Protein 7XR9 (pdb70)

Secondary structure (DSSP, 8-state):
-PPPEEEEES--SSTIIIIIHHHHHHSGGGEEE---TTTGGG-------S-STT-S-STT--EEEE-S-TGGGGTSSTTSSTTT-EEEE-SSS-SSHHHHHHHHHHHHHS-S-EEE--GGGGSHHHHHHHHHHHTTTT-SEEEEEEEE--SB----SSSTT-TTTT-SSHHHHTHHHHHHHHHHHHT---EEEEEEEEE-SSTT-SSTTTT-TT----TTT--S-SEEEEEEEETTS-EEEEEEESB-S-S----SEEEEEESS-EEEEE-STT-SS-EEEEEEEETTEEEEEEE--HHHHHHHHHHHHHHTT---SS-HHHHHHHHHHHHHHHHGGGTS-EE-/--PPEEEEEE--SHHIIIIIHHHHHHTGGGEEEEEEE-SSHHHHHHHHHHHPPTT-EEES-HHHHHT-TT--EEEE-S-STHHHHHHHTTTTTT-EEEEESS--SSHHHHHHHHHHHHHHT--EEEE-GGGGSHHHHHHHHHHHTTTT-SEEEEEEEEE-SB----SSSTT-HHHHSSSHHHHTHHHHHHHHHHHHT---EEEEEEEEE-SSSSSTTTTTT-TT----GGG--S-SEEEEEEEETTS-EEEEEEESB-S-S----SEEEEEESS-EEEEE-STT-SS-EEEEEEEETTEEEEEEE--HHHHHHHHHHHHHHHT---SS-HHHHHHHHHHHHHHHHTTSSSPEE-/--PPEEEEEE--SHHIIIIIHHHHHHTGGGEEE--B-SSHHHHHHHHHHHB-SS---BS-HHHHHH-TT--EEEE-S-GGGHHHH--TTT-EEEEESSS-SSHHHHHHHHHHHHHHTS-EEEE-GGGGSHHHHHHHHHHHTTTT-SEEEEEEEEE-SB----SSSTT-HHHHSSSHHHHTHHHHHHHHHHHHT---EEEEEEEEE-SSTT-TTTTTT-TT----TTT--S-SEEEEEEEETTS-EEEEEEESB-S-S----SEEEEEESS-EEEEEEETTEEEEEEEEEEEETTEEEEEEE--HHHHHHHHHHHHHHTT---SS-HHHHHHHHHHHHHHHHGGGT--EE-/-PEEEEEE--SSHIIIIIHHHHHHTGGGEEE--B-SSTTTTHHHHTTS--SS---BS-HHHHHH-TT--EEEE-S-TTTHHHHHHHHTTTSEEEE-SSS-S-HHHHHHHHHHHHHHT--EEE--GGGGSHHHHHHHHHHHTTTT-SEEEEEEEEE-SB----SSSTT-HHHHSSSHHHHTHHHHHHHHHHHHT---EEEEEEEEE-SSTTSTTSSTT-TT----TTS--S-SEEEEEEEETTS-EEEEEEESB-S-S----SEEEEEESS-EEEEEEETTEEEEEEEEEEEETTEEEEEEE--HHHHHHHHHHHHHHTTPPPSS-HHHHHHHHHHHHHHHHTTSSSPEE-/--PPEEEEEE--SHHIIIIIHHHHHHTGGGEEE--B-SSHHHHHHHHHHH--TT---BS-HHHHHS-TT--EEEE-S-TTTHHHHHTTTTTTTSEEEE-SSS-SSHHHHHHHHHHHHTTT--EEE--GGGGSHHHHHHHHHHHTTTT-SEEEEEEEEE-SB----STTTT-HHHHSSSHHHHTHHHHHHHHHHHHT---EEEEEEEEE-SSTT-SSTTTT-TT----TTT--S-SEEEEEEEETTS-EEEEEEESB-S-S---EEEEEEEESS-EEEEEEETTEEEEEEEEEEE-SSSEEEEEE--HHHHHHHHHHHHHHTT---SS-HHHHHHHHHHHHHHHHGGGSS-EE-/-EEEEEE--SHHIIIIIHHHHHHTGGGEEE--B-SSHHHHHHHHHHHB-SS----S-HHHHTT-TT--EEEE-S-HHHHHHTTSSTTTTT-EEEEETT--S-HHHHHHHHHHHHTTT--EEEE-GGGTSHHHHHHHHHHHTTTT-SEEEEEEEE--SB----SSSTT-TTTTS-SHHHHTHHHHHHHHHHHHT---EEEEEEEEE-SSTT-SSTTTT-TT----TTS--S-SEEEEEEEETTS-EEEEEEESB-S-S----SEEEEEESS-EEEEE-STT-SS-EEEEEEEETTEEEEEEE--HHHHHHHHHHHHHHHT---SS-HHHHHHHHHHHHHHHHTTSSSPEE-

Sequence (2101 aa):
GMSKLKIGIIGCGGIANQKHFPALKNNADLNEIVAEKAAAEFGEGAQVTADYKELLANPEVEVVHVCTPNVSHSEITIAAFEAGKHVYCEKPMSHSTEEAEKMVEAWKKSGKQFTIGYQNRFREEVMNLKKSCDKGELGEIYYGKAHAVRRRAVPTWGVFMDKEAQGGGPLIDIGTHALDITLWCMNNYDVDSVTGSVFYKLGQKENGPEGNLFGPWDPKTFEVEDSAVGFVKMKNGATIGLEASWAINMLDSREASTTLCGTEAGAEIHSGMSYPKNELIYNRARNNQLMEETLSEEGTVDNRQWLEAIQNGTEPLVKPEEALAVTKILDAIYKSAKTNTIKFGMSKLKIGIIGCGGIANQKHFPALKNNADLNEIVAFCDIQIDRAEKAAAEFGAEGAQVTADYKELLANPEVEVVHVCTPNVSHSEITIAAFEAGKHVYCEKPMSHSTEEAEKMVEAWKKSGKQFTIGYQNRFREEVMNLKKSCDKGELGEIYYGKAHAVRRRAVPTWGVFMDKEAQGGGPLIDIGTHALDITLWCMNNYDVDSVTGSVFYKLGQKENGPEGNLFGPWDPKTFEVEDSAVGFVKMKNGATIGLEASWAINMLDSREASTTLCGTEAGAEIHSGMSYPKNELIYNRARNNQLMEETLSEEGTVDNRQWLEAIQNGTEPLVKPEEALAVTKILDAIYKSAKTNTIKFGMSKLKIGIIGCGGIANQKHFPALKNNADLNEIVFCDIQIDRAEKAAAEFGAEGAQVTADYKELLANPEVEVVHVCTPNVSHSEITFEAGKHVYCEKPMSHSTEEAEKMVEAWKKSGKQFTIGYQNRFREEVMNLKKSCDKGELGEIYYGKAHAVRRRAVPTWGVFMDKEAQGGGPLIDIGTHALDITLWCMNNYDVDSVTGSVFYKLGQKENGPEGNLFGPWDPKTFEVEDSAVGFVKMKNGATIGLEASWAINMLDSREASTTLCGTEAGAEIHSGMSYPKNELIYNRARNNQLMEETLSEEGTVDNRQWLEAIQNGTEPLVKPEEALAVTKILDAIYKSAKTNTIKFSKLKIGIIGCGGIANQKHFPALKNNADLNEIVFCDIQIDRAEKAAAEFGAEGAQVTADYKELLANPEVEVVHVCTPNVSHSEITAAFEAGKHVYCEKPMSHSTEEAEKMVEAWKKSGKQFTIGYQNRFREEVMNLKKSCDKGELGEIYYGKAHAVRRRAVPTWGVFMDKEAQGGGPLIDIGTHALDITLWCMNNYDVDSVTGSVFYKLGQKENGPEGNLFGPWDPKTFEVEDSAVGFVKMKNGATIGLEASWAINMLDSREASTTLCGTEAGAEIHSGMSYPKNELIYNRARNNQLMEETLSEEGTVDNRQWLEAIQNGTEPLVKPEEALAVTKILDAIYKSAKTNTIKFGMSKLKIGIIGCGGIANQKHFPALKNNADLNEIVFCDIQIDRAEKAAAEFGAEGAQVTADYKELLANPEVEVVHVCTPNVSHSEITIAAFEAGKHVYCEKPMSHSTEEAEKMVEAWKKSGKQFTIGYQNRFREEVMNLKKSCDKGELGEIYYGKAHAVRRRAVPTWGVFMDKEAQGGGPLIDIGTHALDITLWCMNNYDVDSVTGSVFYKLGQKENGPEGNLFGPWDPKTFEVEDSAVGFVKMKNGATIGLEASWAINMLDSREASTTLCGTEAGAEIHSGMSYPKNELIYNRARNNQLMEETLSEEGTVDNRQWLEAIQNGTEPLVKPEEALAVTKILDAIYKSAKTNTIKFKLKIGIIGCGGIANQKHFPALKNNADLNEIVFCDIQIDRAEKAAAEFGAEGAQVTADYKELLANPEVEVVHVCTPNVSHSEITIAAFEAGKHVYCEKPMSHSTEEAEKMVEAWKKSGKQFTIGYQNRFREEVMNLKKSCDKGELGEIYYGKAHAVRRRAVPTWGVFMDKEAQGGGPLIDIGTHALDITLWCMNNYDVDSVTGSVFYKLGQKENGPEGNLFGPWDPKTFEVEDSAVGFVKMKNGATIGLEASWAINMLDSREASTTLCGTEAGAEIHSGMSYPKNELIYNRARNNQLMEETLSEEGTVDNRQWLEAIQNGTEPLVKPEEALAVTKILDAIYKSAKTNTIKF

Structure (mmCIF, N/CA/C/O backbone):
data_7XR9
#
_entry.id   7XR9
#
_cell.length_a   94.330
_cell.length_b   128.990
_cell.length_c   204.820
_cell.angle_alpha   90.00
_cell.angle_beta   90.00
_cell.angle_gamma   90.00
#
_symmetry.space_group_name_H-M   'P 21 21 21'
#
loop_
_entity.id
_entity.type
_entity.pdbx_description
1 polymer DgpA
2 non-polymer beta-D-glucopyranose
3 non-polymer NICOTINAMIDE-ADENINE-DINUCLEOTIDE
4 water water
#
loop_
_atom_site.group_PDB
_atom_site.id
_atom_site.type_symbol
_atom_site.label_atom_id
_atom_site.label_alt_id
_atom_site.label_comp_id
_atom_site.label_asym_id
_atom_site.label_entity_id
_atom_site.label_seq_id
_atom_site.pdbx_PDB_ins_code
_atom_site.Cartn_x
_atom_site.Cartn_y
_atom_site.Cartn_z
_atom_site.occupancy
_atom_site.B_iso_or_equiv
_atom_site.auth_seq_id
_atom_site.auth_comp_id
_atom_site.auth_asym_id
_atom_site.auth_atom_id
_atom_site.pdbx_PDB_model_num
ATOM 1 N N . GLY A 1 1 ? 148.804 75.766 91.632 1.00 116.85 0 GLY A N 1
ATOM 2 C CA . GLY A 1 1 ? 150.213 75.666 91.961 1.00 117.15 0 GLY A CA 1
ATOM 3 C C . GLY A 1 1 ? 150.676 74.230 92.083 1.00 117.22 0 GLY A C 1
ATOM 4 O O . GLY A 1 1 ? 151.466 73.753 91.270 1.00 117.24 0 GLY A O 1
ATOM 5 N N . MET A 1 2 ? 150.308 73.633 93.220 1.00 117.16 1 MET A N 1
ATOM 6 C CA . MET A 1 2 ? 150.451 72.199 93.520 1.00 116.97 1 MET A CA 1
ATOM 7 C C . MET A 1 2 ? 149.785 71.463 92.362 1.00 115.47 1 MET A C 1
ATOM 8 O O . MET A 1 2 ? 148.692 71.789 91.949 1.00 114.71 1 MET A O 1
ATOM 13 N N . SER A 1 3 ? 150.432 70.434 91.855 1.00 114.00 2 SER A N 1
ATOM 14 C CA . SER A 1 3 ? 149.861 69.625 90.765 1.00 110.57 2 SER A CA 1
ATOM 15 C C . SER A 1 3 ? 148.748 68.806 91.381 1.00 107.21 2 SER A C 1
ATOM 16 O O . SER A 1 3 ? 149.000 68.265 92.454 1.00 108.30 2 SER A O 1
ATOM 19 N N . LYS A 1 4 ? 147.573 68.758 90.756 1.00 102.51 3 LYS A N 1
ATOM 20 C CA . LYS A 1 4 ? 146.514 67.854 91.235 1.00 97.49 3 LYS A CA 1
ATOM 21 C C . LYS A 1 4 ? 147.183 66.487 91.407 1.00 98.07 3 LYS A C 1
ATOM 22 O O . LYS A 1 4 ? 148.193 66.241 90.776 1.00 98.50 3 LYS A O 1
ATOM 28 N N . LEU A 1 5 ? 146.627 65.612 92.236 1.00 97.88 4 LEU A N 1
ATOM 29 C CA . LEU A 1 5 ? 147.206 64.269 92.357 1.00 97.24 4 LEU A CA 1
ATOM 30 C C . LEU A 1 5 ? 146.359 63.295 91.555 1.00 97.99 4 LEU A C 1
ATOM 31 O O . LEU A 1 5 ? 145.162 63.336 91.710 1.00 97.78 4 LEU A O 1
ATOM 36 N N . LYS A 1 6 ? 147.003 62.460 90.736 1.00 98.74 5 LYS A N 1
ATOM 37 C CA . LYS A 1 6 ? 146.322 61.511 89.831 1.00 98.98 5 LYS A CA 1
ATOM 38 C C . LYS A 1 6 ? 145.833 60.299 90.594 1.00 100.04 5 LYS A C 1
ATOM 39 O O . LYS A 1 6 ? 146.646 59.405 90.839 1.00 100.54 5 LYS A O 1
ATOM 41 N N . ILE A 1 7 ? 144.524 60.233 90.812 1.00 100.61 6 ILE A N 1
ATOM 42 C CA . ILE A 1 7 ? 143.972 59.195 91.692 1.00 101.36 6 ILE A CA 1
ATOM 43 C C . ILE A 1 7 ? 143.575 57.905 90.976 1.00 100.84 6 ILE A C 1
ATOM 44 O O . ILE A 1 7 ? 143.273 57.958 89.795 1.00 101.16 6 ILE A O 1
ATOM 46 N N . GLY A 1 8 ? 143.560 56.812 91.748 1.00 99.59 7 GLY A N 1
ATOM 47 C CA . GLY A 1 8 ? 143.254 55.491 91.198 1.00 99.26 7 GLY A CA 1
ATOM 48 C C . GLY A 1 8 ? 142.340 54.648 92.064 1.00 98.89 7 GLY A C 1
ATOM 49 O O . GLY A 1 8 ? 142.784 54.163 93.065 1.00 99.14 7 GLY A O 1
ATOM 50 N N . ILE A 1 9 ? 141.123 54.435 91.606 1.00 98.00 8 ILE A N 1
ATOM 51 C CA . ILE A 1 9 ? 140.092 53.659 92.306 1.00 96.22 8 ILE A CA 1
ATOM 52 C C . ILE A 1 9 ? 140.069 52.288 91.684 1.00 93.76 8 ILE A C 1
ATOM 53 O O . ILE A 1 9 ? 139.666 52.192 90.551 1.00 93.08 8 ILE A O 1
ATOM 58 N N . ILE A 1 10 ? 140.485 51.286 92.420 1.00 91.72 9 ILE A N 1
ATOM 59 C CA . ILE A 1 10 ? 140.354 49.948 91.838 1.00 88.93 9 ILE A CA 1
ATOM 60 C C . ILE A 1 10 ? 138.951 49.333 91.822 1.00 89.48 9 ILE A C 1
ATOM 61 O O . ILE A 1 10 ? 138.522 49.035 90.728 1.00 89.94 9 ILE A O 1
ATOM 66 N N . GLY A 1 11 ? 138.239 49.195 92.935 1.00 89.44 10 GLY A N 1
ATOM 67 C CA . GLY A 1 11 ? 136.844 48.732 92.889 1.00 89.19 10 GLY A CA 1
ATOM 68 C C . GLY A 1 11 ? 135.912 49.906 92.866 1.00 88.57 10 GLY A C 1
ATOM 69 O O . GLY A 1 11 ? 136.307 50.919 93.401 1.00 88.23 10 GLY A O 1
ATOM 70 N N . CYS A 1 12 ? 134.734 49.785 92.257 1.00 88.02 11 CYS A N 1
ATOM 71 C CA . CYS A 1 12 ? 133.783 50.935 92.107 1.00 87.20 11 CYS A CA 1
ATOM 72 C C . CYS A 1 12 ? 132.309 50.569 92.375 1.00 84.74 11 CYS A C 1
ATOM 73 O O . CYS A 1 12 ? 131.529 50.684 91.455 1.00 84.09 11 CYS A O 1
ATOM 76 N N . GLY A 1 13 ? 131.902 50.308 93.599 1.00 83.29 12 GLY A N 1
ATOM 77 C CA . GLY A 1 13 ? 130.528 49.815 93.855 1.00 82.19 12 GLY A CA 1
ATOM 78 C C . GLY A 1 13 ? 129.694 50.409 94.984 1.00 81.70 12 GLY A C 1
ATOM 79 O O . GLY A 1 13 ? 128.526 50.690 94.737 1.00 81.78 12 GLY A O 1
ATOM 80 N N . GLY A 1 14 ? 130.172 50.468 96.211 1.00 81.19 13 GLY A N 1
ATOM 81 C CA . GLY A 1 14 ? 129.400 51.182 97.242 1.00 80.65 13 GLY A CA 1
ATOM 82 C C . GLY A 1 14 ? 130.131 52.359 97.861 1.00 80.14 13 GLY A C 1
ATOM 83 O O . GLY A 1 14 ? 129.750 53.469 97.597 1.00 79.27 13 GLY A O 1
ATOM 84 N N . ILE A 1 15 ? 131.172 52.090 98.638 1.00 79.87 14 ILE A N 1
ATOM 85 C CA . ILE A 1 15 ? 131.956 53.124 99.359 1.00 78.70 14 ILE A CA 1
ATOM 86 C C . ILE A 1 15 ? 132.781 53.853 98.325 1.00 80.33 14 ILE A C 1
ATOM 87 O O . ILE A 1 15 ? 133.250 54.941 98.635 1.00 80.94 14 ILE A O 1
ATOM 92 N N . ALA A 1 16 ? 132.870 53.281 97.150 1.00 81.39 15 ALA A N 1
ATOM 93 C CA . ALA A 1 16 ? 133.463 53.971 96.001 1.00 82.93 15 ALA A CA 1
ATOM 94 C C . ALA A 1 16 ? 132.527 55.084 95.582 1.00 83.12 15 ALA A C 1
ATOM 95 O O . ALA A 1 16 ? 132.974 56.181 95.394 1.00 82.86 15 ALA A O 1
ATOM 97 N N . ASN A 1 17 ? 131.254 54.775 95.512 1.00 82.49 16 ASN A N 1
ATOM 98 C CA . ASN A 1 17 ? 130.344 55.803 95.004 1.00 81.33 16 ASN A CA 1
ATOM 99 C C . ASN A 1 17 ? 129.577 56.403 96.158 1.00 83.08 16 ASN A C 1
ATOM 100 O O . ASN A 1 17 ? 129.084 57.490 96.002 1.00 84.17 16 ASN A O 1
ATOM 105 N N . GLN A 1 18 ? 129.509 55.746 97.291 1.00 84.25 17 GLN A N 1
ATOM 106 C CA . GLN A 1 18 ? 128.768 56.439 98.382 1.00 85.03 17 GLN A CA 1
ATOM 107 C C . GLN A 1 18 ? 129.700 57.383 99.134 1.00 81.82 17 GLN A C 1
ATOM 108 O O . GLN A 1 18 ? 129.215 58.144 99.965 1.00 80.56 17 GLN A O 1
ATOM 114 N N . LYS A 1 19 ? 130.985 57.358 98.794 1.00 79.30 18 LYS A N 1
ATOM 115 C CA . LYS A 1 19 ? 131.938 58.153 99.599 1.00 77.30 18 LYS A CA 1
ATOM 116 C C . LYS A 1 19 ? 133.096 58.705 98.761 1.00 79.92 18 LYS A C 1
ATOM 117 O O . LYS A 1 19 ? 133.167 59.933 98.635 1.00 80.13 18 LYS A O 1
ATOM 123 N N . HIS A 1 20 ? 133.951 57.854 98.192 1.00 81.52 19 HIS A N 1
ATOM 124 C CA . HIS A 1 20 ? 135.192 58.359 97.529 1.00 82.67 19 HIS A CA 1
ATOM 125 C C . HIS A 1 20 ? 134.912 59.382 96.419 1.00 82.82 19 HIS A C 1
ATOM 126 O O . HIS A 1 20 ? 135.495 60.479 96.440 1.00 82.49 19 HIS A O 1
ATOM 133 N N . PHE A 1 21 ? 134.066 59.036 95.460 1.00 82.04 20 PHE A N 1
ATOM 134 C CA . PHE A 1 21 ? 133.832 59.963 94.337 1.00 80.09 20 PHE A CA 1
ATOM 135 C C . PHE A 1 21 ? 133.357 61.293 94.918 1.00 77.05 20 PHE A C 1
ATOM 136 O O . PHE A 1 21 ? 134.070 62.281 94.834 1.00 76.64 20 PHE A O 1
ATOM 144 N N . PRO A 1 22 ? 132.222 61.308 95.619 1.00 74.70 21 PRO A N 1
ATOM 145 C CA . PRO A 1 22 ? 131.756 62.549 96.122 1.00 74.47 21 PRO A CA 1
ATOM 146 C C . PRO A 1 22 ? 132.802 63.254 96.986 1.00 75.33 21 PRO A C 1
ATOM 147 O O . PRO A 1 22 ? 132.792 64.424 97.072 1.00 75.72 21 PRO A O 1
ATOM 151 N N . ALA A 1 23 ? 133.674 62.525 97.612 1.00 75.97 22 ALA A N 1
ATOM 152 C CA . ALA A 1 23 ? 134.611 63.240 98.471 1.00 78.28 22 ALA A CA 1
ATOM 153 C C . ALA A 1 23 ? 135.616 63.896 97.560 1.00 80.52 22 ALA A C 1
ATOM 154 O O . ALA A 1 23 ? 136.015 65.020 97.811 1.00 80.87 22 ALA A O 1
ATOM 156 N N . LEU A 1 24 ? 135.996 63.160 96.545 1.00 81.83 23 LEU A N 1
ATOM 157 C CA . LEU A 1 24 ? 136.927 63.704 95.538 1.00 83.62 23 LEU A CA 1
ATOM 158 C C . LEU A 1 24 ? 136.243 64.785 94.691 1.00 85.52 23 LEU A C 1
ATOM 159 O O . LEU A 1 24 ? 136.963 65.567 94.119 1.00 85.95 23 LEU A O 1
ATOM 164 N N . LYS A 1 25 ? 134.909 64.823 94.640 1.00 85.87 24 LYS A N 1
ATOM 165 C CA . LYS A 1 25 ? 134.148 65.877 93.929 1.00 85.49 24 LYS A CA 1
ATOM 166 C C . LYS A 1 25 ? 133.858 67.040 94.861 1.00 86.20 24 LYS A C 1
ATOM 167 O O . LYS A 1 25 ? 133.668 68.146 94.384 1.00 87.06 24 LYS A O 1
ATOM 173 N N . ASN A 1 26 ? 133.737 66.772 96.134 1.00 85.77 25 ASN A N 1
ATOM 174 C CA . ASN A 1 26 ? 133.599 67.892 97.073 1.00 85.26 25 ASN A CA 1
ATOM 175 C C . ASN A 1 26 ? 134.989 68.493 97.122 1.00 83.60 25 ASN A C 1
ATOM 176 O O . ASN A 1 26 ? 135.093 69.654 97.469 1.00 82.88 25 ASN A O 1
ATOM 181 N N . ASN A 1 27 ? 135.986 67.744 96.683 1.00 82.39 26 ASN A N 1
ATOM 182 C CA . ASN A 1 27 ? 137.373 68.228 96.841 1.00 81.28 26 ASN A CA 1
ATOM 183 C C . ASN A 1 27 ? 138.127 68.281 95.514 1.00 81.58 26 ASN A C 1
ATOM 184 O O . ASN A 1 27 ? 139.309 68.567 95.521 1.00 81.73 26 ASN A O 1
ATOM 189 N N . ALA A 1 28 ? 137.480 67.953 94.419 1.00 82.84 27 ALA A N 1
ATOM 190 C CA . ALA A 1 28 ? 138.082 68.090 93.073 1.00 84.67 27 ALA A CA 1
ATOM 191 C C . ALA A 1 28 ? 139.401 68.842 93.101 1.00 86.46 27 ALA A C 1
ATOM 192 O O . ALA A 1 28 ? 140.425 68.254 92.809 1.00 86.52 27 ALA A O 1
ATOM 194 N N . ASP A 1 29 ? 139.329 70.099 93.442 1.00 88.30 28 ASP A N 1
ATOM 195 C CA . ASP A 1 29 ? 140.481 71.009 93.466 1.00 90.40 28 ASP A CA 1
ATOM 196 C C . ASP A 1 29 ? 141.800 70.368 93.817 1.00 89.99 28 ASP A C 1
ATOM 197 O O . ASP A 1 29 ? 142.804 71.038 93.631 1.00 90.98 28 ASP A O 1
ATOM 202 N N . LEU A 1 30 ? 141.803 69.163 94.355 1.00 88.70 29 LEU A N 1
ATOM 203 C CA . LEU A 1 30 ? 143.094 68.635 94.853 1.00 87.62 29 LEU A CA 1
ATOM 204 C C . LEU A 1 30 ? 143.447 67.338 94.171 1.00 89.74 29 LEU A C 1
ATOM 205 O O . LEU A 1 30 ? 144.599 67.000 94.184 1.00 90.04 29 LEU A O 1
ATOM 210 N N . ASN A 1 31 ? 142.476 66.705 93.537 1.00 91.85 30 ASN A N 1
ATOM 211 C CA . ASN A 1 31 ? 142.681 65.326 93.062 1.00 94.23 30 ASN A CA 1
ATOM 212 C C . ASN A 1 31 ? 142.456 65.141 91.582 1.00 97.41 30 ASN A C 1
ATOM 213 O O . ASN A 1 31 ? 141.595 65.810 91.022 1.00 96.93 30 ASN A O 1
ATOM 218 N N . GLU A 1 32 ? 143.142 64.146 91.042 1.00 101.40 31 GLU A N 1
ATOM 219 C CA . GLU A 1 32 ? 142.941 63.814 89.620 1.00 105.52 31 GLU A CA 1
ATOM 220 C C . GLU A 1 32 ? 142.370 62.418 89.519 1.00 105.11 31 GLU A C 1
ATOM 221 O O . GLU A 1 32 ? 143.090 61.477 89.698 1.00 105.01 31 GLU A O 1
ATOM 227 N N . ILE A 1 33 ? 141.131 62.353 89.105 1.00 104.40 32 ILE A N 1
ATOM 228 C CA . ILE A 1 33 ? 140.462 61.063 88.895 1.00 102.69 32 ILE A CA 1
ATOM 229 C C . ILE A 1 33 ? 140.815 60.529 87.505 1.00 102.77 32 ILE A C 1
ATOM 230 O O . ILE A 1 33 ? 140.152 60.927 86.552 1.00 102.72 32 ILE A O 1
ATOM 235 N N . VAL A 1 34 ? 141.802 59.649 87.377 1.00 102.62 33 VAL A N 1
ATOM 236 C CA . VAL A 1 34 ? 142.129 58.986 86.077 1.00 101.86 33 VAL A CA 1
ATOM 237 C C . VAL A 1 34 ? 141.761 57.501 86.105 1.00 100.98 33 VAL A C 1
ATOM 238 O O . VAL A 1 34 ? 142.582 56.654 86.496 1.00 100.32 33 VAL A O 1
ATOM 242 N N . ALA A 1 44 ? 128.788 49.790 87.517 1.00 111.53 43 ALA A N 1
ATOM 243 C CA . ALA A 1 44 ? 130.169 50.298 87.662 1.00 109.64 43 ALA A CA 1
ATOM 244 C C . ALA A 1 44 ? 130.737 50.906 86.394 1.00 107.71 43 ALA A C 1
ATOM 245 O O . ALA A 1 44 ? 131.916 51.029 86.311 1.00 108.28 43 ALA A O 1
ATOM 247 N N . GLU A 1 45 ? 129.876 51.105 85.428 1.00 105.17 44 GLU A N 1
ATOM 248 C CA . GLU A 1 45 ? 130.109 51.758 84.137 1.00 102.96 44 GLU A CA 1
ATOM 249 C C . GLU A 1 45 ? 130.280 53.273 84.245 1.00 100.10 44 GLU A C 1
ATOM 250 O O . GLU A 1 45 ? 131.187 53.852 83.606 1.00 103.44 44 GLU A O 1
ATOM 252 N N . LYS A 1 46 ? 129.456 53.875 85.064 1.00 93.69 45 LYS A N 1
ATOM 253 C CA . LYS A 1 46 ? 129.241 55.324 85.117 1.00 88.53 45 LYS A CA 1
ATOM 254 C C . LYS A 1 46 ? 130.444 56.159 85.448 1.00 88.47 45 LYS A C 1
ATOM 255 O O . LYS A 1 46 ? 130.534 57.244 84.951 1.00 87.93 45 LYS A O 1
ATOM 261 N N . ALA A 1 47 ? 131.288 55.547 86.236 1.00 89.92 46 ALA A N 1
ATOM 262 C CA . ALA A 1 47 ? 132.384 56.080 87.067 1.00 92.24 46 ALA A CA 1
ATOM 263 C C . ALA A 1 47 ? 133.449 56.860 86.351 1.00 95.44 46 ALA A C 1
ATOM 264 O O . ALA A 1 47 ? 133.783 57.823 86.896 1.00 96.06 46 ALA A O 1
ATOM 266 N N . ALA A 1 48 ? 133.997 56.411 85.238 1.00 97.84 47 ALA A N 1
ATOM 267 C CA . ALA A 1 48 ? 135.003 57.299 84.628 1.00 100.44 47 ALA A CA 1
ATOM 268 C C . ALA A 1 48 ? 134.328 58.565 84.159 1.00 101.59 47 ALA A C 1
ATOM 269 O O . ALA A 1 48 ? 134.687 59.645 84.547 1.00 102.09 47 ALA A O 1
ATOM 271 N N . ALA A 1 49 ? 133.184 58.395 83.508 1.00 101.58 48 ALA A N 1
ATOM 272 C CA . ALA A 1 49 ? 132.439 59.557 82.980 1.00 101.39 48 ALA A CA 1
ATOM 273 C C . ALA A 1 49 ? 131.822 60.385 84.102 1.00 99.59 48 ALA A C 1
ATOM 274 O O . ALA A 1 49 ? 131.923 61.614 84.027 1.00 99.78 48 ALA A O 1
ATOM 276 N N . GLU A 1 50 ? 131.189 59.740 85.080 1.00 97.79 49 GLU A N 1
ATOM 277 C CA . GLU A 1 50 ? 130.474 60.515 86.129 1.00 96.64 49 GLU A CA 1
ATOM 278 C C . GLU A 1 50 ? 131.481 61.232 87.031 1.00 93.30 49 GLU A C 1
ATOM 279 O O . GLU A 1 50 ? 131.026 61.965 87.916 1.00 92.40 49 GLU A O 1
ATOM 285 N N . PHE A 1 51 ? 132.780 61.030 86.816 1.00 91.48 50 PHE A N 1
ATOM 286 C CA . PHE A 1 51 ? 133.777 61.630 87.732 1.00 89.55 50 PHE A CA 1
ATOM 287 C C . PHE A 1 51 ? 135.211 61.451 87.210 1.00 91.34 50 PHE A C 1
ATOM 288 O O . PHE A 1 51 ? 136.077 61.061 88.003 1.00 91.66 50 PHE A O 1
ATOM 290 N N . GLY A 1 52 ? 135.464 61.756 85.937 1.00 92.73 51 GLY A N 1
ATOM 291 C CA . GLY A 1 52 ? 136.837 61.668 85.402 1.00 93.88 51 GLY A CA 1
ATOM 292 C C . GLY A 1 52 ? 137.090 62.678 84.301 1.00 93.94 51 GLY A C 1
ATOM 293 O O . GLY A 1 52 ? 136.444 62.541 83.257 1.00 95.43 51 GLY A O 1
ATOM 294 N N . GLU A 1 54 ? 140.025 63.383 80.381 1.00 113.13 53 GLU A N 1
ATOM 295 C CA . GLU A 1 54 ? 139.429 62.075 80.801 1.00 112.92 53 GLU A CA 1
ATOM 296 C C . GLU A 1 54 ? 140.364 60.919 80.397 1.00 113.26 53 GLU A C 1
ATOM 297 O O . GLU A 1 54 ? 140.983 60.961 79.320 1.00 113.05 53 GLU A O 1
ATOM 303 N N . GLY A 1 55 ? 140.086 59.823 81.088 1.00 113.12 54 GLY A N 1
ATOM 304 C CA . GLY A 1 55 ? 141.123 58.789 81.077 1.00 113.03 54 GLY A CA 1
ATOM 305 C C . GLY A 1 55 ? 140.642 57.362 81.092 1.00 113.21 54 GLY A C 1
ATOM 306 O O . GLY A 1 55 ? 140.044 56.917 80.132 1.00 113.75 54 GLY A O 1
ATOM 307 N N . ALA A 1 56 ? 140.713 56.681 82.220 1.00 113.08 55 ALA A N 1
ATOM 308 C CA . ALA A 1 56 ? 140.556 55.234 82.125 1.00 113.85 55 ALA A CA 1
ATOM 309 C C . ALA A 1 56 ? 139.081 54.867 81.937 1.00 113.65 55 ALA A C 1
ATOM 310 O O . ALA A 1 56 ? 138.201 55.724 81.805 1.00 114.27 55 ALA A O 1
ATOM 312 N N . GLN A 1 57 ? 138.809 53.568 81.943 1.00 111.93 56 GLN A N 1
ATOM 313 C CA . GLN A 1 57 ? 137.560 53.015 81.445 1.00 109.62 56 GLN A CA 1
ATOM 314 C C . GLN A 1 57 ? 136.540 52.835 82.571 1.00 112.66 56 GLN A C 1
ATOM 315 O O . GLN A 1 57 ? 136.704 53.351 83.682 1.00 114.55 56 GLN A O 1
ATOM 321 N N . VAL A 1 58 ? 135.456 52.111 82.270 1.00 113.60 57 VAL A N 1
ATOM 322 C CA . VAL A 1 58 ? 134.422 51.766 83.243 1.00 110.98 57 VAL A CA 1
ATOM 323 C C . VAL A 1 58 ? 134.130 50.272 83.133 1.00 112.07 57 VAL A C 1
ATOM 324 O O . VAL A 1 58 ? 133.015 49.818 83.414 1.00 112.44 57 VAL A O 1
ATOM 328 N N . THR A 1 59 ? 135.143 49.500 82.747 1.00 112.48 58 THR A N 1
ATOM 329 C CA . THR A 1 59 ? 135.125 48.059 82.548 1.00 112.63 58 THR A CA 1
ATOM 330 C C . THR A 1 59 ? 134.327 47.357 83.649 1.00 112.11 58 THR A C 1
ATOM 331 O O . THR A 1 59 ? 133.301 47.841 84.132 1.00 111.81 58 THR A O 1
ATOM 335 N N . ALA A 1 60 ? 134.781 46.132 83.914 1.00 111.11 59 ALA A N 1
ATOM 336 C CA . ALA A 1 60 ? 134.262 45.321 85.007 1.00 109.00 59 ALA A CA 1
ATOM 337 C C . ALA A 1 60 ? 135.349 44.597 85.772 1.00 106.93 59 ALA A C 1
ATOM 338 O O . ALA A 1 60 ? 135.035 43.815 86.673 1.00 103.19 59 ALA A O 1
ATOM 340 N N . ASP A 1 61 ? 136.540 44.726 85.215 1.00 110.36 60 ASP A N 1
ATOM 341 C CA . ASP A 1 61 ? 137.730 43.960 85.640 1.00 114.45 60 ASP A CA 1
ATOM 342 C C . ASP A 1 61 ? 138.510 44.516 86.836 1.00 116.15 60 ASP A C 1
ATOM 343 O O . ASP A 1 61 ? 137.869 45.271 87.620 1.00 115.60 60 ASP A O 1
ATOM 348 N N . TYR A 1 62 ? 139.794 44.124 86.975 1.00 115.20 61 TYR A N 1
ATOM 349 C CA . TYR A 1 62 ? 140.696 44.577 88.072 1.00 114.56 61 TYR A CA 1
ATOM 350 C C . TYR A 1 62 ? 141.976 45.061 87.427 1.00 117.84 61 TYR A C 1
ATOM 351 O O . TYR A 1 62 ? 142.562 46.074 87.803 1.00 118.77 61 TYR A O 1
ATOM 360 N N . LYS A 1 63 ? 142.336 44.349 86.385 1.00 119.00 62 LYS A N 1
ATOM 361 C CA . LYS A 1 63 ? 143.615 44.655 85.781 1.00 119.81 62 LYS A CA 1
ATOM 362 C C . LYS A 1 63 ? 143.397 45.678 84.698 1.00 119.62 62 LYS A C 1
ATOM 363 O O . LYS A 1 63 ? 144.356 45.988 84.009 1.00 120.39 62 LYS A O 1
ATOM 365 N N . GLU A 1 64 ? 142.168 46.121 84.486 1.00 118.60 63 GLU A N 1
ATOM 366 C CA . GLU A 1 64 ? 142.142 47.172 83.454 1.00 117.64 63 GLU A CA 1
ATOM 367 C C . GLU A 1 64 ? 142.488 48.461 84.166 1.00 117.80 63 GLU A C 1
ATOM 368 O O . GLU A 1 64 ? 142.519 49.455 83.510 1.00 118.57 63 GLU A O 1
ATOM 374 N N . LEU A 1 65 ? 142.660 48.439 85.482 1.00 117.12 64 LEU A N 1
ATOM 375 C CA . LEU A 1 65 ? 143.294 49.596 86.129 1.00 118.85 64 LEU A CA 1
ATOM 376 C C . LEU A 1 65 ? 144.736 49.237 85.809 1.00 114.37 64 LEU A C 1
ATOM 377 O O . LEU A 1 65 ? 144.950 48.686 84.720 1.00 115.39 64 LEU A O 1
ATOM 379 N N . LEU A 1 66 ? 145.693 49.440 86.703 1.00 110.30 65 LEU A N 1
ATOM 380 C CA . LEU A 1 66 ? 147.044 49.101 86.209 1.00 107.37 65 LEU A CA 1
ATOM 381 C C . LEU A 1 66 ? 147.061 49.784 84.846 1.00 109.52 65 LEU A C 1
ATOM 382 O O . LEU A 1 66 ? 147.891 49.407 84.009 1.00 109.49 65 LEU A O 1
ATOM 387 N N . ALA A 1 67 ? 146.119 50.711 84.633 1.00 110.87 66 ALA A N 1
ATOM 388 C CA . ALA A 1 67 ? 146.039 51.490 83.378 1.00 112.22 66 ALA A CA 1
ATOM 389 C C . ALA A 1 67 ? 146.383 52.945 83.702 1.00 113.14 66 ALA A C 1
ATOM 390 O O . ALA A 1 67 ? 145.770 53.492 84.632 1.00 113.34 66 ALA A O 1
ATOM 392 N N . ASN A 1 68 ? 147.299 53.549 82.945 1.00 113.04 67 ASN A N 1
ATOM 393 C CA . ASN A 1 68 ? 147.766 54.920 83.261 1.00 111.25 67 ASN A CA 1
ATOM 394 C C . ASN A 1 68 ? 148.612 54.835 84.529 1.00 110.95 67 ASN A C 1
ATOM 395 O O . ASN A 1 68 ? 148.449 55.702 85.385 1.00 111.47 67 ASN A O 1
ATOM 400 N N . PRO A 1 69 ? 149.533 53.858 84.668 1.00 111.50 68 PRO A N 1
ATOM 401 C CA . PRO A 1 69 ? 150.400 53.771 85.839 1.00 111.45 68 PRO A CA 1
ATOM 402 C C . PRO A 1 69 ? 150.901 55.166 86.227 1.00 110.53 68 PRO A C 1
ATOM 403 O O . PRO A 1 69 ? 151.487 55.284 87.278 1.00 111.41 68 PRO A O 1
ATOM 407 N N . GLU A 1 70 ? 150.700 56.166 85.365 1.00 108.70 69 GLU A N 1
ATOM 408 C CA . GLU A 1 70 ? 151.033 57.556 85.734 1.00 105.33 69 GLU A CA 1
ATOM 409 C C . GLU A 1 70 ? 150.151 57.911 86.925 1.00 101.50 69 GLU A C 1
ATOM 410 O O . GLU A 1 70 ? 150.190 59.066 87.364 1.00 101.60 69 GLU A O 1
ATOM 412 N N . VAL A 1 71 ? 149.366 56.943 87.396 1.00 98.25 70 VAL A N 1
ATOM 413 C CA . VAL A 1 71 ? 148.521 57.141 88.598 1.00 95.18 70 VAL A CA 1
ATOM 414 C C . VAL A 1 71 ? 149.511 57.196 89.760 1.00 96.46 70 VAL A C 1
ATOM 415 O O . VAL A 1 71 ? 150.558 56.564 89.672 1.00 97.10 70 VAL A O 1
ATOM 419 N N . GLU A 1 72 ? 149.196 57.965 90.782 1.00 96.94 71 GLU A N 1
ATOM 420 C CA . GLU A 1 72 ? 150.144 58.127 91.882 1.00 98.27 71 GLU A CA 1
ATOM 421 C C . GLU A 1 72 ? 149.444 57.829 93.224 1.00 98.06 71 GLU A C 1
ATOM 422 O O . GLU A 1 72 ? 150.080 57.965 94.273 1.00 98.56 71 GLU A O 1
ATOM 424 N N . VAL A 1 73 ? 148.203 57.361 93.195 1.00 96.51 72 VAL A N 1
ATOM 425 C CA . VAL A 1 73 ? 147.410 57.142 94.420 1.00 94.91 72 VAL A CA 1
ATOM 426 C C . VAL A 1 73 ? 146.386 56.100 94.005 1.00 94.76 72 VAL A C 1
ATOM 427 O O . VAL A 1 73 ? 145.832 56.250 92.935 1.00 95.33 72 VAL A O 1
ATOM 431 N N . VAL A 1 74 ? 146.208 55.103 94.845 1.00 93.79 73 VAL A N 1
ATOM 432 C CA . VAL A 1 74 ? 145.162 54.133 94.501 1.00 92.27 73 VAL A CA 1
ATOM 433 C C . VAL A 1 74 ? 144.260 53.969 95.709 1.00 90.72 73 VAL A C 1
ATOM 434 O O . VAL A 1 74 ? 144.771 53.993 96.816 1.00 90.38 73 VAL A O 1
ATOM 438 N N . HIS A 1 75 ? 142.967 53.822 95.437 1.00 88.91 74 HIS A N 1
ATOM 439 C CA . HIS A 1 75 ? 141.942 53.698 96.478 1.00 86.83 74 HIS A CA 1
ATOM 440 C C . HIS A 1 75 ? 141.262 52.379 96.229 1.00 85.43 74 HIS A C 1
ATOM 441 O O . HIS A 1 75 ? 140.474 52.346 95.305 1.00 85.81 74 HIS A O 1
ATOM 448 N N . VAL A 1 76 ? 141.513 51.386 97.075 1.00 83.81 75 VAL A N 1
ATOM 449 C CA . VAL A 1 76 ? 140.960 50.012 96.918 1.00 81.62 75 VAL A CA 1
ATOM 450 C C . VAL A 1 76 ? 139.700 49.892 97.747 1.00 79.25 75 VAL A C 1
ATOM 451 O O . VAL A 1 76 ? 139.777 49.966 98.924 1.00 78.72 75 VAL A O 1
ATOM 455 N N . CYS A 1 77 ? 138.622 49.761 97.054 1.00 79.00 76 CYS A N 1
ATOM 456 C CA . CYS A 1 77 ? 137.309 49.728 97.670 1.00 78.92 76 CYS A CA 1
ATOM 457 C C . CYS A 1 77 ? 136.685 48.451 97.150 1.00 80.01 76 CYS A C 1
ATOM 458 O O . CYS A 1 77 ? 135.516 48.483 96.799 1.00 79.48 76 CYS A O 1
ATOM 461 N N . THR A 1 78 ? 137.471 47.380 97.133 1.00 81.74 77 THR A N 1
ATOM 462 C CA . THR A 1 78 ? 137.244 45.958 96.811 1.00 83.08 77 THR A CA 1
ATOM 463 C C . THR A 1 78 ? 136.778 45.262 98.072 1.00 82.18 77 THR A C 1
ATOM 464 O O . THR A 1 78 ? 137.185 45.670 99.127 1.00 82.84 77 THR A O 1
ATOM 468 N N . PRO A 1 79 ? 135.840 44.328 98.145 1.00 82.35 78 PRO A N 1
ATOM 469 C CA . PRO A 1 79 ? 135.660 43.580 99.366 1.00 81.33 78 PRO A CA 1
ATOM 470 C C . PRO A 1 79 ? 136.906 43.056 100.096 1.00 80.27 78 PRO A C 1
ATOM 471 O O . PRO A 1 79 ? 137.933 42.934 99.500 1.00 81.11 78 PRO A O 1
ATOM 475 N N . ASN A 1 80 ? 136.752 42.698 101.370 1.00 77.78 79 ASN A N 1
ATOM 476 C CA . ASN A 1 80 ? 137.879 42.354 102.276 1.00 76.07 79 ASN A CA 1
ATOM 477 C C . ASN A 1 80 ? 138.863 41.347 101.709 1.00 75.44 79 ASN A C 1
ATOM 478 O O . ASN A 1 80 ? 140.032 41.463 101.971 1.00 75.15 79 ASN A O 1
ATOM 483 N N . VAL A 1 81 ? 138.404 40.410 100.956 1.00 75.64 80 VAL A N 1
ATOM 484 C CA . VAL A 1 81 ? 139.466 39.435 100.677 1.00 76.05 80 VAL A CA 1
ATOM 485 C C . VAL A 1 81 ? 140.417 40.075 99.705 1.00 78.12 80 VAL A C 1
ATOM 486 O O . VAL A 1 81 ? 141.608 40.075 99.952 1.00 79.05 80 VAL A O 1
ATOM 490 N N . SER A 1 82 ? 139.893 40.743 98.692 1.00 79.98 81 SER A N 1
ATOM 491 C CA . SER A 1 82 ? 140.758 41.324 97.637 1.00 82.62 81 SER A CA 1
ATOM 492 C C . SER A 1 82 ? 141.766 42.317 98.219 1.00 85.02 81 SER A C 1
ATOM 493 O O . SER A 1 82 ? 142.783 42.571 97.554 1.00 86.20 81 SER A O 1
ATOM 496 N N . HIS A 1 83 ? 141.545 42.806 99.428 1.00 86.23 82 HIS A N 1
ATOM 497 C CA . HIS A 1 83 ? 142.394 43.900 99.966 1.00 86.76 82 HIS A CA 1
ATOM 498 C C . HIS A 1 83 ? 143.891 43.591 99.971 1.00 87.44 82 HIS A C 1
ATOM 499 O O . HIS A 1 83 ? 144.663 44.523 99.715 1.00 89.44 82 HIS A O 1
ATOM 506 N N . SER A 1 84 ? 144.308 42.366 100.271 1.00 87.26 83 SER A N 1
ATOM 507 C CA . SER A 1 84 ? 145.764 42.116 100.415 1.00 88.65 83 SER A CA 1
ATOM 508 C C . SER A 1 84 ? 146.487 42.121 99.062 1.00 90.56 83 SER A C 1
ATOM 509 O O . SER A 1 84 ? 147.659 42.510 99.031 1.00 90.02 83 SER A O 1
ATOM 511 N N . GLU A 1 85 ? 145.835 41.664 97.995 1.00 92.79 84 GLU A N 1
ATOM 512 C CA . GLU A 1 85 ? 146.563 41.567 96.711 1.00 97.43 84 GLU A CA 1
ATOM 513 C C . GLU A 1 85 ? 146.101 42.684 95.780 1.00 95.86 84 GLU A C 1
ATOM 514 O O . GLU A 1 85 ? 146.951 43.231 95.093 1.00 97.57 84 GLU A O 1
ATOM 516 N N . ILE A 1 86 ? 144.813 43.029 95.775 1.00 94.09 85 ILE A N 1
ATOM 517 C CA . ILE A 1 86 ? 144.416 44.193 94.953 1.00 93.28 85 ILE A CA 1
ATOM 518 C C . ILE A 1 86 ? 145.214 45.356 95.521 1.00 94.27 85 ILE A C 1
ATOM 519 O O . ILE A 1 86 ? 145.070 46.467 95.000 1.00 92.97 85 ILE A O 1
ATOM 521 N N . THR A 1 87 ? 146.007 45.083 96.560 1.00 97.39 86 THR A N 1
ATOM 522 C CA . THR A 1 87 ? 146.883 46.086 97.206 1.00 100.55 86 THR A CA 1
ATOM 523 C C . THR A 1 87 ? 148.192 45.351 97.455 1.00 106.34 86 THR A C 1
ATOM 524 O O . THR A 1 87 ? 148.251 44.176 97.075 1.00 110.51 86 THR A O 1
ATOM 528 N N . ILE A 1 88 ? 149.182 45.995 98.073 1.00 109.66 87 ILE A N 1
ATOM 529 C CA . ILE A 1 88 ? 150.438 45.293 98.433 1.00 112.33 87 ILE A CA 1
ATOM 530 C C . ILE A 1 88 ? 151.138 44.801 97.171 1.00 113.81 87 ILE A C 1
ATOM 531 O O . ILE A 1 88 ? 150.612 43.874 96.547 1.00 114.03 87 ILE A O 1
ATOM 533 N N . ALA A 1 89 ? 152.292 45.376 96.840 1.00 116.22 88 ALA A N 1
ATOM 534 C CA . ALA A 1 89 ? 153.015 45.019 95.599 1.00 117.85 88 ALA A CA 1
ATOM 535 C C . ALA A 1 89 ? 152.080 45.287 94.425 1.00 116.97 88 ALA A C 1
ATOM 536 O O . ALA A 1 89 ? 152.564 45.734 93.378 1.00 118.47 88 ALA A O 1
ATOM 538 N N . ALA A 1 90 ? 150.788 45.039 94.613 1.00 113.89 89 ALA A N 1
ATOM 539 C CA . ALA A 1 90 ? 149.847 45.384 93.541 1.00 112.61 89 ALA A CA 1
ATOM 540 C C . ALA A 1 90 ? 150.063 46.866 93.277 1.00 110.74 89 ALA A C 1
ATOM 541 O O . ALA A 1 90 ? 150.327 47.246 92.121 1.00 111.01 89 ALA A O 1
ATOM 543 N N . PHE A 1 91 ? 149.990 47.655 94.345 1.00 108.35 90 PHE A N 1
ATOM 544 C CA . PHE A 1 91 ? 150.164 49.103 94.185 1.00 106.48 90 PHE A CA 1
ATOM 545 C C . PHE A 1 91 ? 151.442 49.503 94.911 1.00 106.16 90 PHE A C 1
ATOM 546 O O . PHE A 1 91 ? 152.000 50.553 94.577 1.00 106.55 90 PHE A O 1
ATOM 548 N N . GLU A 1 92 ? 151.905 48.671 95.842 1.00 105.80 91 GLU A N 1
ATOM 549 C CA . GLU A 1 92 ? 153.215 48.947 96.467 1.00 107.69 91 GLU A CA 1
ATOM 550 C C . GLU A 1 92 ? 154.231 48.904 95.331 1.00 106.27 91 GLU A C 1
ATOM 551 O O . GLU A 1 92 ? 155.393 49.258 95.560 1.00 108.22 91 GLU A O 1
ATOM 553 N N . ALA A 1 93 ? 153.788 48.478 94.148 1.00 103.76 92 ALA A N 1
ATOM 554 C CA . ALA A 1 93 ? 154.658 48.485 92.958 1.00 101.00 92 ALA A CA 1
ATOM 555 C C . ALA A 1 93 ? 155.291 49.866 92.859 1.00 100.09 92 ALA A C 1
ATOM 556 O O . ALA A 1 93 ? 156.281 49.990 92.127 1.00 100.79 92 ALA A O 1
ATOM 558 N N . GLY A 1 94 ? 154.723 50.856 93.551 1.00 98.08 93 GLY A N 1
ATOM 559 C CA . GLY A 1 94 ? 155.321 52.204 93.578 1.00 96.23 93 GLY A CA 1
ATOM 560 C C . GLY A 1 94 ? 154.286 53.291 93.769 1.00 94.72 93 GLY A C 1
ATOM 561 O O . GLY A 1 94 ? 154.593 54.459 93.482 1.00 94.72 93 GLY A O 1
ATOM 562 N N . LYS A 1 95 ? 153.106 52.929 94.257 1.00 93.50 94 LYS A N 1
ATOM 563 C CA . LYS A 1 95 ? 152.020 53.926 94.361 1.00 92.12 94 LYS A CA 1
ATOM 564 C C . LYS A 1 95 ? 151.593 54.115 95.808 1.00 92.02 94 LYS A C 1
ATOM 565 O O . LYS A 1 95 ? 152.014 53.318 96.651 1.00 92.64 94 LYS A O 1
ATOM 571 N N . HIS A 1 96 ? 150.868 55.190 96.096 1.00 91.75 95 HIS A N 1
ATOM 572 C CA . HIS A 1 96 ? 150.229 55.330 97.397 1.00 91.03 95 HIS A CA 1
ATOM 573 C C . HIS A 1 96 ? 148.942 54.517 97.384 1.00 88.38 95 HIS A C 1
ATOM 574 O O . HIS A 1 96 ? 148.397 54.223 96.321 1.00 88.93 95 HIS A O 1
ATOM 581 N N . VAL A 1 97 ? 148.441 54.178 98.572 1.00 85.26 96 VAL A N 1
ATOM 582 C CA . VAL A 1 97 ? 147.251 53.339 98.688 1.00 83.38 96 VAL A CA 1
ATOM 583 C C . VAL A 1 97 ? 146.348 53.862 99.798 1.00 81.87 96 VAL A C 1
ATOM 584 O O . VAL A 1 97 ? 146.798 54.067 100.932 1.00 81.56 96 VAL A O 1
ATOM 588 N N . TYR A 1 98 ? 145.063 53.820 99.507 1.00 80.24 97 TYR A N 1
ATOM 589 C CA . TYR A 1 98 ? 144.056 54.086 100.533 1.00 78.08 97 TYR A CA 1
ATOM 590 C C . TYR A 1 98 ? 143.160 52.886 100.404 1.00 77.24 97 TYR A C 1
ATOM 591 O O . TYR A 1 98 ? 142.471 52.851 99.412 1.00 77.21 97 TYR A O 1
ATOM 600 N N . CYS A 1 99 ? 143.209 51.970 101.370 1.00 76.37 98 CYS A N 1
ATOM 601 C CA . CYS A 1 99 ? 142.373 50.742 101.361 1.00 75.15 98 CYS A CA 1
ATOM 602 C C . CYS A 1 99 ? 141.123 50.983 102.204 1.00 72.90 98 CYS A C 1
ATOM 603 O O . CYS A 1 99 ? 141.157 51.792 103.076 1.00 71.37 98 CYS A O 1
ATOM 606 N N . GLU A 1 100 ? 140.143 50.149 102.017 1.00 73.25 99 GLU A N 1
ATOM 607 C CA . GLU A 1 100 ? 138.852 50.431 102.641 1.00 74.19 99 GLU A CA 1
ATOM 608 C C . GLU A 1 100 ? 138.707 49.912 104.060 1.00 75.17 99 GLU A C 1
ATOM 609 O O . GLU A 1 100 ? 139.624 49.261 104.479 1.00 74.71 99 GLU A O 1
ATOM 615 N N . LYS A 1 101 ? 137.554 50.181 104.696 1.00 76.26 100 LYS A N 1
ATOM 616 C CA . LYS A 1 101 ? 137.406 50.134 106.180 1.00 78.11 100 LYS A CA 1
ATOM 617 C C . LYS A 1 101 ? 138.027 48.982 106.903 1.00 81.24 100 LYS A C 1
ATOM 618 O O . LYS A 1 101 ? 138.791 49.267 107.778 1.00 84.05 100 LYS A O 1
ATOM 624 N N . PRO A 1 102 ? 137.803 47.717 106.619 1.00 75.83 101 PRO A N 1
ATOM 625 C CA . PRO A 1 102 ? 138.528 46.657 107.336 1.00 72.46 101 PRO A CA 1
ATOM 626 C C . PRO A 1 102 ? 139.809 46.333 106.589 1.00 67.51 101 PRO A C 1
ATOM 627 O O . PRO A 1 102 ? 139.791 45.687 105.545 1.00 66.56 101 PRO A O 1
ATOM 631 N N . MET A 1 103 ? 140.936 46.819 107.129 1.00 68.27 102 MET A N 1
ATOM 632 C CA . MET A 1 103 ? 142.237 46.652 106.489 1.00 68.10 102 MET A CA 1
ATOM 633 C C . MET A 1 103 ? 142.510 45.305 105.836 1.00 67.89 102 MET A C 1
ATOM 634 O O . MET A 1 103 ? 143.140 45.228 104.774 1.00 68.34 102 MET A O 1
ATOM 639 N N . SER A 1 104 ? 142.062 44.245 106.502 1.00 67.09 103 SER A N 1
ATOM 640 C CA . SER A 1 104 ? 141.687 43.000 105.849 1.00 66.76 103 SER A CA 1
ATOM 641 C C . SER A 1 104 ? 140.971 42.131 106.870 1.00 67.13 103 SER A C 1
ATOM 642 O O . SER A 1 104 ? 141.130 42.308 108.079 1.00 67.57 103 SER A O 1
ATOM 645 N N . HIS A 1 105 ? 140.263 41.139 106.325 1.00 66.87 104 HIS A N 1
ATOM 646 C CA . HIS A 1 105 ? 139.547 40.198 107.172 1.00 66.92 104 HIS A CA 1
ATOM 647 C C . HIS A 1 105 ? 140.497 39.289 107.919 1.00 66.70 104 HIS A C 1
ATOM 648 O O . HIS A 1 105 ? 140.133 38.761 108.974 1.00 66.83 104 HIS A O 1
ATOM 655 N N . SER A 1 106 ? 141.705 39.099 107.400 1.00 67.02 105 SER A N 1
ATOM 656 C CA . SER A 1 106 ? 142.665 38.173 107.970 1.00 67.75 105 SER A CA 1
ATOM 657 C C . SER A 1 106 ? 143.895 38.931 108.442 1.00 67.88 105 SER A C 1
ATOM 658 O O . SER A 1 106 ? 144.389 39.835 107.759 1.00 66.88 105 SER A O 1
ATOM 661 N N . THR A 1 107 ? 144.385 38.557 109.620 1.00 68.42 106 THR A N 1
ATOM 662 C CA . THR A 1 107 ? 145.547 39.258 110.158 1.00 69.58 106 THR A CA 1
ATOM 663 C C . THR A 1 107 ? 146.790 39.030 109.312 1.00 73.35 106 THR A C 1
ATOM 664 O O . THR A 1 107 ? 147.557 39.970 109.072 1.00 73.71 106 THR A O 1
ATOM 668 N N . GLU A 1 108 ? 147.008 37.792 108.850 1.00 77.47 107 GLU A N 1
ATOM 669 C CA . GLU A 1 108 ? 148.220 37.467 108.108 1.00 80.99 107 GLU A CA 1
ATOM 670 C C . GLU A 1 108 ? 148.305 38.287 106.835 1.00 79.80 107 GLU A C 1
ATOM 671 O O . GLU A 1 108 ? 149.365 38.809 106.476 1.00 78.99 107 GLU A O 1
ATOM 677 N N . GLU A 1 109 ? 147.203 38.360 106.109 1.00 79.63 108 GLU A N 1
ATOM 678 C CA . GLU A 1 109 ? 147.136 39.226 104.942 1.00 80.14 108 GLU A CA 1
ATOM 679 C C . GLU A 1 109 ? 147.322 40.688 105.321 1.00 79.32 108 GLU A C 1
ATOM 680 O O . GLU A 1 109 ? 148.030 41.424 104.627 1.00 78.93 108 GLU A O 1
ATOM 686 N N . ALA A 1 110 ? 146.694 41.124 106.411 1.00 79.56 109 ALA A N 1
ATOM 687 C CA . ALA A 1 110 ? 146.866 42.506 106.839 1.00 79.93 109 ALA A CA 1
ATOM 688 C C . ALA A 1 110 ? 148.338 42.841 107.031 1.00 81.14 109 ALA A C 1
ATOM 689 O O . ALA A 1 110 ? 148.812 43.868 106.534 1.00 81.82 109 ALA A O 1
ATOM 691 N N . GLU A 1 111 ? 149.079 41.996 107.758 1.00 82.24 110 GLU A N 1
ATOM 692 C CA . GLU A 1 111 ? 150.499 42.259 107.978 1.00 83.17 110 GLU A CA 1
ATOM 693 C C . GLU A 1 111 ? 151.278 42.255 106.674 1.00 83.65 110 GLU A C 1
ATOM 694 O O . GLU A 1 111 ? 152.316 42.920 106.572 1.00 83.43 110 GLU A O 1
ATOM 700 N N . LYS A 1 112 ? 150.803 41.511 105.678 1.00 84.56 111 LYS A N 1
ATOM 701 C CA . LYS A 1 112 ? 151.412 41.498 104.359 1.00 85.20 111 LYS A CA 1
ATOM 702 C C . LYS A 1 112 ? 151.154 42.783 103.590 1.00 85.50 111 LYS A C 1
ATOM 703 O O . LYS A 1 112 ? 151.617 42.910 102.451 1.00 90.70 111 LYS A O 1
ATOM 709 N N . MET A 1 113 ? 150.506 43.736 104.212 1.00 81.87 112 MET A N 1
ATOM 710 C CA . MET A 1 113 ? 150.404 44.990 103.461 1.00 79.56 112 MET A CA 1
ATOM 711 C C . MET A 1 113 ? 151.337 45.982 104.139 1.00 78.82 112 MET A C 1
ATOM 712 O O . MET A 1 113 ? 152.113 46.611 103.504 1.00 77.50 112 MET A O 1
ATOM 717 N N . VAL A 1 114 ? 151.304 46.037 105.425 1.00 80.90 113 VAL A N 1
ATOM 718 C CA . VAL A 1 114 ? 152.158 47.032 106.081 1.00 83.59 113 VAL A CA 1
ATOM 719 C C . VAL A 1 114 ? 153.592 46.726 105.658 1.00 88.07 113 VAL A C 1
ATOM 720 O O . VAL A 1 114 ? 154.438 47.553 105.819 1.00 89.12 113 VAL A O 1
ATOM 724 N N . GLU A 1 115 ? 153.810 45.541 105.137 1.00 90.79 114 GLU A N 1
ATOM 725 C CA . GLU A 1 115 ? 155.157 45.160 104.691 1.00 95.01 114 GLU A CA 1
ATOM 726 C C . GLU A 1 115 ? 155.225 45.658 103.283 1.00 95.02 114 GLU A C 1
ATOM 727 O O . GLU A 1 115 ? 156.096 46.422 102.957 1.00 95.12 114 GLU A O 1
ATOM 733 N N . ALA A 1 116 ? 154.233 45.299 102.531 1.00 94.87 115 ALA A N 1
ATOM 734 C CA . ALA A 1 116 ? 154.359 45.923 101.217 1.00 95.12 115 ALA A CA 1
ATOM 735 C C . ALA A 1 116 ? 154.553 47.429 101.342 1.00 95.42 115 ALA A C 1
ATOM 736 O O . ALA A 1 116 ? 155.591 47.965 100.935 1.00 95.24 115 ALA A O 1
ATOM 738 N N . TRP A 1 117 ? 153.788 48.164 102.122 1.00 95.26 116 TRP A N 1
ATOM 739 C CA . TRP A 1 117 ? 153.957 49.630 102.121 1.00 94.19 116 TRP A CA 1
ATOM 740 C C . TRP A 1 117 ? 155.249 49.994 102.827 1.00 95.44 116 TRP A C 1
ATOM 741 O O . TRP A 1 117 ? 155.921 50.900 102.396 1.00 96.56 116 TRP A O 1
ATOM 752 N N . LYS A 1 118 ? 155.622 49.271 103.838 1.00 95.06 117 LYS A N 1
ATOM 753 C CA . LYS A 1 118 ? 156.782 49.727 104.612 1.00 94.23 117 LYS A CA 1
ATOM 754 C C . LYS A 1 118 ? 158.048 49.712 103.763 1.00 96.12 117 LYS A C 1
ATOM 755 O O . LYS A 1 118 ? 158.965 50.444 104.115 1.00 98.73 117 LYS A O 1
ATOM 757 N N . LYS A 1 119 ? 158.079 48.953 102.679 1.00 96.55 118 LYS A N 1
ATOM 758 C CA . LYS A 1 119 ? 159.234 48.964 101.774 1.00 96.25 118 LYS A CA 1
ATOM 759 C C . LYS A 1 119 ? 158.933 49.950 100.653 1.00 96.26 118 LYS A C 1
ATOM 760 O O . LYS A 1 119 ? 159.761 50.810 100.433 1.00 97.02 118 LYS A O 1
ATOM 762 N N . SER A 1 120 ? 157.764 49.895 100.042 1.00 95.09 119 SER A N 1
ATOM 763 C CA . SER A 1 120 ? 157.501 50.941 99.040 1.00 94.47 119 SER A CA 1
ATOM 764 C C . SER A 1 120 ? 157.240 52.156 99.860 1.00 94.61 119 SER A C 1
ATOM 765 O O . SER A 1 120 ? 156.081 52.352 100.204 1.00 94.65 119 SER A O 1
ATOM 768 N N . GLY A 1 121 ? 158.283 52.896 100.155 1.00 95.29 120 GLY A N 1
ATOM 769 C CA . GLY A 1 121 ? 158.009 53.993 101.087 1.00 96.75 120 GLY A CA 1
ATOM 770 C C . GLY A 1 121 ? 157.041 55.018 100.573 1.00 97.72 120 GLY A C 1
ATOM 771 O O . GLY A 1 121 ? 157.326 56.160 100.627 1.00 97.94 120 GLY A O 1
ATOM 772 N N . LYS A 1 122 ? 155.883 54.588 100.088 1.00 97.88 121 LYS A N 1
ATOM 773 C CA . LYS A 1 122 ? 154.843 55.549 99.651 1.00 98.07 121 LYS A CA 1
ATOM 774 C C . LYS A 1 122 ? 153.874 55.765 100.825 1.00 97.32 121 LYS A C 1
ATOM 775 O O . LYS A 1 122 ? 154.283 55.462 101.961 1.00 98.62 121 LYS A O 1
ATOM 781 N N . GLN A 1 123 ? 152.656 56.271 100.582 1.00 94.21 122 GLN A N 1
ATOM 782 C CA . GLN A 1 123 ? 151.740 56.607 101.714 1.00 90.89 122 GLN A CA 1
ATOM 783 C C . GLN A 1 123 ? 150.587 55.598 101.775 1.00 87.80 122 GLN A C 1
ATOM 784 O O . GLN A 1 123 ? 150.219 55.085 100.703 1.00 88.58 122 GLN A O 1
ATOM 790 N N . PHE A 1 124 ? 149.984 55.397 102.955 1.00 83.28 123 PHE A N 1
ATOM 791 C CA . PHE A 1 124 ? 149.000 54.344 103.176 1.00 79.27 123 PHE A CA 1
ATOM 792 C C . PHE A 1 124 ? 148.054 54.802 104.273 1.00 75.19 123 PHE A C 1
ATOM 793 O O . PHE A 1 124 ? 148.499 55.331 105.295 1.00 74.32 123 PHE A O 1
ATOM 801 N N . THR A 1 125 ? 146.766 54.639 104.046 1.00 70.87 124 THR A N 1
ATOM 802 C CA . THR A 1 125 ? 145.773 54.834 105.118 1.00 67.83 124 THR A CA 1
ATOM 803 C C . THR A 1 125 ? 144.590 53.912 104.870 1.00 66.89 124 THR A C 1
ATOM 804 O O . THR A 1 125 ? 144.600 53.207 103.867 1.00 67.25 124 THR A O 1
ATOM 808 N N . ILE A 1 126 ? 143.626 53.955 105.769 1.00 65.03 125 ILE A N 1
ATOM 809 C CA . ILE A 1 126 ? 142.499 53.033 105.813 1.00 62.62 125 ILE A CA 1
ATOM 810 C C . ILE A 1 126 ? 141.227 53.827 106.064 1.00 59.22 125 ILE A C 1
ATOM 811 O O . ILE A 1 126 ? 141.242 54.857 106.744 1.00 60.95 125 ILE A O 1
ATOM 816 N N . GLY A 1 127 ? 140.116 53.332 105.525 1.00 55.82 126 GLY A N 1
ATOM 817 C CA . GLY A 1 127 ? 138.871 54.074 105.534 1.00 53.54 126 GLY A CA 1
ATOM 818 C C . GLY A 1 127 ? 138.102 54.162 106.838 1.00 50.00 126 GLY A C 1
ATOM 819 O O . GLY A 1 127 ? 136.891 53.922 106.850 1.00 48.13 126 GLY A O 1
ATOM 820 N N . TYR A 1 128 ? 138.780 54.535 107.922 1.00 48.61 127 TYR A N 1
ATOM 821 C CA . TYR A 1 128 ? 138.089 54.733 109.223 1.00 50.13 127 TYR A CA 1
ATOM 822 C C . TYR A 1 128 ? 137.626 56.191 109.319 1.00 51.15 127 TYR A C 1
ATOM 823 O O . TYR A 1 128 ? 138.247 56.969 110.045 1.00 51.22 127 TYR A O 1
ATOM 832 N N . GLN A 1 129 ? 136.533 56.528 108.637 1.00 52.11 128 GLN A N 1
ATOM 833 C CA . GLN A 1 129 ? 136.052 57.929 108.563 1.00 52.75 128 GLN A CA 1
ATOM 834 C C . GLN A 1 129 ? 135.317 58.360 109.833 1.00 53.64 128 GLN A C 1
ATOM 835 O O . GLN A 1 129 ? 135.165 59.560 110.028 1.00 54.41 128 GLN A O 1
ATOM 841 N N . ASN A 1 130 ? 134.903 57.449 110.654 1.00 52.97 129 ASN A N 1
ATOM 842 C CA . ASN A 1 130 ? 134.108 57.837 111.827 1.00 52.31 129 ASN A CA 1
ATOM 843 C C . ASN A 1 130 ? 135.053 58.544 112.778 1.00 49.25 129 ASN A C 1
ATOM 844 O O . ASN A 1 130 ? 134.610 59.107 113.706 1.00 48.54 129 ASN A O 1
ATOM 849 N N . ARG A 1 131 ? 136.308 58.584 112.418 1.00 47.57 130 ARG A N 1
ATOM 850 C CA . ARG A 1 131 ? 137.313 59.260 113.248 1.00 46.84 130 ARG A CA 1
ATOM 851 C C . ARG A 1 131 ? 137.245 60.762 112.982 1.00 45.62 130 ARG A C 1
ATOM 852 O O . ARG A 1 131 ? 137.714 61.495 113.788 1.00 45.54 130 ARG A O 1
ATOM 854 N N . PHE A 1 132 ? 136.492 61.159 111.985 1.00 44.05 131 PHE A N 1
ATOM 855 C CA . PHE A 1 132 ? 136.440 62.570 111.573 1.00 44.98 131 PHE A CA 1
ATOM 856 C C . PHE A 1 132 ? 135.081 63.153 111.904 1.00 44.69 131 PHE A C 1
ATOM 857 O O . PHE A 1 132 ? 134.822 64.237 111.525 1.00 44.46 131 PHE A O 1
ATOM 865 N N . ARG A 1 133 ? 134.275 62.420 112.637 1.00 45.04 132 ARG A N 1
ATOM 866 C CA . ARG A 1 133 ? 132.985 62.942 113.145 1.00 42.95 132 ARG A CA 1
ATOM 867 C C . ARG A 1 133 ? 133.354 63.984 114.190 1.00 42.74 132 ARG A C 1
ATOM 868 O O . ARG A 1 133 ? 134.268 63.716 114.968 1.00 44.33 132 ARG A O 1
ATOM 876 N N . GLU A 1 134 ? 132.663 65.117 114.209 1.00 41.85 133 GLU A N 1
ATOM 877 C CA . GLU A 1 134 ? 133.108 66.223 115.057 1.00 40.82 133 GLU A CA 1
ATOM 878 C C . GLU A 1 134 ? 133.142 65.820 116.526 1.00 40.98 133 GLU A C 1
ATOM 879 O O . GLU A 1 134 ? 134.076 66.181 117.254 1.00 38.46 133 GLU A O 1
ATOM 881 N N . GLU A 1 135 ? 132.140 65.057 116.977 1.00 41.99 134 GLU A N 1
ATOM 882 C CA . GLU A 1 135 ? 132.111 64.622 118.372 1.00 45.00 134 GLU A CA 1
ATOM 883 C C . GLU A 1 135 ? 133.155 63.547 118.663 1.00 44.74 134 GLU A C 1
ATOM 884 O O . GLU A 1 135 ? 133.665 63.480 119.787 1.00 44.03 134 GLU A O 1
ATOM 890 N N . VAL A 1 136 ? 133.500 62.715 117.675 1.00 44.39 135 VAL A N 1
ATOM 891 C CA . VAL A 1 136 ? 134.598 61.766 117.829 1.00 45.05 135 VAL A CA 1
ATOM 892 C C . VAL A 1 136 ? 135.915 62.508 118.006 1.00 46.39 135 VAL A C 1
ATOM 893 O O . VAL A 1 136 ? 136.728 62.160 118.869 1.00 47.52 135 VAL A O 1
ATOM 897 N N . MET A 1 137 ? 136.146 63.504 117.146 1.00 47.09 136 MET A N 1
ATOM 898 C CA . MET A 1 137 ? 137.330 64.345 117.282 1.00 46.87 136 MET A CA 1
ATOM 899 C C . MET A 1 137 ? 137.351 65.044 118.637 1.00 43.05 136 MET A C 1
ATOM 900 O O . MET A 1 137 ? 138.378 65.061 119.325 1.00 42.22 136 MET A O 1
ATOM 905 N N . ASN A 1 138 ? 136.222 65.642 119.020 1.00 42.54 137 ASN A N 1
ATOM 906 C CA . ASN A 1 138 ? 136.064 66.214 120.353 1.00 41.36 137 ASN A CA 1
ATOM 907 C C . ASN A 1 138 ? 136.581 65.261 121.425 1.00 41.55 137 ASN A C 1
ATOM 908 O O . ASN A 1 138 ? 137.385 65.648 122.281 1.00 40.36 137 ASN A O 1
ATOM 913 N N . LEU A 1 139 ? 136.149 63.996 121.375 1.00 41.90 138 LEU A N 1
ATOM 914 C CA . LEU A 1 139 ? 136.582 63.033 122.383 1.00 43.07 138 LEU A CA 1
ATOM 915 C C . LEU A 1 139 ? 138.069 62.716 122.257 1.00 45.44 138 LEU A C 1
ATOM 916 O O . LEU A 1 139 ? 138.779 62.662 123.269 1.00 46.57 138 LEU A O 1
ATOM 921 N N . LYS A 1 140 ? 138.564 62.497 121.033 1.00 45.11 139 LYS A N 1
ATOM 922 C CA . LYS A 1 140 ? 139.996 62.252 120.868 1.00 45.51 139 LYS A CA 1
ATOM 923 C C . LYS A 1 140 ? 140.824 63.371 121.494 1.00 45.11 139 LYS A C 1
ATOM 924 O O . LYS A 1 140 ? 141.785 63.109 122.226 1.00 42.76 139 LYS A O 1
ATOM 930 N N . LYS A 1 141 ? 140.443 64.628 121.242 1.00 46.48 140 LYS A N 1
ATOM 931 C CA . LYS A 1 141 ? 141.232 65.753 121.735 1.00 46.26 140 LYS A CA 1
ATOM 932 C C . LYS A 1 141 ? 141.248 65.805 123.255 1.00 46.45 140 LYS A C 1
ATOM 933 O O . LYS A 1 141 ? 142.291 66.091 123.856 1.00 47.34 140 LYS A O 1
ATOM 939 N N . SER A 1 142 ? 140.111 65.530 123.898 1.00 46.96 141 SER A N 1
ATOM 940 C CA . SER A 1 142 ? 140.147 65.634 125.358 1.00 46.42 141 SER A CA 1
ATOM 941 C C . SER A 1 142 ? 140.907 64.481 125.983 1.00 46.63 141 SER A C 1
ATOM 942 O O . SER A 1 142 ? 141.522 64.649 127.040 1.00 46.42 141 SER A O 1
ATOM 945 N N . CYS A 1 143 ? 140.988 63.328 125.325 1.00 47.40 142 CYS A N 1
ATOM 946 C CA . CYS A 1 143 ? 141.832 62.258 125.842 1.00 48.54 142 CYS A CA 1
ATOM 947 C C . CYS A 1 143 ? 143.303 62.583 125.623 1.00 49.69 142 CYS A C 1
ATOM 948 O O . CYS A 1 143 ? 144.123 62.476 126.545 1.00 49.97 142 CYS A O 1
ATOM 951 N N . ASP A 1 144 ? 143.663 63.035 124.420 1.00 51.40 143 ASP A N 1
ATOM 952 C CA . ASP A 1 144 ? 145.036 63.455 124.160 1.00 54.40 143 ASP A CA 1
ATOM 953 C C . ASP A 1 144 ? 145.474 64.581 125.091 1.00 53.89 143 ASP A C 1
ATOM 954 O O . ASP A 1 144 ? 146.645 64.637 125.481 1.00 53.98 143 ASP A O 1
ATOM 959 N N . LYS A 1 145 ? 144.560 65.481 125.455 1.00 53.12 144 LYS A N 1
ATOM 960 C CA . LYS A 1 145 ? 144.852 66.508 126.448 1.00 53.40 144 LYS A CA 1
ATOM 961 C C . LYS A 1 145 ? 144.859 65.964 127.870 1.00 53.34 144 LYS A C 1
ATOM 962 O O . LYS A 1 145 ? 144.975 66.753 128.815 1.00 53.53 144 LYS A O 1
ATOM 968 N N . GLY A 1 146 ? 144.722 64.649 128.046 1.00 53.12 145 GLY A N 1
ATOM 969 C CA . GLY A 1 146 ? 144.700 64.053 129.368 1.00 53.05 145 GLY A CA 1
ATOM 970 C C . GLY A 1 146 ? 143.552 64.484 130.248 1.00 52.39 145 GLY A C 1
ATOM 971 O O . GLY A 1 146 ? 143.607 64.267 131.460 1.00 50.72 145 GLY A O 1
ATOM 972 N N . GLU A 1 147 ? 142.508 65.085 129.675 1.00 52.81 146 GLU A N 1
ATOM 973 C CA . GLU A 1 147 ? 141.397 65.599 130.462 1.00 53.89 146 GLU A CA 1
ATOM 974 C C . GLU A 1 147 ? 140.485 64.498 130.985 1.00 52.20 146 GLU A C 1
ATOM 975 O O . GLU A 1 147 ? 139.627 64.773 131.832 1.00 51.72 146 GLU A O 1
ATOM 981 N N . LEU A 1 148 ? 140.652 63.265 130.513 1.00 48.84 147 LEU A N 1
ATOM 982 C CA . LEU A 1 148 ? 139.975 62.123 131.099 1.00 46.28 147 LEU A CA 1
ATOM 983 C C . LEU A 1 148 ? 140.867 61.355 132.063 1.00 45.95 147 LEU A C 1
ATOM 984 O O . LEU A 1 148 ? 140.355 60.532 132.827 1.00 44.42 147 LEU A O 1
ATOM 989 N N . GLY A 1 149 ? 142.176 61.623 132.059 1.00 46.07 148 GLY A N 1
ATOM 990 C CA . GLY A 1 149 ? 143.112 60.873 132.870 1.00 46.96 148 GLY A CA 1
ATOM 991 C C . GLY A 1 149 ? 143.540 59.590 132.181 1.00 48.56 148 GLY A C 1
ATOM 992 O O . GLY A 1 149 ? 143.414 59.432 130.963 1.00 46.30 148 GLY A O 1
ATOM 993 N N . GLU A 1 150 ? 144.065 58.659 132.975 1.00 53.64 149 GLU A N 1
ATOM 994 C CA . GLU A 1 150 ? 144.367 57.331 132.454 1.00 57.74 149 GLU A CA 1
ATOM 995 C C . GLU A 1 150 ? 143.059 56.574 132.263 1.00 53.93 149 GLU A C 1
ATOM 996 O O . GLU A 1 150 ? 142.296 56.394 133.218 1.00 56.06 149 GLU A O 1
ATOM 1002 N N . ILE A 1 151 ? 142.781 56.161 131.033 1.00 49.54 150 ILE A N 1
ATOM 1003 C CA . ILE A 1 151 ? 141.557 55.432 130.735 1.00 45.93 150 ILE A CA 1
ATOM 1004 C C . ILE A 1 151 ? 141.839 53.951 130.917 1.00 42.94 150 ILE A C 1
ATOM 1005 O O . ILE A 1 151 ? 142.707 53.388 130.243 1.00 42.98 150 ILE A O 1
ATOM 1010 N N . TYR A 1 152 ? 141.103 53.318 131.832 1.00 41.15 151 TYR A N 1
ATOM 1011 C CA . TYR A 1 152 ? 141.326 51.923 132.173 1.00 40.41 151 TYR A CA 1
ATOM 1012 C C . TYR A 1 152 ? 140.180 51.003 131.793 1.00 39.67 151 TYR A C 1
ATOM 1013 O O . TYR A 1 152 ? 140.360 49.779 131.823 1.00 38.89 151 TYR A O 1
ATOM 1022 N N . TYR A 1 153 ? 139.018 51.547 131.434 1.00 39.28 152 TYR A N 1
ATOM 1023 C CA . TYR A 1 153 ? 137.896 50.724 131.003 1.00 41.26 152 TYR A CA 1
ATOM 1024 C C . TYR A 1 153 ? 137.168 51.404 129.854 1.00 40.50 152 TYR A C 1
ATOM 1025 O O . TYR A 1 153 ? 136.593 52.483 130.030 1.00 39.62 152 TYR A O 1
ATOM 1034 N N . GLY A 1 154 ? 137.175 50.751 128.693 1.00 41.35 153 GLY A N 1
ATOM 1035 C CA . GLY A 1 154 ? 136.439 51.227 127.548 1.00 42.10 153 GLY A CA 1
ATOM 1036 C C . GLY A 1 154 ? 135.454 50.179 127.062 1.00 43.85 153 GLY A C 1
ATOM 1037 O O . GLY A 1 154 ? 135.565 48.990 127.366 1.00 44.00 153 GLY A O 1
ATOM 1038 N N . LYS A 1 155 ? 134.470 50.653 126.307 1.00 45.08 154 LYS A N 1
ATOM 1039 C CA . LYS A 1 155 ? 133.504 49.789 125.644 1.00 46.98 154 LYS A CA 1
ATOM 1040 C C . LYS A 1 155 ? 133.373 50.253 124.203 1.00 46.14 154 LYS A C 1
ATOM 1041 O O . LYS A 1 155 ? 133.231 51.448 123.945 1.00 46.43 154 LYS A O 1
ATOM 1047 N N . ALA A 1 156 ? 133.456 49.316 123.270 1.00 46.27 155 ALA A N 1
ATOM 1048 C CA . ALA A 1 156 ? 133.224 49.589 121.861 1.00 45.34 155 ALA A CA 1
ATOM 1049 C C . ALA A 1 156 ? 131.851 49.047 121.504 1.00 44.94 155 ALA A C 1
ATOM 1050 O O . ALA A 1 156 ? 131.629 47.834 121.561 1.00 46.60 155 ALA A O 1
ATOM 1052 N N . HIS A 1 157 ? 130.938 49.941 121.143 1.00 43.48 156 HIS A N 1
ATOM 1053 C CA . HIS A 1 157 ? 129.555 49.582 120.863 1.00 42.21 156 HIS A CA 1
ATOM 1054 C C . HIS A 1 157 ? 129.336 49.552 119.354 1.00 41.26 156 HIS A C 1
ATOM 1055 O O . HIS A 1 157 ? 129.455 50.586 118.684 1.00 40.71 156 HIS A O 1
ATOM 1062 N N . ALA A 1 158 ? 129.001 48.390 118.815 1.00 40.36 157 ALA A N 1
ATOM 1063 C CA . ALA A 1 158 ? 128.681 48.252 117.378 1.00 38.20 157 ALA A CA 1
ATOM 1064 C C . ALA A 1 158 ? 127.443 47.375 117.300 1.00 36.28 157 ALA A C 1
ATOM 1065 O O . ALA A 1 158 ? 127.511 46.311 116.698 1.00 36.21 157 ALA A O 1
ATOM 1067 N N . VAL A 1 159 ? 126.351 47.776 117.958 1.00 34.37 158 VAL A N 1
ATOM 1068 C CA . VAL A 1 159 ? 125.173 46.858 118.052 1.00 34.12 158 VAL A CA 1
ATOM 1069 C C . VAL A 1 159 ? 124.042 47.268 117.105 1.00 33.44 158 VAL A C 1
ATOM 1070 O O . VAL A 1 159 ? 123.848 48.484 116.905 1.00 33.13 158 VAL A O 1
ATOM 1074 N N . ARG A 1 160 ? 123.326 46.281 116.555 1.00 34.00 159 ARG A N 1
ATOM 1075 C CA . ARG A 1 160 ? 122.146 46.561 115.693 1.00 35.61 159 ARG A CA 1
ATOM 1076 C C . ARG A 1 160 ? 121.029 45.593 116.095 1.00 36.60 159 ARG A C 1
ATOM 1077 O O . ARG A 1 160 ? 121.208 44.376 115.894 1.00 37.85 159 ARG A O 1
ATOM 1085 N N . ARG A 1 161 ? 119.931 46.111 116.653 1.00 37.30 160 ARG A N 1
ATOM 1086 C CA . ARG A 1 161 ? 118.795 45.248 117.074 1.00 39.14 160 ARG A CA 1
ATOM 1087 C C . ARG A 1 161 ? 118.370 44.376 115.888 1.00 41.51 160 ARG A C 1
ATOM 1088 O O . ARG A 1 161 ? 118.288 43.145 116.063 1.00 44.82 160 ARG A O 1
ATOM 1096 N N . ARG A 1 162 ? 118.110 44.995 114.732 1.00 39.82 161 ARG A N 1
ATOM 1097 C CA . ARG A 1 162 ? 117.732 44.242 113.508 1.00 41.89 161 ARG A CA 1
ATOM 1098 C C . ARG A 1 162 ? 118.029 45.117 112.292 1.00 40.54 161 ARG A C 1
ATOM 1099 O O . ARG A 1 162 ? 117.100 45.707 111.755 1.00 38.89 161 ARG A O 1
ATOM 1107 N N . ALA A 1 163 ? 119.297 45.205 111.926 1.00 39.87 162 ALA A N 1
ATOM 1108 C CA . ALA A 1 163 ? 119.720 45.969 110.739 1.00 40.12 162 ALA A CA 1
ATOM 1109 C C . ALA A 1 163 ? 120.752 45.131 109.993 1.00 41.52 162 ALA A C 1
ATOM 1110 O O . ALA A 1 163 ? 121.879 45.590 109.828 1.00 41.59 162 ALA A O 1
ATOM 1112 N N . VAL A 1 164 ? 120.361 43.926 109.603 1.00 42.50 163 VAL A N 1
ATOM 1113 C CA . VAL A 1 164 ? 121.248 43.053 108.792 1.00 43.39 163 VAL A CA 1
ATOM 1114 C C . VAL A 1 164 ? 121.263 43.636 107.386 1.00 41.74 163 VAL A C 1
ATOM 1115 O O . VAL A 1 164 ? 120.201 43.745 106.788 1.00 41.49 163 VAL A O 1
ATOM 1119 N N . PRO A 1 165 ? 122.433 44.011 106.852 1.00 41.90 164 PRO A N 1
ATOM 1120 C CA . PRO A 1 165 ? 122.514 44.678 105.544 1.00 41.85 164 PRO A CA 1
ATOM 1121 C C . PRO A 1 165 ? 122.257 43.667 104.437 1.00 42.36 164 PRO A C 1
ATOM 1122 O O . PRO A 1 165 ? 122.909 42.624 104.377 1.00 43.00 164 PRO A O 1
ATOM 1126 N N . THR A 1 166 ? 121.298 43.969 103.562 1.00 43.14 165 THR A N 1
ATOM 1127 C CA . THR A 1 166 ? 120.820 42.993 102.588 1.00 44.30 165 THR A CA 1
ATOM 1128 C C . THR A 1 166 ? 121.046 43.425 101.142 1.00 46.14 165 THR A C 1
ATOM 1129 O O . THR A 1 166 ? 120.295 43.003 100.260 1.00 46.76 165 THR A O 1
ATOM 1133 N N . TRP A 1 167 ? 122.060 44.238 100.863 1.00 48.99 166 TRP A N 1
ATOM 1134 C CA . TRP A 1 167 ? 122.197 44.782 99.518 1.00 51.29 166 TRP A CA 1
ATOM 1135 C C . TRP A 1 167 ? 123.536 44.515 98.848 1.00 55.93 166 TRP A C 1
ATOM 1136 O O . TRP A 1 167 ? 123.597 44.529 97.614 1.00 60.23 166 TRP A O 1
ATOM 1147 N N . GLY A 1 168 ? 124.605 44.266 99.592 1.00 57.55 167 GLY A N 1
ATOM 1148 C CA . GLY A 1 168 ? 125.859 44.150 98.884 1.00 62.19 167 GLY A CA 1
ATOM 1149 C C . GLY A 1 168 ? 126.770 43.018 99.273 1.00 66.10 167 GLY A C 1
ATOM 1150 O O . GLY A 1 168 ? 126.390 41.845 99.226 1.00 68.54 167 GLY A O 1
ATOM 1151 N N . VAL A 1 169 ? 128.002 43.367 99.642 1.00 67.86 168 VAL A N 1
ATOM 1152 C CA . VAL A 1 169 ? 129.034 42.369 99.909 1.00 69.38 168 VAL A CA 1
ATOM 1153 C C . VAL A 1 169 ? 128.927 41.726 101.279 1.00 70.63 168 VAL A C 1
ATOM 1154 O O . VAL A 1 169 ? 129.616 40.727 101.532 1.00 74.93 168 VAL A O 1
ATOM 1158 N N . PHE A 1 170 ? 128.091 42.266 102.167 1.00 70.66 169 PHE A N 1
ATOM 1159 C CA . PHE A 1 170 ? 128.328 42.141 103.599 1.00 68.62 169 PHE A CA 1
ATOM 1160 C C . PHE A 1 170 ? 127.992 40.752 104.134 1.00 66.20 169 PHE A C 1
ATOM 1161 O O . PHE A 1 170 ? 128.676 40.258 105.037 1.00 64.65 169 PHE A O 1
ATOM 1169 N N . MET A 1 171 ? 126.948 40.114 103.617 1.00 65.45 170 MET A N 1
ATOM 1170 C CA . MET A 1 171 ? 126.582 38.780 104.075 1.00 65.48 170 MET A CA 1
ATOM 1171 C C . MET A 1 171 ? 127.381 37.678 103.388 1.00 70.96 170 MET A C 1
ATOM 1172 O O . MET A 1 171 ? 127.133 36.492 103.651 1.00 77.70 170 MET A O 1
ATOM 1177 N N . ASP A 1 172 ? 128.326 38.040 102.519 1.00 71.71 171 ASP A N 1
ATOM 1178 C CA . ASP A 1 172 ? 129.167 37.076 101.813 1.00 73.12 171 ASP A CA 1
ATOM 1179 C C . ASP A 1 172 ? 130.346 36.689 102.701 1.00 71.67 171 ASP A C 1
ATOM 1180 O O . ASP A 1 172 ? 131.272 37.490 102.896 1.00 70.92 171 ASP A O 1
ATOM 1185 N N . LYS A 1 173 ? 130.331 35.455 103.228 1.00 70.31 172 LYS A N 1
ATOM 1186 C CA . LYS A 1 173 ? 131.438 35.086 104.104 1.00 70.10 172 LYS A CA 1
ATOM 1187 C C . LYS A 1 173 ? 132.747 34.957 103.336 1.00 72.36 172 LYS A C 1
ATOM 1188 O O . LYS A 1 173 ? 133.818 35.161 103.914 1.00 71.33 172 LYS A O 1
ATOM 1194 N N . GLU A 1 174 ? 132.707 34.701 102.026 1.00 75.30 173 GLU A N 1
ATOM 1195 C CA . GLU A 1 174 ? 133.949 34.590 101.264 1.00 78.26 173 GLU A CA 1
ATOM 1196 C C . GLU A 1 174 ? 134.570 35.954 100.965 1.00 75.19 173 GLU A C 1
ATOM 1197 O O . GLU A 1 174 ? 135.765 36.149 101.200 1.00 75.19 173 GLU A O 1
ATOM 1203 N N . ALA A 1 175 ? 133.799 36.908 100.442 1.00 72.55 174 ALA A N 1
ATOM 1204 C CA . ALA A 1 175 ? 134.358 38.241 100.216 1.00 69.89 174 ALA A CA 1
ATOM 1205 C C . ALA A 1 175 ? 134.691 38.931 101.531 1.00 68.13 174 ALA A C 1
ATOM 1206 O O . ALA A 1 175 ? 135.825 39.391 101.740 1.00 67.71 174 ALA A O 1
ATOM 1208 N N . GLN A 1 176 ? 133.701 39.028 102.426 1.00 66.95 175 GLN A N 1
ATOM 1209 C CA . GLN A 1 176 ? 133.966 39.904 103.558 1.00 66.77 175 GLN A CA 1
ATOM 1210 C C . GLN A 1 176 ? 134.589 39.159 104.726 1.00 64.09 175 GLN A C 1
ATOM 1211 O O . GLN A 1 176 ? 135.462 39.713 105.399 1.00 63.98 175 GLN A O 1
ATOM 1217 N N . GLY A 1 177 ? 134.450 37.837 104.847 1.00 62.96 176 GLY A N 1
ATOM 1218 C CA . GLY A 1 177 ? 135.182 37.071 105.854 1.00 61.38 176 GLY A CA 1
ATOM 1219 C C . GLY A 1 177 ? 134.555 37.034 107.228 1.00 59.28 176 GLY A C 1
ATOM 1220 O O . GLY A 1 177 ? 135.204 36.576 108.171 1.00 60.65 176 GLY A O 1
ATOM 1221 N N . GLY A 1 178 ? 133.332 37.512 107.379 1.00 56.34 177 GLY A N 1
ATOM 1222 C CA . GLY A 1 178 ? 132.698 37.537 108.681 1.00 54.36 177 GLY A CA 1
ATOM 1223 C C . GLY A 1 178 ? 131.544 38.508 108.704 1.00 50.96 177 GLY A C 1
ATOM 1224 O O . GLY A 1 178 ? 131.343 39.305 107.783 1.00 50.76 177 GLY A O 1
ATOM 1225 N N . GLY A 1 179 ? 130.780 38.427 109.788 1.00 47.31 178 GLY A N 1
ATOM 1226 C CA . GLY A 1 179 ? 129.580 39.216 109.938 1.00 44.65 178 GLY A CA 1
ATOM 1227 C C . GLY A 1 179 ? 129.824 40.574 110.566 1.00 40.79 178 GLY A C 1
ATOM 1228 O O . GLY A 1 179 ? 130.792 41.275 110.250 1.00 39.47 178 GLY A O 1
ATOM 1229 N N . PRO A 1 180 ? 128.942 40.961 111.491 1.00 38.26 179 PRO A N 1
ATOM 1230 C CA . PRO A 1 180 ? 129.017 42.320 112.061 1.00 38.23 179 PRO A CA 1
ATOM 1231 C C . PRO A 1 180 ? 130.315 42.618 112.794 1.00 39.41 179 PRO A C 1
ATOM 1232 O O . PRO A 1 180 ? 130.708 43.793 112.864 1.00 38.70 179 PRO A O 1
ATOM 1236 N N . LEU A 1 181 ? 130.996 41.602 113.341 1.00 40.70 180 LEU A N 1
ATOM 1237 C CA . LEU A 1 181 ? 132.218 41.858 114.098 1.00 40.26 180 LEU A CA 1
ATOM 1238 C C . LEU A 1 181 ? 133.250 42.578 113.240 1.00 44.07 180 LEU A C 1
ATOM 1239 O O . LEU A 1 181 ? 133.782 43.625 113.631 1.00 45.95 180 LEU A O 1
ATOM 1244 N N . ILE A 1 182 ? 133.531 42.053 112.046 1.00 44.95 181 ILE A N 1
ATOM 1245 C CA . ILE A 1 182 ? 134.435 42.773 111.159 1.00 46.21 181 ILE A CA 1
ATOM 1246 C C . ILE A 1 182 ? 133.705 43.781 110.291 1.00 44.49 181 ILE A C 1
ATOM 1247 O O . ILE A 1 182 ? 134.358 44.629 109.670 1.00 42.25 181 ILE A O 1
ATOM 1252 N N . ASP A 1 183 ? 132.375 43.740 110.251 1.00 45.54 182 ASP A N 1
ATOM 1253 C CA . ASP A 1 183 ? 131.636 44.709 109.453 1.00 45.66 182 ASP A CA 1
ATOM 1254 C C . ASP A 1 183 ? 131.514 46.056 110.155 1.00 45.25 182 ASP A C 1
ATOM 1255 O O . ASP A 1 183 ? 131.865 47.096 109.590 1.00 46.18 182 ASP A O 1
ATOM 1260 N N . ILE A 1 184 ? 130.979 46.066 111.373 1.00 44.27 183 ILE A N 1
ATOM 1261 C CA . ILE A 1 184 ? 130.811 47.312 112.108 1.00 41.90 183 ILE A CA 1
ATOM 1262 C C . ILE A 1 184 ? 131.624 47.363 113.394 1.00 41.15 183 ILE A C 1
ATOM 1263 O O . ILE A 1 184 ? 131.976 48.468 113.833 1.00 41.88 183 ILE A O 1
ATOM 1268 N N . GLY A 1 185 ? 131.950 46.226 114.012 1.00 41.29 184 GLY A N 1
ATOM 1269 C CA . GLY A 1 185 ? 132.792 46.264 115.197 1.00 43.06 184 GLY A CA 1
ATOM 1270 C C . GLY A 1 185 ? 134.132 46.922 114.943 1.00 43.08 184 GLY A C 1
ATOM 1271 O O . GLY A 1 185 ? 134.765 47.436 115.866 1.00 41.78 184 GLY A O 1
ATOM 1272 N N . THR A 1 186 ? 134.578 46.922 113.689 1.00 45.71 185 THR A N 1
ATOM 1273 C CA . THR A 1 186 ? 135.888 47.506 113.434 1.00 47.05 185 THR A CA 1
ATOM 1274 C C . THR A 1 186 ? 135.858 49.027 113.585 1.00 44.60 185 THR A C 1
ATOM 1275 O O . THR A 1 186 ? 136.784 49.617 114.151 1.00 44.50 185 THR A O 1
ATOM 1279 N N . HIS A 1 187 ? 134.760 49.700 113.235 1.00 43.69 186 HIS A N 1
ATOM 1280 C CA . HIS A 1 187 ? 134.634 51.130 113.506 1.00 42.85 186 HIS A CA 1
ATOM 1281 C C . HIS A 1 187 ? 134.697 51.416 115.001 1.00 40.18 186 HIS A C 1
ATOM 1282 O O . HIS A 1 187 ? 135.459 52.281 115.450 1.00 39.59 186 HIS A O 1
ATOM 1289 N N . ALA A 1 188 ? 133.876 50.710 115.785 1.00 37.26 187 ALA A N 1
ATOM 1290 C CA . ALA A 1 188 ? 133.761 50.993 117.210 1.00 37.64 187 ALA A CA 1
ATOM 1291 C C . ALA A 1 188 ? 135.093 50.805 117.916 1.00 39.92 187 ALA A C 1
ATOM 1292 O O . ALA A 1 188 ? 135.527 51.667 118.690 1.00 40.28 187 ALA A O 1
ATOM 1294 N N . LEU A 1 189 ? 135.759 49.679 117.659 1.00 41.46 188 LEU A N 1
ATOM 1295 C CA . LEU A 1 189 ? 137.018 49.402 118.335 1.00 42.14 188 LEU A CA 1
ATOM 1296 C C . LEU A 1 189 ? 138.107 50.355 117.881 1.00 43.84 188 LEU A C 1
ATOM 1297 O O . LEU A 1 189 ? 138.942 50.770 118.693 1.00 47.15 188 LEU A O 1
ATOM 1302 N N . ASP A 1 190 ? 138.100 50.735 116.603 1.00 44.63 189 ASP A N 1
ATOM 1303 C CA . ASP A 1 190 ? 139.066 51.725 116.145 1.00 44.72 189 ASP A CA 1
ATOM 1304 C C . ASP A 1 190 ? 138.949 53.014 116.948 1.00 42.60 189 ASP A C 1
ATOM 1305 O O . ASP A 1 190 ? 139.947 53.512 117.480 1.00 42.47 189 ASP A O 1
ATOM 1310 N N . ILE A 1 191 ? 137.733 53.571 117.040 1.00 39.92 190 ILE A N 1
ATOM 1311 C CA . ILE A 1 191 ? 137.508 54.762 117.859 1.00 40.12 190 ILE A CA 1
ATOM 1312 C C . ILE A 1 191 ? 138.057 54.558 119.266 1.00 39.68 190 ILE A C 1
ATOM 1313 O O . ILE A 1 191 ? 138.808 55.394 119.779 1.00 37.97 190 ILE A O 1
ATOM 1318 N N . THR A 1 192 ? 137.694 53.438 119.903 1.00 40.40 191 THR A N 1
ATOM 1319 C CA . THR A 1 192 ? 138.060 53.188 121.295 1.00 41.98 191 THR A CA 1
ATOM 1320 C C . THR A 1 192 ? 139.571 53.218 121.485 1.00 42.63 191 THR A C 1
ATOM 1321 O O . THR A 1 192 ? 140.109 54.098 122.166 1.00 42.12 191 THR A O 1
ATOM 1325 N N . LEU A 1 193 ? 140.271 52.243 120.898 1.00 43.65 192 LEU A N 1
ATOM 1326 C CA . LEU A 1 193 ? 141.729 52.229 120.951 1.00 42.98 192 LEU A CA 1
ATOM 1327 C C . LEU A 1 193 ? 142.304 53.609 120.665 1.00 43.48 192 LEU A C 1
ATOM 1328 O O . LEU A 1 193 ? 143.129 54.121 121.430 1.00 43.94 192 LEU A O 1
ATOM 1333 N N . TRP A 1 194 ? 141.849 54.237 119.578 1.00 44.53 193 TRP A N 1
ATOM 1334 C CA . TRP A 1 194 ? 142.443 55.498 119.130 1.00 46.30 193 TRP A CA 1
ATOM 1335 C C . TRP A 1 194 ? 142.398 56.575 120.218 1.00 47.17 193 TRP A C 1
ATOM 1336 O O . TRP A 1 194 ? 143.381 57.295 120.422 1.00 47.29 193 TRP A O 1
ATOM 1347 N N . CYS A 1 195 ? 141.265 56.692 120.930 1.00 48.48 194 CYS A N 1
ATOM 1348 C CA . CYS A 1 195 ? 141.122 57.675 122.014 1.00 50.01 194 CYS A CA 1
ATOM 1349 C C . CYS A 1 195 ? 141.810 57.219 123.287 1.00 49.74 194 CYS A C 1
ATOM 1350 O O . CYS A 1 195 ? 142.370 58.034 124.031 1.00 49.42 194 CYS A O 1
ATOM 1353 N N . MET A 1 196 ? 141.719 55.941 123.611 1.00 51.08 195 MET A N 1
ATOM 1354 C CA . MET A 1 196 ? 142.500 55.423 124.728 1.00 52.52 195 MET A CA 1
ATOM 1355 C C . MET A 1 196 ? 143.996 55.523 124.470 1.00 54.21 195 MET A C 1
ATOM 1356 O O . MET A 1 196 ? 144.787 55.460 125.419 1.00 53.63 195 MET A O 1
ATOM 1361 N N . ASN A 1 197 ? 144.388 55.693 123.208 1.00 56.59 196 ASN A N 1
ATOM 1362 C CA . ASN A 1 197 ? 145.779 55.627 122.786 1.00 58.86 196 ASN A CA 1
ATOM 1363 C C . ASN A 1 197 ? 146.450 54.397 123.382 1.00 56.18 196 ASN A C 1
ATOM 1364 O O . ASN A 1 197 ? 147.540 54.453 123.950 1.00 56.07 196 ASN A O 1
ATOM 1369 N N . ASN A 1 198 ? 145.771 53.268 123.246 1.00 53.95 197 ASN A N 1
ATOM 1370 C CA . ASN A 1 198 ? 146.242 52.005 123.784 1.00 52.50 197 ASN A CA 1
ATOM 1371 C C . ASN A 1 198 ? 146.180 50.969 122.676 1.00 50.63 197 ASN A C 1
ATOM 1372 O O . ASN A 1 198 ? 145.126 50.783 122.062 1.00 50.48 197 ASN A O 1
ATOM 1377 N N . TYR A 1 199 ? 147.305 50.311 122.412 1.00 51.36 198 TYR A N 1
ATOM 1378 C CA . TYR A 1 199 ? 147.358 49.274 121.390 1.00 50.53 198 TYR A CA 1
ATOM 1379 C C . TYR A 1 199 ? 148.123 48.042 121.841 1.00 51.56 198 TYR A C 1
ATOM 1380 O O . TYR A 1 199 ? 148.215 47.069 121.082 1.00 51.78 198 TYR A O 1
ATOM 1389 N N . ASP A 1 200 ? 148.681 48.058 123.045 1.00 53.74 199 ASP A N 1
ATOM 1390 C CA . ASP A 1 200 ? 149.411 46.914 123.579 1.00 57.69 199 ASP A CA 1
ATOM 1391 C C . ASP A 1 200 ? 148.392 45.919 124.121 1.00 54.42 199 ASP A C 1
ATOM 1392 O O . ASP A 1 200 ? 147.934 46.033 125.261 1.00 52.63 199 ASP A O 1
ATOM 1397 N N . VAL A 1 201 ? 148.035 44.937 123.304 1.00 53.57 200 VAL A N 1
ATOM 1398 C CA . VAL A 1 201 ? 147.052 43.935 123.700 1.00 54.37 200 VAL A CA 1
ATOM 1399 C C . VAL A 1 201 ? 147.743 42.823 124.478 1.00 56.20 200 VAL A C 1
ATOM 1400 O O . VAL A 1 201 ? 148.767 42.281 124.042 1.00 56.89 200 VAL A O 1
ATOM 1404 N N . ASP A 1 202 ? 147.174 42.472 125.628 1.00 57.51 201 ASP A N 1
ATOM 1405 C CA . ASP A 1 202 ? 147.642 41.337 126.410 1.00 58.27 201 ASP A CA 1
ATOM 1406 C C . ASP A 1 202 ? 146.882 40.054 126.084 1.00 53.99 201 ASP A C 1
ATOM 1407 O O . ASP A 1 202 ? 147.503 39.024 125.810 1.00 55.22 201 ASP A O 1
ATOM 1412 N N . SER A 1 203 ? 145.549 40.094 126.092 1.00 49.02 202 SER A N 1
ATOM 1413 C CA . SER A 1 203 ? 144.760 38.914 125.761 1.00 47.30 202 SER A CA 1
ATOM 1414 C C . SER A 1 203 ? 143.418 39.338 125.184 1.00 44.22 202 SER A C 1
ATOM 1415 O O . SER A 1 203 ? 143.022 40.502 125.262 1.00 42.71 202 SER A O 1
ATOM 1418 N N . VAL A 1 204 ? 142.718 38.369 124.603 1.00 43.90 203 VAL A N 1
ATOM 1419 C CA . VAL A 1 204 ? 141.426 38.552 123.953 1.00 44.01 203 VAL A CA 1
ATOM 1420 C C . VAL A 1 204 ? 140.548 37.342 124.257 1.00 42.56 203 VAL A C 1
ATOM 1421 O O . VAL A 1 204 ? 140.957 36.199 124.025 1.00 43.17 203 VAL A O 1
ATOM 1425 N N . THR A 1 205 ? 139.362 37.542 124.830 1.00 40.14 204 THR A N 1
ATOM 1426 C CA . THR A 1 205 ? 138.375 36.482 124.982 1.00 41.56 204 THR A CA 1
ATOM 1427 C C . THR A 1 205 ? 137.114 36.886 124.233 1.00 42.63 204 THR A C 1
ATOM 1428 O O . THR A 1 205 ? 136.705 38.051 124.280 1.00 40.75 204 THR A O 1
ATOM 1432 N N . GLY A 1 206 ? 136.508 35.936 123.525 1.00 42.62 205 GLY A N 1
ATOM 1433 C CA . GLY A 1 206 ? 135.398 36.277 122.661 1.00 41.58 205 GLY A CA 1
ATOM 1434 C C . GLY A 1 206 ? 134.351 35.190 122.601 1.00 43.35 205 GLY A C 1
ATOM 1435 O O . GLY A 1 206 ? 134.607 34.021 122.912 1.00 46.25 205 GLY A O 1
ATOM 1436 N N . SER A 1 207 ? 133.152 35.604 122.199 1.00 41.52 206 SER A N 1
ATOM 1437 C CA . SER A 1 207 ? 132.051 34.705 121.897 1.00 41.99 206 SER A CA 1
ATOM 1438 C C . SER A 1 207 ? 131.376 35.187 120.624 1.00 43.64 206 SER A C 1
ATOM 1439 O O . SER A 1 207 ? 131.205 36.391 120.417 1.00 44.61 206 SER A O 1
ATOM 1442 N N . VAL A 1 208 ? 131.001 34.239 119.777 1.00 43.64 207 VAL A N 1
ATOM 1443 C CA . VAL A 1 208 ? 130.459 34.519 118.458 1.00 41.99 207 VAL A CA 1
ATOM 1444 C C . VAL A 1 208 ? 129.170 33.731 118.315 1.00 42.93 207 VAL A C 1
ATOM 1445 O O . VAL A 1 208 ? 129.165 32.507 118.477 1.00 45.36 207 VAL A O 1
ATOM 1449 N N . PHE A 1 209 ? 128.081 34.424 118.011 1.00 43.38 208 PHE A N 1
ATOM 1450 C CA . PHE A 1 209 ? 126.749 33.847 118.118 1.00 43.57 208 PHE A CA 1
ATOM 1451 C C . PHE A 1 209 ? 126.125 33.663 116.742 1.00 44.85 208 PHE A C 1
ATOM 1452 O O . PHE A 1 209 ? 126.046 34.609 115.950 1.00 45.17 208 PHE A O 1
ATOM 1460 N N . TYR A 1 210 ? 125.697 32.435 116.466 1.00 44.79 209 TYR A N 1
ATOM 1461 C CA . TYR A 1 210 ? 124.856 32.091 115.326 1.00 43.56 209 TYR A CA 1
ATOM 1462 C C . TYR A 1 210 ? 123.504 31.700 115.916 1.00 43.98 209 TYR A C 1
ATOM 1463 O O . TYR A 1 210 ? 123.258 30.535 116.225 1.00 46.79 209 TYR A O 1
ATOM 1472 N N . LYS A 1 211 ? 122.633 32.689 116.088 1.00 44.78 210 LYS A N 1
ATOM 1473 C CA . LYS A 1 211 ? 121.360 32.479 116.768 1.00 43.62 210 LYS A CA 1
ATOM 1474 C C . LYS A 1 211 ? 120.182 32.958 115.931 1.00 44.02 210 LYS A C 1
ATOM 1475 O O . LYS A 1 211 ? 119.269 32.173 115.666 1.00 47.75 210 LYS A O 1
ATOM 1481 N N . LEU A 1 212 ? 120.175 34.217 115.497 1.00 41.94 211 LEU A N 1
ATOM 1482 C CA . LEU A 1 212 ? 119.050 34.760 114.750 1.00 41.16 211 LEU A CA 1
ATOM 1483 C C . LEU A 1 212 ? 119.233 34.670 113.244 1.00 42.32 211 LEU A C 1
ATOM 1484 O O . LEU A 1 212 ? 118.233 34.648 112.521 1.00 43.95 211 LEU A O 1
ATOM 1489 N N . GLY A 1 213 ? 120.473 34.604 112.761 1.00 41.70 212 GLY A N 1
ATOM 1490 C CA . GLY A 1 213 ? 120.703 34.690 111.329 1.00 44.29 212 GLY A CA 1
ATOM 1491 C C . GLY A 1 213 ? 120.016 33.588 110.547 1.00 46.00 212 GLY A C 1
ATOM 1492 O O . GLY A 1 213 ? 119.466 33.833 109.467 1.00 42.71 212 GLY A O 1
ATOM 1493 N N . GLN A 1 214 ? 120.041 32.365 111.072 1.00 49.37 213 GLN A N 1
ATOM 1494 C CA . GLN A 1 214 ? 119.395 31.257 110.387 1.00 53.68 213 GLN A CA 1
ATOM 1495 C C . GLN A 1 214 ? 118.042 30.918 110.987 1.00 53.00 213 GLN A C 1
ATOM 1496 O O . GLN A 1 214 ? 117.426 29.929 110.584 1.00 52.54 213 GLN A O 1
ATOM 1502 N N . LYS A 1 215 ? 117.534 31.759 111.883 1.00 50.64 214 LYS A N 1
ATOM 1503 C CA . LYS A 1 215 ? 116.204 31.551 112.428 1.00 49.29 214 LYS A CA 1
ATOM 1504 C C . LYS A 1 215 ? 115.145 31.948 111.411 1.00 48.63 214 LYS A C 1
ATOM 1505 O O . LYS A 1 215 ? 115.341 32.872 110.618 1.00 48.42 214 LYS A O 1
ATOM 1511 N N . GLU A 1 216 ? 114.013 31.243 111.440 1.00 51.24 215 GLU A N 1
ATOM 1512 C CA . GLU A 1 216 ? 113.000 31.466 110.414 1.00 53.98 215 GLU A CA 1
ATOM 1513 C C . GLU A 1 216 ? 112.390 32.857 110.533 1.00 51.55 215 GLU A C 1
ATOM 1514 O O . GLU A 1 216 ? 112.398 33.633 109.571 1.00 50.25 215 GLU A O 1
ATOM 1520 N N . ASN A 1 217 ? 111.884 33.225 111.710 1.00 51.37 216 ASN A N 1
ATOM 1521 C CA . ASN A 1 217 ? 111.419 34.586 111.938 1.00 50.07 216 ASN A CA 1
ATOM 1522 C C . ASN A 1 217 ? 112.551 35.539 112.313 1.00 50.10 216 ASN A C 1
ATOM 1523 O O . ASN A 1 217 ? 112.277 36.684 112.685 1.00 52.94 216 ASN A O 1
ATOM 1528 N N . GLY A 1 218 ? 113.801 35.089 112.232 1.00 48.53 217 GLY A N 1
ATOM 1529 C CA . GLY A 1 218 ? 114.950 35.945 112.407 1.00 48.58 217 GLY A CA 1
ATOM 1530 C C . GLY A 1 218 ? 114.850 37.286 111.697 1.00 48.52 217 GLY A C 1
ATOM 1531 O O . GLY A 1 218 ? 115.046 38.343 112.310 1.00 47.09 217 GLY A O 1
ATOM 1532 N N . PRO A 1 219 ? 114.555 37.277 110.388 1.00 49.07 218 PRO A N 1
ATOM 1533 C CA . PRO A 1 219 ? 114.480 38.547 109.640 1.00 48.94 218 PRO A CA 1
ATOM 1534 C C . PRO A 1 219 ? 113.352 39.464 110.077 1.00 49.29 218 PRO A C 1
ATOM 1535 O O . PRO A 1 219 ? 113.380 40.657 109.740 1.00 49.19 218 PRO A O 1
ATOM 1539 N N . GLU A 1 220 ? 112.362 38.948 110.795 1.00 48.41 219 GLU A N 1
ATOM 1540 C CA . GLU A 1 220 ? 111.213 39.754 111.180 1.00 47.50 219 GLU A CA 1
ATOM 1541 C C . GLU A 1 220 ? 111.674 41.024 111.886 1.00 44.74 219 GLU A C 1
ATOM 1542 O O . GLU A 1 220 ? 112.408 40.961 112.878 1.00 44.22 219 GLU A O 1
ATOM 1548 N N . GLY A 1 221 ? 111.272 42.176 111.349 1.00 42.49 220 GLY A N 1
ATOM 1549 C CA . GLY A 1 221 ? 111.624 43.461 111.910 1.00 38.69 220 GLY A CA 1
ATOM 1550 C C . GLY A 1 221 ? 112.853 44.122 111.321 1.00 38.01 220 GLY A C 1
ATOM 1551 O O . GLY A 1 221 ? 113.175 45.249 111.717 1.00 37.16 220 GLY A O 1
ATOM 1552 N N . ASN A 1 222 ? 113.543 43.475 110.385 1.00 39.88 221 ASN A N 1
ATOM 1553 C CA . ASN A 1 222 ? 114.821 43.991 109.913 1.00 40.78 221 ASN A CA 1
ATOM 1554 C C . ASN A 1 222 ? 114.658 45.342 109.231 1.00 39.67 221 ASN A C 1
ATOM 1555 O O . ASN A 1 222 ? 113.733 45.554 108.443 1.00 39.85 221 ASN A O 1
ATOM 1560 N N . LEU A 1 223 ? 115.582 46.256 109.532 1.00 39.66 222 LEU A N 1
ATOM 1561 C CA . LEU A 1 223 ? 115.481 47.605 108.995 1.00 41.45 222 LEU A CA 1
ATOM 1562 C C . LEU A 1 223 ? 115.581 47.602 107.472 1.00 43.85 222 LEU A C 1
ATOM 1563 O O . LEU A 1 223 ? 114.829 48.307 106.790 1.00 45.41 222 LEU A O 1
ATOM 1568 N N . PHE A 1 224 ? 116.485 46.797 106.918 1.00 43.58 223 PHE A N 1
ATOM 1569 C CA . PHE A 1 224 ? 116.694 46.748 105.480 1.00 44.43 223 PHE A CA 1
ATOM 1570 C C . PHE A 1 224 ? 115.924 45.625 104.806 1.00 45.17 223 PHE A C 1
ATOM 1571 O O . PHE A 1 224 ? 116.309 45.202 103.715 1.00 44.30 223 PHE A O 1
ATOM 1579 N N . GLY A 1 225 ? 114.870 45.115 105.435 1.00 45.02 224 GLY A N 1
ATOM 1580 C CA . GLY A 1 225 ? 114.067 44.077 104.830 1.00 43.15 224 GLY A CA 1
ATOM 1581 C C . GLY A 1 225 ? 114.553 42.674 105.134 1.00 44.40 224 GLY A C 1
ATOM 1582 O O . GLY A 1 225 ? 115.544 42.466 105.841 1.00 44.62 224 GLY A O 1
ATOM 1583 N N . PRO A 1 226 ? 113.855 41.678 104.600 1.00 45.29 225 PRO A N 1
ATOM 1584 C CA . PRO A 1 226 ? 114.167 40.287 104.935 1.00 45.14 225 PRO A CA 1
ATOM 1585 C C . PRO A 1 226 ? 115.427 39.788 104.242 1.00 45.66 225 PRO A C 1
ATOM 1586 O O . PRO A 1 226 ? 115.863 40.306 103.211 1.00 46.76 225 PRO A O 1
ATOM 1590 N N . TRP A 1 227 ? 116.024 38.773 104.857 1.00 45.20 226 TRP A N 1
ATOM 1591 C CA . TRP A 1 227 ? 117.106 37.992 104.280 1.00 44.83 226 TRP A CA 1
ATOM 1592 C C . TRP A 1 227 ? 116.691 36.527 104.270 1.00 43.92 226 TRP A C 1
ATOM 1593 O O . TRP A 1 227 ? 115.656 36.148 104.826 1.00 42.36 226 TRP A O 1
ATOM 1604 N N . ASP A 1 228 ? 117.508 35.693 103.632 1.00 45.74 227 ASP A N 1
ATOM 1605 C CA . ASP A 1 228 ? 117.223 34.266 103.586 1.00 46.72 227 ASP A CA 1
ATOM 1606 C C . ASP A 1 228 ? 118.010 33.579 104.685 1.00 45.15 227 ASP A C 1
ATOM 1607 O O . ASP A 1 228 ? 119.220 33.356 104.526 1.00 43.65 227 ASP A O 1
ATOM 1612 N N . PRO A 1 229 ? 117.388 33.233 105.817 1.00 45.95 228 PRO A N 1
ATOM 1613 C CA . PRO A 1 229 ? 118.137 32.555 106.888 1.00 46.88 228 PRO A CA 1
ATOM 1614 C C . PRO A 1 229 ? 118.765 31.244 106.455 1.00 47.57 228 PRO A C 1
ATOM 1615 O O . PRO A 1 229 ? 119.728 30.798 107.089 1.00 47.91 228 PRO A O 1
ATOM 1619 N N . LYS A 1 230 ? 118.259 30.613 105.398 1.00 48.80 229 LYS A N 1
ATOM 1620 C CA . LYS A 1 230 ? 118.888 29.386 104.924 1.00 50.76 229 LYS A CA 1
ATOM 1621 C C . LYS A 1 230 ? 120.267 29.637 104.322 1.00 50.21 229 LYS A C 1
ATOM 1622 O O . LYS A 1 230 ? 121.096 28.722 104.304 1.00 52.22 229 LYS A O 1
ATOM 1628 N N . THR A 1 231 ? 120.550 30.854 103.861 1.00 49.05 230 THR A N 1
ATOM 1629 C CA . THR A 1 231 ? 121.834 31.165 103.251 1.00 49.11 230 THR A CA 1
ATOM 1630 C C . THR A 1 231 ? 122.695 32.095 104.097 1.00 50.05 230 THR A C 1
ATOM 1631 O O . THR A 1 231 ? 123.831 32.384 103.711 1.00 50.54 230 THR A O 1
ATOM 1635 N N . PHE A 1 232 ? 122.195 32.559 105.240 1.00 50.40 231 PHE A N 1
ATOM 1636 C CA . PHE A 1 232 ? 122.978 33.383 106.161 1.00 50.01 231 PHE A CA 1
ATOM 1637 C C . PHE A 1 232 ? 124.182 32.586 106.647 1.00 52.12 231 PHE A C 1
ATOM 1638 O O . PHE A 1 232 ? 124.025 31.552 107.305 1.00 52.28 231 PHE A O 1
ATOM 1646 N N . GLU A 1 233 ? 125.385 33.060 106.337 1.00 53.98 232 GLU A N 1
ATOM 1647 C CA . GLU A 1 233 ? 126.593 32.282 106.571 1.00 56.40 232 GLU A CA 1
ATOM 1648 C C . GLU A 1 233 ? 127.557 32.927 107.555 1.00 52.57 232 GLU A C 1
ATOM 1649 O O . GLU A 1 233 ? 128.624 32.360 107.812 1.00 52.83 232 GLU A O 1
ATOM 1655 N N . VAL A 1 234 ? 127.224 34.089 108.109 1.00 47.73 233 VAL A N 1
ATOM 1656 C CA . VAL A 1 234 ? 128.089 34.732 109.092 1.00 42.72 233 VAL A CA 1
ATOM 1657 C C . VAL A 1 234 ? 127.377 34.756 110.436 1.00 40.91 233 VAL A C 1
ATOM 1658 O O . VAL A 1 234 ? 126.259 34.247 110.564 1.00 39.13 233 VAL A O 1
ATOM 1662 N N . GLU A 1 235 ? 128.019 35.330 111.449 1.00 41.99 234 GLU A N 1
ATOM 1663 C CA . GLU A 1 235 ? 127.392 35.436 112.762 1.00 44.25 234 GLU A CA 1
ATOM 1664 C C . GLU A 1 235 ? 126.386 36.585 112.781 1.00 45.82 234 GLU A C 1
ATOM 1665 O O . GLU A 1 235 ? 126.405 37.473 111.927 1.00 50.37 234 GLU A O 1
ATOM 1671 N N . ASP A 1 236 ? 125.484 36.557 113.763 1.00 44.52 235 ASP A N 1
ATOM 1672 C CA . ASP A 1 236 ? 124.616 37.706 113.970 1.00 45.84 235 ASP A CA 1
ATOM 1673 C C . ASP A 1 236 ? 125.113 38.635 115.073 1.00 43.28 235 ASP A C 1
ATOM 1674 O O . ASP A 1 236 ? 124.731 39.811 115.089 1.00 41.71 235 ASP A O 1
ATOM 1679 N N . SER A 1 237 ? 125.981 38.163 115.962 1.00 41.10 236 SER A N 1
ATOM 1680 C CA . SER A 1 237 ? 126.544 39.053 116.967 1.00 40.79 236 SER A CA 1
ATOM 1681 C C . SER A 1 237 ? 127.806 38.432 117.541 1.00 41.50 236 SER A C 1
ATOM 1682 O O . SER A 1 237 ? 128.076 37.242 117.356 1.00 42.50 236 SER A O 1
ATOM 1685 N N . ALA A 1 238 ? 128.571 39.256 118.257 1.00 41.07 237 ALA A N 1
ATOM 1686 C CA . ALA A 1 238 ? 129.754 38.770 118.949 1.00 40.57 237 ALA A CA 1
ATOM 1687 C C . ALA A 1 238 ? 130.105 39.718 120.083 1.00 39.91 237 ALA A C 1
ATOM 1688 O O . ALA A 1 238 ? 129.856 40.921 120.006 1.00 38.84 237 ALA A O 1
ATOM 1690 N N . VAL A 1 239 ? 130.697 39.167 121.137 1.00 41.66 238 VAL A N 1
ATOM 1691 C CA . VAL A 1 239 ? 131.116 39.955 122.290 1.00 44.06 238 VAL A CA 1
ATOM 1692 C C . VAL A 1 239 ? 132.574 39.643 122.587 1.00 44.09 238 VAL A C 1
ATOM 1693 O O . VAL A 1 239 ? 133.007 38.490 122.479 1.00 43.78 238 VAL A O 1
ATOM 1697 N N . GLY A 1 240 ? 133.331 40.668 122.949 1.00 44.12 239 GLY A N 1
ATOM 1698 C CA . GLY A 1 240 ? 134.743 40.502 123.213 1.00 45.75 239 GLY A CA 1
ATOM 1699 C C . GLY A 1 240 ? 135.175 41.126 124.523 1.00 46.11 239 GLY A C 1
ATOM 1700 O O . GLY A 1 240 ? 134.593 42.101 124.997 1.00 46.92 239 GLY A O 1
ATOM 1701 N N . PHE A 1 241 ? 136.237 40.550 125.094 1.00 45.58 240 PHE A N 1
ATOM 1702 C CA . PHE A 1 241 ? 136.877 41.037 126.315 1.00 44.36 240 PHE A CA 1
ATOM 1703 C C . PHE A 1 241 ? 138.364 41.144 126.015 1.00 42.68 240 PHE A C 1
ATOM 1704 O O . PHE A 1 241 ? 139.027 40.131 125.772 1.00 44.06 240 PHE A O 1
ATOM 1712 N N . VAL A 1 242 ? 138.889 42.361 126.023 1.00 42.08 241 VAL A N 1
ATOM 1713 C CA . VAL A 1 242 ? 140.239 42.680 125.581 1.00 42.84 241 VAL A CA 1
ATOM 1714 C C . VAL A 1 242 ? 141.003 43.255 126.764 1.00 44.86 241 VAL A C 1
ATOM 1715 O O . VAL A 1 242 ? 140.631 44.307 127.301 1.00 46.45 241 VAL A O 1
ATOM 1719 N N . LYS A 1 243 ? 142.014 42.538 127.178 1.00 44.47 242 LYS A N 1
ATOM 1720 C CA . LYS A 1 243 ? 142.880 42.984 128.260 1.00 46.10 242 LYS A CA 1
ATOM 1721 C C . LYS A 1 243 ? 144.123 43.616 127.650 1.00 47.02 242 LYS A C 1
ATOM 1722 O O . LYS A 1 243 ? 144.749 43.039 126.852 1.00 46.22 242 LYS A O 1
ATOM 1728 N N . MET A 1 244 ? 144.413 44.806 128.067 1.00 49.59 243 MET A N 1
ATOM 1729 C CA . MET A 1 244 ? 145.546 45.554 127.542 1.00 57.14 243 MET A CA 1
ATOM 1730 C C . MET A 1 244 ? 146.757 45.419 128.458 1.00 56.83 243 MET A C 1
ATOM 1731 O O . MET A 1 244 ? 146.568 45.292 129.629 1.00 55.95 243 MET A O 1
ATOM 1736 N N . LYS A 1 245 ? 147.948 45.508 127.910 1.00 56.61 244 LYS A N 1
ATOM 1737 C CA . LYS A 1 245 ? 149.192 45.245 128.658 1.00 57.00 244 LYS A CA 1
ATOM 1738 C C . LYS A 1 245 ? 149.413 46.243 129.785 1.00 55.07 244 LYS A C 1
ATOM 1739 O O . LYS A 1 245 ? 150.341 46.076 130.481 1.00 55.22 244 LYS A O 1
ATOM 1745 N N . ASN A 1 246 ? 148.539 47.171 129.991 1.00 52.72 245 ASN A N 1
ATOM 1746 C CA . ASN A 1 246 ? 148.642 48.083 131.123 1.00 49.66 245 ASN A CA 1
ATOM 1747 C C . ASN A 1 246 ? 147.467 47.972 132.090 1.00 47.61 245 ASN A C 1
ATOM 1748 O O . ASN A 1 246 ? 147.252 48.883 132.895 1.00 47.63 245 ASN A O 1
ATOM 1753 N N . GLY A 1 247 ? 146.701 46.889 132.036 1.00 46.92 246 GLY A N 1
ATOM 1754 C CA . GLY A 1 247 ? 145.554 46.722 132.893 1.00 46.10 246 GLY A CA 1
ATOM 1755 C C . GLY A 1 247 ? 144.251 47.235 132.316 1.00 44.90 246 GLY A C 1
ATOM 1756 O O . GLY A 1 247 ? 143.183 46.780 132.746 1.00 45.17 246 GLY A O 1
ATOM 1757 N N . ALA A 1 248 ? 144.309 48.168 131.364 1.00 43.63 247 ALA A N 1
ATOM 1758 C CA . ALA A 1 248 ? 143.104 48.645 130.699 1.00 42.45 247 ALA A CA 1
ATOM 1759 C C . ALA A 1 248 ? 142.364 47.490 130.036 1.00 42.69 247 ALA A C 1
ATOM 1760 O O . ALA A 1 248 ? 142.972 46.616 129.411 1.00 42.66 247 ALA A O 1
ATOM 1762 N N . THR A 1 249 ? 141.040 47.494 130.173 1.00 41.52 248 THR A N 1
ATOM 1763 C CA . THR A 1 249 ? 140.200 46.446 129.618 1.00 43.04 248 THR A CA 1
ATOM 1764 C C . THR A 1 249 ? 139.142 47.068 128.721 1.00 43.17 248 THR A C 1
ATOM 1765 O O . THR A 1 249 ? 138.623 48.150 129.017 1.00 43.72 248 THR A O 1
ATOM 1769 N N . ILE A 1 250 ? 138.824 46.386 127.626 1.00 42.26 249 ILE A N 1
ATOM 1770 C CA . ILE A 1 250 ? 137.915 46.906 126.614 1.00 43.04 249 ILE A CA 1
ATOM 1771 C C . ILE A 1 250 ? 136.847 45.862 126.319 1.00 42.45 249 ILE A C 1
ATOM 1772 O O . ILE A 1 250 ? 137.153 44.782 125.799 1.00 41.87 249 ILE A O 1
ATOM 1777 N N . GLY A 1 251 ? 135.600 46.183 126.648 1.00 42.45 250 GLY A N 1
ATOM 1778 C CA . GLY A 1 251 ? 134.478 45.342 126.275 1.00 42.53 250 GLY A CA 1
ATOM 1779 C C . GLY A 1 251 ? 133.993 45.702 124.880 1.00 43.60 250 GLY A C 1
ATOM 1780 O O . GLY A 1 251 ? 133.988 46.872 124.494 1.00 43.16 250 GLY A O 1
ATOM 1781 N N . LEU A 1 252 ? 133.606 44.680 124.120 1.00 44.20 251 LEU A N 1
ATOM 1782 C CA . LEU A 1 252 ? 133.141 44.873 122.754 1.00 44.25 251 LEU A CA 1
ATOM 1783 C C . LEU A 1 252 ? 131.860 44.087 122.536 1.00 44.20 251 LEU A C 1
ATOM 1784 O O . LEU A 1 252 ? 131.752 42.930 122.952 1.00 45.19 251 LEU A O 1
ATOM 1789 N N . GLU A 1 253 ? 130.892 44.733 121.888 1.00 44.27 252 GLU A N 1
ATOM 1790 C CA . GLU A 1 253 ? 129.719 44.028 121.398 1.00 46.06 252 GLU A CA 1
ATOM 1791 C C . GLU A 1 253 ? 129.405 44.574 120.019 1.00 43.15 252 GLU A C 1
ATOM 1792 O O . GLU A 1 253 ? 129.379 45.793 119.825 1.00 42.53 252 GLU A O 1
ATOM 1798 N N . ALA A 1 254 ? 129.116 43.631 119.127 1.00 40.02 253 ALA A N 1
ATOM 1799 C CA . ALA A 1 254 ? 128.841 43.913 117.729 1.00 38.42 253 ALA A CA 1
ATOM 1800 C C . ALA A 1 254 ? 127.757 42.957 117.266 1.00 38.59 253 ALA A C 1
ATOM 1801 O O . ALA A 1 254 ? 127.748 41.785 117.656 1.00 38.72 253 ALA A O 1
ATOM 1803 N N . SER A 1 255 ? 126.835 43.464 116.453 1.00 37.75 254 SER A N 1
ATOM 1804 C CA . SER A 1 255 ? 125.682 42.677 116.048 1.00 39.49 254 SER A CA 1
ATOM 1805 C C . SER A 1 255 ? 124.996 43.359 114.880 1.00 38.31 254 SER A C 1
ATOM 1806 O O . SER A 1 255 ? 124.988 44.590 114.782 1.00 36.29 254 SER A O 1
ATOM 1809 N N . TRP A 1 256 ? 124.446 42.552 113.973 1.00 37.70 255 TRP A N 1
ATOM 1810 C CA . TRP A 1 256 ? 123.427 43.021 113.049 1.00 37.75 255 TRP A CA 1
ATOM 1811 C C . TRP A 1 256 ? 122.027 42.737 113.558 1.00 39.59 255 TRP A C 1
ATOM 1812 O O . TRP A 1 256 ? 121.087 43.456 113.204 1.00 38.94 255 TRP A O 1
ATOM 1823 N N . ALA A 1 257 ? 121.880 41.703 114.383 1.00 40.41 256 ALA A N 1
ATOM 1824 C CA . ALA A 1 257 ? 120.579 41.275 114.879 1.00 40.21 256 ALA A CA 1
ATOM 1825 C C . ALA A 1 257 ? 120.791 40.669 116.256 1.00 40.91 256 ALA A C 1
ATOM 1826 O O . ALA A 1 257 ? 121.407 39.607 116.380 1.00 43.21 256 ALA A O 1
ATOM 1828 N N . ILE A 1 258 ? 120.295 41.351 117.280 1.00 38.48 257 ILE A N 1
ATOM 1829 C CA . ILE A 1 258 ? 120.311 40.857 118.650 1.00 36.54 257 ILE A CA 1
ATOM 1830 C C . ILE A 1 258 ? 119.130 41.485 119.367 1.00 37.11 257 ILE A C 1
ATOM 1831 O O . ILE A 1 258 ? 118.812 42.661 119.157 1.00 37.63 257 ILE A O 1
ATOM 1836 N N . ASN A 1 259 ? 118.457 40.692 120.194 1.00 38.38 258 ASN A N 1
ATOM 1837 C CA . ASN A 1 259 ? 117.253 41.170 120.868 1.00 37.79 258 ASN A CA 1
ATOM 1838 C C . ASN A 1 259 ? 117.694 42.047 122.037 1.00 39.40 258 ASN A C 1
ATOM 1839 O O . ASN A 1 259 ? 117.616 41.684 123.217 1.00 40.39 258 ASN A O 1
ATOM 1844 N N . MET A 1 260 ? 118.177 43.233 121.680 1.00 41.35 259 MET A N 1
ATOM 1845 C CA . MET A 1 260 ? 118.671 44.220 122.623 1.00 46.09 259 MET A CA 1
ATOM 1846 C C . MET A 1 260 ? 118.146 45.586 122.212 1.00 46.64 259 MET A C 1
ATOM 1847 O O . MET A 1 260 ? 118.084 45.910 121.019 1.00 45.86 259 MET A O 1
ATOM 1852 N N . LEU A 1 261 ? 117.787 46.384 123.217 1.00 45.38 260 LEU A N 1
ATOM 1853 C CA . LEU A 1 261 ? 117.037 47.614 122.979 1.00 45.27 260 LEU A CA 1
ATOM 1854 C C . LEU A 1 261 ? 117.859 48.643 122.210 1.00 44.80 260 LEU A C 1
ATOM 1855 O O . LEU A 1 261 ? 117.387 49.219 121.223 1.00 45.22 260 LEU A O 1
ATOM 1860 N N . ASP A 1 262 ? 119.087 48.888 122.651 1.00 44.63 261 ASP A N 1
ATOM 1861 C CA . ASP A 1 262 ? 119.876 50.024 122.190 1.00 44.99 261 ASP A CA 1
ATOM 1862 C C . ASP A 1 262 ? 120.643 49.659 120.923 1.00 42.90 261 ASP A C 1
ATOM 1863 O O . ASP A 1 262 ? 121.521 48.787 120.951 1.00 44.67 261 ASP A O 1
ATOM 1868 N N . SER A 1 263 ? 120.321 50.330 119.818 1.00 39.50 262 SER A N 1
ATOM 1869 C CA . SER A 1 263 ? 121.129 50.163 118.609 1.00 38.58 262 SER A CA 1
ATOM 1870 C C . SER A 1 263 ? 122.152 51.291 118.583 1.00 37.68 262 SER A C 1
ATOM 1871 O O . SER A 1 263 ? 121.961 52.325 117.940 1.00 37.79 262 SER A O 1
ATOM 1874 N N . ARG A 1 264 ? 123.264 51.022 119.255 1.00 35.40 263 ARG A N 1
ATOM 1875 C CA . ARG A 1 264 ? 124.351 51.982 119.365 1.00 34.84 263 ARG A CA 1
ATOM 1876 C C . ARG A 1 264 ? 125.588 51.385 118.714 1.00 34.58 263 ARG A C 1
ATOM 1877 O O . ARG A 1 264 ? 126.167 50.426 119.234 1.00 34.30 263 ARG A O 1
ATOM 1885 N N . GLU A 1 265 ? 125.994 51.953 117.579 1.00 33.66 264 GLU A N 1
ATOM 1886 C CA . GLU A 1 265 ? 127.175 51.503 116.857 1.00 35.29 264 GLU A CA 1
ATOM 1887 C C . GLU A 1 265 ? 128.117 52.682 116.636 1.00 34.93 264 GLU A C 1
ATOM 1888 O O . GLU A 1 265 ? 127.768 53.838 116.889 1.00 33.58 264 GLU A O 1
ATOM 1894 N N . ALA A 1 266 ? 129.326 52.373 116.160 1.00 34.99 265 ALA A N 1
ATOM 1895 C CA . ALA A 1 266 ? 130.374 53.375 115.963 1.00 36.36 265 ALA A CA 1
ATOM 1896 C C . ALA A 1 266 ? 130.478 54.270 117.193 1.00 38.57 265 ALA A C 1
ATOM 1897 O O . ALA A 1 266 ? 130.562 55.497 117.104 1.00 39.05 265 ALA A O 1
ATOM 1899 N N . SER A 1 267 ? 130.449 53.633 118.358 1.00 40.19 266 SER A N 1
ATOM 1900 C CA . SER A 1 267 ? 130.375 54.316 119.636 1.00 41.27 266 SER A CA 1
ATOM 1901 C C . SER A 1 267 ? 131.420 53.743 120.571 1.00 43.34 266 SER A C 1
ATOM 1902 O O . SER A 1 267 ? 132.027 52.703 120.309 1.00 47.10 266 SER A O 1
ATOM 1905 N N . THR A 1 268 ? 131.623 54.451 121.671 1.00 43.11 267 THR A N 1
ATOM 1906 C CA . THR A 1 268 ? 132.538 54.004 122.701 1.00 44.00 267 THR A CA 1
ATOM 1907 C C . THR A 1 268 ? 132.134 54.643 124.018 1.00 44.63 267 THR A C 1
ATOM 1908 O O . THR A 1 268 ? 131.523 55.714 124.049 1.00 43.46 267 THR A O 1
ATOM 1912 N N . THR A 1 269 ? 132.459 53.955 125.102 1.00 43.90 268 THR A N 1
ATOM 1913 C CA . THR A 1 269 ? 132.311 54.478 126.447 1.00 43.72 268 THR A CA 1
ATOM 1914 C C . THR A 1 269 ? 133.682 54.412 127.099 1.00 44.02 268 THR A C 1
ATOM 1915 O O . THR A 1 269 ? 134.370 53.391 126.990 1.00 44.19 268 THR A O 1
ATOM 1919 N N . LEU A 1 270 ? 134.107 55.512 127.718 1.00 43.59 269 LEU A N 1
ATOM 1920 C CA . LEU A 1 270 ? 135.462 55.633 128.250 1.00 43.45 269 LEU A CA 1
ATOM 1921 C C . LEU A 1 270 ? 135.423 56.036 129.714 1.00 44.68 269 LEU A C 1
ATOM 1922 O O . LEU A 1 270 ? 134.784 57.031 130.074 1.00 44.35 269 LEU A O 1
ATOM 1927 N N . CYS A 1 271 ? 136.122 55.267 130.548 1.00 45.84 270 CYS A N 1
ATOM 1928 C CA . CYS A 1 271 ? 136.210 55.478 131.990 1.00 45.37 270 CYS A CA 1
ATOM 1929 C C . CYS A 1 271 ? 137.649 55.810 132.357 1.00 44.43 270 CYS A C 1
ATOM 1930 O O . CYS A 1 271 ? 138.526 54.940 132.298 1.00 44.19 270 CYS A O 1
ATOM 1933 N N . GLY A 1 272 ? 137.919 57.063 132.722 1.00 43.60 271 GLY A N 1
ATOM 1934 C CA . GLY A 1 272 ? 139.242 57.490 133.108 1.00 43.93 271 GLY A CA 1
ATOM 1935 C C . GLY A 1 272 ? 139.362 57.772 134.602 1.00 44.55 271 GLY A C 1
ATOM 1936 O O . GLY A 1 272 ? 138.385 57.852 135.347 1.00 43.98 271 GLY A O 1
ATOM 1937 N N . THR A 1 273 ? 140.614 57.929 135.030 1.00 46.44 272 THR A N 1
ATOM 1938 C CA . THR A 1 273 ? 140.889 58.258 136.421 1.00 49.83 272 THR A CA 1
ATOM 1939 C C . THR A 1 273 ? 140.424 59.660 136.793 1.00 50.93 272 THR A C 1
ATOM 1940 O O . THR A 1 273 ? 140.333 59.970 137.983 1.00 51.84 272 THR A O 1
ATOM 1944 N N . GLU A 1 274 ? 140.141 60.516 135.817 1.00 53.13 273 GLU A N 1
ATOM 1945 C CA . GLU A 1 274 ? 139.735 61.892 136.091 1.00 56.13 273 GLU A CA 1
ATOM 1946 C C . GLU A 1 274 ? 138.319 62.216 135.636 1.00 51.11 273 GLU A C 1
ATOM 1947 O O . GLU A 1 274 ? 137.660 63.065 136.245 1.00 50.33 273 GLU A O 1
ATOM 1953 N N . ALA A 1 275 ? 137.832 61.561 134.587 1.00 47.66 274 ALA A N 1
ATOM 1954 C CA . ALA A 1 275 ? 136.521 61.853 134.024 1.00 44.96 274 ALA A CA 1
ATOM 1955 C C . ALA A 1 275 ? 136.122 60.704 133.111 1.00 42.82 274 ALA A C 1
ATOM 1956 O O . ALA A 1 275 ? 136.905 59.789 132.849 1.00 40.49 274 ALA A O 1
ATOM 1958 N N . GLY A 1 276 ? 134.893 60.771 132.605 1.00 42.83 275 GLY A N 1
ATOM 1959 C CA . GLY A 1 276 ? 134.400 59.779 131.680 1.00 40.36 275 GLY A CA 1
ATOM 1960 C C . GLY A 1 276 ? 133.744 60.436 130.481 1.00 39.52 275 GLY A C 1
ATOM 1961 O O . GLY A 1 276 ? 133.555 61.652 130.434 1.00 39.76 275 GLY A O 1
ATOM 1962 N N . ALA A 1 277 ? 133.400 59.599 129.511 1.00 39.94 276 ALA A N 1
ATOM 1963 C CA . ALA A 1 277 ? 132.781 60.077 128.288 1.00 39.90 276 ALA A CA 1
ATOM 1964 C C . ALA A 1 277 ? 132.186 58.892 127.557 1.00 40.54 276 ALA A C 1
ATOM 1965 O O . ALA A 1 277 ? 132.671 57.764 127.686 1.00 42.26 276 ALA A O 1
ATOM 1967 N N . GLU A 1 278 ? 131.119 59.158 126.804 1.00 40.34 277 GLU A N 1
ATOM 1968 C CA . GLU A 1 278 ? 130.614 58.186 125.850 1.00 41.57 277 GLU A CA 1
ATOM 1969 C C . GLU A 1 278 ? 130.015 58.913 124.658 1.00 39.32 277 GLU A C 1
ATOM 1970 O O . GLU A 1 278 ? 129.521 60.042 124.771 1.00 37.91 277 GLU A O 1
ATOM 1976 N N . ILE A 1 279 ? 130.075 58.246 123.513 1.00 37.83 278 ILE A N 1
ATOM 1977 C CA . ILE A 1 279 ? 129.507 58.719 122.265 1.00 36.77 278 ILE A CA 1
ATOM 1978 C C . ILE A 1 279 ? 128.319 57.827 121.934 1.00 38.14 278 ILE A C 1
ATOM 1979 O O . ILE A 1 279 ? 128.347 56.619 122.197 1.00 39.29 278 ILE A O 1
ATOM 1984 N N . HIS A 1 280 ? 127.266 58.421 121.392 1.00 39.21 279 HIS A N 1
ATOM 1985 C CA . HIS A 1 280 ? 126.077 57.688 120.986 1.00 40.47 279 HIS A CA 1
ATOM 1986 C C . HIS A 1 280 ? 125.861 57.867 119.494 1.00 41.42 279 HIS A C 1
ATOM 1987 O O . HIS A 1 280 ? 125.771 59.000 119.008 1.00 40.90 279 HIS A O 1
ATOM 1994 N N . SER A 1 281 ? 125.774 56.751 118.774 1.00 42.18 280 SER A N 1
ATOM 1995 C CA . SER A 1 281 ? 125.476 56.767 117.350 1.00 43.91 280 SER A CA 1
ATOM 1996 C C . SER A 1 281 ? 124.796 55.463 116.973 1.00 43.88 280 SER A C 1
ATOM 1997 O O . SER A 1 281 ? 125.001 54.436 117.622 1.00 43.78 280 SER A O 1
ATOM 2000 N N . GLY A 1 282 ? 123.995 55.507 115.907 1.00 43.28 281 GLY A N 1
ATOM 2001 C CA . GLY A 1 282 ? 123.417 54.309 115.348 1.00 41.74 281 GLY A CA 1
ATOM 2002 C C . GLY A 1 282 ? 121.928 54.439 115.167 1.00 41.94 281 GLY A C 1
ATOM 2003 O O . GLY A 1 282 ? 121.343 55.517 115.317 1.00 40.81 281 GLY A O 1
ATOM 2004 N N . MET A 1 283 ? 121.298 53.302 114.861 1.00 44.85 282 MET A N 1
ATOM 2005 C CA . MET A 1 283 ? 119.888 53.301 114.489 1.00 48.11 282 MET A CA 1
ATOM 2006 C C . MET A 1 283 ? 119.007 53.923 115.564 1.00 48.07 282 MET A C 1
ATOM 2007 O O . MET A 1 283 ? 117.927 54.435 115.256 1.00 49.87 282 MET A O 1
ATOM 2012 N N . SER A 1 284 ? 119.436 53.889 116.822 1.00 46.64 283 SER A N 1
ATOM 2013 C CA . SER A 1 284 ? 118.626 54.416 117.911 1.00 45.10 283 SER A CA 1
ATOM 2014 C C . SER A 1 284 ? 118.879 55.893 118.187 1.00 44.38 283 SER A C 1
ATOM 2015 O O . SER A 1 284 ? 118.339 56.420 119.162 1.00 45.03 283 SER A O 1
ATOM 2018 N N . TYR A 1 285 ? 119.682 56.574 117.371 1.00 41.68 284 TYR A N 1
ATOM 2019 C CA . TYR A 1 285 ? 120.054 57.961 117.654 1.00 39.39 284 TYR A CA 1
ATOM 2020 C C . TYR A 1 285 ? 119.940 58.833 116.411 1.00 40.10 284 TYR A C 1
ATOM 2021 O O . TYR A 1 285 ? 120.812 58.780 115.527 1.00 39.14 284 TYR A O 1
ATOM 2030 N N . PRO A 1 286 ? 118.894 59.655 116.315 1.00 41.47 285 PRO A N 1
ATOM 2031 C CA . PRO A 1 286 ? 118.799 60.592 115.182 1.00 42.67 285 PRO A CA 1
ATOM 2032 C C . PRO A 1 286 ? 119.909 61.625 115.172 1.00 46.52 285 PRO A C 1
ATOM 2033 O O . PRO A 1 286 ? 120.312 62.084 114.097 1.00 47.44 285 PRO A O 1
ATOM 2037 N N . LYS A 1 287 ? 120.411 62.011 116.341 1.00 49.52 286 LYS A N 1
ATOM 2038 C CA . LYS A 1 287 ? 121.534 62.923 116.479 1.00 51.37 286 LYS A CA 1
ATOM 2039 C C . LYS A 1 287 ? 122.638 62.203 117.235 1.00 48.32 286 LYS A C 1
ATOM 2040 O O . LYS A 1 287 ? 122.368 61.551 118.250 1.00 47.63 286 LYS A O 1
ATOM 2046 N N . ASN A 1 288 ? 123.870 62.288 116.733 1.00 45.84 287 ASN A N 1
ATOM 2047 C CA . ASN A 1 288 ? 125.006 61.776 117.483 1.00 44.13 287 ASN A CA 1
ATOM 2048 C C . ASN A 1 288 ? 125.153 62.553 118.786 1.00 44.98 287 ASN A C 1
ATOM 2049 O O . ASN A 1 288 ? 124.878 63.753 118.849 1.00 45.29 287 ASN A O 1
ATOM 2054 N N . GLU A 1 289 ? 125.558 61.856 119.835 1.00 44.38 288 GLU A N 1
ATOM 2055 C CA . GLU A 1 289 ? 125.677 62.460 121.147 1.00 45.50 288 GLU A CA 1
ATOM 2056 C C . GLU A 1 289 ? 127.069 62.209 121.689 1.00 43.29 288 GLU A C 1
ATOM 2057 O O . GLU A 1 289 ? 127.695 61.188 121.386 1.00 43.97 288 GLU A O 1
ATOM 2063 N N . LEU A 1 290 ? 127.553 63.158 122.479 1.00 39.52 289 LEU A N 1
ATOM 2064 C CA . LEU A 1 290 ? 128.769 62.971 123.247 1.00 37.82 289 LEU A CA 1
ATOM 2065 C C . LEU A 1 290 ? 128.519 63.555 124.624 1.00 38.19 289 LEU A C 1
ATOM 2066 O O . LEU A 1 290 ? 128.101 64.710 124.746 1.00 36.77 289 LEU A O 1
ATOM 2071 N N . ILE A 1 291 ? 128.722 62.743 125.654 1.00 39.21 290 ILE A N 1
ATOM 2072 C CA . ILE A 1 291 ? 128.447 63.132 127.029 1.00 39.70 290 ILE A CA 1
ATOM 2073 C C . ILE A 1 291 ? 129.692 62.870 127.859 1.00 42.68 290 ILE A C 1
ATOM 2074 O O . ILE A 1 291 ? 130.146 61.726 127.949 1.00 44.10 290 ILE A O 1
ATOM 2079 N N . TYR A 1 292 ? 130.255 63.931 128.441 1.00 43.37 291 TYR A N 1
ATOM 2080 C CA . TYR A 1 292 ? 131.314 63.808 129.434 1.00 42.07 291 TYR A CA 1
ATOM 2081 C C . TYR A 1 292 ? 130.701 63.784 130.826 1.00 41.55 291 TYR A C 1
ATOM 2082 O O . TYR A 1 292 ? 129.802 64.571 131.129 1.00 43.71 291 TYR A O 1
ATOM 2091 N N . ASN A 1 293 ? 131.220 62.915 131.688 1.00 41.24 292 ASN A N 1
ATOM 2092 C CA . ASN A 1 293 ? 130.831 62.889 133.093 1.00 40.58 292 ASN A CA 1
ATOM 2093 C C . ASN A 1 293 ? 132.060 63.065 133.978 1.00 39.93 292 ASN A C 1
ATOM 2094 O O . ASN A 1 293 ? 133.124 62.501 133.701 1.00 39.92 292 ASN A O 1
ATOM 2099 N N . ARG A 1 294 ? 131.900 63.831 135.055 1.00 37.87 293 ARG A N 1
ATOM 2100 C CA . ARG A 1 294 ? 132.982 64.090 135.995 1.00 35.60 293 ARG A CA 1
ATOM 2101 C C . ARG A 1 294 ? 132.395 64.689 137.262 1.00 34.63 293 ARG A C 1
ATOM 2102 O O . ARG A 1 294 ? 131.248 65.142 137.289 1.00 34.12 293 ARG A O 1
ATOM 2110 N N . ALA A 1 295 ? 133.273 64.816 138.249 1.00 34.71 294 ALA A N 1
ATOM 2111 C CA . ALA A 1 295 ? 132.902 65.519 139.484 1.00 36.78 294 ALA A CA 1
ATOM 2112 C C . ALA A 1 295 ? 133.497 66.916 139.378 1.00 37.85 294 ALA A C 1
ATOM 2113 O O . ALA A 1 295 ? 134.668 67.021 139.063 1.00 39.22 294 ALA A O 1
ATOM 2115 N N . ARG A 1 296 ? 132.680 67.934 139.566 1.00 39.55 295 ARG A N 1
ATOM 2116 C CA . ARG A 1 296 ? 133.161 69.334 139.530 1.00 43.67 295 ARG A CA 1
ATOM 2117 C C . ARG A 1 296 ? 132.733 70.003 140.831 1.00 45.65 295 ARG A C 1
ATOM 2118 O O . ARG A 1 296 ? 131.535 70.017 141.111 1.00 49.66 295 ARG A O 1
ATOM 2126 N N . ASN A 1 297 ? 133.688 70.494 141.601 1.00 44.31 296 ASN A N 1
ATOM 2127 C CA . ASN A 1 297 ? 133.333 71.252 142.820 1.00 45.34 296 ASN A CA 1
ATOM 2128 C C . ASN A 1 297 ? 132.488 70.367 143.743 1.00 44.80 296 ASN A C 1
ATOM 2129 O O . ASN A 1 297 ? 131.567 70.896 144.365 1.00 43.06 296 ASN A O 1
ATOM 2134 N N . ASN A 1 298 ? 132.815 69.078 143.824 1.00 44.47 297 ASN A N 1
ATOM 2135 C CA . ASN A 1 298 ? 132.104 68.140 144.690 1.00 45.90 297 ASN A CA 1
ATOM 2136 C C . ASN A 1 298 ? 130.661 67.892 144.252 1.00 44.90 297 ASN A C 1
ATOM 2137 O O . ASN A 1 298 ? 129.822 67.502 145.063 1.00 47.80 297 ASN A O 1
ATOM 2142 N N . GLN A 1 299 ? 130.347 68.085 142.972 1.00 44.01 298 GLN A N 1
ATOM 2143 C CA . GLN A 1 299 ? 129.042 67.721 142.431 1.00 41.11 298 GLN A CA 1
ATOM 2144 C C . GLN A 1 299 ? 129.230 66.937 141.141 1.00 39.11 298 GLN A C 1
ATOM 2145 O O . GLN A 1 299 ? 130.049 67.304 140.290 1.00 40.23 298 GLN A O 1
ATOM 2151 N N . LEU A 1 300 ? 128.485 65.842 141.015 1.00 35.58 299 LEU A N 1
ATOM 2152 C CA . LEU A 1 300 ? 128.551 65.051 139.796 1.00 37.10 299 LEU A CA 1
ATOM 2153 C C . LEU A 1 300 ? 127.816 65.783 138.681 1.00 38.68 299 LEU A C 1
ATOM 2154 O O . LEU A 1 300 ? 126.647 66.157 138.832 1.00 39.06 299 LEU A O 1
ATOM 2159 N N . MET A 1 301 ? 128.487 65.865 137.590 1.00 38.99 300 MET A N 1
ATOM 2160 C CA . MET A 1 301 ? 127.964 66.654 136.495 1.00 41.18 300 MET A CA 1
ATOM 2161 C C . MET A 1 301 ? 128.152 65.974 135.147 1.00 42.06 300 MET A C 1
ATOM 2162 O O . MET A 1 301 ? 128.924 65.087 135.035 1.00 42.60 300 MET A O 1
ATOM 2167 N N . GLU A 1 302 ? 127.402 66.438 134.178 1.00 42.16 301 GLU A N 1
ATOM 2168 C CA . GLU A 1 302 ? 127.385 65.874 132.821 1.00 41.52 301 GLU A CA 1
ATOM 2169 C C . GLU A 1 302 ? 127.448 66.986 131.782 1.00 39.04 301 GLU A C 1
ATOM 2170 O O . GLU A 1 302 ? 126.699 67.886 131.888 1.00 38.18 301 GLU A O 1
ATOM 2176 N N . GLU A 1 303 ? 128.351 66.855 130.832 1.00 38.29 302 GLU A N 1
ATOM 2177 C CA . GLU A 1 303 ? 128.529 67.823 129.743 1.00 40.27 302 GLU A CA 1
ATOM 2178 C C . GLU A 1 303 ? 128.090 67.189 128.449 1.00 39.85 302 GLU A C 1
ATOM 2179 O O . GLU A 1 303 ? 128.690 66.263 128.031 1.00 37.85 302 GLU A O 1
ATOM 2185 N N . THR A 1 304 ? 127.100 67.792 127.857 1.00 41.24 303 THR A N 1
ATOM 2186 C CA . THR A 1 304 ? 126.498 67.276 126.636 1.00 44.23 303 THR A CA 1
ATOM 2187 C C . THR A 1 304 ? 126.622 68.290 125.499 1.00 43.96 303 THR A C 1
ATOM 2188 O O . THR A 1 304 ? 126.834 69.485 125.720 1.00 44.13 303 THR A O 1
ATOM 2192 N N . LEU A 1 305 ? 126.492 67.801 124.268 1.00 44.81 304 LEU A N 1
ATOM 2193 C CA . LEU A 1 305 ? 126.495 68.695 123.116 1.00 44.36 304 LEU A CA 1
ATOM 2194 C C . LEU A 1 305 ? 125.236 69.550 123.109 1.00 46.01 304 LEU A C 1
ATOM 2195 O O . LEU A 1 305 ? 124.130 69.061 123.357 1.00 45.63 304 LEU A O 1
ATOM 2200 N N . SER A 1 306 ? 125.406 70.837 122.811 1.00 47.82 305 SER A N 1
ATOM 2201 C CA . SER A 1 306 ? 124.262 71.735 122.717 1.00 49.10 305 SER A CA 1
ATOM 2202 C C . SER A 1 306 ? 123.859 72.014 121.278 1.00 49.75 305 SER A C 1
ATOM 2203 O O . SER A 1 306 ? 122.774 71.609 120.854 1.00 49.66 305 SER A O 1
ATOM 2206 N N . GLU A 1 320 ? 130.186 66.310 105.409 1.00 56.69 319 GLU A N 1
ATOM 2207 C CA . GLU A 1 320 ? 130.458 65.663 106.684 1.00 56.98 319 GLU A CA 1
ATOM 2208 C C . GLU A 1 320 ? 131.806 64.941 106.677 1.00 55.07 319 GLU A C 1
ATOM 2209 O O . GLU A 1 320 ? 132.727 65.327 105.949 1.00 54.30 319 GLU A O 1
ATOM 2215 N N . GLU A 1 321 ? 131.918 63.886 107.493 1.00 55.46 320 GLU A N 1
ATOM 2216 C CA . GLU A 1 321 ? 133.213 63.250 107.719 1.00 56.62 320 GLU A CA 1
ATOM 2217 C C . GLU A 1 321 ? 133.724 62.509 106.493 1.00 56.92 320 GLU A C 1
ATOM 2218 O O . GLU A 1 321 ? 134.934 62.268 106.392 1.00 55.97 320 GLU A O 1
ATOM 2224 N N . GLY A 1 322 ? 132.842 62.147 105.561 1.00 58.89 321 GLY A N 1
ATOM 2225 C CA . GLY A 1 322 ? 133.311 61.601 104.299 1.00 60.18 321 GLY A CA 1
ATOM 2226 C C . GLY A 1 322 ? 134.280 62.535 103.598 1.00 60.87 321 GLY A C 1
ATOM 2227 O O . GLY A 1 322 ? 135.421 62.167 103.302 1.00 60.75 321 GLY A O 1
ATOM 2228 N N . THR A 1 323 ? 133.843 63.769 103.343 1.00 61.53 322 THR A N 1
ATOM 2229 C CA . THR A 1 323 ? 134.709 64.728 102.670 1.00 61.96 322 THR A CA 1
ATOM 2230 C C . THR A 1 323 ? 135.951 65.030 103.500 1.00 60.30 322 THR A C 1
ATOM 2231 O O . THR A 1 323 ? 137.074 64.983 102.982 1.00 61.10 322 THR A O 1
ATOM 2235 N N . VAL A 1 324 ? 135.768 65.335 104.789 1.00 57.03 323 VAL A N 1
ATOM 2236 C CA . VAL A 1 324 ? 136.907 65.663 105.644 1.00 55.05 323 VAL A CA 1
ATOM 2237 C C . VAL A 1 324 ? 137.955 64.561 105.585 1.00 56.98 323 VAL A C 1
ATOM 2238 O O . VAL A 1 324 ? 139.152 64.830 105.408 1.00 55.47 323 VAL A O 1
ATOM 2242 N N . ASP A 1 325 ? 137.521 63.302 105.731 1.00 60.31 324 ASP A N 1
ATOM 2243 C CA . ASP A 1 325 ? 138.445 62.172 105.691 1.00 63.54 324 ASP A CA 1
ATOM 2244 C C . ASP A 1 325 ? 139.288 62.194 104.422 1.00 65.64 324 ASP A C 1
ATOM 2245 O O . ASP A 1 325 ? 140.514 62.048 104.476 1.00 65.43 324 ASP A O 1
ATOM 2250 N N . ASN A 1 326 ? 138.646 62.375 103.268 1.00 68.47 325 ASN A N 1
ATOM 2251 C CA . ASN A 1 326 ? 139.377 62.299 102.009 1.00 71.81 325 ASN A CA 1
ATOM 2252 C C . ASN A 1 326 ? 140.314 63.485 101.834 1.00 74.10 325 ASN A C 1
ATOM 2253 O O . ASN A 1 326 ? 141.501 63.310 101.526 1.00 74.61 325 ASN A O 1
ATOM 2258 N N . ARG A 1 327 ? 139.785 64.703 101.976 1.00 74.48 326 ARG A N 1
ATOM 2259 C CA . ARG A 1 327 ? 140.616 65.892 101.829 1.00 74.36 326 ARG A CA 1
ATOM 2260 C C . ARG A 1 327 ? 141.887 65.755 102.646 1.00 72.79 326 ARG A C 1
ATOM 2261 O O . ARG A 1 327 ? 142.996 65.930 102.130 1.00 74.41 326 ARG A O 1
ATOM 2269 N N . GLN A 1 328 ? 141.734 65.414 103.925 1.00 70.08 327 GLN A N 1
ATOM 2270 C CA . GLN A 1 328 ? 142.886 65.175 104.782 1.00 67.60 327 GLN A CA 1
ATOM 2271 C C . GLN A 1 328 ? 143.832 64.162 104.150 1.00 68.54 327 GLN A C 1
ATOM 2272 O O . GLN A 1 328 ? 145.057 64.294 104.257 1.00 68.19 327 GLN A O 1
ATOM 2278 N N . TRP A 1 329 ? 143.278 63.150 103.476 1.00 68.88 328 TRP A N 1
ATOM 2279 C CA . TRP A 1 329 ? 144.101 62.116 102.855 1.00 69.66 328 TRP A CA 1
ATOM 2280 C C . TRP A 1 329 ? 145.016 62.707 101.791 1.00 71.80 328 TRP A C 1
ATOM 2281 O O . TRP A 1 329 ? 146.235 62.487 101.815 1.00 73.91 328 TRP A O 1
ATOM 2292 N N . LEU A 1 330 ? 144.448 63.471 100.859 1.00 71.78 329 LEU A N 1
ATOM 2293 C CA . LEU A 1 330 ? 145.253 64.068 99.801 1.00 71.30 329 LEU A CA 1
ATOM 2294 C C . LEU A 1 330 ? 146.308 65.008 100.378 1.00 73.92 329 LEU A C 1
ATOM 2295 O O . LEU A 1 330 ? 147.506 64.844 100.122 1.00 73.98 329 LEU A O 1
ATOM 2300 N N . GLU A 1 331 ? 145.886 65.982 101.187 1.00 76.58 330 GLU A N 1
ATOM 2301 C CA . GLU A 1 331 ? 146.821 66.964 101.728 1.00 79.62 330 GLU A CA 1
ATOM 2302 C C . GLU A 1 331 ? 147.994 66.322 102.462 1.00 79.48 330 GLU A C 1
ATOM 2303 O O . GLU A 1 331 ? 148.997 67.000 102.712 1.00 78.55 330 GLU A O 1
ATOM 2309 N N . ALA A 1 332 ? 147.895 65.043 102.823 1.00 80.74 331 ALA A N 1
ATOM 2310 C CA . ALA A 1 332 ? 149.025 64.376 103.457 1.00 82.03 331 ALA A CA 1
ATOM 2311 C C . ALA A 1 332 ? 150.071 63.962 102.435 1.00 82.80 331 ALA A C 1
ATOM 2312 O O . ALA A 1 332 ? 151.271 64.106 102.688 1.00 82.86 331 ALA A O 1
ATOM 2314 N N . ILE A 1 333 ? 149.634 63.449 101.287 1.00 82.57 332 ILE A N 1
ATOM 2315 C CA . ILE A 1 333 ? 150.651 63.130 100.295 1.00 82.92 332 ILE A CA 1
ATOM 2316 C C . ILE A 1 333 ? 151.150 64.393 99.605 1.00 82.65 332 ILE A C 1
ATOM 2317 O O . ILE A 1 333 ? 152.348 64.700 99.637 1.00 80.40 332 ILE A O 1
ATOM 2322 N N . GLN A 1 334 ? 150.274 65.262 99.094 1.00 84.17 333 GLN A N 1
ATOM 2323 C CA . GLN A 1 334 ? 150.715 66.503 98.465 1.00 86.04 333 GLN A CA 1
ATOM 2324 C C . GLN A 1 334 ? 151.736 67.236 99.328 1.00 88.73 333 GLN A C 1
ATOM 2325 O O . GLN A 1 334 ? 152.820 67.592 98.856 1.00 89.11 333 GLN A O 1
ATOM 2331 N N . ASN A 1 335 ? 151.408 67.459 100.603 1.00 90.85 334 ASN A N 1
ATOM 2332 C CA . ASN A 1 335 ? 152.321 68.124 101.524 1.00 93.29 334 ASN A CA 1
ATOM 2333 C C . ASN A 1 335 ? 153.302 67.159 102.179 1.00 94.38 334 ASN A C 1
ATOM 2334 O O . ASN A 1 335 ? 154.200 67.613 102.902 1.00 95.41 334 ASN A O 1
ATOM 2339 N N . GLY A 1 336 ? 153.209 65.880 101.944 1.00 94.69 335 GLY A N 1
ATOM 2340 C CA . GLY A 1 336 ? 154.269 65.039 102.528 1.00 94.42 335 GLY A CA 1
ATOM 2341 C C . GLY A 1 336 ? 154.109 64.793 104.007 1.00 93.29 335 GLY A C 1
ATOM 2342 O O . GLY A 1 336 ? 155.100 64.514 104.662 1.00 94.16 335 GLY A O 1
ATOM 2343 N N . THR A 1 337 ? 152.890 64.902 104.509 1.00 90.83 336 THR A N 1
ATOM 2344 C CA . THR A 1 337 ? 152.922 64.627 105.963 1.00 88.14 336 THR A CA 1
ATOM 2345 C C . THR A 1 337 ? 152.001 63.446 106.220 1.00 86.21 336 THR A C 1
ATOM 2346 O O . THR A 1 337 ? 151.539 62.850 105.265 1.00 85.62 336 THR A O 1
ATOM 2350 N N . GLU A 1 338 ? 151.833 63.086 107.485 1.00 84.22 337 GLU A N 1
ATOM 2351 C CA . GLU A 1 338 ? 151.129 61.836 107.827 1.00 80.30 337 GLU A CA 1
ATOM 2352 C C . GLU A 1 338 ? 149.612 61.908 107.688 1.00 76.04 337 GLU A C 1
ATOM 2353 O O . GLU A 1 338 ? 149.010 62.897 108.111 1.00 76.87 337 GLU A O 1
ATOM 2355 N N . PRO A 1 339 ? 148.977 60.879 107.105 1.00 71.84 338 PRO A N 1
ATOM 2356 C CA . PRO A 1 339 ? 147.531 60.825 107.064 1.00 68.82 338 PRO A CA 1
ATOM 2357 C C . PRO A 1 339 ? 147.057 60.403 108.460 1.00 64.51 338 PRO A C 1
ATOM 2358 O O . PRO A 1 339 ? 147.773 59.695 109.110 1.00 63.50 338 PRO A O 1
ATOM 2362 N N . LEU A 1 340 ? 145.876 60.848 108.878 1.00 61.72 339 LEU A N 1
ATOM 2363 C CA . LEU A 1 340 ? 145.429 60.575 110.266 1.00 58.86 339 LEU A CA 1
ATOM 2364 C C . LEU A 1 340 ? 145.384 59.079 110.545 1.00 57.66 339 LEU A C 1
ATOM 2365 O O . LEU A 1 340 ? 146.116 58.631 111.427 1.00 58.16 339 LEU A O 1
ATOM 2370 N N . VAL A 1 341 ? 144.536 58.333 109.847 1.00 56.36 340 VAL A N 1
ATOM 2371 C CA . VAL A 1 341 ? 144.508 56.936 110.276 1.00 57.07 340 VAL A CA 1
ATOM 2372 C C . VAL A 1 341 ? 145.746 56.245 109.711 1.00 61.75 340 VAL A C 1
ATOM 2373 O O . VAL A 1 341 ? 145.876 56.058 108.495 1.00 63.42 340 VAL A O 1
ATOM 2377 N N . LYS A 1 342 ? 146.481 55.739 110.679 1.00 64.67 341 LYS A N 1
ATOM 2378 C CA . LYS A 1 342 ? 147.769 55.130 110.388 1.00 67.22 341 LYS A CA 1
ATOM 2379 C C . LYS A 1 342 ? 147.614 53.628 110.195 1.00 69.29 341 LYS A C 1
ATOM 2380 O O . LYS A 1 342 ? 146.800 52.989 110.870 1.00 71.18 341 LYS A O 1
ATOM 2386 N N . PRO A 1 343 ? 148.487 53.079 109.347 1.00 72.08 342 PRO A N 1
ATOM 2387 C CA . PRO A 1 343 ? 148.360 51.653 108.987 1.00 70.82 342 PRO A CA 1
ATOM 2388 C C . PRO A 1 343 ? 148.472 50.711 110.172 1.00 68.09 342 PRO A C 1
ATOM 2389 O O . PRO A 1 343 ? 147.705 49.746 110.266 1.00 66.27 342 PRO A O 1
ATOM 2393 N N . GLU A 1 344 ? 149.413 50.974 111.083 1.00 68.05 343 GLU A N 1
ATOM 2394 C CA . GLU A 1 344 ? 149.583 50.175 112.291 1.00 69.35 343 GLU A CA 1
ATOM 2395 C C . GLU A 1 344 ? 148.292 50.110 113.097 1.00 65.25 343 GLU A C 1
ATOM 2396 O O . GLU A 1 344 ? 147.969 49.068 113.677 1.00 65.03 343 GLU A O 1
ATOM 2402 N N . GLU A 1 345 ? 147.610 51.250 113.198 1.00 62.29 344 GLU A N 1
ATOM 2403 C CA . GLU A 1 345 ? 146.365 51.303 113.963 1.00 60.50 344 GLU A CA 1
ATOM 2404 C C . GLU A 1 345 ? 145.346 50.311 113.417 1.00 58.35 344 GLU A C 1
ATOM 2405 O O . GLU A 1 345 ? 144.764 49.523 114.171 1.00 58.15 344 GLU A O 1
ATOM 2411 N N . ALA A 1 346 ? 145.124 50.327 112.099 1.00 56.44 345 ALA A N 1
ATOM 2412 C CA . ALA A 1 346 ? 144.118 49.448 111.511 1.00 54.20 345 ALA A CA 1
ATOM 2413 C C . ALA A 1 346 ? 144.524 47.988 111.598 1.00 54.08 345 ALA A C 1
ATOM 2414 O O . ALA A 1 346 ? 143.659 47.111 111.688 1.00 56.38 345 ALA A O 1
ATOM 2416 N N . LEU A 1 347 ? 145.824 47.706 111.548 1.00 53.85 346 LEU A N 1
ATOM 2417 C CA . LEU A 1 347 ? 146.281 46.333 111.707 1.00 52.79 346 LEU A CA 1
ATOM 2418 C C . LEU A 1 347 ? 145.972 45.817 113.103 1.00 51.85 346 LEU A C 1
ATOM 2419 O O . LEU A 1 347 ? 145.522 44.677 113.264 1.00 52.12 346 LEU A O 1
ATOM 2424 N N . ALA A 1 348 ? 146.207 46.642 114.126 1.00 50.21 347 ALA A N 1
ATOM 2425 C CA . ALA A 1 348 ? 145.865 46.248 115.487 1.00 49.22 347 ALA A CA 1
ATOM 2426 C C . ALA A 1 348 ? 144.367 46.031 115.650 1.00 48.33 347 ALA A C 1
ATOM 2427 O O . ALA A 1 348 ? 143.950 45.139 116.396 1.00 49.12 347 ALA A O 1
ATOM 2429 N N . VAL A 1 349 ? 143.544 46.827 114.966 1.00 47.17 348 VAL A N 1
ATOM 2430 C CA . VAL A 1 349 ? 142.107 46.583 115.017 1.00 46.17 348 VAL A CA 1
ATOM 2431 C C . VAL A 1 349 ? 141.777 45.244 114.369 1.00 46.58 348 VAL A C 1
ATOM 2432 O O . VAL A 1 349 ? 140.961 44.471 114.886 1.00 45.76 348 VAL A O 1
ATOM 2436 N N . THR A 1 350 ? 142.440 44.917 113.257 1.00 47.26 349 THR A N 1
ATOM 2437 C CA . THR A 1 350 ? 142.227 43.626 112.608 1.00 47.38 349 THR A CA 1
ATOM 2438 C C . THR A 1 350 ? 142.735 42.471 113.470 1.00 49.19 349 THR A C 1
ATOM 2439 O O . THR A 1 350 ? 142.160 41.376 113.451 1.00 48.47 349 THR A O 1
ATOM 2443 N N . LYS A 1 351 ? 143.808 42.696 114.240 1.00 51.66 350 LYS A N 1
ATOM 2444 C CA . LYS A 1 351 ? 144.285 41.547 115.007 1.00 52.75 350 LYS A CA 1
ATOM 2445 C C . LYS A 1 351 ? 143.372 41.262 116.188 1.00 50.40 350 LYS A C 1
ATOM 2446 O O . LYS A 1 351 ? 143.036 40.103 116.463 1.00 49.59 350 LYS A O 1
ATOM 2452 N N . ILE A 1 352 ? 142.776 42.268 116.823 1.00 48.28 351 ILE A N 1
ATOM 2453 C CA . ILE A 1 352 ? 141.879 42.011 117.943 1.00 46.88 351 ILE A CA 1
ATOM 2454 C C . ILE A 1 352 ? 140.616 41.308 117.465 1.00 47.36 351 ILE A C 1
ATOM 2455 O O . ILE A 1 352 ? 140.175 40.315 118.058 1.00 46.69 351 ILE A O 1
ATOM 2460 N N . LEU A 1 353 ? 140.018 41.809 116.380 1.00 48.26 352 LEU A N 1
ATOM 2461 C CA . LEU A 1 353 ? 138.787 41.204 115.886 1.00 48.19 352 LEU A CA 1
ATOM 2462 C C . LEU A 1 353 ? 139.025 39.798 115.351 1.00 49.64 352 LEU A C 1
ATOM 2463 O O . LEU A 1 353 ? 138.114 38.962 115.389 1.00 50.68 352 LEU A O 1
ATOM 2468 N N . ASP A 1 354 ? 140.226 39.515 114.846 1.00 51.84 353 ASP A N 1
ATOM 2469 C CA . ASP A 1 354 ? 140.529 38.141 114.459 1.00 53.62 353 ASP A CA 1
ATOM 2470 C C . ASP A 1 354 ? 140.672 37.255 115.692 1.00 50.74 353 ASP A C 1
ATOM 2471 O O . ASP A 1 354 ? 140.200 36.112 115.703 1.00 49.06 353 ASP A O 1
ATOM 2476 N N . ALA A 1 355 ? 141.305 37.775 116.746 1.00 48.31 354 ALA A N 1
ATOM 2477 C CA . ALA A 1 355 ? 141.443 37.008 117.976 1.00 46.82 354 ALA A CA 1
ATOM 2478 C C . ALA A 1 355 ? 140.095 36.758 118.649 1.00 45.29 354 ALA A C 1
ATOM 2479 O O . ALA A 1 355 ? 139.957 35.796 119.417 1.00 45.43 354 ALA A O 1
ATOM 2481 N N . ILE A 1 356 ? 139.051 37.528 118.360 1.00 43.74 355 ILE A N 1
ATOM 2482 C CA . ILE A 1 356 ? 137.715 37.262 118.958 1.00 41.62 355 ILE A CA 1
ATOM 2483 C C . ILE A 1 356 ? 137.092 36.043 118.288 1.00 41.32 355 ILE A C 1
ATOM 2484 O O . ILE A 1 356 ? 136.630 35.196 118.966 1.00 42.61 355 ILE A O 1
ATOM 2489 N N . TYR A 1 357 ? 137.142 35.993 116.953 1.00 40.38 356 TYR A N 1
ATOM 2490 C CA . TYR A 1 357 ? 136.662 34.785 116.235 1.00 41.73 356 TYR A CA 1
ATOM 2491 C C . TYR A 1 357 ? 137.533 33.601 116.662 1.00 45.16 356 TYR A C 1
ATOM 2492 O O . TYR A 1 357 ? 137.003 32.481 116.793 1.00 43.38 356 TYR A O 1
ATOM 2501 N N . LYS A 1 358 ? 138.829 33.851 116.876 1.00 49.49 357 LYS A N 1
ATOM 2502 C CA . LYS A 1 358 ? 139.776 32.771 117.267 1.00 54.14 357 LYS A CA 1
ATOM 2503 C C . LYS A 1 358 ? 139.370 32.196 118.628 1.00 55.38 357 LYS A C 1
ATOM 2504 O O . LYS A 1 358 ? 139.750 31.044 118.917 1.00 55.88 357 LYS A O 1
ATOM 2510 N N . SER A 1 359 ? 138.623 32.967 119.423 1.00 30.00 358 SER A N 1
ATOM 2511 C CA . SER A 1 359 ? 138.188 32.499 120.759 1.00 30.00 358 SER A CA 1
ATOM 2512 C C . SER A 1 359 ? 137.330 31.238 120.604 1.00 30.00 358 SER A C 1
ATOM 2513 O O . SER A 1 359 ? 137.101 30.561 121.622 1.00 30.00 358 SER A O 1
ATOM 2515 N N . ALA A 1 360 ? 136.866 30.949 119.384 1.00 56.45 359 ALA A N 1
ATOM 2516 C CA . ALA A 1 360 ? 136.072 29.723 119.130 1.00 53.29 359 ALA A CA 1
ATOM 2517 C C . ALA A 1 360 ? 136.758 28.523 119.790 1.00 51.38 359 ALA A C 1
ATOM 2518 O O . ALA A 1 360 ? 136.036 27.621 120.259 1.00 50.25 359 ALA A O 1
ATOM 2520 N N . LYS A 1 361 ? 138.095 28.508 119.810 1.00 49.86 360 LYS A N 1
ATOM 2521 C CA . LYS A 1 361 ? 138.841 27.428 120.467 1.00 49.78 360 LYS A CA 1
ATOM 2522 C C . LYS A 1 361 ? 138.434 27.432 121.942 1.00 50.15 360 LYS A C 1
ATOM 2523 O O . LYS A 1 361 ? 139.062 26.720 122.713 1.00 49.89 360 LYS A O 1
ATOM 2525 N N . THR A 1 362 ? 137.386 28.172 122.295 1.00 50.33 361 THR A N 1
ATOM 2526 C CA . THR A 1 362 ? 136.964 28.364 123.712 1.00 53.62 361 THR A CA 1
ATOM 2527 C C . THR A 1 362 ? 138.227 28.589 124.537 1.00 53.15 361 THR A C 1
ATOM 2528 O O . THR A 1 362 ? 138.329 28.026 125.624 1.00 52.98 361 THR A O 1
ATOM 2532 N N . ASN A 1 363 ? 139.126 29.408 124.014 1.00 53.74 362 ASN A N 1
ATOM 2533 C CA . ASN A 1 363 ? 140.355 29.771 124.743 1.00 57.06 362 ASN A CA 1
ATOM 2534 C C . ASN A 1 363 ? 140.727 31.248 124.559 1.00 54.80 362 ASN A C 1
ATOM 2535 O O . ASN A 1 363 ? 140.374 31.829 123.586 1.00 54.93 362 ASN A O 1
ATOM 2540 N N . THR A 1 364 ? 141.393 31.811 125.536 1.00 52.91 363 THR A N 1
ATOM 2541 C CA . THR A 1 364 ? 141.838 33.192 125.535 1.00 51.00 363 THR A CA 1
ATOM 2542 C C . THR A 1 364 ? 143.126 33.297 124.737 1.00 50.56 363 THR A C 1
ATOM 2543 O O . THR A 1 364 ? 144.058 32.520 124.954 1.00 50.35 363 THR A O 1
ATOM 2547 N N . ILE A 1 365 ? 143.174 34.247 123.809 1.00 50.68 364 ILE A N 1
ATOM 2548 C CA . ILE A 1 365 ? 144.320 34.415 122.924 1.00 50.75 364 ILE A CA 1
ATOM 2549 C C . ILE A 1 365 ? 145.259 35.433 123.555 1.00 54.69 364 ILE A C 1
ATOM 2550 O O . ILE A 1 365 ? 144.916 36.610 123.687 1.00 56.45 364 ILE A O 1
ATOM 2555 N N . LYS A 1 366 ? 146.444 34.985 123.957 1.00 58.71 365 LYS A N 1
ATOM 2556 C CA . LYS A 1 366 ? 147.433 35.921 124.466 1.00 62.79 365 LYS A CA 1
ATOM 2557 C C . LYS A 1 366 ? 148.275 36.446 123.311 1.00 63.91 365 LYS A C 1
ATOM 2558 O O . LYS A 1 366 ? 148.510 35.748 122.323 1.00 63.33 365 LYS A O 1
ATOM 2564 N N . PHE A 1 367 ? 148.713 37.694 123.442 1.00 65.27 366 PHE A N 1
ATOM 2565 C CA . PHE A 1 367 ? 149.460 38.349 122.371 1.00 66.44 366 PHE A CA 1
ATOM 2566 C C . PHE A 1 367 ? 150.942 38.443 122.724 1.00 69.38 366 PHE A C 1
ATOM 2567 O O . PHE A 1 367 ? 151.608 39.430 122.401 1.00 72.44 366 PHE A O 1
ATOM 2575 N N . GLY B 1 1 ? 106.590 37.387 82.821 1.00 92.55 0 GLY B N 1
ATOM 2576 C CA . GLY B 1 1 ? 105.559 36.650 82.117 1.00 92.34 0 GLY B CA 1
ATOM 2577 C C . GLY B 1 1 ? 104.255 37.415 81.997 1.00 91.62 0 GLY B C 1
ATOM 2578 O O . GLY B 1 1 ? 103.472 37.184 81.075 1.00 92.34 0 GLY B O 1
ATOM 2579 N N . MET B 1 2 ? 104.035 38.336 82.930 1.00 89.86 1 MET B N 1
ATOM 2580 C CA . MET B 1 2 ? 102.776 39.073 82.955 1.00 87.86 1 MET B CA 1
ATOM 2581 C C . MET B 1 2 ? 102.996 40.487 82.421 1.00 83.50 1 MET B C 1
ATOM 2582 O O . MET B 1 2 ? 103.754 41.268 83.007 1.00 83.22 1 MET B O 1
ATOM 2587 N N . SER B 1 3 ? 102.273 40.801 81.346 1.00 78.86 2 SER B N 1
ATOM 2588 C CA . SER B 1 3 ? 102.359 42.145 80.794 1.00 74.24 2 SER B CA 1
ATOM 2589 C C . SER B 1 3 ? 101.584 43.132 81.674 1.00 69.32 2 SER B C 1
ATOM 2590 O O . SER B 1 3 ? 100.815 42.751 82.563 1.00 68.57 2 SER B O 1
ATOM 2593 N N . LYS B 1 4 ? 101.775 44.421 81.393 1.00 64.27 3 LYS B N 1
ATOM 2594 C CA . LYS B 1 4 ? 101.332 45.473 82.303 1.00 58.93 3 LYS B CA 1
ATOM 2595 C C . LYS B 1 4 ? 99.851 45.788 82.145 1.00 56.34 3 LYS B C 1
ATOM 2596 O O . LYS B 1 4 ? 99.344 45.956 81.031 1.00 56.68 3 LYS B O 1
ATOM 2602 N N . LEU B 1 5 ? 99.170 45.896 83.284 1.00 52.64 4 LEU B N 1
ATOM 2603 C CA . LEU B 1 5 ? 97.775 46.312 83.310 1.00 50.09 4 LEU B CA 1
ATOM 2604 C C . LEU B 1 5 ? 97.641 47.732 82.776 1.00 50.38 4 LEU B C 1
ATOM 2605 O O . LEU B 1 5 ? 98.462 48.601 83.077 1.00 50.81 4 LEU B O 1
ATOM 2610 N N . LYS B 1 6 ? 96.604 47.971 81.982 1.00 51.97 5 LYS B N 1
ATOM 2611 C CA . LYS B 1 6 ? 96.400 49.269 81.353 1.00 52.46 5 LYS B CA 1
ATOM 2612 C C . LYS B 1 6 ? 95.335 50.033 82.125 1.00 51.55 5 LYS B C 1
ATOM 2613 O O . LYS B 1 6 ? 94.170 49.625 82.162 1.00 53.53 5 LYS B O 1
ATOM 2619 N N . ILE B 1 7 ? 95.742 51.143 82.726 1.00 49.91 6 ILE B N 1
ATOM 2620 C CA . ILE B 1 7 ? 94.946 51.867 83.707 1.00 47.18 6 ILE B CA 1
ATOM 2621 C C . ILE B 1 7 ? 94.298 53.071 83.047 1.00 46.67 6 ILE B C 1
ATOM 2622 O O . ILE B 1 7 ? 94.859 53.693 82.138 1.00 47.17 6 ILE B O 1
ATOM 2627 N N . GLY B 1 8 ? 93.091 53.391 83.499 1.00 46.74 7 GLY B N 1
ATOM 2628 C CA . GLY B 1 8 ? 92.462 54.656 83.188 1.00 48.04 7 GLY B CA 1
ATOM 2629 C C . GLY B 1 8 ? 92.035 55.345 84.468 1.00 48.30 7 GLY B C 1
ATOM 2630 O O . GLY B 1 8 ? 91.361 54.734 85.304 1.00 48.59 7 GLY B O 1
ATOM 2631 N N . ILE B 1 9 ? 92.425 56.605 84.650 1.00 48.54 8 ILE B N 1
ATOM 2632 C CA . ILE B 1 9 ? 92.107 57.362 85.858 1.00 48.46 8 ILE B CA 1
ATOM 2633 C C . ILE B 1 9 ? 91.025 58.383 85.541 1.00 48.47 8 ILE B C 1
ATOM 2634 O O . ILE B 1 9 ? 91.152 59.165 84.588 1.00 47.36 8 ILE B O 1
ATOM 2639 N N . ILE B 1 10 ? 89.975 58.386 86.356 1.00 47.98 9 ILE B N 1
ATOM 2640 C CA . ILE B 1 10 ? 88.854 59.306 86.229 1.00 47.48 9 ILE B CA 1
ATOM 2641 C C . ILE B 1 10 ? 88.871 60.224 87.443 1.00 47.71 9 ILE B C 1
ATOM 2642 O O . ILE B 1 10 ? 88.492 59.823 88.553 1.00 46.43 9 ILE B O 1
ATOM 2647 N N . GLY B 1 11 ? 89.288 61.464 87.218 1.00 48.87 10 GLY B N 1
ATOM 2648 C CA . GLY B 1 11 ? 89.475 62.398 88.303 1.00 47.94 10 GLY B CA 1
ATOM 2649 C C . GLY B 1 11 ? 90.947 62.568 88.602 1.00 47.95 10 GLY B C 1
ATOM 2650 O O . GLY B 1 11 ? 91.570 61.747 89.284 1.00 48.69 10 GLY B O 1
ATOM 2651 N N . CYS B 1 12 ? 91.507 63.648 88.068 1.00 48.36 11 CYS B N 1
ATOM 2652 C CA . CYS B 1 12 ? 92.906 63.866 88.409 1.00 49.11 11 CYS B CA 1
ATOM 2653 C C . CYS B 1 12 ? 93.075 65.089 89.294 1.00 49.16 11 CYS B C 1
ATOM 2654 O O . CYS B 1 12 ? 94.038 65.848 89.167 1.00 49.23 11 CYS B O 1
ATOM 2657 N N . GLY B 1 13 ? 92.279 65.021 90.355 1.00 49.46 12 GLY B N 1
ATOM 2658 C CA . GLY B 1 13 ? 92.357 66.002 91.415 1.00 48.05 12 GLY B CA 1
ATOM 2659 C C . GLY B 1 13 ? 93.365 65.612 92.471 1.00 48.32 12 GLY B C 1
ATOM 2660 O O . GLY B 1 13 ? 94.402 65.015 92.159 1.00 48.81 12 GLY B O 1
ATOM 2661 N N . GLY B 1 14 ? 93.050 65.915 93.730 1.00 47.76 13 GLY B N 1
ATOM 2662 C CA . GLY B 1 14 ? 93.973 65.727 94.827 1.00 44.96 13 GLY B CA 1
ATOM 2663 C C . GLY B 1 14 ? 94.453 64.307 95.017 1.00 45.34 13 GLY B C 1
ATOM 2664 O O . GLY B 1 14 ? 95.659 64.042 94.967 1.00 46.15 13 GLY B O 1
ATOM 2665 N N . ILE B 1 15 ? 93.518 63.379 95.227 1.00 45.31 14 ILE B N 1
ATOM 2666 C CA . ILE B 1 15 ? 93.909 62.029 95.616 1.00 44.11 14 ILE B CA 1
ATOM 2667 C C . ILE B 1 15 ? 94.631 61.311 94.483 1.00 43.83 14 ILE B C 1
ATOM 2668 O O . ILE B 1 15 ? 95.517 60.483 94.733 1.00 42.80 14 ILE B O 1
ATOM 2673 N N . ALA B 1 16 ? 94.281 61.611 93.227 1.00 44.74 15 ALA B N 1
ATOM 2674 C CA . ALA B 1 16 ? 94.985 60.999 92.105 1.00 46.52 15 ALA B CA 1
ATOM 2675 C C . ALA B 1 16 ? 96.440 61.443 92.068 1.00 48.42 15 ALA B C 1
ATOM 2676 O O . ALA B 1 16 ? 97.337 60.626 91.834 1.00 50.42 15 ALA B O 1
ATOM 2678 N N . ASN B 1 17 ? 96.693 62.732 92.299 1.00 48.02 16 ASN B N 1
ATOM 2679 C CA . ASN B 1 17 ? 98.071 63.207 92.328 1.00 47.96 16 ASN B CA 1
ATOM 2680 C C . ASN B 1 17 ? 98.793 62.719 93.576 1.00 48.07 16 ASN B C 1
ATOM 2681 O O . ASN B 1 17 ? 99.953 62.298 93.502 1.00 46.73 16 ASN B O 1
ATOM 2686 N N . GLN B 1 18 ? 98.119 62.742 94.728 1.00 49.16 17 GLN B N 1
ATOM 2687 C CA . GLN B 1 18 ? 98.796 62.454 95.986 1.00 49.85 17 GLN B CA 1
ATOM 2688 C C . GLN B 1 18 ? 99.037 60.968 96.189 1.00 46.46 17 GLN B C 1
ATOM 2689 O O . GLN B 1 18 ? 100.073 60.588 96.745 1.00 46.29 17 GLN B O 1
ATOM 2695 N N . LYS B 1 19 ? 98.108 60.119 95.756 1.00 44.43 18 LYS B N 1
ATOM 2696 C CA . LYS B 1 19 ? 98.152 58.702 96.089 1.00 41.85 18 LYS B CA 1
ATOM 2697 C C . LYS B 1 19 ? 98.326 57.805 94.878 1.00 40.86 18 LYS B C 1
ATOM 2698 O O . LYS B 1 19 ? 99.181 56.914 94.896 1.00 40.13 18 LYS B O 1
ATOM 2704 N N . HIS B 1 20 ? 97.542 58.012 93.822 1.00 41.23 19 HIS B N 1
ATOM 2705 C CA . HIS B 1 20 ? 97.478 57.012 92.762 1.00 42.91 19 HIS B CA 1
ATOM 2706 C C . HIS B 1 20 ? 98.646 57.134 91.794 1.00 45.98 19 HIS B C 1
ATOM 2707 O O . HIS B 1 20 ? 99.382 56.164 91.579 1.00 48.76 19 HIS B O 1
ATOM 2714 N N . PHE B 1 21 ? 98.831 58.307 91.192 1.00 45.44 20 PHE B N 1
ATOM 2715 C CA . PHE B 1 21 ? 99.969 58.475 90.291 1.00 46.69 20 PHE B CA 1
ATOM 2716 C C . PHE B 1 21 ? 101.267 58.004 90.930 1.00 47.49 20 PHE B C 1
ATOM 2717 O O . PHE B 1 21 ? 101.891 57.077 90.383 1.00 48.19 20 PHE B O 1
ATOM 2725 N N . PRO B 1 22 ? 101.707 58.536 92.081 1.00 46.76 21 PRO B N 1
ATOM 2726 C CA . PRO B 1 22 ? 102.947 58.019 92.676 1.00 46.88 21 PRO B CA 1
ATOM 2727 C C . PRO B 1 22 ? 102.925 56.520 92.904 1.00 45.67 21 PRO B C 1
ATOM 2728 O O . PRO B 1 22 ? 103.933 55.850 92.650 1.00 47.06 21 PRO B O 1
ATOM 2732 N N . ALA B 1 23 ? 101.794 55.967 93.352 1.00 43.92 22 ALA B N 1
ATOM 2733 C CA . ALA B 1 23 ? 101.729 54.529 93.599 1.00 42.42 22 ALA B CA 1
ATOM 2734 C C . ALA B 1 23 ? 101.907 53.741 92.310 1.00 40.79 22 ALA B C 1
ATOM 2735 O O . ALA B 1 23 ? 102.725 52.820 92.245 1.00 40.39 22 ALA B O 1
ATOM 2737 N N . LEU B 1 24 ? 101.152 54.100 91.266 1.00 39.97 23 LEU B N 1
ATOM 2738 C CA . LEU B 1 24 ? 101.282 53.431 89.977 1.00 41.17 23 LEU B CA 1
ATOM 2739 C C . LEU B 1 24 ? 102.691 53.563 89.406 1.00 43.26 23 LEU B C 1
ATOM 2740 O O . LEU B 1 24 ? 103.209 52.610 88.811 1.00 43.87 23 LEU B O 1
ATOM 2745 N N . LYS B 1 25 ? 103.334 54.722 89.579 1.00 43.68 24 LYS B N 1
ATOM 2746 C CA . LYS B 1 25 ? 104.727 54.855 89.158 1.00 43.50 24 LYS B CA 1
ATOM 2747 C C . LYS B 1 25 ? 105.641 53.939 89.969 1.00 44.47 24 LYS B C 1
ATOM 2748 O O . LYS B 1 25 ? 106.517 53.272 89.408 1.00 44.08 24 LYS B O 1
ATOM 2754 N N . ASN B 1 26 ? 105.462 53.893 91.290 1.00 46.16 25 ASN B N 1
ATOM 2755 C CA . ASN B 1 26 ? 106.250 52.967 92.096 1.00 46.34 25 ASN B CA 1
ATOM 2756 C C . ASN B 1 26 ? 106.070 51.535 91.613 1.00 45.13 25 ASN B C 1
ATOM 2757 O O . ASN B 1 26 ? 107.026 50.756 91.576 1.00 45.78 25 ASN B O 1
ATOM 2762 N N . ASN B 1 27 ? 104.847 51.173 91.241 1.00 44.31 26 ASN B N 1
ATOM 2763 C CA . ASN B 1 27 ? 104.530 49.851 90.714 1.00 43.30 26 ASN B CA 1
ATOM 2764 C C . ASN B 1 27 ? 104.459 49.862 89.194 1.00 45.34 26 ASN B C 1
ATOM 2765 O O . ASN B 1 27 ? 103.613 49.195 88.591 1.00 46.08 26 ASN B O 1
ATOM 2770 N N . ALA B 1 28 ? 105.347 50.628 88.555 1.00 46.14 27 ALA B N 1
ATOM 2771 C CA . ALA B 1 28 ? 105.310 50.795 87.106 1.00 47.31 27 ALA B CA 1
ATOM 2772 C C . ALA B 1 28 ? 105.555 49.491 86.363 1.00 49.13 27 ALA B C 1
ATOM 2773 O O . ALA B 1 28 ? 105.136 49.364 85.207 1.00 50.33 27 ALA B O 1
ATOM 2775 N N . ASP B 1 29 ? 106.226 48.524 86.995 1.00 48.19 28 ASP B N 1
ATOM 2776 C CA . ASP B 1 29 ? 106.480 47.236 86.359 1.00 48.03 28 ASP B CA 1
ATOM 2777 C C . ASP B 1 29 ? 105.200 46.455 86.091 1.00 47.05 28 ASP B C 1
ATOM 2778 O O . ASP B 1 29 ? 105.226 45.500 85.313 1.00 46.80 28 ASP B O 1
ATOM 2783 N N . LEU B 1 30 ? 104.086 46.834 86.712 1.00 46.94 29 LEU B N 1
ATOM 2784 C CA . LEU B 1 30 ? 102.834 46.110 86.573 1.00 46.10 29 LEU B CA 1
ATOM 2785 C C . LEU B 1 30 ? 101.767 46.881 85.812 1.00 45.94 29 LEU B C 1
ATOM 2786 O O . LEU B 1 30 ? 100.663 46.361 85.633 1.00 46.40 29 LEU B O 1
ATOM 2791 N N . ASN B 1 31 ? 102.049 48.101 85.366 1.00 46.25 30 ASN B N 1
ATOM 2792 C CA . ASN B 1 31 ? 100.976 48.940 84.854 1.00 45.48 30 ASN B CA 1
ATOM 2793 C C . ASN B 1 31 ? 101.547 50.076 84.024 1.00 44.66 30 ASN B C 1
ATOM 2794 O O . ASN B 1 31 ? 102.759 50.275 83.942 1.00 43.49 30 ASN B O 1
ATOM 2799 N N . GLU B 1 32 ? 100.633 50.817 83.410 1.00 46.33 31 GLU B N 1
ATOM 2800 C CA . GLU B 1 32 ? 100.861 52.049 82.675 1.00 48.93 31 GLU B CA 1
ATOM 2801 C C . GLU B 1 32 ? 99.499 52.668 82.420 1.00 47.35 31 GLU B C 1
ATOM 2802 O O . GLU B 1 32 ? 98.517 51.952 82.199 1.00 47.22 31 GLU B O 1
ATOM 2808 N N . ILE B 1 33 ? 99.487 53.978 82.513 1.00 47.55 32 ILE B N 1
ATOM 2809 C CA . ILE B 1 33 ? 98.217 54.736 82.406 1.00 49.31 32 ILE B CA 1
ATOM 2810 C C . ILE B 1 33 ? 98.058 55.164 80.967 1.00 50.82 32 ILE B C 1
ATOM 2811 O O . ILE B 1 33 ? 98.914 55.808 80.454 1.00 50.52 32 ILE B O 1
ATOM 2816 N N . VAL B 1 34 ? 96.910 54.870 80.440 1.00 52.45 33 VAL B N 1
ATOM 2817 C CA . VAL B 1 34 ? 96.694 54.986 78.995 1.00 53.20 33 VAL B CA 1
ATOM 2818 C C . VAL B 1 34 ? 95.560 55.939 78.794 1.00 55.35 33 VAL B C 1
ATOM 2819 O O . VAL B 1 34 ? 95.261 56.198 77.663 1.00 56.44 33 VAL B O 1
ATOM 2823 N N . ALA B 1 35 ? 95.015 56.435 79.879 1.00 30.00 34 ALA B N 1
ATOM 2824 C CA . ALA B 1 35 ? 93.866 57.329 79.802 1.00 30.00 34 ALA B CA 1
ATOM 2825 C C . ALA B 1 35 ? 93.718 58.142 81.063 1.00 30.00 34 ALA B C 1
ATOM 2826 O O . ALA B 1 35 ? 93.773 57.597 82.120 1.00 30.00 34 ALA B O 1
ATOM 2828 N N . PHE B 1 36 ? 93.462 59.402 80.888 1.00 48.72 35 PHE B N 1
ATOM 2829 C CA . PHE B 1 36 ? 93.286 60.310 82.010 1.00 49.66 35 PHE B CA 1
ATOM 2830 C C . PHE B 1 36 ? 92.020 61.120 81.738 1.00 52.36 35 PHE B C 1
ATOM 2831 O O . PHE B 1 36 ? 91.895 61.624 80.658 1.00 55.60 35 PHE B O 1
ATOM 2839 N N . CYS B 1 37 ? 91.091 61.166 82.686 1.00 52.18 36 CYS B N 1
ATOM 2840 C CA . CYS B 1 37 ? 89.859 61.949 82.544 1.00 52.38 36 CYS B CA 1
ATOM 2841 C C . CYS B 1 37 ? 89.635 62.874 83.719 1.00 52.47 36 CYS B C 1
ATOM 2842 O O . CYS B 1 37 ? 89.875 62.496 84.824 1.00 51.11 36 CYS B O 1
ATOM 2845 N N . ASP B 1 38 ? 89.185 64.060 83.428 1.00 53.74 37 ASP B N 1
ATOM 2846 C CA . ASP B 1 38 ? 88.734 65.002 84.445 1.00 53.54 37 ASP B CA 1
ATOM 2847 C C . ASP B 1 38 ? 87.937 66.104 83.763 1.00 54.65 37 ASP B C 1
ATOM 2848 O O . ASP B 1 38 ? 88.342 66.600 82.707 1.00 53.96 37 ASP B O 1
ATOM 2853 N N . ILE B 1 39 ? 86.811 66.489 84.370 1.00 57.00 38 ILE B N 1
ATOM 2854 C CA . ILE B 1 39 ? 85.952 67.498 83.758 1.00 59.33 38 ILE B CA 1
ATOM 2855 C C . ILE B 1 39 ? 86.673 68.836 83.667 1.00 60.83 38 ILE B C 1
ATOM 2856 O O . ILE B 1 39 ? 86.327 69.679 82.830 1.00 62.78 38 ILE B O 1
ATOM 2861 N N . GLN B 1 40 ? 87.658 69.058 84.529 1.00 61.23 39 GLN B N 1
ATOM 2862 C CA . GLN B 1 40 ? 88.547 70.206 84.370 1.00 63.18 39 GLN B CA 1
ATOM 2863 C C . GLN B 1 40 ? 89.732 69.719 83.552 1.00 61.43 39 GLN B C 1
ATOM 2864 O O . GLN B 1 40 ? 90.726 69.236 84.099 1.00 60.44 39 GLN B O 1
ATOM 2870 N N . ILE B 1 41 ? 89.624 69.861 82.228 1.00 59.97 40 ILE B N 1
ATOM 2871 C CA . ILE B 1 41 ? 90.438 69.053 81.329 1.00 58.72 40 ILE B CA 1
ATOM 2872 C C . ILE B 1 41 ? 91.931 69.323 81.464 1.00 59.18 40 ILE B C 1
ATOM 2873 O O . ILE B 1 41 ? 92.740 68.430 81.184 1.00 58.26 40 ILE B O 1
ATOM 2878 N N . ASP B 1 42 ? 92.346 70.501 81.933 1.00 61.55 41 ASP B N 1
ATOM 2879 C CA . ASP B 1 42 ? 93.779 70.730 82.097 1.00 64.27 41 ASP B CA 1
ATOM 2880 C C . ASP B 1 42 ? 94.392 69.765 83.109 1.00 60.73 41 ASP B C 1
ATOM 2881 O O . ASP B 1 42 ? 95.557 69.379 82.961 1.00 58.00 41 ASP B O 1
ATOM 2886 N N . ARG B 1 43 ? 93.625 69.357 84.129 1.00 59.57 42 ARG B N 1
ATOM 2887 C CA . ARG B 1 43 ? 94.138 68.403 85.108 1.00 58.97 42 ARG B CA 1
ATOM 2888 C C . ARG B 1 43 ? 94.498 67.084 84.443 1.00 57.72 42 ARG B C 1
ATOM 2889 O O . ARG B 1 43 ? 95.563 66.513 84.704 1.00 57.12 42 ARG B O 1
ATOM 2897 N N . ALA B 1 44 ? 93.618 66.584 83.573 1.00 58.07 43 ALA B N 1
ATOM 2898 C CA . ALA B 1 44 ? 93.910 65.345 82.866 1.00 57.97 43 ALA B CA 1
ATOM 2899 C C . ALA B 1 44 ? 95.111 65.514 81.944 1.00 57.31 43 ALA B C 1
ATOM 2900 O O . ALA B 1 44 ? 95.977 64.632 81.872 1.00 58.28 43 ALA B O 1
ATOM 2902 N N . GLU B 1 45 ? 95.193 66.655 81.249 1.00 55.13 44 GLU B N 1
ATOM 2903 C CA . GLU B 1 45 ? 96.303 66.891 80.332 1.00 54.92 44 GLU B CA 1
ATOM 2904 C C . GLU B 1 45 ? 97.638 66.852 81.065 1.00 53.75 44 GLU B C 1
ATOM 2905 O O . GLU B 1 45 ? 98.559 66.127 80.665 1.00 51.66 44 GLU B O 1
ATOM 2907 N N . LYS B 1 46 ? 97.753 67.612 82.158 1.00 55.06 45 LYS B N 1
ATOM 2908 C CA . LYS B 1 46 ? 98.993 67.609 82.925 1.00 56.72 45 LYS B CA 1
ATOM 2909 C C . LYS B 1 46 ? 99.296 66.227 83.480 1.00 56.42 45 LYS B C 1
ATOM 2910 O O . LYS B 1 46 ? 100.440 65.760 83.404 1.00 56.64 45 LYS B O 1
ATOM 2916 N N . ALA B 1 47 ? 98.293 65.559 84.053 1.00 56.56 46 ALA B N 1
ATOM 2917 C CA . ALA B 1 47 ? 98.505 64.196 84.528 1.00 57.02 46 ALA B CA 1
ATOM 2918 C C . ALA B 1 47 ? 99.010 63.297 83.406 1.00 57.06 46 ALA B C 1
ATOM 2919 O O . ALA B 1 47 ? 99.934 62.499 83.607 1.00 57.22 46 ALA B O 1
ATOM 2921 N N . ALA B 1 48 ? 98.414 63.411 82.220 1.00 57.33 47 ALA B N 1
ATOM 2922 C CA . ALA B 1 48 ? 98.900 62.660 81.067 1.00 57.84 47 ALA B CA 1
ATOM 2923 C C . ALA B 1 48 ? 100.374 62.944 80.805 1.00 58.23 47 ALA B C 1
ATOM 2924 O O . ALA B 1 48 ? 101.166 62.018 80.585 1.00 59.20 47 ALA B O 1
ATOM 2926 N N . ALA B 1 49 ? 100.760 64.221 80.831 1.00 58.65 48 ALA B N 1
ATOM 2927 C CA . ALA B 1 49 ? 102.128 64.600 80.506 1.00 59.46 48 ALA B CA 1
ATOM 2928 C C . ALA B 1 49 ? 103.126 64.129 81.551 1.00 59.94 48 ALA B C 1
ATOM 2929 O O . ALA B 1 49 ? 104.288 63.890 81.212 1.00 59.99 48 ALA B O 1
ATOM 2931 N N . GLU B 1 50 ? 102.706 63.985 82.807 1.00 60.97 49 GLU B N 1
ATOM 2932 C CA . GLU B 1 50 ? 103.596 63.597 83.891 1.00 62.38 49 GLU B CA 1
ATOM 2933 C C . GLU B 1 50 ? 103.611 62.107 84.193 1.00 57.55 49 GLU B C 1
ATOM 2934 O O . GLU B 1 50 ? 104.569 61.640 84.815 1.00 56.20 49 GLU B O 1
ATOM 2940 N N . PHE B 1 51 ? 102.501 61.467 84.043 1.00 54.16 50 PHE B N 1
ATOM 2941 C CA . PHE B 1 51 ? 102.452 60.119 84.611 1.00 51.65 50 PHE B CA 1
ATOM 2942 C C . PHE B 1 51 ? 102.024 59.182 83.505 1.00 51.71 50 PHE B C 1
ATOM 2943 O O . PHE B 1 51 ? 102.065 57.982 83.643 1.00 52.71 50 PHE B O 1
ATOM 2951 N N . GLY B 1 52 ? 101.700 59.796 82.407 1.00 51.73 51 GLY B N 1
ATOM 2952 C CA . GLY B 1 52 ? 101.140 58.995 81.341 1.00 52.32 51 GLY B CA 1
ATOM 2953 C C . GLY B 1 52 ? 102.079 58.356 80.373 1.00 51.82 51 GLY B C 1
ATOM 2954 O O . GLY B 1 52 ? 103.229 58.648 80.311 1.00 51.49 51 GLY B O 1
ATOM 2955 N N . ALA B 1 53 ? 101.504 57.454 79.678 1.00 30.00 52 ALA B N 1
ATOM 2956 C CA . ALA B 1 53 ? 102.227 56.804 78.621 1.00 30.00 52 ALA B CA 1
ATOM 2957 C C . ALA B 1 53 ? 102.050 57.640 77.384 1.00 30.00 52 ALA B C 1
ATOM 2958 O O . ALA B 1 53 ? 101.077 58.357 77.243 1.00 30.00 52 ALA B O 1
ATOM 2960 N N . GLU B 1 54 ? 103.023 57.503 76.533 1.00 90.08 53 GLU B N 1
ATOM 2961 C CA . GLU B 1 54 ? 102.925 58.241 75.279 1.00 91.40 53 GLU B CA 1
ATOM 2962 C C . GLU B 1 54 ? 101.608 57.873 74.631 1.00 90.45 53 GLU B C 1
ATOM 2963 O O . GLU B 1 54 ? 101.285 56.694 74.565 1.00 91.30 53 GLU B O 1
ATOM 2969 N N . GLY B 1 55 ? 100.848 58.892 74.301 1.00 98.44 54 GLY B N 1
ATOM 2970 C CA . GLY B 1 55 ? 99.661 58.608 73.502 1.00 92.88 54 GLY B CA 1
ATOM 2971 C C . GLY B 1 55 ? 98.464 58.348 74.333 1.00 86.32 54 GLY B C 1
ATOM 2972 O O . GLY B 1 55 ? 97.503 57.809 73.808 1.00 97.08 54 GLY B O 1
ATOM 2973 N N . ALA B 1 56 ? 98.513 58.840 75.541 1.00 86.69 55 ALA B N 1
ATOM 2974 C CA . ALA B 1 56 ? 97.430 58.448 76.422 1.00 77.36 55 ALA B CA 1
ATOM 2975 C C . ALA B 1 56 ? 96.238 59.307 76.129 1.00 73.16 55 ALA B C 1
ATOM 2976 O O . ALA B 1 56 ? 96.443 60.387 75.647 1.00 72.64 55 ALA B O 1
ATOM 2978 N N . GLN B 1 57 ? 95.066 58.810 76.469 1.00 69.22 56 GLN B N 1
ATOM 2979 C CA . GLN B 1 57 ? 93.826 59.559 76.248 1.00 66.04 56 GLN B CA 1
ATOM 2980 C C . GLN B 1 57 ? 93.652 60.554 77.351 1.00 63.37 56 GLN B C 1
ATOM 2981 O O . GLN B 1 57 ? 93.726 60.180 78.466 1.00 62.02 56 GLN B O 1
ATOM 2987 N N . VAL B 1 58 ? 93.596 61.786 76.977 1.00 62.16 57 VAL B N 1
ATOM 2988 C CA . VAL B 1 58 ? 93.206 62.837 77.904 1.00 59.64 57 VAL B CA 1
ATOM 2989 C C . VAL B 1 58 ? 91.828 63.312 77.474 1.00 57.85 57 VAL B C 1
ATOM 2990 O O . VAL B 1 58 ? 91.664 63.830 76.364 1.00 57.50 57 VAL B O 1
ATOM 2994 N N . THR B 1 59 ? 90.792 63.073 78.274 1.00 57.26 58 THR B N 1
ATOM 2995 C CA . THR B 1 59 ? 89.447 63.508 77.931 1.00 56.03 58 THR B CA 1
ATOM 2996 C C . THR B 1 59 ? 88.781 64.113 79.155 1.00 56.84 58 THR B C 1
ATOM 2997 O O . THR B 1 59 ? 89.240 63.937 80.284 1.00 58.33 58 THR B O 1
ATOM 3001 N N . ALA B 1 60 ? 87.683 64.829 78.914 1.00 57.50 59 ALA B N 1
ATOM 3002 C CA . ALA B 1 60 ? 86.853 65.375 79.980 1.00 58.76 59 ALA B CA 1
ATOM 3003 C C . ALA B 1 60 ? 85.565 64.589 80.161 1.00 60.94 59 ALA B C 1
ATOM 3004 O O . ALA B 1 60 ? 84.755 64.937 81.023 1.00 60.45 59 ALA B O 1
ATOM 3006 N N . ASP B 1 61 ? 85.357 63.547 79.366 1.00 63.75 60 ASP B N 1
ATOM 3007 C CA . ASP B 1 61 ? 84.161 62.720 79.437 1.00 67.41 60 ASP B CA 1
ATOM 3008 C C . ASP B 1 61 ? 84.592 61.318 79.829 1.00 66.44 60 ASP B C 1
ATOM 3009 O O . ASP B 1 61 ? 85.294 60.644 79.063 1.00 67.17 60 ASP B O 1
ATOM 3014 N N . TYR B 1 62 ? 84.179 60.884 81.021 1.00 63.09 61 TYR B N 1
ATOM 3015 C CA . TYR B 1 62 ? 84.548 59.545 81.455 1.00 59.26 61 TYR B CA 1
ATOM 3016 C C . TYR B 1 62 ? 83.980 58.488 80.520 1.00 58.03 61 TYR B C 1
ATOM 3017 O O . TYR B 1 62 ? 84.597 57.435 80.329 1.00 59.42 61 TYR B O 1
ATOM 3026 N N . LYS B 1 63 ? 82.825 58.758 79.910 1.00 57.29 62 LYS B N 1
ATOM 3027 C CA . LYS B 1 63 ? 82.250 57.795 78.980 1.00 56.99 62 LYS B CA 1
ATOM 3028 C C . LYS B 1 63 ? 83.183 57.521 77.806 1.00 58.62 62 LYS B C 1
ATOM 3029 O O . LYS B 1 63 ? 83.227 56.393 77.304 1.00 57.54 62 LYS B O 1
ATOM 3031 N N . GLU B 1 64 ? 83.954 58.522 77.373 1.00 61.54 63 GLU B N 1
ATOM 3032 C CA . GLU B 1 64 ? 84.899 58.330 76.279 1.00 65.76 63 GLU B CA 1
ATOM 3033 C C . GLU B 1 64 ? 86.124 57.555 76.738 1.00 61.88 63 GLU B C 1
ATOM 3034 O O . GLU B 1 64 ? 86.809 56.933 75.916 1.00 61.03 63 GLU B O 1
ATOM 3040 N N . LEU B 1 65 ? 86.429 57.619 78.036 1.00 59.97 64 LEU B N 1
ATOM 3041 C CA . LEU B 1 65 ? 87.510 56.820 78.594 1.00 57.03 64 LEU B CA 1
ATOM 3042 C C . LEU B 1 65 ? 87.099 55.364 78.767 1.00 57.88 64 LEU B C 1
ATOM 3043 O O . LEU B 1 65 ? 87.929 54.462 78.595 1.00 57.60 64 LEU B O 1
ATOM 3048 N N . LEU B 1 66 ? 85.834 55.111 79.104 1.00 58.96 65 LEU B N 1
ATOM 3049 C CA . LEU B 1 66 ? 85.382 53.732 79.234 1.00 59.31 65 LEU B CA 1
ATOM 3050 C C . LEU B 1 66 ? 85.134 53.092 77.879 1.00 62.29 65 LEU B C 1
ATOM 3051 O O . LEU B 1 66 ? 85.323 51.884 77.731 1.00 64.55 65 LEU B O 1
ATOM 3056 N N . ALA B 1 67 ? 84.720 53.868 76.877 1.00 62.63 66 ALA B N 1
ATOM 3057 C CA . ALA B 1 67 ? 84.656 53.293 75.541 1.00 62.46 66 ALA B CA 1
ATOM 3058 C C . ALA B 1 67 ? 86.039 53.090 74.932 1.00 60.84 66 ALA B C 1
ATOM 3059 O O . ALA B 1 67 ? 86.128 52.697 73.763 1.00 60.68 66 ALA B O 1
ATOM 3061 N N . ASN B 1 68 ? 87.110 53.345 75.692 1.00 58.11 67 ASN B N 1
ATOM 3062 C CA . ASN B 1 68 ? 88.481 53.085 75.266 1.00 56.31 67 ASN B CA 1
ATOM 3063 C C . ASN B 1 68 ? 88.816 51.632 75.585 1.00 57.33 67 ASN B C 1
ATOM 3064 O O . ASN B 1 68 ? 88.952 51.272 76.759 1.00 57.49 67 ASN B O 1
ATOM 3069 N N . PRO B 1 69 ? 88.949 50.766 74.575 1.00 58.75 68 PRO B N 1
ATOM 3070 C CA . PRO B 1 69 ? 89.188 49.340 74.846 1.00 57.94 68 PRO B CA 1
ATOM 3071 C C . PRO B 1 69 ? 90.616 49.013 75.257 1.00 56.75 68 PRO B C 1
ATOM 3072 O O . PRO B 1 69 ? 90.895 47.852 75.582 1.00 57.11 68 PRO B O 1
ATOM 3076 N N . GLU B 1 70 ? 91.479 50.013 75.351 1.00 56.71 69 GLU B N 1
ATOM 3077 C CA . GLU B 1 70 ? 92.850 49.784 75.856 1.00 55.47 69 GLU B CA 1
ATOM 3078 C C . GLU B 1 70 ? 92.860 49.951 77.378 1.00 54.37 69 GLU B C 1
ATOM 3079 O O . GLU B 1 70 ? 93.860 49.583 77.995 1.00 53.18 69 GLU B O 1
ATOM 3081 N N . VAL B 1 71 ? 91.779 50.482 77.942 1.00 54.21 70 VAL B N 1
ATOM 3082 C CA . VAL B 1 71 ? 91.650 50.591 79.421 1.00 55.46 70 VAL B CA 1
ATOM 3083 C C . VAL B 1 71 ? 91.172 49.241 79.951 1.00 55.18 70 VAL B C 1
ATOM 3084 O O . VAL B 1 71 ? 90.159 48.755 79.457 1.00 54.39 70 VAL B O 1
ATOM 3088 N N . GLU B 1 72 ? 91.880 48.687 80.932 1.00 54.64 71 GLU B N 1
ATOM 3089 C CA . GLU B 1 72 ? 91.519 47.367 81.485 1.00 54.97 71 GLU B CA 1
ATOM 3090 C C . GLU B 1 72 ? 91.132 47.532 82.949 1.00 53.10 71 GLU B C 1
ATOM 3091 O O . GLU B 1 72 ? 90.265 46.799 83.424 1.00 51.65 71 GLU B O 1
ATOM 3093 N N . VAL B 1 73 ? 91.785 48.466 83.622 1.00 52.11 72 VAL B N 1
ATOM 3094 C CA . VAL B 1 73 ? 91.449 48.746 85.038 1.00 47.97 72 VAL B CA 1
ATOM 3095 C C . VAL B 1 73 ? 91.200 50.244 85.159 1.00 49.13 72 VAL B C 1
ATOM 3096 O O . VAL B 1 73 ? 91.974 51.018 84.605 1.00 52.87 72 VAL B O 1
ATOM 3100 N N . VAL B 1 74 ? 90.135 50.611 85.848 1.00 48.20 73 VAL B N 1
ATOM 3101 C CA . VAL B 1 74 ? 89.779 52.042 85.992 1.00 47.89 73 VAL B CA 1
ATOM 3102 C C . VAL B 1 74 ? 89.849 52.446 87.461 1.00 44.01 73 VAL B C 1
ATOM 3103 O O . VAL B 1 74 ? 89.349 51.701 88.298 1.00 42.72 73 VAL B O 1
ATOM 3107 N N . HIS B 1 75 ? 90.470 53.587 87.728 1.00 43.36 74 HIS B N 1
ATOM 3108 C CA . HIS B 1 75 ? 90.530 54.131 89.105 1.00 43.80 74 HIS B CA 1
ATOM 3109 C C . HIS B 1 75 ? 89.570 55.315 89.180 1.00 43.48 74 HIS B C 1
ATOM 3110 O O . HIS B 1 75 ? 89.725 56.270 88.412 1.00 43.08 74 HIS B O 1
ATOM 3117 N N . VAL B 1 76 ? 88.586 55.219 90.064 1.00 42.09 75 VAL B N 1
ATOM 3118 C CA . VAL B 1 76 ? 87.556 56.281 90.220 1.00 42.46 75 VAL B CA 1
ATOM 3119 C C . VAL B 1 76 ? 87.983 57.175 91.377 1.00 44.01 75 VAL B C 1
ATOM 3120 O O . VAL B 1 76 ? 87.851 56.738 92.521 1.00 44.87 75 VAL B O 1
ATOM 3124 N N . CYS B 1 77 ? 88.471 58.374 91.067 1.00 44.65 76 CYS B N 1
ATOM 3125 C CA . CYS B 1 77 ? 88.981 59.313 92.097 1.00 45.47 76 CYS B CA 1
ATOM 3126 C C . CYS B 1 77 ? 88.110 60.570 92.085 1.00 45.65 76 CYS B C 1
ATOM 3127 O O . CYS B 1 77 ? 88.636 61.655 92.309 1.00 44.86 76 CYS B O 1
ATOM 3130 N N . THR B 1 78 ? 86.814 60.402 91.845 1.00 46.41 77 THR B N 1
ATOM 3131 C CA . THR B 1 78 ? 85.890 61.552 91.731 1.00 46.88 77 THR B CA 1
ATOM 3132 C C . THR B 1 78 ? 85.176 61.784 93.059 1.00 46.67 77 THR B C 1
ATOM 3133 O O . THR B 1 78 ? 85.307 60.959 93.945 1.00 47.13 77 THR B O 1
ATOM 3137 N N . PRO B 1 79 ? 84.450 62.898 93.224 1.00 47.85 78 PRO B N 1
ATOM 3138 C CA . PRO B 1 79 ? 83.679 63.127 94.432 1.00 47.91 78 PRO B CA 1
ATOM 3139 C C . PRO B 1 79 ? 82.746 61.937 94.678 1.00 50.12 78 PRO B C 1
ATOM 3140 O O . PRO B 1 79 ? 82.550 61.174 93.781 1.00 51.83 78 PRO B O 1
ATOM 3144 N N . ASN B 1 80 ? 82.184 61.824 95.869 1.00 49.98 79 ASN B N 1
ATOM 3145 C CA . ASN B 1 80 ? 81.429 60.610 96.271 1.00 51.62 79 ASN B CA 1
ATOM 3146 C C . ASN B 1 80 ? 80.160 60.313 95.459 1.00 52.92 79 ASN B C 1
ATOM 3147 O O . ASN B 1 80 ? 79.915 59.132 95.204 1.00 52.29 79 ASN B O 1
ATOM 3152 N N . VAL B 1 81 ? 79.350 61.311 95.122 1.00 52.20 80 VAL B N 1
ATOM 3153 C CA . VAL B 1 81 ? 78.054 61.019 94.443 1.00 51.71 80 VAL B CA 1
ATOM 3154 C C . VAL B 1 81 ? 78.329 60.451 93.050 1.00 51.43 80 VAL B C 1
ATOM 3155 O O . VAL B 1 81 ? 77.549 59.611 92.608 1.00 52.69 80 VAL B O 1
ATOM 3159 N N . SER B 1 82 ? 79.424 60.860 92.427 1.00 51.45 81 SER B N 1
ATOM 3160 C CA . SER B 1 82 ? 79.791 60.405 91.068 1.00 50.50 81 SER B CA 1
ATOM 3161 C C . SER B 1 82 ? 80.356 58.985 91.066 1.00 49.70 81 SER B C 1
ATOM 3162 O O . SER B 1 82 ? 80.494 58.419 89.988 1.00 49.03 81 SER B O 1
ATOM 3165 N N . HIS B 1 83 ? 80.676 58.440 92.228 1.00 50.70 82 HIS B N 1
ATOM 3166 C CA . HIS B 1 83 ? 81.337 57.113 92.300 1.00 51.29 82 HIS B CA 1
ATOM 3167 C C . HIS B 1 83 ? 80.463 56.006 91.703 1.00 53.46 82 HIS B C 1
ATOM 3168 O O . HIS B 1 83 ? 80.988 55.161 90.970 1.00 54.16 82 HIS B O 1
ATOM 3175 N N . SER B 1 84 ? 79.172 56.016 92.002 1.00 52.30 83 SER B N 1
ATOM 3176 C CA . SER B 1 84 ? 78.258 54.945 91.567 1.00 49.35 83 SER B CA 1
ATOM 3177 C C . SER B 1 84 ? 78.050 54.951 90.054 1.00 49.19 83 SER B C 1
ATOM 3178 O O . SER B 1 84 ? 78.121 53.889 89.447 1.00 50.00 83 SER B O 1
ATOM 3180 N N . GLU B 1 85 ? 77.816 56.118 89.478 1.00 49.09 84 GLU B N 1
ATOM 3181 C CA . GLU B 1 85 ? 77.584 56.207 88.026 1.00 46.66 84 GLU B CA 1
ATOM 3182 C C . GLU B 1 85 ? 78.829 55.742 87.282 1.00 43.81 84 GLU B C 1
ATOM 3183 O O . GLU B 1 85 ? 78.698 54.916 86.395 1.00 42.89 84 GLU B O 1
ATOM 3185 N N . ILE B 1 86 ? 79.972 56.216 87.689 1.00 42.18 85 ILE B N 1
ATOM 3186 C CA . ILE B 1 86 ? 81.173 55.881 86.927 1.00 44.74 85 ILE B CA 1
ATOM 3187 C C . ILE B 1 86 ? 81.544 54.412 87.124 1.00 48.52 85 ILE B C 1
ATOM 3188 O O . ILE B 1 86 ? 82.026 53.808 86.186 1.00 49.46 85 ILE B O 1
ATOM 3190 N N . THR B 1 87 ? 81.305 53.882 88.317 1.00 49.83 86 THR B N 1
ATOM 3191 C CA . THR B 1 87 ? 81.706 52.495 88.646 1.00 54.44 86 THR B CA 1
ATOM 3192 C C . THR B 1 87 ? 80.693 51.524 88.043 1.00 63.80 86 THR B C 1
ATOM 3193 O O . THR B 1 87 ? 81.116 50.580 87.380 1.00 60.27 86 THR B O 1
ATOM 3197 N N . ILE B 1 88 ? 79.406 51.768 88.289 1.00 77.27 87 ILE B N 1
ATOM 3198 C CA . ILE B 1 88 ? 78.342 50.872 87.794 1.00 92.13 87 ILE B CA 1
ATOM 3199 C C . ILE B 1 88 ? 78.398 50.912 86.277 1.00 105.14 87 ILE B C 1
ATOM 3200 O O . ILE B 1 88 ? 77.804 50.051 85.631 1.00 103.64 87 ILE B O 1
ATOM 3202 N N . ALA B 1 89 ? 79.107 51.905 85.761 1.00 30.00 88 ALA B N 1
ATOM 3203 C CA . ALA B 1 89 ? 78.769 52.420 84.434 1.00 30.00 88 ALA B CA 1
ATOM 3204 C C . ALA B 1 89 ? 79.454 51.528 83.444 1.00 30.00 88 ALA B C 1
ATOM 3205 O O . ALA B 1 89 ? 79.770 50.370 83.757 1.00 30.00 88 ALA B O 1
ATOM 3207 N N . ALA B 1 90 ? 79.730 52.135 82.307 1.00 30.00 89 ALA B N 1
ATOM 3208 C CA . ALA B 1 90 ? 80.475 51.383 81.299 1.00 30.00 89 ALA B CA 1
ATOM 3209 C C . ALA B 1 90 ? 81.754 50.969 82.010 1.00 30.00 89 ALA B C 1
ATOM 3210 O O . ALA B 1 90 ? 82.595 50.317 81.360 1.00 30.00 89 ALA B O 1
ATOM 3212 N N . PHE B 1 91 ? 81.895 51.360 83.283 1.00 30.00 90 PHE B N 1
ATOM 3213 C CA . PHE B 1 91 ? 83.061 50.874 84.042 1.00 30.00 90 PHE B CA 1
ATOM 3214 C C . PHE B 1 91 ? 82.843 49.384 84.274 1.00 30.00 90 PHE B C 1
ATOM 3215 O O . PHE B 1 91 ? 83.570 48.595 83.672 1.00 30.00 90 PHE B O 1
ATOM 3217 N N . GLU B 1 92 ? 81.816 49.022 85.025 1.00 61.55 91 GLU B N 1
ATOM 3218 C CA . GLU B 1 92 ? 81.544 47.585 85.165 1.00 61.73 91 GLU B CA 1
ATOM 3219 C C . GLU B 1 92 ? 81.175 47.061 83.782 1.00 64.36 91 GLU B C 1
ATOM 3220 O O . GLU B 1 92 ? 80.718 45.927 83.678 1.00 65.68 91 GLU B O 1
ATOM 3222 N N . ALA B 1 93 ? 81.326 47.894 82.759 1.00 68.89 92 ALA B N 1
ATOM 3223 C CA . ALA B 1 93 ? 81.162 47.419 81.370 1.00 64.72 92 ALA B CA 1
ATOM 3224 C C . ALA B 1 93 ? 82.544 47.015 80.841 1.00 61.01 92 ALA B C 1
ATOM 3225 O O . ALA B 1 93 ? 83.081 47.737 79.985 1.00 61.16 92 ALA B O 1
ATOM 3227 N N . GLY B 1 94 ? 83.125 45.947 81.391 1.00 57.67 93 GLY B N 1
ATOM 3228 C CA . GLY B 1 94 ? 84.395 45.396 80.879 1.00 56.29 93 GLY B CA 1
ATOM 3229 C C . GLY B 1 94 ? 85.626 45.828 81.639 1.00 54.70 93 GLY B C 1
ATOM 3230 O O . GLY B 1 94 ? 86.715 45.410 81.264 1.00 54.74 93 GLY B O 1
ATOM 3231 N N . LYS B 1 95 ? 85.454 46.597 82.699 1.00 54.25 94 LYS B N 1
ATOM 3232 C CA . LYS B 1 95 ? 86.621 47.175 83.349 1.00 53.74 94 LYS B CA 1
ATOM 3233 C C . LYS B 1 95 ? 86.682 46.805 84.826 1.00 50.19 94 LYS B C 1
ATOM 3234 O O . LYS B 1 95 ? 85.648 46.701 85.494 1.00 50.32 94 LYS B O 1
ATOM 3240 N N . HIS B 1 96 ? 87.902 46.581 85.321 1.00 47.11 95 HIS B N 1
ATOM 3241 C CA . HIS B 1 96 ? 88.154 46.451 86.754 1.00 44.72 95 HIS B CA 1
ATOM 3242 C C . HIS B 1 96 ? 88.171 47.823 87.418 1.00 41.07 95 HIS B C 1
ATOM 3243 O O . HIS B 1 96 ? 88.786 48.760 86.910 1.00 41.24 95 HIS B O 1
ATOM 3250 N N . VAL B 1 97 ? 87.494 47.918 88.546 1.00 39.05 96 VAL B N 1
ATOM 3251 C CA . VAL B 1 97 ? 87.340 49.266 89.140 1.00 41.28 96 VAL B CA 1
ATOM 3252 C C . VAL B 1 97 ? 87.978 49.398 90.517 1.00 40.36 96 VAL B C 1
ATOM 3253 O O . VAL B 1 97 ? 87.725 48.561 91.378 1.00 38.00 96 VAL B O 1
ATOM 3257 N N . TYR B 1 98 ? 88.815 50.415 90.665 1.00 41.24 97 TYR B N 1
ATOM 3258 C CA . TYR B 1 98 ? 89.329 50.766 92.000 1.00 41.37 97 TYR B CA 1
ATOM 3259 C C . TYR B 1 98 ? 88.577 52.044 92.351 1.00 42.97 97 TYR B C 1
ATOM 3260 O O . TYR B 1 98 ? 88.833 53.077 91.738 1.00 42.93 97 TYR B O 1
ATOM 3269 N N . CYS B 1 99 ? 87.638 51.941 93.280 1.00 45.37 98 CYS B N 1
ATOM 3270 C CA . CYS B 1 99 ? 86.885 53.143 93.702 1.00 47.72 98 CYS B CA 1
ATOM 3271 C C . CYS B 1 99 ? 87.345 53.636 95.067 1.00 45.55 98 CYS B C 1
ATOM 3272 O O . CYS B 1 99 ? 87.488 52.822 95.967 1.00 46.49 98 CYS B O 1
ATOM 3275 N N . GLU B 1 100 ? 87.449 54.960 95.206 1.00 45.18 99 GLU B N 1
ATOM 3276 C CA . GLU B 1 100 ? 87.996 55.603 96.428 1.00 45.12 99 GLU B CA 1
ATOM 3277 C C . GLU B 1 100 ? 87.163 55.417 97.702 1.00 46.92 99 GLU B C 1
ATOM 3278 O O . GLU B 1 100 ? 85.986 55.080 97.580 1.00 43.82 99 GLU B O 1
ATOM 3284 N N . LYS B 1 101 ? 87.762 55.732 98.855 1.00 50.57 100 LYS B N 1
ATOM 3285 C CA . LYS B 1 101 ? 87.212 55.448 100.210 1.00 55.90 100 LYS B CA 1
ATOM 3286 C C . LYS B 1 101 ? 85.713 55.640 100.374 1.00 62.54 100 LYS B C 1
ATOM 3287 O O . LYS B 1 101 ? 85.087 54.711 100.887 1.00 78.82 100 LYS B O 1
ATOM 3293 N N . PRO B 1 102 ? 85.079 56.775 100.052 1.00 52.81 101 PRO B N 1
ATOM 3294 C CA . PRO B 1 102 ? 83.658 56.836 100.297 1.00 48.61 101 PRO B CA 1
ATOM 3295 C C . PRO B 1 102 ? 83.011 56.064 99.136 1.00 49.82 101 PRO B C 1
ATOM 3296 O O . PRO B 1 102 ? 82.652 56.686 98.178 1.00 49.46 101 PRO B O 1
ATOM 3300 N N . MET B 1 103 ? 82.893 54.739 99.251 1.00 50.62 102 MET B N 1
ATOM 3301 C CA . MET B 1 103 ? 82.296 53.898 98.174 1.00 52.53 102 MET B CA 1
ATOM 3302 C C . MET B 1 103 ? 81.122 54.605 97.510 1.00 53.15 102 MET B C 1
ATOM 3303 O O . MET B 1 103 ? 81.069 54.615 96.285 1.00 53.20 102 MET B O 1
ATOM 3308 N N . SER B 1 104 ? 80.194 55.122 98.303 1.00 53.36 103 SER B N 1
ATOM 3309 C CA . SER B 1 104 ? 79.197 56.080 97.840 1.00 53.54 103 SER B CA 1
ATOM 3310 C C . SER B 1 104 ? 78.693 56.803 99.066 1.00 52.57 103 SER B C 1
ATOM 3311 O O . SER B 1 104 ? 78.952 56.360 100.140 1.00 51.33 103 SER B O 1
ATOM 3314 N N . HIS B 1 105 ? 78.067 57.924 98.840 1.00 53.29 104 HIS B N 1
ATOM 3315 C CA . HIS B 1 105 ? 77.338 58.626 99.890 1.00 54.55 104 HIS B CA 1
ATOM 3316 C C . HIS B 1 105 ? 76.185 57.786 100.426 1.00 56.80 104 HIS B C 1
ATOM 3317 O O . HIS B 1 105 ? 75.930 57.774 101.636 1.00 56.79 104 HIS B O 1
ATOM 3324 N N . SER B 1 106 ? 75.492 57.065 99.544 1.00 58.67 105 SER B N 1
ATOM 3325 C CA . SER B 1 106 ? 74.219 56.376 99.689 1.00 59.67 105 SER B CA 1
ATOM 3326 C C . SER B 1 106 ? 74.421 54.885 99.943 1.00 58.03 105 SER B C 1
ATOM 3327 O O . SER B 1 106 ? 75.401 54.285 99.496 1.00 58.20 105 SER B O 1
ATOM 3330 N N . THR B 1 107 ? 73.584 54.255 100.771 1.00 56.44 106 THR B N 1
ATOM 3331 C CA . THR B 1 107 ? 73.586 52.799 100.881 1.00 54.60 106 THR B CA 1
ATOM 3332 C C . THR B 1 107 ? 73.100 52.143 99.594 1.00 56.35 106 THR B C 1
ATOM 3333 O O . THR B 1 107 ? 73.623 51.097 99.187 1.00 55.48 106 THR B O 1
ATOM 3337 N N . GLU B 1 108 ? 72.095 52.733 98.942 1.00 60.54 107 GLU B N 1
ATOM 3338 C CA . GLU B 1 108 ? 71.524 52.111 97.754 1.00 63.94 107 GLU B CA 1
ATOM 3339 C C . GLU B 1 108 ? 72.485 52.186 96.575 1.00 63.02 107 GLU B C 1
ATOM 3340 O O . GLU B 1 108 ? 72.711 51.181 95.889 1.00 62.49 107 GLU B O 1
ATOM 3346 N N . GLU B 1 109 ? 73.065 53.366 96.329 1.00 63.02 108 GLU B N 1
ATOM 3347 C CA . GLU B 1 109 ? 74.027 53.504 95.240 1.00 63.66 108 GLU B CA 1
ATOM 3348 C C . GLU B 1 109 ? 75.205 52.560 95.417 1.00 60.08 108 GLU B C 1
ATOM 3349 O O . GLU B 1 109 ? 75.748 52.053 94.430 1.00 60.68 108 GLU B O 1
ATOM 3355 N N . ALA B 1 110 ? 75.609 52.311 96.665 1.00 57.25 109 ALA B N 1
ATOM 3356 C CA . ALA B 1 110 ? 76.653 51.328 96.923 1.00 54.46 109 ALA B CA 1
ATOM 3357 C C . ALA B 1 110 ? 76.171 49.919 96.609 1.00 54.36 109 ALA B C 1
ATOM 3358 O O . ALA B 1 110 ? 76.918 49.117 96.034 1.00 52.91 109 ALA B O 1
ATOM 3360 N N . GLU B 1 111 ? 74.924 49.599 96.973 1.00 56.57 110 GLU B N 1
ATOM 3361 C CA . GLU B 1 111 ? 74.393 48.268 96.690 1.00 59.39 110 GLU B CA 1
ATOM 3362 C C . GLU B 1 111 ? 74.272 48.034 95.190 1.00 57.43 110 GLU B C 1
ATOM 3363 O O . GLU B 1 111 ? 74.564 46.936 94.703 1.00 57.08 110 GLU B O 1
ATOM 3369 N N . LYS B 1 112 ? 73.858 49.059 94.440 1.00 56.38 111 LYS B N 1
ATOM 3370 C CA . LYS B 1 112 ? 73.839 48.885 92.992 1.00 55.10 111 LYS B CA 1
ATOM 3371 C C . LYS B 1 112 ? 75.251 48.750 92.432 1.00 52.52 111 LYS B C 1
ATOM 3372 O O . LYS B 1 112 ? 75.454 48.043 91.444 1.00 53.47 111 LYS B O 1
ATOM 3378 N N . MET B 1 113 ? 76.265 49.349 93.067 1.00 51.47 112 MET B N 1
ATOM 3379 C CA . MET B 1 113 ? 77.645 49.103 92.653 1.00 51.51 112 MET B CA 1
ATOM 3380 C C . MET B 1 113 ? 78.033 47.645 92.868 1.00 52.03 112 MET B C 1
ATOM 3381 O O . MET B 1 113 ? 78.592 47.003 91.971 1.00 52.00 112 MET B O 1
ATOM 3386 N N . VAL B 1 114 ? 77.746 47.103 94.052 1.00 51.42 113 VAL B N 1
ATOM 3387 C CA . VAL B 1 114 ? 78.059 45.703 94.306 1.00 51.74 113 VAL B CA 1
ATOM 3388 C C . VAL B 1 114 ? 77.396 44.818 93.258 1.00 58.12 113 VAL B C 1
ATOM 3389 O O . VAL B 1 114 ? 78.047 43.963 92.640 1.00 61.93 113 VAL B O 1
ATOM 3393 N N . GLU B 1 115 ? 76.104 45.028 93.009 1.00 61.61 114 GLU B N 1
ATOM 3394 C CA . GLU B 1 115 ? 75.439 44.195 92.014 1.00 65.88 114 GLU B CA 1
ATOM 3395 C C . GLU B 1 115 ? 76.002 44.427 90.618 1.00 61.28 114 GLU B C 1
ATOM 3396 O O . GLU B 1 115 ? 76.191 43.463 89.867 1.00 60.40 114 GLU B O 1
ATOM 3402 N N . ALA B 1 116 ? 76.288 45.678 90.245 1.00 57.04 115 ALA B N 1
ATOM 3403 C CA . ALA B 1 116 ? 76.992 45.896 88.986 1.00 53.35 115 ALA B CA 1
ATOM 3404 C C . ALA B 1 116 ? 78.280 45.087 88.939 1.00 52.29 115 ALA B C 1
ATOM 3405 O O . ALA B 1 116 ? 78.575 44.429 87.933 1.00 50.53 115 ALA B O 1
ATOM 3407 N N . TRP B 1 117 ? 79.047 45.110 90.034 1.00 51.49 116 TRP B N 1
ATOM 3408 C CA . TRP B 1 117 ? 80.328 44.412 90.083 1.00 50.64 116 TRP B CA 1
ATOM 3409 C C . TRP B 1 117 ? 80.158 42.925 89.822 1.00 53.62 116 TRP B C 1
ATOM 3410 O O . TRP B 1 117 ? 80.897 42.334 89.024 1.00 55.53 116 TRP B O 1
ATOM 3421 N N . LYS B 1 118 ? 79.201 42.296 90.504 1.00 54.89 117 LYS B N 1
ATOM 3422 C CA . LYS B 1 118 ? 79.170 40.859 90.275 1.00 55.64 117 LYS B CA 1
ATOM 3423 C C . LYS B 1 118 ? 78.586 40.520 88.909 1.00 56.24 117 LYS B C 1
ATOM 3424 O O . LYS B 1 118 ? 79.136 39.667 88.201 1.00 53.71 117 LYS B O 1
ATOM 3430 N N . LYS B 1 119 ? 77.666 41.310 88.336 1.00 59.19 118 LYS B N 1
ATOM 3431 C CA . LYS B 1 119 ? 77.220 41.071 86.963 1.00 61.62 118 LYS B CA 1
ATOM 3432 C C . LYS B 1 119 ? 78.382 41.025 85.982 1.00 60.88 118 LYS B C 1
ATOM 3433 O O . LYS B 1 119 ? 78.383 40.204 85.058 1.00 61.93 118 LYS B O 1
ATOM 3439 N N . SER B 1 120 ? 79.376 41.890 86.166 1.00 58.73 119 SER B N 1
ATOM 3440 C CA . SER B 1 120 ? 80.439 42.074 85.189 1.00 56.10 119 SER B CA 1
ATOM 3441 C C . SER B 1 120 ? 81.519 41.009 85.262 1.00 54.95 119 SER B C 1
ATOM 3442 O O . SER B 1 120 ? 82.278 40.854 84.298 1.00 55.20 119 SER B O 1
ATOM 3445 N N . GLY B 1 121 ? 81.617 40.289 86.377 1.00 55.04 120 GLY B N 1
ATOM 3446 C CA . GLY B 1 121 ? 82.693 39.333 86.568 1.00 53.27 120 GLY B CA 1
ATOM 3447 C C . GLY B 1 121 ? 84.061 39.937 86.806 1.00 51.11 120 GLY B C 1
ATOM 3448 O O . GLY B 1 121 ? 85.042 39.191 86.893 1.00 49.85 120 GLY B O 1
ATOM 3449 N N . LYS B 1 122 ? 84.157 41.262 86.920 1.00 50.64 121 LYS B N 1
ATOM 3450 C CA . LYS B 1 122 ? 85.429 41.952 87.067 1.00 50.04 121 LYS B CA 1
ATOM 3451 C C . LYS B 1 122 ? 85.811 42.114 88.541 1.00 47.42 121 LYS B C 1
ATOM 3452 O O . LYS B 1 122 ? 85.037 41.823 89.454 1.00 47.51 121 LYS B O 1
ATOM 3458 N N . GLN B 1 123 ? 86.975 42.649 88.768 1.00 46.06 122 GLN B N 1
ATOM 3459 C CA . GLN B 1 123 ? 87.498 42.846 90.125 1.00 44.27 122 GLN B CA 1
ATOM 3460 C C . GLN B 1 123 ? 87.146 44.230 90.658 1.00 42.19 122 GLN B C 1
ATOM 3461 O O . GLN B 1 123 ? 87.069 45.121 89.893 1.00 42.83 122 GLN B O 1
ATOM 3467 N N . PHE B 1 124 ? 86.931 44.316 91.950 1.00 39.88 123 PHE B N 1
ATOM 3468 C CA . PHE B 1 124 ? 86.516 45.542 92.643 1.00 38.59 123 PHE B CA 1
ATOM 3469 C C . PHE B 1 124 ? 87.172 45.684 94.012 1.00 39.46 123 PHE B C 1
ATOM 3470 O O . PHE B 1 124 ? 87.218 44.763 94.757 1.00 38.17 123 PHE B O 1
ATOM 3478 N N . THR B 1 125 ? 87.721 46.850 94.256 1.00 41.65 124 THR B N 1
ATOM 3479 C CA . THR B 1 125 ? 88.196 47.223 95.593 1.00 43.00 124 THR B CA 1
ATOM 3480 C C . THR B 1 125 ? 87.885 48.683 95.850 1.00 43.19 124 THR B C 1
ATOM 3481 O O . THR B 1 125 ? 87.604 49.380 94.940 1.00 44.07 124 THR B O 1
ATOM 3485 N N . ILE B 1 126 ? 87.907 49.033 97.113 1.00 42.87 125 ILE B N 1
ATOM 3486 C CA . ILE B 1 126 ? 87.714 50.405 97.584 1.00 41.09 125 ILE B CA 1
ATOM 3487 C C . ILE B 1 126 ? 89.029 50.843 98.191 1.00 43.01 125 ILE B C 1
ATOM 3488 O O . ILE B 1 126 ? 89.711 50.053 98.678 1.00 43.38 125 ILE B O 1
ATOM 3493 N N . GLY B 1 127 ? 89.303 52.110 98.171 1.00 43.57 126 GLY B N 1
ATOM 3494 C CA . GLY B 1 127 ? 90.527 52.720 98.687 1.00 44.82 126 GLY B CA 1
ATOM 3495 C C . GLY B 1 127 ? 90.683 52.907 100.166 1.00 45.93 126 GLY B C 1
ATOM 3496 O O . GLY B 1 127 ? 90.810 53.978 100.600 1.00 46.22 126 GLY B O 1
ATOM 3497 N N . TYR B 1 128 ? 90.800 51.821 100.850 1.00 45.40 127 TYR B N 1
ATOM 3498 C CA . TYR B 1 128 ? 91.033 51.885 102.282 1.00 45.72 127 TYR B CA 1
ATOM 3499 C C . TYR B 1 128 ? 92.508 51.542 102.459 1.00 45.63 127 TYR B C 1
ATOM 3500 O O . TYR B 1 128 ? 92.774 50.554 103.061 1.00 45.67 127 TYR B O 1
ATOM 3509 N N . GLN B 1 129 ? 93.404 52.383 101.960 1.00 44.36 128 GLN B N 1
ATOM 3510 C CA . GLN B 1 129 ? 94.865 52.179 102.023 1.00 42.00 128 GLN B CA 1
ATOM 3511 C C . GLN B 1 129 ? 95.337 52.080 103.459 1.00 40.95 128 GLN B C 1
ATOM 3512 O O . GLN B 1 129 ? 96.320 51.490 103.689 1.00 41.27 128 GLN B O 1
ATOM 3518 N N . ASN B 1 130 ? 94.600 52.671 104.355 1.00 40.74 129 ASN B N 1
ATOM 3519 C CA . ASN B 1 130 ? 95.090 52.632 105.727 1.00 38.45 129 ASN B CA 1
ATOM 3520 C C . ASN B 1 130 ? 95.222 51.215 106.253 1.00 40.44 129 ASN B C 1
ATOM 3521 O O . ASN B 1 130 ? 95.914 51.002 107.255 1.00 40.24 129 ASN B O 1
ATOM 3526 N N . ARG B 1 131 ? 94.576 50.244 105.607 1.00 41.96 130 ARG B N 1
ATOM 3527 C CA . ARG B 1 131 ? 94.715 48.858 106.031 1.00 41.47 130 ARG B CA 1
ATOM 3528 C C . ARG B 1 131 ? 96.145 48.359 105.901 1.00 41.22 130 ARG B C 1
ATOM 3529 O O . ARG B 1 131 ? 96.526 47.413 106.601 1.00 42.17 130 ARG B O 1
ATOM 3537 N N . PHE B 1 132 ? 96.948 48.987 105.048 1.00 40.64 131 PHE B N 1
ATOM 3538 C CA . PHE B 1 132 ? 98.271 48.489 104.710 1.00 39.18 131 PHE B CA 1
ATOM 3539 C C . PHE B 1 132 ? 99.390 49.194 105.461 1.00 38.36 131 PHE B C 1
ATOM 3540 O O . PHE B 1 132 ? 100.559 48.852 105.260 1.00 38.84 131 PHE B O 1
ATOM 3548 N N . ARG B 1 133 ? 99.071 50.174 106.302 1.00 37.90 132 ARG B N 1
ATOM 3549 C CA . ARG B 1 133 ? 100.062 50.682 107.235 1.00 36.06 132 ARG B CA 1
ATOM 3550 C C . ARG B 1 133 ? 100.537 49.526 108.108 1.00 35.58 132 ARG B C 1
ATOM 3551 O O . ARG B 1 133 ? 99.722 48.751 108.619 1.00 35.20 132 ARG B O 1
ATOM 3559 N N . GLU B 1 134 ? 101.860 49.392 108.249 1.00 35.09 133 GLU B N 1
ATOM 3560 C CA . GLU B 1 134 ? 102.413 48.210 108.906 1.00 35.57 133 GLU B CA 1
ATOM 3561 C C . GLU B 1 134 ? 101.861 48.033 110.313 1.00 37.41 133 GLU B C 1
ATOM 3562 O O . GLU B 1 134 ? 101.653 46.898 110.753 1.00 37.69 133 GLU B O 1
ATOM 3564 N N . GLU B 1 135 ? 101.595 49.128 111.029 1.00 38.99 134 GLU B N 1
ATOM 3565 C CA . GLU B 1 135 ? 101.040 48.982 112.372 1.00 39.42 134 GLU B CA 1
ATOM 3566 C C . GLU B 1 135 ? 99.582 48.543 112.327 1.00 39.19 134 GLU B C 1
ATOM 3567 O O . GLU B 1 135 ? 99.136 47.778 113.193 1.00 38.01 134 GLU B O 1
ATOM 3573 N N . VAL B 1 136 ? 98.823 49.004 111.328 1.00 39.45 135 VAL B N 1
ATOM 3574 C CA . VAL B 1 136 ? 97.454 48.528 111.187 1.00 38.08 135 VAL B CA 1
ATOM 3575 C C . VAL B 1 136 ? 97.452 47.048 110.842 1.00 37.01 135 VAL B C 1
ATOM 3576 O O . VAL B 1 136 ? 96.650 46.276 111.379 1.00 37.14 135 VAL B O 1
ATOM 3580 N N . MET B 1 137 ? 98.353 46.629 109.944 1.00 37.11 136 MET B N 1
ATOM 3581 C CA . MET B 1 137 ? 98.522 45.204 109.659 1.00 37.18 136 MET B CA 1
ATOM 3582 C C . MET B 1 137 ? 98.939 44.444 110.910 1.00 37.48 136 MET B C 1
ATOM 3583 O O . MET B 1 137 ? 98.475 43.321 111.153 1.00 34.40 136 MET B O 1
ATOM 3588 N N . ASN B 1 138 ? 99.836 45.037 111.701 1.00 38.18 137 ASN B N 1
ATOM 3589 C CA . ASN B 1 138 ? 100.242 44.448 112.968 1.00 38.33 137 ASN B CA 1
ATOM 3590 C C . ASN B 1 138 ? 99.028 44.146 113.835 1.00 39.64 137 ASN B C 1
ATOM 3591 O O . ASN B 1 138 ? 98.799 42.994 114.218 1.00 41.21 137 ASN B O 1
ATOM 3596 N N . LEU B 1 139 ? 98.226 45.170 114.138 1.00 40.06 138 LEU B N 1
ATOM 3597 C CA . LEU B 1 139 ? 97.067 44.963 115.001 1.00 39.10 138 LEU B CA 1
ATOM 3598 C C . LEU B 1 139 ? 96.138 43.906 114.422 1.00 40.67 138 LEU B C 1
ATOM 3599 O O . LEU B 1 139 ? 95.672 43.017 115.145 1.00 41.83 138 LEU B O 1
ATOM 3604 N N . LYS B 1 140 ? 95.883 43.970 113.108 1.00 40.99 139 LYS B N 1
ATOM 3605 C CA . LYS B 1 140 ? 94.978 43.016 112.469 1.00 40.12 139 LYS B CA 1
ATOM 3606 C C . LYS B 1 140 ? 95.480 41.584 112.621 1.00 40.75 139 LYS B C 1
ATOM 3607 O O . LYS B 1 140 ? 94.690 40.665 112.865 1.00 42.46 139 LYS B O 1
ATOM 3613 N N . LYS B 1 141 ? 96.786 41.367 112.475 1.00 41.29 140 LYS B N 1
ATOM 3614 C CA . LYS B 1 141 ? 97.314 40.025 112.691 1.00 42.04 140 LYS B CA 1
ATOM 3615 C C . LYS B 1 141 ? 97.097 39.584 114.131 1.00 41.67 140 LYS B C 1
ATOM 3616 O O . LYS B 1 141 ? 96.714 38.435 114.386 1.00 42.10 140 LYS B O 1
ATOM 3622 N N . SER B 1 142 ? 97.299 40.493 115.085 1.00 40.08 141 SER B N 1
ATOM 3623 C CA . SER B 1 142 ? 97.193 40.072 116.479 1.00 39.79 141 SER B CA 1
ATOM 3624 C C . SER B 1 142 ? 95.763 39.684 116.845 1.00 40.22 141 SER B C 1
ATOM 3625 O O . SER B 1 142 ? 95.544 38.651 117.490 1.00 40.66 141 SER B O 1
ATOM 3628 N N . CYS B 1 143 ? 94.754 40.434 116.380 1.00 38.86 142 CYS B N 1
ATOM 3629 C CA . CYS B 1 143 ? 93.355 40.062 116.601 1.00 39.07 142 CYS B CA 1
ATOM 3630 C C . CYS B 1 143 ? 93.004 38.757 115.899 1.00 40.55 142 CYS B C 1
ATOM 3631 O O . CYS B 1 143 ? 92.248 37.935 116.433 1.00 39.75 142 CYS B O 1
ATOM 3634 N N . ASP B 1 144 ? 93.484 38.569 114.667 1.00 41.91 143 ASP B N 1
ATOM 3635 C CA . ASP B 1 144 ? 93.204 37.333 113.945 1.00 43.19 143 ASP B CA 1
ATOM 3636 C C . ASP B 1 144 ? 93.732 36.123 114.700 1.00 42.15 143 ASP B C 1
ATOM 3637 O O . ASP B 1 144 ? 93.160 35.032 114.616 1.00 40.99 143 ASP B O 1
ATOM 3642 N N . LYS B 1 145 ? 94.821 36.294 115.430 1.00 42.78 144 LYS B N 1
ATOM 3643 C CA . LYS B 1 145 ? 95.373 35.231 116.249 1.00 42.62 144 LYS B CA 1
ATOM 3644 C C . LYS B 1 145 ? 94.729 35.169 117.625 1.00 41.81 144 LYS B C 1
ATOM 3645 O O . LYS B 1 145 ? 95.201 34.423 118.485 1.00 42.94 144 LYS B O 1
ATOM 3651 N N . GLY B 1 146 ? 93.664 35.933 117.847 1.00 40.48 145 GLY B N 1
ATOM 3652 C CA . GLY B 1 146 ? 92.998 35.918 119.133 1.00 41.73 145 GLY B CA 1
ATOM 3653 C C . GLY B 1 146 ? 93.821 36.440 120.286 1.00 40.63 145 GLY B C 1
ATOM 3654 O O . GLY B 1 146 ? 93.449 36.225 121.441 1.00 41.08 145 GLY B O 1
ATOM 3655 N N . GLU B 1 147 ? 94.928 37.127 120.008 1.00 39.90 146 GLU B N 1
ATOM 3656 C CA . GLU B 1 147 ? 95.828 37.611 121.050 1.00 42.32 146 GLU B CA 1
ATOM 3657 C C . GLU B 1 147 ? 95.255 38.781 121.842 1.00 41.98 146 GLU B C 1
ATOM 3658 O O . GLU B 1 147 ? 95.876 39.211 122.820 1.00 41.82 146 GLU B O 1
ATOM 3664 N N . LEU B 1 148 ? 94.098 39.308 121.445 1.00 40.09 147 LEU B N 1
ATOM 3665 C CA . LEU B 1 148 ? 93.334 40.218 122.278 1.00 38.69 147 LEU B CA 1
ATOM 3666 C C . LEU B 1 148 ? 92.122 39.548 122.917 1.00 38.10 147 LEU B C 1
ATOM 3667 O O . LEU B 1 148 ? 91.487 40.157 123.789 1.00 37.13 147 LEU B O 1
ATOM 3672 N N . GLY B 1 149 ? 91.790 38.314 122.506 1.00 38.29 148 GLY B N 1
ATOM 3673 C CA . GLY B 1 149 ? 90.596 37.631 122.965 1.00 39.57 148 GLY B CA 1
ATOM 3674 C C . GLY B 1 149 ? 89.353 38.111 122.235 1.00 42.26 148 GLY B C 1
ATOM 3675 O O . GLY B 1 149 ? 89.414 38.654 121.129 1.00 41.44 148 GLY B O 1
ATOM 3676 N N . GLU B 1 150 ? 88.201 37.894 122.866 1.00 46.58 149 GLU B N 1
ATOM 3677 C CA . GLU B 1 150 ? 86.968 38.487 122.370 1.00 50.00 149 GLU B CA 1
ATOM 3678 C C . GLU B 1 150 ? 87.028 39.997 122.573 1.00 47.73 149 GLU B C 1
ATOM 3679 O O . GLU B 1 150 ? 87.335 40.474 123.671 1.00 48.03 149 GLU B O 1
ATOM 3685 N N . ILE B 1 151 ? 86.753 40.743 121.509 1.00 45.03 150 ILE B N 1
ATOM 3686 C CA . ILE B 1 151 ? 86.794 42.199 121.510 1.00 43.34 150 ILE B CA 1
ATOM 3687 C C . ILE B 1 151 ? 85.367 42.705 121.664 1.00 43.27 150 ILE B C 1
ATOM 3688 O O . ILE B 1 151 ? 84.543 42.548 120.757 1.00 45.08 150 ILE B O 1
ATOM 3693 N N . TYR B 1 152 ? 85.067 43.330 122.802 1.00 40.25 151 TYR B N 1
ATOM 3694 C CA . TYR B 1 152 ? 83.710 43.757 123.097 1.00 39.86 151 TYR B CA 1
ATOM 3695 C C . TYR B 1 152 ? 83.522 45.264 123.085 1.00 39.49 151 TYR B C 1
ATOM 3696 O O . TYR B 1 152 ? 82.378 45.727 122.997 1.00 40.60 151 TYR B O 1
ATOM 3705 N N . TYR B 1 153 ? 84.595 46.040 123.177 1.00 38.51 152 TYR B N 1
ATOM 3706 C CA . TYR B 1 153 ? 84.496 47.485 123.060 1.00 39.50 152 TYR B CA 1
ATOM 3707 C C . TYR B 1 153 ? 85.537 47.964 122.070 1.00 39.14 152 TYR B C 1
ATOM 3708 O O . TYR B 1 153 ? 86.726 47.663 122.213 1.00 37.98 152 TYR B O 1
ATOM 3717 N N . GLY B 1 154 ? 85.080 48.691 121.061 1.00 39.39 153 GLY B N 1
ATOM 3718 C CA . GLY B 1 154 ? 85.968 49.295 120.094 1.00 37.01 153 GLY B CA 1
ATOM 3719 C C . GLY B 1 154 ? 85.594 50.746 119.900 1.00 38.49 153 GLY B C 1
ATOM 3720 O O . GLY B 1 154 ? 84.443 51.141 120.083 1.00 38.46 153 GLY B O 1
ATOM 3721 N N . LYS B 1 155 ? 86.597 51.544 119.540 1.00 38.88 154 LYS B N 1
ATOM 3722 C CA . LYS B 1 155 ? 86.404 52.957 119.249 1.00 39.37 154 LYS B CA 1
ATOM 3723 C C . LYS B 1 155 ? 87.019 53.265 117.898 1.00 38.64 154 LYS B C 1
ATOM 3724 O O . LYS B 1 155 ? 88.202 52.985 117.670 1.00 39.21 154 LYS B O 1
ATOM 3730 N N . ALA B 1 156 ? 86.222 53.834 117.007 1.00 38.53 155 ALA B N 1
ATOM 3731 C CA . ALA B 1 156 ? 86.718 54.344 115.737 1.00 36.94 155 ALA B CA 1
ATOM 3732 C C . ALA B 1 156 ? 87.015 55.828 115.908 1.00 34.37 155 ALA B C 1
ATOM 3733 O O . ALA B 1 156 ? 86.111 56.621 116.204 1.00 35.17 155 ALA B O 1
ATOM 3735 N N . HIS B 1 157 ? 88.277 56.195 115.731 1.00 32.68 156 HIS B N 1
ATOM 3736 C CA . HIS B 1 157 ? 88.729 57.572 115.866 1.00 34.46 156 HIS B CA 1
ATOM 3737 C C . HIS B 1 157 ? 88.906 58.181 114.481 1.00 32.09 156 HIS B C 1
ATOM 3738 O O . HIS B 1 157 ? 89.732 57.707 113.688 1.00 33.15 156 HIS B O 1
ATOM 3745 N N . ALA B 1 158 ? 88.145 59.229 114.194 1.00 29.74 157 ALA B N 1
ATOM 3746 C CA . ALA B 1 158 ? 88.260 59.940 112.925 1.00 31.01 157 ALA B CA 1
ATOM 3747 C C . ALA B 1 158 ? 88.053 61.427 113.167 1.00 32.20 157 ALA B C 1
ATOM 3748 O O . ALA B 1 158 ? 87.166 62.064 112.595 1.00 31.07 157 ALA B O 1
ATOM 3750 N N . VAL B 1 159 ? 88.893 61.995 114.030 1.00 32.35 158 VAL B N 1
ATOM 3751 C CA . VAL B 1 159 ? 88.715 63.349 114.536 1.00 34.80 158 VAL B CA 1
ATOM 3752 C C . VAL B 1 159 ? 89.861 64.227 114.052 1.00 37.12 158 VAL B C 1
ATOM 3753 O O . VAL B 1 159 ? 91.039 63.918 114.289 1.00 36.85 158 VAL B O 1
ATOM 3757 N N . ARG B 1 160 ? 89.507 65.314 113.368 1.00 37.30 159 ARG B N 1
ATOM 3758 C CA . ARG B 1 160 ? 90.406 66.424 113.100 1.00 36.94 159 ARG B CA 1
ATOM 3759 C C . ARG B 1 160 ? 89.889 67.633 113.870 1.00 38.48 159 ARG B C 1
ATOM 3760 O O . ARG B 1 160 ? 88.698 67.952 113.800 1.00 39.17 159 ARG B O 1
ATOM 3768 N N . ARG B 1 161 ? 90.777 68.292 114.616 1.00 37.64 160 ARG B N 1
ATOM 3769 C CA . ARG B 1 161 ? 90.369 69.470 115.369 1.00 37.64 160 ARG B CA 1
ATOM 3770 C C . ARG B 1 161 ? 90.040 70.631 114.440 1.00 39.23 160 ARG B C 1
ATOM 3771 O O . ARG B 1 161 ? 89.045 71.333 114.643 1.00 38.40 160 ARG B O 1
ATOM 3779 N N . ARG B 1 162 ? 90.863 70.848 113.418 1.00 40.19 161 ARG B N 1
ATOM 3780 C CA . ARG B 1 162 ? 90.516 71.810 112.379 1.00 41.41 161 ARG B CA 1
ATOM 3781 C C . ARG B 1 162 ? 91.411 71.581 111.170 1.00 38.53 161 ARG B C 1
ATOM 3782 O O . ARG B 1 162 ? 92.433 72.254 111.000 1.00 37.85 161 ARG B O 1
ATOM 3790 N N . ALA B 1 163 ? 90.878 70.708 110.328 1.00 38.07 162 ALA B N 1
ATOM 3791 C CA . ALA B 1 163 ? 91.500 70.389 109.055 1.00 36.01 162 ALA B CA 1
ATOM 3792 C C . ALA B 1 163 ? 90.397 70.070 108.046 1.00 36.15 162 ALA B C 1
ATOM 3793 O O . ALA B 1 163 ? 90.269 68.960 107.529 1.00 36.25 162 ALA B O 1
ATOM 3795 N N . VAL B 1 164 ? 89.568 71.069 107.765 1.00 36.06 163 VAL B N 1
ATOM 3796 C CA . VAL B 1 164 ? 88.517 70.928 106.748 1.00 37.25 163 VAL B CA 1
ATOM 3797 C C . VAL B 1 164 ? 89.156 70.968 105.365 1.00 39.79 163 VAL B C 1
ATOM 3798 O O . VAL B 1 164 ? 89.922 71.902 105.069 1.00 37.64 163 VAL B O 1
ATOM 3802 N N . PRO B 1 165 ? 88.887 69.996 104.491 1.00 44.81 164 PRO B N 1
ATOM 3803 C CA . PRO B 1 165 ? 89.468 70.038 103.140 1.00 47.31 164 PRO B CA 1
ATOM 3804 C C . PRO B 1 165 ? 88.917 71.214 102.339 1.00 48.78 164 PRO B C 1
ATOM 3805 O O . PRO B 1 165 ? 87.703 71.380 102.205 1.00 52.58 164 PRO B O 1
ATOM 3809 N N . THR B 1 166 ? 89.825 72.027 101.802 1.00 45.71 165 THR B N 1
ATOM 3810 C CA . THR B 1 166 ? 89.478 73.268 101.124 1.00 47.74 165 THR B CA 1
ATOM 3811 C C . THR B 1 166 ? 89.800 73.255 99.639 1.00 48.19 165 THR B C 1
ATOM 3812 O O . THR B 1 166 ? 89.647 74.288 98.983 1.00 46.14 165 THR B O 1
ATOM 3816 N N . TRP B 1 167 ? 90.253 72.129 99.094 1.00 48.33 166 TRP B N 1
ATOM 3817 C CA . TRP B 1 167 ? 90.776 72.074 97.738 1.00 48.66 166 TRP B CA 1
ATOM 3818 C C . TRP B 1 167 ? 89.820 71.427 96.751 1.00 51.30 166 TRP B C 1
ATOM 3819 O O . TRP B 1 167 ? 90.263 70.964 95.696 1.00 56.19 166 TRP B O 1
ATOM 3830 N N . GLY B 1 168 ? 88.532 71.365 97.061 1.00 49.50 167 GLY B N 1
ATOM 3831 C CA . GLY B 1 168 ? 87.628 70.724 96.131 1.00 48.47 167 GLY B CA 1
ATOM 3832 C C . GLY B 1 168 ? 86.182 71.103 96.337 1.00 47.04 167 GLY B C 1
ATOM 3833 O O . GLY B 1 168 ? 85.842 72.288 96.403 1.00 47.03 167 GLY B O 1
ATOM 3834 N N . VAL B 1 169 ? 85.326 70.090 96.443 1.00 44.99 168 VAL B N 1
ATOM 3835 C CA . VAL B 1 169 ? 83.900 70.292 96.664 1.00 44.26 168 VAL B CA 1
ATOM 3836 C C . VAL B 1 169 ? 83.491 69.529 97.916 1.00 45.27 168 VAL B C 1
ATOM 3837 O O . VAL B 1 169 ? 82.336 69.111 98.051 1.00 46.48 168 VAL B O 1
ATOM 3841 N N . PHE B 1 170 ? 84.433 69.339 98.842 1.00 46.06 169 PHE B N 1
ATOM 3842 C CA . PHE B 1 170 ? 84.172 68.511 100.019 1.00 47.13 169 PHE B CA 1
ATOM 3843 C C . PHE B 1 170 ? 83.041 69.056 100.882 1.00 49.00 169 PHE B C 1
ATOM 3844 O O . PHE B 1 170 ? 82.498 68.322 101.712 1.00 48.39 169 PHE B O 1
ATOM 3852 N N . MET B 1 171 ? 82.668 70.317 100.702 1.00 51.90 170 MET B N 1
ATOM 3853 C CA . MET B 1 171 ? 81.564 70.914 101.434 1.00 55.38 170 MET B CA 1
ATOM 3854 C C . MET B 1 171 ? 80.337 71.138 100.560 1.00 57.56 170 MET B C 1
ATOM 3855 O O . MET B 1 171 ? 79.379 71.773 101.006 1.00 57.86 170 MET B O 1
ATOM 3860 N N . ASP B 1 172 ? 80.349 70.645 99.325 1.00 59.50 171 ASP B N 1
ATOM 3861 C CA . ASP B 1 172 ? 79.192 70.707 98.440 1.00 61.28 171 ASP B CA 1
ATOM 3862 C C . ASP B 1 172 ? 78.371 69.437 98.627 1.00 58.53 171 ASP B C 1
ATOM 3863 O O . ASP B 1 172 ? 78.822 68.343 98.266 1.00 57.41 171 ASP B O 1
ATOM 3868 N N . LYS B 1 173 ? 77.162 69.587 99.174 1.00 57.28 172 LYS B N 1
ATOM 3869 C CA . LYS B 1 173 ? 76.353 68.425 99.523 1.00 56.89 172 LYS B CA 1
ATOM 3870 C C . LYS B 1 173 ? 75.995 67.598 98.296 1.00 57.62 172 LYS B C 1
ATOM 3871 O O . LYS B 1 173 ? 75.962 66.365 98.363 1.00 55.70 172 LYS B O 1
ATOM 3877 N N . GLU B 1 174 ? 75.720 68.249 97.163 1.00 61.88 173 GLU B N 1
ATOM 3878 C CA . GLU B 1 174 ? 75.337 67.493 95.976 1.00 66.55 173 GLU B CA 1
ATOM 3879 C C . GLU B 1 174 ? 76.501 66.726 95.364 1.00 61.73 173 GLU B C 1
ATOM 3880 O O . GLU B 1 174 ? 76.267 65.771 94.613 1.00 60.63 173 GLU B O 1
ATOM 3886 N N . ALA B 1 175 ? 77.743 67.115 95.652 1.00 58.68 174 ALA B N 1
ATOM 3887 C CA . ALA B 1 175 ? 78.885 66.364 95.139 1.00 56.28 174 ALA B CA 1
ATOM 3888 C C . ALA B 1 175 ? 79.292 65.229 96.073 1.00 53.25 174 ALA B C 1
ATOM 3889 O O . ALA B 1 175 ? 79.630 64.134 95.610 1.00 51.93 174 ALA B O 1
ATOM 3891 N N . GLN B 1 176 ? 79.249 65.468 97.382 1.00 51.09 175 GLN B N 1
ATOM 3892 C CA . GLN B 1 176 ? 79.746 64.518 98.365 1.00 48.48 175 GLN B CA 1
ATOM 3893 C C . GLN B 1 176 ? 78.654 63.738 99.076 1.00 48.14 175 GLN B C 1
ATOM 3894 O O . GLN B 1 176 ? 78.934 62.664 99.605 1.00 48.49 175 GLN B O 1
ATOM 3900 N N . GLY B 1 177 ? 77.426 64.247 99.114 1.00 48.66 176 GLY B N 1
ATOM 3901 C CA . GLY B 1 177 ? 76.385 63.614 99.889 1.00 49.30 176 GLY B CA 1
ATOM 3902 C C . GLY B 1 177 ? 76.596 63.625 101.389 1.00 50.82 176 GLY B C 1
ATOM 3903 O O . GLY B 1 177 ? 75.677 63.246 102.126 1.00 55.63 176 GLY B O 1
ATOM 3904 N N . GLY B 1 178 ? 77.760 64.047 101.870 1.00 46.51 177 GLY B N 1
ATOM 3905 C CA . GLY B 1 178 ? 78.015 64.042 103.300 1.00 45.06 177 GLY B CA 1
ATOM 3906 C C . GLY B 1 178 ? 79.314 64.750 103.621 1.00 43.44 177 GLY B C 1
ATOM 3907 O O . GLY B 1 178 ? 80.056 65.184 102.732 1.00 42.93 177 GLY B O 1
ATOM 3908 N N . GLY B 1 179 ? 79.576 64.854 104.921 1.00 41.70 178 GLY B N 1
ATOM 3909 C CA . GLY B 1 179 ? 80.741 65.538 105.426 1.00 40.82 178 GLY B CA 1
ATOM 3910 C C . GLY B 1 179 ? 81.730 64.566 106.028 1.00 41.68 178 GLY B C 1
ATOM 3911 O O . GLY B 1 179 ? 81.915 63.452 105.534 1.00 41.41 178 GLY B O 1
ATOM 3912 N N . PRO B 1 180 ? 82.369 64.964 107.131 1.00 43.73 179 PRO B N 1
ATOM 3913 C CA . PRO B 1 180 ? 83.434 64.127 107.709 1.00 43.14 179 PRO B CA 1
ATOM 3914 C C . PRO B 1 180 ? 82.983 62.740 108.149 1.00 44.09 179 PRO B C 1
ATOM 3915 O O . PRO B 1 180 ? 83.841 61.882 108.387 1.00 45.29 179 PRO B O 1
ATOM 3919 N N . LEU B 1 181 ? 81.680 62.480 108.266 1.00 44.44 180 LEU B N 1
ATOM 3920 C CA . LEU B 1 181 ? 81.245 61.149 108.690 1.00 44.13 180 LEU B CA 1
ATOM 3921 C C . LEU B 1 181 ? 81.572 60.097 107.634 1.00 44.09 180 LEU B C 1
ATOM 3922 O O . LEU B 1 181 ? 82.116 59.033 107.946 1.00 45.26 180 LEU B O 1
ATOM 3927 N N . ILE B 1 182 ? 81.241 60.372 106.371 1.00 41.98 181 ILE B N 1
ATOM 3928 C CA . ILE B 1 182 ? 81.617 59.474 105.286 1.00 43.34 181 ILE B CA 1
ATOM 3929 C C . ILE B 1 182 ? 82.944 59.851 104.645 1.00 44.18 181 ILE B C 1
ATOM 3930 O O . ILE B 1 182 ? 83.459 59.074 103.825 1.00 44.26 181 ILE B O 1
ATOM 3935 N N . ASP B 1 183 ? 83.519 61.009 104.986 1.00 45.13 182 ASP B N 1
ATOM 3936 C CA . ASP B 1 183 ? 84.793 61.413 104.397 1.00 46.31 182 ASP B CA 1
ATOM 3937 C C . ASP B 1 183 ? 85.990 60.829 105.140 1.00 48.79 182 ASP B C 1
ATOM 3938 O O . ASP B 1 183 ? 86.870 60.236 104.519 1.00 52.88 182 ASP B O 1
ATOM 3943 N N . ILE B 1 184 ? 86.059 60.977 106.459 1.00 47.99 183 ILE B N 1
ATOM 3944 C CA . ILE B 1 184 ? 87.143 60.361 107.210 1.00 44.89 183 ILE B CA 1
ATOM 3945 C C . ILE B 1 184 ? 86.662 59.342 108.226 1.00 43.55 183 ILE B C 1
ATOM 3946 O O . ILE B 1 184 ? 87.435 58.434 108.579 1.00 42.97 183 ILE B O 1
ATOM 3951 N N . GLY B 1 185 ? 85.418 59.427 108.698 1.00 43.44 184 GLY B N 1
ATOM 3952 C CA . GLY B 1 185 ? 84.887 58.376 109.548 1.00 42.28 184 GLY B CA 1
ATOM 3953 C C . GLY B 1 185 ? 84.871 57.015 108.890 1.00 42.77 184 GLY B C 1
ATOM 3954 O O . GLY B 1 185 ? 84.810 55.998 109.587 1.00 43.74 184 GLY B O 1
ATOM 3955 N N . THR B 1 186 ? 84.937 56.975 107.558 1.00 41.67 185 THR B N 1
ATOM 3956 C CA . THR B 1 186 ? 84.890 55.703 106.850 1.00 39.44 185 THR B CA 1
ATOM 3957 C C . THR B 1 186 ? 86.189 54.916 107.023 1.00 40.55 185 THR B C 1
ATOM 3958 O O . THR B 1 186 ? 86.152 53.684 107.138 1.00 40.62 185 THR B O 1
ATOM 3962 N N . HIS B 1 187 ? 87.336 55.602 107.078 1.00 41.02 186 HIS B N 1
ATOM 3963 C CA . HIS B 1 187 ? 88.609 54.915 107.283 1.00 43.14 186 HIS B CA 1
ATOM 3964 C C . HIS B 1 187 ? 88.631 54.212 108.634 1.00 41.80 186 HIS B C 1
ATOM 3965 O O . HIS B 1 187 ? 89.012 53.038 108.738 1.00 41.24 186 HIS B O 1
ATOM 3972 N N . ALA B 1 188 ? 88.210 54.926 109.684 1.00 40.66 187 ALA B N 1
ATOM 3973 C CA . ALA B 1 188 ? 88.348 54.423 111.047 1.00 39.34 187 ALA B CA 1
ATOM 3974 C C . ALA B 1 188 ? 87.382 53.281 111.323 1.00 38.59 187 ALA B C 1
ATOM 3975 O O . ALA B 1 188 ? 87.765 52.270 111.923 1.00 38.56 187 ALA B O 1
ATOM 3977 N N . LEU B 1 189 ? 86.122 53.418 110.910 1.00 39.25 188 LEU B N 1
ATOM 3978 C CA . LEU B 1 189 ? 85.190 52.311 111.094 1.00 40.32 188 LEU B CA 1
ATOM 3979 C C . LEU B 1 189 ? 85.647 51.079 110.319 1.00 40.74 188 LEU B C 1
ATOM 3980 O O . LEU B 1 189 ? 85.534 49.950 110.809 1.00 40.38 188 LEU B O 1
ATOM 3985 N N . ASP B 1 190 ? 86.169 51.277 109.108 1.00 41.25 189 ASP B N 1
ATOM 3986 C CA . ASP B 1 190 ? 86.695 50.154 108.338 1.00 41.00 189 ASP B CA 1
ATOM 3987 C C . ASP B 1 190 ? 87.754 49.392 109.128 1.00 37.86 189 ASP B C 1
ATOM 3988 O O . ASP B 1 190 ? 87.661 48.173 109.282 1.00 38.79 189 ASP B O 1
ATOM 3993 N N . ILE B 1 191 ? 88.770 50.097 109.635 1.00 34.79 190 ILE B N 1
ATOM 3994 C CA . ILE B 1 191 ? 89.808 49.434 110.417 1.00 33.35 190 ILE B CA 1
ATOM 3995 C C . ILE B 1 191 ? 89.204 48.767 111.646 1.00 34.20 190 ILE B C 1
ATOM 3996 O O . ILE B 1 191 ? 89.518 47.612 111.955 1.00 33.72 190 ILE B O 1
ATOM 4001 N N . THR B 1 192 ? 88.305 49.473 112.348 1.00 34.62 191 THR B N 1
ATOM 4002 C CA . THR B 1 192 ? 87.720 48.945 113.580 1.00 34.72 191 THR B CA 1
ATOM 4003 C C . THR B 1 192 ? 86.931 47.663 113.324 1.00 34.58 191 THR B C 1
ATOM 4004 O O . THR B 1 192 ? 87.155 46.644 113.990 1.00 35.79 191 THR B O 1
ATOM 4008 N N . LEU B 1 193 ? 85.995 47.694 112.369 1.00 34.43 192 LEU B N 1
ATOM 4009 C CA . LEU B 1 193 ? 85.247 46.480 112.032 1.00 36.54 192 LEU B CA 1
ATOM 4010 C C . LEU B 1 193 ? 86.173 45.391 111.498 1.00 39.04 192 LEU B C 1
ATOM 4011 O O . LEU B 1 193 ? 86.021 44.210 111.832 1.00 37.85 192 LEU B O 1
ATOM 4016 N N . TRP B 1 194 ? 87.143 45.779 110.672 1.00 41.33 193 TRP B N 1
ATOM 4017 C CA . TRP B 1 194 ? 88.046 44.814 110.059 1.00 40.99 193 TRP B CA 1
ATOM 4018 C C . TRP B 1 194 ? 88.877 44.083 111.106 1.00 41.71 193 TRP B C 1
ATOM 4019 O O . TRP B 1 194 ? 89.011 42.854 111.055 1.00 39.80 193 TRP B O 1
ATOM 4030 N N . CYS B 1 195 ? 89.436 44.819 112.070 1.00 43.57 194 CYS B N 1
ATOM 4031 C CA . CYS B 1 195 ? 90.245 44.195 113.113 1.00 44.58 194 CYS B CA 1
ATOM 4032 C C . CYS B 1 195 ? 89.382 43.348 114.043 1.00 43.62 194 CYS B C 1
ATOM 4033 O O . CYS B 1 195 ? 89.786 42.251 114.448 1.00 43.24 194 CYS B O 1
ATOM 4036 N N . MET B 1 196 ? 88.189 43.846 114.381 1.00 42.57 195 MET B N 1
ATOM 4037 C CA . MET B 1 196 ? 87.268 43.087 115.216 1.00 42.53 195 MET B CA 1
ATOM 4038 C C . MET B 1 196 ? 86.676 41.893 114.488 1.00 45.64 195 MET B C 1
ATOM 4039 O O . MET B 1 196 ? 86.173 40.975 115.143 1.00 45.06 195 MET B O 1
ATOM 4044 N N . ASN B 1 197 ? 86.726 41.879 113.157 1.00 48.69 196 ASN B N 1
ATOM 4045 C CA . ASN B 1 197 ? 86.095 40.824 112.367 1.00 51.82 196 ASN B CA 1
ATOM 4046 C C . ASN B 1 197 ? 84.622 40.688 112.746 1.00 48.80 196 ASN B C 1
ATOM 4047 O O . ASN B 1 197 ? 84.111 39.589 112.973 1.00 47.55 196 ASN B O 1
ATOM 4052 N N . ASN B 1 198 ? 83.940 41.832 112.822 1.00 46.67 197 ASN B N 1
ATOM 4053 C CA . ASN B 1 198 ? 82.556 41.888 113.283 1.00 44.54 197 ASN B CA 1
ATOM 4054 C C . ASN B 1 198 ? 81.785 42.854 112.395 1.00 44.53 197 ASN B C 1
ATOM 4055 O O . ASN B 1 198 ? 81.984 44.071 112.473 1.00 43.29 197 ASN B O 1
ATOM 4060 N N . TYR B 1 199 ? 80.895 42.313 111.562 1.00 45.06 198 TYR B N 1
ATOM 4061 C CA . TYR B 1 199 ? 80.028 43.120 110.709 1.00 46.69 198 TYR B CA 1
ATOM 4062 C C . TYR B 1 199 ? 78.551 42.910 111.023 1.00 49.57 198 TYR B C 1
ATOM 4063 O O . TYR B 1 199 ? 77.694 43.397 110.280 1.00 49.09 198 TYR B O 1
ATOM 4072 N N . ASP B 1 200 ? 78.234 42.212 112.110 1.00 53.57 199 ASP B N 1
ATOM 4073 C CA . ASP B 1 200 ? 76.857 41.861 112.454 1.00 57.24 199 ASP B CA 1
ATOM 4074 C C . ASP B 1 200 ? 76.300 42.953 113.352 1.00 53.58 199 ASP B C 1
ATOM 4075 O O . ASP B 1 200 ? 76.448 42.917 114.573 1.00 54.82 199 ASP B O 1
ATOM 4080 N N . VAL B 1 201 ? 75.643 43.924 112.750 1.00 49.99 200 VAL B N 1
ATOM 4081 C CA . VAL B 1 201 ? 75.145 45.086 113.478 1.00 47.41 200 VAL B CA 1
ATOM 4082 C C . VAL B 1 201 ? 73.785 44.763 114.070 1.00 48.67 200 VAL B C 1
ATOM 4083 O O . VAL B 1 201 ? 72.962 44.093 113.440 1.00 49.00 200 VAL B O 1
ATOM 4087 N N . ASP B 1 202 ? 73.556 45.223 115.298 1.00 49.60 201 ASP B N 1
ATOM 4088 C CA . ASP B 1 202 ? 72.241 45.149 115.922 1.00 50.22 201 ASP B CA 1
ATOM 4089 C C . ASP B 1 202 ? 71.537 46.492 115.947 1.00 46.73 201 ASP B C 1
ATOM 4090 O O . ASP B 1 202 ? 70.323 46.544 115.747 1.00 45.56 201 ASP B O 1
ATOM 4095 N N . SER B 1 203 ? 72.274 47.579 116.175 1.00 45.30 202 SER B N 1
ATOM 4096 C CA . SER B 1 203 ? 71.668 48.894 116.329 1.00 44.28 202 SER B CA 1
ATOM 4097 C C . SER B 1 203 ? 72.731 49.972 116.187 1.00 42.95 202 SER B C 1
ATOM 4098 O O . SER B 1 203 ? 73.899 49.770 116.537 1.00 45.12 202 SER B O 1
ATOM 4101 N N . VAL B 1 204 ? 72.298 51.126 115.690 1.00 40.44 203 VAL B N 1
ATOM 4102 C CA . VAL B 1 204 ? 73.146 52.285 115.466 1.00 39.33 203 VAL B CA 1
ATOM 4103 C C . VAL B 1 204 ? 72.423 53.511 116.011 1.00 40.12 203 VAL B C 1
ATOM 4104 O O . VAL B 1 204 ? 71.230 53.693 115.751 1.00 40.35 203 VAL B O 1
ATOM 4108 N N . THR B 1 205 ? 73.127 54.339 116.777 1.00 40.50 204 THR B N 1
ATOM 4109 C CA . THR B 1 205 ? 72.563 55.577 117.303 1.00 42.89 204 THR B CA 1
ATOM 4110 C C . THR B 1 205 ? 73.581 56.682 117.074 1.00 45.08 204 THR B C 1
ATOM 4111 O O . THR B 1 205 ? 74.756 56.517 117.411 1.00 48.39 204 THR B O 1
ATOM 4115 N N . GLY B 1 206 ? 73.152 57.799 116.509 1.00 45.30 205 GLY B N 1
ATOM 4116 C CA . GLY B 1 206 ? 74.111 58.802 116.079 1.00 44.25 205 GLY B CA 1
ATOM 4117 C C . GLY B 1 206 ? 73.659 60.219 116.327 1.00 43.49 205 GLY B C 1
ATOM 4118 O O . GLY B 1 206 ? 72.461 60.513 116.408 1.00 44.09 205 GLY B O 1
ATOM 4119 N N . SER B 1 207 ? 74.640 61.108 116.437 1.00 42.12 206 SER B N 1
ATOM 4120 C CA . SER B 1 207 ? 74.425 62.542 116.417 1.00 41.01 206 SER B CA 1
ATOM 4121 C C . SER B 1 207 ? 75.266 63.146 115.304 1.00 39.40 206 SER B C 1
ATOM 4122 O O . SER B 1 207 ? 76.321 62.616 114.949 1.00 40.48 206 SER B O 1
ATOM 4125 N N . VAL B 1 208 ? 74.779 64.251 114.745 1.00 37.84 207 VAL B N 1
ATOM 4126 C CA . VAL B 1 208 ? 75.424 64.929 113.628 1.00 39.27 207 VAL B CA 1
ATOM 4127 C C . VAL B 1 208 ? 75.339 66.424 113.884 1.00 41.05 207 VAL B C 1
ATOM 4128 O O . VAL B 1 208 ? 74.252 66.953 114.139 1.00 43.28 207 VAL B O 1
ATOM 4132 N N . PHE B 1 209 ? 76.478 67.101 113.823 1.00 40.76 208 PHE B N 1
ATOM 4133 C CA . PHE B 1 209 ? 76.606 68.453 114.342 1.00 43.06 208 PHE B CA 1
ATOM 4134 C C . PHE B 1 209 ? 76.901 69.440 113.224 1.00 44.00 208 PHE B C 1
ATOM 4135 O O . PHE B 1 209 ? 77.816 69.225 112.421 1.00 43.05 208 PHE B O 1
ATOM 4143 N N . TYR B 1 210 ? 76.125 70.521 113.187 1.00 44.07 209 TYR B N 1
ATOM 4144 C CA . TYR B 1 210 ? 76.328 71.659 112.293 1.00 45.46 209 TYR B CA 1
ATOM 4145 C C . TYR B 1 210 ? 76.507 72.865 113.207 1.00 47.38 209 TYR B C 1
ATOM 4146 O O . TYR B 1 210 ? 75.529 73.512 113.591 1.00 48.50 209 TYR B O 1
ATOM 4155 N N . LYS B 1 211 ? 77.754 73.167 113.558 1.00 47.85 210 LYS B N 1
ATOM 4156 C CA . LYS B 1 211 ? 78.022 74.187 114.563 1.00 48.71 210 LYS B CA 1
ATOM 4157 C C . LYS B 1 211 ? 79.198 75.070 114.163 1.00 50.52 210 LYS B C 1
ATOM 4158 O O . LYS B 1 211 ? 79.093 76.300 114.209 1.00 54.32 210 LYS B O 1
ATOM 4164 N N . LEU B 1 212 ? 80.325 74.463 113.783 1.00 48.81 211 LEU B N 1
ATOM 4165 C CA . LEU B 1 212 ? 81.506 75.229 113.397 1.00 47.92 211 LEU B CA 1
ATOM 4166 C C . LEU B 1 212 ? 81.573 75.508 111.905 1.00 48.04 211 LEU B C 1
ATOM 4167 O O . LEU B 1 212 ? 82.164 76.514 111.502 1.00 50.50 211 LEU B O 1
ATOM 4172 N N . GLY B 1 213 ? 80.990 74.643 111.078 1.00 47.23 212 GLY B N 1
ATOM 4173 C CA . GLY B 1 213 ? 81.119 74.814 109.642 1.00 48.30 212 GLY B CA 1
ATOM 4174 C C . GLY B 1 213 ? 80.487 76.098 109.140 1.00 48.73 212 GLY B C 1
ATOM 4175 O O . GLY B 1 213 ? 80.986 76.715 108.197 1.00 46.84 212 GLY B O 1
ATOM 4176 N N . GLN B 1 214 ? 79.376 76.507 109.743 1.00 51.17 213 GLN B N 1
ATOM 4177 C CA . GLN B 1 214 ? 78.685 77.718 109.325 1.00 54.42 213 GLN B CA 1
ATOM 4178 C C . GLN B 1 214 ? 79.113 78.952 110.107 1.00 54.40 213 GLN B C 1
ATOM 4179 O O . GLN B 1 214 ? 78.748 80.065 109.719 1.00 54.09 213 GLN B O 1
ATOM 4185 N N . LYS B 1 215 ? 79.874 78.784 111.186 1.00 55.19 214 LYS B N 1
ATOM 4186 C CA . LYS B 1 215 ? 80.309 79.914 111.994 1.00 56.28 214 LYS B CA 1
ATOM 4187 C C . LYS B 1 215 ? 81.291 80.788 111.218 1.00 58.54 214 LYS B C 1
ATOM 4188 O O . LYS B 1 215 ? 82.127 80.298 110.456 1.00 58.84 214 LYS B O 1
ATOM 4194 N N . GLU B 1 216 ? 81.195 82.102 111.441 1.00 62.77 215 GLU B N 1
ATOM 4195 C CA . GLU B 1 216 ? 82.000 83.061 110.685 1.00 67.12 215 GLU B CA 1
ATOM 4196 C C . GLU B 1 216 ? 83.482 82.939 111.017 1.00 63.07 215 GLU B C 1
ATOM 4197 O O . GLU B 1 216 ? 84.339 83.128 110.144 1.00 62.25 215 GLU B O 1
ATOM 4203 N N . ASN B 1 217 ? 83.800 82.664 112.279 1.00 60.08 216 ASN B N 1
ATOM 4204 C CA . ASN B 1 217 ? 85.180 82.458 112.702 1.00 57.95 216 ASN B CA 1
ATOM 4205 C C . ASN B 1 217 ? 85.483 80.951 112.857 1.00 52.98 216 ASN B C 1
ATOM 4206 O O . ASN B 1 217 ? 86.555 80.642 113.434 1.00 52.66 216 ASN B O 1
ATOM 4211 N N . GLY B 1 218 ? 84.647 80.117 112.407 1.00 48.91 217 GLY B N 1
ATOM 4212 C CA . GLY B 1 218 ? 84.919 78.664 112.309 1.00 45.74 217 GLY B CA 1
ATOM 4213 C C . GLY B 1 218 ? 86.144 78.298 111.533 1.00 42.25 217 GLY B C 1
ATOM 4214 O O . GLY B 1 218 ? 86.826 77.318 111.891 1.00 38.82 217 GLY B O 1
ATOM 4215 N N . PRO B 1 219 ? 86.488 78.990 110.431 1.00 42.58 218 PRO B N 1
ATOM 4216 C CA . PRO B 1 219 ? 87.698 78.634 109.674 1.00 44.06 218 PRO B CA 1
ATOM 4217 C C . PRO B 1 219 ? 89.010 78.933 110.388 1.00 47.24 218 PRO B C 1
ATOM 4218 O O . PRO B 1 219 ? 90.067 78.558 109.864 1.00 51.33 218 PRO B O 1
ATOM 4222 N N . GLU B 1 220 ? 88.989 79.607 111.534 1.00 47.35 219 GLU B N 1
ATOM 4223 C CA . GLU B 1 220 ? 90.233 80.050 112.147 1.00 48.41 219 GLU B CA 1
ATOM 4224 C C . GLU B 1 220 ? 91.101 78.862 112.549 1.00 46.76 219 GLU B C 1
ATOM 4225 O O . GLU B 1 220 ? 90.657 77.961 113.268 1.00 45.62 219 GLU B O 1
ATOM 4231 N N . GLY B 1 221 ? 92.343 78.858 112.069 1.00 45.51 220 GLY B N 1
ATOM 4232 C CA . GLY B 1 221 ? 93.267 77.788 112.378 1.00 43.96 220 GLY B CA 1
ATOM 4233 C C . GLY B 1 221 ? 93.177 76.571 111.485 1.00 43.60 220 GLY B C 1
ATOM 4234 O O . GLY B 1 221 ? 93.922 75.609 111.705 1.00 42.39 220 GLY B O 1
ATOM 4235 N N . ASN B 1 222 ? 92.294 76.573 110.488 1.00 44.06 221 ASN B N 1
ATOM 4236 C CA . ASN B 1 222 ? 92.167 75.410 109.622 1.00 44.17 221 ASN B CA 1
ATOM 4237 C C . ASN B 1 222 ? 93.520 75.050 109.020 1.00 44.73 221 ASN B C 1
ATOM 4238 O O . ASN B 1 222 ? 94.295 75.919 108.614 1.00 43.61 221 ASN B O 1
ATOM 4243 N N . LEU B 1 223 ? 93.808 73.751 108.979 1.00 47.11 222 LEU B N 1
ATOM 4244 C CA . LEU B 1 223 ? 95.094 73.307 108.456 1.00 47.34 222 LEU B CA 1
ATOM 4245 C C . LEU B 1 223 ? 95.236 73.630 106.971 1.00 47.45 222 LEU B C 1
ATOM 4246 O O . LEU B 1 223 ? 96.338 73.924 106.498 1.00 48.96 222 LEU B O 1
ATOM 4251 N N . PHE B 1 224 ? 94.135 73.590 106.224 1.00 46.25 223 PHE B N 1
ATOM 4252 C CA . PHE B 1 224 ? 94.173 73.751 104.773 1.00 45.14 223 PHE B CA 1
ATOM 4253 C C . PHE B 1 224 ? 93.681 75.122 104.333 1.00 46.34 223 PHE B C 1
ATOM 4254 O O . PHE B 1 224 ? 92.937 75.237 103.360 1.00 47.63 223 PHE B O 1
ATOM 4262 N N . GLY B 1 225 ? 94.095 76.182 105.017 1.00 46.91 224 GLY B N 1
ATOM 4263 C CA . GLY B 1 225 ? 93.655 77.515 104.679 1.00 47.38 224 GLY B CA 1
ATOM 4264 C C . GLY B 1 225 ? 92.211 77.753 105.072 1.00 48.29 224 GLY B C 1
ATOM 4265 O O . GLY B 1 225 ? 91.504 76.841 105.508 1.00 49.37 224 GLY B O 1
ATOM 4266 N N . PRO B 1 226 ? 91.743 78.985 104.924 1.00 49.23 225 PRO B N 1
ATOM 4267 C CA . PRO B 1 226 ? 90.368 79.297 105.322 1.00 49.52 225 PRO B CA 1
ATOM 4268 C C . PRO B 1 226 ? 89.367 78.724 104.332 1.00 49.88 225 PRO B C 1
ATOM 4269 O O . PRO B 1 226 ? 89.683 78.447 103.172 1.00 49.72 225 PRO B O 1
ATOM 4273 N N . TRP B 1 227 ? 88.142 78.530 104.817 1.00 49.95 226 TRP B N 1
ATOM 4274 C CA . TRP B 1 227 ? 87.041 78.087 103.977 1.00 51.22 226 TRP B CA 1
ATOM 4275 C C . TRP B 1 227 ? 85.852 79.022 104.165 1.00 52.04 226 TRP B C 1
ATOM 4276 O O . TRP B 1 227 ? 85.778 79.787 105.129 1.00 50.85 226 TRP B O 1
ATOM 4287 N N . ASP B 1 228 ? 84.916 78.957 103.219 1.00 53.40 227 ASP B N 1
ATOM 4288 C CA . ASP B 1 228 ? 83.800 79.891 103.185 1.00 55.26 227 ASP B CA 1
ATOM 4289 C C . ASP B 1 228 ? 82.642 79.357 104.020 1.00 54.45 227 ASP B C 1
ATOM 4290 O O . ASP B 1 228 ? 82.013 78.362 103.624 1.00 52.91 227 ASP B O 1
ATOM 4295 N N . PRO B 1 229 ? 82.302 79.994 105.144 1.00 54.68 228 PRO B N 1
ATOM 4296 C CA . PRO B 1 229 ? 81.212 79.474 105.981 1.00 55.36 228 PRO B CA 1
ATOM 4297 C C . PRO B 1 229 ? 79.869 79.451 105.278 1.00 57.58 228 PRO B C 1
ATOM 4298 O O . PRO B 1 229 ? 79.011 78.631 105.631 1.00 57.47 228 PRO B O 1
ATOM 4302 N N . LYS B 1 230 ? 79.662 80.322 104.290 1.00 60.41 229 LYS B N 1
ATOM 4303 C CA . LYS B 1 230 ? 78.367 80.446 103.629 1.00 62.30 229 LYS B CA 1
ATOM 4304 C C . LYS B 1 230 ? 78.070 79.299 102.683 1.00 63.42 229 LYS B C 1
ATOM 4305 O O . LYS B 1 230 ? 76.908 79.124 102.303 1.00 67.41 229 LYS B O 1
ATOM 4311 N N . THR B 1 231 ? 79.077 78.525 102.287 1.00 61.21 230 THR B N 1
ATOM 4312 C CA . THR B 1 231 ? 78.975 77.400 101.366 1.00 58.88 230 THR B CA 1
ATOM 4313 C C . THR B 1 231 ? 79.247 76.075 102.074 1.00 55.90 230 THR B C 1
ATOM 4314 O O . THR B 1 231 ? 79.698 75.110 101.457 1.00 55.72 230 THR B O 1
ATOM 4318 N N . PHE B 1 232 ? 79.112 76.030 103.399 1.00 51.80 231 PHE B N 1
ATOM 4319 C CA . PHE B 1 232 ? 79.369 74.820 104.179 1.00 47.41 231 PHE B CA 1
ATOM 4320 C C . PHE B 1 232 ? 78.041 74.097 104.368 1.00 45.21 231 PHE B C 1
ATOM 4321 O O . PHE B 1 232 ? 77.292 74.360 105.305 1.00 42.90 231 PHE B O 1
ATOM 4329 N N . GLU B 1 233 ? 77.737 73.170 103.463 1.00 46.28 232 GLU B N 1
ATOM 4330 C CA . GLU B 1 233 ? 76.438 72.513 103.468 1.00 49.23 232 GLU B CA 1
ATOM 4331 C C . GLU B 1 233 ? 76.440 71.172 104.192 1.00 47.88 232 GLU B C 1
ATOM 4332 O O . GLU B 1 233 ? 75.374 70.568 104.343 1.00 48.29 232 GLU B O 1
ATOM 4338 N N . VAL B 1 234 ? 77.591 70.694 104.658 1.00 46.46 233 VAL B N 1
ATOM 4339 C CA . VAL B 1 234 ? 77.593 69.397 105.326 1.00 47.01 233 VAL B CA 1
ATOM 4340 C C . VAL B 1 234 ? 77.977 69.568 106.789 1.00 47.36 233 VAL B C 1
ATOM 4341 O O . VAL B 1 234 ? 78.415 70.644 107.208 1.00 48.33 233 VAL B O 1
ATOM 4345 N N . GLU B 1 235 ? 77.842 68.493 107.556 1.00 46.28 234 GLU B N 1
ATOM 4346 C CA . GLU B 1 235 ? 78.165 68.530 108.969 1.00 45.07 234 GLU B CA 1
ATOM 4347 C C . GLU B 1 235 ? 79.655 68.796 109.168 1.00 45.42 234 GLU B C 1
ATOM 4348 O O . GLU B 1 235 ? 80.466 68.625 108.256 1.00 48.64 234 GLU B O 1
ATOM 4354 N N . ASP B 1 236 ? 80.015 69.263 110.370 1.00 43.99 235 ASP B N 1
ATOM 4355 C CA . ASP B 1 236 ? 81.424 69.361 110.729 1.00 44.16 235 ASP B CA 1
ATOM 4356 C C . ASP B 1 236 ? 81.891 68.272 111.689 1.00 42.00 235 ASP B C 1
ATOM 4357 O O . ASP B 1 236 ? 83.103 68.095 111.847 1.00 39.95 235 ASP B O 1
ATOM 4362 N N . SER B 1 237 ? 80.976 67.536 112.318 1.00 41.67 236 SER B N 1
ATOM 4363 C CA . SER B 1 237 ? 81.349 66.445 113.210 1.00 41.79 236 SER B CA 1
ATOM 4364 C C . SER B 1 237 ? 80.137 65.559 113.453 1.00 41.16 236 SER B C 1
ATOM 4365 O O . SER B 1 237 ? 78.992 65.957 113.221 1.00 42.03 236 SER B O 1
ATOM 4368 N N . ALA B 1 238 ? 80.401 64.333 113.893 1.00 39.66 237 ALA B N 1
ATOM 4369 C CA . ALA B 1 238 ? 79.345 63.376 114.185 1.00 38.32 237 ALA B CA 1
ATOM 4370 C C . ALA B 1 238 ? 79.911 62.328 115.123 1.00 37.11 237 ALA B C 1
ATOM 4371 O O . ALA B 1 238 ? 81.109 62.040 115.091 1.00 37.16 237 ALA B O 1
ATOM 4373 N N . VAL B 1 239 ? 79.048 61.772 115.966 1.00 37.28 238 VAL B N 1
ATOM 4374 C CA . VAL B 1 239 ? 79.468 60.762 116.927 1.00 39.45 238 VAL B CA 1
ATOM 4375 C C . VAL B 1 239 ? 78.439 59.648 116.925 1.00 40.24 238 VAL B C 1
ATOM 4376 O O . VAL B 1 239 ? 77.233 59.888 116.816 1.00 41.50 238 VAL B O 1
ATOM 4380 N N . GLY B 1 240 ? 78.924 58.418 117.034 1.00 39.17 239 GLY B N 1
ATOM 4381 C CA . GLY B 1 240 ? 78.065 57.264 116.903 1.00 39.20 239 GLY B CA 1
ATOM 4382 C C . GLY B 1 240 ? 78.267 56.284 118.040 1.00 38.58 239 GLY B C 1
ATOM 4383 O O . GLY B 1 240 ? 79.257 56.328 118.778 1.00 37.18 239 GLY B O 1
ATOM 4384 N N . PHE B 1 241 ? 77.299 55.383 118.148 1.00 39.34 240 PHE B N 1
ATOM 4385 C CA . PHE B 1 241 ? 77.279 54.335 119.159 1.00 40.24 240 PHE B CA 1
ATOM 4386 C C . PHE B 1 241 ? 76.652 53.136 118.467 1.00 41.53 240 PHE B C 1
ATOM 4387 O O . PHE B 1 241 ? 75.462 53.171 118.142 1.00 44.40 240 PHE B O 1
ATOM 4395 N N . VAL B 1 242 ? 77.450 52.109 118.191 1.00 39.27 241 VAL B N 1
ATOM 4396 C CA . VAL B 1 242 ? 77.038 50.989 117.351 1.00 39.42 241 VAL B CA 1
ATOM 4397 C C . VAL B 1 242 ? 77.107 49.716 118.181 1.00 41.27 241 VAL B C 1
ATOM 4398 O O . VAL B 1 242 ? 78.179 49.355 118.681 1.00 41.48 241 VAL B O 1
ATOM 4402 N N . LYS B 1 243 ? 75.970 49.065 118.257 1.00 41.67 242 LYS B N 1
ATOM 4403 C CA . LYS B 1 243 ? 75.891 47.846 119.064 1.00 42.82 242 LYS B CA 1
ATOM 4404 C C . LYS B 1 243 ? 75.725 46.663 118.132 1.00 44.77 242 LYS B C 1
ATOM 4405 O O . LYS B 1 243 ? 74.884 46.683 117.313 1.00 46.00 242 LYS B O 1
ATOM 4411 N N . MET B 1 244 ? 76.583 45.703 118.289 1.00 46.28 243 MET B N 1
ATOM 4412 C CA . MET B 1 244 ? 76.590 44.537 117.416 1.00 48.61 243 MET B CA 1
ATOM 4413 C C . MET B 1 244 ? 75.967 43.347 118.123 1.00 49.42 243 MET B C 1
ATOM 4414 O O . MET B 1 244 ? 75.978 43.306 119.305 1.00 49.06 243 MET B O 1
ATOM 4419 N N . LYS B 1 245 ? 75.426 42.442 117.358 1.00 50.59 244 LYS B N 1
ATOM 4420 C CA . LYS B 1 245 ? 74.667 41.284 117.830 1.00 52.94 244 LYS B CA 1
ATOM 4421 C C . LYS B 1 245 ? 75.409 40.369 118.804 1.00 52.54 244 LYS B C 1
ATOM 4422 O O . LYS B 1 245 ? 74.738 39.666 119.536 1.00 50.59 244 LYS B O 1
ATOM 4428 N N . ASN B 1 246 ? 76.723 40.402 118.843 1.00 53.08 245 ASN B N 1
ATOM 4429 C CA . ASN B 1 246 ? 77.419 39.597 119.841 1.00 53.25 245 ASN B CA 1
ATOM 4430 C C . ASN B 1 246 ? 77.680 40.355 121.138 1.00 53.73 245 ASN B C 1
ATOM 4431 O O . ASN B 1 246 ? 78.413 39.850 121.994 1.00 54.45 245 ASN B O 1
ATOM 4436 N N . GLY B 1 247 ? 77.091 41.542 121.308 1.00 52.99 246 GLY B N 1
ATOM 4437 C CA . GLY B 1 247 ? 77.253 42.339 122.506 1.00 50.94 246 GLY B CA 1
ATOM 4438 C C . GLY B 1 247 ? 78.321 43.410 122.417 1.00 49.41 246 GLY B C 1
ATOM 4439 O O . GLY B 1 247 ? 78.273 44.383 123.182 1.00 51.02 246 GLY B O 1
ATOM 4440 N N . ALA B 1 248 ? 79.276 43.261 121.503 1.00 46.56 247 ALA B N 1
ATOM 4441 C CA . ALA B 1 248 ? 80.338 44.245 121.367 1.00 43.22 247 ALA B CA 1
ATOM 4442 C C . ALA B 1 248 ? 79.760 45.588 120.949 1.00 42.15 247 ALA B C 1
ATOM 4443 O O . ALA B 1 248 ? 78.800 45.661 120.178 1.00 41.45 247 ALA B O 1
ATOM 4445 N N . THR B 1 249 ? 80.353 46.654 121.467 1.00 40.95 248 THR B N 1
ATOM 4446 C CA . THR B 1 249 ? 79.910 48.009 121.194 1.00 40.35 248 THR B CA 1
ATOM 4447 C C . THR B 1 249 ? 81.051 48.789 120.554 1.00 39.23 248 THR B C 1
ATOM 4448 O O . THR B 1 249 ? 82.209 48.663 120.970 1.00 39.44 248 THR B O 1
ATOM 4452 N N . ILE B 1 250 ? 80.723 49.575 119.529 1.00 37.94 249 ILE B N 1
ATOM 4453 C CA . ILE B 1 250 ? 81.689 50.407 118.813 1.00 36.69 249 ILE B CA 1
ATOM 4454 C C . ILE B 1 250 ? 81.242 51.857 118.888 1.00 35.72 249 ILE B C 1
ATOM 4455 O O . ILE B 1 250 ? 80.141 52.193 118.437 1.00 36.20 249 ILE B O 1
ATOM 4460 N N . GLY B 1 251 ? 82.093 52.710 119.450 1.00 35.46 250 GLY B N 1
ATOM 4461 C CA . GLY B 1 251 ? 81.904 54.146 119.402 1.00 36.37 250 GLY B CA 1
ATOM 4462 C C . GLY B 1 251 ? 82.690 54.751 118.250 1.00 36.32 250 GLY B C 1
ATOM 4463 O O . GLY B 1 251 ? 83.782 54.303 117.915 1.00 34.80 250 GLY B O 1
ATOM 4464 N N . LEU B 1 252 ? 82.122 55.778 117.641 1.00 37.91 251 LEU B N 1
ATOM 4465 C CA . LEU B 1 252 ? 82.744 56.428 116.497 1.00 39.37 251 LEU B CA 1
ATOM 4466 C C . LEU B 1 252 ? 82.717 57.930 116.712 1.00 39.71 251 LEU B C 1
ATOM 4467 O O . LEU B 1 252 ? 81.679 58.484 117.085 1.00 39.53 251 LEU B O 1
ATOM 4472 N N . GLU B 1 253 ? 83.861 58.581 116.498 1.00 42.39 252 GLU B N 1
ATOM 4473 C CA . GLU B 1 253 ? 83.955 60.041 116.506 1.00 42.26 252 GLU B CA 1
ATOM 4474 C C . GLU B 1 253 ? 84.561 60.473 115.184 1.00 39.82 252 GLU B C 1
ATOM 4475 O O . GLU B 1 253 ? 85.680 60.066 114.852 1.00 38.20 252 GLU B O 1
ATOM 4481 N N . ALA B 1 254 ? 83.822 61.288 114.430 1.00 37.98 253 ALA B N 1
ATOM 4482 C CA . ALA B 1 254 ? 84.259 61.784 113.133 1.00 37.44 253 ALA B CA 1
ATOM 4483 C C . ALA B 1 254 ? 84.058 63.293 113.087 1.00 37.75 253 ALA B C 1
ATOM 4484 O O . ALA B 1 254 ? 83.039 63.804 113.559 1.00 39.11 253 ALA B O 1
ATOM 4486 N N . SER B 1 255 ? 85.031 64.004 112.522 1.00 38.09 254 SER B N 1
ATOM 4487 C CA . SER B 1 255 ? 84.980 65.459 112.477 1.00 38.66 254 SER B CA 1
ATOM 4488 C C . SER B 1 255 ? 86.022 65.978 111.504 1.00 39.24 254 SER B C 1
ATOM 4489 O O . SER B 1 255 ? 87.092 65.382 111.364 1.00 40.02 254 SER B O 1
ATOM 4492 N N . TRP B 1 256 ? 85.700 67.089 110.845 1.00 38.75 255 TRP B N 1
ATOM 4493 C CA . TRP B 1 256 ? 86.716 67.948 110.246 1.00 40.12 255 TRP B CA 1
ATOM 4494 C C . TRP B 1 256 ? 87.087 69.110 111.155 1.00 39.65 255 TRP B C 1
ATOM 4495 O O . TRP B 1 256 ? 88.204 69.635 111.066 1.00 39.44 255 TRP B O 1
ATOM 4506 N N . ALA B 1 257 ? 86.158 69.543 112.001 1.00 37.37 256 ALA B N 1
ATOM 4507 C CA . ALA B 1 257 ? 86.340 70.759 112.782 1.00 36.63 256 ALA B CA 1
ATOM 4508 C C . ALA B 1 257 ? 85.594 70.568 114.092 1.00 36.40 256 ALA B C 1
ATOM 4509 O O . ALA B 1 257 ? 84.362 70.469 114.098 1.00 35.89 256 ALA B O 1
ATOM 4511 N N . ILE B 1 258 ? 86.343 70.488 115.190 1.00 36.84 257 ILE B N 1
ATOM 4512 C CA . ILE B 1 258 ? 85.772 70.312 116.520 1.00 36.41 257 ILE B CA 1
ATOM 4513 C C . ILE B 1 258 ? 86.776 70.853 117.527 1.00 37.25 257 ILE B C 1
ATOM 4514 O O . ILE B 1 258 ? 87.984 70.641 117.397 1.00 36.38 257 ILE B O 1
ATOM 4519 N N . ASN B 1 259 ? 86.273 71.561 118.531 1.00 38.34 258 ASN B N 1
ATOM 4520 C CA . ASN B 1 259 ? 87.152 72.128 119.549 1.00 39.28 258 ASN B CA 1
ATOM 4521 C C . ASN B 1 259 ? 87.533 71.031 120.541 1.00 41.57 258 ASN B C 1
ATOM 4522 O O . ASN B 1 259 ? 87.066 70.968 121.682 1.00 42.37 258 ASN B O 1
ATOM 4527 N N . MET B 1 260 ? 88.426 70.165 120.072 1.00 43.68 259 MET B N 1
ATOM 4528 C CA . MET B 1 260 ? 88.915 69.003 120.795 1.00 45.29 259 MET B CA 1
ATOM 4529 C C . MET B 1 260 ? 90.427 68.930 120.630 1.00 42.46 259 MET B C 1
ATOM 4530 O O . MET B 1 260 ? 90.959 69.240 119.560 1.00 44.50 259 MET B O 1
ATOM 4535 N N . LEU B 1 261 ? 91.118 68.508 121.684 1.00 39.19 260 LEU B N 1
ATOM 4536 C CA . LEU B 1 261 ? 92.579 68.527 121.659 1.00 40.40 260 LEU B CA 1
ATOM 4537 C C . LEU B 1 261 ? 93.146 67.460 120.718 1.00 41.95 260 LEU B C 1
ATOM 4538 O O . LEU B 1 261 ? 94.006 67.753 119.877 1.00 41.10 260 LEU B O 1
ATOM 4543 N N . ASP B 1 262 ? 92.680 66.220 120.837 1.00 42.16 261 ASP B N 1
ATOM 4544 C CA . ASP B 1 262 ? 93.338 65.105 120.160 1.00 44.58 261 ASP B CA 1
ATOM 4545 C C . ASP B 1 262 ? 92.867 65.014 118.708 1.00 46.16 261 ASP B C 1
ATOM 4546 O O . ASP B 1 262 ? 91.719 64.649 118.440 1.00 50.56 261 ASP B O 1
ATOM 4551 N N . SER B 1 263 ? 93.754 65.342 117.765 1.00 42.81 262 SER B N 1
ATOM 4552 C CA . SER B 1 263 ? 93.513 65.164 116.332 1.00 42.80 262 SER B CA 1
ATOM 4553 C C . SER B 1 263 ? 93.946 63.749 115.970 1.00 39.75 262 SER B C 1
ATOM 4554 O O . SER B 1 263 ? 95.102 63.488 115.632 1.00 35.11 262 SER B O 1
ATOM 4557 N N . ARG B 1 264 ? 93.041 62.787 116.103 1.00 38.98 263 ARG B N 1
ATOM 4558 C CA . ARG B 1 264 ? 93.323 61.385 115.852 1.00 39.10 263 ARG B CA 1
ATOM 4559 C C . ARG B 1 264 ? 92.313 60.871 114.838 1.00 39.25 263 ARG B C 1
ATOM 4560 O O . ARG B 1 264 ? 91.105 60.892 115.098 1.00 41.18 263 ARG B O 1
ATOM 4568 N N . GLU B 1 265 ? 92.806 60.421 113.687 1.00 38.96 264 GLU B N 1
ATOM 4569 C CA . GLU B 1 265 ? 91.966 59.876 112.628 1.00 39.65 264 GLU B CA 1
ATOM 4570 C C . GLU B 1 265 ? 92.607 58.599 112.094 1.00 39.01 264 GLU B C 1
ATOM 4571 O O . GLU B 1 265 ? 93.764 58.284 112.393 1.00 37.16 264 GLU B O 1
ATOM 4577 N N . ALA B 1 266 ? 91.827 57.854 111.302 1.00 39.26 265 ALA B N 1
ATOM 4578 C CA . ALA B 1 266 ? 92.243 56.552 110.763 1.00 38.41 265 ALA B CA 1
ATOM 4579 C C . ALA B 1 266 ? 92.833 55.667 111.857 1.00 38.41 265 ALA B C 1
ATOM 4580 O O . ALA B 1 266 ? 93.782 54.916 111.633 1.00 39.50 265 ALA B O 1
ATOM 4582 N N . SER B 1 267 ? 92.262 55.763 113.052 1.00 38.45 266 SER B N 1
ATOM 4583 C CA . SER B 1 267 ? 92.782 55.111 114.239 1.00 37.73 266 SER B CA 1
ATOM 4584 C C . SER B 1 267 ? 91.670 54.310 114.894 1.00 38.81 266 SER B C 1
ATOM 4585 O O . SER B 1 267 ? 90.483 54.618 114.746 1.00 38.38 266 SER B O 1
ATOM 4588 N N . THR B 1 268 ? 92.069 53.277 115.631 1.00 37.81 267 THR B N 1
ATOM 4589 C CA . THR B 1 268 ? 91.063 52.551 116.384 1.00 37.39 267 THR B CA 1
ATOM 4590 C C . THR B 1 268 ? 91.641 52.159 117.732 1.00 37.31 267 THR B C 1
ATOM 4591 O O . THR B 1 268 ? 92.857 52.037 117.896 1.00 37.08 267 THR B O 1
ATOM 4595 N N . THR B 1 269 ? 90.704 51.857 118.624 1.00 37.46 268 THR B N 1
ATOM 4596 C CA . THR B 1 269 ? 90.984 51.464 119.997 1.00 37.78 268 THR B CA 1
ATOM 4597 C C . THR B 1 269 ? 90.168 50.216 120.278 1.00 36.17 268 THR B C 1
ATOM 4598 O O . THR B 1 269 ? 88.942 50.229 120.132 1.00 36.49 268 THR B O 1
ATOM 4602 N N . LEU B 1 270 ? 90.840 49.146 120.676 1.00 35.21 269 LEU B N 1
ATOM 4603 C CA . LEU B 1 270 ? 90.225 47.839 120.843 1.00 37.33 269 LEU B CA 1
ATOM 4604 C C . LEU B 1 270 ? 90.426 47.367 122.270 1.00 37.97 269 LEU B C 1
ATOM 4605 O O . LEU B 1 270 ? 91.540 47.443 122.799 1.00 40.10 269 LEU B O 1
ATOM 4610 N N . CYS B 1 271 ? 89.350 46.877 122.879 1.00 38.24 270 CYS B N 1
ATOM 4611 C CA . CYS B 1 271 ? 89.367 46.358 124.240 1.00 38.16 270 CYS B CA 1
ATOM 4612 C C . CYS B 1 271 ? 88.866 44.928 124.198 1.00 39.00 270 CYS B C 1
ATOM 4613 O O . CYS B 1 271 ? 87.722 44.685 123.797 1.00 37.92 270 CYS B O 1
ATOM 4616 N N . GLY B 1 272 ? 89.720 43.995 124.635 1.00 40.57 271 GLY B N 1
ATOM 4617 C CA . GLY B 1 272 ? 89.413 42.586 124.548 1.00 40.96 271 GLY B CA 1
ATOM 4618 C C . GLY B 1 272 ? 89.558 41.900 125.894 1.00 42.86 271 GLY B C 1
ATOM 4619 O O . GLY B 1 272 ? 90.086 42.467 126.855 1.00 45.09 271 GLY B O 1
ATOM 4620 N N . THR B 1 273 ? 89.080 40.654 125.942 1.00 43.04 272 THR B N 1
ATOM 4621 C CA . THR B 1 273 ? 89.137 39.869 127.174 1.00 41.44 272 THR B CA 1
ATOM 4622 C C . THR B 1 273 ? 90.568 39.544 127.579 1.00 39.83 272 THR B C 1
ATOM 4623 O O . THR B 1 273 ? 90.838 39.318 128.761 1.00 40.14 272 THR B O 1
ATOM 4627 N N . GLU B 1 274 ? 91.491 39.496 126.619 1.00 41.26 273 GLU B N 1
ATOM 4628 C CA . GLU B 1 274 ? 92.877 39.123 126.883 1.00 41.71 273 GLU B CA 1
ATOM 4629 C C . GLU B 1 274 ? 93.827 40.306 126.891 1.00 40.32 273 GLU B C 1
ATOM 4630 O O . GLU B 1 274 ? 94.788 40.314 127.669 1.00 38.74 273 GLU B O 1
ATOM 4636 N N . ALA B 1 275 ? 93.584 41.299 126.047 1.00 39.23 274 ALA B N 1
ATOM 4637 C CA . ALA B 1 275 ? 94.483 42.430 125.915 1.00 39.41 274 ALA B CA 1
ATOM 4638 C C . ALA B 1 275 ? 93.712 43.564 125.268 1.00 40.13 274 ALA B C 1
ATOM 4639 O O . ALA B 1 275 ? 92.551 43.413 124.878 1.00 40.92 274 ALA B O 1
ATOM 4641 N N . GLY B 1 276 ? 94.369 44.716 125.166 1.00 39.04 275 GLY B N 1
ATOM 4642 C CA . GLY B 1 276 ? 93.810 45.838 124.449 1.00 38.12 275 GLY B CA 1
ATOM 4643 C C . GLY B 1 276 ? 94.863 46.450 123.549 1.00 37.10 275 GLY B C 1
ATOM 4644 O O . GLY B 1 276 ? 96.059 46.182 123.691 1.00 37.70 275 GLY B O 1
ATOM 4645 N N . ALA B 1 277 ? 94.398 47.274 122.617 1.00 33.83 276 ALA B N 1
ATOM 4646 C CA . ALA B 1 277 ? 95.326 47.939 121.722 1.00 34.07 276 ALA B CA 1
ATOM 4647 C C . ALA B 1 277 ? 94.725 49.265 121.289 1.00 34.98 276 ALA B C 1
ATOM 4648 O O . ALA B 1 277 ? 93.510 49.458 121.335 1.00 36.14 276 ALA B O 1
ATOM 4650 N N . GLU B 1 278 ? 95.593 50.184 120.885 1.00 34.82 277 GLU B N 1
ATOM 4651 C CA . GLU B 1 278 ? 95.126 51.406 120.257 1.00 39.11 277 GLU B CA 1
ATOM 4652 C C . GLU B 1 278 ? 96.189 51.888 119.285 1.00 35.96 277 GLU B C 1
ATOM 4653 O O . GLU B 1 278 ? 97.387 51.718 119.512 1.00 33.68 277 GLU B O 1
ATOM 4659 N N . ILE B 1 279 ? 95.725 52.465 118.187 1.00 37.45 278 ILE B N 1
ATOM 4660 C CA . ILE B 1 279 ? 96.574 53.017 117.139 1.00 38.23 278 ILE B CA 1
ATOM 4661 C C . ILE B 1 279 ? 96.374 54.523 117.123 1.00 37.83 278 ILE B C 1
ATOM 4662 O O . ILE B 1 279 ? 95.242 55.005 117.210 1.00 37.76 278 ILE B O 1
ATOM 4667 N N . HIS B 1 280 ? 97.469 55.267 117.019 1.00 37.19 279 HIS B N 1
ATOM 4668 C CA . HIS B 1 280 ? 97.428 56.721 117.016 1.00 37.36 279 HIS B CA 1
ATOM 4669 C C . HIS B 1 280 ? 97.906 57.218 115.667 1.00 36.85 279 HIS B C 1
ATOM 4670 O O . HIS B 1 280 ? 99.010 56.877 115.236 1.00 36.87 279 HIS B O 1
ATOM 4677 N N . SER B 1 281 ? 97.081 58.023 115.012 1.00 35.77 280 SER B N 1
ATOM 4678 C CA . SER B 1 281 ? 97.400 58.592 113.714 1.00 36.53 280 SER B CA 1
ATOM 4679 C C . SER B 1 281 ? 96.581 59.861 113.556 1.00 38.62 280 SER B C 1
ATOM 4680 O O . SER B 1 281 ? 95.472 59.963 114.091 1.00 38.86 280 SER B O 1
ATOM 4683 N N . GLY B 1 282 ? 97.130 60.827 112.835 1.00 39.63 281 GLY B N 1
ATOM 4684 C CA . GLY B 1 282 ? 96.360 61.998 112.483 1.00 39.31 281 GLY B CA 1
ATOM 4685 C C . GLY B 1 282 ? 97.165 63.254 112.684 1.00 40.94 281 GLY B C 1
ATOM 4686 O O . GLY B 1 282 ? 98.364 63.210 112.953 1.00 41.99 281 GLY B O 1
ATOM 4687 N N . MET B 1 283 ? 96.478 64.395 112.563 1.00 41.93 282 MET B N 1
ATOM 4688 C CA . MET B 1 283 ? 97.168 65.677 112.562 1.00 44.63 282 MET B CA 1
ATOM 4689 C C . MET B 1 283 ? 97.956 65.909 113.835 1.00 43.68 282 MET B C 1
ATOM 4690 O O . MET B 1 283 ? 98.893 66.717 113.835 1.00 43.95 282 MET B O 1
ATOM 4695 N N . SER B 1 284 ? 97.615 65.203 114.905 1.00 43.03 283 SER B N 1
ATOM 4696 C CA . SER B 1 284 ? 98.317 65.319 116.169 1.00 41.52 283 SER B CA 1
ATOM 4697 C C . SER B 1 284 ? 99.441 64.302 116.306 1.00 41.63 283 SER B C 1
ATOM 4698 O O . SER B 1 284 ? 99.947 64.102 117.412 1.00 43.33 283 SER B O 1
ATOM 4701 N N . TYR B 1 285 ? 99.847 63.649 115.224 1.00 42.34 284 TYR B N 1
ATOM 4702 C CA . TYR B 1 285 ? 100.775 62.524 115.332 1.00 43.76 284 TYR B CA 1
ATOM 4703 C C . TYR B 1 285 ? 101.823 62.580 114.233 1.00 47.02 284 TYR B C 1
ATOM 4704 O O . TYR B 1 285 ? 101.569 62.153 113.095 1.00 53.23 284 TYR B O 1
ATOM 4713 N N . PRO B 1 286 ? 103.011 63.106 114.538 1.00 42.45 285 PRO B N 1
ATOM 4714 C CA . PRO B 1 286 ? 104.099 63.088 113.548 1.00 42.25 285 PRO B CA 1
ATOM 4715 C C . PRO B 1 286 ? 104.501 61.688 113.103 1.00 43.38 285 PRO B C 1
ATOM 4716 O O . PRO B 1 286 ? 105.000 61.524 111.982 1.00 42.78 285 PRO B O 1
ATOM 4720 N N . LYS B 1 287 ? 104.306 60.675 113.944 1.00 46.56 286 LYS B N 1
ATOM 4721 C CA . LYS B 1 287 ? 104.482 59.305 113.473 1.00 48.62 286 LYS B CA 1
ATOM 4722 C C . LYS B 1 287 ? 103.407 58.436 114.098 1.00 46.16 286 LYS B C 1
ATOM 4723 O O . LYS B 1 287 ? 103.090 58.598 115.281 1.00 46.19 286 LYS B O 1
ATOM 4729 N N . ASN B 1 288 ? 102.963 57.483 113.278 1.00 42.68 287 ASN B N 1
ATOM 4730 C CA . ASN B 1 288 ? 101.900 56.579 113.685 1.00 39.38 287 ASN B CA 1
ATOM 4731 C C . ASN B 1 288 ? 102.367 55.720 114.853 1.00 39.05 287 ASN B C 1
ATOM 4732 O O . ASN B 1 288 ? 103.545 55.377 114.957 1.00 40.21 287 ASN B O 1
ATOM 4737 N N . GLU B 1 289 ? 101.446 55.404 115.760 1.00 38.80 288 GLU B N 1
ATOM 4738 C CA . GLU B 1 289 ? 101.754 54.630 116.954 1.00 39.27 288 GLU B CA 1
ATOM 4739 C C . GLU B 1 289 ? 100.800 53.452 117.083 1.00 36.29 288 GLU B C 1
ATOM 4740 O O . GLU B 1 289 ? 99.617 53.535 116.736 1.00 35.42 288 GLU B O 1
ATOM 4746 N N . LEU B 1 290 ? 101.332 52.344 117.576 1.00 34.10 289 LEU B N 1
ATOM 4747 C CA . LEU B 1 290 ? 100.518 51.210 117.976 1.00 33.46 289 LEU B CA 1
ATOM 4748 C C . LEU B 1 290 ? 100.969 50.815 119.373 1.00 34.07 289 LEU B C 1
ATOM 4749 O O . LEU B 1 290 ? 102.171 50.704 119.618 1.00 34.94 289 LEU B O 1
ATOM 4754 N N . ILE B 1 291 ? 100.020 50.653 120.294 1.00 34.08 290 ILE B N 1
ATOM 4755 C CA . ILE B 1 291 ? 100.310 50.313 121.685 1.00 33.47 290 ILE B CA 1
ATOM 4756 C C . ILE B 1 291 ? 99.363 49.209 122.127 1.00 34.64 290 ILE B C 1
ATOM 4757 O O . ILE B 1 291 ? 98.146 49.422 122.174 1.00 35.16 290 ILE B O 1
ATOM 4762 N N . TYR B 1 292 ? 99.915 48.043 122.459 1.00 33.92 291 TYR B N 1
ATOM 4763 C CA . TYR B 1 292 ? 99.172 47.008 123.156 1.00 33.34 291 TYR B CA 1
ATOM 4764 C C . TYR B 1 292 ? 99.278 47.235 124.653 1.00 34.01 291 TYR B C 1
ATOM 4765 O O . TYR B 1 292 ? 100.303 47.692 125.159 1.00 36.63 291 TYR B O 1
ATOM 4774 N N . ASN B 1 293 ? 98.212 46.896 125.363 1.00 33.35 292 ASN B N 1
ATOM 4775 C CA . ASN B 1 293 ? 98.210 46.926 126.815 1.00 35.74 292 ASN B CA 1
ATOM 4776 C C . ASN B 1 293 ? 97.597 45.633 127.324 1.00 37.24 292 ASN B C 1
ATOM 4777 O O . ASN B 1 293 ? 96.487 45.256 126.935 1.00 36.78 292 ASN B O 1
ATOM 4782 N N . ARG B 1 294 ? 98.339 44.948 128.185 1.00 37.46 293 ARG B N 1
ATOM 4783 C CA . ARG B 1 294 ? 97.878 43.702 128.771 1.00 38.72 293 ARG B CA 1
ATOM 4784 C C . ARG B 1 294 ? 98.456 43.597 130.171 1.00 39.70 293 ARG B C 1
ATOM 4785 O O . ARG B 1 294 ? 99.316 44.384 130.574 1.00 40.21 293 ARG B O 1
ATOM 4793 N N . ALA B 1 295 ? 97.984 42.598 130.901 1.00 38.68 294 ALA B N 1
ATOM 4794 C CA . ALA B 1 295 ? 98.647 42.174 132.120 1.00 37.17 294 ALA B CA 1
ATOM 4795 C C . ALA B 1 295 ? 99.573 41.013 131.786 1.00 36.16 294 ALA B C 1
ATOM 4796 O O . ALA B 1 295 ? 99.147 40.020 131.190 1.00 35.74 294 ALA B O 1
ATOM 4798 N N . ARG B 1 296 ? 100.845 41.153 132.145 1.00 36.72 295 ARG B N 1
ATOM 4799 C CA . ARG B 1 296 ? 101.833 40.100 131.969 1.00 34.83 295 ARG B CA 1
ATOM 4800 C C . ARG B 1 296 ? 102.472 39.805 133.316 1.00 35.85 295 ARG B C 1
ATOM 4801 O O . ARG B 1 296 ? 102.979 40.719 133.975 1.00 35.46 295 ARG B O 1
ATOM 4809 N N . ASN B 1 297 ? 102.458 38.535 133.720 1.00 39.07 296 ASN B N 1
ATOM 4810 C CA . ASN B 1 297 ? 103.022 38.116 135.010 1.00 38.79 296 ASN B CA 1
ATOM 4811 C C . ASN B 1 297 ? 102.595 39.064 136.131 1.00 41.63 296 ASN B C 1
ATOM 4812 O O . ASN B 1 297 ? 103.411 39.563 136.907 1.00 41.69 296 ASN B O 1
ATOM 4817 N N . ASN B 1 298 ? 101.290 39.352 136.164 1.00 44.45 297 ASN B N 1
ATOM 4818 C CA . ASN B 1 298 ? 100.651 40.128 137.226 1.00 46.99 297 ASN B CA 1
ATOM 4819 C C . ASN B 1 298 ? 101.092 41.594 137.253 1.00 44.89 297 ASN B C 1
ATOM 4820 O O . ASN B 1 298 ? 101.031 42.246 138.298 1.00 44.49 297 ASN B O 1
ATOM 4825 N N . GLN B 1 299 ? 101.520 42.143 136.118 1.00 43.17 298 GLN B N 1
ATOM 4826 C CA . GLN B 1 299 ? 101.844 43.560 136.041 1.00 40.84 298 GLN B CA 1
ATOM 4827 C C . GLN B 1 299 ? 101.244 44.156 134.775 1.00 40.57 298 GLN B C 1
ATOM 4828 O O . GLN B 1 299 ? 101.236 43.515 133.719 1.00 41.69 298 GLN B O 1
ATOM 4834 N N . LEU B 1 300 ? 100.733 45.381 134.897 1.00 36.81 299 LEU B N 1
ATOM 4835 C CA . LEU B 1 300 ? 100.205 46.106 133.748 1.00 34.82 299 LEU B CA 1
ATOM 4836 C C . LEU B 1 300 ? 101.355 46.612 132.890 1.00 35.33 299 LEU B C 1
ATOM 4837 O O . LEU B 1 300 ? 102.191 47.386 133.364 1.00 36.15 299 LEU B O 1
ATOM 4842 N N . MET B 1 301 ? 101.398 46.183 131.631 1.00 34.83 300 MET B N 1
ATOM 4843 C CA . MET B 1 301 ? 102.473 46.551 130.721 1.00 34.95 300 MET B CA 1
ATOM 4844 C C . MET B 1 301 ? 101.891 47.145 129.447 1.00 34.10 300 MET B C 1
ATOM 4845 O O . MET B 1 301 ? 100.678 47.123 129.219 1.00 34.76 300 MET B O 1
ATOM 4850 N N . GLU B 1 302 ? 102.768 47.685 128.610 1.00 34.20 301 GLU B N 1
ATOM 4851 C CA . GLU B 1 302 ? 102.337 48.272 127.350 1.00 36.97 301 GLU B CA 1
ATOM 4852 C C . GLU B 1 302 ? 103.422 48.030 126.315 1.00 37.98 301 GLU B C 1
ATOM 4853 O O . GLU B 1 302 ? 104.607 48.231 126.598 1.00 38.32 301 GLU B O 1
ATOM 4859 N N . GLU B 1 303 ? 103.015 47.584 125.127 1.00 37.73 302 GLU B N 1
ATOM 4860 C CA . GLU B 1 303 ? 103.941 47.193 124.072 1.00 39.89 302 GLU B CA 1
ATOM 4861 C C . GLU B 1 303 ? 103.829 48.191 122.931 1.00 40.97 302 GLU B C 1
ATOM 4862 O O . GLU B 1 303 ? 102.813 48.232 122.224 1.00 40.02 302 GLU B O 1
ATOM 4868 N N . THR B 1 304 ? 104.885 48.971 122.738 1.00 39.64 303 THR B N 1
ATOM 4869 C CA . THR B 1 304 ? 104.871 50.086 121.812 1.00 41.38 303 THR B CA 1
ATOM 4870 C C . THR B 1 304 ? 105.798 49.813 120.633 1.00 42.61 303 THR B C 1
ATOM 4871 O O . THR B 1 304 ? 106.693 48.961 120.690 1.00 42.18 303 THR B O 1
ATOM 4875 N N . LEU B 1 305 ? 105.554 50.541 119.551 1.00 41.55 304 LEU B N 1
ATOM 4876 C CA . LEU B 1 305 ? 106.407 50.469 118.375 1.00 41.40 304 LEU B CA 1
ATOM 4877 C C . LEU B 1 305 ? 107.791 51.015 118.707 1.00 43.56 304 LEU B C 1
ATOM 4878 O O . LEU B 1 305 ? 107.920 52.066 119.337 1.00 43.85 304 LEU B O 1
ATOM 4883 N N . SER B 1 306 ? 108.829 50.285 118.308 1.00 45.89 305 SER B N 1
ATOM 4884 C CA . SER B 1 306 ? 110.125 50.946 118.391 1.00 46.11 305 SER B CA 1
ATOM 4885 C C . SER B 1 306 ? 110.561 51.511 117.052 1.00 46.45 305 SER B C 1
ATOM 4886 O O . SER B 1 306 ? 111.524 52.283 117.013 1.00 48.78 305 SER B O 1
ATOM 4889 N N . GLU B 1 320 ? 105.050 54.014 100.798 1.00 71.92 319 GLU B N 1
ATOM 4890 C CA . GLU B 1 320 ? 104.176 53.784 101.942 1.00 62.37 319 GLU B CA 1
ATOM 4891 C C . GLU B 1 320 ? 102.918 52.983 101.561 1.00 52.92 319 GLU B C 1
ATOM 4892 O O . GLU B 1 320 ? 102.896 52.292 100.539 1.00 50.14 319 GLU B O 1
ATOM 4898 N N . GLU B 1 321 ? 101.878 53.079 102.397 1.00 47.68 320 GLU B N 1
ATOM 4899 C CA . GLU B 1 321 ? 100.747 52.164 102.297 1.00 42.92 320 GLU B CA 1
ATOM 4900 C C . GLU B 1 321 ? 99.959 52.335 100.999 1.00 38.66 320 GLU B C 1
ATOM 4901 O O . GLU B 1 321 ? 99.236 51.414 100.603 1.00 36.66 320 GLU B O 1
ATOM 4907 N N . GLY B 1 322 ? 100.071 53.485 100.330 1.00 37.59 321 GLY B N 1
ATOM 4908 C CA . GLY B 1 322 ? 99.426 53.631 99.037 1.00 35.21 321 GLY B CA 1
ATOM 4909 C C . GLY B 1 322 ? 100.064 52.741 97.988 1.00 35.98 321 GLY B C 1
ATOM 4910 O O . GLY B 1 322 ? 99.373 52.072 97.214 1.00 36.79 321 GLY B O 1
ATOM 4911 N N . THR B 1 323 ? 101.395 52.704 97.967 1.00 36.58 322 THR B N 1
ATOM 4912 C CA . THR B 1 323 ? 102.110 51.855 97.025 1.00 37.91 322 THR B CA 1
ATOM 4913 C C . THR B 1 323 ? 101.840 50.380 97.301 1.00 39.94 322 THR B C 1
ATOM 4914 O O . THR B 1 323 ? 101.625 49.598 96.366 1.00 40.63 322 THR B O 1
ATOM 4918 N N . VAL B 1 324 ? 101.851 49.981 98.579 1.00 40.99 323 VAL B N 1
ATOM 4919 C CA . VAL B 1 324 ? 101.526 48.604 98.942 1.00 41.61 323 VAL B CA 1
ATOM 4920 C C . VAL B 1 324 ? 100.094 48.282 98.550 1.00 44.22 323 VAL B C 1
ATOM 4921 O O . VAL B 1 324 ? 99.819 47.240 97.935 1.00 44.56 323 VAL B O 1
ATOM 4925 N N . ASP B 1 325 ? 99.158 49.168 98.904 1.00 45.15 324 ASP B N 1
ATOM 4926 C CA . ASP B 1 325 ? 97.763 48.963 98.523 1.00 46.83 324 ASP B CA 1
ATOM 4927 C C . ASP B 1 325 ? 97.630 48.792 97.019 1.00 44.68 324 ASP B C 1
ATOM 4928 O O . ASP B 1 325 ? 96.931 47.887 96.548 1.00 44.94 324 ASP B O 1
ATOM 4933 N N . ASN B 1 326 ? 98.317 49.639 96.248 1.00 43.49 325 ASN B N 1
ATOM 4934 C CA . ASN B 1 326 ? 98.190 49.601 94.798 1.00 42.58 325 ASN B CA 1
ATOM 4935 C C . ASN B 1 326 ? 98.857 48.360 94.207 1.00 40.74 325 ASN B C 1
ATOM 4936 O O . ASN B 1 326 ? 98.354 47.785 93.235 1.00 39.45 325 ASN B O 1
ATOM 4941 N N . ARG B 1 327 ? 99.982 47.924 94.777 1.00 42.37 326 ARG B N 1
ATOM 4942 C CA . ARG B 1 327 ? 100.663 46.757 94.224 1.00 45.76 326 ARG B CA 1
ATOM 4943 C C . ARG B 1 327 ? 99.821 45.496 94.390 1.00 44.58 326 ARG B C 1
ATOM 4944 O O . ARG B 1 327 ? 99.616 44.750 93.426 1.00 44.09 326 ARG B O 1
ATOM 4952 N N . GLN B 1 328 ? 99.316 45.240 95.603 1.00 45.66 327 GLN B N 1
ATOM 4953 C CA . GLN B 1 328 ? 98.454 44.079 95.804 1.00 44.91 327 GLN B CA 1
ATOM 4954 C C . GLN B 1 328 ? 97.138 44.191 95.049 1.00 45.12 327 GLN B C 1
ATOM 4955 O O . GLN B 1 328 ? 96.556 43.157 94.710 1.00 46.38 327 GLN B O 1
ATOM 4961 N N . TRP B 1 329 ? 96.661 45.406 94.766 1.00 44.17 328 TRP B N 1
ATOM 4962 C CA . TRP B 1 329 ? 95.478 45.549 93.923 1.00 44.44 328 TRP B CA 1
ATOM 4963 C C . TRP B 1 329 ? 95.754 45.068 92.509 1.00 44.80 328 TRP B C 1
ATOM 4964 O O . TRP B 1 329 ? 95.007 44.244 91.975 1.00 45.22 328 TRP B O 1
ATOM 4975 N N . LEU B 1 330 ? 96.838 45.547 91.905 1.00 44.16 329 LEU B N 1
ATOM 4976 C CA . LEU B 1 330 ? 97.182 45.154 90.546 1.00 44.65 329 LEU B CA 1
ATOM 4977 C C . LEU B 1 330 ? 97.627 43.701 90.464 1.00 47.03 329 LEU B C 1
ATOM 4978 O O . LEU B 1 330 ? 97.285 43.009 89.499 1.00 48.29 329 LEU B O 1
ATOM 4983 N N . GLU B 1 331 ? 98.378 43.219 91.456 1.00 48.00 330 GLU B N 1
ATOM 4984 C CA . GLU B 1 331 ? 98.814 41.829 91.424 1.00 51.04 330 GLU B CA 1
ATOM 4985 C C . GLU B 1 331 ? 97.648 40.863 91.540 1.00 48.43 330 GLU B C 1
ATOM 4986 O O . GLU B 1 331 ? 97.727 39.740 91.028 1.00 48.05 330 GLU B O 1
ATOM 4992 N N . ALA B 1 332 ? 96.577 41.254 92.233 1.00 45.68 331 ALA B N 1
ATOM 4993 C CA . ALA B 1 332 ? 95.429 40.364 92.337 1.00 43.34 331 ALA B CA 1
ATOM 4994 C C . ALA B 1 332 ? 94.679 40.293 91.008 1.00 42.95 331 ALA B C 1
ATOM 4995 O O . ALA B 1 332 ? 94.139 39.240 90.648 1.00 42.44 331 ALA B O 1
ATOM 4997 N N . ILE B 1 333 ? 94.654 41.402 90.257 1.00 41.56 332 ILE B N 1
ATOM 4998 C CA . ILE B 1 333 ? 94.116 41.379 88.899 1.00 41.03 332 ILE B CA 1
ATOM 4999 C C . ILE B 1 333 ? 94.979 40.500 88.004 1.00 43.11 332 ILE B C 1
ATOM 5000 O O . ILE B 1 333 ? 94.465 39.706 87.208 1.00 44.42 332 ILE B O 1
ATOM 5005 N N . GLN B 1 334 ? 96.301 40.628 88.126 1.00 44.49 333 GLN B N 1
ATOM 5006 C CA . GLN B 1 334 ? 97.213 39.921 87.234 1.00 47.14 333 GLN B CA 1
ATOM 5007 C C . GLN B 1 334 ? 97.212 38.424 87.503 1.00 46.61 333 GLN B C 1
ATOM 5008 O O . GLN B 1 334 ? 97.325 37.619 86.573 1.00 46.23 333 GLN B O 1
ATOM 5014 N N . ASN B 1 335 ? 97.105 38.031 88.765 1.00 46.90 334 ASN B N 1
ATOM 5015 C CA . ASN B 1 335 ? 97.152 36.627 89.134 1.00 46.59 334 ASN B CA 1
ATOM 5016 C C . ASN B 1 335 ? 95.776 36.040 89.389 1.00 45.15 334 ASN B C 1
ATOM 5017 O O . ASN B 1 335 ? 95.677 34.848 89.688 1.00 44.89 334 ASN B O 1
ATOM 5022 N N . GLY B 1 336 ? 94.718 36.834 89.269 1.00 45.18 335 GLY B N 1
ATOM 5023 C CA . GLY B 1 336 ? 93.389 36.317 89.531 1.00 45.85 335 GLY B CA 1
ATOM 5024 C C . GLY B 1 336 ? 93.177 35.869 90.963 1.00 46.22 335 GLY B C 1
ATOM 5025 O O . GLY B 1 336 ? 92.547 34.829 91.197 1.00 45.89 335 GLY B O 1
ATOM 5026 N N . THR B 1 337 ? 93.700 36.623 91.929 1.00 45.97 336 THR B N 1
ATOM 5027 C CA . THR B 1 337 ? 93.425 36.408 93.339 1.00 47.10 336 THR B CA 1
ATOM 5028 C C . THR B 1 337 ? 92.552 37.556 93.857 1.00 47.42 336 THR B C 1
ATOM 5029 O O . THR B 1 337 ? 91.967 38.322 93.081 1.00 46.62 336 THR B O 1
ATOM 5033 N N . GLU B 1 338 ? 92.460 37.681 95.179 1.00 48.32 337 GLU B N 1
ATOM 5034 C CA . GLU B 1 338 ? 91.495 38.612 95.742 1.00 48.32 337 GLU B CA 1
ATOM 5035 C C . GLU B 1 338 ? 92.170 39.869 96.254 1.00 44.63 337 GLU B C 1
ATOM 5036 O O . GLU B 1 338 ? 93.172 39.784 96.971 1.00 43.72 337 GLU B O 1
ATOM 5042 N N . PRO B 1 339 ? 91.672 41.046 95.891 1.00 43.17 338 PRO B N 1
ATOM 5043 C CA . PRO B 1 339 ? 92.134 42.266 96.557 1.00 42.29 338 PRO B CA 1
ATOM 5044 C C . PRO B 1 339 ? 91.781 42.217 98.035 1.00 43.80 338 PRO B C 1
ATOM 5045 O O . PRO B 1 339 ? 90.835 41.537 98.450 1.00 43.28 338 PRO B O 1
ATOM 5049 N N . LEU B 1 340 ? 92.575 42.931 98.839 1.00 43.85 339 LEU B N 1
ATOM 5050 C CA . LEU B 1 340 ? 92.445 42.812 100.287 1.00 42.70 339 LEU B CA 1
ATOM 5051 C C . LEU B 1 340 ? 91.133 43.403 100.777 1.00 41.21 339 LEU B C 1
ATOM 5052 O O . LEU B 1 340 ? 90.481 42.834 101.660 1.00 42.23 339 LEU B O 1
ATOM 5057 N N . VAL B 1 341 ? 90.726 44.538 100.216 1.00 41.14 340 VAL B N 1
ATOM 5058 C CA . VAL B 1 341 ? 89.508 45.220 100.639 1.00 40.39 340 VAL B CA 1
ATOM 5059 C C . VAL B 1 341 ? 88.342 44.648 99.845 1.00 42.62 340 VAL B C 1
ATOM 5060 O O . VAL B 1 341 ? 88.226 44.885 98.641 1.00 45.68 340 VAL B O 1
ATOM 5064 N N . LYS B 1 342 ? 87.483 43.882 100.517 1.00 42.69 341 LYS B N 1
ATOM 5065 C CA . LYS B 1 342 ? 86.332 43.283 99.855 1.00 44.55 341 LYS B CA 1
ATOM 5066 C C . LYS B 1 342 ? 85.199 44.300 99.746 1.00 44.76 341 LYS B C 1
ATOM 5067 O O . LYS B 1 342 ? 84.981 45.089 100.673 1.00 44.80 341 LYS B O 1
ATOM 5073 N N . PRO B 1 343 ? 84.463 44.305 98.630 1.00 44.73 342 PRO B N 1
ATOM 5074 C CA . PRO B 1 343 ? 83.374 45.287 98.482 1.00 44.81 342 PRO B CA 1
ATOM 5075 C C . PRO B 1 343 ? 82.314 45.169 99.557 1.00 47.27 342 PRO B C 1
ATOM 5076 O O . PRO B 1 343 ? 81.737 46.189 99.958 1.00 47.84 342 PRO B O 1
ATOM 5080 N N . GLU B 1 344 ? 82.054 43.954 100.048 1.00 49.62 343 GLU B N 1
ATOM 5081 C CA . GLU B 1 344 ? 81.089 43.775 101.128 1.00 52.20 343 GLU B CA 1
ATOM 5082 C C . GLU B 1 344 ? 81.543 44.481 102.401 1.00 49.82 343 GLU B C 1
ATOM 5083 O O . GLU B 1 344 ? 80.721 45.058 103.125 1.00 50.63 343 GLU B O 1
ATOM 5089 N N . GLU B 1 345 ? 82.843 44.433 102.701 1.00 46.56 344 GLU B N 1
ATOM 5090 C CA . GLU B 1 345 ? 83.368 45.167 103.850 1.00 44.55 344 GLU B CA 1
ATOM 5091 C C . GLU B 1 345 ? 83.072 46.659 103.720 1.00 42.26 344 GLU B C 1
ATOM 5092 O O . GLU B 1 345 ? 82.554 47.288 104.652 1.00 42.07 344 GLU B O 1
ATOM 5098 N N . ALA B 1 346 ? 83.385 47.240 102.558 1.00 39.58 345 ALA B N 1
ATOM 5099 C CA . ALA B 1 346 ? 83.098 48.654 102.350 1.00 39.03 345 ALA B CA 1
ATOM 5100 C C . ALA B 1 346 ? 81.601 48.934 102.430 1.00 38.23 345 ALA B C 1
ATOM 5101 O O . ALA B 1 346 ? 81.176 49.940 103.010 1.00 37.53 345 ALA B O 1
ATOM 5103 N N . LEU B 1 347 ? 80.785 48.057 101.848 1.00 38.39 346 LEU B N 1
ATOM 5104 C CA . LEU B 1 347 ? 79.343 48.269 101.881 1.00 38.85 346 LEU B CA 1
ATOM 5105 C C . LEU B 1 347 ? 78.827 48.280 103.311 1.00 38.27 346 LEU B C 1
ATOM 5106 O O . LEU B 1 347 ? 77.974 49.105 103.665 1.00 38.91 346 LEU B O 1
ATOM 5111 N N . ALA B 1 348 ? 79.338 47.368 104.147 1.00 36.34 347 ALA B N 1
ATOM 5112 C CA . ALA B 1 348 ? 78.926 47.317 105.544 1.00 36.62 347 ALA B CA 1
ATOM 5113 C C . ALA B 1 348 ? 79.241 48.624 106.264 1.00 37.53 347 ALA B C 1
ATOM 5114 O O . ALA B 1 348 ? 78.441 49.100 107.077 1.00 36.11 347 ALA B O 1
ATOM 5116 N N . VAL B 1 349 ? 80.395 49.229 105.963 1.00 38.20 348 VAL B N 1
ATOM 5117 C CA . VAL B 1 349 ? 80.740 50.518 106.563 1.00 40.93 348 VAL B CA 1
ATOM 5118 C C . VAL B 1 349 ? 79.780 51.606 106.094 1.00 41.40 348 VAL B C 1
ATOM 5119 O O . VAL B 1 349 ? 79.278 52.401 106.903 1.00 40.53 348 VAL B O 1
ATOM 5123 N N . THR B 1 350 ? 79.511 51.659 104.783 1.00 39.46 349 THR B N 1
ATOM 5124 C CA . THR B 1 350 ? 78.527 52.603 104.256 1.00 39.12 349 THR B CA 1
ATOM 5125 C C . THR B 1 350 ? 77.193 52.480 104.988 1.00 40.71 349 THR B C 1
ATOM 5126 O O . THR B 1 350 ? 76.608 53.488 105.410 1.00 40.04 349 THR B O 1
ATOM 5130 N N . LYS B 1 351 ? 76.699 51.247 105.149 1.00 41.53 350 LYS B N 1
ATOM 5131 C CA . LYS B 1 351 ? 75.428 51.028 105.830 1.00 41.73 350 LYS B CA 1
ATOM 5132 C C . LYS B 1 351 ? 75.442 51.640 107.222 1.00 42.16 350 LYS B C 1
ATOM 5133 O O . LYS B 1 351 ? 74.554 52.426 107.575 1.00 42.40 350 LYS B O 1
ATOM 5139 N N . ILE B 1 352 ? 76.451 51.292 108.026 1.00 40.03 351 ILE B N 1
ATOM 5140 C CA . ILE B 1 352 ? 76.532 51.804 109.391 1.00 38.45 351 ILE B CA 1
ATOM 5141 C C . ILE B 1 352 ? 76.592 53.327 109.387 1.00 39.68 351 ILE B C 1
ATOM 5142 O O . ILE B 1 352 ? 75.852 53.993 110.121 1.00 39.93 351 ILE B O 1
ATOM 5147 N N . LEU B 1 353 ? 77.469 53.900 108.555 1.00 40.48 352 LEU B N 1
ATOM 5148 C CA . LEU B 1 353 ? 77.583 55.359 108.475 1.00 40.98 352 LEU B CA 1
ATOM 5149 C C . LEU B 1 353 ? 76.241 55.995 108.123 1.00 43.29 352 LEU B C 1
ATOM 5150 O O . LEU B 1 353 ? 75.767 56.903 108.814 1.00 43.05 352 LEU B O 1
ATOM 5155 N N . ASP B 1 354 ? 75.609 55.517 107.049 1.00 46.06 353 ASP B N 1
ATOM 5156 C CA . ASP B 1 354 ? 74.290 56.015 106.672 1.00 48.72 353 ASP B CA 1
ATOM 5157 C C . ASP B 1 354 ? 73.306 55.930 107.832 1.00 45.27 353 ASP B C 1
ATOM 5158 O O . ASP B 1 354 ? 72.459 56.814 107.986 1.00 43.84 353 ASP B O 1
ATOM 5163 N N . ALA B 1 355 ? 73.412 54.891 108.666 1.00 44.76 354 ALA B N 1
ATOM 5164 C CA . ALA B 1 355 ? 72.487 54.737 109.784 1.00 43.49 354 ALA B CA 1
ATOM 5165 C C . ALA B 1 355 ? 72.753 55.758 110.879 1.00 43.36 354 ALA B C 1
ATOM 5166 O O . ALA B 1 355 ? 71.810 56.242 111.514 1.00 44.91 354 ALA B O 1
ATOM 5168 N N . ILE B 1 356 ? 74.002 56.163 111.064 1.00 42.44 355 ILE B N 1
ATOM 5169 C CA . ILE B 1 356 ? 74.286 57.247 112.046 1.00 42.71 355 ILE B CA 1
ATOM 5170 C C . ILE B 1 356 ? 73.551 58.510 111.594 1.00 44.98 355 ILE B C 1
ATOM 5171 O O . ILE B 1 356 ? 72.908 59.152 112.431 1.00 45.91 355 ILE B O 1
ATOM 5176 N N . TYR B 1 357 ? 73.643 58.835 110.312 1.00 45.15 356 TYR B N 1
ATOM 5177 C CA . TYR B 1 357 ? 72.943 60.008 109.755 1.00 45.21 356 TYR B CA 1
ATOM 5178 C C . TYR B 1 357 ? 71.432 59.865 109.970 1.00 44.76 356 TYR B C 1
ATOM 5179 O O . TYR B 1 357 ? 70.802 60.844 110.369 1.00 42.47 356 TYR B O 1
ATOM 5188 N N . LYS B 1 358 ? 70.880 58.680 109.718 1.00 45.25 357 LYS B N 1
ATOM 5189 C CA . LYS B 1 358 ? 69.413 58.455 109.815 1.00 47.51 357 LYS B CA 1
ATOM 5190 C C . LYS B 1 358 ? 68.957 58.709 111.247 1.00 48.59 357 LYS B C 1
ATOM 5191 O O . LYS B 1 358 ? 67.800 59.052 111.425 1.00 49.45 357 LYS B O 1
ATOM 5197 N N . SER B 1 359 ? 69.840 58.569 112.223 1.00 50.05 358 SER B N 1
ATOM 5198 C CA . SER B 1 359 ? 69.449 58.983 113.587 1.00 55.02 358 SER B CA 1
ATOM 5199 C C . SER B 1 359 ? 69.262 60.507 113.572 1.00 61.65 358 SER B C 1
ATOM 5200 O O . SER B 1 359 ? 69.614 61.139 114.572 1.00 63.76 358 SER B O 1
ATOM 5202 N N . ALA B 1 360 ? 68.834 61.084 112.434 1.00 63.55 359 ALA B N 1
ATOM 5203 C CA . ALA B 1 360 ? 68.406 62.500 112.320 1.00 57.99 359 ALA B CA 1
ATOM 5204 C C . ALA B 1 360 ? 66.908 62.383 112.521 1.00 53.52 359 ALA B C 1
ATOM 5205 O O . ALA B 1 360 ? 66.172 63.291 112.128 1.00 51.09 359 ALA B O 1
ATOM 5207 N N . LYS B 1 361 ? 66.503 61.216 113.000 1.00 51.86 360 LYS B N 1
ATOM 5208 C CA . LYS B 1 361 ? 65.099 60.946 113.297 1.00 52.16 360 LYS B CA 1
ATOM 5209 C C . LYS B 1 361 ? 65.028 60.810 114.811 1.00 53.66 360 LYS B C 1
ATOM 5210 O O . LYS B 1 361 ? 63.983 60.393 115.296 1.00 53.26 360 LYS B O 1
ATOM 5212 N N . THR B 1 362 ? 66.096 61.195 115.511 1.00 55.88 361 THR B N 1
ATOM 5213 C CA . THR B 1 362 ? 66.203 60.998 116.980 1.00 56.79 361 THR B CA 1
ATOM 5214 C C . THR B 1 362 ? 65.646 59.610 117.273 1.00 57.68 361 THR B C 1
ATOM 5215 O O . THR B 1 362 ? 64.884 59.455 118.228 1.00 58.09 361 THR B O 1
ATOM 5219 N N . ASN B 1 363 ? 66.051 58.648 116.459 1.00 58.51 362 ASN B N 1
ATOM 5220 C CA . ASN B 1 363 ? 65.632 57.251 116.700 1.00 58.38 362 ASN B CA 1
ATOM 5221 C C . ASN B 1 363 ? 66.804 56.304 116.433 1.00 52.81 362 ASN B C 1
ATOM 5222 O O . ASN B 1 363 ? 67.514 56.517 115.450 1.00 50.87 362 ASN B O 1
ATOM 5227 N N . THR B 1 364 ? 67.019 55.338 117.316 1.00 48.51 363 THR B N 1
ATOM 5228 C CA . THR B 1 364 ? 68.036 54.285 117.147 1.00 43.97 363 THR B CA 1
ATOM 5229 C C . THR B 1 364 ? 67.591 53.405 115.991 1.00 44.98 363 THR B C 1
ATOM 5230 O O . THR B 1 364 ? 66.448 53.113 115.932 1.00 45.97 363 THR B O 1
ATOM 5234 N N . ILE B 1 365 ? 68.493 53.025 115.121 1.00 46.66 364 ILE B N 1
ATOM 5235 C CA . ILE B 1 365 ? 68.185 52.189 113.941 1.00 47.88 364 ILE B CA 1
ATOM 5236 C C . ILE B 1 365 ? 68.533 50.740 114.238 1.00 49.68 364 ILE B C 1
ATOM 5237 O O . ILE B 1 365 ? 69.653 50.447 114.463 1.00 49.41 364 ILE B O 1
ATOM 5242 N N . LYS B 1 366 ? 67.557 49.876 114.141 1.00 52.06 365 LYS B N 1
ATOM 5243 C CA . LYS B 1 366 ? 67.793 48.454 114.357 1.00 54.34 365 LYS B CA 1
ATOM 5244 C C . LYS B 1 366 ? 67.991 47.760 113.016 1.00 55.69 365 LYS B C 1
ATOM 5245 O O . LYS B 1 366 ? 67.161 47.895 112.112 1.00 57.18 365 LYS B O 1
ATOM 5251 N N . PHE B 1 367 ? 69.072 46.995 112.934 1.00 56.14 366 PHE B N 1
ATOM 5252 C CA . PHE B 1 367 ? 69.406 46.271 111.714 1.00 57.70 366 PHE B CA 1
ATOM 5253 C C . PHE B 1 367 ? 68.718 44.903 111.682 1.00 61.36 366 PHE B C 1
ATOM 5254 O O . PHE B 1 367 ? 68.789 44.132 112.647 1.00 64.51 366 PHE B O 1
ATOM 5262 N N . GLY C 1 1 ? 92.078 93.026 87.361 1.00 107.68 0 GLY C N 1
ATOM 5263 C CA . GLY C 1 1 ? 91.606 94.334 86.946 1.00 108.13 0 GLY C CA 1
ATOM 5264 C C . GLY C 1 1 ? 92.666 95.415 87.063 1.00 107.64 0 GLY C C 1
ATOM 5265 O O . GLY C 1 1 ? 92.604 96.440 86.377 1.00 107.96 0 GLY C O 1
ATOM 5266 N N . MET C 1 2 ? 93.646 95.182 87.934 1.00 106.31 1 MET C N 1
ATOM 5267 C CA . MET C 1 2 ? 94.721 96.133 88.189 1.00 104.91 1 MET C CA 1
ATOM 5268 C C . MET C 1 2 ? 96.019 95.599 87.600 1.00 101.12 1 MET C C 1
ATOM 5269 O O . MET C 1 2 ? 96.451 94.490 87.941 1.00 100.66 1 MET C O 1
ATOM 5274 N N . SER C 1 3 ? 96.640 96.394 86.729 1.00 97.67 2 SER C N 1
ATOM 5275 C CA . SER C 1 3 ? 97.826 95.836 86.095 1.00 93.36 2 SER C CA 1
ATOM 5276 C C . SER C 1 3 ? 98.949 95.686 87.109 1.00 87.91 2 SER C C 1
ATOM 5277 O O . SER C 1 3 ? 99.115 96.512 88.011 1.00 88.51 2 SER C O 1
ATOM 5280 N N . LYS C 1 4 ? 99.766 94.677 86.827 1.00 82.00 3 LYS C N 1
ATOM 5281 C CA . LYS C 1 4 ? 100.859 94.347 87.726 1.00 75.71 3 LYS C CA 1
ATOM 5282 C C . LYS C 1 4 ? 101.725 95.577 87.982 1.00 72.00 3 LYS C C 1
ATOM 5283 O O . LYS C 1 4 ? 101.811 96.491 87.157 1.00 72.01 3 LYS C O 1
ATOM 5289 N N . LEU C 1 5 ? 102.357 95.604 89.151 1.00 68.44 4 LEU C N 1
ATOM 5290 C CA . LEU C 1 5 ? 103.282 96.675 89.473 1.00 65.59 4 LEU C CA 1
ATOM 5291 C C . LEU C 1 5 ? 104.641 96.382 88.858 1.00 66.25 4 LEU C C 1
ATOM 5292 O O . LEU C 1 5 ? 105.096 95.235 88.833 1.00 65.11 4 LEU C O 1
ATOM 5297 N N . LYS C 1 6 ? 105.284 97.426 88.346 1.00 68.63 5 LYS C N 1
ATOM 5298 C CA . LYS C 1 6 ? 106.586 97.296 87.705 1.00 69.40 5 LYS C CA 1
ATOM 5299 C C . LYS C 1 6 ? 107.661 97.579 88.749 1.00 69.52 5 LYS C C 1
ATOM 5300 O O . LYS C 1 6 ? 107.818 98.718 89.203 1.00 70.56 5 LYS C O 1
ATOM 5306 N N . ILE C 1 7 ? 108.395 96.540 89.129 1.00 69.21 6 ILE C N 1
ATOM 5307 C CA . ILE C 1 7 ? 109.322 96.598 90.253 1.00 68.37 6 ILE C CA 1
ATOM 5308 C C . ILE C 1 7 ? 110.731 96.849 89.740 1.00 66.54 6 ILE C C 1
ATOM 5309 O O . ILE C 1 7 ? 111.138 96.309 88.702 1.00 67.38 6 ILE C O 1
ATOM 5314 N N . GLY C 1 8 ? 111.476 97.673 90.471 1.00 63.58 7 GLY C N 1
ATOM 5315 C CA . GLY C 1 8 ? 112.904 97.806 90.266 1.00 61.59 7 GLY C CA 1
ATOM 5316 C C . GLY C 1 8 ? 113.654 97.349 91.499 1.00 59.41 7 GLY C C 1
ATOM 5317 O O . GLY C 1 8 ? 113.277 97.703 92.621 1.00 58.07 7 GLY C O 1
ATOM 5318 N N . ILE C 1 9 ? 114.702 96.548 91.313 1.00 59.32 8 ILE C N 1
ATOM 5319 C CA . ILE C 1 9 ? 115.495 96.011 92.412 1.00 58.98 8 ILE C CA 1
ATOM 5320 C C . ILE C 1 9 ? 116.892 96.605 92.309 1.00 58.20 8 ILE C C 1
ATOM 5321 O O . ILE C 1 9 ? 117.600 96.388 91.316 1.00 58.61 8 ILE C O 1
ATOM 5326 N N . ILE C 1 10 ? 117.279 97.369 93.326 1.00 56.99 9 ILE C N 1
ATOM 5327 C CA . ILE C 1 10 ? 118.615 97.940 93.445 1.00 56.34 9 ILE C CA 1
ATOM 5328 C C . ILE C 1 10 ? 119.362 97.117 94.485 1.00 57.40 9 ILE C C 1
ATOM 5329 O O . ILE C 1 10 ? 119.083 97.212 95.688 1.00 57.23 9 ILE C O 1
ATOM 5334 N N . GLY C 1 11 ? 120.313 96.312 94.032 1.00 58.05 10 GLY C N 1
ATOM 5335 C CA . GLY C 1 11 ? 121.000 95.410 94.929 1.00 56.87 10 GLY C CA 1
ATOM 5336 C C . GLY C 1 11 ? 120.458 94.009 94.763 1.00 56.06 10 GLY C C 1
ATOM 5337 O O . GLY C 1 11 ? 119.348 93.705 95.211 1.00 56.83 10 GLY C O 1
ATOM 5338 N N . CYS C 1 12 ? 121.224 93.159 94.089 1.00 55.30 11 CYS C N 1
ATOM 5339 C CA . CYS C 1 12 ? 120.805 91.792 93.815 1.00 53.07 11 CYS C CA 1
ATOM 5340 C C . CYS C 1 12 ? 121.670 90.803 94.582 1.00 52.90 11 CYS C C 1
ATOM 5341 O O . CYS C 1 12 ? 122.046 89.747 94.066 1.00 53.30 11 CYS C O 1
ATOM 5344 N N . GLY C 1 13 ? 121.943 91.137 95.841 1.00 52.34 12 GLY C N 1
ATOM 5345 C CA . GLY C 1 13 ? 122.798 90.330 96.686 1.00 51.75 12 GLY C CA 1
ATOM 5346 C C . GLY C 1 13 ? 122.073 89.240 97.448 1.00 52.35 12 GLY C C 1
ATOM 5347 O O . GLY C 1 13 ? 121.109 88.656 96.941 1.00 52.33 12 GLY C O 1
ATOM 5348 N N . GLY C 1 14 ? 122.521 88.976 98.678 1.00 52.66 13 GLY C N 1
ATOM 5349 C CA . GLY C 1 14 ? 122.017 87.824 99.413 1.00 51.44 13 GLY C CA 1
ATOM 5350 C C . GLY C 1 14 ? 120.524 87.881 99.674 1.00 51.66 13 GLY C C 1
ATOM 5351 O O . GLY C 1 14 ? 119.796 86.925 99.389 1.00 53.33 13 GLY C O 1
ATOM 5352 N N . ILE C 1 15 ? 120.044 88.994 100.230 1.00 51.14 14 ILE C N 1
ATOM 5353 C CA . ILE C 1 15 ? 118.624 88.987 100.564 1.00 49.95 14 ILE C CA 1
ATOM 5354 C C . ILE C 1 15 ? 117.773 89.218 99.322 1.00 46.87 14 ILE C C 1
ATOM 5355 O O . ILE C 1 15 ? 116.667 88.679 99.216 1.00 44.64 14 ILE C O 1
ATOM 5360 N N . ALA C 1 16 ? 118.280 89.895 98.289 1.00 47.60 15 ALA C N 1
ATOM 5361 C CA . ALA C 1 16 ? 117.539 89.963 97.034 1.00 47.07 15 ALA C CA 1
ATOM 5362 C C . ALA C 1 16 ? 117.184 88.576 96.528 1.00 46.62 15 ALA C C 1
ATOM 5363 O O . ALA C 1 16 ? 116.108 88.386 95.957 1.00 45.76 15 ALA C O 1
ATOM 5365 N N . ASN C 1 17 ? 118.056 87.593 96.760 1.00 48.72 16 ASN C N 1
ATOM 5366 C CA . ASN C 1 17 ? 117.833 86.232 96.287 1.00 50.70 16 ASN C CA 1
ATOM 5367 C C . ASN C 1 17 ? 117.192 85.319 97.325 1.00 51.08 16 ASN C C 1
ATOM 5368 O O . ASN C 1 17 ? 116.543 84.338 96.946 1.00 52.45 16 ASN C O 1
ATOM 5373 N N . GLN C 1 18 ? 117.351 85.598 98.618 1.00 50.96 17 GLN C N 1
ATOM 5374 C CA . GLN C 1 18 ? 116.702 84.768 99.623 1.00 50.35 17 GLN C CA 1
ATOM 5375 C C . GLN C 1 18 ? 115.261 85.181 99.886 1.00 47.26 17 GLN C C 1
ATOM 5376 O O . GLN C 1 18 ? 114.405 84.316 100.102 1.00 47.08 17 GLN C O 1
ATOM 5382 N N . LYS C 1 19 ? 114.962 86.475 99.848 1.00 46.59 18 LYS C N 1
ATOM 5383 C CA . LYS C 1 19 ? 113.653 86.970 100.251 1.00 45.20 18 LYS C CA 1
ATOM 5384 C C . LYS C 1 19 ? 112.873 87.611 99.116 1.00 46.03 18 LYS C C 1
ATOM 5385 O O . LYS C 1 19 ? 111.704 87.274 98.919 1.00 46.65 18 LYS C O 1
ATOM 5391 N N . HIS C 1 20 ? 113.476 88.527 98.359 1.00 47.06 19 HIS C N 1
ATOM 5392 C CA . HIS C 1 20 ? 112.688 89.354 97.444 1.00 50.44 19 HIS C CA 1
ATOM 5393 C C . HIS C 1 20 ? 112.321 88.596 96.170 1.00 50.90 19 HIS C C 1
ATOM 5394 O O . HIS C 1 20 ? 111.139 88.453 95.840 1.00 50.97 19 HIS C O 1
ATOM 5401 N N . PHE C 1 21 ? 113.321 88.107 95.437 1.00 51.25 20 PHE C N 1
ATOM 5402 C CA . PHE C 1 21 ? 113.037 87.351 94.217 1.00 53.16 20 PHE C CA 1
ATOM 5403 C C . PHE C 1 21 ? 112.111 86.171 94.468 1.00 53.92 20 PHE C C 1
ATOM 5404 O O . PHE C 1 21 ? 111.129 86.019 93.720 1.00 54.90 20 PHE C O 1
ATOM 5412 N N . PRO C 1 22 ? 112.324 85.323 95.484 1.00 53.70 21 PRO C N 1
ATOM 5413 C CA . PRO C 1 22 ? 111.319 84.284 95.754 1.00 53.86 21 PRO C CA 1
ATOM 5414 C C . PRO C 1 22 ? 109.951 84.854 96.083 1.00 55.60 21 PRO C C 1
ATOM 5415 O O . PRO C 1 22 ? 108.938 84.321 95.610 1.00 55.53 21 PRO C O 1
ATOM 5419 N N . ALA C 1 23 ? 109.893 85.943 96.857 1.00 54.74 22 ALA C N 1
ATOM 5420 C CA . ALA C 1 23 ? 108.601 86.496 97.259 1.00 54.75 22 ALA C CA 1
ATOM 5421 C C . ALA C 1 23 ? 107.855 87.084 96.069 1.00 54.38 22 ALA C C 1
ATOM 5422 O O . ALA C 1 23 ? 106.641 86.887 95.925 1.00 54.56 22 ALA C O 1
ATOM 5424 N N . LEU C 1 24 ? 108.560 87.834 95.220 1.00 53.80 23 LEU C N 1
ATOM 5425 C CA . LEU C 1 24 ? 107.909 88.451 94.068 1.00 53.71 23 LEU C CA 1
ATOM 5426 C C . LEU C 1 24 ? 107.401 87.392 93.096 1.00 54.98 23 LEU C C 1
ATOM 5427 O O . LEU C 1 24 ? 106.339 87.557 92.483 1.00 55.26 23 LEU C O 1
ATOM 5432 N N . LYS C 1 25 ? 108.133 86.282 92.963 1.00 55.33 24 LYS C N 1
ATOM 5433 C CA . LYS C 1 25 ? 107.670 85.186 92.117 1.00 56.19 24 LYS C CA 1
ATOM 5434 C C . LYS C 1 25 ? 106.394 84.560 92.666 1.00 57.72 24 LYS C C 1
ATOM 5435 O O . LYS C 1 25 ? 105.473 84.241 91.905 1.00 57.74 24 LYS C O 1
ATOM 5441 N N . ASN C 1 26 ? 106.319 84.369 93.987 1.00 58.79 25 ASN C N 1
ATOM 5442 C CA . ASN C 1 26 ? 105.111 83.815 94.587 1.00 59.93 25 ASN C CA 1
ATOM 5443 C C . ASN C 1 26 ? 103.935 84.772 94.489 1.00 61.21 25 ASN C C 1
ATOM 5444 O O . ASN C 1 26 ? 102.784 84.339 94.627 1.00 62.38 25 ASN C O 1
ATOM 5449 N N . ASN C 1 27 ? 104.200 86.057 94.270 1.00 61.46 26 ASN C N 1
ATOM 5450 C CA . ASN C 1 27 ? 103.170 87.072 94.096 1.00 62.09 26 ASN C CA 1
ATOM 5451 C C . ASN C 1 27 ? 103.202 87.640 92.682 1.00 61.38 26 ASN C C 1
ATOM 5452 O O . ASN C 1 27 ? 102.926 88.822 92.461 1.00 61.96 26 ASN C O 1
ATOM 5457 N N . ALA C 1 28 ? 103.538 86.791 91.705 1.00 59.06 27 ALA C N 1
ATOM 5458 C CA . ALA C 1 28 ? 103.727 87.262 90.338 1.00 58.38 27 ALA C CA 1
ATOM 5459 C C . ALA C 1 28 ? 102.461 87.863 89.749 1.00 59.65 27 ALA C C 1
ATOM 5460 O O . ALA C 1 28 ? 102.549 88.664 88.816 1.00 58.48 27 ALA C O 1
ATOM 5462 N N . ASP C 1 29 ? 101.287 87.512 90.274 1.00 62.62 28 ASP C N 1
ATOM 5463 C CA . ASP C 1 29 ? 100.057 88.077 89.737 1.00 66.97 28 ASP C CA 1
ATOM 5464 C C . ASP C 1 29 ? 99.932 89.576 89.983 1.00 67.35 28 ASP C C 1
ATOM 5465 O O . ASP C 1 29 ? 99.060 90.212 89.382 1.00 66.66 28 ASP C O 1
ATOM 5470 N N . LEU C 1 30 ? 100.772 90.159 90.835 1.00 67.44 29 LEU C N 1
ATOM 5471 C CA . LEU C 1 30 ? 100.677 91.573 91.153 1.00 68.57 29 LEU C CA 1
ATOM 5472 C C . LEU C 1 30 ? 101.887 92.374 90.709 1.00 69.95 29 LEU C C 1
ATOM 5473 O O . LEU C 1 30 ? 101.921 93.587 90.948 1.00 71.06 29 LEU C O 1
ATOM 5478 N N . ASN C 1 31 ? 102.877 91.750 90.076 1.00 69.73 30 ASN C N 1
ATOM 5479 C CA . ASN C 1 31 ? 104.099 92.474 89.770 1.00 69.99 30 ASN C CA 1
ATOM 5480 C C . ASN C 1 31 ? 104.858 91.788 88.647 1.00 70.58 30 ASN C C 1
ATOM 5481 O O . ASN C 1 31 ? 104.672 90.599 88.376 1.00 69.26 30 ASN C O 1
ATOM 5486 N N . GLU C 1 32 ? 105.732 92.561 88.009 1.00 72.35 31 GLU C N 1
ATOM 5487 C CA . GLU C 1 32 ? 106.846 92.018 87.248 1.00 73.36 31 GLU C CA 1
ATOM 5488 C C . GLU C 1 32 ? 108.028 92.960 87.443 1.00 70.24 31 GLU C C 1
ATOM 5489 O O . GLU C 1 32 ? 107.857 94.123 87.816 1.00 70.45 31 GLU C O 1
ATOM 5495 N N . ILE C 1 33 ? 109.234 92.448 87.206 1.00 67.19 32 ILE C N 1
ATOM 5496 C CA . ILE C 1 33 ? 110.475 93.111 87.599 1.00 64.71 32 ILE C CA 1
ATOM 5497 C C . ILE C 1 33 ? 111.178 93.691 86.378 1.00 65.41 32 ILE C C 1
ATOM 5498 O O . ILE C 1 33 ? 111.421 92.985 85.391 1.00 65.38 32 ILE C O 1
ATOM 5503 N N . VAL C 1 34 ? 111.512 94.977 86.430 1.00 66.80 33 VAL C N 1
ATOM 5504 C CA . VAL C 1 34 ? 112.456 95.545 85.475 1.00 67.16 33 VAL C CA 1
ATOM 5505 C C . VAL C 1 34 ? 113.331 96.594 86.160 1.00 69.69 33 VAL C C 1
ATOM 5506 O O . VAL C 1 34 ? 114.542 96.666 85.936 1.00 71.15 33 VAL C O 1
ATOM 5510 N N . PHE C 1 36 ? 116.563 95.668 87.431 1.00 55.62 35 PHE C N 1
ATOM 5511 C CA . PHE C 1 36 ? 117.658 95.035 88.163 1.00 55.77 35 PHE C CA 1
ATOM 5512 C C . PHE C 1 36 ? 118.946 95.848 88.082 1.00 57.94 35 PHE C C 1
ATOM 5513 O O . PHE C 1 36 ? 119.397 96.188 86.989 1.00 57.23 35 PHE C O 1
ATOM 5521 N N . CYS C 1 37 ? 119.549 96.100 89.248 1.00 61.71 36 CYS C N 1
ATOM 5522 C CA . CYS C 1 37 ? 120.792 96.902 89.375 1.00 65.41 36 CYS C CA 1
ATOM 5523 C C . CYS C 1 37 ? 121.737 96.303 90.399 1.00 66.78 36 CYS C C 1
ATOM 5524 O O . CYS C 1 37 ? 121.268 95.778 91.346 1.00 67.64 36 CYS C O 1
ATOM 5527 N N . ASP C 1 38 ? 123.017 96.442 90.179 1.00 66.96 37 ASP C N 1
ATOM 5528 C CA . ASP C 1 38 ? 124.055 96.022 91.131 1.00 67.44 37 ASP C CA 1
ATOM 5529 C C . ASP C 1 38 ? 125.379 96.571 90.615 1.00 70.19 37 ASP C C 1
ATOM 5530 O O . ASP C 1 38 ? 125.652 96.376 89.472 1.00 71.42 37 ASP C O 1
ATOM 5535 N N . ILE C 1 39 ? 126.154 97.218 91.451 1.00 70.66 38 ILE C N 1
ATOM 5536 C CA . ILE C 1 39 ? 127.514 97.645 91.080 1.00 71.36 38 ILE C CA 1
ATOM 5537 C C . ILE C 1 39 ? 128.275 96.480 90.467 1.00 70.48 38 ILE C C 1
ATOM 5538 O O . ILE C 1 39 ? 129.273 96.721 89.848 1.00 70.09 38 ILE C O 1
ATOM 5543 N N . GLN C 1 40 ? 127.840 95.264 90.716 1.00 70.42 39 GLN C N 1
ATOM 5544 C CA . GLN C 1 40 ? 128.459 94.061 90.131 1.00 71.65 39 GLN C CA 1
ATOM 5545 C C . GLN C 1 40 ? 127.433 93.577 89.134 1.00 69.58 39 GLN C C 1
ATOM 5546 O O . GLN C 1 40 ? 126.579 92.833 89.547 1.00 68.83 39 GLN C O 1
ATOM 5552 N N . ILE C 1 41 ? 127.546 94.000 87.888 1.00 68.52 40 ILE C N 1
ATOM 5553 C CA . ILE C 1 41 ? 126.481 93.759 86.881 1.00 68.97 40 ILE C CA 1
ATOM 5554 C C . ILE C 1 41 ? 126.210 92.290 86.657 1.00 70.40 40 ILE C C 1
ATOM 5555 O O . ILE C 1 41 ? 125.081 91.961 86.391 1.00 70.26 40 ILE C O 1
ATOM 5560 N N . ASP C 1 42 ? 127.199 91.457 86.817 1.00 72.84 41 ASP C N 1
ATOM 5561 C CA . ASP C 1 42 ? 126.882 90.038 86.654 1.00 75.69 41 ASP C CA 1
ATOM 5562 C C . ASP C 1 42 ? 125.712 89.627 87.547 1.00 73.60 41 ASP C C 1
ATOM 5563 O O . ASP C 1 42 ? 124.741 89.015 87.075 1.00 72.03 41 ASP C O 1
ATOM 5568 N N . ARG C 1 43 ? 125.777 89.974 88.834 1.00 72.68 42 ARG C N 1
ATOM 5569 C CA . ARG C 1 43 ? 124.718 89.585 89.755 1.00 71.98 42 ARG C CA 1
ATOM 5570 C C . ARG C 1 43 ? 123.369 90.118 89.301 1.00 70.89 42 ARG C C 1
ATOM 5571 O O . ARG C 1 43 ? 122.350 89.433 89.437 1.00 68.94 42 ARG C O 1
ATOM 5579 N N . ALA C 1 44 ? 123.338 91.335 88.757 1.00 72.31 43 ALA C N 1
ATOM 5580 C CA . ALA C 1 44 ? 122.083 91.865 88.236 1.00 72.85 43 ALA C CA 1
ATOM 5581 C C . ALA C 1 44 ? 121.651 91.135 86.970 1.00 73.05 43 ALA C C 1
ATOM 5582 O O . ALA C 1 44 ? 120.451 91.072 86.667 1.00 74.55 43 ALA C O 1
ATOM 5584 N N . GLU C 1 45 ? 122.607 90.580 86.223 1.00 71.63 44 GLU C N 1
ATOM 5585 C CA . GLU C 1 45 ? 122.267 89.868 84.996 1.00 70.78 44 GLU C CA 1
ATOM 5586 C C . GLU C 1 45 ? 121.637 88.513 85.303 1.00 69.61 44 GLU C C 1
ATOM 5587 O O . GLU C 1 45 ? 120.578 88.176 84.760 1.00 67.94 44 GLU C O 1
ATOM 5589 N N . LYS C 1 46 ? 122.257 87.728 86.191 1.00 70.34 45 LYS C N 1
ATOM 5590 C CA . LYS C 1 46 ? 121.615 86.429 86.377 1.00 72.00 45 LYS C CA 1
ATOM 5591 C C . LYS C 1 46 ? 120.300 86.560 87.139 1.00 69.62 45 LYS C C 1
ATOM 5592 O O . LYS C 1 46 ? 119.333 85.852 86.830 1.00 68.75 45 LYS C O 1
ATOM 5598 N N . ALA C 1 47 ? 120.092 87.589 87.966 1.00 68.43 46 ALA C N 1
ATOM 5599 C CA . ALA C 1 47 ? 118.768 87.823 88.535 1.00 68.32 46 ALA C CA 1
ATOM 5600 C C . ALA C 1 47 ? 117.738 88.094 87.448 1.00 68.28 46 ALA C C 1
ATOM 5601 O O . ALA C 1 47 ? 116.621 87.560 87.493 1.00 66.82 46 ALA C O 1
ATOM 5603 N N . ALA C 1 48 ? 118.090 88.930 86.469 1.00 69.47 47 ALA C N 1
ATOM 5604 C CA . ALA C 1 48 ? 117.180 89.202 85.362 1.00 71.16 47 ALA C CA 1
ATOM 5605 C C . ALA C 1 48 ? 116.939 87.960 84.518 1.00 71.44 47 ALA C C 1
ATOM 5606 O O . ALA C 1 48 ? 115.864 87.813 83.922 1.00 70.99 47 ALA C O 1
ATOM 5608 N N . ALA C 1 49 ? 117.926 87.061 84.450 1.00 72.11 48 ALA C N 1
ATOM 5609 C CA . ALA C 1 49 ? 117.732 85.801 83.742 1.00 73.02 48 ALA C CA 1
ATOM 5610 C C . ALA C 1 49 ? 116.676 84.929 84.416 1.00 72.60 48 ALA C C 1
ATOM 5611 O O . ALA C 1 49 ? 115.921 84.228 83.730 1.00 71.99 48 ALA C O 1
ATOM 5613 N N . GLU C 1 50 ? 116.595 84.970 85.747 1.00 72.09 49 GLU C N 1
ATOM 5614 C CA . GLU C 1 50 ? 115.705 84.082 86.481 1.00 71.96 49 GLU C CA 1
ATOM 5615 C C . GLU C 1 50 ? 114.352 84.695 86.818 1.00 68.47 49 GLU C C 1
ATOM 5616 O O . GLU C 1 50 ? 113.363 83.958 86.876 1.00 67.66 49 GLU C O 1
ATOM 5622 N N . PHE C 1 51 ? 114.304 85.995 87.094 1.00 66.25 50 PHE C N 1
ATOM 5623 C CA . PHE C 1 51 ? 113.032 86.573 87.593 1.00 64.66 50 PHE C CA 1
ATOM 5624 C C . PHE C 1 51 ? 112.630 87.795 86.766 1.00 66.00 50 PHE C C 1
ATOM 5625 O O . PHE C 1 51 ? 111.550 88.338 87.015 1.00 64.30 50 PHE C O 1
ATOM 5633 N N . GLY C 1 52 ? 113.464 88.179 85.802 1.00 70.74 51 GLY C N 1
ATOM 5634 C CA . GLY C 1 52 ? 113.169 89.324 84.916 1.00 75.91 51 GLY C CA 1
ATOM 5635 C C . GLY C 1 52 ? 111.902 89.112 84.116 1.00 82.33 51 GLY C C 1
ATOM 5636 O O . GLY C 1 52 ? 111.490 87.952 83.987 1.00 82.35 51 GLY C O 1
ATOM 5637 N N . ALA C 1 53 ? 111.329 90.174 83.549 1.00 30.00 52 ALA C N 1
ATOM 5638 C CA . ALA C 1 53 ? 110.003 90.060 82.897 1.00 30.00 52 ALA C CA 1
ATOM 5639 C C . ALA C 1 53 ? 110.067 90.114 81.371 1.00 30.00 52 ALA C C 1
ATOM 5640 O O . ALA C 1 53 ? 109.018 90.412 80.767 1.00 30.00 52 ALA C O 1
ATOM 5642 N N . GLU C 1 54 ? 111.222 89.834 80.779 1.00 89.36 53 GLU C N 1
ATOM 5643 C CA . GLU C 1 54 ? 111.360 89.977 79.309 1.00 96.28 53 GLU C CA 1
ATOM 5644 C C . GLU C 1 54 ? 111.513 91.466 79.023 1.00 100.81 53 GLU C C 1
ATOM 5645 O O . GLU C 1 54 ? 110.538 92.203 79.189 1.00 104.56 53 GLU C O 1
ATOM 5651 N N . GLY C 1 55 ? 112.709 91.867 78.611 1.00 101.61 54 GLY C N 1
ATOM 5652 C CA . GLY C 1 55 ? 112.958 93.294 78.403 1.00 101.02 54 GLY C CA 1
ATOM 5653 C C . GLY C 1 55 ? 113.075 93.947 79.754 1.00 100.46 54 GLY C C 1
ATOM 5654 O O . GLY C 1 55 ? 112.265 94.840 80.053 1.00 102.37 54 GLY C O 1
ATOM 5655 N N . ALA C 1 56 ? 114.027 93.477 80.551 1.00 97.93 55 ALA C N 1
ATOM 5656 C CA . ALA C 1 56 ? 114.255 94.115 81.858 1.00 89.12 55 ALA C CA 1
ATOM 5657 C C . ALA C 1 56 ? 115.615 94.802 81.874 1.00 81.47 55 ALA C C 1
ATOM 5658 O O . ALA C 1 56 ? 116.600 94.170 81.476 1.00 80.70 55 ALA C O 1
ATOM 5660 N N . GLN C 1 57 ? 115.645 96.050 82.318 1.00 75.78 56 GLN C N 1
ATOM 5661 C CA . GLN C 1 57 ? 116.913 96.772 82.447 1.00 70.53 56 GLN C CA 1
ATOM 5662 C C . GLN C 1 57 ? 117.879 96.045 83.363 1.00 69.13 56 GLN C C 1
ATOM 5663 O O . GLN C 1 57 ? 117.445 95.430 84.306 1.00 68.87 56 GLN C O 1
ATOM 5669 N N . VAL C 1 58 ? 119.136 96.070 83.006 1.00 68.05 57 VAL C N 1
ATOM 5670 C CA . VAL C 1 58 ? 120.175 95.499 83.849 1.00 66.38 57 VAL C CA 1
ATOM 5671 C C . VAL C 1 58 ? 121.252 96.542 83.757 1.00 67.16 57 VAL C C 1
ATOM 5672 O O . VAL C 1 58 ? 121.793 96.729 82.712 1.00 67.00 57 VAL C O 1
ATOM 5676 N N . THR C 1 59 ? 121.480 97.190 84.874 1.00 68.35 58 THR C N 1
ATOM 5677 C CA . THR C 1 59 ? 122.462 98.261 84.925 1.00 68.77 58 THR C CA 1
ATOM 5678 C C . THR C 1 59 ? 123.341 98.096 86.153 1.00 68.18 58 THR C C 1
ATOM 5679 O O . THR C 1 59 ? 123.052 97.305 87.053 1.00 67.00 58 THR C O 1
ATOM 5683 N N . ALA C 1 60 ? 124.466 98.807 86.164 1.00 68.83 59 ALA C N 1
ATOM 5684 C CA . ALA C 1 60 ? 125.344 98.864 87.322 1.00 70.12 59 ALA C CA 1
ATOM 5685 C C . ALA C 1 60 ? 125.250 100.193 88.058 1.00 73.65 59 ALA C C 1
ATOM 5686 O O . ALA C 1 60 ? 126.046 100.439 88.970 1.00 72.29 59 ALA C O 1
ATOM 5688 N N . ASP C 1 61 ? 124.304 101.055 87.684 1.00 79.50 60 ASP C N 1
ATOM 5689 C CA . ASP C 1 61 ? 124.170 102.378 88.289 1.00 84.71 60 ASP C CA 1
ATOM 5690 C C . ASP C 1 61 ? 122.707 102.629 88.623 1.00 84.40 60 ASP C C 1
ATOM 5691 O O . ASP C 1 61 ? 121.878 102.777 87.721 1.00 86.79 60 ASP C O 1
ATOM 5696 N N . TYR C 1 62 ? 122.399 102.692 89.922 1.00 82.15 61 TYR C N 1
ATOM 5697 C CA . TYR C 1 62 ? 121.013 102.844 90.352 1.00 78.29 61 TYR C CA 1
ATOM 5698 C C . TYR C 1 62 ? 120.377 104.107 89.790 1.00 77.56 61 TYR C C 1
ATOM 5699 O O . TYR C 1 62 ? 119.175 104.110 89.500 1.00 78.51 61 TYR C O 1
ATOM 5708 N N . LYS C 1 63 ? 121.154 105.183 89.633 1.00 75.89 62 LYS C N 1
ATOM 5709 C CA . LYS C 1 63 ? 120.617 106.392 89.014 1.00 74.96 62 LYS C CA 1
ATOM 5710 C C . LYS C 1 63 ? 120.021 106.092 87.644 1.00 74.81 62 LYS C C 1
ATOM 5711 O O . LYS C 1 63 ? 119.020 106.703 87.258 1.00 74.14 62 LYS C O 1
ATOM 5713 N N . GLU C 1 64 ? 120.600 105.136 86.914 1.00 75.50 63 GLU C N 1
ATOM 5714 C CA . GLU C 1 64 ? 120.060 104.746 85.615 1.00 77.50 63 GLU C CA 1
ATOM 5715 C C . GLU C 1 64 ? 118.737 104.002 85.771 1.00 74.90 63 GLU C C 1
ATOM 5716 O O . GLU C 1 64 ? 117.751 104.314 85.091 1.00 75.57 63 GLU C O 1
ATOM 5722 N N . LEU C 1 65 ? 118.703 103.002 86.659 1.00 71.59 64 LEU C N 1
ATOM 5723 C CA . LEU C 1 65 ? 117.459 102.286 86.936 1.00 67.13 64 LEU C CA 1
ATOM 5724 C C . LEU C 1 65 ? 116.388 103.232 87.465 1.00 66.65 64 LEU C C 1
ATOM 5725 O O . LEU C 1 65 ? 115.201 103.071 87.163 1.00 66.35 64 LEU C O 1
ATOM 5730 N N . LEU C 1 66 ? 116.787 104.220 88.266 1.00 67.42 65 LEU C N 1
ATOM 5731 C CA . LEU C 1 66 ? 115.825 105.182 88.785 1.00 68.07 65 LEU C CA 1
ATOM 5732 C C . LEU C 1 66 ? 115.286 106.078 87.684 1.00 70.35 65 LEU C C 1
ATOM 5733 O O . LEU C 1 66 ? 114.124 106.498 87.741 1.00 70.59 65 LEU C O 1
ATOM 5738 N N . ALA C 1 67 ? 116.116 106.382 86.681 1.00 71.71 66 ALA C N 1
ATOM 5739 C CA . ALA C 1 67 ? 115.677 107.232 85.582 1.00 72.87 66 ALA C CA 1
ATOM 5740 C C . ALA C 1 67 ? 114.621 106.544 84.727 1.00 73.58 66 ALA C C 1
ATOM 5741 O O . ALA C 1 67 ? 113.708 107.209 84.223 1.00 74.84 66 ALA C O 1
ATOM 5743 N N . ASN C 1 68 ? 114.727 105.220 84.562 1.00 72.68 67 ASN C N 1
ATOM 5744 C CA . ASN C 1 68 ? 113.772 104.426 83.797 1.00 72.00 67 ASN C CA 1
ATOM 5745 C C . ASN C 1 68 ? 112.351 104.708 84.274 1.00 73.33 67 ASN C C 1
ATOM 5746 O O . ASN C 1 68 ? 111.980 104.311 85.386 1.00 72.87 67 ASN C O 1
ATOM 5751 N N . PRO C 1 69 ? 111.526 105.381 83.461 1.00 76.19 68 PRO C N 1
ATOM 5752 C CA . PRO C 1 69 ? 110.170 105.723 83.911 1.00 74.70 68 PRO C CA 1
ATOM 5753 C C . PRO C 1 69 ? 109.252 104.522 84.055 1.00 72.07 68 PRO C C 1
ATOM 5754 O O . PRO C 1 69 ? 108.180 104.662 84.661 1.00 69.76 68 PRO C O 1
ATOM 5758 N N . GLU C 1 70 ? 109.631 103.358 83.517 1.00 71.72 69 GLU C N 1
ATOM 5759 C CA . GLU C 1 70 ? 108.799 102.168 83.659 1.00 70.20 69 GLU C CA 1
ATOM 5760 C C . GLU C 1 70 ? 108.772 101.671 85.097 1.00 69.87 69 GLU C C 1
ATOM 5761 O O . GLU C 1 70 ? 107.715 101.269 85.592 1.00 69.54 69 GLU C O 1
ATOM 5763 N N . VAL C 1 71 ? 109.921 101.685 85.776 1.00 69.34 70 VAL C N 1
ATOM 5764 C CA . VAL C 1 71 ? 109.970 101.308 87.181 1.00 68.24 70 VAL C CA 1
ATOM 5765 C C . VAL C 1 71 ? 108.950 102.136 87.946 1.00 67.82 70 VAL C C 1
ATOM 5766 O O . VAL C 1 71 ? 108.984 103.372 87.913 1.00 68.43 70 VAL C O 1
ATOM 5770 N N . GLU C 1 72 ? 108.020 101.457 88.616 1.00 66.67 71 GLU C N 1
ATOM 5771 C CA . GLU C 1 72 ? 107.055 102.140 89.470 1.00 65.61 71 GLU C CA 1
ATOM 5772 C C . GLU C 1 72 ? 107.420 102.013 90.941 1.00 63.30 71 GLU C C 1
ATOM 5773 O O . GLU C 1 72 ? 107.227 102.960 91.712 1.00 62.64 71 GLU C O 1
ATOM 5775 N N . VAL C 1 73 ? 107.966 100.857 91.322 1.00 61.10 72 VAL C N 1
ATOM 5776 C CA . VAL C 1 73 ? 108.300 100.521 92.702 1.00 59.31 72 VAL C CA 1
ATOM 5777 C C . VAL C 1 73 ? 109.772 100.139 92.769 1.00 58.82 72 VAL C C 1
ATOM 5778 O O . VAL C 1 73 ? 110.253 99.339 91.961 1.00 59.43 72 VAL C O 1
ATOM 5782 N N . VAL C 1 74 ? 110.488 100.703 93.734 1.00 58.16 73 VAL C N 1
ATOM 5783 C CA . VAL C 1 74 ? 111.902 100.413 93.931 1.00 57.79 73 VAL C CA 1
ATOM 5784 C C . VAL C 1 74 ? 112.070 99.593 95.209 1.00 57.77 73 VAL C C 1
ATOM 5785 O O . VAL C 1 74 ? 111.562 99.972 96.275 1.00 57.20 73 VAL C O 1
ATOM 5789 N N . HIS C 1 75 ? 112.781 98.470 95.107 1.00 55.26 74 HIS C N 1
ATOM 5790 C CA . HIS C 1 75 ? 113.168 97.646 96.245 1.00 52.43 74 HIS C CA 1
ATOM 5791 C C . HIS C 1 75 ? 114.660 97.832 96.486 1.00 51.24 74 HIS C C 1
ATOM 5792 O O . HIS C 1 75 ? 115.477 97.373 95.681 1.00 52.95 74 HIS C O 1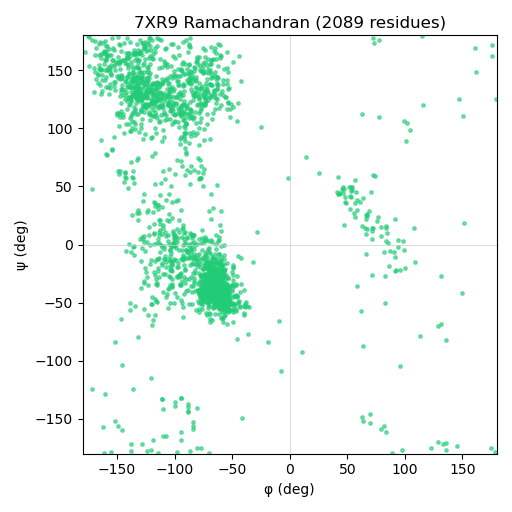
ATOM 5799 N N . VAL C 1 76 ? 115.011 98.470 97.607 1.00 48.60 75 VAL C N 1
ATOM 5800 C CA . VAL C 1 76 ? 116.447 98.692 97.954 1.00 45.34 75 VAL C CA 1
ATOM 5801 C C . VAL C 1 76 ? 116.976 97.464 98.703 1.00 44.46 75 VAL C C 1
ATOM 5802 O O . VAL C 1 76 ? 116.395 97.123 99.753 1.00 41.75 75 VAL C O 1
ATOM 5806 N N . CYS C 1 77 ? 118.035 96.832 98.185 1.00 45.34 76 CYS C N 1
ATOM 5807 C CA . CYS C 1 77 ? 118.650 95.657 98.862 1.00 47.61 76 CYS C CA 1
ATOM 5808 C C . CYS C 1 77 ? 120.170 95.849 98.921 1.00 50.06 76 CYS C C 1
ATOM 5809 O O . CYS C 1 77 ? 120.886 94.840 99.078 1.00 49.71 76 CYS C O 1
ATOM 5812 N N . THR C 1 78 ? 120.636 97.096 98.806 1.00 51.65 77 THR C N 1
ATOM 5813 C CA . THR C 1 78 ? 122.092 97.402 98.846 1.00 54.64 77 THR C CA 1
ATOM 5814 C C . THR C 1 78 ? 122.555 97.420 100.311 1.00 53.74 77 THR C C 1
ATOM 5815 O O . THR C 1 78 ? 121.737 97.066 101.166 1.00 55.57 77 THR C O 1
ATOM 5819 N N . PRO C 1 79 ? 123.820 97.767 100.650 1.00 59.15 78 PRO C N 1
ATOM 5820 C CA . PRO C 1 79 ? 124.251 97.873 102.055 1.00 54.79 78 PRO C CA 1
ATOM 5821 C C . PRO C 1 79 ? 123.604 99.043 102.811 1.00 59.04 78 PRO C C 1
ATOM 5822 O O . PRO C 1 79 ? 123.229 100.008 102.176 1.00 58.70 78 PRO C O 1
ATOM 5826 N N . ASN C 1 80 ? 123.512 98.936 104.140 1.00 59.05 79 ASN C N 1
ATOM 5827 C CA . ASN C 1 80 ? 122.870 99.995 104.965 1.00 60.22 79 ASN C CA 1
ATOM 5828 C C . ASN C 1 80 ? 123.479 101.364 104.655 1.00 59.99 79 ASN C C 1
ATOM 5829 O O . ASN C 1 80 ? 122.705 102.333 104.541 1.00 60.01 79 ASN C O 1
ATOM 5834 N N . VAL C 1 81 ? 124.763 101.457 104.501 1.00 59.21 80 VAL C N 1
ATOM 5835 C CA . VAL C 1 81 ? 125.420 102.753 104.279 1.00 58.41 80 VAL C CA 1
ATOM 5836 C C . VAL C 1 81 ? 124.844 103.405 103.039 1.00 57.71 80 VAL C C 1
ATOM 5837 O O . VAL C 1 81 ? 124.885 104.599 102.975 1.00 57.10 80 VAL C O 1
ATOM 5841 N N . SER C 1 82 ? 124.238 102.616 102.155 1.00 57.16 81 SER C N 1
ATOM 5842 C CA . SER C 1 82 ? 123.769 103.114 100.839 1.00 57.61 81 SER C CA 1
ATOM 5843 C C . SER C 1 82 ? 122.252 103.272 100.752 1.00 57.31 81 SER C C 1
ATOM 5844 O O . SER C 1 82 ? 121.779 103.635 99.675 1.00 56.38 81 SER C O 1
ATOM 5847 N N . HIS C 1 83 ? 121.533 103.026 101.838 1.00 58.40 82 HIS C N 1
ATOM 5848 C CA . HIS C 1 83 ? 120.055 103.103 101.834 1.00 59.29 82 HIS C CA 1
ATOM 5849 C C . HIS C 1 83 ? 119.560 104.529 101.684 1.00 58.11 82 HIS C C 1
ATOM 5850 O O . HIS C 1 83 ? 118.647 104.785 100.890 1.00 57.29 82 HIS C O 1
ATOM 5857 N N . SER C 1 84 ? 120.126 105.425 102.480 1.00 58.31 83 SER C N 1
ATOM 5858 C CA . SER C 1 84 ? 119.707 106.838 102.448 1.00 58.15 83 SER C CA 1
ATOM 5859 C C . SER C 1 84 ? 119.839 107.408 101.033 1.00 58.94 83 SER C C 1
ATOM 5860 O O . SER C 1 84 ? 118.849 107.935 100.510 1.00 59.52 83 SER C O 1
ATOM 5862 N N . GLU C 1 85 ? 121.016 107.295 100.436 1.00 58.08 84 GLU C N 1
ATOM 5863 C CA . GLU C 1 85 ? 121.272 107.897 99.115 1.00 58.79 84 GLU C CA 1
ATOM 5864 C C . GLU C 1 85 ? 120.351 107.305 98.055 1.00 57.47 84 GLU C C 1
ATOM 5865 O O . GLU C 1 85 ? 119.837 108.079 97.247 1.00 56.26 84 GLU C O 1
ATOM 5867 N N . ILE C 1 86 ? 120.141 105.993 98.078 1.00 57.11 85 ILE C N 1
ATOM 5868 C CA . ILE C 1 86 ? 119.363 105.346 97.000 1.00 57.94 85 ILE C CA 1
ATOM 5869 C C . ILE C 1 86 ? 117.869 105.563 97.224 1.00 59.68 85 ILE C C 1
ATOM 5870 O O . ILE C 1 86 ? 117.125 105.526 96.249 1.00 58.55 85 ILE C O 1
ATOM 5872 N N . THR C 1 87 ? 117.470 105.799 98.464 1.00 61.91 86 THR C N 1
ATOM 5873 C CA . THR C 1 87 ? 116.049 106.072 98.770 1.00 66.13 86 THR C CA 1
ATOM 5874 C C . THR C 1 87 ? 115.809 107.584 98.689 1.00 73.21 86 THR C C 1
ATOM 5875 O O . THR C 1 87 ? 114.933 107.977 97.916 1.00 72.68 86 THR C O 1
ATOM 5879 N N . PHE C 1 91 ? 115.464 108.471 94.872 1.00 95.18 90 PHE C N 1
ATOM 5880 C CA . PHE C 1 91 ? 114.525 107.445 94.357 1.00 87.92 90 PHE C CA 1
ATOM 5881 C C . PHE C 1 91 ? 113.100 107.877 94.652 1.00 82.30 90 PHE C C 1
ATOM 5882 O O . PHE C 1 91 ? 112.206 107.483 93.911 1.00 80.55 90 PHE C O 1
ATOM 5884 N N . GLU C 1 92 ? 112.911 108.667 95.697 1.00 79.08 91 GLU C N 1
ATOM 5885 C CA . GLU C 1 92 ? 111.561 109.236 95.911 1.00 77.21 91 GLU C CA 1
ATOM 5886 C C . GLU C 1 92 ? 111.412 110.250 94.775 1.00 78.54 91 GLU C C 1
ATOM 5887 O O . GLU C 1 92 ? 110.756 111.276 94.967 1.00 77.50 91 GLU C O 1
ATOM 5893 N N . ALA C 1 93 ? 112.085 109.976 93.657 1.00 81.29 92 ALA C N 1
ATOM 5894 C CA . ALA C 1 93 ? 111.932 110.769 92.420 1.00 78.14 92 ALA C CA 1
ATOM 5895 C C . ALA C 1 93 ? 110.815 110.079 91.646 1.00 75.13 92 ALA C C 1
ATOM 5896 O O . ALA C 1 93 ? 111.083 109.555 90.554 1.00 75.46 92 ALA C O 1
ATOM 5898 N N . GLY C 1 94 ? 109.637 110.009 92.261 1.00 73.40 93 GLY C N 1
ATOM 5899 C CA . GLY C 1 94 ? 108.468 109.423 91.596 1.00 73.04 93 GLY C CA 1
ATOM 5900 C C . GLY C 1 94 ? 108.304 107.964 91.933 1.00 72.89 93 GLY C C 1
ATOM 5901 O O . GLY C 1 94 ? 107.368 107.348 91.419 1.00 73.65 93 GLY C O 1
ATOM 5902 N N . LYS C 1 95 ? 109.150 107.439 92.806 1.00 71.83 94 LYS C N 1
ATOM 5903 C CA . LYS C 1 95 ? 109.090 105.975 93.016 1.00 70.65 94 LYS C CA 1
ATOM 5904 C C . LYS C 1 95 ? 108.700 105.576 94.436 1.00 66.01 94 LYS C C 1
ATOM 5905 O O . LYS C 1 95 ? 109.145 106.232 95.372 1.00 65.59 94 LYS C O 1
ATOM 5911 N N . HIS C 1 96 ? 107.841 104.574 94.560 1.00 62.96 95 HIS C N 1
ATOM 5912 C CA . HIS C 1 96 ? 107.507 103.954 95.832 1.00 60.06 95 HIS C CA 1
ATOM 5913 C C . HIS C 1 96 ? 108.741 103.148 96.191 1.00 57.99 95 HIS C C 1
ATOM 5914 O O . HIS C 1 96 ? 109.323 102.539 95.317 1.00 56.61 95 HIS C O 1
ATOM 5921 N N . VAL C 1 97 ? 109.151 103.226 97.446 1.00 58.00 96 VAL C N 1
ATOM 5922 C CA . VAL C 1 97 ? 110.385 102.551 97.902 1.00 58.31 96 VAL C CA 1
ATOM 5923 C C . VAL C 1 97 ? 110.210 101.540 99.041 1.00 58.24 96 VAL C C 1
ATOM 5924 O O . VAL C 1 97 ? 109.573 101.843 100.006 1.00 58.75 96 VAL C O 1
ATOM 5928 N N . TYR C 1 98 ? 110.779 100.366 98.876 1.00 56.52 97 TYR C N 1
ATOM 5929 C CA . TYR C 1 98 ? 110.861 99.346 99.916 1.00 54.18 97 TYR C CA 1
ATOM 5930 C C . TYR C 1 98 ? 112.315 99.231 100.267 1.00 52.01 97 TYR C C 1
ATOM 5931 O O . TYR C 1 98 ? 113.028 98.715 99.489 1.00 52.58 97 TYR C O 1
ATOM 5940 N N . CYS C 1 99 ? 112.690 99.737 101.409 1.00 50.47 98 CYS C N 1
ATOM 5941 C CA . CYS C 1 99 ? 114.081 99.658 101.894 1.00 49.63 98 CYS C CA 1
ATOM 5942 C C . CYS C 1 99 ? 114.134 98.515 102.888 1.00 50.63 98 CYS C C 1
ATOM 5943 O O . CYS C 1 99 ? 113.220 98.337 103.613 1.00 47.80 98 CYS C O 1
ATOM 5946 N N . GLU C 1 100 ? 115.268 97.824 102.909 1.00 53.74 99 GLU C N 1
ATOM 5947 C CA . GLU C 1 100 ? 115.419 96.622 103.754 1.00 57.36 99 GLU C CA 1
ATOM 5948 C C . GLU C 1 100 ? 115.483 96.936 105.251 1.00 61.46 99 GLU C C 1
ATOM 5949 O O . GLU C 1 100 ? 115.479 98.118 105.595 1.00 63.30 99 GLU C O 1
ATOM 5955 N N . LYS C 1 101 ? 115.630 95.903 106.076 1.00 63.84 100 LYS C N 1
ATOM 5956 C CA . LYS C 1 101 ? 115.518 95.997 107.558 1.00 66.90 100 LYS C CA 1
ATOM 5957 C C . LYS C 1 101 ? 116.080 97.288 108.129 1.00 65.35 100 LYS C C 1
ATOM 5958 O O . LYS C 1 101 ? 115.276 98.146 108.469 1.00 73.78 100 LYS C O 1
ATOM 5964 N N . PRO C 1 102 ? 117.393 97.495 108.275 1.00 57.81 101 PRO C N 1
ATOM 5965 C CA . PRO C 1 102 ? 117.824 98.702 108.957 1.00 54.27 101 PRO C CA 1
ATOM 5966 C C . PRO C 1 102 ? 117.555 99.891 108.020 1.00 53.40 101 PRO C C 1
ATOM 5967 O O . PRO C 1 102 ? 118.286 100.055 107.087 1.00 53.68 101 PRO C O 1
ATOM 5971 N N . MET C 1 103 ? 116.503 100.664 108.275 1.00 53.99 102 MET C N 1
ATOM 5972 C CA . MET C 1 103 ? 116.244 101.877 107.454 1.00 56.06 102 MET C CA 1
ATOM 5973 C C . MET C 1 103 ? 117.596 102.513 107.171 1.00 54.28 102 MET C C 1
ATOM 5974 O O . MET C 1 103 ? 117.892 102.775 106.011 1.00 52.50 102 MET C O 1
ATOM 5979 N N . SER C 1 104 ? 118.373 102.724 108.217 1.00 53.37 103 SER C N 1
ATOM 5980 C CA . SER C 1 104 ? 119.754 103.196 108.023 1.00 52.99 103 SER C CA 1
ATOM 5981 C C . SER C 1 104 ? 120.519 102.858 109.291 1.00 53.84 103 SER C C 1
ATOM 5982 O O . SER C 1 104 ? 119.896 102.399 110.247 1.00 52.39 103 SER C O 1
ATOM 5985 N N . HIS C 1 105 ? 121.825 103.030 109.253 1.00 56.10 104 HIS C N 1
ATOM 5986 C CA . HIS C 1 105 ? 122.657 102.825 110.421 1.00 57.55 104 HIS C CA 1
ATOM 5987 C C . HIS C 1 105 ? 122.714 104.166 111.118 1.00 57.77 104 HIS C C 1
ATOM 5988 O O . HIS C 1 105 ? 123.296 104.215 112.171 1.00 57.95 104 HIS C O 1
ATOM 5995 N N . SER C 1 106 ? 122.135 105.192 110.524 1.00 56.54 105 SER C N 1
ATOM 5996 C CA . SER C 1 106 ? 122.223 106.579 111.027 1.00 55.94 105 SER C CA 1
ATOM 5997 C C . SER C 1 106 ? 120.835 107.150 111.184 1.00 55.18 105 SER C C 1
ATOM 5998 O O . SER C 1 106 ? 120.066 106.967 110.307 1.00 57.80 105 SER C O 1
ATOM 6001 N N . THR C 1 107 ? 120.604 107.860 112.255 1.00 53.15 106 THR C N 1
ATOM 6002 C CA . THR C 1 107 ? 119.309 108.481 112.530 1.00 50.51 106 THR C CA 1
ATOM 6003 C C . THR C 1 107 ? 119.091 109.614 111.562 1.00 52.15 106 THR C C 1
ATOM 6004 O O . THR C 1 107 ? 118.029 109.739 111.080 1.00 50.60 106 THR C O 1
ATOM 6008 N N . GLU C 1 108 ? 120.116 110.351 111.268 1.00 56.22 107 GLU C N 1
ATOM 6009 C CA . GLU C 1 108 ? 120.038 111.563 110.420 1.00 60.78 107 GLU C CA 1
ATOM 6010 C C . GLU C 1 108 ? 119.691 111.204 109.003 1.00 58.32 107 GLU C C 1
ATOM 6011 O O . GLU C 1 108 ? 118.818 111.806 108.472 1.00 55.93 107 GLU C O 1
ATOM 6017 N N . GLU C 1 109 ? 120.359 110.206 108.497 1.00 59.02 108 GLU C N 1
ATOM 6018 C CA . GLU C 1 109 ? 120.090 109.703 107.154 1.00 59.90 108 GLU C CA 1
ATOM 6019 C C . GLU C 1 109 ? 118.659 109.194 107.087 1.00 59.19 108 GLU C C 1
ATOM 6020 O O . GLU C 1 109 ? 117.960 109.567 106.192 1.00 59.42 108 GLU C O 1
ATOM 6026 N N . ALA C 1 110 ? 118.238 108.439 108.061 1.00 59.26 109 ALA C N 1
ATOM 6027 C CA . ALA C 1 110 ? 116.875 107.907 108.114 1.00 58.88 109 ALA C CA 1
ATOM 6028 C C . ALA C 1 110 ? 115.847 108.993 108.189 1.00 59.46 109 ALA C C 1
ATOM 6029 O O . ALA C 1 110 ? 114.798 108.835 107.664 1.00 59.37 109 ALA C O 1
ATOM 6031 N N . GLU C 1 111 ? 116.169 110.010 108.913 1.00 61.40 110 GLU C N 1
ATOM 6032 C CA . GLU C 1 111 ? 115.267 111.149 109.068 1.00 64.11 110 GLU C CA 1
ATOM 6033 C C . GLU C 1 111 ? 115.205 111.831 107.714 1.00 62.60 110 GLU C C 1
ATOM 6034 O O . GLU C 1 111 ? 114.146 112.284 107.340 1.00 62.08 110 GLU C O 1
ATOM 6040 N N . LYS C 1 112 ? 116.306 111.806 107.002 1.00 61.45 111 LYS C N 1
ATOM 6041 C CA . LYS C 1 112 ? 116.304 112.378 105.641 1.00 61.46 111 LYS C CA 1
ATOM 6042 C C . LYS C 1 112 ? 115.395 111.533 104.764 1.00 58.60 111 LYS C C 1
ATOM 6043 O O . LYS C 1 112 ? 114.642 112.094 104.004 1.00 57.65 111 LYS C O 1
ATOM 6049 N N . MET C 1 113 ? 115.415 110.245 104.974 1.00 56.67 112 MET C N 1
ATOM 6050 C CA . MET C 1 113 ? 114.631 109.336 104.137 1.00 55.45 112 MET C CA 1
ATOM 6051 C C . MET C 1 113 ? 113.146 109.495 104.389 1.00 56.01 112 MET C C 1
ATOM 6052 O O . MET C 1 113 ? 112.411 109.412 103.475 1.00 55.77 112 MET C O 1
ATOM 6057 N N . VAL C 1 114 ? 112.761 109.810 105.592 1.00 56.81 113 VAL C N 1
ATOM 6058 C CA . VAL C 1 114 ? 111.329 110.019 105.884 1.00 58.35 113 VAL C CA 1
ATOM 6059 C C . VAL C 1 114 ? 110.903 111.381 105.363 1.00 61.01 113 VAL C C 1
ATOM 6060 O O . VAL C 1 114 ? 109.823 111.502 104.876 1.00 60.26 113 VAL C O 1
ATOM 6064 N N . GLU C 1 115 ? 111.778 112.342 105.433 1.00 65.07 114 GLU C N 1
ATOM 6065 C CA . GLU C 1 115 ? 111.485 113.676 104.878 1.00 69.62 114 GLU C CA 1
ATOM 6066 C C . GLU C 1 115 ? 111.223 113.570 103.380 1.00 65.27 114 GLU C C 1
ATOM 6067 O O . GLU C 1 115 ? 110.266 114.138 102.913 1.00 64.43 114 GLU C O 1
ATOM 6073 N N . ALA C 1 116 ? 112.024 112.799 102.705 1.00 61.36 115 ALA C N 1
ATOM 6074 C CA . ALA C 1 116 ? 111.868 112.711 101.259 1.00 57.98 115 ALA C CA 1
ATOM 6075 C C . ALA C 1 116 ? 110.620 111.958 100.929 1.00 56.97 115 ALA C C 1
ATOM 6076 O O . ALA C 1 116 ? 109.934 112.368 100.023 1.00 57.00 115 ALA C O 1
ATOM 6078 N N . TRP C 1 117 ? 110.362 110.906 101.677 1.00 56.02 116 TRP C N 1
ATOM 6079 C CA . TRP C 1 117 ? 109.100 110.170 101.450 1.00 56.07 116 TRP C CA 1
ATOM 6080 C C . TRP C 1 117 ? 107.943 111.141 101.487 1.00 59.37 116 TRP C C 1
ATOM 6081 O O . TRP C 1 117 ? 107.205 111.184 100.554 1.00 59.33 116 TRP C O 1
ATOM 6092 N N . LYS C 1 118 ? 107.823 111.858 102.570 1.00 63.27 117 LYS C N 1
ATOM 6093 C CA . LYS C 1 118 ? 106.657 112.728 102.794 1.00 66.95 117 LYS C CA 1
ATOM 6094 C C . LYS C 1 118 ? 106.553 113.781 101.698 1.00 68.75 117 LYS C C 1
ATOM 6095 O O . LYS C 1 118 ? 105.445 114.141 101.340 1.00 67.05 117 LYS C O 1
ATOM 6101 N N . LYS C 1 119 ? 107.684 114.220 101.164 1.00 71.95 118 LYS C N 1
ATOM 6102 C CA . LYS C 1 119 ? 107.629 115.190 100.048 1.00 75.93 118 LYS C CA 1
ATOM 6103 C C . LYS C 1 119 ? 107.230 114.452 98.771 1.00 76.66 118 LYS C C 1
ATOM 6104 O O . LYS C 1 119 ? 106.506 115.046 97.963 1.00 78.52 118 LYS C O 1
ATOM 6110 N N . SER C 1 120 ? 107.631 113.193 98.623 1.00 76.01 119 SER C N 1
ATOM 6111 C CA . SER C 1 120 ? 107.387 112.476 97.353 1.00 75.12 119 SER C CA 1
ATOM 6112 C C . SER C 1 120 ? 105.914 112.124 97.198 1.00 71.96 119 SER C C 1
ATOM 6113 O O . SER C 1 120 ? 105.466 111.957 96.059 1.00 71.50 119 SER C O 1
ATOM 6115 N N . GLY C 1 121 ? 105.206 111.989 98.307 1.00 69.39 120 GLY C N 1
ATOM 6116 C CA . GLY C 1 121 ? 103.795 111.581 98.244 1.00 67.01 120 GLY C CA 1
ATOM 6117 C C . GLY C 1 121 ? 103.672 110.158 97.753 1.00 64.55 120 GLY C C 1
ATOM 6118 O O . GLY C 1 121 ? 102.555 109.742 97.432 1.00 63.15 120 GLY C O 1
ATOM 6119 N N . LYS C 1 122 ? 104.790 109.441 97.721 1.00 64.20 121 LYS C N 1
ATOM 6120 C CA . LYS C 1 122 ? 104.782 108.026 97.276 1.00 64.86 121 LYS C CA 1
ATOM 6121 C C . LYS C 1 122 ? 104.749 107.096 98.496 1.00 62.48 121 LYS C C 1
ATOM 6122 O O . LYS C 1 122 ? 104.692 107.606 99.615 1.00 61.90 121 LYS C O 1
ATOM 6128 N N . GLN C 1 123 ? 104.776 105.784 98.274 1.00 61.93 122 GLN C N 1
ATOM 6129 C CA . GLN C 1 123 ? 104.702 104.816 99.359 1.00 61.08 122 GLN C CA 1
ATOM 6130 C C . GLN C 1 123 ? 106.090 104.370 99.809 1.00 59.93 122 GLN C C 1
ATOM 6131 O O . GLN C 1 123 ? 107.046 104.324 99.030 1.00 63.90 122 GLN C O 1
ATOM 6137 N N . PHE C 1 124 ? 106.178 104.023 101.093 1.00 54.71 123 PHE C N 1
ATOM 6138 C CA . PHE C 1 124 ? 107.446 103.741 101.750 1.00 51.41 123 PHE C CA 1
ATOM 6139 C C . PHE C 1 124 ? 107.215 102.664 102.796 1.00 51.67 123 PHE C C 1
ATOM 6140 O O . PHE C 1 124 ? 106.280 102.768 103.600 1.00 51.22 123 PHE C O 1
ATOM 6148 N N . THR C 1 125 ? 108.064 101.638 102.792 1.00 50.84 124 THR C N 1
ATOM 6149 C CA . THR C 1 125 ? 108.023 100.645 103.854 1.00 50.18 124 THR C CA 1
ATOM 6150 C C . THR C 1 125 ? 109.426 100.107 104.098 1.00 48.35 124 THR C C 1
ATOM 6151 O O . THR C 1 125 ? 110.372 100.422 103.374 1.00 46.58 124 THR C O 1
ATOM 6155 N N . ILE C 1 126 ? 109.548 99.295 105.148 1.00 47.94 125 ILE C N 1
ATOM 6156 C CA . ILE C 1 126 ? 110.826 98.761 105.599 1.00 46.08 125 ILE C CA 1
ATOM 6157 C C . ILE C 1 126 ? 110.675 97.266 105.831 1.00 45.88 125 ILE C C 1
ATOM 6158 O O . ILE C 1 126 ? 109.656 96.810 106.361 1.00 47.77 125 ILE C O 1
ATOM 6163 N N . GLY C 1 127 ? 111.698 96.507 105.443 1.00 45.70 126 GLY C N 1
ATOM 6164 C CA . GLY C 1 127 ? 111.622 95.060 105.431 1.00 44.05 126 GLY C CA 1
ATOM 6165 C C . GLY C 1 127 ? 111.718 94.382 106.780 1.00 41.69 126 GLY C C 1
ATOM 6166 O O . GLY C 1 127 ? 112.644 93.605 107.025 1.00 42.43 126 GLY C O 1
ATOM 6167 N N . TYR C 1 128 ? 110.769 94.663 107.666 1.00 40.26 127 TYR C N 1
ATOM 6168 C CA . TYR C 1 128 ? 110.671 93.953 108.940 1.00 40.38 127 TYR C CA 1
ATOM 6169 C C . TYR C 1 128 ? 109.679 92.804 108.786 1.00 39.98 127 TYR C C 1
ATOM 6170 O O . TYR C 1 128 ? 108.562 92.822 109.301 1.00 39.30 127 TYR C O 1
ATOM 6179 N N . GLN C 1 129 ? 110.116 91.786 108.049 1.00 41.47 128 GLN C N 1
ATOM 6180 C CA . GLN C 1 129 ? 109.195 90.723 107.673 1.00 43.18 128 GLN C CA 1
ATOM 6181 C C . GLN C 1 129 ? 108.788 89.855 108.857 1.00 43.21 128 GLN C C 1
ATOM 6182 O O . GLN C 1 129 ? 107.742 89.201 108.789 1.00 45.00 128 GLN C O 1
ATOM 6188 N N . ASN C 1 130 ? 109.573 89.842 109.941 1.00 42.84 129 ASN C N 1
ATOM 6189 C CA . ASN C 1 130 ? 109.206 89.029 111.097 1.00 43.56 129 ASN C CA 1
ATOM 6190 C C . ASN C 1 130 ? 107.836 89.412 111.639 1.00 42.21 129 ASN C C 1
ATOM 6191 O O . ASN C 1 130 ? 107.160 88.582 112.256 1.00 41.26 129 ASN C O 1
ATOM 6196 N N . ARG C 1 131 ? 107.404 90.655 111.410 1.00 43.11 130 ARG C N 1
ATOM 6197 C CA . ARG C 1 131 ? 106.073 91.078 111.834 1.00 44.13 130 ARG C CA 1
ATOM 6198 C C . ARG C 1 131 ? 104.979 90.208 111.243 1.00 45.99 130 ARG C C 1
ATOM 6199 O O . ARG C 1 131 ? 103.873 90.169 111.788 1.00 49.35 130 ARG C O 1
ATOM 6207 N N . PHE C 1 132 ? 105.261 89.519 110.141 1.00 44.89 131 PHE C N 1
ATOM 6208 C CA . PHE C 1 132 ? 104.259 88.752 109.422 1.00 44.31 131 PHE C CA 1
ATOM 6209 C C . PHE C 1 132 ? 104.283 87.270 109.757 1.00 43.03 131 PHE C C 1
ATOM 6210 O O . PHE C 1 132 ? 103.450 86.522 109.236 1.00 43.36 131 PHE C O 1
ATOM 6218 N N . ARG C 1 133 ? 105.220 86.827 110.593 1.00 41.71 132 ARG C N 1
ATOM 6219 C CA . ARG C 1 133 ? 105.116 85.501 111.181 1.00 41.49 132 ARG C CA 1
ATOM 6220 C C . ARG C 1 133 ? 103.769 85.365 111.876 1.00 40.96 132 ARG C C 1
ATOM 6221 O O . ARG C 1 133 ? 103.273 86.314 112.491 1.00 41.94 132 ARG C O 1
ATOM 6229 N N . GLU C 1 134 ? 103.168 84.176 111.762 1.00 39.86 133 GLU C N 1
ATOM 6230 C CA . GLU C 1 134 ? 101.794 84.003 112.220 1.00 39.61 133 GLU C CA 1
ATOM 6231 C C . GLU C 1 134 ? 101.668 84.259 113.718 1.00 40.00 133 GLU C C 1
ATOM 6232 O O . GLU C 1 134 ? 100.689 84.869 114.168 1.00 39.00 133 GLU C O 1
ATOM 6234 N N . GLU C 1 135 ? 102.653 83.822 114.503 1.00 40.31 134 GLU C N 1
ATOM 6235 C CA . GLU C 1 135 ? 102.557 83.992 115.948 1.00 43.16 134 GLU C CA 1
ATOM 6236 C C . GLU C 1 135 ? 102.808 85.433 116.382 1.00 43.08 134 GLU C C 1
ATOM 6237 O O . GLU C 1 135 ? 102.186 85.891 117.347 1.00 42.21 134 GLU C O 1
ATOM 6243 N N . VAL C 1 136 ? 103.698 86.163 115.699 1.00 43.61 135 VAL C N 1
ATOM 6244 C CA . VAL C 1 136 ? 103.847 87.590 115.985 1.00 43.60 135 VAL C CA 1
ATOM 6245 C C . VAL C 1 136 ? 102.556 88.329 115.663 1.00 45.86 135 VAL C C 1
ATOM 6246 O O . VAL C 1 136 ? 102.055 89.117 116.478 1.00 45.52 135 VAL C O 1
ATOM 6250 N N . MET C 1 137 ? 101.993 88.088 114.470 1.00 47.71 136 MET C N 1
ATOM 6251 C CA . MET C 1 137 ? 100.644 88.563 114.174 1.00 49.69 136 MET C CA 1
ATOM 6252 C C . MET C 1 137 ? 99.694 88.262 115.326 1.00 47.83 136 MET C C 1
ATOM 6253 O O . MET C 1 137 ? 98.897 89.116 115.731 1.00 47.03 136 MET C O 1
ATOM 6258 N N . ASN C 1 138 ? 99.772 87.043 115.863 1.00 47.09 137 ASN C N 1
ATOM 6259 C CA . ASN C 1 138 ? 98.934 86.646 116.985 1.00 45.35 137 ASN C CA 1
ATOM 6260 C C . ASN C 1 138 ? 99.122 87.603 118.159 1.00 44.14 137 ASN C C 1
ATOM 6261 O O . ASN C 1 138 ? 98.182 88.293 118.575 1.00 40.54 137 ASN C O 1
ATOM 6266 N N . LEU C 1 139 ? 100.353 87.684 118.675 1.00 43.88 138 LEU C N 1
ATOM 6267 C CA . LEU C 1 139 ? 100.640 88.568 119.803 1.00 42.98 138 LEU C CA 1
ATOM 6268 C C . LEU C 1 139 ? 100.201 89.997 119.522 1.00 44.59 138 LEU C C 1
ATOM 6269 O O . LEU C 1 139 ? 99.551 90.626 120.365 1.00 46.17 138 LEU C O 1
ATOM 6274 N N . LYS C 1 140 ? 100.545 90.528 118.343 1.00 43.83 139 LYS C N 1
ATOM 6275 C CA . LYS C 1 140 ? 100.159 91.893 118.002 1.00 42.05 139 LYS C CA 1
ATOM 6276 C C . LYS C 1 140 ? 98.650 92.076 118.106 1.00 41.79 139 LYS C C 1
ATOM 6277 O O . LYS C 1 140 ? 98.168 93.013 118.752 1.00 41.57 139 LYS C O 1
ATOM 6283 N N . LYS C 1 141 ? 97.889 91.192 117.461 1.00 42.27 140 LYS C N 1
ATOM 6284 C CA . LYS C 1 141 ? 96.435 91.269 117.548 1.00 43.20 140 LYS C CA 1
ATOM 6285 C C . LYS C 1 141 ? 95.964 91.255 119.001 1.00 42.76 140 LYS C C 1
ATOM 6286 O O . LYS C 1 141 ? 95.071 92.024 119.376 1.00 42.83 140 LYS C O 1
ATOM 6292 N N . SER C 1 142 ? 96.528 90.452 119.852 1.00 41.73 141 SER C N 1
ATOM 6293 C CA . SER C 1 142 ? 96.047 90.308 121.232 1.00 43.34 141 SER C CA 1
ATOM 6294 C C . SER C 1 142 ? 96.339 91.560 122.058 1.00 44.76 141 SER C C 1
ATOM 6295 O O . SER C 1 142 ? 95.512 91.925 122.836 1.00 41.95 141 SER C O 1
ATOM 6298 N N . CYS C 1 143 ? 97.465 92.198 121.823 1.00 47.31 142 CYS C N 1
ATOM 6299 C CA . CYS C 1 143 ? 97.894 93.416 122.527 1.00 49.31 142 CYS C CA 1
ATOM 6300 C C . CYS C 1 143 ? 97.085 94.601 122.002 1.00 49.49 142 CYS C C 1
ATOM 6301 O O . CYS C 1 143 ? 96.885 95.520 122.718 1.00 49.59 142 CYS C O 1
ATOM 6304 N N . ASP C 1 144 ? 96.528 94.486 120.831 1.00 50.43 143 ASP C N 1
ATOM 6305 C CA . ASP C 1 144 ? 95.715 95.539 120.209 1.00 53.55 143 ASP C CA 1
ATOM 6306 C C . ASP C 1 144 ? 94.274 95.495 120.712 1.00 50.41 143 ASP C C 1
ATOM 6307 O O . ASP C 1 144 ? 93.637 96.504 120.767 1.00 49.23 143 ASP C O 1
ATOM 6312 N N . LYS C 1 145 ? 93.810 94.343 121.078 1.00 49.34 144 LYS C N 1
ATOM 6313 C CA . LYS C 1 145 ? 92.466 94.173 121.601 1.00 48.81 144 LYS C CA 1
ATOM 6314 C C . LYS C 1 145 ? 92.565 94.407 123.088 1.00 48.09 144 LYS C C 1
ATOM 6315 O O . LYS C 1 145 ? 91.535 94.392 123.695 1.00 49.17 144 LYS C O 1
ATOM 6321 N N . GLY C 1 146 ? 93.758 94.677 123.608 1.00 46.47 145 GLY C N 1
ATOM 6322 C CA . GLY C 1 146 ? 93.853 95.028 125.010 1.00 45.44 145 GLY C CA 1
ATOM 6323 C C . GLY C 1 146 ? 93.894 93.854 125.955 1.00 45.68 145 GLY C C 1
ATOM 6324 O O . GLY C 1 146 ? 93.685 94.034 127.161 1.00 44.88 145 GLY C O 1
ATOM 6325 N N . GLU C 1 147 ? 94.173 92.654 125.443 1.00 46.95 146 GLU C N 1
ATOM 6326 C CA . GLU C 1 147 ? 94.091 91.418 126.207 1.00 47.91 146 GLU C CA 1
ATOM 6327 C C . GLU C 1 147 ? 95.333 91.136 127.035 1.00 47.82 146 GLU C C 1
ATOM 6328 O O . GLU C 1 147 ? 95.329 90.194 127.836 1.00 50.28 146 GLU C O 1
ATOM 6334 N N . LEU C 1 148 ? 96.390 91.914 126.865 1.00 46.32 147 LEU C N 1
ATOM 6335 C CA . LEU C 1 148 ? 97.471 91.927 127.835 1.00 46.93 147 LEU C CA 1
ATOM 6336 C C . LEU C 1 148 ? 97.344 93.096 128.799 1.00 47.97 147 LEU C C 1
ATOM 6337 O O . LEU C 1 148 ? 98.192 93.248 129.683 1.00 47.53 147 LEU C O 1
ATOM 6342 N N . GLY C 1 149 ? 96.282 93.896 128.672 1.00 48.37 148 GLY C N 1
ATOM 6343 C CA . GLY C 1 149 ? 96.204 95.149 129.386 1.00 49.79 148 GLY C CA 1
ATOM 6344 C C . GLY C 1 149 ? 97.208 96.133 128.815 1.00 52.14 148 GLY C C 1
ATOM 6345 O O . GLY C 1 149 ? 97.593 96.064 127.642 1.00 51.70 148 GLY C O 1
ATOM 6346 N N . GLU C 1 150 ? 97.638 97.067 129.658 1.00 55.31 149 GLU C N 1
ATOM 6347 C CA . GLU C 1 150 ? 98.739 97.940 129.281 1.00 58.44 149 GLU C CA 1
ATOM 6348 C C . GLU C 1 150 ? 100.052 97.235 129.588 1.00 55.69 149 GLU C C 1
ATOM 6349 O O . GLU C 1 150 ? 100.255 96.736 130.699 1.00 55.14 149 GLU C O 1
ATOM 6355 N N . ILE C 1 151 ? 100.932 97.184 128.596 1.00 53.52 150 ILE C N 1
ATOM 6356 C CA . ILE C 1 151 ? 102.194 96.478 128.768 1.00 51.04 150 ILE C CA 1
ATOM 6357 C C . ILE C 1 151 ? 103.226 97.474 129.268 1.00 47.80 150 ILE C C 1
ATOM 6358 O O . ILE C 1 151 ? 103.488 98.483 128.610 1.00 47.14 150 ILE C O 1
ATOM 6363 N N . TYR C 1 152 ? 103.818 97.150 130.419 1.00 44.93 151 TYR C N 1
ATOM 6364 C CA . TYR C 1 152 ? 104.727 98.063 131.088 1.00 41.29 151 TYR C CA 1
ATOM 6365 C C . TYR C 1 152 ? 106.154 97.544 131.172 1.00 40.34 151 TYR C C 1
ATOM 6366 O O . TYR C 1 152 ? 107.058 98.321 131.506 1.00 41.27 151 TYR C O 1
ATOM 6375 N N . TYR C 1 153 ? 106.389 96.265 130.878 1.00 38.48 152 TYR C N 1
ATOM 6376 C CA . TYR C 1 153 ? 107.748 95.752 130.773 1.00 37.09 152 TYR C CA 1
ATOM 6377 C C . TYR C 1 153 ? 107.818 94.813 129.586 1.00 39.18 152 TYR C C 1
ATOM 6378 O O . TYR C 1 153 ? 107.006 93.892 129.469 1.00 39.74 152 TYR C O 1
ATOM 6387 N N . GLY C 1 154 ? 108.779 95.066 128.704 1.00 40.17 153 GLY C N 1
ATOM 6388 C CA . GLY C 1 154 ? 108.995 94.221 127.559 1.00 42.75 153 GLY C CA 1
ATOM 6389 C C . GLY C 1 154 ? 110.473 93.895 127.443 1.00 43.71 153 GLY C C 1
ATOM 6390 O O . GLY C 1 154 ? 111.330 94.615 127.956 1.00 43.10 153 GLY C O 1
ATOM 6391 N N . LYS C 1 155 ? 110.750 92.777 126.778 1.00 43.63 154 LYS C N 1
ATOM 6392 C CA . LYS C 1 155 ? 112.119 92.375 126.490 1.00 44.57 154 LYS C CA 1
ATOM 6393 C C . LYS C 1 155 ? 112.224 92.050 125.011 1.00 44.00 154 LYS C C 1
ATOM 6394 O O . LYS C 1 155 ? 111.386 91.324 124.468 1.00 45.18 154 LYS C O 1
ATOM 6400 N N . ALA C 1 156 ? 113.225 92.620 124.355 1.00 42.33 155 ALA C N 1
ATOM 6401 C CA . ALA C 1 156 ? 113.571 92.254 122.991 1.00 40.71 155 ALA C CA 1
ATOM 6402 C C . ALA C 1 156 ? 114.743 91.283 123.054 1.00 39.27 155 ALA C C 1
ATOM 6403 O O . ALA C 1 156 ? 115.794 91.607 123.624 1.00 39.36 155 ALA C O 1
ATOM 6405 N N . HIS C 1 157 ? 114.550 90.090 122.508 1.00 38.26 156 HIS C N 1
ATOM 6406 C CA . HIS C 1 157 ? 115.563 89.046 122.509 1.00 39.31 156 HIS C CA 1
ATOM 6407 C C . HIS C 1 157 ? 116.140 88.928 121.107 1.00 37.53 156 HIS C C 1
ATOM 6408 O O . HIS C 1 157 ? 115.409 88.640 120.156 1.00 37.62 156 HIS C O 1
ATOM 6415 N N . ALA C 1 158 ? 117.444 89.138 120.985 1.00 35.04 157 ALA C N 1
ATOM 6416 C CA . ALA C 1 158 ? 118.151 88.922 119.730 1.00 35.03 157 ALA C CA 1
ATOM 6417 C C . ALA C 1 158 ? 119.517 88.344 120.040 1.00 37.17 157 ALA C C 1
ATOM 6418 O O . ALA C 1 158 ? 120.553 88.903 119.681 1.00 37.60 157 ALA C O 1
ATOM 6420 N N . VAL C 1 159 ? 119.523 87.209 120.730 1.00 38.29 158 VAL C N 1
ATOM 6421 C CA . VAL C 1 159 ? 120.741 86.597 121.241 1.00 39.56 158 VAL C CA 1
ATOM 6422 C C . VAL C 1 159 ? 121.075 85.371 120.408 1.00 36.75 158 VAL C C 1
ATOM 6423 O O . VAL C 1 159 ? 120.207 84.536 120.119 1.00 36.00 158 VAL C O 1
ATOM 6427 N N . ARG C 1 160 ? 122.337 85.262 120.026 1.00 34.45 159 ARG C N 1
ATOM 6428 C CA . ARG C 1 160 ? 122.878 84.043 119.456 1.00 35.66 159 ARG C CA 1
ATOM 6429 C C . ARG C 1 160 ? 124.058 83.619 120.315 1.00 37.13 159 ARG C C 1
ATOM 6430 O O . ARG C 1 160 ? 124.927 84.442 120.625 1.00 37.35 159 ARG C O 1
ATOM 6438 N N . ARG C 1 161 ? 124.077 82.348 120.726 1.00 38.21 160 ARG C N 1
ATOM 6439 C CA . ARG C 1 161 ? 125.177 81.869 121.558 1.00 38.90 160 ARG C CA 1
ATOM 6440 C C . ARG C 1 161 ? 126.484 81.900 120.779 1.00 39.16 160 ARG C C 1
ATOM 6441 O O . ARG C 1 161 ? 127.478 82.490 121.222 1.00 39.58 160 ARG C O 1
ATOM 6449 N N . ARG C 1 162 ? 126.497 81.276 119.595 1.00 38.78 161 ARG C N 1
ATOM 6450 C CA . ARG C 1 162 ? 127.639 81.402 118.684 1.00 39.27 161 ARG C CA 1
ATOM 6451 C C . ARG C 1 162 ? 127.127 81.165 117.260 1.00 38.06 161 ARG C C 1
ATOM 6452 O O . ARG C 1 162 ? 127.237 80.079 116.690 1.00 38.33 161 ARG C O 1
ATOM 6460 N N . ALA C 1 163 ? 126.543 82.208 116.680 1.00 37.74 162 ALA C N 1
ATOM 6461 C CA . ALA C 1 163 ? 126.113 82.182 115.287 1.00 38.39 162 ALA C CA 1
ATOM 6462 C C . ALA C 1 163 ? 126.511 83.507 114.628 1.00 39.26 162 ALA C C 1
ATOM 6463 O O . ALA C 1 163 ? 125.682 84.313 114.213 1.00 38.82 162 ALA C O 1
ATOM 6465 N N . VAL C 1 164 ? 127.819 83.744 114.560 1.00 40.24 163 VAL C N 1
ATOM 6466 C CA . VAL C 1 164 ? 128.385 84.879 113.834 1.00 40.72 163 VAL C CA 1
ATOM 6467 C C . VAL C 1 164 ? 128.249 84.605 112.340 1.00 43.99 163 VAL C C 1
ATOM 6468 O O . VAL C 1 164 ? 128.720 83.566 111.857 1.00 48.53 163 VAL C O 1
ATOM 6472 N N . PRO C 1 165 ? 127.603 85.486 111.573 1.00 44.25 164 PRO C N 1
ATOM 6473 C CA . PRO C 1 165 ? 127.435 85.237 110.133 1.00 46.13 164 PRO C CA 1
ATOM 6474 C C . PRO C 1 165 ? 128.718 85.573 109.389 1.00 48.91 164 PRO C C 1
ATOM 6475 O O . PRO C 1 165 ? 129.132 86.733 109.326 1.00 49.33 164 PRO C O 1
ATOM 6479 N N . THR C 1 166 ? 129.358 84.551 108.826 1.00 50.44 165 THR C N 1
ATOM 6480 C CA . THR C 1 166 ? 130.685 84.700 108.245 1.00 51.51 165 THR C CA 1
ATOM 6481 C C . THR C 1 166 ? 130.664 84.777 106.723 1.00 54.83 165 THR C C 1
ATOM 6482 O O . THR C 1 166 ? 131.674 84.484 106.083 1.00 55.90 165 THR C O 1
ATOM 6486 N N . TRP C 1 167 ? 129.542 85.164 106.114 1.00 57.42 166 TRP C N 1
ATOM 6487 C CA . TRP C 1 167 ? 129.490 85.147 104.655 1.00 58.90 166 TRP C CA 1
ATOM 6488 C C . TRP C 1 167 ? 129.285 86.517 104.027 1.00 61.18 166 TRP C C 1
ATOM 6489 O O . TRP C 1 167 ? 130.148 86.973 103.266 1.00 65.69 166 TRP C O 1
ATOM 6500 N N . GLY C 1 168 ? 128.189 87.198 104.318 1.00 59.35 167 GLY C N 1
ATOM 6501 C CA . GLY C 1 168 ? 127.781 88.335 103.488 1.00 58.47 167 GLY C CA 1
ATOM 6502 C C . GLY C 1 168 ? 128.381 89.655 103.927 1.00 56.80 167 GLY C C 1
ATOM 6503 O O . GLY C 1 168 ? 129.561 89.736 104.285 1.00 56.32 167 GLY C O 1
ATOM 6504 N N . VAL C 1 169 ? 127.557 90.708 103.869 1.00 56.28 168 VAL C N 1
ATOM 6505 C CA . VAL C 1 169 ? 127.978 92.051 104.262 1.00 56.41 168 VAL C CA 1
ATOM 6506 C C . VAL C 1 169 ? 128.169 92.206 105.759 1.00 54.47 168 VAL C C 1
ATOM 6507 O O . VAL C 1 169 ? 128.787 93.182 106.197 1.00 54.13 168 VAL C O 1
ATOM 6511 N N . PHE C 1 170 ? 127.651 91.266 106.551 1.00 52.94 169 PHE C N 1
ATOM 6512 C CA . PHE C 1 170 ? 127.271 91.569 107.929 1.00 51.97 169 PHE C CA 1
ATOM 6513 C C . PHE C 1 170 ? 128.461 92.007 108.773 1.00 51.86 169 PHE C C 1
ATOM 6514 O O . PHE C 1 170 ? 128.346 92.938 109.574 1.00 51.72 169 PHE C O 1
ATOM 6522 N N . MET C 1 171 ? 129.617 91.384 108.586 1.00 53.27 170 MET C N 1
ATOM 6523 C CA . MET C 1 171 ? 130.762 91.749 109.408 1.00 55.77 170 MET C CA 1
ATOM 6524 C C . MET C 1 171 ? 131.495 92.988 108.910 1.00 56.50 170 MET C C 1
ATOM 6525 O O . MET C 1 171 ? 132.472 93.403 109.541 1.00 56.57 170 MET C O 1
ATOM 6530 N N . ASP C 1 172 ? 131.054 93.595 107.810 1.00 57.86 171 ASP C N 1
ATOM 6531 C CA . ASP C 1 172 ? 131.695 94.795 107.274 1.00 60.84 171 ASP C CA 1
ATOM 6532 C C . ASP C 1 172 ? 131.175 95.995 108.055 1.00 60.65 171 ASP C C 1
ATOM 6533 O O . ASP C 1 172 ? 130.044 96.439 107.847 1.00 58.95 171 ASP C O 1
ATOM 6538 N N . LYS C 1 173 ? 132.007 96.528 108.958 1.00 62.27 172 LYS C N 1
ATOM 6539 C CA . LYS C 1 173 ? 131.504 97.588 109.830 1.00 64.41 172 LYS C CA 1
ATOM 6540 C C . LYS C 1 173 ? 131.153 98.839 109.039 1.00 64.21 172 LYS C C 1
ATOM 6541 O O . LYS C 1 173 ? 130.189 99.540 109.366 1.00 64.03 172 LYS C O 1
ATOM 6547 N N . GLU C 1 174 ? 131.872 99.125 107.958 1.00 65.18 173 GLU C N 1
ATOM 6548 C CA . GLU C 1 174 ? 131.567 100.339 107.219 1.00 65.96 173 GLU C CA 1
ATOM 6549 C C . GLU C 1 174 ? 130.477 100.141 106.174 1.00 58.95 173 GLU C C 1
ATOM 6550 O O . GLU C 1 174 ? 130.011 101.130 105.598 1.00 58.03 173 GLU C O 1
ATOM 6556 N N . ALA C 1 175 ? 129.993 98.916 105.974 1.00 53.23 174 ALA C N 1
ATOM 6557 C CA . ALA C 1 175 ? 128.820 98.692 105.139 1.00 50.92 174 ALA C CA 1
ATOM 6558 C C . ALA C 1 175 ? 127.521 98.645 105.929 1.00 50.19 174 ALA C C 1
ATOM 6559 O O . ALA C 1 175 ? 126.489 99.103 105.430 1.00 49.35 174 ALA C O 1
ATOM 6561 N N . GLN C 1 176 ? 127.551 98.105 107.151 1.00 49.72 175 GLN C N 1
ATOM 6562 C CA . GLN C 1 176 ? 126.353 97.931 107.960 1.00 50.76 175 GLN C CA 1
ATOM 6563 C C . GLN C 1 176 ? 126.256 98.893 109.131 1.00 51.40 175 GLN C C 1
ATOM 6564 O O . GLN C 1 176 ? 125.157 99.075 109.663 1.00 49.80 175 GLN C O 1
ATOM 6570 N N . GLY C 1 177 ? 127.365 99.495 109.552 1.00 52.13 176 GLY C N 1
ATOM 6571 C CA . GLY C 1 177 ? 127.368 100.386 110.688 1.00 53.18 176 GLY C CA 1
ATOM 6572 C C . GLY C 1 177 ? 127.690 99.735 112.016 1.00 54.56 176 GLY C C 1
ATOM 6573 O O . GLY C 1 177 ? 128.108 100.434 112.947 1.00 56.80 176 GLY C O 1
ATOM 6574 N N . GLY C 1 178 ? 127.515 98.429 112.138 1.00 53.52 177 GLY C N 1
ATOM 6575 C CA . GLY C 1 178 ? 127.755 97.758 113.397 1.00 52.14 177 GLY C CA 1
ATOM 6576 C C . GLY C 1 178 ? 127.372 96.297 113.310 1.00 50.63 177 GLY C C 1
ATOM 6577 O O . GLY C 1 178 ? 127.002 95.782 112.255 1.00 49.99 177 GLY C O 1
ATOM 6578 N N . GLY C 1 179 ? 127.464 95.640 114.459 1.00 48.38 178 GLY C N 1
ATOM 6579 C CA . GLY C 1 179 ? 127.320 94.210 114.518 1.00 46.39 178 GLY C CA 1
ATOM 6580 C C . GLY C 1 179 ? 125.916 93.754 114.844 1.00 45.10 178 GLY C C 1
ATOM 6581 O O . GLY C 1 179 ? 124.923 94.214 114.265 1.00 44.62 178 GLY C O 1
ATOM 6582 N N . PRO C 1 180 ? 125.818 92.830 115.802 1.00 43.83 179 PRO C N 1
ATOM 6583 C CA . PRO C 1 180 ? 124.526 92.175 116.069 1.00 41.94 179 PRO C CA 1
ATOM 6584 C C . PRO C 1 180 ? 123.442 93.135 116.498 1.00 40.38 179 PRO C C 1
ATOM 6585 O O . PRO C 1 180 ? 122.263 92.883 116.217 1.00 39.43 179 PRO C O 1
ATOM 6589 N N . LEU C 1 181 ? 123.804 94.239 117.157 1.00 40.91 180 LEU C N 1
ATOM 6590 C CA . LEU C 1 181 ? 122.784 95.169 117.625 1.00 41.35 180 LEU C CA 1
ATOM 6591 C C . LEU C 1 181 ? 121.927 95.680 116.473 1.00 42.78 180 LEU C C 1
ATOM 6592 O O . LEU C 1 181 ? 120.695 95.704 116.578 1.00 43.53 180 LEU C O 1
ATOM 6597 N N . ILE C 1 182 ? 122.546 96.073 115.354 1.00 42.99 181 ILE C N 1
ATOM 6598 C CA . ILE C 1 182 ? 121.758 96.479 114.189 1.00 45.63 181 ILE C CA 1
ATOM 6599 C C . ILE C 1 182 ? 121.505 95.341 113.224 1.00 47.17 181 ILE C C 1
ATOM 6600 O O . ILE C 1 182 ? 120.662 95.491 112.325 1.00 48.37 181 ILE C O 1
ATOM 6605 N N . ASP C 1 183 ? 122.208 94.219 113.362 1.00 48.31 182 ASP C N 1
ATOM 6606 C CA . ASP C 1 183 ? 121.957 93.087 112.486 1.00 48.04 182 ASP C CA 1
ATOM 6607 C C . ASP C 1 183 ? 120.684 92.350 112.882 1.00 48.81 182 ASP C C 1
ATOM 6608 O O . ASP C 1 183 ? 119.837 92.063 112.027 1.00 49.95 182 ASP C O 1
ATOM 6613 N N . ILE C 1 184 ? 120.522 92.037 114.173 1.00 47.59 183 ILE C N 1
ATOM 6614 C CA . ILE C 1 184 ? 119.343 91.294 114.617 1.00 47.31 183 ILE C CA 1
ATOM 6615 C C . ILE C 1 184 ? 118.593 91.993 115.749 1.00 48.54 183 ILE C C 1
ATOM 6616 O O . ILE C 1 184 ? 117.364 91.883 115.840 1.00 49.45 183 ILE C O 1
ATOM 6621 N N . GLY C 1 185 ? 119.301 92.737 116.607 1.00 49.11 184 GLY C N 1
ATOM 6622 C CA . GLY C 1 185 ? 118.634 93.500 117.658 1.00 48.94 184 GLY C CA 1
ATOM 6623 C C . GLY C 1 185 ? 117.519 94.322 117.055 1.00 48.95 184 GLY C C 1
ATOM 6624 O O . GLY C 1 185 ? 116.530 94.692 117.687 1.00 48.52 184 GLY C O 1
ATOM 6625 N N . THR C 1 186 ? 117.677 94.573 115.776 1.00 48.59 185 THR C N 1
ATOM 6626 C CA . THR C 1 186 ? 116.695 95.338 115.039 1.00 47.27 185 THR C CA 1
ATOM 6627 C C . THR C 1 186 ? 115.341 94.631 114.971 1.00 48.52 185 THR C C 1
ATOM 6628 O O . THR C 1 186 ? 114.302 95.263 115.212 1.00 49.48 185 THR C O 1
ATOM 6632 N N . HIS C 1 187 ? 115.324 93.331 114.639 1.00 47.28 186 HIS C N 1
ATOM 6633 C CA . HIS C 1 187 ? 114.059 92.621 114.472 1.00 45.82 186 HIS C CA 1
ATOM 6634 C C . HIS C 1 187 ? 113.303 92.521 115.790 1.00 44.85 186 HIS C C 1
ATOM 6635 O O . HIS C 1 187 ? 112.089 92.741 115.838 1.00 44.04 186 HIS C O 1
ATOM 6642 N N . ALA C 1 188 ? 114.006 92.143 116.863 1.00 46.31 187 ALA C N 1
ATOM 6643 C CA . ALA C 1 188 ? 113.384 92.031 118.179 1.00 46.38 187 ALA C CA 1
ATOM 6644 C C . ALA C 1 188 ? 112.903 93.385 118.685 1.00 44.81 187 ALA C C 1
ATOM 6645 O O . ALA C 1 188 ? 111.772 93.503 119.176 1.00 44.57 187 ALA C O 1
ATOM 6647 N N . LEU C 1 189 ? 113.730 94.428 118.556 1.00 44.64 188 LEU C N 1
ATOM 6648 C CA . LEU C 1 189 ? 113.285 95.739 119.011 1.00 45.21 188 LEU C CA 1
ATOM 6649 C C . LEU C 1 189 ? 112.044 96.185 118.241 1.00 46.69 188 LEU C C 1
ATOM 6650 O O . LEU C 1 189 ? 111.086 96.688 118.842 1.00 45.89 188 LEU C O 1
ATOM 6655 N N . ASP C 1 190 ? 112.022 95.987 116.918 1.00 47.92 189 ASP C N 1
ATOM 6656 C CA . ASP C 1 190 ? 110.850 96.393 116.148 1.00 47.21 189 ASP C CA 1
ATOM 6657 C C . ASP C 1 190 ? 109.613 95.621 116.591 1.00 44.94 189 ASP C C 1
ATOM 6658 O O . ASP C 1 190 ? 108.527 96.199 116.709 1.00 44.56 189 ASP C O 1
ATOM 6663 N N . ILE C 1 191 ? 109.766 94.326 116.883 1.00 43.21 190 ILE C N 1
ATOM 6664 C CA . ILE C 1 191 ? 108.623 93.529 117.322 1.00 43.59 190 ILE C CA 1
ATOM 6665 C C . ILE C 1 191 ? 108.122 94.012 118.683 1.00 44.06 190 ILE C C 1
ATOM 6666 O O . ILE C 1 191 ? 106.913 94.164 118.895 1.00 44.76 190 ILE C O 1
ATOM 6671 N N . THR C 1 192 ? 109.039 94.283 119.613 1.00 43.96 191 THR C N 1
ATOM 6672 C CA . THR C 1 192 ? 108.641 94.683 120.960 1.00 44.43 191 THR C CA 1
ATOM 6673 C C . THR C 1 192 ? 107.858 95.994 120.945 1.00 44.16 191 THR C C 1
ATOM 6674 O O . THR C 1 192 ? 106.743 96.065 121.474 1.00 42.96 191 THR C O 1
ATOM 6678 N N . LEU C 1 193 ? 108.420 97.042 120.328 1.00 43.12 192 LEU C N 1
ATOM 6679 C CA . LEU C 1 193 ? 107.734 98.333 120.246 1.00 42.46 192 LEU C CA 1
ATOM 6680 C C . LEU C 1 193 ? 106.391 98.220 119.545 1.00 44.06 192 LEU C C 1
ATOM 6681 O O . LEU C 1 193 ? 105.433 98.913 119.907 1.00 44.42 192 LEU C O 1
ATOM 6686 N N . TRP C 1 194 ? 106.344 97.429 118.480 1.00 46.67 193 TRP C N 1
ATOM 6687 C CA . TRP C 1 194 ? 105.131 97.345 117.680 1.00 46.70 193 TRP C CA 1
ATOM 6688 C C . TRP C 1 194 ? 104.006 96.682 118.461 1.00 47.55 193 TRP C C 1
ATOM 6689 O O . TRP C 1 194 ? 102.838 97.063 118.324 1.00 48.29 193 TRP C O 1
ATOM 6700 N N . CYS C 1 195 ? 104.338 95.692 119.289 1.00 47.67 194 CYS C N 1
ATOM 6701 C CA . CYS C 1 195 ? 103.275 95.086 120.083 1.00 49.17 194 CYS C CA 1
ATOM 6702 C C . CYS C 1 195 ? 102.879 95.981 121.245 1.00 48.30 194 CYS C C 1
ATOM 6703 O O . CYS C 1 195 ? 101.688 96.148 121.537 1.00 46.30 194 CYS C O 1
ATOM 6706 N N . MET C 1 196 ? 103.832 96.650 121.889 1.00 49.45 195 MET C N 1
ATOM 6707 C CA . MET C 1 196 ? 103.487 97.587 122.947 1.00 50.80 195 MET C CA 1
ATOM 6708 C C . MET C 1 196 ? 102.782 98.823 122.415 1.00 54.01 195 MET C C 1
ATOM 6709 O O . MET C 1 196 ? 102.150 99.542 123.199 1.00 56.85 195 MET C O 1
ATOM 6714 N N . ASN C 1 197 ? 102.864 99.073 121.106 1.00 55.77 196 ASN C N 1
ATOM 6715 C CA . ASN C 1 197 ? 102.335 100.294 120.509 1.00 57.38 196 ASN C CA 1
ATOM 6716 C C . ASN C 1 197 ? 102.890 101.518 121.230 1.00 54.63 196 ASN C C 1
ATOM 6717 O O . ASN C 1 197 ? 102.182 102.492 121.495 1.00 53.96 196 ASN C O 1
ATOM 6722 N N . ASN C 1 198 ? 104.174 101.451 121.562 1.00 50.85 197 ASN C N 1
ATOM 6723 C CA . ASN C 1 198 ? 104.843 102.474 122.346 1.00 47.24 197 ASN C CA 1
ATOM 6724 C C . ASN C 1 198 ? 106.105 102.886 121.613 1.00 46.08 197 ASN C C 1
ATOM 6725 O O . ASN C 1 198 ? 107.010 102.067 121.427 1.00 45.76 197 ASN C O 1
ATOM 6730 N N . TYR C 1 199 ? 106.166 104.152 121.198 1.00 47.67 198 TYR C N 1
ATOM 6731 C CA . TYR C 1 199 ? 107.335 104.669 120.499 1.00 47.56 198 TYR C CA 1
ATOM 6732 C C . TYR C 1 199 ? 107.842 105.979 121.087 1.00 48.47 198 TYR C C 1
ATOM 6733 O O . TYR C 1 199 ? 108.771 106.574 120.530 1.00 47.16 198 TYR C O 1
ATOM 6742 N N . ASP C 1 200 ? 107.264 106.442 122.192 1.00 51.06 199 ASP C N 1
ATOM 6743 C CA . ASP C 1 200 ? 107.727 107.680 122.816 1.00 54.29 199 ASP C CA 1
ATOM 6744 C C . ASP C 1 200 ? 108.801 107.324 123.837 1.00 50.57 199 ASP C C 1
ATOM 6745 O O . ASP C 1 200 ? 108.501 107.032 124.996 1.00 50.27 199 ASP C O 1
ATOM 6750 N N . VAL C 1 201 ? 110.046 107.422 123.383 1.00 47.84 200 VAL C N 1
ATOM 6751 C CA . VAL C 1 201 ? 111.212 107.089 124.195 1.00 47.69 200 VAL C CA 1
ATOM 6752 C C . VAL C 1 201 ? 111.537 108.227 125.156 1.00 49.56 200 VAL C C 1
ATOM 6753 O O . VAL C 1 201 ? 111.496 109.410 124.792 1.00 48.77 200 VAL C O 1
ATOM 6757 N N . ASP C 1 202 ? 111.895 107.870 126.390 1.00 51.95 201 ASP C N 1
ATOM 6758 C CA . ASP C 1 202 ? 112.362 108.840 127.374 1.00 53.62 201 ASP C CA 1
ATOM 6759 C C . ASP C 1 202 ? 113.867 108.773 127.604 1.00 51.24 201 ASP C C 1
ATOM 6760 O O . ASP C 1 202 ? 114.557 109.793 127.490 1.00 50.36 201 ASP C O 1
ATOM 6765 N N . SER C 1 203 ? 114.398 107.597 127.940 1.00 50.20 202 SER C N 1
ATOM 6766 C CA . SER C 1 203 ? 115.832 107.436 128.143 1.00 48.16 202 SER C CA 1
ATOM 6767 C C . SER C 1 203 ? 116.295 106.128 127.511 1.00 45.60 202 SER C C 1
ATOM 6768 O O . SER C 1 203 ? 115.514 105.195 127.308 1.00 45.55 202 SER C O 1
ATOM 6771 N N . VAL C 1 204 ? 117.588 106.077 127.191 1.00 43.51 203 VAL C N 1
ATOM 6772 C CA . VAL C 1 204 ? 118.204 104.901 126.594 1.00 44.11 203 VAL C CA 1
ATOM 6773 C C . VAL C 1 204 ? 119.552 104.695 127.260 1.00 44.94 203 VAL C C 1
ATOM 6774 O O . VAL C 1 204 ? 120.397 105.600 127.257 1.00 46.57 203 VAL C O 1
ATOM 6778 N N . THR C 1 205 ? 119.754 103.516 127.837 1.00 44.18 204 THR C N 1
ATOM 6779 C CA . THR C 1 205 ? 121.026 103.142 128.431 1.00 45.23 204 THR C CA 1
ATOM 6780 C C . THR C 1 205 ? 121.514 101.872 127.755 1.00 46.51 204 THR C C 1
ATOM 6781 O O . THR C 1 205 ? 120.710 101.007 127.386 1.00 46.82 204 THR C O 1
ATOM 6785 N N . GLY C 1 206 ? 122.824 101.776 127.562 1.00 45.88 205 GLY C N 1
ATOM 6786 C CA . GLY C 1 206 ? 123.367 100.693 126.770 1.00 43.36 205 GLY C CA 1
ATOM 6787 C C . GLY C 1 206 ? 124.774 100.324 127.180 1.00 42.12 205 GLY C C 1
ATOM 6788 O O . GLY C 1 206 ? 125.518 101.125 127.760 1.00 43.65 205 GLY C O 1
ATOM 6789 N N . SER C 1 207 ? 125.116 99.076 126.886 1.00 40.13 206 SER C N 1
ATOM 6790 C CA . SER C 1 207 ? 126.490 98.610 126.965 1.00 40.41 206 SER C CA 1
ATOM 6791 C C . SER C 1 207 ? 126.769 97.739 125.751 1.00 41.16 206 SER C C 1
ATOM 6792 O O . SER C 1 207 ? 125.904 96.970 125.316 1.00 41.82 206 SER C O 1
ATOM 6795 N N . VAL C 1 208 ? 127.991 97.869 125.244 1.00 40.17 207 VAL C N 1
ATOM 6796 C CA . VAL C 1 208 ? 128.407 97.198 124.018 1.00 39.74 207 VAL C CA 1
ATOM 6797 C C . VAL C 1 208 ? 129.714 96.479 124.309 1.00 42.18 207 VAL C C 1
ATOM 6798 O O . VAL C 1 208 ? 130.623 97.057 124.917 1.00 43.15 207 VAL C O 1
ATOM 6802 N N . PHE C 1 209 ? 129.797 95.221 123.880 1.00 43.58 208 PHE C N 1
ATOM 6803 C CA . PHE C 1 209 ? 130.839 94.310 124.328 1.00 45.51 208 PHE C CA 1
ATOM 6804 C C . PHE C 1 209 ? 131.688 93.845 123.154 1.00 46.19 208 PHE C C 1
ATOM 6805 O O . PHE C 1 209 ? 131.158 93.379 122.139 1.00 44.02 208 PHE C O 1
ATOM 6813 N N . TYR C 1 210 ? 133.002 93.961 123.308 1.00 47.90 209 TYR C N 1
ATOM 6814 C CA . TYR C 1 210 ? 133.986 93.414 122.380 1.00 49.41 209 TYR C CA 1
ATOM 6815 C C . TYR C 1 210 ? 134.817 92.442 123.207 1.00 51.47 209 TYR C C 1
ATOM 6816 O O . TYR C 1 210 ? 135.795 92.833 123.846 1.00 51.93 209 TYR C O 1
ATOM 6825 N N . LYS C 1 211 ? 134.413 91.172 123.202 1.00 52.84 210 LYS C N 1
ATOM 6826 C CA . LYS C 1 211 ? 134.987 90.180 124.099 1.00 52.06 210 LYS C CA 1
ATOM 6827 C C . LYS C 1 211 ? 135.362 88.916 123.343 1.00 52.30 210 LYS C C 1
ATOM 6828 O O . LYS C 1 211 ? 136.537 88.700 123.029 1.00 56.64 210 LYS C O 1
ATOM 6834 N N . LEU C 1 212 ? 134.377 88.072 123.052 1.00 49.14 211 LEU C N 1
ATOM 6835 C CA . LEU C 1 212 ? 134.649 86.888 122.250 1.00 48.07 211 LEU C CA 1
ATOM 6836 C C . LEU C 1 212 ? 135.028 87.226 120.816 1.00 49.84 211 LEU C C 1
ATOM 6837 O O . LEU C 1 212 ? 135.649 86.389 120.151 1.00 48.62 211 LEU C O 1
ATOM 6842 N N . GLY C 1 213 ? 134.673 88.419 120.330 1.00 50.79 212 GLY C N 1
ATOM 6843 C CA . GLY C 1 213 ? 134.938 88.756 118.942 1.00 51.87 212 GLY C CA 1
ATOM 6844 C C . GLY C 1 213 ? 136.411 88.792 118.586 1.00 55.12 212 GLY C C 1
ATOM 6845 O O . GLY C 1 213 ? 136.799 88.347 117.513 1.00 53.24 212 GLY C O 1
ATOM 6846 N N . GLN C 1 214 ? 137.257 89.329 119.460 1.00 59.74 213 GLN C N 1
ATOM 6847 C CA . GLN C 1 214 ? 138.643 89.233 119.019 1.00 63.34 213 GLN C CA 1
ATOM 6848 C C . GLN C 1 214 ? 139.476 88.336 119.927 1.00 62.55 213 GLN C C 1
ATOM 6849 O O . GLN C 1 214 ? 140.709 88.396 119.889 1.00 64.41 213 GLN C O 1
ATOM 6855 N N . LYS C 1 215 ? 138.793 87.307 120.432 1.00 61.26 214 LYS C N 1
ATOM 6856 C CA . LYS C 1 215 ? 139.396 86.271 121.258 1.00 60.02 214 LYS C CA 1
ATOM 6857 C C . LYS C 1 215 ? 139.766 85.053 120.420 1.00 59.24 214 LYS C C 1
ATOM 6858 O O . LYS C 1 215 ? 138.988 84.615 119.566 1.00 57.67 214 LYS C O 1
ATOM 6864 N N . GLU C 1 216 ? 140.952 84.498 120.687 1.00 61.27 215 GLU C N 1
ATOM 6865 C CA . GLU C 1 216 ? 141.517 83.443 119.844 1.00 63.25 215 GLU C CA 1
ATOM 6866 C C . GLU C 1 216 ? 140.547 82.276 119.671 1.00 61.06 215 GLU C C 1
ATOM 6867 O O . GLU C 1 216 ? 140.216 81.884 118.544 1.00 59.17 215 GLU C O 1
ATOM 6873 N N . ASN C 1 217 ? 140.088 81.700 120.781 1.00 60.54 216 ASN C N 1
ATOM 6874 C CA . ASN C 1 217 ? 139.140 80.593 120.737 1.00 58.24 216 ASN C CA 1
ATOM 6875 C C . ASN C 1 217 ? 137.694 81.062 120.609 1.00 54.90 216 ASN C C 1
ATOM 6876 O O . ASN C 1 217 ? 136.779 80.239 120.711 1.00 55.23 216 ASN C O 1
ATOM 6881 N N . GLY C 1 218 ? 137.477 82.353 120.386 1.00 52.75 217 GLY C N 1
ATOM 6882 C CA . GLY C 1 218 ? 136.159 82.891 120.151 1.00 51.31 217 GLY C CA 1
ATOM 6883 C C . GLY C 1 218 ? 135.344 82.139 119.112 1.00 49.96 217 GLY C C 1
ATOM 6884 O O . GLY C 1 218 ? 134.196 81.763 119.364 1.00 49.75 217 GLY C O 1
ATOM 6885 N N . PRO C 1 219 ? 135.904 81.917 117.918 1.00 49.34 218 PRO C N 1
ATOM 6886 C CA . PRO C 1 219 ? 135.123 81.264 116.855 1.00 49.73 218 PRO C CA 1
ATOM 6887 C C . PRO C 1 219 ? 134.827 79.793 117.103 1.00 48.88 218 PRO C C 1
ATOM 6888 O O . PRO C 1 219 ? 134.079 79.199 116.318 1.00 48.96 218 PRO C O 1
ATOM 6892 N N . GLU C 1 220 ? 135.385 79.186 118.150 1.00 49.37 219 GLU C N 1
ATOM 6893 C CA . GLU C 1 220 ? 135.127 77.777 118.411 1.00 51.05 219 GLU C CA 1
ATOM 6894 C C . GLU C 1 220 ? 133.633 77.545 118.586 1.00 49.34 219 GLU C C 1
ATOM 6895 O O . GLU C 1 220 ? 132.962 78.254 119.344 1.00 49.05 219 GLU C O 1
ATOM 6901 N N . GLY C 1 221 ? 133.107 76.570 117.850 1.00 47.55 220 GLY C N 1
ATOM 6902 C CA . GLY C 1 221 ? 131.704 76.227 117.952 1.00 46.09 220 GLY C CA 1
ATOM 6903 C C . GLY C 1 221 ? 130.746 77.126 117.204 1.00 44.91 220 GLY C C 1
ATOM 6904 O O . GLY C 1 221 ? 129.529 76.963 117.359 1.00 45.70 220 GLY C O 1
ATOM 6905 N N . ASN C 1 222 ? 131.240 78.064 116.399 1.00 43.94 221 ASN C N 1
ATOM 6906 C CA . ASN C 1 222 ? 130.346 78.927 115.637 1.00 44.08 221 ASN C CA 1
ATOM 6907 C C . ASN C 1 222 ? 129.526 78.109 114.650 1.00 43.34 221 ASN C C 1
ATOM 6908 O O . ASN C 1 222 ? 130.054 77.256 113.930 1.00 42.89 221 ASN C O 1
ATOM 6913 N N . LEU C 1 223 ? 128.220 78.378 114.618 1.00 42.67 222 LEU C N 1
ATOM 6914 C CA . LEU C 1 223 ? 127.333 77.644 113.723 1.00 43.87 222 LEU C CA 1
ATOM 6915 C C . LEU C 1 223 ? 127.797 77.722 112.270 1.00 47.16 222 LEU C C 1
ATOM 6916 O O . LEU C 1 223 ? 127.662 76.742 111.527 1.00 46.57 222 LEU C O 1
ATOM 6921 N N . PHE C 1 224 ? 128.370 78.862 111.859 1.00 47.24 223 PHE C N 1
ATOM 6922 C CA . PHE C 1 224 ? 128.772 79.113 110.478 1.00 47.91 223 PHE C CA 1
ATOM 6923 C C . PHE C 1 224 ? 130.290 79.089 110.293 1.00 51.77 223 PHE C C 1
ATOM 6924 O O . PHE C 1 224 ? 130.846 79.877 109.527 1.00 54.14 223 PHE C O 1
ATOM 6932 N N . GLY C 1 225 ? 130.984 78.183 110.977 1.00 52.58 224 GLY C N 1
ATOM 6933 C CA . GLY C 1 225 ? 132.411 78.045 110.803 1.00 53.42 224 GLY C CA 1
ATOM 6934 C C . GLY C 1 225 ? 133.174 79.204 111.413 1.00 54.15 224 GLY C C 1
ATOM 6935 O O . GLY C 1 225 ? 132.588 80.158 111.931 1.00 54.74 224 GLY C O 1
ATOM 6936 N N . PRO C 1 226 ? 134.500 79.154 111.348 1.00 53.42 225 PRO C N 1
ATOM 6937 C CA . PRO C 1 226 ? 135.308 80.173 112.019 1.00 52.70 225 PRO C CA 1
ATOM 6938 C C . PRO C 1 226 ? 135.322 81.511 111.301 1.00 52.09 225 PRO C C 1
ATOM 6939 O O . PRO C 1 226 ? 135.141 81.612 110.086 1.00 51.73 225 PRO C O 1
ATOM 6943 N N . TRP C 1 227 ? 135.543 82.549 112.092 1.00 52.95 226 TRP C N 1
ATOM 6944 C CA . TRP C 1 227 ? 135.861 83.879 111.609 1.00 55.37 226 TRP C CA 1
ATOM 6945 C C . TRP C 1 227 ? 137.262 84.226 112.102 1.00 57.28 226 TRP C C 1
ATOM 6946 O O . TRP C 1 227 ? 137.854 83.506 112.908 1.00 56.89 226 TRP C O 1
ATOM 6957 N N . ASP C 1 228 ? 137.824 85.316 111.585 1.00 58.53 227 ASP C N 1
ATOM 6958 C CA . ASP C 1 228 ? 139.191 85.684 111.929 1.00 58.87 227 ASP C CA 1
ATOM 6959 C C . ASP C 1 228 ? 139.169 86.611 113.135 1.00 56.65 227 ASP C C 1
ATOM 6960 O O . ASP C 1 228 ? 138.750 87.772 113.002 1.00 58.27 227 ASP C O 1
ATOM 6965 N N . PRO C 1 229 ? 139.613 86.166 114.313 1.00 54.74 228 PRO C N 1
ATOM 6966 C CA . PRO C 1 229 ? 139.540 87.040 115.493 1.00 54.78 228 PRO C CA 1
ATOM 6967 C C . PRO C 1 229 ? 140.412 88.278 115.387 1.00 57.18 228 PRO C C 1
ATOM 6968 O O . PRO C 1 229 ? 140.084 89.300 115.999 1.00 56.08 228 PRO C O 1
ATOM 6972 N N . LYS C 1 230 ? 141.517 88.219 114.637 1.00 60.90 229 LYS C N 1
ATOM 6973 C CA . LYS C 1 230 ? 142.401 89.369 114.502 1.00 64.79 229 LYS C CA 1
ATOM 6974 C C . LYS C 1 230 ? 141.855 90.432 113.557 1.00 65.78 229 LYS C C 1
ATOM 6975 O O . LYS C 1 230 ? 142.470 91.497 113.433 1.00 68.09 229 LYS C O 1
ATOM 6981 N N . THR C 1 231 ? 140.720 90.178 112.900 1.00 64.96 230 THR C N 1
ATOM 6982 C CA . THR C 1 231 ? 140.116 91.179 112.030 1.00 63.98 230 THR C CA 1
ATOM 6983 C C . THR C 1 231 ? 138.645 91.450 112.340 1.00 63.10 230 THR C C 1
ATOM 6984 O O . THR C 1 231 ? 138.020 92.257 111.642 1.00 63.28 230 THR C O 1
ATOM 6988 N N . PHE C 1 232 ? 138.097 90.851 113.399 1.00 61.28 231 PHE C N 1
ATOM 6989 C CA . PHE C 1 232 ? 136.749 91.180 113.847 1.00 58.45 231 PHE C CA 1
ATOM 6990 C C . PHE C 1 232 ? 136.706 92.631 114.307 1.00 61.54 231 PHE C C 1
ATOM 6991 O O . PHE C 1 232 ? 137.507 93.050 115.151 1.00 63.39 231 PHE C O 1
ATOM 6999 N N . GLU C 1 233 ? 135.772 93.402 113.744 1.00 63.60 232 GLU C N 1
ATOM 7000 C CA . GLU C 1 233 ? 135.771 94.848 113.928 1.00 65.91 232 GLU C CA 1
ATOM 7001 C C . GLU C 1 233 ? 134.447 95.398 114.445 1.00 61.36 232 GLU C C 1
ATOM 7002 O O . GLU C 1 233 ? 134.283 96.623 114.503 1.00 60.96 232 GLU C O 1
ATOM 7008 N N . VAL C 1 234 ? 133.498 94.543 114.810 1.00 56.52 233 VAL C N 1
ATOM 7009 C CA . VAL C 1 234 ? 132.270 95.026 115.426 1.00 52.52 233 VAL C CA 1
ATOM 7010 C C . VAL C 1 234 ? 132.129 94.371 116.788 1.00 50.85 233 VAL C C 1
ATOM 7011 O O . VAL C 1 234 ? 132.971 93.561 117.188 1.00 50.92 233 VAL C O 1
ATOM 7015 N N . GLU C 1 235 ? 131.076 94.736 117.512 1.00 49.29 234 GLU C N 1
ATOM 7016 C CA . GLU C 1 235 ? 130.771 94.120 118.792 1.00 47.31 234 GLU C CA 1
ATOM 7017 C C . GLU C 1 235 ? 130.315 92.672 118.600 1.00 47.14 234 GLU C C 1
ATOM 7018 O O . GLU C 1 235 ? 129.822 92.282 117.538 1.00 48.08 234 GLU C O 1
ATOM 7024 N N . ASP C 1 236 ? 130.500 91.860 119.643 1.00 46.74 235 ASP C N 1
ATOM 7025 C CA . ASP C 1 236 ? 129.896 90.535 119.651 1.00 46.14 235 ASP C CA 1
ATOM 7026 C C . ASP C 1 236 ? 128.575 90.489 120.411 1.00 43.22 235 ASP C C 1
ATOM 7027 O O . ASP C 1 236 ? 127.771 89.581 120.176 1.00 41.00 235 ASP C O 1
ATOM 7032 N N . SER C 1 237 ? 128.316 91.457 121.283 1.00 41.78 236 SER C N 1
ATOM 7033 C CA . SER C 1 237 ? 127.042 91.496 121.983 1.00 42.68 236 SER C CA 1
ATOM 7034 C C . SER C 1 237 ? 126.786 92.914 122.473 1.00 42.28 236 SER C C 1
ATOM 7035 O O . SER C 1 237 ? 127.698 93.742 122.559 1.00 41.62 236 SER C O 1
ATOM 7038 N N . ALA C 1 238 ? 125.521 93.178 122.796 1.00 41.54 237 ALA C N 1
ATOM 7039 C CA . ALA C 1 238 ? 125.127 94.460 123.356 1.00 41.35 237 ALA C CA 1
ATOM 7040 C C . ALA C 1 238 ? 123.842 94.269 124.146 1.00 42.61 237 ALA C C 1
ATOM 7041 O O . ALA C 1 238 ? 123.039 93.384 123.830 1.00 41.92 237 ALA C O 1
ATOM 7043 N N . VAL C 1 239 ? 123.663 95.099 125.175 1.00 43.82 238 VAL C N 1
ATOM 7044 C CA . VAL C 1 239 ? 122.477 95.083 126.026 1.00 43.26 238 VAL C CA 1
ATOM 7045 C C . VAL C 1 239 ? 121.974 96.513 126.204 1.00 42.91 238 VAL C C 1
ATOM 7046 O O . VAL C 1 239 ? 122.766 97.460 126.265 1.00 43.30 238 VAL C O 1
ATOM 7050 N N . GLY C 1 240 ? 120.654 96.673 126.265 1.00 43.44 239 GLY C N 1
ATOM 7051 C CA . GLY C 1 240 ? 120.063 97.986 126.355 1.00 42.47 239 GLY C CA 1
ATOM 7052 C C . GLY C 1 240 ? 118.969 98.042 127.404 1.00 42.26 239 GLY C C 1
ATOM 7053 O O . GLY C 1 240 ? 118.384 97.030 127.787 1.00 42.53 239 GLY C O 1
ATOM 7054 N N . PHE C 1 241 ? 118.696 99.262 127.856 1.00 43.40 240 PHE C N 1
ATOM 7055 C CA . PHE C 1 241 ? 117.675 99.519 128.869 1.00 43.97 240 PHE C CA 1
ATOM 7056 C C . PHE C 1 241 ? 116.942 100.787 128.469 1.00 43.94 240 PHE C C 1
ATOM 7057 O O . PHE C 1 241 ? 117.472 101.888 128.642 1.00 44.77 240 PHE C O 1
ATOM 7065 N N . VAL C 1 242 ? 115.734 100.632 127.940 1.00 43.89 241 VAL C N 1
ATOM 7066 C CA . VAL C 1 242 ? 114.996 101.716 127.303 1.00 42.84 241 VAL C CA 1
ATOM 7067 C C . VAL C 1 242 ? 113.800 102.044 128.180 1.00 45.55 241 VAL C C 1
ATOM 7068 O O . VAL C 1 242 ? 112.948 101.184 128.433 1.00 47.06 241 VAL C O 1
ATOM 7072 N N . LYS C 1 243 ? 113.728 103.282 128.637 1.00 47.94 242 LYS C N 1
ATOM 7073 C CA . LYS C 1 243 ? 112.573 103.714 129.404 1.00 50.15 242 LYS C CA 1
ATOM 7074 C C . LYS C 1 243 ? 111.712 104.633 128.553 1.00 50.54 242 LYS C C 1
ATOM 7075 O O . LYS C 1 243 ? 112.207 105.633 128.025 1.00 49.67 242 LYS C O 1
ATOM 7081 N N . MET C 1 244 ? 110.451 104.318 128.483 1.00 52.64 243 MET C N 1
ATOM 7082 C CA . MET C 1 244 ? 109.495 105.076 127.684 1.00 55.85 243 MET C CA 1
ATOM 7083 C C . MET C 1 244 ? 108.803 106.166 128.487 1.00 55.79 243 MET C C 1
ATOM 7084 O O . MET C 1 244 ? 108.717 106.064 129.631 1.00 55.25 243 MET C O 1
ATOM 7089 N N . LYS C 1 245 ? 108.293 107.168 127.818 1.00 55.07 244 LYS C N 1
ATOM 7090 C CA . LYS C 1 245 ? 107.740 108.340 128.485 1.00 54.81 244 LYS C CA 1
ATOM 7091 C C . LYS C 1 245 ? 106.529 108.016 129.354 1.00 53.07 244 LYS C C 1
ATOM 7092 O O . LYS C 1 245 ? 106.209 108.794 130.261 1.00 52.93 244 LYS C O 1
ATOM 7098 N N . ASN C 1 246 ? 105.846 106.900 129.112 1.00 50.74 245 ASN C N 1
ATOM 7099 C CA . ASN C 1 246 ? 104.749 106.500 129.980 1.00 47.90 245 ASN C CA 1
ATOM 7100 C C . ASN C 1 246 ? 105.189 105.550 131.088 1.00 45.34 245 ASN C C 1
ATOM 7101 O O . ASN C 1 246 ? 104.344 105.065 131.844 1.00 45.60 245 ASN C O 1
ATOM 7106 N N . GLY C 1 247 ? 106.487 105.300 131.226 1.00 43.58 246 GLY C N 1
ATOM 7107 C CA . GLY C 1 247 ? 107.005 104.459 132.277 1.00 43.52 246 GLY C CA 1
ATOM 7108 C C . GLY C 1 247 ? 107.328 103.041 131.853 1.00 43.23 246 GLY C C 1
ATOM 7109 O O . GLY C 1 247 ? 108.100 102.366 132.543 1.00 43.45 246 GLY C O 1
ATOM 7110 N N . ALA C 1 248 ? 106.754 102.573 130.748 1.00 42.24 247 ALA C N 1
ATOM 7111 C CA . ALA C 1 248 ? 107.112 101.262 130.235 1.00 41.99 247 ALA C CA 1
ATOM 7112 C C . ALA C 1 248 ? 108.620 101.171 130.058 1.00 43.59 247 ALA C C 1
ATOM 7113 O O . ALA C 1 248 ? 109.302 102.165 129.798 1.00 44.49 247 ALA C O 1
ATOM 7115 N N . THR C 1 249 ? 109.145 99.968 130.237 1.00 44.03 248 THR C N 1
ATOM 7116 C CA . THR C 1 249 ? 110.576 99.720 130.180 1.00 43.40 248 THR C CA 1
ATOM 7117 C C . THR C 1 249 ? 110.831 98.550 129.250 1.00 42.26 248 THR C C 1
ATOM 7118 O O . THR C 1 249 ? 110.089 97.562 129.262 1.00 42.44 248 THR C O 1
ATOM 7122 N N . ILE C 1 250 ? 111.880 98.662 128.442 1.00 43.04 249 ILE C N 1
ATOM 7123 C CA . ILE C 1 250 ? 112.229 97.631 127.475 1.00 40.29 249 ILE C CA 1
ATOM 7124 C C . ILE C 1 250 ? 113.683 97.245 127.685 1.00 38.34 249 ILE C C 1
ATOM 7125 O O . ILE C 1 250 ? 114.585 98.063 127.462 1.00 37.56 249 ILE C O 1
ATOM 7130 N N . GLY C 1 251 ? 113.911 96.008 128.120 1.00 37.95 250 GLY C N 1
ATOM 7131 C CA . GLY C 1 251 ? 115.235 95.415 128.062 1.00 37.85 250 GLY C CA 1
ATOM 7132 C C . GLY C 1 251 ? 115.486 94.845 126.676 1.00 40.27 250 GLY C C 1
ATOM 7133 O O . GLY C 1 251 ? 114.581 94.313 126.033 1.00 41.39 250 GLY C O 1
ATOM 7134 N N . LEU C 1 252 ? 116.722 94.991 126.211 1.00 40.67 251 LEU C N 1
ATOM 7135 C CA . LEU C 1 252 ? 117.141 94.447 124.931 1.00 40.54 251 LEU C CA 1
ATOM 7136 C C . LEU C 1 252 ? 118.441 93.699 125.145 1.00 40.53 251 LEU C C 1
ATOM 7137 O O . LEU C 1 252 ? 119.280 94.130 125.937 1.00 40.31 251 LEU C O 1
ATOM 7142 N N . GLU C 1 253 ? 118.596 92.572 124.446 1.00 41.76 252 GLU C N 1
ATOM 7143 C CA . GLU C 1 253 ? 119.885 91.891 124.414 1.00 44.92 252 GLU C CA 1
ATOM 7144 C C . GLU C 1 253 ? 120.085 91.339 123.012 1.00 43.43 252 GLU C C 1
ATOM 7145 O O . GLU C 1 253 ? 119.231 90.602 122.508 1.00 44.11 252 GLU C O 1
ATOM 7151 N N . ALA C 1 254 ? 121.255 91.670 122.462 1.00 41.69 253 ALA C N 1
ATOM 7152 C CA . ALA C 1 254 ? 121.620 91.315 121.096 1.00 40.27 253 ALA C CA 1
ATOM 7153 C C . ALA C 1 254 ? 123.030 90.743 121.081 1.00 39.54 253 ALA C C 1
ATOM 7154 O O . ALA C 1 254 ? 123.909 91.231 121.797 1.00 39.06 253 ALA C O 1
ATOM 7156 N N . SER C 1 255 ? 123.248 89.708 120.271 1.00 39.59 254 SER C N 1
ATOM 7157 C CA . SER C 1 255 ? 124.577 89.114 120.197 1.00 41.37 254 SER C CA 1
ATOM 7158 C C . SER C 1 255 ? 124.644 88.137 119.037 1.00 42.12 254 SER C C 1
ATOM 7159 O O . SER C 1 255 ? 123.648 87.499 118.687 1.00 40.63 254 SER C O 1
ATOM 7162 N N . TRP C 1 256 ? 125.837 88.036 118.447 1.00 43.26 255 TRP C N 1
ATOM 7163 C CA . TRP C 1 256 ? 126.217 86.902 117.616 1.00 43.24 255 TRP C CA 1
ATOM 7164 C C . TRP C 1 256 ? 127.011 85.864 118.395 1.00 44.05 255 TRP C C 1
ATOM 7165 O O . TRP C 1 256 ? 127.020 84.682 118.026 1.00 43.76 255 TRP C O 1
ATOM 7176 N N . ALA C 1 257 ? 127.694 86.295 119.454 1.00 44.92 256 ALA C N 1
ATOM 7177 C CA . ALA C 1 257 ? 128.577 85.428 120.221 1.00 45.21 256 ALA C CA 1
ATOM 7178 C C . ALA C 1 257 ? 128.518 85.896 121.664 1.00 46.80 256 ALA C C 1
ATOM 7179 O O . ALA C 1 257 ? 128.962 87.006 121.978 1.00 48.50 256 ALA C O 1
ATOM 7181 N N . ILE C 1 258 ? 127.948 85.057 122.525 1.00 46.26 257 ILE C N 1
ATOM 7182 C CA . ILE C 1 258 ? 127.915 85.297 123.961 1.00 45.25 257 ILE C CA 1
ATOM 7183 C C . ILE C 1 258 ? 127.706 83.953 124.643 1.00 45.18 257 ILE C C 1
ATOM 7184 O O . ILE C 1 258 ? 126.891 83.134 124.205 1.00 44.00 257 ILE C O 1
ATOM 7189 N N . ASN C 1 259 ? 128.467 83.714 125.704 1.00 45.00 258 ASN C N 1
ATOM 7190 C CA . ASN C 1 259 ? 128.389 82.440 126.411 1.00 42.98 258 ASN C CA 1
ATOM 7191 C C . ASN C 1 259 ? 127.099 82.397 127.236 1.00 43.95 258 ASN C C 1
ATOM 7192 O O . ASN C 1 259 ? 127.092 82.363 128.467 1.00 44.86 258 ASN C O 1
ATOM 7197 N N . MET C 1 260 ? 125.985 82.415 126.516 1.00 44.57 259 MET C N 1
ATOM 7198 C CA . MET C 1 260 ? 124.663 82.229 127.083 1.00 45.85 259 MET C CA 1
ATOM 7199 C C . MET C 1 260 ? 124.016 81.027 126.411 1.00 44.28 259 MET C C 1
ATOM 7200 O O . MET C 1 260 ? 124.267 80.743 125.238 1.00 43.28 259 MET C O 1
ATOM 7205 N N . LEU C 1 261 ? 123.189 80.317 127.172 1.00 43.72 260 LEU C N 1
ATOM 7206 C CA . LEU C 1 261 ? 122.659 79.035 126.723 1.00 42.58 260 LEU C CA 1
ATOM 7207 C C . LEU C 1 261 ? 121.547 79.199 125.695 1.00 43.31 260 LEU C C 1
ATOM 7208 O O . LEU C 1 261 ? 121.453 78.408 124.751 1.00 42.81 260 LEU C O 1
ATOM 7213 N N . ASP C 1 262 ? 120.689 80.203 125.861 1.00 43.65 261 ASP C N 1
ATOM 7214 C CA . ASP C 1 262 ? 119.472 80.325 125.068 1.00 44.84 261 ASP C CA 1
ATOM 7215 C C . ASP C 1 262 ? 119.737 81.237 123.878 1.00 44.38 261 ASP C C 1
ATOM 7216 O O . ASP C 1 262 ? 119.924 82.446 124.046 1.00 45.36 261 ASP C O 1
ATOM 7221 N N . SER C 1 263 ? 119.743 80.660 122.676 1.00 42.82 262 SER C N 1
ATOM 7222 C CA . SER C 1 263 ? 119.849 81.430 121.434 1.00 41.63 262 SER C CA 1
ATOM 7223 C C . SER C 1 263 ? 118.437 81.763 120.977 1.00 40.95 262 SER C C 1
ATOM 7224 O O . SER C 1 263 ? 117.812 81.018 120.221 1.00 39.90 262 SER C O 1
ATOM 7227 N N . ARG C 1 264 ? 117.928 82.898 121.448 1.00 40.42 263 ARG C N 1
ATOM 7228 C CA . ARG C 1 264 ? 116.563 83.339 121.178 1.00 38.81 263 ARG C CA 1
ATOM 7229 C C . ARG C 1 264 ? 116.643 84.701 120.501 1.00 40.80 263 ARG C C 1
ATOM 7230 O O . ARG C 1 264 ? 117.064 85.686 121.121 1.00 43.47 263 ARG C O 1
ATOM 7238 N N . GLU C 1 265 ? 116.250 84.754 119.230 1.00 37.89 264 GLU C N 1
ATOM 7239 C CA . GLU C 1 265 ? 116.307 85.975 118.442 1.00 38.50 264 GLU C CA 1
ATOM 7240 C C . GLU C 1 265 ? 114.960 86.207 117.772 1.00 37.76 264 GLU C C 1
ATOM 7241 O O . GLU C 1 265 ? 114.112 85.313 117.722 1.00 36.59 264 GLU C O 1
ATOM 7247 N N . ALA C 1 266 ? 114.768 87.432 117.265 1.00 38.20 265 ALA C N 1
ATOM 7248 C CA . ALA C 1 266 ? 113.498 87.851 116.658 1.00 39.73 265 ALA C CA 1
ATOM 7249 C C . ALA C 1 266 ? 112.310 87.511 117.558 1.00 43.00 265 ALA C C 1
ATOM 7250 O O . ALA C 1 266 ? 111.224 87.152 117.085 1.00 42.42 265 ALA C O 1
ATOM 7252 N N . SER C 1 267 ? 112.518 87.615 118.865 1.00 44.09 266 SER C N 1
ATOM 7253 C CA . SER C 1 267 ? 111.489 87.274 119.829 1.00 46.24 266 SER C CA 1
ATOM 7254 C C . SER C 1 267 ? 111.259 88.441 120.780 1.00 46.79 266 SER C C 1
ATOM 7255 O O . SER C 1 267 ? 111.995 89.432 120.779 1.00 46.66 266 SER C O 1
ATOM 7258 N N . THR C 1 268 ? 110.245 88.287 121.629 1.00 45.53 267 THR C N 1
ATOM 7259 C CA . THR C 1 268 ? 109.932 89.317 122.601 1.00 43.25 267 THR C CA 1
ATOM 7260 C C . THR C 1 268 ? 109.196 88.700 123.781 1.00 43.95 267 THR C C 1
ATOM 7261 O O . THR C 1 268 ? 108.565 87.644 123.665 1.00 41.94 267 THR C O 1
ATOM 7265 N N . THR C 1 269 ? 109.313 89.369 124.926 1.00 44.28 268 THR C N 1
ATOM 7266 C CA . THR C 1 269 ? 108.565 89.047 126.130 1.00 44.42 268 THR C CA 1
ATOM 7267 C C . THR C 1 269 ? 107.826 90.304 126.554 1.00 42.17 268 THR C C 1
ATOM 7268 O O . THR C 1 269 ? 108.408 91.393 126.555 1.00 42.21 268 THR C O 1
ATOM 7272 N N . LEU C 1 270 ? 106.547 90.161 126.883 1.00 39.40 269 LEU C N 1
ATOM 7273 C CA . LEU C 1 270 ? 105.717 91.303 127.239 1.00 38.84 269 LEU C CA 1
ATOM 7274 C C . LEU C 1 270 ? 104.960 90.996 128.519 1.00 39.44 269 LEU C C 1
ATOM 7275 O O . LEU C 1 270 ? 104.371 89.917 128.648 1.00 39.13 269 LEU C O 1
ATOM 7280 N N . CYS C 1 271 ? 104.960 91.953 129.447 1.00 40.79 270 CYS C N 1
ATOM 7281 C CA . CYS C 1 271 ? 104.330 91.861 130.761 1.00 43.25 270 CYS C CA 1
ATOM 7282 C C . CYS C 1 271 ? 103.293 92.969 130.886 1.00 45.40 270 CYS C C 1
ATOM 7283 O O . CYS C 1 271 ? 103.645 94.154 130.915 1.00 47.69 270 CYS C O 1
ATOM 7286 N N . GLY C 1 272 ? 102.002 92.637 130.919 1.00 44.99 271 GLY C N 1
ATOM 7287 C CA . GLY C 1 272 ? 100.953 93.624 131.019 1.00 46.72 271 GLY C CA 1
ATOM 7288 C C . GLY C 1 272 ? 100.177 93.508 132.321 1.00 47.70 271 GLY C C 1
ATOM 7289 O O . GLY C 1 272 ? 100.411 92.618 133.146 1.00 48.97 271 GLY C O 1
ATOM 7290 N N . THR C 1 273 ? 99.228 94.432 132.480 1.00 46.42 272 THR C N 1
ATOM 7291 C CA . THR C 1 273 ? 98.424 94.458 133.697 1.00 46.36 272 THR C CA 1
ATOM 7292 C C . THR C 1 273 ? 97.398 93.335 133.721 1.00 47.09 272 THR C C 1
ATOM 7293 O O . THR C 1 273 ? 96.991 92.899 134.804 1.00 45.90 272 THR C O 1
ATOM 7297 N N . GLU C 1 274 ? 96.959 92.867 132.551 1.00 48.43 273 GLU C N 1
ATOM 7298 C CA . GLU C 1 274 ? 95.965 91.805 132.459 1.00 50.12 273 GLU C CA 1
ATOM 7299 C C . GLU C 1 274 ? 96.553 90.444 132.123 1.00 46.80 273 GLU C C 1
ATOM 7300 O O . GLU C 1 274 ? 96.020 89.427 132.579 1.00 47.44 273 GLU C O 1
ATOM 7306 N N . ALA C 1 275 ? 97.612 90.404 131.321 1.00 43.94 274 ALA C N 1
ATOM 7307 C CA . ALA C 1 275 ? 98.240 89.149 130.931 1.00 39.64 274 ALA C CA 1
ATOM 7308 C C . ALA C 1 275 ? 99.646 89.455 130.435 1.00 37.41 274 ALA C C 1
ATOM 7309 O O . ALA C 1 275 ? 100.087 90.608 130.424 1.00 36.29 274 ALA C O 1
ATOM 7311 N N . GLY C 1 276 ? 100.355 88.400 130.034 1.00 38.06 275 GLY C N 1
ATOM 7312 C CA . GLY C 1 276 ? 101.663 88.543 129.435 1.00 38.37 275 GLY C CA 1
ATOM 7313 C C . GLY C 1 276 ? 101.843 87.499 128.352 1.00 39.93 275 GLY C C 1
ATOM 7314 O O . GLY C 1 276 ? 101.001 86.613 128.170 1.00 39.18 275 GLY C O 1
ATOM 7315 N N . ALA C 1 277 ? 102.955 87.616 127.630 1.00 41.15 276 ALA C N 1
ATOM 7316 C CA . ALA C 1 277 ? 103.261 86.647 126.588 1.00 41.12 276 ALA C CA 1
ATOM 7317 C C . ALA C 1 277 ? 104.758 86.639 126.321 1.00 40.65 276 ALA C C 1
ATOM 7318 O O . ALA C 1 277 ? 105.484 87.559 126.706 1.00 42.54 276 ALA C O 1
ATOM 7320 N N . GLU C 1 278 ? 105.214 85.575 125.669 1.00 41.13 277 GLU C N 1
ATOM 7321 C CA . GLU C 1 278 ? 106.561 85.563 125.123 1.00 42.16 277 GLU C CA 1
ATOM 7322 C C . GLU C 1 278 ? 106.603 84.705 123.869 1.00 40.57 277 GLU C C 1
ATOM 7323 O O . GLU C 1 278 ? 105.933 83.670 123.780 1.00 38.83 277 GLU C O 1
ATOM 7329 N N . ILE C 1 279 ? 107.398 85.159 122.904 1.00 38.60 278 ILE C N 1
ATOM 7330 C CA . ILE C 1 279 ? 107.632 84.465 121.649 1.00 37.67 278 ILE C CA 1
ATOM 7331 C C . ILE C 1 279 ? 109.036 83.881 121.691 1.00 38.54 278 ILE C C 1
ATOM 7332 O O . ILE C 1 279 ? 109.949 84.485 122.264 1.00 37.68 278 ILE C O 1
ATOM 7337 N N . HIS C 1 280 ? 109.194 82.680 121.141 1.00 39.45 279 HIS C N 1
ATOM 7338 C CA . HIS C 1 280 ? 110.483 82.003 121.084 1.00 41.84 279 HIS C CA 1
ATOM 7339 C C . HIS C 1 280 ? 110.850 81.738 119.635 1.00 42.55 279 HIS C C 1
ATOM 7340 O O . HIS C 1 280 ? 110.022 81.250 118.857 1.00 42.87 279 HIS C O 1
ATOM 7347 N N . SER C 1 281 ? 112.094 82.040 119.282 1.00 42.92 280 SER C N 1
ATOM 7348 C CA . SER C 1 281 ? 112.603 81.718 117.959 1.00 43.51 280 SER C CA 1
ATOM 7349 C C . SER C 1 281 ? 114.075 82.071 117.930 1.00 42.73 280 SER C C 1
ATOM 7350 O O . SER C 1 281 ? 114.508 83.007 118.604 1.00 41.67 280 SER C O 1
ATOM 7353 N N . GLY C 1 282 ? 114.772 81.369 117.057 1.00 43.11 2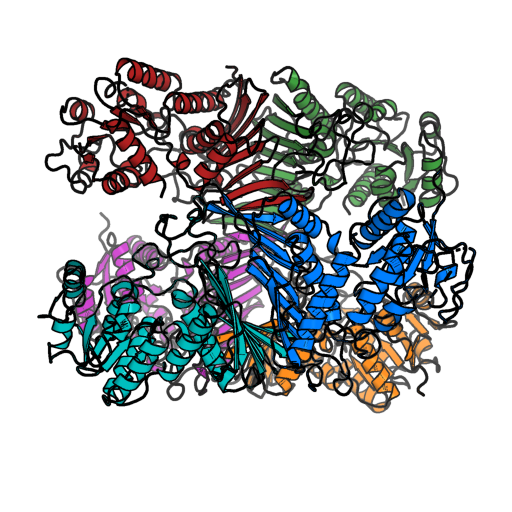81 GLY C N 1
ATOM 7354 C CA . GLY C 1 282 ? 116.208 81.494 116.976 1.00 43.84 281 GLY C CA 1
ATOM 7355 C C . GLY C 1 282 ? 116.855 80.129 116.930 1.00 44.21 281 GLY C C 1
ATOM 7356 O O . GLY C 1 282 ? 116.185 79.103 116.825 1.00 44.59 281 GLY C O 1
ATOM 7357 N N . MET C 1 283 ? 118.185 80.127 117.033 1.00 44.89 282 MET C N 1
ATOM 7358 C CA . MET C 1 283 ? 118.956 78.908 116.837 1.00 45.39 282 MET C CA 1
ATOM 7359 C C . MET C 1 283 ? 118.558 77.794 117.795 1.00 45.81 282 MET C C 1
ATOM 7360 O O . MET C 1 283 ? 118.781 76.618 117.488 1.00 45.76 282 MET C O 1
ATOM 7365 N N . SER C 1 284 ? 117.973 78.129 118.941 1.00 45.66 283 SER C N 1
ATOM 7366 C CA . SER C 1 284 ? 117.618 77.111 119.919 1.00 45.06 283 SER C CA 1
ATOM 7367 C C . SER C 1 284 ? 116.152 76.690 119.830 1.00 45.35 283 SER C C 1
ATOM 7368 O O . SER C 1 284 ? 115.678 75.960 120.708 1.00 45.73 283 SER C O 1
ATOM 7371 N N . TYR C 1 285 ? 115.459 77.064 118.756 1.00 43.35 284 TYR C N 1
ATOM 7372 C CA . TYR C 1 285 ? 114.037 76.768 118.593 1.00 41.87 284 TYR C CA 1
ATOM 7373 C C . TYR C 1 285 ? 113.751 76.244 117.192 1.00 43.50 284 TYR C C 1
ATOM 7374 O O . TYR C 1 285 ? 113.616 77.037 116.242 1.00 42.62 284 TYR C O 1
ATOM 7383 N N . PRO C 1 286 ? 113.638 74.922 117.024 1.00 44.16 285 PRO C N 1
ATOM 7384 C CA . PRO C 1 286 ? 113.288 74.384 115.697 1.00 45.23 285 PRO C CA 1
ATOM 7385 C C . PRO C 1 286 ? 111.912 74.811 115.222 1.00 47.52 285 PRO C C 1
ATOM 7386 O O . PRO C 1 286 ? 111.706 74.990 114.017 1.00 49.55 285 PRO C O 1
ATOM 7390 N N . LYS C 1 287 ? 110.962 74.984 116.133 1.00 48.89 286 LYS C N 1
ATOM 7391 C CA . LYS C 1 287 ? 109.689 75.593 115.763 1.00 51.56 286 LYS C CA 1
ATOM 7392 C C . LYS C 1 287 ? 109.455 76.793 116.667 1.00 48.38 286 LYS C C 1
ATOM 7393 O O . LYS C 1 287 ? 109.660 76.709 117.881 1.00 46.66 286 LYS C O 1
ATOM 7399 N N . ASN C 1 288 ? 108.994 77.868 116.034 1.00 46.45 287 ASN C N 1
ATOM 7400 C CA . ASN C 1 288 ? 108.626 79.079 116.751 1.00 44.67 287 ASN C CA 1
ATOM 7401 C C . ASN C 1 288 ? 107.566 78.777 117.807 1.00 44.57 287 ASN C C 1
ATOM 7402 O O . ASN C 1 288 ? 106.773 77.843 117.680 1.00 43.89 287 ASN C O 1
ATOM 7407 N N . GLU C 1 289 ? 107.565 79.562 118.876 1.00 43.69 288 GLU C N 1
ATOM 7408 C CA . GLU C 1 289 ? 106.589 79.366 119.933 1.00 44.60 288 GLU C CA 1
ATOM 7409 C C . GLU C 1 289 ? 106.011 80.696 120.389 1.00 41.33 288 GLU C C 1
ATOM 7410 O O . GLU C 1 289 ? 106.679 81.730 120.372 1.00 41.72 288 GLU C O 1
ATOM 7416 N N . LEU C 1 290 ? 104.752 80.652 120.796 1.00 39.17 289 LEU C N 1
ATOM 7417 C CA . LEU C 1 290 ? 104.098 81.773 121.445 1.00 37.12 289 LEU C CA 1
ATOM 7418 C C . LEU C 1 290 ? 103.392 81.226 122.671 1.00 36.40 289 LEU C C 1
ATOM 7419 O O . LEU C 1 290 ? 102.631 80.258 122.571 1.00 34.57 289 LEU C O 1
ATOM 7424 N N . ILE C 1 291 ? 103.682 81.803 123.831 1.00 37.37 290 ILE C N 1
ATOM 7425 C CA . ILE C 1 291 ? 103.048 81.389 125.075 1.00 36.46 290 ILE C CA 1
ATOM 7426 C C . ILE C 1 291 ? 102.439 82.618 125.727 1.00 38.16 290 ILE C C 1
ATOM 7427 O O . ILE C 1 291 ? 103.153 83.579 126.045 1.00 38.63 290 ILE C O 1
ATOM 7432 N N . TYR C 1 292 ? 101.127 82.594 125.908 1.00 38.44 291 TYR C N 1
ATOM 7433 C CA . TYR C 1 292 ? 100.454 83.519 126.797 1.00 39.92 291 TYR C CA 1
ATOM 7434 C C . TYR C 1 292 ? 100.452 82.966 128.215 1.00 41.82 291 TYR C C 1
ATOM 7435 O O . TYR C 1 292 ? 100.430 81.752 128.435 1.00 38.65 291 TYR C O 1
ATOM 7444 N N . ASN C 1 293 ? 100.469 83.874 129.181 1.00 44.82 292 ASN C N 1
ATOM 7445 C CA . ASN C 1 293 ? 100.317 83.493 130.572 1.00 44.89 292 ASN C CA 1
ATOM 7446 C C . ASN C 1 293 ? 99.379 84.482 131.244 1.00 44.07 292 ASN C C 1
ATOM 7447 O O . ASN C 1 293 ? 99.506 85.697 131.058 1.00 42.00 292 ASN C O 1
ATOM 7452 N N . ARG C 1 294 ? 98.436 83.952 132.017 1.00 45.39 293 ARG C N 1
ATOM 7453 C CA . ARG C 1 294 ? 97.455 84.765 132.720 1.00 44.60 293 ARG C CA 1
ATOM 7454 C C . ARG C 1 294 ? 96.894 83.946 133.867 1.00 44.48 293 ARG C C 1
ATOM 7455 O O . ARG C 1 294 ? 97.069 82.729 133.934 1.00 43.94 293 ARG C O 1
ATOM 7463 N N . ALA C 1 295 ? 96.202 84.633 134.760 1.00 45.41 294 ALA C N 1
ATOM 7464 C CA . ALA C 1 295 ? 95.316 83.979 135.699 1.00 45.30 294 ALA C CA 1
ATOM 7465 C C . ALA C 1 295 ? 93.958 83.836 135.032 1.00 45.52 294 ALA C C 1
ATOM 7466 O O . ALA C 1 295 ? 93.543 84.703 134.258 1.00 45.42 294 ALA C O 1
ATOM 7468 N N . ARG C 1 296 ? 93.285 82.723 135.302 1.00 46.08 295 ARG C N 1
ATOM 7469 C CA . ARG C 1 296 ? 91.953 82.478 134.755 1.00 46.56 295 ARG C CA 1
ATOM 7470 C C . ARG C 1 296 ? 91.154 81.725 135.800 1.00 47.95 295 ARG C C 1
ATOM 7471 O O . ARG C 1 296 ? 91.467 80.572 136.101 1.00 49.01 295 ARG C O 1
ATOM 7479 N N . ASN C 1 297 ? 90.132 82.377 136.353 1.00 49.97 296 ASN C N 1
ATOM 7480 C CA . ASN C 1 297 ? 89.289 81.778 137.384 1.00 50.73 296 ASN C CA 1
ATOM 7481 C C . ASN C 1 297 ? 90.137 81.198 138.518 1.00 52.84 296 ASN C C 1
ATOM 7482 O O . ASN C 1 297 ? 89.983 80.036 138.906 1.00 54.00 296 ASN C O 1
ATOM 7487 N N . ASN C 1 298 ? 91.069 82.015 139.012 1.00 54.42 297 ASN C N 1
ATOM 7488 C CA . ASN C 1 298 ? 91.885 81.820 140.213 1.00 56.57 297 ASN C CA 1
ATOM 7489 C C . ASN C 1 298 ? 93.121 80.954 139.991 1.00 53.80 297 ASN C C 1
ATOM 7490 O O . ASN C 1 298 ? 93.846 80.696 140.966 1.00 52.85 297 ASN C O 1
ATOM 7495 N N . GLN C 1 299 ? 93.402 80.498 138.773 1.00 51.25 298 GLN C N 1
ATOM 7496 C CA . GLN C 1 299 ? 94.494 79.562 138.543 1.00 48.15 298 GLN C CA 1
ATOM 7497 C C . GLN C 1 299 ? 95.457 80.125 137.507 1.00 49.20 298 GLN C C 1
ATOM 7498 O O . GLN C 1 299 ? 95.028 80.701 136.500 1.00 50.55 298 GLN C O 1
ATOM 7504 N N . LEU C 1 300 ? 96.756 79.973 137.771 1.00 47.42 299 LEU C N 1
ATOM 7505 C CA . LEU C 1 300 ? 97.780 80.347 136.804 1.00 45.04 299 LEU C CA 1
ATOM 7506 C C . LEU C 1 300 ? 97.739 79.381 135.630 1.00 45.20 299 LEU C C 1
ATOM 7507 O O . LEU C 1 300 ? 97.800 78.159 135.819 1.00 45.26 299 LEU C O 1
ATOM 7512 N N . MET C 1 301 ? 97.633 79.923 134.421 1.00 45.04 300 MET C N 1
ATOM 7513 C CA . MET C 1 301 ? 97.535 79.116 133.216 1.00 47.01 300 MET C CA 1
ATOM 7514 C C . MET C 1 301 ? 98.461 79.676 132.144 1.00 46.83 300 MET C C 1
ATOM 7515 O O . MET C 1 301 ? 98.922 80.818 132.223 1.00 48.58 300 MET C O 1
ATOM 7520 N N . GLU C 1 302 ? 98.729 78.857 131.133 1.00 44.44 301 GLU C N 1
ATOM 7521 C CA . GLU C 1 302 ? 99.606 79.251 130.045 1.00 43.29 301 GLU C CA 1
ATOM 7522 C C . GLU C 1 302 ? 99.081 78.664 128.743 1.00 41.73 301 GLU C C 1
ATOM 7523 O O . GLU C 1 302 ? 98.682 77.497 128.689 1.00 39.31 301 GLU C O 1
ATOM 7529 N N . GLU C 1 303 ? 99.021 79.487 127.720 1.00 41.03 302 GLU C N 1
ATOM 7530 C CA . GLU C 1 303 ? 98.466 79.133 126.405 1.00 41.74 302 GLU C CA 1
ATOM 7531 C C . GLU C 1 303 ? 99.543 79.151 125.340 1.00 40.38 302 GLU C C 1
ATOM 7532 O O . GLU C 1 303 ? 100.144 80.152 125.130 1.00 38.38 302 GLU C O 1
ATOM 7538 N N . THR C 1 304 ? 99.642 78.051 124.659 1.00 40.77 303 THR C N 1
ATOM 7539 C CA . THR C 1 304 ? 100.717 77.850 123.715 1.00 43.33 303 THR C CA 1
ATOM 7540 C C . THR C 1 304 ? 100.120 77.393 122.403 1.00 41.44 303 THR C C 1
ATOM 7541 O O . THR C 1 304 ? 98.964 77.223 122.323 1.00 40.48 303 THR C O 1
ATOM 7545 N N . LEU C 1 305 ? 100.955 77.245 121.421 1.00 40.37 304 LEU C N 1
ATOM 7546 C CA . LEU C 1 305 ? 100.481 76.848 120.097 1.00 41.90 304 LEU C CA 1
ATOM 7547 C C . LEU C 1 305 ? 100.372 75.327 120.037 1.00 42.12 304 LEU C C 1
ATOM 7548 O O . LEU C 1 305 ? 101.121 74.661 120.674 1.00 43.16 304 LEU C O 1
ATOM 7553 N N . SER C 1 306 ? 99.401 74.850 119.299 1.00 42.88 305 SER C N 1
ATOM 7554 C CA . SER C 1 306 ? 99.134 73.431 119.231 1.00 44.47 305 SER C CA 1
ATOM 7555 C C . SER C 1 306 ? 99.637 72.867 117.910 1.00 46.47 305 SER C C 1
ATOM 7556 O O . SER C 1 306 ? 99.916 73.643 117.008 1.00 49.66 305 SER C O 1
ATOM 7559 N N . GLU C 1 320 ? 106.941 81.923 103.392 1.00 60.02 319 GLU C N 1
ATOM 7560 C CA . GLU C 1 320 ? 105.756 82.300 104.148 1.00 60.01 319 GLU C CA 1
ATOM 7561 C C . GLU C 1 320 ? 105.733 83.796 104.474 1.00 57.04 319 GLU C C 1
ATOM 7562 O O . GLU C 1 320 ? 105.083 84.571 103.772 1.00 58.76 319 GLU C O 1
ATOM 7568 N N . GLU C 1 321 ? 106.436 84.207 105.536 1.00 53.24 320 GLU C N 1
ATOM 7569 C CA . GLU C 1 321 ? 106.338 85.600 105.970 1.00 52.52 320 GLU C CA 1
ATOM 7570 C C . GLU C 1 321 ? 107.004 86.550 104.981 1.00 48.41 320 GLU C C 1
ATOM 7571 O O . GLU C 1 321 ? 106.523 87.670 104.784 1.00 47.13 320 GLU C O 1
ATOM 7577 N N . GLY C 1 322 ? 108.093 86.124 104.341 1.00 46.17 321 GLY C N 1
ATOM 7578 C CA . GLY C 1 322 ? 108.672 86.935 103.288 1.00 46.24 321 GLY C CA 1
ATOM 7579 C C . GLY C 1 322 ? 107.676 87.267 102.192 1.00 46.81 321 GLY C C 1
ATOM 7580 O O . GLY C 1 322 ? 107.580 88.419 101.754 1.00 46.28 321 GLY C O 1
ATOM 7581 N N . THR C 1 323 ? 106.901 86.270 101.751 1.00 47.75 322 THR C N 1
ATOM 7582 C CA . THR C 1 323 ? 105.950 86.569 100.690 1.00 49.99 322 THR C CA 1
ATOM 7583 C C . THR C 1 323 ? 104.665 87.180 101.233 1.00 48.42 322 THR C C 1
ATOM 7584 O O . THR C 1 323 ? 104.072 88.040 100.575 1.00 49.14 322 THR C O 1
ATOM 7588 N N . VAL C 1 324 ? 104.243 86.829 102.450 1.00 48.51 323 VAL C N 1
ATOM 7589 C CA . VAL C 1 324 ? 103.105 87.583 102.970 1.00 49.47 323 VAL C CA 1
ATOM 7590 C C . VAL C 1 324 ? 103.489 89.043 103.156 1.00 49.27 323 VAL C C 1
ATOM 7591 O O . VAL C 1 324 ? 102.724 89.950 102.814 1.00 50.08 323 VAL C O 1
ATOM 7595 N N . ASP C 1 325 ? 104.733 89.357 103.526 1.00 49.30 324 ASP C N 1
ATOM 7596 C CA . ASP C 1 325 ? 105.203 90.738 103.536 1.00 50.31 324 ASP C CA 1
ATOM 7597 C C . ASP C 1 325 ? 105.108 91.360 102.145 1.00 49.52 324 ASP C C 1
ATOM 7598 O O . ASP C 1 325 ? 104.370 92.329 101.930 1.00 48.47 324 ASP C O 1
ATOM 7603 N N . ASN C 1 326 ? 105.860 90.811 101.189 1.00 49.23 325 ASN C N 1
ATOM 7604 C CA . ASN C 1 326 ? 105.866 91.353 99.835 1.00 50.02 325 ASN C CA 1
ATOM 7605 C C . ASN C 1 326 ? 104.447 91.566 99.315 1.00 51.81 325 ASN C C 1
ATOM 7606 O O . ASN C 1 326 ? 104.136 92.624 98.750 1.00 51.95 325 ASN C O 1
ATOM 7611 N N . ARG C 1 327 ? 103.565 90.586 99.519 1.00 53.06 326 ARG C N 1
ATOM 7612 C CA . ARG C 1 327 ? 102.205 90.707 99.004 1.00 54.81 326 ARG C CA 1
ATOM 7613 C C . ARG C 1 327 ? 101.477 91.876 99.651 1.00 53.96 326 ARG C C 1
ATOM 7614 O O . ARG C 1 327 ? 100.920 92.735 98.959 1.00 54.43 326 ARG C O 1
ATOM 7622 N N . GLN C 1 328 ? 101.462 91.917 100.982 1.00 53.86 327 GLN C N 1
ATOM 7623 C CA . GLN C 1 328 ? 100.840 93.032 101.686 1.00 56.22 327 GLN C CA 1
ATOM 7624 C C . GLN C 1 328 ? 101.314 94.371 101.127 1.00 62.56 327 GLN C C 1
ATOM 7625 O O . GLN C 1 328 ? 100.529 95.323 101.027 1.00 73.67 327 GLN C O 1
ATOM 7631 N N . TRP C 1 329 ? 102.585 94.441 100.719 1.00 57.22 328 TRP C N 1
ATOM 7632 C CA . TRP C 1 329 ? 103.193 95.666 100.211 1.00 53.78 328 TRP C CA 1
ATOM 7633 C C . TRP C 1 329 ? 102.636 96.032 98.835 1.00 53.86 328 TRP C C 1
ATOM 7634 O O . TRP C 1 329 ? 102.126 97.141 98.635 1.00 50.58 328 TRP C O 1
ATOM 7645 N N . LEU C 1 330 ? 102.712 95.099 97.881 1.00 55.00 329 LEU C N 1
ATOM 7646 C CA . LEU C 1 330 ? 102.152 95.347 96.556 1.00 55.99 329 LEU C CA 1
ATOM 7647 C C . LEU C 1 330 ? 100.671 95.696 96.635 1.00 58.30 329 LEU C C 1
ATOM 7648 O O . LEU C 1 330 ? 100.213 96.645 95.986 1.00 58.57 329 LEU C O 1
ATOM 7653 N N . GLU C 1 331 ? 99.905 94.939 97.426 1.00 59.88 330 GLU C N 1
ATOM 7654 C CA . GLU C 1 331 ? 98.492 95.250 97.594 1.00 63.28 330 GLU C CA 1
ATOM 7655 C C . GLU C 1 331 ? 98.286 96.663 98.127 1.00 60.64 330 GLU C C 1
ATOM 7656 O O . GLU C 1 331 ? 97.339 97.344 97.716 1.00 59.98 330 GLU C O 1
ATOM 7662 N N . ALA C 1 332 ? 99.159 97.128 99.026 1.00 57.76 331 ALA C N 1
ATOM 7663 C CA . ALA C 1 332 ? 99.015 98.484 99.547 1.00 55.13 331 ALA C CA 1
ATOM 7664 C C . ALA C 1 332 ? 99.239 99.515 98.454 1.00 55.80 331 ALA C C 1
ATOM 7665 O O . ALA C 1 332 ? 98.560 100.549 98.417 1.00 53.92 331 ALA C O 1
ATOM 7667 N N . ILE C 1 333 ? 100.197 99.258 97.562 1.00 58.43 332 ILE C N 1
ATOM 7668 C CA . ILE C 1 333 ? 100.404 100.147 96.424 1.00 62.38 332 ILE C CA 1
ATOM 7669 C C . ILE C 1 333 ? 99.195 100.105 95.502 1.00 64.78 332 ILE C C 1
ATOM 7670 O O . ILE C 1 333 ? 98.687 101.144 95.067 1.00 63.63 332 ILE C O 1
ATOM 7675 N N . GLN C 1 334 ? 98.704 98.898 95.207 1.00 67.41 333 GLN C N 1
ATOM 7676 C CA . GLN C 1 334 ? 97.600 98.753 94.265 1.00 69.99 333 GLN C CA 1
ATOM 7677 C C . GLN C 1 334 ? 96.338 99.433 94.784 1.00 69.99 333 GLN C C 1
ATOM 7678 O O . GLN C 1 334 ? 95.674 100.173 94.051 1.00 70.72 333 GLN C O 1
ATOM 7684 N N . ASN C 1 335 ? 95.996 99.204 96.047 1.00 69.69 334 ASN C N 1
ATOM 7685 C CA . ASN C 1 335 ? 94.784 99.693 96.692 1.00 70.66 334 ASN C CA 1
ATOM 7686 C C . ASN C 1 335 ? 94.932 101.086 97.295 1.00 68.77 334 ASN C C 1
ATOM 7687 O O . ASN C 1 335 ? 94.012 101.548 97.983 1.00 67.93 334 ASN C O 1
ATOM 7692 N N . GLY C 1 336 ? 96.099 101.712 97.175 1.00 66.95 335 GLY C N 1
ATOM 7693 C CA . GLY C 1 336 ? 96.302 103.010 97.804 1.00 65.88 335 GLY C CA 1
ATOM 7694 C C . GLY C 1 336 ? 96.068 102.995 99.299 1.00 65.20 335 GLY C C 1
ATOM 7695 O O . GLY C 1 336 ? 95.396 103.889 99.833 1.00 63.96 335 GLY C O 1
ATOM 7696 N N . THR C 1 337 ? 96.597 101.992 99.987 1.00 64.76 336 THR C N 1
ATOM 7697 C CA . THR C 1 337 ? 96.439 101.842 101.425 1.00 64.24 336 THR C CA 1
ATOM 7698 C C . THR C 1 337 ? 97.811 101.788 102.092 1.00 63.71 336 THR C C 1
ATOM 7699 O O . THR C 1 337 ? 98.853 101.759 101.432 1.00 64.15 336 THR C O 1
ATOM 7703 N N . GLU C 1 338 ? 97.801 101.774 103.409 1.00 64.51 337 GLU C N 1
ATOM 7704 C CA . GLU C 1 338 ? 99.046 101.820 104.163 1.00 66.46 337 GLU C CA 1
ATOM 7705 C C . GLU C 1 338 ? 99.701 100.446 104.187 1.00 61.06 337 GLU C C 1
ATOM 7706 O O . GLU C 1 338 ? 99.022 99.448 104.451 1.00 59.38 337 GLU C O 1
ATOM 7712 N N . PRO C 1 339 ? 100.997 100.352 103.910 1.00 56.43 338 PRO C N 1
ATOM 7713 C CA . PRO C 1 339 ? 101.729 99.133 104.251 1.00 52.38 338 PRO C CA 1
ATOM 7714 C C . PRO C 1 339 ? 101.806 98.967 105.759 1.00 48.30 338 PRO C C 1
ATOM 7715 O O . PRO C 1 339 ? 101.630 99.917 106.522 1.00 47.05 338 PRO C O 1
ATOM 7719 N N . LEU C 1 340 ? 102.054 97.729 106.190 1.00 47.39 339 LEU C N 1
ATOM 7720 C CA . LEU C 1 340 ? 102.020 97.437 107.618 1.00 46.35 339 LEU C CA 1
ATOM 7721 C C . LEU C 1 340 ? 103.127 98.177 108.354 1.00 47.97 339 LEU C C 1
ATOM 7722 O O . LEU C 1 340 ? 102.867 98.902 109.323 1.00 48.16 339 LEU C O 1
ATOM 7727 N N . VAL C 1 341 ? 104.370 98.010 107.912 1.00 48.89 340 VAL C N 1
ATOM 7728 C CA . VAL C 1 341 ? 105.494 98.675 108.558 1.00 50.57 340 VAL C CA 1
ATOM 7729 C C . VAL C 1 341 ? 105.415 100.160 108.226 1.00 52.30 340 VAL C C 1
ATOM 7730 O O . VAL C 1 341 ? 105.582 100.557 107.071 1.00 52.65 340 VAL C O 1
ATOM 7734 N N . LYS C 1 342 ? 105.134 100.985 109.247 1.00 52.75 341 LYS C N 1
ATOM 7735 C CA . LYS C 1 342 ? 105.131 102.432 109.072 1.00 52.30 341 LYS C CA 1
ATOM 7736 C C . LYS C 1 342 ? 106.560 102.965 109.150 1.00 51.48 341 LYS C C 1
ATOM 7737 O O . LYS C 1 342 ? 107.329 102.546 110.019 1.00 51.77 341 LYS C O 1
ATOM 7743 N N . PRO C 1 343 ? 106.944 103.875 108.248 1.00 51.12 342 PRO C N 1
ATOM 7744 C CA . PRO C 1 343 ? 108.322 104.391 108.270 1.00 51.05 342 PRO C CA 1
ATOM 7745 C C . PRO C 1 343 ? 108.712 105.059 109.577 1.00 52.45 342 PRO C C 1
ATOM 7746 O O . PRO C 1 343 ? 109.902 105.080 109.917 1.00 51.44 342 PRO C O 1
ATOM 7750 N N . GLU C 1 344 ? 107.755 105.604 110.330 1.00 55.03 343 GLU C N 1
ATOM 7751 C CA . GLU C 1 344 ? 108.242 106.229 111.555 1.00 58.57 343 GLU C CA 1
ATOM 7752 C C . GLU C 1 344 ? 108.465 105.216 112.675 1.00 54.19 343 GLU C C 1
ATOM 7753 O O . GLU C 1 344 ? 109.374 105.405 113.496 1.00 52.50 343 GLU C O 1
ATOM 7759 N N . GLU C 1 345 ? 107.839 104.031 112.655 1.00 50.20 344 GLU C N 1
ATOM 7760 C CA . GLU C 1 345 ? 108.242 102.971 113.579 1.00 47.75 344 GLU C CA 1
ATOM 7761 C C . GLU C 1 345 ? 109.678 102.535 113.306 1.00 46.30 344 GLU C C 1
ATOM 7762 O O . GLU C 1 345 ? 110.495 102.427 114.229 1.00 45.43 344 GLU C O 1
ATOM 7768 N N . ALA C 1 346 ? 110.004 102.289 112.032 1.00 45.20 345 ALA C N 1
ATOM 7769 C CA . ALA C 1 346 ? 111.360 101.876 111.676 1.00 44.92 345 ALA C CA 1
ATOM 7770 C C . ALA C 1 346 ? 112.374 102.940 112.064 1.00 44.59 345 ALA C C 1
ATOM 7771 O O . ALA C 1 346 ? 113.448 102.625 112.592 1.00 44.32 345 ALA C O 1
ATOM 7773 N N . LEU C 1 347 ? 112.054 104.209 111.804 1.00 44.02 346 LEU C N 1
ATOM 7774 C CA . LEU C 1 347 ? 112.921 105.299 112.241 1.00 43.70 346 LEU C CA 1
ATOM 7775 C C . LEU C 1 347 ? 113.142 105.253 113.752 1.00 46.56 346 LEU C C 1
ATOM 7776 O O . LEU C 1 347 ? 114.282 105.334 114.232 1.00 47.49 346 LEU C O 1
ATOM 7781 N N . ALA C 1 348 ? 112.056 105.107 114.521 1.00 46.91 347 ALA C N 1
ATOM 7782 C CA . ALA C 1 348 ? 112.183 104.976 115.971 1.00 46.97 347 ALA C CA 1
ATOM 7783 C C . ALA C 1 348 ? 113.097 103.813 116.354 1.00 48.33 347 ALA C C 1
ATOM 7784 O O . ALA C 1 348 ? 113.990 103.969 117.198 1.00 49.96 347 ALA C O 1
ATOM 7786 N N . VAL C 1 349 ? 112.908 102.643 115.734 1.00 47.12 348 VAL C N 1
ATOM 7787 C CA . VAL C 1 349 ? 113.804 101.517 115.996 1.00 46.66 348 VAL C CA 1
ATOM 7788 C C . VAL C 1 349 ? 115.257 101.913 115.749 1.00 46.77 348 VAL C C 1
ATOM 7789 O O . VAL C 1 349 ? 116.140 101.622 116.568 1.00 47.02 348 VAL C O 1
ATOM 7793 N N . THR C 1 350 ? 115.530 102.587 114.625 1.00 46.75 349 THR C N 1
ATOM 7794 C CA . THR C 1 350 ? 116.901 102.999 114.329 1.00 46.79 349 THR C CA 1
ATOM 7795 C C . THR C 1 350 ? 117.416 104.008 115.353 1.00 48.03 349 THR C C 1
ATOM 7796 O O . THR C 1 350 ? 118.564 103.907 115.808 1.00 48.53 349 THR C O 1
ATOM 7800 N N . LYS C 1 351 ? 116.586 104.979 115.742 1.00 47.39 350 LYS C N 1
ATOM 7801 C CA . LYS C 1 351 ? 117.016 105.932 116.765 1.00 48.96 350 LYS C CA 1
ATOM 7802 C C . LYS C 1 351 ? 117.441 105.226 118.049 1.00 47.56 350 LYS C C 1
ATOM 7803 O O . LYS C 1 351 ? 118.475 105.569 118.637 1.00 45.94 350 LYS C O 1
ATOM 7809 N N . ILE C 1 352 ? 116.718 104.234 118.528 1.00 46.47 351 ILE C N 1
ATOM 7810 C CA . ILE C 1 352 ? 117.020 103.539 119.802 1.00 43.72 351 ILE C CA 1
ATOM 7811 C C . ILE C 1 352 ? 118.299 102.734 119.729 1.00 45.65 351 ILE C C 1
ATOM 7812 O O . ILE C 1 352 ? 119.060 102.768 120.648 1.00 47.91 351 ILE C O 1
ATOM 7817 N N . LEU C 1 353 ? 118.517 102.044 118.662 1.00 46.94 352 LEU C N 1
ATOM 7818 C CA . LEU C 1 353 ? 119.702 101.178 118.616 1.00 47.72 352 LEU C CA 1
ATOM 7819 C C . LEU C 1 353 ? 120.965 102.020 118.486 1.00 48.14 352 LEU C C 1
ATOM 7820 O O . LEU C 1 353 ? 121.964 101.598 118.952 1.00 48.66 352 LEU C O 1
ATOM 7825 N N . ASP C 1 354 ? 120.864 103.197 117.931 1.00 49.75 353 ASP C N 1
ATOM 7826 C CA . ASP C 1 354 ? 122.012 104.112 117.832 1.00 52.23 353 ASP C CA 1
ATOM 7827 C C . ASP C 1 354 ? 122.279 104.732 119.194 1.00 49.59 353 ASP C C 1
ATOM 7828 O O . ASP C 1 354 ? 123.425 104.956 119.524 1.00 48.94 353 ASP C O 1
ATOM 7833 N N . ALA C 1 355 ? 121.224 104.918 119.942 1.00 46.02 354 ALA C N 1
ATOM 7834 C CA . ALA C 1 355 ? 121.360 105.445 121.294 1.00 44.45 354 ALA C CA 1
ATOM 7835 C C . ALA C 1 355 ? 121.954 104.399 122.209 1.00 43.41 354 ALA C C 1
ATOM 7836 O O . ALA C 1 355 ? 122.649 104.785 123.071 1.00 44.00 354 ALA C O 1
ATOM 7838 N N . ILE C 1 356 ? 121.760 103.128 121.918 1.00 40.93 355 ILE C N 1
ATOM 7839 C CA . ILE C 1 356 ? 122.414 102.087 122.736 1.00 39.68 355 ILE C CA 1
ATOM 7840 C C . ILE C 1 356 ? 123.875 102.141 122.378 1.00 41.25 355 ILE C C 1
ATOM 7841 O O . ILE C 1 356 ? 124.663 102.147 123.279 1.00 41.72 355 ILE C O 1
ATOM 7846 N N . TYR C 1 357 ? 124.244 102.276 121.129 1.00 42.33 356 TYR C N 1
ATOM 7847 C CA . TYR C 1 357 ? 125.667 102.421 120.756 1.00 42.44 356 TYR C CA 1
ATOM 7848 C C . TYR C 1 357 ? 126.312 103.662 121.390 1.00 44.93 356 TYR C C 1
ATOM 7849 O O . TYR C 1 357 ? 127.402 103.541 121.896 1.00 42.11 356 TYR C O 1
ATOM 7858 N N . LYS C 1 358 ? 125.614 104.802 121.335 1.00 49.23 357 LYS C N 1
ATOM 7859 C CA . LYS C 1 358 ? 126.152 106.081 121.873 1.00 54.88 357 LYS C CA 1
ATOM 7860 C C . LYS C 1 358 ? 126.443 105.946 123.370 1.00 56.43 357 LYS C C 1
ATOM 7861 O O . LYS C 1 358 ? 127.212 106.773 123.895 1.00 55.97 357 LYS C O 1
ATOM 7867 N N . SER C 1 359 ? 125.864 104.936 124.025 1.00 57.92 358 SER C N 1
ATOM 7868 C CA . SER C 1 359 ? 126.044 104.777 125.488 1.00 59.47 358 SER C CA 1
ATOM 7869 C C . SER C 1 359 ? 127.527 104.557 125.804 1.00 61.39 358 SER C C 1
ATOM 7870 O O . SER C 1 359 ? 127.880 104.559 126.999 1.00 62.49 358 SER C O 1
ATOM 7872 N N . ALA C 1 360 ? 128.358 104.375 124.772 1.00 63.51 359 ALA C N 1
ATOM 7873 C CA . ALA C 1 360 ? 129.813 104.182 124.975 1.00 64.41 359 ALA C CA 1
ATOM 7874 C C . ALA C 1 360 ? 130.366 105.348 125.800 1.00 64.75 359 ALA C C 1
ATOM 7875 O O . ALA C 1 360 ? 131.244 105.101 126.650 1.00 65.00 359 ALA C O 1
ATOM 7877 N N . LYS C 1 361 ? 129.880 106.568 125.548 1.00 63.35 360 LYS C N 1
ATOM 7878 C CA . LYS C 1 361 ? 130.304 107.746 126.350 1.00 61.83 360 LYS C CA 1
ATOM 7879 C C . LYS C 1 361 ? 129.913 107.508 127.810 1.00 60.10 360 LYS C C 1
ATOM 7880 O O . LYS C 1 361 ? 129.900 108.487 128.577 1.00 60.03 360 LYS C O 1
ATOM 7886 N N . THR C 1 362 ? 129.615 106.259 128.174 1.00 58.53 361 THR C N 1
ATOM 7887 C CA . THR C 1 362 ? 129.133 105.937 129.563 1.00 58.79 361 THR C CA 1
ATOM 7888 C C . THR C 1 362 ? 128.127 106.972 130.033 1.00 59.29 361 THR C C 1
ATOM 7889 O O . THR C 1 362 ? 128.291 107.537 131.076 1.00 60.40 361 THR C O 1
ATOM 7893 N N . ASN C 1 363 ? 127.067 107.103 129.278 1.00 59.36 362 ASN C N 1
ATOM 7894 C CA . ASN C 1 363 ? 126.053 108.068 129.671 1.00 59.50 362 ASN C CA 1
ATOM 7895 C C . ASN C 1 363 ? 124.694 107.629 129.142 1.00 55.34 362 ASN C C 1
ATOM 7896 O O . ASN C 1 363 ? 124.634 107.118 128.060 1.00 53.25 362 ASN C O 1
ATOM 7901 N N . THR C 1 364 ? 123.674 107.792 129.953 1.00 52.07 363 THR C N 1
ATOM 7902 C CA . THR C 1 364 ? 122.304 107.598 129.509 1.00 49.44 363 THR C CA 1
ATOM 7903 C C . THR C 1 364 ? 121.905 108.703 128.539 1.00 50.93 363 THR C C 1
ATOM 7904 O O . THR C 1 364 ? 122.234 109.875 128.738 1.00 51.19 363 THR C O 1
ATOM 7908 N N . ILE C 1 365 ? 121.201 108.325 127.476 1.00 51.06 364 ILE C N 1
ATOM 7909 C CA . ILE C 1 365 ? 120.828 109.287 126.448 1.00 52.90 364 ILE C CA 1
ATOM 7910 C C . ILE C 1 365 ? 119.365 109.651 126.633 1.00 54.07 364 ILE C C 1
ATOM 7911 O O . ILE C 1 365 ? 118.479 108.812 126.436 1.00 53.06 364 ILE C O 1
ATOM 7916 N N . LYS C 1 366 ? 119.137 110.922 126.946 1.00 56.68 365 LYS C N 1
ATOM 7917 C CA . LYS C 1 366 ? 117.784 111.437 127.084 1.00 58.20 365 LYS C CA 1
ATOM 7918 C C . LYS C 1 366 ? 117.234 111.839 125.723 1.00 60.73 365 LYS C C 1
ATOM 7919 O O . LYS C 1 366 ? 117.960 112.350 124.865 1.00 63.78 365 LYS C O 1
ATOM 7925 N N . PHE C 1 367 ? 115.941 111.601 125.531 1.00 62.13 366 PHE C N 1
ATOM 7926 C CA . PHE C 1 367 ? 115.264 111.966 124.290 1.00 64.20 366 PHE C CA 1
ATOM 7927 C C . PHE C 1 367 ? 114.400 113.211 124.523 1.00 66.08 366 PHE C C 1
ATOM 7928 O O . PHE C 1 367 ? 113.329 113.367 123.934 1.00 67.11 366 PHE C O 1
ATOM 7936 N N . SER D 1 3 ? 132.389 75.935 175.356 1.00 105.58 2 SER D N 1
ATOM 7937 C CA . SER D 1 3 ? 132.478 76.938 174.265 1.00 101.52 2 SER D CA 1
ATOM 7938 C C . SER D 1 3 ? 131.149 77.004 173.508 1.00 94.59 2 SER D C 1
ATOM 7939 O O . SER D 1 3 ? 131.130 77.604 172.434 1.00 94.20 2 SER D O 1
ATOM 7942 N N . LYS D 1 4 ? 130.082 76.415 174.048 1.00 87.88 3 LYS D N 1
ATOM 7943 C CA . LYS D 1 4 ? 128.776 76.576 173.371 1.00 80.73 3 LYS D CA 1
ATOM 7944 C C . LYS D 1 4 ? 128.427 78.056 173.442 1.00 78.83 3 LYS D C 1
ATOM 7945 O O . LYS D 1 4 ? 128.490 78.615 174.543 1.00 78.69 3 LYS D O 1
ATOM 7951 N N . LEU D 1 5 ? 128.081 78.654 172.306 1.00 76.49 4 LEU D N 1
ATOM 7952 C CA . LEU D 1 5 ? 127.834 80.112 172.285 1.00 75.17 4 LEU D CA 1
ATOM 7953 C C . LEU D 1 5 ? 126.424 80.409 172.794 1.00 74.67 4 LEU D C 1
ATOM 7954 O O . LEU D 1 5 ? 125.514 79.604 172.541 1.00 73.41 4 LEU D O 1
ATOM 7959 N N . LYS D 1 6 ? 126.273 81.523 173.508 1.00 74.95 5 LYS D N 1
ATOM 7960 C CA . LYS D 1 6 ? 124.961 81.913 174.043 1.00 74.89 5 LYS D CA 1
ATOM 7961 C C . LYS D 1 6 ? 124.273 82.786 172.999 1.00 73.75 5 LYS D C 1
ATOM 7962 O O . LYS D 1 6 ? 124.795 83.862 172.693 1.00 73.45 5 LYS D O 1
ATOM 7964 N N . ILE D 1 7 ? 123.125 82.340 172.499 1.00 73.21 6 ILE D N 1
ATOM 7965 C CA . ILE D 1 7 ? 122.469 83.064 171.382 1.00 73.42 6 ILE D CA 1
ATOM 7966 C C . ILE D 1 7 ? 121.178 83.747 171.829 1.00 76.15 6 ILE D C 1
ATOM 7967 O O . ILE D 1 7 ? 120.445 83.143 172.619 1.00 76.49 6 ILE D O 1
ATOM 7972 N N . GLY D 1 8 ? 120.940 84.971 171.364 1.00 77.93 7 GLY D N 1
ATOM 7973 C CA . GLY D 1 8 ? 119.688 85.684 171.582 1.00 79.23 7 GLY D CA 1
ATOM 7974 C C . GLY D 1 8 ? 118.985 85.908 170.264 1.00 79.53 7 GLY D C 1
ATOM 7975 O O . GLY D 1 8 ? 119.623 86.226 169.258 1.00 80.31 7 GLY D O 1
ATOM 7976 N N . ILE D 1 9 ? 117.664 85.739 170.266 1.00 78.29 8 ILE D N 1
ATOM 7977 C CA . ILE D 1 9 ? 116.835 85.908 169.079 1.00 76.01 8 ILE D CA 1
ATOM 7978 C C . ILE D 1 9 ? 115.901 87.085 169.306 1.00 75.86 8 ILE D C 1
ATOM 7979 O O . ILE D 1 9 ? 115.216 87.147 170.332 1.00 76.30 8 ILE D O 1
ATOM 7984 N N . ILE D 1 10 ? 115.877 88.016 168.353 1.00 74.79 9 ILE D N 1
ATOM 7985 C CA . ILE D 1 10 ? 114.978 89.167 168.383 1.00 73.28 9 ILE D CA 1
ATOM 7986 C C . ILE D 1 10 ? 114.056 89.026 167.179 1.00 75.55 9 ILE D C 1
ATOM 7987 O O . ILE D 1 10 ? 114.412 89.426 166.064 1.00 74.93 9 ILE D O 1
ATOM 7992 N N . GLY D 1 11 ? 112.871 88.457 167.397 1.00 78.70 10 GLY D N 1
ATOM 7993 C CA . GLY D 1 11 ? 111.956 88.125 166.321 1.00 79.94 10 GLY D CA 1
ATOM 7994 C C . GLY D 1 11 ? 111.752 86.627 166.221 1.00 80.76 10 GLY D C 1
ATOM 7995 O O . GLY D 1 11 ? 112.730 85.875 166.235 1.00 82.55 10 GLY D O 1
ATOM 7996 N N . CYS D 1 12 ? 110.539 86.157 166.378 1.00 80.13 11 CYS D N 1
ATOM 7997 C CA . CYS D 1 12 ? 110.436 84.693 166.498 1.00 80.42 11 CYS D CA 1
ATOM 7998 C C . CYS D 1 12 ? 109.423 84.121 165.510 1.00 79.69 11 CYS D C 1
ATOM 7999 O O . CYS D 1 12 ? 108.720 83.184 165.807 1.00 79.29 11 CYS D O 1
ATOM 8002 N N . GLY D 1 13 ? 109.376 84.673 164.343 1.00 79.01 12 GLY D N 1
ATOM 8003 C CA . GLY D 1 13 ? 108.385 84.081 163.483 1.00 78.20 12 GLY D CA 1
ATOM 8004 C C . GLY D 1 13 ? 108.734 84.215 162.036 1.00 77.48 12 GLY D C 1
ATOM 8005 O O . GLY D 1 13 ? 109.157 85.245 161.601 1.00 77.47 12 GLY D O 1
ATOM 8006 N N . GLY D 1 14 ? 108.546 83.161 161.322 1.00 76.56 13 GLY D N 1
ATOM 8007 C CA . GLY D 1 14 ? 108.961 83.280 159.957 1.00 75.31 13 GLY D CA 1
ATOM 8008 C C . GLY D 1 14 ? 110.333 82.738 159.803 1.00 73.37 13 GLY D C 1
ATOM 8009 O O . GLY D 1 14 ? 110.498 81.523 159.834 1.00 72.80 13 GLY D O 1
ATOM 8010 N N . ILE D 1 15 ? 111.269 83.642 159.682 1.00 70.79 14 ILE D N 1
ATOM 8011 C CA . ILE D 1 15 ? 112.597 83.100 159.314 1.00 68.68 14 ILE D CA 1
ATOM 8012 C C . ILE D 1 15 ? 113.125 82.430 160.569 1.00 70.47 14 ILE D C 1
ATOM 8013 O O . ILE D 1 15 ? 113.606 81.302 160.479 1.00 70.23 14 ILE D O 1
ATOM 8018 N N . ALA D 1 16 ? 112.873 83.082 161.687 1.00 70.72 15 ALA D N 1
ATOM 8019 C CA . ALA D 1 16 ? 113.343 82.530 162.969 1.00 71.62 15 ALA D CA 1
ATOM 8020 C C . ALA D 1 16 ? 112.743 81.157 163.173 1.00 70.78 15 ALA D C 1
ATOM 8021 O O . ALA D 1 16 ? 113.424 80.248 163.542 1.00 71.03 15 ALA D O 1
ATOM 8023 N N . ASN D 1 17 ? 111.472 81.080 162.929 1.00 69.97 16 ASN D N 1
ATOM 8024 C CA . ASN D 1 17 ? 110.923 79.754 163.158 1.00 69.27 16 ASN D CA 1
ATOM 8025 C C . ASN D 1 17 ? 111.153 78.806 161.995 1.00 68.94 16 ASN D C 1
ATOM 8026 O O . ASN D 1 17 ? 111.048 77.589 162.178 1.00 68.66 16 ASN D O 1
ATOM 8031 N N . GLN D 1 18 ? 111.482 79.323 160.815 1.00 69.50 17 GLN D N 1
ATOM 8032 C CA . GLN D 1 18 ? 111.673 78.469 159.652 1.00 70.02 17 GLN D CA 1
ATOM 8033 C C . GLN D 1 18 ? 113.133 78.171 159.356 1.00 67.15 17 GLN D C 1
ATOM 8034 O O . GLN D 1 18 ? 113.460 77.029 159.019 1.00 67.35 17 GLN D O 1
ATOM 8040 N N . LYS D 1 19 ? 114.028 79.151 159.464 1.00 66.09 18 LYS D N 1
ATOM 8041 C CA . LYS D 1 19 ? 115.443 78.894 159.226 1.00 66.11 18 LYS D CA 1
ATOM 8042 C C . LYS D 1 19 ? 116.267 78.817 160.503 1.00 67.23 18 LYS D C 1
ATOM 8043 O O . LYS D 1 19 ? 117.020 77.859 160.686 1.00 66.24 18 LYS D O 1
ATOM 8049 N N . HIS D 1 20 ? 116.144 79.807 161.388 1.00 67.90 19 HIS D N 1
ATOM 8050 C CA . HIS D 1 20 ? 117.062 79.947 162.513 1.00 69.83 19 HIS D CA 1
ATOM 8051 C C . HIS D 1 20 ? 116.959 78.890 163.606 1.00 70.90 19 HIS D C 1
ATOM 8052 O O . HIS D 1 20 ? 117.895 78.105 163.804 1.00 71.18 19 HIS D O 1
ATOM 8059 N N . PHE D 1 21 ? 115.837 78.874 164.322 1.00 71.19 20 PHE D N 1
ATOM 8060 C CA . PHE D 1 21 ? 115.600 77.847 165.335 1.00 71.17 20 PHE D CA 1
ATOM 8061 C C . PHE D 1 21 ? 115.887 76.429 164.852 1.00 71.71 20 PHE D C 1
ATOM 8062 O O . PHE D 1 21 ? 116.522 75.673 165.607 1.00 72.35 20 PHE D O 1
ATOM 8070 N N . PRO D 1 22 ? 115.473 76.001 163.654 1.00 71.86 21 PRO D N 1
ATOM 8071 C CA . PRO D 1 22 ? 115.882 74.659 163.204 1.00 72.30 21 PRO D CA 1
ATOM 8072 C C . PRO D 1 22 ? 117.384 74.519 163.045 1.00 72.34 21 PRO D C 1
ATOM 8073 O O . PRO D 1 22 ? 117.969 73.562 163.562 1.00 72.37 21 PRO D O 1
ATOM 8077 N N . ALA D 1 23 ? 118.033 75.456 162.347 1.00 72.63 22 ALA D N 1
ATOM 8078 C CA . ALA D 1 23 ? 119.469 75.327 162.112 1.00 72.05 22 ALA D CA 1
ATOM 8079 C C . ALA D 1 23 ? 120.274 75.552 163.389 1.00 70.81 22 ALA D C 1
ATOM 8080 O O . ALA D 1 23 ? 121.264 74.849 163.624 1.00 70.01 22 ALA D O 1
ATOM 8082 N N . LEU D 1 24 ? 119.874 76.522 164.218 1.00 69.72 23 LEU D N 1
ATOM 8083 C CA . LEU D 1 24 ? 120.475 76.655 165.541 1.00 68.77 23 LEU D CA 1
ATOM 8084 C C . LEU D 1 24 ? 120.498 75.312 166.263 1.00 71.57 23 LEU D C 1
ATOM 8085 O O . LEU D 1 24 ? 121.539 74.890 166.776 1.00 72.21 23 LEU D O 1
ATOM 8090 N N . LYS D 1 25 ? 119.359 74.620 166.305 1.00 72.96 24 LYS D N 1
ATOM 8091 C CA . LYS D 1 25 ? 119.194 73.275 166.841 1.00 74.15 24 LYS D CA 1
ATOM 8092 C C . LYS D 1 25 ? 120.100 72.251 166.164 1.00 74.47 24 LYS D C 1
ATOM 8093 O O . LYS D 1 25 ? 120.493 71.269 166.799 1.00 75.31 24 LYS D O 1
ATOM 8099 N N . ASN D 1 26 ? 120.233 72.396 164.845 1.00 74.59 25 ASN D N 1
ATOM 8100 C CA . ASN D 1 26 ? 121.020 71.434 164.082 1.00 75.07 25 ASN D CA 1
ATOM 8101 C C . ASN D 1 26 ? 122.503 71.523 164.415 1.00 73.81 25 ASN D C 1
ATOM 8102 O O . ASN D 1 26 ? 123.230 70.536 164.243 1.00 74.01 25 ASN D O 1
ATOM 8107 N N . ASN D 1 27 ? 122.967 72.681 164.877 1.00 71.55 26 ASN D N 1
ATOM 8108 C CA . ASN D 1 27 ? 124.311 72.893 165.396 1.00 70.07 26 ASN D CA 1
ATOM 8109 C C . ASN D 1 27 ? 124.262 73.146 166.896 1.00 70.69 26 ASN D C 1
ATOM 8110 O O . ASN D 1 27 ? 125.022 73.958 167.427 1.00 70.37 26 ASN D O 1
ATOM 8115 N N . ALA D 1 28 ? 123.304 72.536 167.598 1.00 71.01 27 ALA D N 1
ATOM 8116 C CA . ALA D 1 28 ? 123.140 72.800 169.022 1.00 72.97 27 ALA D CA 1
ATOM 8117 C C . ALA D 1 28 ? 124.441 72.584 169.779 1.00 75.32 27 ALA D C 1
ATOM 8118 O O . ALA D 1 28 ? 124.683 73.242 170.798 1.00 74.90 27 ALA D O 1
ATOM 8120 N N . ASP D 1 29 ? 125.297 71.693 169.281 1.00 77.65 28 ASP D N 1
ATOM 8121 C CA . ASP D 1 29 ? 126.559 71.376 169.934 1.00 80.32 28 ASP D CA 1
ATOM 8122 C C . ASP D 1 29 ? 127.465 72.597 170.029 1.00 78.99 28 ASP D C 1
ATOM 8123 O O . ASP D 1 29 ? 128.418 72.606 170.815 1.00 80.10 28 ASP D O 1
ATOM 8128 N N . LEU D 1 30 ? 127.185 73.641 169.249 1.00 75.79 29 LEU D N 1
ATOM 8129 C CA . LEU D 1 30 ? 127.986 74.854 169.341 1.00 73.47 29 LEU D CA 1
ATOM 8130 C C . LEU D 1 30 ? 127.207 76.048 169.868 1.00 70.05 29 LEU D C 1
ATOM 8131 O O . LEU D 1 30 ? 127.742 77.163 169.864 1.00 69.92 29 LEU D O 1
ATOM 8136 N N . ASN D 1 31 ? 125.980 75.856 170.343 1.00 67.81 30 ASN D N 1
ATOM 8137 C CA . ASN D 1 31 ? 125.236 77.012 170.821 1.00 67.02 30 ASN D CA 1
ATOM 8138 C C . ASN D 1 31 ? 124.095 76.586 171.734 1.00 70.51 30 ASN D C 1
ATOM 8139 O O . ASN D 1 31 ? 123.636 75.440 171.711 1.00 69.73 30 ASN D O 1
ATOM 8144 N N . GLU D 1 32 ? 123.659 77.541 172.549 1.00 74.77 31 GLU D N 1
ATOM 8145 C CA . GLU D 1 32 ? 122.423 77.462 173.307 1.00 79.21 31 GLU D CA 1
ATOM 8146 C C . GLU D 1 32 ? 121.733 78.811 173.182 1.00 78.88 31 GLU D C 1
ATOM 8147 O O . GLU D 1 32 ? 122.391 79.841 173.005 1.00 79.00 31 GLU D O 1
ATOM 8153 N N . ILE D 1 33 ? 120.405 78.807 173.266 1.00 78.41 32 ILE D N 1
ATOM 8154 C CA . ILE D 1 33 ? 119.608 80.018 173.095 1.00 78.07 32 ILE D CA 1
ATOM 8155 C C . ILE D 1 33 ? 119.170 80.531 174.460 1.00 80.15 32 ILE D C 1
ATOM 8156 O O . ILE D 1 33 ? 118.715 79.759 175.310 1.00 81.09 32 ILE D O 1
ATOM 8161 N N . VAL D 1 34 ? 119.297 81.838 174.661 1.00 80.94 33 VAL D N 1
ATOM 8162 C CA . VAL D 1 34 ? 119.021 82.525 175.916 1.00 81.02 33 VAL D CA 1
ATOM 8163 C C . VAL D 1 34 ? 118.515 83.947 175.663 1.00 81.48 33 VAL D C 1
ATOM 8164 O O . VAL D 1 34 ? 117.436 84.150 175.098 1.00 80.29 33 VAL D O 1
ATOM 8168 N N . PHE D 1 36 ? 115.699 85.026 173.958 1.00 89.26 35 PHE D N 1
ATOM 8169 C CA . PHE D 1 36 ? 114.458 85.088 173.181 1.00 89.31 35 PHE D CA 1
ATOM 8170 C C . PHE D 1 36 ? 113.740 86.425 173.338 1.00 90.16 35 PHE D C 1
ATOM 8171 O O . PHE D 1 36 ? 113.825 87.081 174.379 1.00 90.07 35 PHE D O 1
ATOM 8179 N N . CYS D 1 37 ? 113.037 86.872 172.284 1.00 90.54 36 CYS D N 1
ATOM 8180 C CA . CYS D 1 37 ? 112.295 88.167 172.235 1.00 91.46 36 CYS D CA 1
ATOM 8181 C C . CYS D 1 37 ? 111.341 88.162 171.050 1.00 93.88 36 CYS D C 1
ATOM 8182 O O . CYS D 1 37 ? 111.514 87.314 170.201 1.00 93.50 36 CYS D O 1
ATOM 8185 N N . ASP D 1 38 ? 110.365 89.063 171.027 1.00 97.24 37 ASP D N 1
ATOM 8186 C CA . ASP D 1 38 ? 109.324 89.216 169.964 1.00 97.35 37 ASP D CA 1
ATOM 8187 C C . ASP D 1 38 ? 108.438 90.308 170.533 1.00 97.28 37 ASP D C 1
ATOM 8188 O O . ASP D 1 38 ? 108.606 90.646 171.692 1.00 99.03 37 ASP D O 1
ATOM 8193 N N . ILE D 1 39 ? 107.640 90.938 169.709 1.00 95.96 38 ILE D N 1
ATOM 8194 C CA . ILE D 1 39 ? 106.795 92.050 170.245 1.00 95.93 38 ILE D CA 1
ATOM 8195 C C . ILE D 1 39 ? 105.528 91.386 170.760 1.00 97.04 38 ILE D C 1
ATOM 8196 O O . ILE D 1 39 ? 104.921 91.888 171.686 1.00 97.60 38 ILE D O 1
ATOM 8201 N N . GLN D 1 40 ? 105.176 90.275 170.130 1.00 97.33 39 GLN D N 1
ATOM 8202 C CA . GLN D 1 40 ? 104.090 89.444 170.662 1.00 97.20 39 GLN D CA 1
ATOM 8203 C C . GLN D 1 40 ? 104.719 88.763 171.870 1.00 96.65 39 GLN D C 1
ATOM 8204 O O . GLN D 1 40 ? 105.435 87.769 171.651 1.00 96.65 39 GLN D O 1
ATOM 8210 N N . ILE D 1 41 ? 104.477 89.269 173.081 1.00 95.41 40 ILE D N 1
ATOM 8211 C CA . ILE D 1 41 ? 105.160 88.726 174.293 1.00 94.23 40 ILE D CA 1
ATOM 8212 C C . ILE D 1 41 ? 105.123 87.201 174.260 1.00 92.55 40 ILE D C 1
ATOM 8213 O O . ILE D 1 41 ? 106.031 86.589 174.827 1.00 92.32 40 ILE D O 1
ATOM 8218 N N . ASP D 1 42 ? 104.121 86.625 173.607 1.00 92.13 41 ASP D N 1
ATOM 8219 C CA . ASP D 1 42 ? 103.942 85.160 173.603 1.00 92.86 41 ASP D CA 1
ATOM 8220 C C . ASP D 1 42 ? 104.600 84.525 172.392 1.00 91.56 41 ASP D C 1
ATOM 8221 O O . ASP D 1 42 ? 104.689 83.288 172.348 1.00 91.24 41 ASP D O 1
ATOM 8223 N N . ARG D 1 43 ? 104.995 85.333 171.423 1.00 91.61 42 ARG D N 1
ATOM 8224 C CA . ARG D 1 43 ? 105.521 84.726 170.180 1.00 91.90 42 ARG D CA 1
ATOM 8225 C C . ARG D 1 43 ? 106.818 83.967 170.491 1.00 92.56 42 ARG D C 1
ATOM 8226 O O . ARG D 1 43 ? 107.083 82.931 169.859 1.00 92.00 42 ARG D O 1
ATOM 8228 N N . ALA D 1 44 ? 107.579 84.459 171.456 1.00 93.64 43 ALA D N 1
ATOM 8229 C CA . ALA D 1 44 ? 108.867 83.835 171.805 1.00 95.34 43 ALA D CA 1
ATOM 8230 C C . ALA D 1 44 ? 108.653 82.515 172.542 1.00 97.03 43 ALA D C 1
ATOM 8231 O O . ALA D 1 44 ? 109.510 81.632 172.427 1.00 96.49 43 ALA D O 1
ATOM 8233 N N . GLU D 1 45 ? 107.540 82.384 173.253 1.00 98.45 44 GLU D N 1
ATOM 8234 C CA . GLU D 1 45 ? 107.342 81.201 174.106 1.00 99.30 44 GLU D CA 1
ATOM 8235 C C . GLU D 1 45 ? 107.388 79.905 173.313 1.00 99.60 44 GLU D C 1
ATOM 8236 O O . GLU D 1 45 ? 108.269 79.088 173.599 1.00 99.93 44 GLU D O 1
ATOM 8238 N N . LYS D 1 46 ? 106.455 79.720 172.388 1.00 99.85 45 LYS D N 1
ATOM 8239 C CA . LYS D 1 46 ? 106.360 78.419 171.681 1.00 99.62 45 LYS D CA 1
ATOM 8240 C C . LYS D 1 46 ? 107.759 77.971 171.265 1.00 102.54 45 LYS D C 1
ATOM 8241 O O . LYS D 1 46 ? 107.900 76.818 170.840 1.00 103.15 45 LYS D O 1
ATOM 8247 N N . ALA D 1 47 ? 108.747 78.854 171.394 1.00 104.71 46 ALA D N 1
ATOM 8248 C CA . ALA D 1 47 ? 110.116 78.520 170.972 1.00 107.10 46 ALA D CA 1
ATOM 8249 C C . ALA D 1 47 ? 111.059 78.687 172.158 1.00 109.04 46 ALA D C 1
ATOM 8250 O O . ALA D 1 47 ? 111.990 77.910 172.312 1.00 109.50 46 ALA D O 1
ATOM 8252 N N . ALA D 1 48 ? 110.764 79.667 172.978 1.00 109.84 47 ALA D N 1
ATOM 8253 C CA . ALA D 1 48 ? 111.547 79.801 174.202 1.00 110.50 47 ALA D CA 1
ATOM 8254 C C . ALA D 1 48 ? 111.187 78.602 175.057 1.00 109.43 47 ALA D C 1
ATOM 8255 O O . ALA D 1 48 ? 111.600 78.533 176.194 1.00 109.16 47 ALA D O 1
ATOM 8257 N N . ALA D 1 49 ? 110.370 77.732 174.512 1.00 107.94 48 ALA D N 1
ATOM 8258 C CA . ALA D 1 49 ? 110.094 76.531 175.265 1.00 105.50 48 ALA D CA 1
ATOM 8259 C C . ALA D 1 49 ? 110.414 75.372 174.351 1.00 102.29 48 ALA D C 1
ATOM 8260 O O . ALA D 1 49 ? 110.693 74.294 174.861 1.00 101.58 48 ALA D O 1
ATOM 8262 N N . GLU D 1 50 ? 110.457 75.613 173.054 1.00 99.80 49 GLU D N 1
ATOM 8263 C CA . GLU D 1 50 ? 110.883 74.484 172.205 1.00 96.49 49 GLU D CA 1
ATOM 8264 C C . GLU D 1 50 ? 112.376 74.595 172.025 1.00 94.62 49 GLU D C 1
ATOM 8265 O O . GLU D 1 50 ? 112.917 73.776 171.291 1.00 94.49 49 GLU D O 1
ATOM 8271 N N . PHE D 1 51 ? 112.990 75.560 172.705 1.00 92.79 50 PHE D N 1
ATOM 8272 C CA . PHE D 1 51 ? 114.431 75.822 172.445 1.00 90.65 50 PHE D CA 1
ATOM 8273 C C . PHE D 1 51 ? 115.245 75.913 173.729 1.00 92.51 50 PHE D C 1
ATOM 8274 O O . PHE D 1 51 ? 115.614 77.045 174.055 1.00 93.11 50 PHE D O 1
ATOM 8282 N N . GLY D 1 52 ? 115.514 74.763 174.380 1.00 93.43 51 GLY D N 1
ATOM 8283 C CA . GLY D 1 52 ? 116.317 74.649 175.621 1.00 93.29 51 GLY D CA 1
ATOM 8284 C C . GLY D 1 52 ? 116.881 75.946 176.151 1.00 93.17 51 GLY D C 1
ATOM 8285 O O . GLY D 1 52 ? 118.104 76.035 176.346 1.00 93.26 51 GLY D O 1
ATOM 8286 N N . ALA D 1 53 ? 116.003 76.900 176.411 1.00 30.00 52 ALA D N 1
ATOM 8287 C CA . ALA D 1 53 ? 116.447 78.200 176.941 1.00 30.00 52 ALA D CA 1
ATOM 8288 C C . ALA D 1 53 ? 116.726 78.051 178.436 1.00 30.00 52 ALA D C 1
ATOM 8289 O O . ALA D 1 53 ? 117.267 79.001 179.026 1.00 30.00 52 ALA D O 1
ATOM 8291 N N . GLU D 1 54 ? 116.373 76.901 179.010 1.00 107.41 53 GLU D N 1
ATOM 8292 C CA . GLU D 1 54 ? 116.645 76.641 180.444 1.00 108.07 53 GLU D CA 1
ATOM 8293 C C . GLU D 1 54 ? 117.015 77.946 181.154 1.00 107.56 53 GLU D C 1
ATOM 8294 O O . GLU D 1 54 ? 118.208 78.130 181.435 1.00 107.28 53 GLU D O 1
ATOM 8300 N N . GLY D 1 55 ? 116.032 78.807 181.426 1.00 107.06 54 GLY D N 1
ATOM 8301 C CA . GLY D 1 55 ? 116.293 80.109 182.071 1.00 106.40 54 GLY D CA 1
ATOM 8302 C C . GLY D 1 55 ? 116.142 81.271 181.105 1.00 105.56 54 GLY D C 1
ATOM 8303 O O . GLY D 1 55 ? 116.554 82.384 181.468 1.00 106.15 54 GLY D O 1
ATOM 8304 N N . ALA D 1 56 ? 115.537 81.039 179.940 1.00 103.71 55 ALA D N 1
ATOM 8305 C CA . ALA D 1 56 ? 115.402 82.069 178.886 1.00 101.64 55 ALA D CA 1
ATOM 8306 C C . ALA D 1 56 ? 115.031 83.441 179.436 1.00 99.74 55 ALA D C 1
ATOM 8307 O O . ALA D 1 56 ? 114.187 83.497 180.337 1.00 99.45 55 ALA D O 1
ATOM 8309 N N . GLN D 1 57 ? 115.612 84.505 178.890 1.00 98.41 56 GLN D N 1
ATOM 8310 C CA . GLN D 1 57 ? 115.155 85.850 179.310 1.00 96.38 56 GLN D CA 1
ATOM 8311 C C . GLN D 1 57 ? 113.845 86.075 178.570 1.00 97.36 56 GLN D C 1
ATOM 8312 O O . GLN D 1 57 ? 113.066 86.939 178.989 1.00 97.90 56 GLN D O 1
ATOM 8318 N N . VAL D 1 58 ? 113.620 85.311 177.501 1.00 97.70 57 VAL D N 1
ATOM 8319 C CA . VAL D 1 58 ? 112.272 85.434 176.862 1.00 98.33 57 VAL D CA 1
ATOM 8320 C C . VAL D 1 58 ? 111.410 86.675 176.975 1.00 97.22 57 VAL D C 1
ATOM 8321 O O . VAL D 1 58 ? 110.437 86.513 177.539 1.00 96.57 57 VAL D O 1
ATOM 8325 N N . THR D 1 59 ? 111.843 87.836 176.499 1.00 96.47 58 THR D N 1
ATOM 8326 C CA . THR D 1 59 ? 111.270 89.152 176.838 1.00 95.56 58 THR D CA 1
ATOM 8327 C C . THR D 1 59 ? 110.502 89.800 175.699 1.00 96.68 58 THR D C 1
ATOM 8328 O O . THR D 1 59 ? 110.531 89.353 174.628 1.00 96.65 58 THR D O 1
ATOM 8332 N N . ALA D 1 60 ? 109.626 90.699 176.066 1.00 97.76 59 ALA D N 1
ATOM 8333 C CA . ALA D 1 60 ? 108.858 91.480 175.106 1.00 98.21 59 ALA D CA 1
ATOM 8334 C C . ALA D 1 60 ? 109.654 92.634 174.523 1.00 98.05 59 ALA D C 1
ATOM 8335 O O . ALA D 1 60 ? 109.247 93.199 173.503 1.00 98.89 59 ALA D O 1
ATOM 8337 N N . ASP D 1 61 ? 110.767 92.997 175.152 1.00 96.84 60 ASP D N 1
ATOM 8338 C CA . ASP D 1 61 ? 111.607 94.103 174.725 1.00 94.74 60 ASP D CA 1
ATOM 8339 C C . ASP D 1 61 ? 112.990 93.592 174.341 1.00 91.65 60 ASP D C 1
ATOM 8340 O O . ASP D 1 61 ? 113.675 92.943 175.135 1.00 92.45 60 ASP D O 1
ATOM 8345 N N . TYR D 1 62 ? 113.392 93.878 173.106 1.00 87.07 61 TYR D N 1
ATOM 8346 C CA . TYR D 1 62 ? 114.762 93.603 172.699 1.00 82.52 61 TYR D CA 1
ATOM 8347 C C . TYR D 1 62 ? 115.775 94.368 173.539 1.00 81.55 61 TYR D C 1
ATOM 8348 O O . TYR D 1 62 ? 116.786 93.785 173.950 1.00 81.83 61 TYR D O 1
ATOM 8357 N N . LYS D 1 63 ? 115.517 95.650 173.821 1.00 80.24 62 LYS D N 1
ATOM 8358 C CA . LYS D 1 63 ? 116.454 96.482 174.566 1.00 79.95 62 LYS D CA 1
ATOM 8359 C C . LYS D 1 63 ? 116.801 95.906 175.930 1.00 81.50 62 LYS D C 1
ATOM 8360 O O . LYS D 1 63 ? 117.745 96.394 176.563 1.00 81.33 62 LYS D O 1
ATOM 8362 N N . GLU D 1 64 ? 116.066 94.901 176.403 1.00 83.10 63 GLU D N 1
ATOM 8363 C CA . GLU D 1 64 ? 116.438 94.198 177.622 1.00 85.11 63 GLU D CA 1
ATOM 8364 C C . GLU D 1 64 ? 117.179 92.900 177.348 1.00 82.57 63 GLU D C 1
ATOM 8365 O O . GLU D 1 64 ? 118.201 92.645 177.992 1.00 83.37 63 GLU D O 1
ATOM 8371 N N . LEU D 1 65 ? 116.705 92.079 176.404 1.00 79.66 64 LEU D N 1
ATOM 8372 C CA . LEU D 1 65 ? 117.512 90.951 175.951 1.00 76.50 64 LEU D CA 1
ATOM 8373 C C . LEU D 1 65 ? 118.928 91.382 175.601 1.00 76.69 64 LEU D C 1
ATOM 8374 O O . LEU D 1 65 ? 119.835 90.544 175.574 1.00 77.44 64 LEU D O 1
ATOM 8379 N N . LEU D 1 66 ? 119.140 92.672 175.354 1.00 76.03 65 LEU D N 1
ATOM 8380 C CA . LEU D 1 66 ? 120.467 93.191 175.051 1.00 75.10 65 LEU D CA 1
ATOM 8381 C C . LEU D 1 66 ? 121.276 93.506 176.302 1.00 76.17 65 LEU D C 1
ATOM 8382 O O . LEU D 1 66 ? 122.481 93.233 176.339 1.00 77.26 65 LEU D O 1
ATOM 8387 N N . ALA D 1 67 ? 120.646 94.088 177.325 1.00 75.91 66 ALA D N 1
ATOM 8388 C CA . ALA D 1 67 ? 121.347 94.317 178.581 1.00 76.50 66 ALA D CA 1
ATOM 8389 C C . ALA D 1 67 ? 121.612 93.014 179.322 1.00 76.96 66 ALA D C 1
ATOM 8390 O O . ALA D 1 67 ? 122.441 92.992 180.240 1.00 76.59 66 ALA D O 1
ATOM 8392 N N . ASN D 1 68 ? 120.926 91.936 178.944 1.00 77.40 67 ASN D N 1
ATOM 8393 C CA . ASN D 1 68 ? 121.221 90.597 179.428 1.00 78.24 67 ASN D CA 1
ATOM 8394 C C . ASN D 1 68 ? 122.691 90.272 179.169 1.00 82.61 67 ASN D C 1
ATOM 8395 O O . ASN D 1 68 ? 123.115 90.230 178.005 1.00 85.53 67 ASN D O 1
ATOM 8400 N N . PRO D 1 69 ? 123.493 90.049 180.211 1.00 83.17 68 PRO D N 1
ATOM 8401 C CA . PRO D 1 69 ? 124.914 89.752 179.979 1.00 80.88 68 PRO D CA 1
ATOM 8402 C C . PRO D 1 69 ? 125.152 88.382 179.369 1.00 77.90 68 PRO D C 1
ATOM 8403 O O . PRO D 1 69 ? 126.114 88.219 178.611 1.00 77.68 68 PRO D O 1
ATOM 8407 N N . GLU D 1 70 ? 124.305 87.395 179.666 1.00 76.01 69 GLU D N 1
ATOM 8408 C CA . GLU D 1 70 ? 124.502 86.032 179.185 1.00 74.13 69 GLU D CA 1
ATOM 8409 C C . GLU D 1 70 ? 124.283 85.881 177.674 1.00 73.64 69 GLU D C 1
ATOM 8410 O O . GLU D 1 70 ? 124.376 84.760 177.164 1.00 74.42 69 GLU D O 1
ATOM 8412 N N . VAL D 1 71 ? 124.001 86.960 176.945 1.00 72.92 70 VAL D N 1
ATOM 8413 C CA . VAL D 1 71 ? 123.731 86.903 175.512 1.00 71.36 70 VAL D CA 1
ATOM 8414 C C . VAL D 1 71 ? 124.986 87.346 174.774 1.00 66.71 70 VAL D C 1
ATOM 8415 O O . VAL D 1 71 ? 125.460 88.472 174.964 1.00 65.40 70 VAL D O 1
ATOM 8419 N N . GLU D 1 72 ? 125.522 86.462 173.932 1.00 63.76 71 GLU D N 1
ATOM 8420 C CA . GLU D 1 72 ? 126.752 86.712 173.187 1.00 61.89 71 GLU D CA 1
ATOM 8421 C C . GLU D 1 72 ? 126.486 87.126 171.746 1.00 61.92 71 GLU D C 1
ATOM 8422 O O . GLU D 1 72 ? 127.034 88.128 171.277 1.00 60.52 71 GLU D O 1
ATOM 8424 N N . VAL D 1 73 ? 125.657 86.369 171.035 1.00 63.87 72 VAL D N 1
ATOM 8425 C CA . VAL D 1 73 ? 125.397 86.578 169.616 1.00 66.59 72 VAL D CA 1
ATOM 8426 C C . VAL D 1 73 ? 123.907 86.837 169.439 1.00 67.79 72 VAL D C 1
ATOM 8427 O O . VAL D 1 73 ? 123.076 86.000 169.815 1.00 67.45 72 VAL D O 1
ATOM 8431 N N . VAL D 1 74 ? 123.576 87.986 168.862 1.00 68.97 73 VAL D N 1
ATOM 8432 C CA . VAL D 1 74 ? 122.197 88.437 168.701 1.00 68.81 73 VAL D CA 1
ATOM 8433 C C . VAL D 1 74 ? 121.783 88.227 167.250 1.00 67.54 73 VAL D C 1
ATOM 8434 O O . VAL D 1 74 ? 122.445 88.724 166.330 1.00 67.88 73 VAL D O 1
ATOM 8438 N N . HIS D 1 75 ? 120.687 87.501 167.041 1.00 66.30 74 HIS D N 1
ATOM 8439 C CA . HIS D 1 75 ? 120.126 87.298 165.711 1.00 64.30 74 HIS D CA 1
ATOM 8440 C C . HIS D 1 75 ? 118.933 88.229 165.522 1.00 65.40 74 HIS D C 1
ATOM 8441 O O . HIS D 1 75 ? 117.982 88.198 166.310 1.00 65.47 74 HIS D O 1
ATOM 8448 N N . VAL D 1 76 ? 118.997 89.061 164.486 1.00 66.93 75 VAL D N 1
ATOM 8449 C CA . VAL D 1 76 ? 117.931 90.010 164.181 1.00 68.40 75 VAL D CA 1
ATOM 8450 C C . VAL D 1 76 ? 117.027 89.381 163.127 1.00 67.84 75 VAL D C 1
ATOM 8451 O O . VAL D 1 76 ? 117.419 89.228 161.967 1.00 67.62 75 VAL D O 1
ATOM 8455 N N . CYS D 1 77 ? 115.788 89.129 163.478 1.00 67.58 76 CYS D N 1
ATOM 8456 C CA . CYS D 1 77 ? 114.869 88.419 162.571 1.00 67.49 76 CYS D CA 1
ATOM 8457 C C . CYS D 1 77 ? 113.616 89.266 162.608 1.00 66.83 76 CYS D C 1
ATOM 8458 O O . CYS D 1 77 ? 112.564 88.761 162.461 1.00 65.96 76 CYS D O 1
ATOM 8461 N N . THR D 1 78 ? 113.827 90.519 162.873 1.00 67.72 77 THR D N 1
ATOM 8462 C CA . THR D 1 78 ? 112.729 91.474 162.956 1.00 68.19 77 THR D CA 1
ATOM 8463 C C . THR D 1 78 ? 112.439 92.027 161.570 1.00 68.65 77 THR D C 1
ATOM 8464 O O . THR D 1 78 ? 113.187 91.728 160.651 1.00 68.12 77 THR D O 1
ATOM 8468 N N . PRO D 1 79 ? 111.367 92.818 161.387 1.00 67.97 78 PRO D N 1
ATOM 8469 C CA . PRO D 1 79 ? 111.128 93.401 160.108 1.00 67.99 78 PRO D CA 1
ATOM 8470 C C . PRO D 1 79 ? 112.283 94.316 159.675 1.00 69.50 78 PRO D C 1
ATOM 8471 O O . PRO D 1 79 ? 112.967 94.783 160.531 1.00 71.85 78 PRO D O 1
ATOM 8475 N N . ASN D 1 80 ? 112.391 94.607 158.383 1.00 68.94 79 ASN D N 1
ATOM 8476 C CA . ASN D 1 80 ? 113.508 95.340 157.736 1.00 68.85 79 ASN D CA 1
ATOM 8477 C C . ASN D 1 80 ? 113.794 96.736 158.256 1.00 69.76 79 ASN D C 1
ATOM 8478 O O . ASN D 1 80 ? 114.888 97.155 158.128 1.00 70.02 79 ASN D O 1
ATOM 8483 N N . VAL D 1 81 ? 112.816 97.427 158.808 1.00 70.27 80 VAL D N 1
ATOM 8484 C CA . VAL D 1 81 ? 113.147 98.750 159.389 1.00 71.32 80 VAL D CA 1
ATOM 8485 C C . VAL D 1 81 ? 113.950 98.523 160.658 1.00 70.95 80 VAL D C 1
ATOM 8486 O O . VAL D 1 81 ? 115.027 99.107 160.775 1.00 71.51 80 VAL D O 1
ATOM 8490 N N . SER D 1 82 ? 113.460 97.663 161.534 1.00 70.30 81 SER D N 1
ATOM 8491 C CA . SER D 1 82 ? 114.088 97.463 162.852 1.00 70.52 81 SER D CA 1
ATOM 8492 C C . SER D 1 82 ? 115.548 97.058 162.721 1.00 68.41 81 SER D C 1
ATOM 8493 O O . SER D 1 82 ? 116.293 97.247 163.677 1.00 68.42 81 SER D O 1
ATOM 8495 N N . HIS D 1 83 ? 115.922 96.513 161.584 1.00 66.99 82 HIS D N 1
ATOM 8496 C CA . HIS D 1 83 ? 117.295 95.982 161.424 1.00 66.31 82 HIS D CA 1
ATOM 8497 C C . HIS D 1 83 ? 118.347 96.970 161.941 1.00 65.45 82 HIS D C 1
ATOM 8498 O O . HIS D 1 83 ? 119.258 96.533 162.651 1.00 65.61 82 HIS D O 1
ATOM 8505 N N . SER D 1 84 ? 118.213 98.254 161.645 1.00 63.50 83 SER D N 1
ATOM 8506 C CA . SER D 1 84 ? 119.231 99.223 162.001 1.00 62.69 83 SER D CA 1
ATOM 8507 C C . SER D 1 84 ? 119.295 99.377 163.485 1.00 63.77 83 SER D C 1
ATOM 8508 O O . SER D 1 84 ? 120.305 99.102 164.020 1.00 63.04 83 SER D O 1
ATOM 8510 N N . GLU D 1 85 ? 118.232 99.876 164.067 1.00 65.78 84 GLU D N 1
ATOM 8511 C CA . GLU D 1 85 ? 118.124 100.044 165.518 1.00 66.96 84 GLU D CA 1
ATOM 8512 C C . GLU D 1 85 ? 118.562 98.820 166.299 1.00 68.29 84 GLU D C 1
ATOM 8513 O O . GLU D 1 85 ? 119.415 98.961 167.128 1.00 68.71 84 GLU D O 1
ATOM 8515 N N . ILE D 1 86 ? 117.997 97.675 166.048 1.00 69.44 85 ILE D N 1
ATOM 8516 C CA . ILE D 1 86 ? 118.323 96.544 166.925 1.00 70.50 85 ILE D CA 1
ATOM 8517 C C . ILE D 1 86 ? 119.714 96.033 166.645 1.00 72.76 85 ILE D C 1
ATOM 8518 O O . ILE D 1 86 ? 120.152 95.245 167.392 1.00 77.17 85 ILE D O 1
ATOM 8520 N N . THR D 1 87 ? 120.271 96.386 165.498 1.00 71.86 86 THR D N 1
ATOM 8521 C CA . THR D 1 87 ? 121.604 95.864 165.132 1.00 72.69 86 THR D CA 1
ATOM 8522 C C . THR D 1 87 ? 122.637 96.840 165.674 1.00 79.44 86 THR D C 1
ATOM 8523 O O . THR D 1 87 ? 123.616 96.399 166.281 1.00 77.69 86 THR D O 1
ATOM 8527 N N . ALA D 1 89 ? 122.446 98.837 165.644 1.00 120.56 88 ALA D N 1
ATOM 8528 C CA . ALA D 1 89 ? 123.413 99.745 166.284 1.00 125.98 88 ALA D CA 1
ATOM 8529 C C . ALA D 1 89 ? 123.442 99.479 167.790 1.00 125.26 88 ALA D C 1
ATOM 8530 O O . ALA D 1 89 ? 124.476 99.733 168.410 1.00 130.58 88 ALA D O 1
ATOM 8532 N N . ALA D 1 90 ? 122.348 98.970 168.346 1.00 113.49 89 ALA D N 1
ATOM 8533 C CA . ALA D 1 90 ? 122.271 98.768 169.808 1.00 103.91 89 ALA D CA 1
ATOM 8534 C C . ALA D 1 90 ? 123.076 97.536 170.196 1.00 94.06 89 ALA D C 1
ATOM 8535 O O . ALA D 1 90 ? 123.818 97.603 171.174 1.00 92.61 89 ALA D O 1
ATOM 8537 N N . PHE D 1 91 ? 122.927 96.461 169.440 1.00 85.94 90 PHE D N 1
ATOM 8538 C CA . PHE D 1 91 ? 123.604 95.218 169.839 1.00 78.81 90 PHE D CA 1
ATOM 8539 C C . PHE D 1 91 ? 125.101 95.380 169.608 1.00 75.14 90 PHE D C 1
ATOM 8540 O O . PHE D 1 91 ? 125.874 94.885 170.426 1.00 74.14 90 PHE D O 1
ATOM 8542 N N . GLU D 1 92 ? 125.467 96.048 168.520 1.00 73.74 91 GLU D N 1
ATOM 8543 C CA . GLU D 1 92 ? 126.903 96.273 168.240 1.00 73.99 91 GLU D CA 1
ATOM 8544 C C . GLU D 1 92 ? 127.427 97.003 169.469 1.00 74.58 91 GLU D C 1
ATOM 8545 O O . GLU D 1 92 ? 128.640 97.041 169.676 1.00 74.94 91 GLU D O 1
ATOM 8551 N N . ALA D 1 93 ? 126.522 97.550 170.260 1.00 74.81 92 ALA D N 1
ATOM 8552 C CA . ALA D 1 93 ? 127.015 98.112 171.528 1.00 76.96 92 ALA D CA 1
ATOM 8553 C C . ALA D 1 93 ? 127.254 96.914 172.452 1.00 75.97 92 ALA D C 1
ATOM 8554 O O . ALA D 1 93 ? 126.606 96.863 173.516 1.00 75.61 92 ALA D O 1
ATOM 8556 N N . GLY D 1 94 ? 128.097 95.956 172.008 1.00 75.05 93 GLY D N 1
ATOM 8557 C CA . GLY D 1 94 ? 128.482 94.820 172.866 1.00 70.59 93 GLY D CA 1
ATOM 8558 C C . GLY D 1 94 ? 128.381 93.431 172.266 1.00 68.47 93 GLY D C 1
ATOM 8559 O O . GLY D 1 94 ? 129.157 92.582 172.700 1.00 68.12 93 GLY D O 1
ATOM 8560 N N . LYS D 1 95 ? 127.498 93.188 171.297 1.00 67.11 94 LYS D N 1
ATOM 8561 C CA . LYS D 1 95 ? 127.266 91.793 170.850 1.00 65.30 94 LYS D CA 1
ATOM 8562 C C . LYS D 1 95 ? 127.577 91.489 169.395 1.00 65.59 94 LYS D C 1
ATOM 8563 O O . LYS D 1 95 ? 127.670 92.405 168.631 1.00 64.95 94 LYS D O 1
ATOM 8569 N N . HIS D 1 96 ? 127.772 90.227 169.081 1.00 65.99 95 HIS D N 1
ATOM 8570 C CA . HIS D 1 96 ? 128.007 89.772 167.703 1.00 66.45 95 HIS D CA 1
ATOM 8571 C C . HIS D 1 96 ? 126.635 89.714 167.040 1.00 65.95 95 HIS D C 1
ATOM 8572 O O . HIS D 1 96 ? 125.792 89.083 167.626 1.00 69.98 95 HIS D O 1
ATOM 8579 N N . VAL D 1 97 ? 126.437 90.325 165.883 1.00 62.34 96 VAL D N 1
ATOM 8580 C CA . VAL D 1 97 ? 125.078 90.470 165.304 1.00 60.10 96 VAL D CA 1
ATOM 8581 C C . VAL D 1 97 ? 124.880 89.800 163.945 1.00 59.27 96 VAL D C 1
ATOM 8582 O O . VAL D 1 97 ? 125.663 90.052 163.077 1.00 58.66 96 VAL D O 1
ATOM 8586 N N . TYR D 1 98 ? 123.928 88.879 163.844 1.00 58.77 97 TYR D N 1
ATOM 8587 C CA . TYR D 1 98 ? 123.467 88.288 162.562 1.00 57.36 97 TYR D CA 1
ATOM 8588 C C . TYR D 1 98 ? 122.157 88.998 162.265 1.00 57.96 97 TYR D C 1
ATOM 8589 O O . TYR D 1 98 ? 121.236 88.734 162.966 1.00 58.05 97 TYR D O 1
ATOM 8598 N N . CYS D 1 99 ? 122.138 89.947 161.340 1.00 58.34 98 CYS D N 1
ATOM 8599 C CA . CYS D 1 99 ? 120.886 90.592 160.916 1.00 60.01 98 CYS D CA 1
ATOM 8600 C C . CYS D 1 99 ? 120.409 89.837 159.711 1.00 58.94 98 CYS D C 1
ATOM 8601 O O . CYS D 1 99 ? 121.210 89.317 159.002 1.00 59.66 98 CYS D O 1
ATOM 8604 N N . GLU D 1 100 ? 119.111 89.879 159.452 1.00 58.97 99 GLU D N 1
ATOM 8605 C CA . GLU D 1 100 ? 118.555 89.041 158.360 1.00 60.26 99 GLU D CA 1
ATOM 8606 C C . GLU D 1 100 ? 118.623 89.703 156.981 1.00 61.85 99 GLU D C 1
ATOM 8607 O O . GLU D 1 100 ? 118.871 90.908 156.933 1.00 62.01 99 GLU D O 1
ATOM 8613 N N . LYS D 1 101 ? 118.343 88.932 155.932 1.00 62.22 100 LYS D N 1
ATOM 8614 C CA . LYS D 1 101 ? 118.469 89.339 154.504 1.00 62.81 100 LYS D CA 1
ATOM 8615 C C . LYS D 1 101 ? 118.513 90.843 154.236 1.00 61.68 100 LYS D C 1
ATOM 8616 O O . LYS D 1 101 ? 119.620 91.345 154.063 1.00 63.49 100 LYS D O 1
ATOM 8622 N N . PRO D 1 102 ? 117.401 91.593 154.127 1.00 59.43 101 PRO D N 1
ATOM 8623 C CA . PRO D 1 102 ? 117.502 92.989 153.727 1.00 58.08 101 PRO D CA 1
ATOM 8624 C C . PRO D 1 102 ? 118.171 93.747 154.878 1.00 58.83 101 PRO D C 1
ATOM 8625 O O . PRO D 1 102 ? 117.476 94.197 155.743 1.00 58.85 101 PRO D O 1
ATOM 8629 N N . MET D 1 103 ? 119.496 93.853 154.862 1.00 59.43 102 MET D N 1
ATOM 8630 C CA . MET D 1 103 ? 120.233 94.515 155.968 1.00 60.32 102 MET D CA 1
ATOM 8631 C C . MET D 1 103 ? 119.484 95.774 156.316 1.00 58.18 102 MET D C 1
ATOM 8632 O O . MET D 1 103 ? 119.240 95.979 157.446 1.00 59.58 102 MET D O 1
ATOM 8637 N N . SER D 1 104 ? 119.143 96.557 155.350 1.00 55.70 103 SER D N 1
ATOM 8638 C CA . SER D 1 104 ? 118.202 97.645 155.583 1.00 54.74 103 SER D CA 1
ATOM 8639 C C . SER D 1 104 ? 117.662 98.077 154.251 1.00 55.68 103 SER D C 1
ATOM 8640 O O . SER D 1 104 ? 118.316 97.941 153.290 1.00 55.31 103 SER D O 1
ATOM 8643 N N . HIS D 1 105 ? 116.513 98.642 154.276 1.00 58.49 104 HIS D N 1
ATOM 8644 C CA . HIS D 1 105 ? 115.946 99.213 153.064 1.00 61.96 104 HIS D CA 1
ATOM 8645 C C . HIS D 1 105 ? 116.735 100.416 152.646 1.00 58.89 104 HIS D C 1
ATOM 8646 O O . HIS D 1 105 ? 116.691 100.705 151.476 1.00 57.55 104 HIS D O 1
ATOM 8653 N N . SER D 1 106 ? 117.440 101.030 153.579 1.00 58.43 105 SER D N 1
ATOM 8654 C CA . SER D 1 106 ? 118.131 102.327 153.398 1.00 56.84 105 SER D CA 1
ATOM 8655 C C . SER D 1 106 ? 119.621 102.185 153.383 1.00 55.32 105 SER D C 1
ATOM 8656 O O . SER D 1 106 ? 120.145 101.496 154.202 1.00 53.57 105 SER D O 1
ATOM 8659 N N . THR D 1 107 ? 120.219 102.932 152.492 1.00 55.86 106 THR D N 1
ATOM 8660 C CA . THR D 1 107 ? 121.669 102.885 152.309 1.00 57.21 106 THR D CA 1
ATOM 8661 C C . THR D 1 107 ? 122.283 103.493 153.546 1.00 58.30 106 THR D C 1
ATOM 8662 O O . THR D 1 107 ? 123.184 102.930 154.108 1.00 57.39 106 THR D O 1
ATOM 8666 N N . GLU D 1 108 ? 121.706 104.576 153.967 1.00 60.18 107 GLU D N 1
ATOM 8667 C CA . GLU D 1 108 ? 122.216 105.291 155.137 1.00 63.78 107 GLU D CA 1
ATOM 8668 C C . GLU D 1 108 ? 122.071 104.505 156.430 1.00 59.72 107 GLU D C 1
ATOM 8669 O O . GLU D 1 108 ? 122.968 104.542 157.213 1.00 57.65 107 GLU D O 1
ATOM 8675 N N . GLU D 1 109 ? 120.990 103.788 156.582 1.00 58.62 108 GLU D N 1
ATOM 8676 C CA . GLU D 1 109 ? 120.687 103.025 157.805 1.00 59.91 108 GLU D CA 1
ATOM 8677 C C . GLU D 1 109 ? 121.633 101.850 157.825 1.00 54.95 108 GLU D C 1
ATOM 8678 O O . GLU D 1 109 ? 122.074 101.497 158.868 1.00 53.62 108 GLU D O 1
ATOM 8684 N N . ALA D 1 110 ? 122.009 101.404 156.656 1.00 52.60 109 ALA D N 1
ATOM 8685 C CA . ALA D 1 110 ? 122.939 100.281 156.540 1.00 51.47 109 ALA D CA 1
ATOM 8686 C C . ALA D 1 110 ? 124.366 100.746 156.669 1.00 52.26 109 ALA D C 1
ATOM 8687 O O . ALA D 1 110 ? 125.179 100.002 157.171 1.00 51.21 109 ALA D O 1
ATOM 8689 N N . GLU D 1 111 ? 124.623 101.932 156.199 1.00 53.58 110 GLU D N 1
ATOM 8690 C CA . GLU D 1 111 ? 125.981 102.431 156.418 1.00 56.17 110 GLU D CA 1
ATOM 8691 C C . GLU D 1 111 ? 126.171 102.591 157.923 1.00 53.65 110 GLU D C 1
ATOM 8692 O O . GLU D 1 111 ? 127.230 102.283 158.397 1.00 52.64 110 GLU D O 1
ATOM 8698 N N . LYS D 1 112 ? 125.117 102.934 158.623 1.00 53.05 111 LYS D N 1
ATOM 8699 C CA . LYS D 1 112 ? 125.182 103.219 160.066 1.00 53.53 111 LYS D CA 1
ATOM 8700 C C . LYS D 1 112 ? 125.343 101.915 160.782 1.00 52.85 111 LYS D C 1
ATOM 8701 O O . LYS D 1 112 ? 125.933 101.880 161.824 1.00 52.80 111 LYS D O 1
ATOM 8707 N N . MET D 1 113 ? 124.893 100.889 160.139 1.00 51.79 112 MET D N 1
ATOM 8708 C CA . MET D 1 113 ? 124.933 99.586 160.786 1.00 52.14 112 MET D CA 1
ATOM 8709 C C . MET D 1 113 ? 126.361 99.074 160.715 1.00 52.81 112 MET D C 1
ATOM 8710 O O . MET D 1 113 ? 126.756 98.375 161.595 1.00 51.89 112 MET D O 1
ATOM 8715 N N . VAL D 1 114 ? 127.108 99.501 159.717 1.00 55.21 113 VAL D N 1
ATOM 8716 C CA . VAL D 1 114 ? 128.520 99.057 159.503 1.00 57.60 113 VAL D CA 1
ATOM 8717 C C . VAL D 1 114 ? 129.491 99.778 160.449 1.00 61.63 113 VAL D C 1
ATOM 8718 O O . VAL D 1 114 ? 130.310 99.123 161.049 1.00 63.71 113 VAL D O 1
ATOM 8722 N N . GLU D 1 115 ? 129.345 101.074 160.596 1.00 65.05 114 GLU D N 1
ATOM 8723 C CA . GLU D 1 115 ? 130.265 101.862 161.431 1.00 68.40 114 GLU D CA 1
ATOM 8724 C C . GLU D 1 115 ? 130.150 101.325 162.808 1.00 64.97 114 GLU D C 1
ATOM 8725 O O . GLU D 1 115 ? 131.127 101.122 163.454 1.00 64.60 114 GLU D O 1
ATOM 8731 N N . ALA D 1 116 ? 128.939 101.052 163.127 1.00 62.86 115 ALA D N 1
ATOM 8732 C CA . ALA D 1 116 ? 128.685 100.512 164.441 1.00 62.15 115 ALA D CA 1
ATOM 8733 C C . ALA D 1 116 ? 129.443 99.202 164.594 1.00 64.28 115 ALA D C 1
ATOM 8734 O O . ALA D 1 116 ? 129.965 98.977 165.649 1.00 72.52 115 ALA D O 1
ATOM 8736 N N . TRP D 1 117 ? 129.493 98.387 163.572 1.00 59.06 116 TRP D N 1
ATOM 8737 C CA . TRP D 1 117 ? 130.160 97.091 163.676 1.00 57.34 116 TRP D CA 1
ATOM 8738 C C . TRP D 1 117 ? 131.626 97.340 163.911 1.00 58.30 116 TRP D C 1
ATOM 8739 O O . TRP D 1 117 ? 132.268 96.612 164.628 1.00 58.24 116 TRP D O 1
ATOM 8750 N N . LYS D 1 118 ? 132.077 98.394 163.326 1.00 59.74 117 LYS D N 1
ATOM 8751 C CA . LYS D 1 118 ? 133.507 98.673 163.374 1.00 63.11 117 LYS D CA 1
ATOM 8752 C C . LYS D 1 118 ? 133.808 99.223 164.750 1.00 64.75 117 LYS D C 1
ATOM 8753 O O . LYS D 1 118 ? 134.679 98.709 165.372 1.00 68.93 117 LYS D O 1
ATOM 8759 N N . LYS D 1 119 ? 132.988 100.092 165.249 1.00 65.35 118 LYS D N 1
ATOM 8760 C CA . LYS D 1 119 ? 133.197 100.592 166.614 1.00 65.16 118 LYS D CA 1
ATOM 8761 C C . LYS D 1 119 ? 133.038 99.477 167.652 1.00 64.16 118 LYS D C 1
ATOM 8762 O O . LYS D 1 119 ? 133.406 99.710 168.762 1.00 64.47 118 LYS D O 1
ATOM 8768 N N . SER D 1 120 ? 132.595 98.292 167.293 1.00 63.49 119 SER D N 1
ATOM 8769 C CA . SER D 1 120 ? 132.276 97.220 168.264 1.00 62.80 119 SER D CA 1
ATOM 8770 C C . SER D 1 120 ? 133.389 96.197 168.434 1.00 62.36 119 SER D C 1
ATOM 8771 O O . SER D 1 120 ? 133.445 95.578 169.461 1.00 61.56 119 SER D O 1
ATOM 8774 N N . GLY D 1 121 ? 134.195 96.014 167.420 1.00 62.52 120 GLY D N 1
ATOM 8775 C CA . GLY D 1 121 ? 135.167 94.927 167.469 1.00 63.75 120 GLY D CA 1
ATOM 8776 C C . GLY D 1 121 ? 134.507 93.570 167.473 1.00 63.74 120 GLY D C 1
ATOM 8777 O O . GLY D 1 121 ? 135.113 92.615 167.904 1.00 63.44 120 GLY D O 1
ATOM 8778 N N . LYS D 1 122 ? 133.319 93.505 166.934 1.00 63.52 121 LYS D N 1
ATOM 8779 C CA . LYS D 1 122 ? 132.551 92.262 167.029 1.00 63.06 121 LYS D CA 1
ATOM 8780 C C . LYS D 1 122 ? 132.253 91.706 165.638 1.00 60.01 121 LYS D C 1
ATOM 8781 O O . LYS D 1 122 ? 132.590 92.329 164.670 1.00 59.40 121 LYS D O 1
ATOM 8787 N N . GLN D 1 123 ? 131.639 90.543 165.596 1.00 58.45 122 GLN D N 1
ATOM 8788 C CA . GLN D 1 123 ? 131.332 89.864 164.308 1.00 56.52 122 GLN D CA 1
ATOM 8789 C C . GLN D 1 123 ? 129.969 90.259 163.732 1.00 55.65 122 GLN D C 1
ATOM 8790 O O . GLN D 1 123 ? 129.032 90.438 164.472 1.00 55.41 122 GLN D O 1
ATOM 8796 N N . PHE D 1 124 ? 129.910 90.406 162.436 1.00 55.06 123 PHE D N 1
ATOM 8797 C CA . PHE D 1 124 ? 128.747 90.883 161.697 1.00 53.78 123 PHE D CA 1
ATOM 8798 C C . PHE D 1 124 ? 128.605 90.051 160.435 1.00 52.85 123 PHE D C 1
ATOM 8799 O O . PHE D 1 124 ? 129.557 89.943 159.654 1.00 53.93 123 PHE D O 1
ATOM 8807 N N . THR D 1 125 ? 127.430 89.461 160.242 1.00 51.89 124 THR D N 1
ATOM 8808 C CA . THR D 1 125 ? 127.094 88.828 158.979 1.00 51.12 124 THR D CA 1
ATOM 8809 C C . THR D 1 125 ? 125.604 88.993 158.711 1.00 50.61 124 THR D C 1
ATOM 8810 O O . THR D 1 125 ? 124.823 89.369 159.592 1.00 49.58 124 THR D O 1
ATOM 8814 N N . ILE D 1 126 ? 125.222 88.711 157.469 1.00 50.49 125 ILE D N 1
ATOM 8815 C CA . ILE D 1 126 ? 123.863 88.918 156.987 1.00 51.55 125 ILE D CA 1
ATOM 8816 C C . ILE D 1 126 ? 123.318 87.580 156.513 1.00 49.94 125 ILE D C 1
ATOM 8817 O O . ILE D 1 126 ? 124.074 86.672 156.151 1.00 49.44 125 ILE D O 1
ATOM 8822 N N . GLY D 1 127 ? 121.993 87.459 156.530 1.00 50.86 126 GLY D N 1
ATOM 8823 C CA . GLY D 1 127 ? 121.331 86.223 156.156 1.00 53.24 126 GLY D CA 1
ATOM 8824 C C . GLY D 1 127 ? 121.208 85.981 154.665 1.00 54.76 126 GLY D C 1
ATOM 8825 O O . GLY D 1 127 ? 120.099 85.894 154.134 1.00 57.85 126 GLY D O 1
ATOM 8826 N N . TYR D 1 128 ? 122.339 85.869 153.981 1.00 54.61 127 TYR D N 1
ATOM 8827 C CA . TYR D 1 128 ? 122.368 85.500 152.566 1.00 54.21 127 TYR D CA 1
ATOM 8828 C C . TYR D 1 128 ? 122.694 84.018 152.417 1.00 53.28 127 TYR D C 1
ATOM 8829 O O . TYR D 1 128 ? 123.699 83.633 151.814 1.00 53.10 127 TYR D O 1
ATOM 8838 N N . GLN D 1 129 ? 121.821 83.181 152.985 1.00 52.89 128 GLN D N 1
ATOM 8839 C CA . GLN D 1 129 ? 122.103 81.753 153.028 1.00 53.71 128 GLN D CA 1
ATOM 8840 C C . GLN D 1 129 ? 122.121 81.116 151.643 1.00 52.47 128 GLN D C 1
ATOM 8841 O O . GLN D 1 129 ? 122.817 80.109 151.455 1.00 51.51 128 GLN D O 1
ATOM 8847 N N . ASN D 1 130 ? 121.402 81.689 150.668 1.00 51.46 129 ASN D N 1
ATOM 8848 C CA . ASN D 1 130 ? 121.438 81.169 149.303 1.00 49.95 129 ASN D CA 1
ATOM 8849 C C . ASN D 1 130 ? 122.864 80.966 148.802 1.00 50.15 129 ASN D C 1
ATOM 8850 O O . ASN D 1 130 ? 123.093 80.113 147.933 1.00 50.00 129 ASN D O 1
ATOM 8855 N N . ARG D 1 131 ? 123.830 81.719 149.342 1.00 50.42 130 ARG D N 1
ATOM 8856 C CA . ARG D 1 131 ? 125.229 81.518 148.984 1.00 50.00 130 ARG D CA 1
ATOM 8857 C C . ARG D 1 131 ? 125.696 80.102 149.259 1.00 49.66 130 ARG D C 1
ATOM 8858 O O . ARG D 1 131 ? 126.679 79.659 148.653 1.00 50.12 130 ARG D O 1
ATOM 8866 N N . PHE D 1 132 ? 125.027 79.383 150.157 1.00 49.86 131 PHE D N 1
ATOM 8867 C CA . PHE D 1 132 ? 125.542 78.105 150.632 1.00 50.85 131 PHE D CA 1
ATOM 8868 C C . PHE D 1 132 ? 124.909 76.896 149.950 1.00 51.79 131 PHE D C 1
ATOM 8869 O O . PHE D 1 132 ? 125.237 75.763 150.315 1.00 55.36 131 PHE D O 1
ATOM 8877 N N . ARG D 1 133 ? 124.028 77.101 148.972 1.00 50.18 132 ARG D N 1
ATOM 8878 C CA . ARG D 1 133 ? 123.550 75.979 148.176 1.00 48.55 132 ARG D CA 1
ATOM 8879 C C . ARG D 1 133 ? 124.723 75.361 147.433 1.00 46.81 132 ARG D C 1
ATOM 8880 O O . ARG D 1 133 ? 125.585 76.072 146.907 1.00 46.66 132 ARG D O 1
ATOM 8888 N N . GLU D 1 134 ? 124.762 74.026 147.412 1.00 44.91 133 GLU D N 1
ATOM 8889 C CA . GLU D 1 134 ? 125.882 73.321 146.801 1.00 44.16 133 GLU D CA 1
ATOM 8890 C C . GLU D 1 134 ? 126.177 73.841 145.400 1.00 43.52 133 GLU D C 1
ATOM 8891 O O . GLU D 1 134 ? 127.343 73.970 145.010 1.00 43.84 133 GLU D O 1
ATOM 8893 N N . GLU D 1 135 ? 125.134 74.172 144.634 1.00 43.11 134 GLU D N 1
ATOM 8894 C CA . GLU D 1 135 ? 125.359 74.598 143.256 1.00 44.62 134 GLU D CA 1
ATOM 8895 C C . GLU D 1 135 ? 125.816 76.048 143.162 1.00 43.47 134 GLU D C 1
ATOM 8896 O O . GLU D 1 135 ? 126.675 76.355 142.327 1.00 44.09 134 GLU D O 1
ATOM 8902 N N . VAL D 1 136 ? 125.265 76.948 143.989 1.00 40.91 135 VAL D N 1
ATOM 8903 C CA . VAL D 1 136 ? 125.791 78.312 144.045 1.00 40.04 135 VAL D CA 1
ATOM 8904 C C . VAL D 1 136 ? 127.261 78.288 144.440 1.00 43.53 135 VAL D C 1
ATOM 8905 O O . VAL D 1 136 ? 128.083 79.030 143.889 1.00 44.88 135 VAL D O 1
ATOM 8909 N N . MET D 1 137 ? 127.620 77.422 145.388 1.00 46.00 136 MET D N 1
ATOM 8910 C CA . MET D 1 137 ? 129.023 77.271 145.755 1.00 48.31 136 MET D CA 1
ATOM 8911 C C . MET D 1 137 ? 129.841 76.772 144.578 1.00 46.49 136 MET D C 1
ATOM 8912 O O . MET D 1 137 ? 130.966 77.231 144.354 1.00 45.81 136 MET D O 1
ATOM 8917 N N . ASN D 1 138 ? 129.291 75.811 143.832 1.00 46.03 137 ASN D N 1
ATOM 8918 C CA . ASN D 1 138 ? 129.933 75.314 142.624 1.00 43.69 137 ASN D CA 1
ATOM 8919 C C . ASN D 1 138 ? 130.287 76.461 141.681 1.00 41.83 137 ASN D C 1
ATOM 8920 O O . ASN D 1 138 ? 131.447 76.623 141.287 1.00 42.02 137 ASN D O 1
ATOM 8925 N N . LEU D 1 139 ? 129.297 77.277 141.312 1.00 41.97 138 LEU D N 1
ATOM 8926 C CA . LEU D 1 139 ? 129.562 78.368 140.379 1.00 41.24 138 LEU D CA 1
ATOM 8927 C C . LEU D 1 139 ? 130.597 79.338 140.941 1.00 41.37 138 LEU D C 1
ATOM 8928 O O . LEU D 1 139 ? 131.556 79.705 140.247 1.00 41.08 138 LEU D O 1
ATOM 8933 N N . LYS D 1 140 ? 130.426 79.753 142.201 1.00 40.73 139 LYS D N 1
ATOM 8934 C CA . LYS D 1 140 ? 131.376 80.672 142.823 1.00 42.37 139 LYS D CA 1
ATOM 8935 C C . LYS D 1 140 ? 132.798 80.145 142.720 1.00 41.75 139 LYS D C 1
ATOM 8936 O O . LYS D 1 140 ? 133.726 80.894 142.390 1.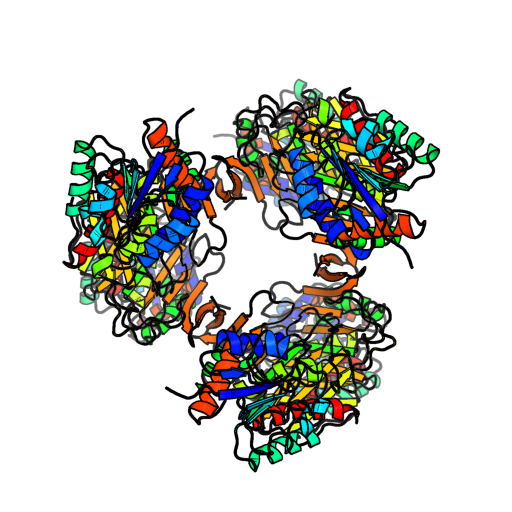00 40.09 139 LYS D O 1
ATOM 8942 N N . LYS D 1 141 ? 132.986 78.854 142.987 1.00 42.53 140 LYS D N 1
ATOM 8943 C CA . LYS D 1 141 ? 134.348 78.348 142.935 1.00 44.90 140 LYS D CA 1
ATOM 8944 C C . LYS D 1 141 ? 134.864 78.316 141.509 1.00 45.91 140 LYS D C 1
ATOM 8945 O O . LYS D 1 141 ? 136.019 78.678 141.257 1.00 46.51 140 LYS D O 1
ATOM 8951 N N . SER D 1 142 ? 134.023 77.973 140.529 1.00 46.55 141 SER D N 1
ATOM 8952 C CA . SER D 1 142 ? 134.454 78.014 139.137 1.00 47.83 141 SER D CA 1
ATOM 8953 C C . SER D 1 142 ? 134.910 79.418 138.756 1.00 48.51 141 SER D C 1
ATOM 8954 O O . SER D 1 142 ? 136.014 79.599 138.228 1.00 48.16 141 SER D O 1
ATOM 8957 N N . CYS D 1 143 ? 134.082 80.431 139.050 1.00 48.94 142 CYS D N 1
ATOM 8958 C CA . CYS D 1 143 ? 134.376 81.845 138.816 1.00 49.99 142 CYS D CA 1
ATOM 8959 C C . CYS D 1 143 ? 135.703 82.253 139.444 1.00 51.67 142 CYS D C 1
ATOM 8960 O O . CYS D 1 143 ? 136.449 83.053 138.870 1.00 51.92 142 CYS D O 1
ATOM 8963 N N . ASP D 1 144 ? 135.861 81.838 140.704 1.00 53.66 143 ASP D N 1
ATOM 8964 C CA . ASP D 1 144 ? 137.066 82.169 141.459 1.00 54.20 143 ASP D CA 1
ATOM 8965 C C . ASP D 1 144 ? 138.306 81.533 140.850 1.00 52.19 143 ASP D C 1
ATOM 8966 O O . ASP D 1 144 ? 139.410 82.080 140.966 1.00 51.94 143 ASP D O 1
ATOM 8971 N N . LYS D 1 145 ? 138.152 80.381 140.213 1.00 52.32 144 LYS D N 1
ATOM 8972 C CA . LYS D 1 145 ? 139.281 79.813 139.498 1.00 52.41 144 LYS D CA 1
ATOM 8973 C C . LYS D 1 145 ? 139.421 80.381 138.099 1.00 52.58 144 LYS D C 1
ATOM 8974 O O . LYS D 1 145 ? 140.300 79.934 137.355 1.00 52.66 144 LYS D O 1
ATOM 8980 N N . GLY D 1 146 ? 138.647 81.409 137.757 1.00 51.79 145 GLY D N 1
ATOM 8981 C CA . GLY D 1 146 ? 138.752 81.989 136.439 1.00 51.77 145 GLY D CA 1
ATOM 8982 C C . GLY D 1 146 ? 138.208 81.123 135.326 1.00 51.62 145 GLY D C 1
ATOM 8983 O O . GLY D 1 146 ? 138.471 81.399 134.155 1.00 50.32 145 GLY D O 1
ATOM 8984 N N . GLU D 1 147 ? 137.436 80.087 135.656 1.00 52.87 146 GLU D N 1
ATOM 8985 C CA . GLU D 1 147 ? 137.006 79.143 134.636 1.00 55.00 146 GLU D CA 1
ATOM 8986 C C . GLU D 1 147 ? 135.934 79.712 133.713 1.00 51.43 146 GLU D C 1
ATOM 8987 O O . GLU D 1 147 ? 135.771 79.202 132.599 1.00 49.52 146 GLU D O 1
ATOM 8993 N N . LEU D 1 148 ? 135.240 80.773 134.119 1.00 48.78 147 LEU D N 1
ATOM 8994 C CA . LEU D 1 148 ? 134.430 81.561 133.199 1.00 46.61 147 LEU D CA 1
ATOM 8995 C C . LEU D 1 148 ? 135.223 82.695 132.556 1.00 48.23 147 LEU D C 1
ATOM 8996 O O . LEU D 1 148 ? 134.703 83.369 131.658 1.00 47.08 147 LEU D O 1
ATOM 9001 N N . GLY D 1 149 ? 136.465 82.911 132.987 1.00 50.06 148 GLY D N 1
ATOM 9002 C CA . GLY D 1 149 ? 137.218 84.075 132.567 1.00 51.88 148 GLY D CA 1
ATOM 9003 C C . GLY D 1 149 ? 136.647 85.353 133.161 1.00 54.60 148 GLY D C 1
ATOM 9004 O O . GLY D 1 149 ? 136.137 85.383 134.286 1.00 54.10 148 GLY D O 1
ATOM 9005 N N . GLU D 1 150 ? 136.738 86.434 132.388 1.00 57.37 149 GLU D N 1
ATOM 9006 C CA . GLU D 1 150 ? 136.191 87.714 132.815 1.00 59.44 149 GLU D CA 1
ATOM 9007 C C . GLU D 1 150 ? 134.687 87.714 132.584 1.00 55.00 149 GLU D C 1
ATOM 9008 O O . GLU D 1 150 ? 134.230 87.545 131.449 1.00 54.18 149 GLU D O 1
ATOM 9014 N N . ILE D 1 151 ? 133.920 87.901 133.651 1.00 52.29 150 ILE D N 1
ATOM 9015 C CA . ILE D 1 151 ? 132.471 87.999 133.547 1.00 50.17 150 ILE D CA 1
ATOM 9016 C C . ILE D 1 151 ? 132.124 89.450 133.245 1.00 49.19 150 ILE D C 1
ATOM 9017 O O . ILE D 1 151 ? 132.384 90.340 134.059 1.00 50.34 150 ILE D O 1
ATOM 9022 N N . TYR D 1 152 ? 131.553 89.691 132.066 1.00 47.22 151 TYR D N 1
ATOM 9023 C CA . TYR D 1 152 ? 131.200 91.036 131.648 1.00 47.03 151 TYR D CA 1
ATOM 9024 C C . TYR D 1 152 ? 129.702 91.278 131.577 1.00 46.08 151 TYR D C 1
ATOM 9025 O O . TYR D 1 152 ? 129.284 92.443 131.536 1.00 45.64 151 TYR D O 1
ATOM 9034 N N . TYR D 1 153 ? 128.882 90.230 131.575 1.00 44.02 152 TYR D N 1
ATOM 9035 C CA . TYR D 1 153 ? 127.438 90.411 131.564 1.00 42.96 152 TYR D CA 1
ATOM 9036 C C . TYR D 1 153 ? 126.804 89.458 132.564 1.00 41.89 152 TYR D C 1
ATOM 9037 O O . TYR D 1 153 ? 127.074 88.254 132.543 1.00 40.09 152 TYR D O 1
ATOM 9046 N N . GLY D 1 154 ? 125.976 90.007 133.442 1.00 42.09 153 GLY D N 1
ATOM 9047 C CA . GLY D 1 154 ? 125.305 89.218 134.451 1.00 42.30 153 GLY D CA 1
ATOM 9048 C C . GLY D 1 154 ? 123.833 89.576 134.529 1.00 44.00 153 GLY D C 1
ATOM 9049 O O . GLY D 1 154 ? 123.423 90.685 134.198 1.00 44.31 153 GLY D O 1
ATOM 9050 N N . LYS D 1 155 ? 123.041 88.600 134.959 1.00 44.41 154 LYS D N 1
ATOM 9051 C CA . LYS D 1 155 ? 121.605 88.770 135.144 1.00 44.06 154 LYS D CA 1
ATOM 9052 C C . LYS D 1 155 ? 121.250 88.239 136.524 1.00 44.04 154 LYS D C 1
ATOM 9053 O O . LYS D 1 155 ? 121.597 87.102 136.863 1.00 43.63 154 LYS D O 1
ATOM 9059 N N . ALA D 1 156 ? 120.586 89.062 137.324 1.00 44.37 155 ALA D N 1
ATOM 9060 C CA . ALA D 1 156 ? 120.089 88.645 138.627 1.00 43.59 155 ALA D CA 1
ATOM 9061 C C . ALA D 1 156 ? 118.602 88.358 138.495 1.00 43.18 155 ALA D C 1
ATOM 9062 O O . ALA D 1 156 ? 117.825 89.248 138.130 1.00 44.74 155 ALA D O 1
ATOM 9064 N N . HIS D 1 157 ? 118.210 87.122 138.774 1.00 43.34 156 HIS D N 1
ATOM 9065 C CA . HIS D 1 157 ? 116.824 86.696 138.630 1.00 44.30 156 HIS D CA 1
ATOM 9066 C C . HIS D 1 157 ? 116.189 86.634 140.010 1.00 43.59 156 HIS D C 1
ATOM 9067 O O . HIS D 1 157 ? 116.597 85.825 140.851 1.00 43.19 156 HIS D O 1
ATOM 9074 N N . ALA D 1 158 ? 115.198 87.482 140.238 1.00 42.41 157 ALA D N 1
ATOM 9075 C CA . ALA D 1 158 ? 114.429 87.441 141.471 1.00 43.04 157 ALA D CA 1
ATOM 9076 C C . ALA D 1 158 ? 112.951 87.578 141.141 1.00 42.35 157 ALA D C 1
ATOM 9077 O O . ALA D 1 158 ? 112.239 88.423 141.686 1.00 42.81 157 ALA D O 1
ATOM 9079 N N . VAL D 1 159 ? 112.473 86.721 140.241 1.00 42.70 158 VAL D N 1
ATOM 9080 C CA . VAL D 1 159 ? 111.151 86.856 139.642 1.00 41.43 158 VAL D CA 1
ATOM 9081 C C . VAL D 1 159 ? 110.242 85.773 140.198 1.00 41.37 158 VAL D C 1
ATOM 9082 O O . VAL D 1 159 ? 110.573 84.583 140.143 1.00 40.90 158 VAL D O 1
ATOM 9086 N N . ARG D 1 160 ? 109.095 86.188 140.726 1.00 40.78 159 ARG D N 1
ATOM 9087 C CA . ARG D 1 160 ? 107.979 85.297 140.988 1.00 39.82 159 ARG D CA 1
ATOM 9088 C C . ARG D 1 160 ? 106.811 85.742 140.133 1.00 39.81 159 ARG D C 1
ATOM 9089 O O . ARG D 1 160 ? 106.439 86.919 140.153 1.00 41.36 159 ARG D O 1
ATOM 9097 N N . ARG D 1 161 ? 106.243 84.808 139.375 1.00 39.20 160 ARG D N 1
ATOM 9098 C CA . ARG D 1 161 ? 105.070 85.142 138.584 1.00 39.39 160 ARG D CA 1
ATOM 9099 C C . ARG D 1 161 ? 103.943 85.641 139.482 1.00 41.53 160 ARG D C 1
ATOM 9100 O O . ARG D 1 161 ? 103.380 86.718 139.254 1.00 41.22 160 ARG D O 1
ATOM 9108 N N . ARG D 1 162 ? 103.607 84.883 140.523 1.00 41.23 161 ARG D N 1
ATOM 9109 C CA . ARG D 1 162 ? 102.515 85.300 141.396 1.00 40.59 161 ARG D CA 1
ATOM 9110 C C . ARG D 1 162 ? 102.631 84.610 142.748 1.00 40.98 161 ARG D C 1
ATOM 9111 O O . ARG D 1 162 ? 101.915 83.642 143.033 1.00 42.62 161 ARG D O 1
ATOM 9119 N N . ALA D 1 163 ? 103.539 85.109 143.583 1.00 39.44 162 ALA D N 1
ATOM 9120 C CA . ALA D 1 163 ? 103.766 84.572 144.907 1.00 38.12 162 ALA D CA 1
ATOM 9121 C C . ALA D 1 163 ? 104.068 85.728 145.866 1.00 39.32 162 ALA D C 1
ATOM 9122 O O . ALA D 1 163 ? 105.145 85.835 146.446 1.00 39.96 162 ALA D O 1
ATOM 9124 N N . VAL D 1 164 ? 103.099 86.623 146.028 1.00 39.95 163 VAL D N 1
ATOM 9125 C CA . VAL D 1 164 ? 103.233 87.687 147.032 1.00 41.18 163 VAL D CA 1
ATOM 9126 C C . VAL D 1 164 ? 103.162 87.067 148.422 1.00 41.48 163 VAL D C 1
ATOM 9127 O O . VAL D 1 164 ? 102.194 86.346 148.722 1.00 40.21 163 VAL D O 1
ATOM 9131 N N . PRO D 1 165 ? 104.134 87.314 149.301 1.00 44.87 164 PRO D N 1
ATOM 9132 C CA . PRO D 1 165 ? 104.059 86.745 150.657 1.00 47.53 164 PRO D CA 1
ATOM 9133 C C . PRO D 1 165 ? 102.965 87.437 151.459 1.00 51.92 164 PRO D C 1
ATOM 9134 O O . PRO D 1 165 ? 102.956 88.662 151.595 1.00 57.95 164 PRO D O 1
ATOM 9138 N N . THR D 1 166 ? 102.036 86.643 151.988 1.00 48.77 165 THR D N 1
ATOM 9139 C CA . THR D 1 166 ? 100.859 87.175 152.659 1.00 48.41 165 THR D CA 1
ATOM 9140 C C . THR D 1 166 ? 100.830 86.884 154.153 1.00 48.97 165 THR D C 1
ATOM 9141 O O . THR D 1 166 ? 99.797 87.107 154.789 1.00 47.92 165 THR D O 1
ATOM 9145 N N . TRP D 1 167 ? 101.928 86.393 154.733 1.00 50.61 166 TRP D N 1
ATOM 9146 C CA . TRP D 1 167 ? 101.901 85.905 156.105 1.00 52.73 166 TRP D CA 1
ATOM 9147 C C . TRP D 1 167 ? 102.618 86.806 157.100 1.00 55.26 166 TRP D C 1
ATOM 9148 O O . TRP D 1 167 ? 102.509 86.571 158.309 1.00 61.09 166 TRP D O 1
ATOM 9159 N N . GLY D 1 168 ? 103.352 87.814 156.647 1.00 50.52 167 GLY D N 1
ATOM 9160 C CA . GLY D 1 168 ? 104.060 88.629 157.608 1.00 49.77 167 GLY D CA 1
ATOM 9161 C C . GLY D 1 168 ? 103.670 90.089 157.558 1.00 48.38 167 GLY D C 1
ATOM 9162 O O . GLY D 1 168 ? 102.531 90.453 157.862 1.00 48.59 167 GLY D O 1
ATOM 9163 N N . VAL D 1 169 ? 104.624 90.937 157.180 1.00 45.25 168 VAL D N 1
ATOM 9164 C CA . VAL D 1 169 ? 104.414 92.367 157.016 1.00 44.51 168 VAL D CA 1
ATOM 9165 C C . VAL D 1 169 ? 105.115 92.800 155.732 1.00 43.04 168 VAL D C 1
ATOM 9166 O O . VAL D 1 169 ? 105.534 93.954 155.605 1.00 41.75 168 VAL D O 1
ATOM 9170 N N . PHE D 1 170 ? 105.295 91.869 154.782 1.00 42.79 169 PHE D N 1
ATOM 9171 C CA . PHE D 1 170 ? 106.106 92.143 153.596 1.00 40.73 169 PHE D CA 1
ATOM 9172 C C . PHE D 1 170 ? 105.496 93.227 152.723 1.00 42.69 169 PHE D C 1
ATOM 9173 O O . PHE D 1 170 ? 106.221 93.920 151.999 1.00 44.17 169 PHE D O 1
ATOM 9181 N N . MET D 1 171 ? 104.178 93.383 152.766 1.00 45.61 170 MET D N 1
ATOM 9182 C CA . MET D 1 171 ? 103.475 94.363 151.951 1.00 48.38 170 MET D CA 1
ATOM 9183 C C . MET D 1 171 ? 103.354 95.718 152.631 1.00 50.02 170 MET D C 1
ATOM 9184 O O . MET D 1 171 ? 102.842 96.661 152.016 1.00 49.60 170 MET D O 1
ATOM 9189 N N . ASP D 1 172 ? 103.780 95.822 153.877 1.00 52.68 171 ASP D N 1
ATOM 9190 C CA . ASP D 1 172 ? 103.736 97.088 154.643 1.00 57.21 171 ASP D CA 1
ATOM 9191 C C . ASP D 1 172 ? 105.008 97.888 154.481 1.00 56.67 171 ASP D C 1
ATOM 9192 O O . ASP D 1 172 ? 106.018 97.469 154.942 1.00 54.60 171 ASP D O 1
ATOM 9197 N N . LYS D 1 173 ? 104.862 99.075 153.966 1.00 59.06 172 LYS D N 1
ATOM 9198 C CA . LYS D 1 173 ? 106.019 99.938 153.695 1.00 62.40 172 LYS D CA 1
ATOM 9199 C C . LYS D 1 173 ? 106.758 100.368 154.947 1.00 62.40 172 LYS D C 1
ATOM 9200 O O . LYS D 1 173 ? 107.959 100.371 154.901 1.00 60.96 172 LYS D O 1
ATOM 9206 N N . GLU D 1 174 ? 106.067 100.716 156.011 1.00 62.98 173 GLU D N 1
ATOM 9207 C CA . GLU D 1 174 ? 106.751 101.269 157.182 1.00 62.61 173 GLU D CA 1
ATOM 9208 C C . GLU D 1 174 ? 107.572 100.200 157.892 1.00 56.63 173 GLU D C 1
ATOM 9209 O O . GLU D 1 174 ? 108.571 100.533 158.443 1.00 54.76 173 GLU D O 1
ATOM 9211 N N . ALA D 1 175 ? 107.193 98.970 157.759 1.00 53.30 174 ALA D N 1
ATOM 9212 C CA . ALA D 1 175 ? 107.942 97.881 158.369 1.00 50.40 174 ALA D CA 1
ATOM 9213 C C . ALA D 1 175 ? 109.012 97.314 157.446 1.00 47.76 174 ALA D C 1
ATOM 9214 O O . ALA D 1 175 ? 110.018 96.900 157.955 1.00 45.45 174 ALA D O 1
ATOM 9216 N N . GLN D 1 176 ? 108.772 97.308 156.148 1.00 47.73 175 GLN D N 1
ATOM 9217 C CA . GLN D 1 176 ? 109.677 96.644 155.170 1.00 45.43 175 GLN D CA 1
ATOM 9218 C C . GLN D 1 176 ? 110.491 97.680 154.418 1.00 46.01 175 GLN D C 1
ATOM 9219 O O . GLN D 1 176 ? 111.588 97.394 154.114 1.00 45.96 175 GLN D O 1
ATOM 9225 N N . GLY D 1 177 ? 109.970 98.884 154.280 1.00 48.40 176 GLY D N 1
ATOM 9226 C CA . GLY D 1 177 ? 110.738 99.855 153.524 1.00 49.43 176 GLY D CA 1
ATOM 9227 C C . GLY D 1 177 ? 110.535 99.726 152.026 1.00 52.26 176 GLY D C 1
ATOM 9228 O O . GLY D 1 177 ? 110.247 100.712 151.341 1.00 57.16 176 GLY D O 1
ATOM 9229 N N . GLY D 1 178 ? 110.682 98.509 151.499 1.00 51.03 177 GLY D N 1
ATOM 9230 C CA . GLY D 1 178 ? 110.461 98.255 150.091 1.00 50.31 177 GLY D CA 1
ATOM 9231 C C . GLY D 1 178 ? 109.707 96.957 149.894 1.00 49.19 177 GLY D C 1
ATOM 9232 O O . GLY D 1 178 ? 109.246 96.342 150.853 1.00 49.59 177 GLY D O 1
ATOM 9233 N N . GLY D 1 179 ? 109.599 96.551 148.630 1.00 48.27 178 GLY D N 1
ATOM 9234 C CA . GLY D 1 179 ? 108.886 95.348 148.261 1.00 47.68 178 GLY D CA 1
ATOM 9235 C C . GLY D 1 179 ? 109.810 94.256 147.755 1.00 47.04 178 GLY D C 1
ATOM 9236 O O . GLY D 1 179 ? 110.858 93.975 148.350 1.00 48.50 178 GLY D O 1
ATOM 9237 N N . PRO D 1 180 ? 109.453 93.639 146.623 1.00 43.46 179 PRO D N 1
ATOM 9238 C CA . PRO D 1 180 ? 110.234 92.488 146.135 1.00 42.01 179 PRO D CA 1
ATOM 9239 C C . PRO D 1 180 ? 111.662 92.826 145.755 1.00 41.36 179 PRO D C 1
ATOM 9240 O O . PRO D 1 180 ? 112.522 91.939 145.805 1.00 40.64 179 PRO D O 1
ATOM 9244 N N . LEU D 1 181 ? 111.946 94.079 145.380 1.00 41.68 180 LEU D N 1
ATOM 9245 C CA . LEU D 1 181 ? 113.309 94.439 145.007 1.00 43.46 180 LEU D CA 1
ATOM 9246 C C . LEU D 1 181 ? 114.287 94.181 146.150 1.00 44.66 180 LEU D C 1
ATOM 9247 O O . LEU D 1 181 ? 115.391 93.670 145.932 1.00 44.27 180 LEU D O 1
ATOM 9252 N N . ILE D 1 182 ? 113.900 94.514 147.381 1.00 45.53 181 ILE D N 1
ATOM 9253 C CA . ILE D 1 182 ? 114.770 94.246 148.520 1.00 47.00 181 ILE D CA 1
ATOM 9254 C C . ILE D 1 182 ? 114.348 93.004 149.283 1.00 48.78 181 ILE D C 1
ATOM 9255 O O . ILE D 1 182 ? 115.125 92.507 150.110 1.00 48.58 181 ILE D O 1
ATOM 9260 N N . ASP D 1 183 ? 113.162 92.468 149.019 1.00 50.39 182 ASP D N 1
ATOM 9261 C CA . ASP D 1 183 ? 112.768 91.220 149.657 1.00 52.26 182 ASP D CA 1
ATOM 9262 C C . ASP D 1 183 ? 113.461 90.019 149.014 1.00 54.20 182 ASP D C 1
ATOM 9263 O O . ASP D 1 183 ? 113.944 89.127 149.719 1.00 59.19 182 ASP D O 1
ATOM 9268 N N . ILE D 1 184 ? 113.521 89.957 147.684 1.00 49.76 183 ILE D N 1
ATOM 9269 C CA . ILE D 1 184 ? 114.123 88.783 147.054 1.00 46.50 183 ILE D CA 1
ATOM 9270 C C . ILE D 1 184 ? 115.215 89.180 146.077 1.00 44.53 183 ILE D C 1
ATOM 9271 O O . ILE D 1 184 ? 116.200 88.456 145.911 1.00 43.07 183 ILE D O 1
ATOM 9276 N N . GLY D 1 185 ? 115.051 90.325 145.416 1.00 44.15 184 GLY D N 1
ATOM 9277 C CA . GLY D 1 185 ? 116.123 90.829 144.570 1.00 43.90 184 GLY D CA 1
ATOM 9278 C C . GLY D 1 185 ? 117.466 90.838 145.270 1.00 44.95 184 GLY D C 1
ATOM 9279 O O . GLY D 1 185 ? 118.510 90.656 144.636 1.00 43.83 184 GLY D O 1
ATOM 9280 N N . THR D 1 186 ? 117.459 91.016 146.590 1.00 47.54 185 THR D N 1
ATOM 9281 C CA . THR D 1 186 ? 118.709 91.034 147.339 1.00 48.91 185 THR D CA 1
ATOM 9282 C C . THR D 1 186 ? 119.445 89.695 147.258 1.00 46.03 185 THR D C 1
ATOM 9283 O O . THR D 1 186 ? 120.674 89.679 147.129 1.00 45.60 185 THR D O 1
ATOM 9287 N N . HIS D 1 187 ? 118.722 88.569 147.317 1.00 43.69 186 HIS D N 1
ATOM 9288 C CA . HIS D 1 187 ? 119.366 87.260 147.175 1.00 41.48 186 HIS D CA 1
ATOM 9289 C C . HIS D 1 187 ? 120.044 87.131 145.816 1.00 39.85 186 HIS D C 1
ATOM 9290 O O . HIS D 1 187 ? 121.225 86.784 145.726 1.00 39.36 186 HIS D O 1
ATOM 9297 N N . ALA D 1 188 ? 119.304 87.416 144.744 1.00 39.24 187 ALA D N 1
ATOM 9298 C CA . ALA D 1 188 ? 119.839 87.250 143.400 1.00 39.42 187 ALA D CA 1
ATOM 9299 C C . ALA D 1 188 ? 120.997 88.206 143.143 1.00 41.44 187 ALA D C 1
ATOM 9300 O O . ALA D 1 188 ? 122.033 87.803 142.607 1.00 39.91 187 ALA D O 1
ATOM 9302 N N . LEU D 1 189 ? 120.839 89.478 143.517 1.00 44.83 188 LEU D N 1
ATOM 9303 C CA . LEU D 1 189 ? 121.922 90.444 143.354 1.00 47.10 188 LEU D CA 1
ATOM 9304 C C . LEU D 1 189 ? 123.169 90.015 144.110 1.00 48.64 188 LEU D C 1
ATOM 9305 O O . LEU D 1 189 ? 124.288 90.102 143.586 1.00 49.89 188 LEU D O 1
ATOM 9310 N N . ASP D 1 190 ? 122.998 89.586 145.364 1.00 49.73 189 ASP D N 1
ATOM 9311 C CA . ASP D 1 190 ? 124.139 89.163 146.171 1.00 49.78 189 ASP D CA 1
ATOM 9312 C C . ASP D 1 190 ? 124.890 88.030 145.493 1.00 46.57 189 ASP D C 1
ATOM 9313 O O . ASP D 1 190 ? 126.108 88.112 145.300 1.00 46.69 189 ASP D O 1
ATOM 9318 N N . ILE D 1 191 ? 124.177 86.969 145.106 1.00 43.43 190 ILE D N 1
ATOM 9319 C CA . ILE D 1 191 ? 124.822 85.874 144.386 1.00 42.10 190 ILE D CA 1
ATOM 9320 C C . ILE D 1 191 ? 125.559 86.411 143.165 1.00 43.65 190 ILE D C 1
ATOM 9321 O O . ILE D 1 191 ? 126.731 86.092 142.935 1.00 44.85 190 ILE D O 1
ATOM 9326 N N . THR D 1 192 ? 124.891 87.261 142.383 1.00 43.45 191 THR D N 1
ATOM 9327 C CA . THR D 1 192 ? 125.469 87.759 141.136 1.00 41.29 191 THR D CA 1
ATOM 9328 C C . THR D 1 192 ? 126.761 88.533 141.385 1.00 43.19 191 THR D C 1
ATOM 9329 O O . THR D 1 192 ? 127.796 88.246 140.772 1.00 44.60 191 THR D O 1
ATOM 9333 N N . LEU D 1 193 ? 126.724 89.520 142.284 1.00 43.66 192 LEU D N 1
ATOM 9334 C CA . LEU D 1 193 ? 127.968 90.254 142.510 1.00 43.43 192 LEU D CA 1
ATOM 9335 C C . LEU D 1 193 ? 129.014 89.375 143.179 1.00 44.14 192 LEU D C 1
ATOM 9336 O O . LEU D 1 193 ? 130.211 89.505 142.905 1.00 44.66 192 LEU D O 1
ATOM 9341 N N . TRP D 1 194 ? 128.614 88.373 143.964 1.00 45.68 193 TRP D N 1
ATOM 9342 C CA . TRP D 1 194 ? 129.588 87.571 144.698 1.00 47.61 193 TRP D CA 1
ATOM 9343 C C . TRP D 1 194 ? 130.379 86.668 143.759 1.00 49.10 193 TRP D C 1
ATOM 9344 O O . TRP D 1 194 ? 131.588 86.483 143.931 1.00 49.50 193 TRP D O 1
ATOM 9355 N N . CYS D 1 195 ? 129.703 86.090 142.763 1.00 51.25 194 CYS D N 1
ATOM 9356 C CA . CYS D 1 195 ? 130.544 85.231 141.936 1.00 53.62 194 CYS D CA 1
ATOM 9357 C C . CYS D 1 195 ? 131.335 86.055 140.932 1.00 52.56 194 CYS D C 1
ATOM 9358 O O . CYS D 1 195 ? 132.566 85.956 140.858 1.00 53.48 194 CYS D O 1
ATOM 9361 N N . MET D 1 196 ? 130.818 87.112 140.303 1.00 51.99 195 MET D N 1
ATOM 9362 C CA . MET D 1 196 ? 131.675 88.022 139.553 1.00 52.93 195 MET D CA 1
ATOM 9363 C C . MET D 1 196 ? 132.807 88.589 140.401 1.00 54.99 195 MET D C 1
ATOM 9364 O O . MET D 1 196 ? 133.857 88.948 139.852 1.00 56.30 195 MET D O 1
ATOM 9369 N N . ASN D 1 197 ? 132.616 88.659 141.722 1.00 56.56 196 ASN D N 1
ATOM 9370 C CA . ASN D 1 197 ? 133.551 89.299 142.649 1.00 58.82 196 ASN D CA 1
ATOM 9371 C C . ASN D 1 197 ? 133.860 90.722 142.199 1.00 55.38 196 ASN D C 1
ATOM 9372 O O . ASN D 1 197 ? 135.010 91.162 142.186 1.00 54.20 196 ASN D O 1
ATOM 9377 N N . ASN D 1 198 ? 132.805 91.446 141.841 1.00 53.17 197 ASN D N 1
ATOM 9378 C CA . ASN D 1 198 ? 132.923 92.775 141.254 1.00 52.05 197 ASN D CA 1
ATOM 9379 C C . ASN D 1 198 ? 131.868 93.649 141.913 1.00 50.62 197 ASN D C 1
ATOM 9380 O O . ASN D 1 198 ? 130.674 93.508 141.634 1.00 50.20 197 ASN D O 1
ATOM 9385 N N . TYR D 1 199 ? 132.305 94.546 142.790 1.00 50.50 198 TYR D N 1
ATOM 9386 C CA . TYR D 1 199 ? 131.389 95.382 143.544 1.00 50.62 198 TYR D CA 1
ATOM 9387 C C . TYR D 1 199 ? 131.491 96.855 143.177 1.00 54.40 198 TYR D C 1
ATOM 9388 O O . TYR D 1 199 ? 130.768 97.672 143.753 1.00 52.66 198 TYR D O 1
ATOM 9397 N N . ASP D 1 200 ? 132.346 97.213 142.217 1.00 59.03 199 ASP D N 1
ATOM 9398 C CA . ASP D 1 200 ? 132.647 98.612 141.903 1.00 61.93 199 ASP D CA 1
ATOM 9399 C C . ASP D 1 200 ? 131.611 99.131 140.917 1.00 57.55 199 ASP D C 1
ATOM 9400 O O . ASP D 1 200 ? 131.757 99.001 139.701 1.00 57.83 199 ASP D O 1
ATOM 9405 N N . VAL D 1 201 ? 130.557 99.736 141.447 1.00 54.67 200 VAL D N 1
ATOM 9406 C CA . VAL D 1 201 ? 129.468 100.240 140.622 1.00 52.36 200 VAL D CA 1
ATOM 9407 C C . VAL D 1 201 ? 129.903 101.520 139.924 1.00 53.84 200 VAL D C 1
ATOM 9408 O O . VAL D 1 201 ? 130.739 102.279 140.429 1.00 54.00 200 VAL D O 1
ATOM 9412 N N . ASP D 1 202 ? 129.337 101.762 138.746 1.00 55.51 201 ASP D N 1
ATOM 9413 C CA . ASP D 1 202 ? 129.468 103.047 138.081 1.00 56.94 201 ASP D CA 1
ATOM 9414 C C . ASP D 1 202 ? 128.128 103.742 137.913 1.00 56.55 201 ASP D C 1
ATOM 9415 O O . ASP D 1 202 ? 128.008 104.931 138.216 1.00 56.56 201 ASP D O 1
ATOM 9420 N N . SER D 1 203 ? 127.110 103.029 137.438 1.00 56.92 202 SER D N 1
ATOM 9421 C CA . SER D 1 203 ? 125.802 103.641 137.270 1.00 56.88 202 SER D CA 1
ATOM 9422 C C . SER D 1 203 ? 124.715 102.605 137.487 1.00 53.69 202 SER D C 1
ATOM 9423 O O . SER D 1 203 ? 124.869 101.429 137.144 1.00 53.12 202 SER D O 1
ATOM 9426 N N . VAL D 1 204 ? 123.611 103.061 138.059 1.00 51.31 203 VAL D N 1
ATOM 9427 C CA . VAL D 1 204 ? 122.430 102.240 138.259 1.00 50.23 203 VAL D CA 1
ATOM 9428 C C . VAL D 1 204 ? 121.262 102.947 137.592 1.00 50.60 203 VAL D C 1
ATOM 9429 O O . VAL D 1 204 ? 121.043 104.139 137.821 1.00 50.41 203 VAL D O 1
ATOM 9433 N N . THR D 1 205 ? 120.542 102.224 136.737 1.00 48.84 204 THR D N 1
ATOM 9434 C CA . THR D 1 205 ? 119.265 102.674 136.211 1.00 46.35 204 THR D CA 1
ATOM 9435 C C . THR D 1 205 ? 118.222 101.616 136.536 1.00 44.64 204 THR D C 1
ATOM 9436 O O . THR D 1 205 ? 118.535 100.428 136.625 1.00 44.94 204 THR D O 1
ATOM 9440 N N . GLY D 1 206 ? 116.984 102.053 136.742 1.00 43.48 205 GLY D N 1
ATOM 9441 C CA . GLY D 1 206 ? 115.982 101.119 137.216 1.00 42.54 205 GLY D CA 1
ATOM 9442 C C . GLY D 1 206 ? 114.584 101.621 136.950 1.00 42.75 205 GLY D C 1
ATOM 9443 O O . GLY D 1 206 ? 114.353 102.800 136.663 1.00 41.45 205 GLY D O 1
ATOM 9444 N N . SER D 1 207 ? 113.644 100.690 137.039 1.00 41.28 206 SER D N 1
ATOM 9445 C CA . SER D 1 207 ? 112.243 101.057 137.011 1.00 42.27 206 SER D CA 1
ATOM 9446 C C . SER D 1 207 ? 111.505 100.179 138.004 1.00 42.15 206 SER D C 1
ATOM 9447 O O . SER D 1 207 ? 111.806 98.989 138.131 1.00 42.18 206 SER D O 1
ATOM 9450 N N . VAL D 1 208 ? 110.515 100.799 138.636 1.00 42.60 207 VAL D N 1
ATOM 9451 C CA . VAL D 1 208 ? 109.738 100.215 139.720 1.00 44.98 207 VAL D CA 1
ATOM 9452 C C . VAL D 1 208 ? 108.274 100.288 139.323 1.00 45.35 207 VAL D C 1
ATOM 9453 O O . VAL D 1 208 ? 107.798 101.340 138.881 1.00 45.68 207 VAL D O 1
ATOM 9457 N N . PHE D 1 209 ? 107.553 99.181 139.442 1.00 45.85 208 PHE D N 1
ATOM 9458 C CA . PHE D 1 209 ? 106.212 99.083 138.884 1.00 47.06 208 PHE D CA 1
ATOM 9459 C C . PHE D 1 209 ? 105.172 98.908 139.981 1.00 47.54 208 PHE D C 1
ATOM 9460 O O . PHE D 1 209 ? 105.326 98.065 140.873 1.00 46.15 208 PHE D O 1
ATOM 9468 N N . TYR D 1 210 ? 104.113 99.701 139.892 1.00 48.96 209 TYR D N 1
ATOM 9469 C CA . TYR D 1 210 ? 102.954 99.626 140.771 1.00 48.57 209 TYR D CA 1
ATOM 9470 C C . TYR D 1 210 ? 101.737 99.321 139.906 1.00 50.24 209 TYR D C 1
ATOM 9471 O O . TYR D 1 210 ? 100.929 100.206 139.603 1.00 51.79 209 TYR D O 1
ATOM 9480 N N . LYS D 1 211 ? 101.619 98.067 139.484 1.00 50.56 210 LYS D N 1
ATOM 9481 C CA . LYS D 1 211 ? 100.594 97.691 138.518 1.00 51.56 210 LYS D CA 1
ATOM 9482 C C . LYS D 1 211 ? 99.684 96.591 139.043 1.00 53.36 210 LYS D C 1
ATOM 9483 O O . LYS D 1 211 ? 98.468 96.795 139.144 1.00 55.92 210 LYS D O 1
ATOM 9489 N N . LEU D 1 212 ? 100.233 95.422 139.369 1.00 52.50 211 LEU D N 1
ATOM 9490 C CA . LEU D 1 212 ? 99.402 94.319 139.827 1.00 51.63 211 LEU D CA 1
ATOM 9491 C C . LEU D 1 212 ? 99.130 94.380 141.319 1.00 51.40 211 LEU D C 1
ATOM 9492 O O . LEU D 1 212 ? 98.089 93.883 141.764 1.00 51.23 211 LEU D O 1
ATOM 9497 N N . GLY D 1 213 ? 100.035 94.979 142.093 1.00 50.87 212 GLY D N 1
ATOM 9498 C CA . GLY D 1 213 ? 99.894 94.957 143.536 1.00 50.53 212 GLY D CA 1
ATOM 9499 C C . GLY D 1 213 ? 98.615 95.594 144.035 1.00 51.03 212 GLY D C 1
ATOM 9500 O O . GLY D 1 213 ? 98.025 95.121 145.003 1.00 50.65 212 GLY D O 1
ATOM 9501 N N . GLN D 1 214 ? 98.168 96.675 143.401 1.00 52.65 213 GLN D N 1
ATOM 9502 C CA . GLN D 1 214 ? 96.929 97.325 143.803 1.00 54.71 213 GLN D CA 1
ATOM 9503 C C . GLN D 1 214 ? 95.827 97.131 142.777 1.00 54.65 213 GLN D C 1
ATOM 9504 O O . GLN D 1 214 ? 94.811 97.832 142.811 1.00 53.84 213 GLN D O 1
ATOM 9510 N N . LYS D 1 215 ? 96.022 96.198 141.859 1.00 56.47 214 LYS D N 1
ATOM 9511 C CA . LYS D 1 215 ? 94.995 95.835 140.912 1.00 56.59 214 LYS D CA 1
ATOM 9512 C C . LYS D 1 215 ? 93.981 94.947 141.593 1.00 59.99 214 LYS D C 1
ATOM 9513 O O . LYS D 1 215 ? 94.264 94.219 142.547 1.00 61.51 214 LYS D O 1
ATOM 9519 N N . GLU D 1 216 ? 92.785 95.007 141.058 1.00 63.49 215 GLU D N 1
ATOM 9520 C CA . GLU D 1 216 ? 91.699 94.326 141.720 1.00 67.39 215 GLU D CA 1
ATOM 9521 C C . GLU D 1 216 ? 91.796 92.811 141.580 1.00 64.50 215 GLU D C 1
ATOM 9522 O O . GLU D 1 216 ? 91.687 92.068 142.564 1.00 62.22 215 GLU D O 1
ATOM 9528 N N . ASN D 1 217 ? 92.260 92.319 140.434 1.00 64.72 216 ASN D N 1
ATOM 9529 C CA . ASN D 1 217 ? 92.355 90.879 140.092 1.00 64.36 216 ASN D CA 1
ATOM 9530 C C . ASN D 1 217 ? 93.784 90.393 140.045 1.00 59.79 216 ASN D C 1
ATOM 9531 O O . ASN D 1 217 ? 94.019 89.380 139.473 1.00 57.63 216 ASN D O 1
ATOM 9536 N N . GLY D 1 218 ? 94.699 91.158 140.626 1.00 57.50 217 GLY D N 1
ATOM 9537 C CA . GLY D 1 218 ? 96.113 90.758 140.676 1.00 53.31 217 GLY D CA 1
ATOM 9538 C C . GLY D 1 218 ? 96.344 89.651 141.676 1.00 50.16 217 GLY D C 1
ATOM 9539 O O . GLY D 1 218 ? 97.193 88.814 141.422 1.00 49.00 217 GLY D O 1
ATOM 9540 N N . PRO D 1 219 ? 95.656 89.642 142.829 1.00 48.93 218 PRO D N 1
ATOM 9541 C CA . PRO D 1 219 ? 95.772 88.533 143.768 1.00 47.75 218 PRO D CA 1
ATOM 9542 C C . PRO D 1 219 ? 95.372 87.191 143.135 1.00 47.45 218 PRO D C 1
ATOM 9543 O O . PRO D 1 219 ? 95.805 86.177 143.603 1.00 47.63 218 PRO D O 1
ATOM 9547 N N . GLU D 1 220 ? 94.578 87.229 142.078 1.00 49.05 219 GLU D N 1
ATOM 9548 C CA . GLU D 1 220 ? 94.157 85.992 141.370 1.00 51.94 219 GLU D CA 1
ATOM 9549 C C . GLU D 1 220 ? 95.367 85.126 141.014 1.00 48.96 219 GLU D C 1
ATOM 9550 O O . GLU D 1 220 ? 96.224 85.589 140.261 1.00 46.53 219 GLU D O 1
ATOM 9556 N N . GLY D 1 221 ? 95.436 83.928 141.580 1.00 48.23 220 GLY D N 1
ATOM 9557 C CA . GLY D 1 221 ? 96.493 82.979 141.281 1.00 47.36 220 GLY D CA 1
ATOM 9558 C C . GLY D 1 221 ? 97.573 82.969 142.293 1.00 46.84 220 GLY D C 1
ATOM 9559 O O . GLY D 1 221 ? 98.405 82.132 142.200 1.00 46.32 220 GLY D O 1
ATOM 9560 N N . ASN D 1 222 ? 97.485 83.856 143.249 1.00 46.69 221 ASN D N 1
ATOM 9561 C CA . ASN D 1 222 ? 98.607 83.984 144.189 1.00 46.62 221 ASN D CA 1
ATOM 9562 C C . ASN D 1 222 ? 98.872 82.648 144.834 1.00 46.16 221 ASN D C 1
ATOM 9563 O O . ASN D 1 222 ? 98.027 82.082 145.416 1.00 46.34 221 ASN D O 1
ATOM 9568 N N . LEU D 1 223 ? 100.098 82.277 144.734 1.00 47.21 222 LEU D N 1
ATOM 9569 C CA . LEU D 1 223 ? 100.543 81.000 145.285 1.00 48.70 222 LEU D CA 1
ATOM 9570 C C . LEU D 1 223 ? 100.216 80.872 146.770 1.00 48.73 222 LEU D C 1
ATOM 9571 O O . LEU D 1 223 ? 99.872 79.783 147.246 1.00 48.21 222 LEU D O 1
ATOM 9576 N N . PHE D 1 224 ? 100.344 81.964 147.523 1.00 47.35 223 PHE D N 1
ATOM 9577 C CA . PHE D 1 224 ? 100.061 81.959 148.951 1.00 46.56 223 PHE D CA 1
ATOM 9578 C C . PHE D 1 224 ? 98.707 82.578 149.274 1.00 48.63 223 PHE D C 1
ATOM 9579 O O . PHE D 1 224 ? 98.564 83.255 150.296 1.00 48.98 223 PHE D O 1
ATOM 9587 N N . GLY D 1 225 ? 97.708 82.363 148.425 1.00 49.99 224 GLY D N 1
ATOM 9588 C CA . GLY D 1 225 ? 96.378 82.847 148.698 1.00 51.71 224 GLY D CA 1
ATOM 9589 C C . GLY D 1 225 ? 96.244 84.329 148.422 1.00 52.42 224 GLY D C 1
ATOM 9590 O O . GLY D 1 225 ? 97.215 85.012 148.087 1.00 54.25 224 GLY D O 1
ATOM 9591 N N . PRO D 1 226 ? 95.033 84.856 148.559 1.00 52.51 225 PRO D N 1
ATOM 9592 C CA . PRO D 1 226 ? 94.780 86.246 148.157 1.00 54.86 225 PRO D CA 1
ATOM 9593 C C . PRO D 1 226 ? 95.391 87.243 149.129 1.00 58.91 225 PRO D C 1
ATOM 9594 O O . PRO D 1 226 ? 95.829 86.914 150.234 1.00 62.08 225 PRO D O 1
ATOM 9598 N N . TRP D 1 227 ? 95.416 88.496 148.683 1.00 60.80 226 TRP D N 1
ATOM 9599 C CA . TRP D 1 227 ? 95.805 89.618 149.521 1.00 62.87 226 TRP D CA 1
ATOM 9600 C C . TRP D 1 227 ? 94.919 90.802 149.176 1.00 63.45 226 TRP D C 1
ATOM 9601 O O . TRP D 1 227 ? 94.231 90.818 148.153 1.00 62.45 226 TRP D O 1
ATOM 9612 N N . ASP D 1 228 ? 94.934 91.798 150.053 1.00 66.17 227 ASP D N 1
ATOM 9613 C CA . ASP D 1 228 ? 94.083 92.966 149.892 1.00 68.25 227 ASP D CA 1
ATOM 9614 C C . ASP D 1 228 ? 94.810 94.013 149.062 1.00 68.32 227 ASP D C 1
ATOM 9615 O O . ASP D 1 228 ? 95.846 94.530 149.509 1.00 68.32 227 ASP D O 1
ATOM 9620 N N . PRO D 1 229 ? 94.263 94.342 147.891 1.00 67.94 228 PRO D N 1
ATOM 9621 C CA . PRO D 1 229 ? 94.907 95.328 147.090 1.00 67.97 228 PRO D CA 1
ATOM 9622 C C . PRO D 1 229 ? 95.013 96.736 147.684 1.00 68.99 228 PRO D C 1
ATOM 9623 O O . PRO D 1 229 ? 95.762 97.467 147.169 1.00 69.42 228 PRO D O 1
ATOM 9627 N N . LYS D 1 230 ? 94.330 97.053 148.772 1.00 70.52 229 LYS D N 1
ATOM 9628 C CA . LYS D 1 230 ? 94.334 98.426 149.320 1.00 71.61 229 LYS D CA 1
ATOM 9629 C C . LYS D 1 230 ? 95.394 98.535 150.396 1.00 70.12 229 LYS D C 1
ATOM 9630 O O . LYS D 1 230 ? 95.750 99.625 150.765 1.00 69.71 229 LYS D O 1
ATOM 9632 N N . THR D 1 231 ? 95.910 97.410 150.809 1.00 69.28 230 THR D N 1
ATOM 9633 C CA . THR D 1 231 ? 97.002 97.405 151.790 1.00 69.72 230 THR D CA 1
ATOM 9634 C C . THR D 1 231 ? 98.317 97.162 151.078 1.00 69.15 230 THR D C 1
ATOM 9635 O O . THR D 1 231 ? 99.310 97.057 151.764 1.00 73.38 230 THR D O 1
ATOM 9639 N N . PHE D 1 232 ? 98.285 96.993 149.766 1.00 63.57 231 PHE D N 1
ATOM 9640 C CA . PHE D 1 232 ? 99.532 96.692 149.063 1.00 57.74 231 PHE D CA 1
ATOM 9641 C C . PHE D 1 232 ? 100.306 97.994 148.899 1.00 58.79 231 PHE D C 1
ATOM 9642 O O . PHE D 1 232 ? 100.019 98.794 148.007 1.00 59.05 231 PHE D O 1
ATOM 9650 N N . GLU D 1 233 ? 101.299 98.210 149.759 1.00 59.65 232 GLU D N 1
ATOM 9651 C CA . GLU D 1 233 ? 101.961 99.503 149.869 1.00 61.14 232 GLU D CA 1
ATOM 9652 C C . GLU D 1 233 ? 103.301 99.566 149.150 1.00 58.12 232 GLU D C 1
ATOM 9653 O O . GLU D 1 233 ? 103.999 100.580 149.258 1.00 59.02 232 GLU D O 1
ATOM 9659 N N . VAL D 1 234 ? 103.685 98.519 148.425 1.00 54.26 233 VAL D N 1
ATOM 9660 C CA . VAL D 1 234 ? 104.982 98.532 147.764 1.00 51.52 233 VAL D CA 1
ATOM 9661 C C . VAL D 1 234 ? 104.827 98.186 146.289 1.00 50.67 233 VAL D C 1
ATOM 9662 O O . VAL D 1 234 ? 103.706 98.091 145.770 1.00 49.97 233 VAL D O 1
ATOM 9666 N N . GLU D 1 235 ? 105.951 98.001 145.605 1.00 49.59 234 GLU D N 1
ATOM 9667 C CA . GLU D 1 235 ? 105.928 97.633 144.201 1.00 48.90 234 GLU D CA 1
ATOM 9668 C C . GLU D 1 235 ? 105.668 96.143 144.047 1.00 49.31 234 GLU D C 1
ATOM 9669 O O . GLU D 1 235 ? 105.934 95.341 144.945 1.00 48.99 234 GLU D O 1
ATOM 9675 N N . ASP D 1 236 ? 105.131 95.777 142.888 1.00 51.66 235 ASP D N 1
ATOM 9676 C CA . ASP D 1 236 ? 105.012 94.374 142.524 1.00 53.35 235 ASP D CA 1
ATOM 9677 C C . ASP D 1 236 ? 106.211 93.875 141.728 1.00 48.76 235 ASP D C 1
ATOM 9678 O O . ASP D 1 236 ? 106.426 92.658 141.652 1.00 48.02 235 ASP D O 1
ATOM 9683 N N . SER D 1 237 ? 107.004 94.782 141.160 1.00 46.08 236 SER D N 1
ATOM 9684 C CA . SER D 1 237 ? 108.230 94.404 140.470 1.00 44.72 236 SER D CA 1
ATOM 9685 C C . SER D 1 237 ? 109.054 95.653 140.189 1.00 43.06 236 SER D C 1
ATOM 9686 O O . SER D 1 237 ? 108.591 96.789 140.350 1.00 41.48 236 SER D O 1
ATOM 9689 N N . ALA D 1 238 ? 110.289 95.412 139.768 1.00 41.91 237 ALA D N 1
ATOM 9690 C CA . ALA D 1 238 ? 111.236 96.468 139.466 1.00 40.51 237 ALA D CA 1
ATOM 9691 C C . ALA D 1 238 ? 112.343 95.852 138.626 1.00 42.55 237 ALA D C 1
ATOM 9692 O O . ALA D 1 238 ? 112.732 94.707 138.871 1.00 42.19 237 ALA D O 1
ATOM 9694 N N . VAL D 1 239 ? 112.831 96.600 137.633 1.00 43.05 238 VAL D N 1
ATOM 9695 C CA . VAL D 1 239 ? 113.968 96.096 136.872 1.00 43.52 238 VAL D CA 1
ATOM 9696 C C . VAL D 1 239 ? 115.086 97.126 136.936 1.00 42.27 238 VAL D C 1
ATOM 9697 O O . VAL D 1 239 ? 114.838 98.331 137.025 1.00 40.54 238 VAL D O 1
ATOM 9701 N N . GLY D 1 240 ? 116.308 96.613 136.817 1.00 42.02 239 GLY D N 1
ATOM 9702 C CA . GLY D 1 240 ? 117.486 97.423 137.033 1.00 42.24 239 GLY D CA 1
ATOM 9703 C C . GLY D 1 240 ? 118.576 97.092 136.035 1.00 43.94 239 GLY D C 1
ATOM 9704 O O . GLY D 1 240 ? 118.663 95.981 135.508 1.00 44.22 239 GLY D O 1
ATOM 9705 N N . PHE D 1 241 ? 119.425 98.087 135.799 1.00 45.10 240 PHE D N 1
ATOM 9706 C CA . PHE D 1 241 ? 120.470 98.016 134.781 1.00 45.25 240 PHE D CA 1
ATOM 9707 C C . PHE D 1 241 ? 121.711 98.628 135.417 1.00 45.96 240 PHE D C 1
ATOM 9708 O O . PHE D 1 241 ? 121.856 99.855 135.467 1.00 47.43 240 PHE D O 1
ATOM 9716 N N . VAL D 1 242 ? 122.588 97.772 135.925 1.00 45.86 241 VAL D N 1
ATOM 9717 C CA . VAL D 1 242 ? 123.756 98.186 136.685 1.00 46.46 241 VAL D CA 1
ATOM 9718 C C . VAL D 1 242 ? 124.975 98.068 135.786 1.00 48.96 241 VAL D C 1
ATOM 9719 O O . VAL D 1 242 ? 125.198 97.022 135.166 1.00 52.51 241 VAL D O 1
ATOM 9723 N N . LYS D 1 243 ? 125.723 99.163 135.719 1.00 47.89 242 LYS D N 1
ATOM 9724 C CA . LYS D 1 243 ? 126.973 99.190 134.933 1.00 47.08 242 LYS D CA 1
ATOM 9725 C C . LYS D 1 243 ? 128.113 99.344 135.936 1.00 47.26 242 LYS D C 1
ATOM 9726 O O . LYS D 1 243 ? 127.986 100.151 136.851 1.00 45.51 242 LYS D O 1
ATOM 9732 N N . MET D 1 244 ? 129.181 98.588 135.743 1.00 49.05 243 MET D N 1
ATOM 9733 C CA . MET D 1 244 ? 130.290 98.564 136.720 1.00 51.31 243 MET D CA 1
ATOM 9734 C C . MET D 1 244 ? 131.504 99.316 136.170 1.00 51.99 243 MET D C 1
ATOM 9735 O O . MET D 1 244 ? 131.629 99.426 134.949 1.00 51.31 243 MET D O 1
ATOM 9740 N N . LYS D 1 245 ? 132.355 99.808 137.061 1.00 52.89 244 LYS D N 1
ATOM 9741 C CA . LYS D 1 245 ? 133.510 100.638 136.648 1.00 54.74 244 LYS D CA 1
ATOM 9742 C C . LYS D 1 245 ? 134.464 99.831 135.767 1.00 54.89 244 LYS D C 1
ATOM 9743 O O . LYS D 1 245 ? 135.186 100.449 134.976 1.00 54.61 244 LYS D O 1
ATOM 9749 N N . ASN D 1 246 ? 134.443 98.509 135.883 1.00 54.27 245 ASN D N 1
ATOM 9750 C CA . ASN D 1 246 ? 135.277 97.686 135.015 1.00 54.22 245 ASN D CA 1
ATOM 9751 C C . ASN D 1 246 ? 134.618 97.384 133.673 1.00 53.14 245 ASN D C 1
ATOM 9752 O O . ASN D 1 246 ? 135.176 96.619 132.881 1.00 53.83 245 ASN D O 1
ATOM 9757 N N . GLY D 1 247 ? 133.453 97.965 133.396 1.00 51.72 246 GLY D N 1
ATOM 9758 C CA . GLY D 1 247 ? 132.765 97.730 132.149 1.00 51.47 246 GLY D CA 1
ATOM 9759 C C . GLY D 1 247 ? 131.766 96.589 132.163 1.00 49.47 246 GLY D C 1
ATOM 9760 O O . GLY D 1 247 ? 130.997 96.451 131.201 1.00 50.09 246 GLY D O 1
ATOM 9761 N N . ALA D 1 248 ? 131.745 95.766 133.207 1.00 45.19 247 ALA D N 1
ATOM 9762 C CA . ALA D 1 248 ? 130.725 94.731 133.268 1.00 42.94 247 ALA D CA 1
ATOM 9763 C C . ALA D 1 248 ? 129.365 95.359 133.559 1.00 41.04 247 ALA D C 1
ATOM 9764 O O . ALA D 1 248 ? 129.265 96.453 134.123 1.00 39.44 247 ALA D O 1
ATOM 9766 N N . THR D 1 249 ? 128.310 94.658 133.138 1.00 39.96 248 THR D N 1
ATOM 9767 C CA . THR D 1 249 ? 126.932 95.128 133.244 1.00 39.97 248 THR D CA 1
ATOM 9768 C C . THR D 1 249 ? 126.086 94.016 133.843 1.00 41.29 248 THR D C 1
ATOM 9769 O O . THR D 1 249 ? 126.209 92.854 133.441 1.00 40.83 248 THR D O 1
ATOM 9773 N N . ILE D 1 250 ? 125.238 94.374 134.805 1.00 41.78 249 ILE D N 1
ATOM 9774 C CA . ILE D 1 250 ? 124.363 93.433 135.492 1.00 43.54 249 ILE D CA 1
ATOM 9775 C C . ILE D 1 250 ? 122.928 93.852 135.233 1.00 43.76 249 ILE D C 1
ATOM 9776 O O . ILE D 1 250 ? 122.583 95.028 135.397 1.00 44.50 249 ILE D O 1
ATOM 9781 N N . GLY D 1 251 ? 122.102 92.897 134.818 1.00 42.70 250 GLY D N 1
ATOM 9782 C CA . GLY D 1 251 ? 120.671 93.109 134.677 1.00 40.46 250 GLY D CA 1
ATOM 9783 C C . GLY D 1 251 ? 119.948 92.487 135.846 1.00 39.51 250 GLY D C 1
ATOM 9784 O O . GLY D 1 251 ? 120.342 91.430 136.345 1.00 39.55 250 GLY D O 1
ATOM 9785 N N . LEU D 1 252 ? 118.885 93.152 136.301 1.00 39.56 251 LEU D N 1
ATOM 9786 C CA . LEU D 1 252 ? 118.122 92.709 137.458 1.00 38.91 251 LEU D CA 1
ATOM 9787 C C . LEU D 1 252 ? 116.635 92.737 137.151 1.00 38.19 251 LEU D C 1
ATOM 9788 O O . LEU D 1 252 ? 116.127 93.709 136.584 1.00 38.37 251 LEU D O 1
ATOM 9793 N N . GLU D 1 253 ? 115.939 91.678 137.566 1.00 39.01 252 GLU D N 1
ATOM 9794 C CA . GLU D 1 253 ? 114.482 91.610 137.521 1.00 40.34 252 GLU D CA 1
ATOM 9795 C C . GLU D 1 253 ? 113.995 90.992 138.823 1.00 38.44 252 GLU D C 1
ATOM 9796 O O . GLU D 1 253 ? 114.464 89.918 139.215 1.00 37.72 252 GLU D O 1
ATOM 9802 N N . ALA D 1 254 ? 113.060 91.667 139.490 1.00 37.45 253 ALA D N 1
ATOM 9803 C CA . ALA D 1 254 ? 112.551 91.216 140.778 1.00 38.26 253 ALA D CA 1
ATOM 9804 C C . ALA D 1 254 ? 111.042 91.384 140.817 1.00 40.66 253 ALA D C 1
ATOM 9805 O O . ALA D 1 254 ? 110.517 92.400 140.357 1.00 41.18 253 ALA D O 1
ATOM 9807 N N . SER D 1 255 ? 110.343 90.391 141.368 1.00 43.26 254 SER D N 1
ATOM 9808 C CA . SER D 1 255 ? 108.889 90.428 141.339 1.00 45.37 254 SER D CA 1
ATOM 9809 C C . SER D 1 255 ? 108.297 89.506 142.391 1.00 44.43 254 SER D C 1
ATOM 9810 O O . SER D 1 255 ? 108.805 88.407 142.621 1.00 44.96 254 SER D O 1
ATOM 9813 N N . TRP D 1 256 ? 107.215 89.960 143.018 1.00 43.14 255 TRP D N 1
ATOM 9814 C CA . TRP D 1 256 ? 106.285 89.046 143.665 1.00 42.73 255 TRP D CA 1
ATOM 9815 C C . TRP D 1 256 ? 105.148 88.672 142.736 1.00 43.27 255 TRP D C 1
ATOM 9816 O O . TRP D 1 256 ? 104.601 87.566 142.839 1.00 43.19 255 TRP D O 1
ATOM 9827 N N . ALA D 1 257 ? 104.766 89.589 141.854 1.00 43.86 256 ALA D N 1
ATOM 9828 C CA . ALA D 1 257 ? 103.642 89.393 140.951 1.00 44.78 256 ALA D CA 1
ATOM 9829 C C . ALA D 1 257 ? 103.959 90.099 139.644 1.00 45.69 256 ALA D C 1
ATOM 9830 O O . ALA D 1 257 ? 104.114 91.324 139.620 1.00 46.23 256 ALA D O 1
ATOM 9832 N N . ILE D 1 258 ? 104.091 89.313 138.577 1.00 43.40 257 ILE D N 1
ATOM 9833 C CA . ILE D 1 258 ? 104.302 89.821 137.228 1.00 41.98 257 ILE D CA 1
ATOM 9834 C C . ILE D 1 258 ? 103.896 88.724 136.256 1.00 40.21 257 ILE D C 1
ATOM 9835 O O . ILE D 1 258 ? 104.099 87.535 136.520 1.00 37.19 257 ILE D O 1
ATOM 9840 N N . ASN D 1 259 ? 103.315 89.130 135.129 1.00 39.49 258 ASN D N 1
ATOM 9841 C CA . ASN D 1 259 ? 102.827 88.172 134.142 1.00 41.14 258 ASN D CA 1
ATOM 9842 C C . ASN D 1 259 ? 103.969 87.713 133.234 1.00 42.25 258 ASN D C 1
ATOM 9843 O O . ASN D 1 259 ? 103.998 87.953 132.027 1.00 42.82 258 ASN D O 1
ATOM 9848 N N . MET D 1 260 ? 104.925 87.042 133.861 1.00 43.49 259 MET D N 1
ATOM 9849 C CA . MET D 1 260 ? 106.022 86.374 133.182 1.00 46.13 259 MET D CA 1
ATOM 9850 C C . MET D 1 260 ? 105.943 84.888 133.485 1.00 45.40 259 MET D C 1
ATOM 9851 O O . MET D 1 260 ? 105.652 84.488 134.622 1.00 44.29 259 MET D O 1
ATOM 9856 N N . LEU D 1 261 ? 106.201 84.076 132.462 1.00 44.35 260 LEU D N 1
ATOM 9857 C CA . LEU D 1 261 ? 105.996 82.638 132.589 1.00 44.67 260 LEU D CA 1
ATOM 9858 C C . LEU D 1 261 ? 106.965 82.019 133.590 1.00 44.26 260 LEU D C 1
ATOM 9859 O O . LEU D 1 261 ? 106.578 81.137 134.370 1.00 42.89 260 LEU D O 1
ATOM 9864 N N . ASP D 1 262 ? 108.217 82.481 133.599 1.00 45.93 261 ASP D N 1
ATOM 9865 C CA . ASP D 1 262 ? 109.297 81.817 134.322 1.00 47.80 261 ASP D CA 1
ATOM 9866 C C . ASP D 1 262 ? 109.437 82.412 135.720 1.00 49.76 261 ASP D C 1
ATOM 9867 O O . ASP D 1 262 ? 109.825 83.575 135.872 1.00 53.00 261 ASP D O 1
ATOM 9872 N N . SER D 1 263 ? 109.137 81.609 136.742 1.00 46.86 262 SER D N 1
ATOM 9873 C CA . SER D 1 263 ? 109.361 82.002 138.132 1.00 45.02 262 SER D CA 1
ATOM 9874 C C . SER D 1 263 ? 110.750 81.525 138.530 1.00 43.75 262 SER D C 1
ATOM 9875 O O . SER D 1 263 ? 110.952 80.374 138.924 1.00 44.73 262 SER D O 1
ATOM 9878 N N . ARG D 1 264 ? 111.722 82.425 138.434 1.00 41.74 263 ARG D N 1
ATOM 9879 C CA . ARG D 1 264 ? 113.107 82.119 138.764 1.00 41.81 263 ARG D CA 1
ATOM 9880 C C . ARG D 1 264 ? 113.623 83.165 139.744 1.00 42.83 263 ARG D C 1
ATOM 9881 O O . ARG D 1 264 ? 113.601 84.363 139.444 1.00 43.45 263 ARG D O 1
ATOM 9889 N N . GLU D 1 265 ? 114.074 82.714 140.915 1.00 43.79 264 GLU D N 1
ATOM 9890 C CA . GLU D 1 265 ? 114.570 83.606 141.956 1.00 46.38 264 GLU D CA 1
ATOM 9891 C C . GLU D 1 265 ? 115.805 82.990 142.601 1.00 46.33 264 GLU D C 1
ATOM 9892 O O . GLU D 1 265 ? 116.095 81.802 142.428 1.00 45.17 264 GLU D O 1
ATOM 9898 N N . ALA D 1 266 ? 116.545 83.824 143.337 1.00 46.75 265 ALA D N 1
ATOM 9899 C CA . ALA D 1 266 ? 117.802 83.413 143.964 1.00 47.08 265 ALA D CA 1
ATOM 9900 C C . ALA D 1 266 ? 118.734 82.776 142.942 1.00 46.84 265 ALA D C 1
ATOM 9901 O O . ALA D 1 266 ? 119.537 81.894 143.262 1.00 46.93 265 ALA D O 1
ATOM 9903 N N . SER D 1 267 ? 118.623 83.222 141.701 1.00 45.76 266 SER D N 1
ATOM 9904 C CA . SER D 1 267 ? 119.403 82.640 140.624 1.00 46.40 266 SER D CA 1
ATOM 9905 C C . SER D 1 267 ? 120.151 83.737 139.884 1.00 46.55 266 SER D C 1
ATOM 9906 O O . SER D 1 267 ? 119.875 84.930 140.041 1.00 45.40 266 SER D O 1
ATOM 9909 N N . THR D 1 268 ? 121.064 83.299 139.024 1.00 45.78 267 THR D N 1
ATOM 9910 C CA . THR D 1 268 ? 121.979 84.206 138.357 1.00 44.31 267 THR D CA 1
ATOM 9911 C C . THR D 1 268 ? 122.297 83.668 136.970 1.00 44.22 267 THR D C 1
ATOM 9912 O O . THR D 1 268 ? 122.164 82.473 136.696 1.00 44.90 267 THR D O 1
ATOM 9916 N N . THR D 1 269 ? 122.711 84.579 136.094 1.00 43.02 268 THR D N 1
ATOM 9917 C CA . THR D 1 269 ? 123.209 84.255 134.766 1.00 42.37 268 THR D CA 1
ATOM 9918 C C . THR D 1 269 ? 124.480 85.060 134.550 1.00 42.00 268 THR D C 1
ATOM 9919 O O . THR D 1 269 ? 124.448 86.291 134.630 1.00 42.61 268 THR D O 1
ATOM 9923 N N . LEU D 1 270 ? 125.588 84.372 134.284 1.00 41.19 269 LEU D N 1
ATOM 9924 C CA . LEU D 1 270 ? 126.895 84.998 134.126 1.00 40.10 269 LEU D CA 1
ATOM 9925 C C . LEU D 1 270 ? 127.478 84.619 132.776 1.00 39.87 269 LEU D C 1
ATOM 9926 O O . LEU D 1 270 ? 127.584 83.428 132.452 1.00 38.43 269 LEU D O 1
ATOM 9931 N N . CYS D 1 271 ? 127.876 85.632 132.013 1.00 40.94 270 CYS D N 1
ATOM 9932 C CA . CYS D 1 271 ? 128.516 85.357 130.730 1.00 42.27 270 CYS D CA 1
ATOM 9933 C C . CYS D 1 271 ? 129.939 85.905 130.787 1.00 42.45 270 CYS D C 1
ATOM 9934 O O . CYS D 1 271 ? 130.129 87.123 130.833 1.00 45.22 270 CYS D O 1
ATOM 9937 N N . GLY D 1 272 ? 130.864 84.959 130.614 1.00 41.63 271 GLY D N 1
ATOM 9938 C CA . GLY D 1 272 ? 132.281 85.237 130.684 1.00 41.59 271 GLY D CA 1
ATOM 9939 C C . GLY D 1 272 ? 133.019 85.110 129.354 1.00 43.52 271 GLY D C 1
ATOM 9940 O O . GLY D 1 272 ? 132.472 84.715 128.325 1.00 43.45 271 GLY D O 1
ATOM 9941 N N . THR D 1 273 ? 134.310 85.450 129.406 1.00 45.62 272 THR D N 1
ATOM 9942 C CA . THR D 1 273 ? 135.150 85.360 128.213 1.00 48.82 272 THR D CA 1
ATOM 9943 C C . THR D 1 273 ? 135.496 83.918 127.868 1.00 48.76 272 THR D C 1
ATOM 9944 O O . THR D 1 273 ? 135.734 83.603 126.698 1.00 48.77 272 THR D O 1
ATOM 9948 N N . GLU D 1 274 ? 135.528 83.032 128.860 1.00 49.66 273 GLU D N 1
ATOM 9949 C CA . GLU D 1 274 ? 135.890 81.639 128.633 1.00 50.48 273 GLU D CA 1
ATOM 9950 C C . GLU D 1 274 ? 134.700 80.693 128.649 1.00 46.00 273 GLU D C 1
ATOM 9951 O O . GLU D 1 274 ? 134.790 79.598 128.084 1.00 44.44 273 GLU D O 1
ATOM 9957 N N . ALA D 1 275 ? 133.601 81.086 129.282 1.00 44.38 274 ALA D N 1
ATOM 9958 C CA . ALA D 1 275 ? 132.452 80.213 129.478 1.00 44.22 274 ALA D CA 1
ATOM 9959 C C . ALA D 1 275 ? 131.374 81.020 130.179 1.00 43.74 274 ALA D C 1
ATOM 9960 O O . ALA D 1 275 ? 131.631 82.097 130.720 1.00 43.81 274 ALA D O 1
ATOM 9962 N N . GLY D 1 276 ? 130.157 80.479 130.165 1.00 41.96 275 GLY D N 1
ATOM 9963 C CA . GLY D 1 276 ? 129.038 81.061 130.864 1.00 41.58 275 GLY D CA 1
ATOM 9964 C C . GLY D 1 276 ? 128.422 80.057 131.822 1.00 42.21 275 GLY D C 1
ATOM 9965 O O . GLY D 1 276 ? 128.892 78.927 131.972 1.00 43.04 275 GLY D O 1
ATOM 9966 N N . ALA D 1 277 ? 127.350 80.497 132.467 1.00 41.80 276 ALA D N 1
ATOM 9967 C CA . ALA D 1 277 ? 126.672 79.680 133.458 1.00 41.11 276 ALA D CA 1
ATOM 9968 C C . ALA D 1 277 ? 125.359 80.347 133.821 1.00 43.14 276 ALA D C 1
ATOM 9969 O O . ALA D 1 277 ? 125.231 81.573 133.743 1.00 44.62 276 ALA D O 1
ATOM 9971 N N . GLU D 1 278 ? 124.387 79.532 134.218 1.00 44.15 277 GLU D N 1
ATOM 9972 C CA . GLU D 1 278 ? 123.186 80.073 134.832 1.00 46.07 277 GLU D CA 1
ATOM 9973 C C . GLU D 1 278 ? 122.700 79.084 135.873 1.00 42.97 277 GLU D C 1
ATOM 9974 O O . GLU D 1 278 ? 122.877 77.875 135.717 1.00 41.20 277 GLU D O 1
ATOM 9980 N N . ILE D 1 279 ? 122.128 79.613 136.952 1.00 41.60 278 ILE D N 1
ATOM 9981 C CA . ILE D 1 279 ? 121.529 78.879 138.056 1.00 42.11 278 ILE D CA 1
ATOM 9982 C C . ILE D 1 279 ? 120.016 78.994 137.934 1.00 40.98 278 ILE D C 1
ATOM 9983 O O . ILE D 1 279 ? 119.497 80.039 137.537 1.00 40.02 278 ILE D O 1
ATOM 9988 N N . HIS D 1 280 ? 119.280 77.909 138.168 1.00 41.91 279 HIS D N 1
ATOM 9989 C CA . HIS D 1 280 ? 117.822 77.932 138.151 1.00 43.81 279 HIS D CA 1
ATOM 9990 C C . HIS D 1 280 ? 117.302 77.549 139.530 1.00 44.56 279 HIS D C 1
ATOM 9991 O O . HIS D 1 280 ? 117.698 76.519 140.086 1.00 44.05 279 HIS D O 1
ATOM 9998 N N . SER D 1 281 ? 116.397 78.361 140.066 1.00 44.68 280 SER D N 1
ATOM 9999 C CA . SER D 1 281 ? 115.727 78.043 141.316 1.00 44.49 280 SER D CA 1
ATOM 10000 C C . SER D 1 281 ? 114.514 78.953 141.420 1.00 44.30 280 SER D C 1
ATOM 10001 O O . SER D 1 281 ? 114.519 80.073 140.905 1.00 43.58 280 SER D O 1
ATOM 10004 N N . GLY D 1 282 ? 113.503 78.472 142.107 1.00 44.68 281 GLY D N 1
ATOM 10005 C CA . GLY D 1 282 ? 112.285 79.235 142.230 1.00 45.83 281 GLY D CA 1
ATOM 10006 C C . GLY D 1 282 ? 111.079 78.350 142.025 1.00 47.64 281 GLY D C 1
ATOM 10007 O O . GLY D 1 282 ? 111.194 77.138 141.842 1.00 47.98 281 GLY D O 1
ATOM 10008 N N . MET D 1 283 ? 109.902 78.978 142.052 1.00 50.11 282 MET D N 1
ATOM 10009 C CA . MET D 1 283 ? 108.645 78.237 142.068 1.00 53.25 282 MET D CA 1
ATOM 10010 C C . MET D 1 283 ? 108.394 77.475 140.774 1.00 50.51 282 MET D C 1
ATOM 10011 O O . MET D 1 283 ? 107.463 76.665 140.715 1.00 49.05 282 MET D O 1
ATOM 10016 N N . SER D 1 284 ? 109.180 77.742 139.736 1.00 48.51 283 SER D N 1
ATOM 10017 C CA . SER D 1 284 ? 109.214 77.088 138.436 1.00 48.07 283 SER D CA 1
ATOM 10018 C C . SER D 1 284 ? 110.101 75.852 138.422 1.00 48.91 283 SER D C 1
ATOM 10019 O O . SER D 1 284 ? 110.220 75.208 137.375 1.00 52.15 283 SER D O 1
ATOM 10022 N N . TYR D 1 285 ? 110.865 75.615 139.486 1.00 47.84 284 TYR D N 1
ATOM 10023 C CA . TYR D 1 285 ? 111.943 74.627 139.471 1.00 48.45 284 TYR D CA 1
ATOM 10024 C C . TYR D 1 285 ? 111.850 73.707 140.683 1.00 47.19 284 TYR D C 1
ATOM 10025 O O . TYR D 1 285 ? 112.351 74.052 141.768 1.00 46.88 284 TYR D O 1
ATOM 10034 N N . PRO D 1 286 ? 111.247 72.525 140.531 1.00 46.04 285 PRO D N 1
ATOM 10035 C CA . PRO D 1 286 ? 111.165 71.588 141.664 1.00 46.35 285 PRO D CA 1
ATOM 10036 C C . PRO D 1 286 ? 112.520 71.177 142.202 1.00 48.06 285 PRO D C 1
ATOM 10037 O O . PRO D 1 286 ? 112.620 70.788 143.371 1.00 47.74 285 PRO D O 1
ATOM 10041 N N . LYS D 1 287 ? 113.560 71.227 141.374 1.00 51.15 286 LYS D N 1
ATOM 10042 C CA . LYS D 1 287 ? 114.939 71.004 141.784 1.00 53.13 286 LYS D CA 1
ATOM 10043 C C . LYS D 1 287 ? 115.795 72.157 141.274 1.00 50.84 286 LYS D C 1
ATOM 10044 O O . LYS D 1 287 ? 115.520 72.738 140.220 1.00 49.73 286 LYS D O 1
ATOM 10050 N N . ASN D 1 288 ? 116.837 72.488 142.025 1.00 49.85 287 ASN D N 1
ATOM 10051 C CA . ASN D 1 288 ? 117.730 73.553 141.608 1.00 48.97 287 ASN D CA 1
ATOM 10052 C C . ASN D 1 288 ? 118.683 73.065 140.525 1.00 47.62 287 ASN D C 1
ATOM 10053 O O . ASN D 1 288 ? 119.045 71.888 140.463 1.00 47.33 287 ASN D O 1
ATOM 10058 N N . GLU D 1 289 ? 119.087 73.987 139.659 1.00 47.19 288 GLU D N 1
ATOM 10059 C CA . GLU D 1 289 ? 119.871 73.640 138.486 1.00 48.31 288 GLU D CA 1
ATOM 10060 C C . GLU D 1 289 ? 121.059 74.578 138.348 1.00 43.02 288 GLU D C 1
ATOM 10061 O O . GLU D 1 289 ? 121.029 75.731 138.790 1.00 43.16 288 GLU D O 1
ATOM 10067 N N . LEU D 1 290 ? 122.107 74.064 137.718 1.00 38.35 289 LEU D N 1
ATOM 10068 C CA . LEU D 1 290 ? 123.285 74.851 137.394 1.00 36.90 289 LEU D CA 1
ATOM 10069 C C . LEU D 1 290 ? 123.829 74.311 136.087 1.00 37.89 289 LEU D C 1
ATOM 10070 O O . LEU D 1 290 ? 124.143 73.121 135.995 1.00 36.97 289 LEU D O 1
ATOM 10075 N N . ILE D 1 291 ? 123.928 75.171 135.079 1.00 39.53 290 ILE D N 1
ATOM 10076 C CA . ILE D 1 291 ? 124.378 74.770 133.754 1.00 40.83 290 ILE D CA 1
ATOM 10077 C C . ILE D 1 291 ? 125.551 75.649 133.348 1.00 41.63 290 ILE D C 1
ATOM 10078 O O . ILE D 1 291 ? 125.402 76.868 133.203 1.00 42.22 290 ILE D O 1
ATOM 10083 N N . TYR D 1 292 ? 126.707 75.034 133.152 1.00 42.33 291 TYR D N 1
ATOM 10084 C CA . TYR D 1 292 ? 127.794 75.717 132.473 1.00 42.43 291 TYR D CA 1
ATOM 10085 C C . TYR D 1 292 ? 127.602 75.608 130.968 1.00 41.81 291 TYR D C 1
ATOM 10086 O O . TYR D 1 292 ? 127.030 74.635 130.465 1.00 41.16 291 TYR D O 1
ATOM 10095 N N . ASN D 1 293 ? 128.074 76.624 130.247 1.00 40.11 292 ASN D N 1
ATOM 10096 C CA . ASN D 1 293 ? 128.060 76.598 128.791 1.00 39.90 292 ASN D CA 1
ATOM 10097 C C . ASN D 1 293 ? 129.414 77.067 128.292 1.00 41.39 292 ASN D C 1
ATOM 10098 O O . ASN D 1 293 ? 129.947 78.073 128.769 1.00 42.93 292 ASN D O 1
ATOM 10103 N N . ARG D 1 294 ? 129.986 76.308 127.364 1.00 41.64 293 ARG D N 1
ATOM 10104 C CA . ARG D 1 294 ? 131.280 76.644 126.799 1.00 40.76 293 ARG D CA 1
ATOM 10105 C C . ARG D 1 294 ? 131.422 75.917 125.476 1.00 40.27 293 ARG D C 1
ATOM 10106 O O . ARG D 1 294 ? 130.735 74.928 125.213 1.00 40.29 293 ARG D O 1
ATOM 10114 N N . ALA D 1 295 ? 132.314 76.435 124.642 1.00 40.20 294 ALA D N 1
ATOM 10115 C CA . ALA D 1 295 ? 132.821 75.702 123.496 1.00 39.62 294 ALA D CA 1
ATOM 10116 C C . ALA D 1 295 ? 133.954 74.803 123.981 1.00 39.06 294 ALA D C 1
ATOM 10117 O O . ALA D 1 295 ? 134.868 75.266 124.667 1.00 38.93 294 ALA D O 1
ATOM 10119 N N . ARG D 1 296 ? 133.877 73.517 123.658 1.00 40.13 295 ARG D N 1
ATOM 10120 C CA . ARG D 1 296 ? 134.931 72.570 123.997 1.00 41.63 295 ARG D CA 1
ATOM 10121 C C . ARG D 1 296 ? 135.336 71.828 122.733 1.00 43.10 295 ARG D C 1
ATOM 10122 O O . ARG D 1 296 ? 134.483 71.251 122.046 1.00 41.47 295 ARG D O 1
ATOM 10130 N N . ASN D 1 297 ? 136.634 71.855 122.426 1.00 44.55 296 ASN D N 1
ATOM 10131 C CA . ASN D 1 297 ? 137.176 71.192 121.241 1.00 44.85 296 ASN D CA 1
ATOM 10132 C C . ASN D 1 297 ? 136.356 71.528 120.001 1.00 45.22 296 ASN D C 1
ATOM 10133 O O . ASN D 1 297 ? 136.060 70.661 119.177 1.00 46.35 296 ASN D O 1
ATOM 10138 N N . ASN D 1 298 ? 135.955 72.798 119.899 1.00 43.73 297 ASN D N 1
ATOM 10139 C CA . ASN D 1 298 ? 135.261 73.379 118.752 1.00 43.43 297 ASN D CA 1
ATOM 10140 C C . ASN D 1 298 ? 133.772 73.057 118.699 1.00 43.69 297 ASN D C 1
ATOM 10141 O O . ASN D 1 298 ? 133.139 73.277 117.666 1.00 43.78 297 ASN D O 1
ATOM 10146 N N . GLN D 1 299 ? 133.167 72.570 119.780 1.00 43.88 298 GLN D N 1
ATOM 10147 C CA . GLN D 1 299 ? 131.730 72.322 119.799 1.00 42.46 298 GLN D CA 1
ATOM 10148 C C . GLN D 1 299 ? 131.098 72.977 121.020 1.00 41.53 298 GLN D C 1
ATOM 10149 O O . GLN D 1 299 ? 131.695 73.014 122.103 1.00 42.29 298 GLN D O 1
ATOM 10155 N N . LEU D 1 300 ? 129.886 73.492 120.835 1.00 39.00 299 LEU D N 1
ATOM 10156 C CA . LEU D 1 300 ? 129.146 74.123 121.920 1.00 38.63 299 LEU D CA 1
ATOM 10157 C C . LEU D 1 300 ? 128.558 73.043 122.813 1.00 39.01 299 LEU D C 1
ATOM 10158 O O . LEU D 1 300 ? 127.731 72.241 122.365 1.00 38.68 299 LEU D O 1
ATOM 10163 N N . MET D 1 301 ? 128.974 73.030 124.075 1.00 40.47 300 MET D N 1
ATOM 10164 C CA . MET D 1 301 ? 128.536 72.048 125.055 1.00 39.44 300 MET D CA 1
ATOM 10165 C C . MET D 1 301 ? 127.865 72.743 126.233 1.00 38.59 300 MET D C 1
ATOM 10166 O O . MET D 1 301 ? 127.921 73.967 126.379 1.00 39.20 300 MET D O 1
ATOM 10171 N N . GLU D 1 302 ? 127.200 71.951 127.069 1.00 38.24 301 GLU D N 1
ATOM 10172 C CA . GLU D 1 302 ? 126.554 72.484 128.261 1.00 39.46 301 GLU D CA 1
ATOM 10173 C C . GLU D 1 302 ? 126.656 71.469 129.391 1.00 40.26 301 GLU D C 1
ATOM 10174 O O . GLU D 1 302 ? 126.303 70.299 129.216 1.00 38.19 301 GLU D O 1
ATOM 10180 N N . GLU D 1 303 ? 127.141 71.917 130.548 1.00 41.53 302 GLU D N 1
ATOM 10181 C CA . GLU D 1 303 ? 127.465 71.031 131.659 1.00 43.96 302 GLU D CA 1
ATOM 10182 C C . GLU D 1 303 ? 126.455 71.251 132.778 1.00 44.10 302 GLU D C 1
ATOM 10183 O O . GLU D 1 303 ? 126.377 72.344 133.347 1.00 44.83 302 GLU D O 1
ATOM 10189 N N . THR D 1 304 ? 125.701 70.204 133.104 1.00 44.90 303 THR D N 1
ATOM 10190 C CA . THR D 1 304 ? 124.605 70.321 134.053 1.00 44.90 303 THR D CA 1
ATOM 10191 C C . THR D 1 304 ? 124.787 69.311 135.185 1.00 43.14 303 THR D C 1
ATOM 10192 O O . THR D 1 304 ? 125.583 68.374 135.094 1.00 44.03 303 THR D O 1
ATOM 10196 N N . LEU D 1 305 ? 124.022 69.506 136.255 1.00 42.38 304 LEU D N 1
ATOM 10197 C CA . LEU D 1 305 ? 124.132 68.649 137.429 1.00 41.12 304 LEU D CA 1
ATOM 10198 C C . LEU D 1 305 ? 123.478 67.300 137.173 1.00 41.87 304 LEU D C 1
ATOM 10199 O O . LEU D 1 305 ? 122.311 67.230 136.774 1.00 43.93 304 LEU D O 1
ATOM 10204 N N . SER D 1 306 ? 124.226 66.229 137.421 1.00 42.81 305 SER D N 1
ATOM 10205 C CA . SER D 1 306 ? 123.521 64.959 137.530 1.00 44.05 305 SER D CA 1
ATOM 10206 C C . SER D 1 306 ? 123.015 64.708 138.944 1.00 44.50 305 SER D C 1
ATOM 10207 O O . SER D 1 306 ? 121.852 64.328 139.113 1.00 45.69 305 SER D O 1
ATOM 10210 N N . GLU D 1 320 ? 120.458 70.977 154.402 1.00 71.64 319 GLU D N 1
ATOM 10211 C CA . GLU D 1 320 ? 120.870 71.840 153.299 1.00 71.90 319 GLU D CA 1
ATOM 10212 C C . GLU D 1 320 ? 121.436 73.167 153.793 1.00 70.26 319 GLU D C 1
ATOM 10213 O O . GLU D 1 320 ? 121.916 73.259 154.925 1.00 69.59 319 GLU D O 1
ATOM 10219 N N . GLU D 1 321 ? 121.384 74.177 152.913 1.00 69.32 320 GLU D N 1
ATOM 10220 C CA . GLU D 1 321 ? 122.179 75.392 153.086 1.00 68.99 320 GLU D CA 1
ATOM 10221 C C . GLU D 1 321 ? 121.827 76.161 154.358 1.00 69.01 320 GLU D C 1
ATOM 10222 O O . GLU D 1 321 ? 122.725 76.670 155.040 1.00 69.39 320 GLU D O 1
ATOM 10228 N N . GLY D 1 322 ? 120.542 76.289 154.688 1.00 68.16 321 GLY D N 1
ATOM 10229 C CA . GLY D 1 322 ? 120.181 77.061 155.870 1.00 67.38 321 GLY D CA 1
ATOM 10230 C C . GLY D 1 322 ? 120.952 76.652 157.109 1.00 66.92 321 GLY D C 1
ATOM 10231 O O . GLY D 1 322 ? 121.285 77.496 157.948 1.00 67.78 321 GLY D O 1
ATOM 10232 N N . THR D 1 323 ? 121.248 75.359 157.243 1.00 65.59 322 THR D N 1
ATOM 10233 C CA . THR D 1 323 ? 122.043 74.892 158.374 1.00 65.38 322 THR D CA 1
ATOM 10234 C C . THR D 1 323 ? 123.521 75.210 158.178 1.00 65.03 322 THR D C 1
ATOM 10235 O O . THR D 1 323 ? 124.179 75.696 159.105 1.00 66.15 322 THR D O 1
ATOM 10239 N N . VAL D 1 324 ? 124.050 74.965 156.973 1.00 62.69 323 VAL D N 1
ATOM 10240 C CA . VAL D 1 324 ? 125.451 75.278 156.698 1.00 61.15 323 VAL D CA 1
ATOM 10241 C C . VAL D 1 324 ? 125.749 76.740 157.019 1.00 61.38 323 VAL D C 1
ATOM 10242 O O . VAL D 1 324 ? 126.761 77.053 157.660 1.00 61.29 323 VAL D O 1
ATOM 10246 N N . ASP D 1 325 ? 124.873 77.658 156.593 1.00 60.85 324 ASP D N 1
ATOM 10247 C CA . ASP D 1 325 ? 125.077 79.063 156.931 1.00 60.22 324 ASP D CA 1
ATOM 10248 C C . ASP D 1 325 ? 125.217 79.250 158.434 1.00 59.48 324 ASP D C 1
ATOM 10249 O O . ASP D 1 325 ? 126.196 79.840 158.901 1.00 60.41 324 ASP D O 1
ATOM 10254 N N . ASN D 1 326 ? 124.245 78.760 159.206 1.00 57.61 325 ASN D N 1
ATOM 10255 C CA . ASN D 1 326 ? 124.275 78.992 160.646 1.00 55.74 325 ASN D CA 1
ATOM 10256 C C . ASN D 1 326 ? 125.538 78.420 161.275 1.00 55.78 325 ASN D C 1
ATOM 10257 O O . ASN D 1 326 ? 126.071 78.989 162.237 1.00 55.56 325 ASN D O 1
ATOM 10262 N N . ARG D 1 327 ? 126.049 77.313 160.733 1.00 54.65 326 ARG D N 1
ATOM 10263 C CA . ARG D 1 327 ? 127.224 76.685 161.324 1.00 55.36 326 ARG D CA 1
ATOM 10264 C C . ARG D 1 327 ? 128.472 77.541 161.128 1.00 54.33 326 ARG D C 1
ATOM 10265 O O . ARG D 1 327 ? 129.110 77.951 162.102 1.00 55.25 326 ARG D O 1
ATOM 10273 N N . GLN D 1 328 ? 128.845 77.814 159.875 1.00 53.36 327 GLN D N 1
ATOM 10274 C CA . GLN D 1 328 ? 130.034 78.627 159.636 1.00 52.33 327 GLN D CA 1
ATOM 10275 C C . GLN D 1 328 ? 129.978 79.940 160.410 1.00 52.72 327 GLN D C 1
ATOM 10276 O O . GLN D 1 328 ? 131.009 80.421 160.892 1.00 53.36 327 GLN D O 1
ATOM 10282 N N . TRP D 1 329 ? 128.785 80.523 160.555 1.00 52.91 328 TRP D N 1
ATOM 10283 C CA . TRP D 1 329 ? 128.641 81.733 161.354 1.00 53.38 328 TRP D CA 1
ATOM 10284 C C . TRP D 1 329 ? 129.014 81.479 162.805 1.00 55.38 328 TRP D C 1
ATOM 10285 O O . TRP D 1 329 ? 129.783 82.242 163.398 1.00 55.24 328 TRP D O 1
ATOM 10296 N N . LEU D 1 330 ? 128.479 80.407 163.393 1.00 56.50 329 LEU D N 1
ATOM 10297 C CA . LEU D 1 330 ? 128.821 80.083 164.773 1.00 59.33 329 LEU D CA 1
ATOM 10298 C C . LEU D 1 330 ? 130.299 79.729 164.906 1.00 63.92 329 LEU D C 1
ATOM 10299 O O . LEU D 1 330 ? 130.970 80.184 165.841 1.00 65.01 329 LEU D O 1
ATOM 10304 N N . GLU D 1 331 ? 130.829 78.935 163.970 1.00 66.81 330 GLU D N 1
ATOM 10305 C CA . GLU D 1 331 ? 132.242 78.573 164.019 1.00 69.69 330 GLU D CA 1
ATOM 10306 C C . GLU D 1 331 ? 133.146 79.780 163.818 1.00 66.37 330 GLU D C 1
ATOM 10307 O O . GLU D 1 331 ? 134.221 79.850 164.423 1.00 66.31 330 GLU D O 1
ATOM 10313 N N . ALA D 1 332 ? 132.737 80.735 162.976 1.00 63.12 331 ALA D N 1
ATOM 10314 C CA . ALA D 1 332 ? 133.534 81.942 162.781 1.00 62.24 331 ALA D CA 1
ATOM 10315 C C . ALA D 1 332 ? 133.641 82.759 164.060 1.00 63.19 331 ALA D C 1
ATOM 10316 O O . ALA D 1 332 ? 134.699 83.333 164.339 1.00 62.64 331 ALA D O 1
ATOM 10318 N N . ILE D 1 333 ? 132.558 82.842 164.838 1.00 64.33 332 ILE D N 1
ATOM 10319 C CA . ILE D 1 333 ? 132.634 83.510 166.132 1.00 67.21 332 ILE D CA 1
ATOM 10320 C C . ILE D 1 333 ? 133.728 82.881 166.980 1.00 68.89 332 ILE D C 1
ATOM 10321 O O . ILE D 1 333 ? 134.515 83.584 1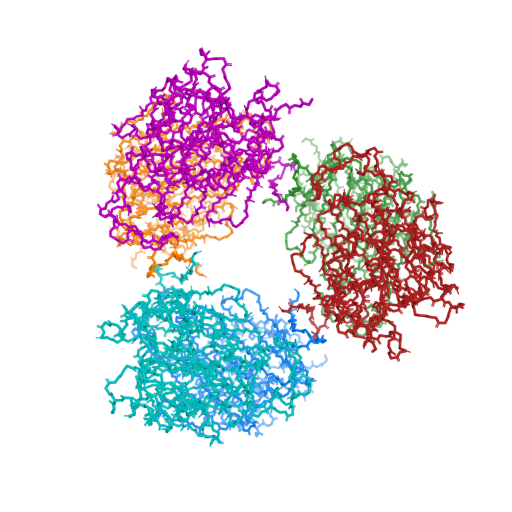67.625 1.00 70.19 332 ILE D O 1
ATOM 10326 N N . GLN D 1 334 ? 133.812 81.550 166.970 1.00 68.95 333 GLN D N 1
ATOM 10327 C CA . GLN D 1 334 ? 134.689 80.856 167.907 1.00 70.49 333 GLN D CA 1
ATOM 10328 C C . GLN D 1 334 ? 136.158 81.021 167.529 1.00 72.86 333 GLN D C 1
ATOM 10329 O O . GLN D 1 334 ? 136.958 81.543 168.315 1.00 77.50 333 GLN D O 1
ATOM 10335 N N . ASN D 1 335 ? 136.534 80.583 166.328 1.00 71.98 334 ASN D N 1
ATOM 10336 C CA . ASN D 1 335 ? 137.939 80.679 165.952 1.00 72.62 334 ASN D CA 1
ATOM 10337 C C . ASN D 1 335 ? 138.360 82.093 165.569 1.00 70.17 334 ASN D C 1
ATOM 10338 O O . ASN D 1 335 ? 139.482 82.267 165.077 1.00 68.62 334 ASN D O 1
ATOM 10343 N N . GLY D 1 336 ? 137.535 83.103 165.843 1.00 68.45 335 GLY D N 1
ATOM 10344 C CA . GLY D 1 336 ? 137.893 84.468 165.512 1.00 67.35 335 GLY D CA 1
ATOM 10345 C C . GLY D 1 336 ? 138.174 84.718 164.049 1.00 65.65 335 GLY D C 1
ATOM 10346 O O . GLY D 1 336 ? 138.968 85.604 163.723 1.00 65.04 335 GLY D O 1
ATOM 10347 N N . THR D 1 337 ? 137.539 83.965 163.151 1.00 64.79 336 THR D N 1
ATOM 10348 C CA . THR D 1 337 ? 137.701 84.106 161.712 1.00 65.40 336 THR D CA 1
ATOM 10349 C C . THR D 1 337 ? 136.493 84.837 161.116 1.00 67.84 336 THR D C 1
ATOM 10350 O O . THR D 1 337 ? 135.504 85.122 161.795 1.00 68.11 336 THR D O 1
ATOM 10354 N N . GLU D 1 338 ? 136.588 85.172 159.826 1.00 70.63 337 GLU D N 1
ATOM 10355 C CA . GLU D 1 338 ? 135.571 85.906 159.075 1.00 73.61 337 GLU D CA 1
ATOM 10356 C C . GLU D 1 338 ? 134.407 84.993 158.696 1.00 74.03 337 GLU D C 1
ATOM 10357 O O . GLU D 1 338 ? 134.624 83.869 158.236 1.00 80.31 337 GLU D O 1
ATOM 10363 N N . PRO D 1 339 ? 133.172 85.449 158.889 1.00 66.10 338 PRO D N 1
ATOM 10364 C CA . PRO D 1 339 ? 132.030 84.768 158.268 1.00 61.09 338 PRO D CA 1
ATOM 10365 C C . PRO D 1 339 ? 132.060 84.944 156.756 1.00 55.72 338 PRO D C 1
ATOM 10366 O O . PRO D 1 339 ? 132.684 85.864 156.223 1.00 55.21 338 PRO D O 1
ATOM 10370 N N . LEU D 1 340 ? 131.371 84.039 156.054 1.00 51.75 339 LEU D N 1
ATOM 10371 C CA . LEU D 1 340 ? 131.436 84.057 154.594 1.00 47.98 339 LEU D CA 1
ATOM 10372 C C . LEU D 1 340 ? 130.834 85.336 154.014 1.00 45.03 339 LEU D C 1
ATOM 10373 O O . LEU D 1 340 ? 131.388 85.913 153.070 1.00 44.34 339 LEU D O 1
ATOM 10378 N N . VAL D 1 341 ? 129.705 85.788 154.550 1.00 43.07 340 VAL D N 1
ATOM 10379 C CA . VAL D 1 341 ? 129.036 86.990 154.060 1.00 43.83 340 VAL D CA 1
ATOM 10380 C C . VAL D 1 341 ? 129.617 88.196 154.791 1.00 46.51 340 VAL D C 1
ATOM 10381 O O . VAL D 1 341 ? 129.413 88.362 155.996 1.00 46.56 340 VAL D O 1
ATOM 10385 N N . LYS D 1 342 ? 130.327 89.050 154.055 1.00 48.79 341 LYS D N 1
ATOM 10386 C CA . LYS D 1 342 ? 130.941 90.229 154.643 1.00 51.50 341 LYS D CA 1
ATOM 10387 C C . LYS D 1 342 ? 129.946 91.387 154.659 1.00 50.33 341 LYS D C 1
ATOM 10388 O O . LYS D 1 342 ? 129.146 91.536 153.730 1.00 49.45 341 LYS D O 1
ATOM 10394 N N . PRO D 1 343 ? 129.965 92.210 155.707 1.00 49.26 342 PRO D N 1
ATOM 10395 C CA . PRO D 1 343 ? 129.036 93.351 155.753 1.00 50.00 342 PRO D CA 1
ATOM 10396 C C . PRO D 1 343 ? 129.206 94.318 154.592 1.00 51.61 342 PRO D C 1
ATOM 10397 O O . PRO D 1 343 ? 128.220 94.919 154.138 1.00 51.73 342 PRO D O 1
ATOM 10401 N N . GLU D 1 344 ? 130.430 94.475 154.088 1.00 52.50 343 GLU D N 1
ATOM 10402 C CA . GLU D 1 344 ? 130.668 95.383 152.972 1.00 52.66 343 GLU D CA 1
ATOM 10403 C C . GLU D 1 344 ? 129.975 94.901 151.700 1.00 50.61 343 GLU D C 1
ATOM 10404 O O . GLU D 1 344 ? 129.465 95.716 150.921 1.00 48.32 343 GLU D O 1
ATOM 10410 N N . GLU D 1 345 ? 129.926 93.584 151.480 1.00 51.53 344 GLU D N 1
ATOM 10411 C CA . GLU D 1 345 ? 129.223 93.063 150.314 1.00 51.26 344 GLU D CA 1
ATOM 10412 C C . GLU D 1 345 ? 127.722 93.261 150.444 1.00 50.82 344 GLU D C 1
ATOM 10413 O O . GLU D 1 345 ? 127.055 93.662 149.481 1.00 53.55 344 GLU D O 1
ATOM 10419 N N . ALA D 1 346 ? 127.170 92.985 151.628 1.00 47.90 345 ALA D N 1
ATOM 10420 C CA . ALA D 1 346 ? 125.747 93.208 151.837 1.00 45.57 345 ALA D CA 1
ATOM 10421 C C . ALA D 1 346 ? 125.385 94.674 151.665 1.00 45.01 345 ALA D C 1
ATOM 10422 O O . ALA D 1 346 ? 124.338 94.993 151.084 1.00 43.70 345 ALA D O 1
ATOM 10424 N N . LEU D 1 347 ? 126.238 95.578 152.156 1.00 45.86 346 LEU D N 1
ATOM 10425 C CA . LEU D 1 347 ? 125.986 97.003 151.972 1.00 46.31 346 LEU D CA 1
ATOM 10426 C C . LEU D 1 347 ? 125.989 97.370 150.492 1.00 47.08 346 LEU D C 1
ATOM 10427 O O . LEU D 1 347 ? 125.090 98.079 150.018 1.00 47.84 346 LEU D O 1
ATOM 10432 N N . ALA D 1 348 ? 126.988 96.889 149.743 1.00 46.71 347 ALA D N 1
ATOM 10433 C CA . ALA D 1 348 ? 126.981 97.086 148.298 1.00 46.29 347 ALA D CA 1
ATOM 10434 C C . ALA D 1 348 ? 125.642 96.681 147.699 1.00 47.15 347 ALA D C 1
ATOM 10435 O O . ALA D 1 348 ? 125.083 97.401 146.860 1.00 47.21 347 ALA D O 1
ATOM 10437 N N . VAL D 1 349 ? 125.028 95.605 148.137 1.00 48.07 348 VAL D N 1
ATOM 10438 C CA . VAL D 1 349 ? 123.739 95.140 147.566 1.00 48.58 348 VAL D CA 1
ATOM 10439 C C . VAL D 1 349 ? 122.667 96.155 147.928 1.00 49.88 348 VAL D C 1
ATOM 10440 O O . VAL D 1 349 ? 121.890 96.508 147.086 1.00 49.95 348 VAL D O 1
ATOM 10444 N N . THR D 1 350 ? 122.739 96.676 149.124 1.00 51.41 349 THR D N 1
ATOM 10445 C CA . THR D 1 350 ? 121.714 97.614 149.593 1.00 53.42 349 THR D CA 1
ATOM 10446 C C . THR D 1 350 ? 121.788 98.902 148.785 1.00 53.46 349 THR D C 1
ATOM 10447 O O . THR D 1 350 ? 120.767 99.439 148.443 1.00 52.65 349 THR D O 1
ATOM 10451 N N . LYS D 1 351 ? 122.986 99.305 148.466 1.00 53.10 350 LYS D N 1
ATOM 10452 C CA . LYS D 1 351 ? 123.178 100.544 147.726 1.00 53.93 350 LYS D CA 1
ATOM 10453 C C . LYS D 1 351 ? 122.656 100.465 146.291 1.00 51.24 350 LYS D C 1
ATOM 10454 O O . LYS D 1 351 ? 122.085 101.431 145.868 1.00 51.41 350 LYS D O 1
ATOM 10456 N N . ILE D 1 352 ? 122.816 99.349 145.614 1.00 48.01 351 ILE D N 1
ATOM 10457 C CA . ILE D 1 352 ? 122.355 99.218 144.219 1.00 44.86 351 ILE D CA 1
ATOM 10458 C C . ILE D 1 352 ? 120.848 99.187 144.216 1.00 43.63 351 ILE D C 1
ATOM 10459 O O . ILE D 1 352 ? 120.241 99.896 143.493 1.00 42.58 351 ILE D O 1
ATOM 10464 N N . LEU D 1 353 ? 120.324 98.450 145.129 1.00 44.39 352 LEU D N 1
ATOM 10465 C CA . LEU D 1 353 ? 118.874 98.281 145.172 1.00 44.47 352 LEU D CA 1
ATOM 10466 C C . LEU D 1 353 ? 118.266 99.617 145.532 1.00 48.35 352 LEU D C 1
ATOM 10467 O O . LEU D 1 353 ? 117.309 100.003 144.912 1.00 49.23 352 LEU D O 1
ATOM 10472 N N . ASP D 1 354 ? 118.833 100.395 146.448 1.00 50.59 353 ASP D N 1
ATOM 10473 C CA . ASP D 1 354 ? 118.278 101.739 146.743 1.00 53.99 353 ASP D CA 1
ATOM 10474 C C . ASP D 1 354 ? 118.406 102.642 145.526 1.00 51.35 353 ASP D C 1
ATOM 10475 O O . ASP D 1 354 ? 117.554 103.451 145.313 1.00 49.56 353 ASP D O 1
ATOM 10480 N N . ALA D 1 355 ? 119.465 102.459 144.794 1.00 48.60 354 ALA D N 1
ATOM 10481 C CA . ALA D 1 355 ? 119.662 103.233 143.585 1.00 47.48 354 ALA D CA 1
ATOM 10482 C C . ALA D 1 355 ? 118.685 102.864 142.474 1.00 48.33 354 ALA D C 1
ATOM 10483 O O . ALA D 1 355 ? 118.421 103.708 141.665 1.00 50.17 354 ALA D O 1
ATOM 10485 N N . ILE D 1 356 ? 118.123 101.671 142.489 1.00 47.47 355 ILE D N 1
ATOM 10486 C CA . ILE D 1 356 ? 117.113 101.300 141.467 1.00 46.65 355 ILE D CA 1
ATOM 10487 C C . ILE D 1 356 ? 115.866 102.072 141.810 1.00 46.63 355 ILE D C 1
ATOM 10488 O O . ILE D 1 356 ? 115.237 102.598 140.939 1.00 46.65 355 ILE D O 1
ATOM 10493 N N . TYR D 1 357 ? 115.587 102.168 143.101 1.00 46.82 356 TYR D N 1
ATOM 10494 C CA . TYR D 1 357 ? 114.430 102.956 143.571 1.00 46.91 356 TYR D CA 1
ATOM 10495 C C . TYR D 1 357 ? 114.695 104.441 143.312 1.00 47.70 356 TYR D C 1
ATOM 10496 O O . TYR D 1 357 ? 113.770 105.134 142.896 1.00 46.35 356 TYR D O 1
ATOM 10505 N N . LYS D 1 358 ? 115.933 104.890 143.519 1.00 50.48 357 LYS D N 1
ATOM 10506 C CA . LYS D 1 358 ? 116.270 106.319 143.331 1.00 55.18 357 LYS D CA 1
ATOM 10507 C C . LYS D 1 358 ? 115.961 106.713 141.893 1.00 55.51 357 LYS D C 1
ATOM 10508 O O . LYS D 1 358 ? 115.727 107.896 141.647 1.00 56.47 357 LYS D O 1
ATOM 10510 N N . SER D 1 359 ? 115.975 105.757 140.975 1.00 55.99 358 SER D N 1
ATOM 10511 C CA . SER D 1 359 ? 115.517 106.110 139.617 1.00 57.79 358 SER D CA 1
ATOM 10512 C C . SER D 1 359 ? 114.007 106.378 139.688 1.00 60.45 358 SER D C 1
ATOM 10513 O O . SER D 1 359 ? 113.273 105.823 138.866 1.00 60.35 358 SER D O 1
ATOM 10515 N N . ALA D 1 360 ? 113.557 107.103 140.728 1.00 62.40 359 ALA D N 1
ATOM 10516 C CA . ALA D 1 360 ? 112.196 107.670 140.823 1.00 62.73 359 ALA D CA 1
ATOM 10517 C C . ALA D 1 360 ? 112.510 109.115 140.463 1.00 65.57 359 ALA D C 1
ATOM 10518 O O . ALA D 1 360 ? 111.613 109.970 140.465 1.00 68.34 359 ALA D O 1
ATOM 10520 N N . LYS D 1 361 ? 113.793 109.353 140.232 1.00 65.33 360 LYS D N 1
ATOM 10521 C CA . LYS D 1 361 ? 114.271 110.659 139.777 1.00 63.57 360 LYS D CA 1
ATOM 10522 C C . LYS D 1 361 ? 114.227 110.634 138.255 1.00 63.89 360 LYS D C 1
ATOM 10523 O O . LYS D 1 361 ? 114.714 111.590 137.658 1.00 63.16 360 LYS D O 1
ATOM 10525 N N . THR D 1 362 ? 113.671 109.571 137.664 1.00 63.93 361 THR D N 1
ATOM 10526 C CA . THR D 1 362 ? 113.684 109.386 136.187 1.00 65.22 361 THR D CA 1
ATOM 10527 C C . THR D 1 362 ? 115.090 109.740 135.703 1.00 65.50 361 THR D C 1
ATOM 10528 O O . THR D 1 362 ? 115.219 110.439 134.691 1.00 64.94 361 THR D O 1
ATOM 10532 N N . ASN D 1 363 ? 116.095 109.257 136.431 1.00 65.24 362 ASN D N 1
ATOM 10533 C CA . ASN D 1 363 ? 117.496 109.534 136.047 1.00 64.30 362 ASN D CA 1
ATOM 10534 C C . ASN D 1 363 ? 118.436 108.420 136.509 1.00 58.42 362 ASN D C 1
ATOM 10535 O O . ASN D 1 363 ? 118.146 107.789 137.521 1.00 55.87 362 ASN D O 1
ATOM 10540 N N . THR D 1 364 ? 119.513 108.211 135.765 1.00 55.03 363 THR D N 1
ATOM 10541 C CA . THR D 1 364 ? 120.531 107.212 136.076 1.00 49.83 363 THR D CA 1
ATOM 10542 C C . THR D 1 364 ? 121.296 107.725 137.258 1.00 48.43 363 THR D C 1
ATOM 10543 O O . THR D 1 364 ? 121.700 108.847 137.236 1.00 48.35 363 THR D O 1
ATOM 10547 N N . ILE D 1 365 ? 121.461 106.868 138.228 1.00 48.00 364 ILE D N 1
ATOM 10548 C CA . ILE D 1 365 ? 122.168 107.234 139.460 1.00 48.92 364 ILE D CA 1
ATOM 10549 C C . ILE D 1 365 ? 123.609 106.829 139.292 1.00 50.51 364 ILE D C 1
ATOM 10550 O O . ILE D 1 365 ? 123.864 105.708 139.082 1.00 49.54 364 ILE D O 1
ATOM 10555 N N . LYS D 1 366 ? 124.481 107.806 139.363 1.00 55.11 365 LYS D N 1
ATOM 10556 C CA . LYS D 1 366 ? 125.910 107.563 139.208 1.00 58.84 365 LYS D CA 1
ATOM 10557 C C . LYS D 1 366 ? 126.571 107.448 140.576 1.00 60.71 365 LYS D C 1
ATOM 10558 O O . LYS D 1 366 ? 126.179 108.126 141.527 1.00 61.21 365 LYS D O 1
ATOM 10564 N N . PHE D 1 367 ? 127.572 106.586 140.669 1.00 62.29 366 PHE D N 1
ATOM 10565 C CA . PHE D 1 367 ? 128.209 106.296 141.945 1.00 63.62 366 PHE D CA 1
ATOM 10566 C C . PHE D 1 367 ? 129.560 106.998 142.070 1.00 67.56 366 PHE D C 1
ATOM 10567 O O . PHE D 1 367 ? 130.574 106.518 141.555 1.00 70.68 366 PHE D O 1
ATOM 10575 N N . GLY E 1 1 ? 76.867 85.644 168.206 1.00 104.69 0 GLY E N 1
ATOM 10576 C CA . GLY E 1 1 ? 77.747 84.667 167.540 1.00 104.31 0 GLY E CA 1
ATOM 10577 C C . GLY E 1 1 ? 76.934 83.675 166.739 1.00 104.21 0 GLY E C 1
ATOM 10578 O O . GLY E 1 1 ? 75.766 83.450 167.106 1.00 104.97 0 GLY E O 1
ATOM 10579 N N . MET E 1 2 ? 77.524 83.109 165.685 1.00 103.34 1 MET E N 1
ATOM 10580 C CA . MET E 1 2 ? 76.815 82.103 164.858 1.00 103.00 1 MET E CA 1
ATOM 10581 C C . MET E 1 2 ? 76.915 80.730 165.530 1.00 98.52 1 MET E C 1
ATOM 10582 O O . MET E 1 2 ? 78.029 80.189 165.610 1.00 98.33 1 MET E O 1
ATOM 10584 N N . SER E 1 3 ? 75.784 80.193 165.985 1.00 93.86 2 SER E N 1
ATOM 10585 C CA . SER E 1 3 ? 75.802 78.912 166.736 1.00 89.19 2 SER E CA 1
ATOM 10586 C C . SER E 1 3 ? 76.262 77.767 165.834 1.00 84.70 2 SER E C 1
ATOM 10587 O O . SER E 1 3 ? 75.726 77.644 164.727 1.00 84.72 2 SER E O 1
ATOM 10590 N N . LYS E 1 4 ? 77.203 76.960 166.324 1.00 79.35 3 LYS E N 1
ATOM 10591 C CA . LYS E 1 4 ? 77.714 75.805 165.546 1.00 73.34 3 LYS E CA 1
ATOM 10592 C C . LYS E 1 4 ? 76.610 74.764 165.360 1.00 70.43 3 LYS E C 1
ATOM 10593 O O . LYS E 1 4 ? 75.951 74.421 166.351 1.00 71.16 3 LYS E O 1
ATOM 10599 N N . LEU E 1 5 ? 76.401 74.322 164.121 1.00 66.38 4 LEU E N 1
ATOM 10600 C CA . LEU E 1 5 ? 75.414 73.294 163.838 1.00 63.24 4 LEU E CA 1
ATOM 10601 C C . LEU E 1 5 ? 75.775 71.988 164.536 1.00 60.81 4 LEU E C 1
ATOM 10602 O O . LEU E 1 5 ? 76.948 71.627 164.660 1.00 60.72 4 LEU E O 1
ATOM 10607 N N . LYS E 1 6 ? 74.752 71.292 165.005 1.00 60.23 5 LYS E N 1
ATOM 10608 C CA . LYS E 1 6 ? 74.987 70.002 165.631 1.00 60.10 5 LYS E CA 1
ATOM 10609 C C . LYS E 1 6 ? 74.537 68.903 164.676 1.00 57.73 5 LYS E C 1
ATOM 10610 O O . LYS E 1 6 ? 73.361 68.839 164.295 1.00 55.57 5 LYS E O 1
ATOM 10616 N N . ILE E 1 7 ? 75.498 68.032 164.379 1.00 58.06 6 ILE E N 1
ATOM 10617 C CA . ILE E 1 7 ? 75.386 67.075 163.287 1.00 59.78 6 ILE E CA 1
ATOM 10618 C C . ILE E 1 7 ? 75.165 65.676 163.849 1.00 60.90 6 ILE E C 1
ATOM 10619 O O . ILE E 1 7 ? 75.567 65.358 164.975 1.00 61.16 6 ILE E O 1
ATOM 10624 N N . GLY E 1 8 ? 74.510 64.839 163.051 1.00 60.47 7 GLY E N 1
ATOM 10625 C CA . GLY E 1 8 ? 74.380 63.429 163.363 1.00 59.92 7 GLY E CA 1
ATOM 10626 C C . GLY E 1 8 ? 74.840 62.572 162.201 1.00 60.21 7 GLY E C 1
ATOM 10627 O O . GLY E 1 8 ? 74.290 62.671 161.102 1.00 60.14 7 GLY E O 1
ATOM 10628 N N . ILE E 1 9 ? 75.856 61.744 162.423 1.00 60.72 8 ILE E N 1
ATOM 10629 C CA . ILE E 1 9 ? 76.425 60.906 161.373 1.00 60.44 8 ILE E CA 1
ATOM 10630 C C . ILE E 1 9 ? 75.758 59.537 161.430 1.00 59.53 8 ILE E C 1
ATOM 10631 O O . ILE E 1 9 ? 75.879 58.821 162.427 1.00 60.50 8 ILE E O 1
ATOM 10636 N N . ILE E 1 10 ? 75.044 59.182 160.369 1.00 58.08 9 ILE E N 1
ATOM 10637 C CA . ILE E 1 10 ? 74.458 57.857 160.206 1.00 56.87 9 ILE E CA 1
ATOM 10638 C C . ILE E 1 10 ? 75.356 57.091 159.243 1.00 57.88 9 ILE E C 1
ATOM 10639 O O . ILE E 1 10 ? 75.430 57.423 158.054 1.00 55.88 9 ILE E O 1
ATOM 10644 N N . GLY E 1 11 ? 76.037 56.066 159.754 1.00 58.85 10 GLY E N 1
ATOM 10645 C CA . GLY E 1 11 ? 77.034 55.348 158.984 1.00 56.88 10 GLY E CA 1
ATOM 10646 C C . GLY E 1 11 ? 78.431 55.829 159.318 1.00 56.24 10 GLY E C 1
ATOM 10647 O O . GLY E 1 11 ? 78.833 56.919 158.899 1.00 57.05 10 GLY E O 1
ATOM 10648 N N . CYS E 1 12 ? 79.173 55.011 160.048 1.00 54.61 11 CYS E N 1
ATOM 10649 C CA . CYS E 1 12 ? 80.504 55.454 160.519 1.00 53.51 11 CYS E CA 1
ATOM 10650 C C . CYS E 1 12 ? 81.567 54.548 159.907 1.00 52.90 11 CYS E C 1
ATOM 10651 O O . CYS E 1 12 ? 82.508 54.223 160.590 1.00 51.95 11 CYS E O 1
ATOM 10654 N N . GLY E 1 13 ? 81.518 54.399 158.599 1.00 51.38 12 GLY E N 1
ATOM 10655 C CA . GLY E 1 13 ? 82.507 53.619 157.862 1.00 49.60 12 GLY E CA 1
ATOM 10656 C C . GLY E 1 13 ? 83.587 54.418 157.189 1.00 48.94 12 GLY E C 1
ATOM 10657 O O . GLY E 1 13 ? 84.064 55.331 157.758 1.00 48.90 12 GLY E O 1
ATOM 10658 N N . GLY E 1 14 ? 83.939 54.047 155.992 1.00 48.05 13 GLY E N 1
ATOM 10659 C CA . GLY E 1 14 ? 85.088 54.657 155.328 1.00 46.52 13 GLY E CA 1
ATOM 10660 C C . GLY E 1 14 ? 84.906 56.055 154.849 1.00 45.54 13 GLY E C 1
ATOM 10661 O O . GLY E 1 14 ? 85.831 56.767 154.947 1.00 46.06 13 GLY E O 1
ATOM 10662 N N . ILE E 1 15 ? 83.778 56.356 154.269 1.00 45.56 14 ILE E N 1
ATOM 10663 C CA . ILE E 1 15 ? 83.513 57.705 153.727 1.00 45.89 14 ILE E CA 1
ATOM 10664 C C . ILE E 1 15 ? 83.435 58.676 154.895 1.00 47.08 14 ILE E C 1
ATOM 10665 O O . ILE E 1 15 ? 83.886 59.774 154.806 1.00 46.90 14 ILE E O 1
ATOM 10670 N N . ALA E 1 16 ? 82.952 58.195 155.986 1.00 48.07 15 ALA E N 1
ATOM 10671 C CA . ALA E 1 16 ? 82.841 59.025 157.178 1.00 49.28 15 ALA E CA 1
ATOM 10672 C C . ALA E 1 16 ? 84.201 59.261 157.774 1.00 50.02 15 ALA E C 1
ATOM 10673 O O . ALA E 1 16 ? 84.440 60.347 158.134 1.00 52.08 15 ALA E O 1
ATOM 10675 N N . ASN E 1 17 ? 85.048 58.281 157.726 1.00 49.68 16 ASN E N 1
ATOM 10676 C CA . ASN E 1 17 ? 86.381 58.394 158.301 1.00 49.48 16 ASN E CA 1
ATOM 10677 C C . ASN E 1 17 ? 87.316 59.023 157.276 1.00 51.20 16 ASN E C 1
ATOM 10678 O O . ASN E 1 17 ? 88.150 59.766 157.687 1.00 50.95 16 ASN E O 1
ATOM 10683 N N . GLN E 1 18 ? 87.154 58.734 155.999 1.00 53.86 17 GLN E N 1
ATOM 10684 C CA . GLN E 1 18 ? 88.093 59.348 155.066 1.00 56.59 17 GLN E CA 1
ATOM 10685 C C . GLN E 1 18 ? 87.729 60.794 154.748 1.00 52.65 17 GLN E C 1
ATOM 10686 O O . GLN E 1 18 ? 88.623 61.620 154.550 1.00 51.21 17 GLN E O 1
ATOM 10692 N N . LYS E 1 19 ? 86.441 61.120 154.711 1.00 50.55 18 LYS E N 1
ATOM 10693 C CA . LYS E 1 19 ? 85.984 62.411 154.215 1.00 49.69 18 LYS E CA 1
ATOM 10694 C C . LYS E 1 19 ? 85.209 63.206 155.251 1.00 51.16 18 LYS E C 1
ATOM 10695 O O . LYS E 1 19 ? 85.530 64.374 155.493 1.00 49.93 18 LYS E O 1
ATOM 10701 N N . HIS E 1 20 ? 84.205 62.600 155.885 1.00 51.65 19 HIS E N 1
ATOM 10702 C CA . HIS E 1 20 ? 83.246 63.384 156.656 1.00 53.50 19 HIS E CA 1
ATOM 10703 C C . HIS E 1 20 ? 83.804 63.824 158.003 1.00 53.70 19 HIS E C 1
ATOM 10704 O O . HIS E 1 20 ? 83.723 65.007 158.350 1.00 54.32 19 HIS E O 1
ATOM 10711 N N . PHE E 1 21 ? 84.365 62.898 158.782 1.00 51.02 20 PHE E N 1
ATOM 10712 C CA . PHE E 1 21 ? 84.941 63.293 160.066 1.00 48.61 20 PHE E CA 1
ATOM 10713 C C . PHE E 1 21 ? 86.103 64.267 159.902 1.00 50.35 20 PHE E C 1
ATOM 10714 O O . PHE E 1 21 ? 86.110 65.303 160.592 1.00 51.18 20 PHE E O 1
ATOM 10722 N N . PRO E 1 22 ? 87.095 64.031 159.031 1.00 50.60 21 PRO E N 1
ATOM 10723 C CA . PRO E 1 22 ? 88.188 65.010 158.925 1.00 51.12 21 PRO E CA 1
ATOM 10724 C C . PRO E 1 22 ? 87.726 66.369 158.432 1.00 51.49 21 PRO E C 1
ATOM 10725 O O . PRO E 1 22 ? 88.301 67.393 158.827 1.00 50.75 21 PRO E O 1
ATOM 10729 N N . ALA E 1 23 ? 86.689 66.414 157.595 1.00 51.93 22 ALA E N 1
ATOM 10730 C CA . ALA E 1 23 ? 86.179 67.703 157.143 1.00 52.82 22 ALA E CA 1
ATOM 10731 C C . ALA E 1 23 ? 85.502 68.453 158.282 1.00 53.41 22 ALA E C 1
ATOM 10732 O O . ALA E 1 23 ? 85.724 69.657 158.459 1.00 54.75 22 ALA E O 1
ATOM 10734 N N . LEU E 1 24 ? 84.679 67.758 159.073 1.00 53.43 23 LEU E N 1
ATOM 10735 C CA . LEU E 1 24 ? 84.003 68.425 160.180 1.00 53.39 23 LEU E CA 1
ATOM 10736 C C . LEU E 1 24 ? 84.995 68.902 161.235 1.00 57.16 23 LEU E C 1
ATOM 10737 O O . LEU E 1 24 ? 84.762 69.934 161.872 1.00 59.70 23 LEU E O 1
ATOM 10742 N N . LYS E 1 25 ? 86.107 68.180 161.423 1.00 59.13 24 LYS E N 1
ATOM 10743 C CA . LYS E 1 25 ? 87.150 68.676 162.316 1.00 61.46 24 LYS E CA 1
ATOM 10744 C C . LYS E 1 25 ? 87.895 69.857 161.699 1.00 61.36 24 LYS E C 1
ATOM 10745 O O . LYS E 1 25 ? 88.340 70.756 162.422 1.00 64.15 24 LYS E O 1
ATOM 10751 N N . ASN E 1 26 ? 88.019 69.897 160.370 1.00 59.43 25 ASN E N 1
ATOM 10752 C CA . ASN E 1 26 ? 88.620 71.056 159.717 1.00 58.47 25 ASN E CA 1
ATOM 10753 C C . ASN E 1 26 ? 87.683 72.253 159.697 1.00 57.27 25 ASN E C 1
ATOM 10754 O O . ASN E 1 26 ? 88.148 73.384 159.531 1.00 56.59 25 ASN E O 1
ATOM 10759 N N . ASN E 1 27 ? 86.380 72.031 159.853 1.00 55.80 26 ASN E N 1
ATOM 10760 C CA . ASN E 1 27 ? 85.397 73.102 159.937 1.00 54.59 26 ASN E CA 1
ATOM 10761 C C . ASN E 1 27 ? 84.748 73.138 161.318 1.00 54.04 26 ASN E C 1
ATOM 10762 O O . ASN E 1 27 ? 83.587 73.526 161.469 1.00 53.56 26 ASN E O 1
ATOM 10767 N N . ALA E 1 28 ? 85.509 72.739 162.343 1.00 56.04 27 ALA E N 1
ATOM 10768 C CA . ALA E 1 28 ? 84.979 72.614 163.699 1.00 57.27 27 ALA E CA 1
ATOM 10769 C C . ALA E 1 28 ? 84.411 73.922 164.237 1.00 60.39 27 ALA E C 1
ATOM 10770 O O . ALA E 1 28 ? 83.603 73.894 165.171 1.00 60.17 27 ALA E O 1
ATOM 10772 N N . ASP E 1 29 ? 84.807 75.065 163.675 1.00 63.48 28 ASP E N 1
ATOM 10773 C CA . ASP E 1 29 ? 84.218 76.331 164.090 1.00 68.30 28 ASP E CA 1
ATOM 10774 C C . ASP E 1 29 ? 82.737 76.430 163.752 1.00 69.00 28 ASP E C 1
ATOM 10775 O O . ASP E 1 29 ? 82.057 77.307 164.293 1.00 69.55 28 ASP E O 1
ATOM 10780 N N . LEU E 1 30 ? 82.222 75.562 162.879 1.00 68.33 29 LEU E N 1
ATOM 10781 C CA . LEU E 1 30 ? 80.836 75.632 162.448 1.00 67.45 29 LEU E CA 1
ATOM 10782 C C . LEU E 1 30 ? 79.994 74.460 162.919 1.00 65.90 29 LEU E C 1
ATOM 10783 O O . LEU E 1 30 ? 78.777 74.474 162.703 1.00 68.91 29 LEU E O 1
ATOM 10788 N N . ASN E 1 31 ? 80.591 73.451 163.545 1.00 62.86 30 ASN E N 1
ATOM 10789 C CA . ASN E 1 31 ? 79.844 72.234 163.804 1.00 59.82 30 ASN E CA 1
ATOM 10790 C C . ASN E 1 31 ? 80.415 71.498 165.004 1.00 59.27 30 ASN E C 1
ATOM 10791 O O . ASN E 1 31 ? 81.573 71.685 165.387 1.00 58.52 30 ASN E O 1
ATOM 10796 N N . GLU E 1 32 ? 79.572 70.644 165.581 1.00 60.74 31 GLU E N 1
ATOM 10797 C CA . GLU E 1 32 ? 79.972 69.623 166.538 1.00 62.37 31 GLU E CA 1
ATOM 10798 C C . GLU E 1 32 ? 79.036 68.437 166.346 1.00 58.05 31 GLU E C 1
ATOM 10799 O O . GLU E 1 32 ? 77.850 68.621 166.064 1.00 57.82 31 GLU E O 1
ATOM 10805 N N . ILE E 1 33 ? 79.571 67.227 166.468 1.00 53.90 32 ILE E N 1
ATOM 10806 C CA . ILE E 1 33 ? 78.798 66.020 166.182 1.00 52.46 32 ILE E CA 1
ATOM 10807 C C . ILE E 1 33 ? 78.219 65.477 167.483 1.00 53.70 32 ILE E C 1
ATOM 10808 O O . ILE E 1 33 ? 78.937 65.307 168.476 1.00 53.52 32 ILE E O 1
ATOM 10813 N N . VAL E 1 34 ? 76.917 65.204 167.475 1.00 54.02 33 VAL E N 1
ATOM 10814 C CA . VAL E 1 34 ? 76.189 64.829 168.676 1.00 54.17 33 VAL E CA 1
ATOM 10815 C C . VAL E 1 34 ? 75.488 63.472 168.525 1.00 54.18 33 VAL E C 1
ATOM 10816 O O . VAL E 1 34 ? 75.749 62.706 167.587 1.00 54.36 33 VAL E O 1
ATOM 10820 N N . PHE E 1 36 ? 76.200 60.101 166.448 1.00 52.56 35 PHE E N 1
ATOM 10821 C CA . PHE E 1 36 ? 76.893 58.979 165.811 1.00 52.81 35 PHE E CA 1
ATOM 10822 C C . PHE E 1 36 ? 76.071 57.688 165.797 1.00 53.38 35 PHE E C 1
ATOM 10823 O O . PHE E 1 36 ? 75.642 57.204 166.845 1.00 52.98 35 PHE E O 1
ATOM 10831 N N . CYS E 1 37 ? 75.875 57.111 164.612 1.00 51.86 36 CYS E N 1
ATOM 10832 C CA . CYS E 1 37 ? 75.213 55.817 164.577 1.00 52.16 36 CYS E CA 1
ATOM 10833 C C . CYS E 1 37 ? 75.798 54.984 163.443 1.00 53.64 36 CYS E C 1
ATOM 10834 O O . CYS E 1 37 ? 76.147 55.505 162.381 1.00 53.96 36 CYS E O 1
ATOM 10837 N N . ASP E 1 38 ? 76.037 53.714 163.749 1.00 55.47 37 ASP E N 1
ATOM 10838 C CA . ASP E 1 38 ? 76.434 52.635 162.824 1.00 57.25 37 ASP E CA 1
ATOM 10839 C C . ASP E 1 38 ? 75.788 51.321 163.326 1.00 57.51 37 ASP E C 1
ATOM 10840 O O . ASP E 1 38 ? 75.695 51.127 164.510 1.00 57.99 37 ASP E O 1
ATOM 10845 N N . ILE E 1 39 ? 75.378 50.442 162.433 1.00 56.57 38 ILE E N 1
ATOM 10846 C CA . ILE E 1 39 ? 74.727 49.170 162.800 1.00 56.31 38 ILE E CA 1
ATOM 10847 C C . ILE E 1 39 ? 75.808 48.379 163.495 1.00 56.44 38 ILE E C 1
ATOM 10848 O O . ILE E 1 39 ? 75.471 47.588 164.313 1.00 55.97 38 ILE E O 1
ATOM 10853 N N . GLN E 1 40 ? 77.054 48.632 163.162 1.00 57.33 39 GLN E N 1
ATOM 10854 C CA . GLN E 1 40 ? 78.173 48.034 163.902 1.00 59.59 39 GLN E CA 1
ATOM 10855 C C . GLN E 1 40 ? 78.491 49.045 164.968 1.00 58.24 39 GLN E C 1
ATOM 10856 O O . GLN E 1 40 ? 79.200 49.963 164.692 1.00 57.32 39 GLN E O 1
ATOM 10862 N N . ILE E 1 41 ? 78.038 48.771 166.159 1.00 57.52 40 ILE E N 1
ATOM 10863 C CA . ILE E 1 41 ? 78.089 49.768 167.224 1.00 57.14 40 ILE E CA 1
ATOM 10864 C C . ILE E 1 41 ? 79.521 50.171 167.543 1.00 59.33 40 ILE E C 1
ATOM 10865 O O . ILE E 1 41 ? 79.774 51.315 167.939 1.00 60.08 40 ILE E O 1
ATOM 10870 N N . ASP E 1 42 ? 80.482 49.263 167.364 1.00 61.61 41 ASP E N 1
ATOM 10871 C CA . ASP E 1 42 ? 81.844 49.638 167.733 1.00 63.43 41 ASP E CA 1
ATOM 10872 C C . ASP E 1 42 ? 82.419 50.685 166.786 1.00 59.03 41 ASP E C 1
ATOM 10873 O O . ASP E 1 42 ? 83.321 51.438 167.166 1.00 58.12 41 ASP E O 1
ATOM 10878 N N . ARG E 1 43 ? 81.873 50.828 165.581 1.00 56.02 42 ARG E N 1
ATOM 10879 C CA . ARG E 1 43 ? 82.356 51.893 164.715 1.00 55.32 42 ARG E CA 1
ATOM 10880 C C . ARG E 1 43 ? 81.777 53.242 165.117 1.00 54.80 42 ARG E C 1
ATOM 10881 O O . ARG E 1 43 ? 82.459 54.267 164.993 1.00 53.31 42 ARG E O 1
ATOM 10889 N N . ALA E 1 44 ? 80.550 53.260 165.641 1.00 54.33 43 ALA E N 1
ATOM 10890 C CA . ALA E 1 44 ? 79.972 54.493 166.162 1.00 53.44 43 ALA E CA 1
ATOM 10891 C C . ALA E 1 44 ? 80.663 54.936 167.449 1.00 53.37 43 ALA E C 1
ATOM 10892 O O . ALA E 1 44 ? 80.944 56.126 167.631 1.00 53.86 43 ALA E O 1
ATOM 10894 N N . GLU E 1 45 ? 80.952 53.998 168.350 1.00 53.48 44 GLU E N 1
ATOM 10895 C CA . GLU E 1 45 ? 81.655 54.364 169.574 1.00 53.77 44 GLU E CA 1
ATOM 10896 C C . GLU E 1 45 ? 83.081 54.813 169.273 1.00 54.03 44 GLU E C 1
ATOM 10897 O O . GLU E 1 45 ? 83.584 55.759 169.889 1.00 53.70 44 GLU E O 1
ATOM 10899 N N . LYS E 1 46 ? 83.746 54.149 168.327 1.00 55.75 45 LYS E N 1
ATOM 10900 C CA . LYS E 1 46 ? 85.099 54.548 167.952 1.00 57.89 45 LYS E CA 1
ATOM 10901 C C . LYS E 1 46 ? 85.114 55.954 167.361 1.00 59.50 45 LYS E C 1
ATOM 10902 O O . LYS E 1 46 ? 86.033 56.741 167.626 1.00 59.61 45 LYS E O 1
ATOM 10908 N N . ALA E 1 47 ? 84.100 56.291 166.560 1.00 60.81 46 ALA E N 1
ATOM 10909 C CA . ALA E 1 47 ? 84.020 57.635 165.995 1.00 61.47 46 ALA E CA 1
ATOM 10910 C C . ALA E 1 47 ? 83.709 58.664 167.074 1.00 62.33 46 ALA E C 1
ATOM 10911 O O . ALA E 1 47 ? 84.378 59.701 167.170 1.00 64.82 46 ALA E O 1
ATOM 10913 N N . ALA E 1 48 ? 82.699 58.389 167.906 1.00 61.06 47 ALA E N 1
ATOM 10914 C CA . ALA E 1 48 ? 82.326 59.335 168.949 1.00 60.24 47 ALA E CA 1
ATOM 10915 C C . ALA E 1 48 ? 83.468 59.613 169.912 1.00 59.31 47 ALA E C 1
ATOM 10916 O O . ALA E 1 48 ? 83.546 60.719 170.456 1.00 59.24 47 ALA E O 1
ATOM 10918 N N . ALA E 1 49 ? 84.352 58.640 170.132 1.00 59.00 48 ALA E N 1
ATOM 10919 C CA . ALA E 1 49 ? 85.497 58.875 171.000 1.00 60.07 48 ALA E CA 1
ATOM 10920 C C . ALA E 1 49 ? 86.519 59.789 170.339 1.00 63.00 48 ALA E C 1
ATOM 10921 O O . ALA E 1 49 ? 87.195 60.562 171.027 1.00 63.12 48 ALA E O 1
ATOM 10923 N N . GLU E 1 50 ? 86.634 59.729 169.010 1.00 66.14 49 GLU E N 1
ATOM 10924 C CA . GLU E 1 50 ? 87.655 60.477 168.290 1.00 69.17 49 GLU E CA 1
ATOM 10925 C C . GLU E 1 50 ? 87.125 61.725 167.599 1.00 65.34 49 GLU E C 1
ATOM 10926 O O . GLU E 1 50 ? 87.929 62.559 167.165 1.00 65.90 49 GLU E O 1
ATOM 10932 N N . PHE E 1 51 ? 85.828 61.842 167.465 1.00 62.59 50 PHE E N 1
ATOM 10933 C CA . PHE E 1 51 ? 85.263 63.034 166.785 1.00 60.50 50 PHE E CA 1
ATOM 10934 C C . PHE E 1 51 ? 84.008 63.600 167.440 1.00 60.43 50 PHE E C 1
ATOM 10935 O O . PHE E 1 51 ? 83.548 64.541 166.973 1.00 60.17 50 PHE E O 1
ATOM 10943 N N . GLY E 1 52 ? 83.572 63.005 168.492 1.00 60.83 51 GLY E N 1
ATOM 10944 C CA . GLY E 1 52 ? 82.357 63.452 169.110 1.00 64.10 51 GLY E CA 1
ATOM 10945 C C . GLY E 1 52 ? 82.485 64.553 170.121 1.00 69.02 51 GLY E C 1
ATOM 10946 O O . GLY E 1 52 ? 83.566 64.940 170.509 1.00 67.98 51 GLY E O 1
ATOM 10947 N N . ALA E 1 53 ? 81.327 65.069 170.522 1.00 74.86 52 ALA E N 1
ATOM 10948 C CA . ALA E 1 53 ? 81.278 66.117 171.557 1.00 80.45 52 ALA E CA 1
ATOM 10949 C C . ALA E 1 53 ? 81.244 65.409 172.905 1.00 86.74 52 ALA E C 1
ATOM 10950 O O . ALA E 1 53 ? 81.283 64.170 172.903 1.00 91.77 52 ALA E O 1
ATOM 10952 N N . GLU E 1 54 ? 81.149 66.148 174.005 1.00 89.27 53 GLU E N 1
ATOM 10953 C CA . GLU E 1 54 ? 81.271 65.474 175.322 1.00 91.32 53 GLU E CA 1
ATOM 10954 C C . GLU E 1 54 ? 80.228 64.365 175.418 1.00 88.23 53 GLU E C 1
ATOM 10955 O O . GLU E 1 54 ? 80.630 63.209 175.608 1.00 88.87 53 GLU E O 1
ATOM 10961 N N . GLY E 1 55 ? 78.953 64.689 175.265 1.00 86.26 54 GLY E N 1
ATOM 10962 C CA . GLY E 1 55 ? 77.938 63.637 175.479 1.00 83.29 54 GLY E CA 1
ATOM 10963 C C . GLY E 1 55 ? 77.308 63.188 174.185 1.00 79.53 54 GLY E C 1
ATOM 10964 O O . GLY E 1 55 ? 76.080 63.215 174.090 1.00 80.37 54 GLY E O 1
ATOM 10965 N N . ALA E 1 56 ? 78.124 62.752 173.241 1.00 74.61 55 ALA E N 1
ATOM 10966 C CA . ALA E 1 56 ? 77.579 62.430 171.911 1.00 70.78 55 ALA E CA 1
ATOM 10967 C C . ALA E 1 56 ? 76.773 61.142 171.975 1.00 66.06 55 ALA E C 1
ATOM 10968 O O . ALA E 1 56 ? 77.192 60.208 172.656 1.00 64.18 55 ALA E O 1
ATOM 10970 N N . GLN E 1 57 ? 75.649 61.138 171.277 1.00 63.09 56 GLN E N 1
ATOM 10971 C CA . GLN E 1 57 ? 74.806 59.929 171.227 1.00 58.60 56 GLN E CA 1
ATOM 10972 C C . GLN E 1 57 ? 75.492 58.882 170.354 1.00 58.77 56 GLN E C 1
ATOM 10973 O O . GLN E 1 57 ? 75.910 59.227 169.247 1.00 57.83 56 GLN E O 1
ATOM 10979 N N . VAL E 1 58 ? 75.658 57.676 170.881 1.00 59.01 57 VAL E N 1
ATOM 10980 C CA . VAL E 1 58 ? 76.175 56.552 170.064 1.00 59.08 57 VAL E CA 1
ATOM 10981 C C . VAL E 1 58 ? 75.074 55.493 170.069 1.00 58.81 57 VAL E C 1
ATOM 10982 O O . VAL E 1 58 ? 74.819 54.926 171.130 1.00 60.17 57 VAL E O 1
ATOM 10986 N N . THR E 1 59 ? 74.424 55.281 168.927 1.00 57.18 58 THR E N 1
ATOM 10987 C CA . THR E 1 59 ? 73.372 54.284 168.840 1.00 54.18 58 THR E CA 1
ATOM 10988 C C . THR E 1 59 ? 73.596 53.416 167.612 1.00 53.68 58 THR E C 1
ATOM 10989 O O . THR E 1 59 ? 74.369 53.753 166.713 1.00 52.16 58 THR E O 1
ATOM 10993 N N . ALA E 1 60 ? 72.908 52.282 167.592 1.00 55.74 59 ALA E N 1
ATOM 10994 C CA . ALA E 1 60 ? 72.950 51.399 166.443 1.00 56.08 59 ALA E CA 1
ATOM 10995 C C . ALA E 1 60 ? 71.703 51.506 165.585 1.00 58.71 59 ALA E C 1
ATOM 10996 O O . ALA E 1 60 ? 71.748 51.142 164.403 1.00 57.95 59 ALA E O 1
ATOM 10998 N N . ASP E 1 61 ? 70.606 52.000 166.152 1.00 62.22 60 ASP E N 1
ATOM 10999 C CA . ASP E 1 61 ? 69.386 52.273 165.406 1.00 66.32 60 ASP E CA 1
ATOM 11000 C C . ASP E 1 61 ? 69.402 53.725 164.943 1.00 66.47 60 ASP E C 1
ATOM 11001 O O . ASP E 1 61 ? 69.635 54.639 165.743 1.00 66.37 60 ASP E O 1
ATOM 11006 N N . TYR E 1 62 ? 69.162 53.936 163.649 1.00 67.13 61 TYR E N 1
ATOM 11007 C CA . TYR E 1 62 ? 69.187 55.292 163.117 1.00 65.01 61 TYR E CA 1
ATOM 11008 C C . TYR E 1 62 ? 67.918 56.064 163.464 1.00 63.35 61 TYR E C 1
ATOM 11009 O O . TYR E 1 62 ? 67.957 57.296 163.551 1.00 64.27 61 TYR E O 1
ATOM 11018 N N . LYS E 1 63 ? 66.790 55.372 163.662 1.00 62.70 62 LYS E N 1
ATOM 11019 C CA . LYS E 1 63 ? 65.562 56.042 164.080 1.00 62.52 62 LYS E CA 1
ATOM 11020 C C . LYS E 1 63 ? 65.653 56.581 165.501 1.00 63.80 62 LYS E C 1
ATOM 11021 O O . LYS E 1 63 ? 64.827 57.421 165.881 1.00 63.47 62 LYS E O 1
ATOM 11023 N N . GLU E 1 64 ? 66.634 56.121 166.285 1.00 65.76 63 GLU E N 1
ATOM 11024 C CA . GLU E 1 64 ? 66.917 56.683 167.603 1.00 67.95 63 GLU E CA 1
ATOM 11025 C C . GLU E 1 64 ? 67.690 57.992 167.491 1.00 65.27 63 GLU E C 1
ATOM 11026 O O . GLU E 1 64 ? 67.481 58.918 168.282 1.00 65.19 63 GLU E O 1
ATOM 11032 N N . LEU E 1 65 ? 68.617 58.067 166.532 1.00 62.46 64 LEU E N 1
ATOM 11033 C CA . LEU E 1 65 ? 69.365 59.300 166.312 1.00 60.13 64 LEU E CA 1
ATOM 11034 C C . LEU E 1 65 ? 68.486 60.375 165.682 1.00 59.84 64 LEU E C 1
ATOM 11035 O O . LEU E 1 65 ? 68.685 61.569 165.943 1.00 59.03 64 LEU E O 1
ATOM 11040 N N . LEU E 1 66 ? 67.512 59.980 164.856 1.00 58.71 65 LEU E N 1
ATOM 11041 C CA . LEU E 1 66 ? 66.607 60.968 164.281 1.00 57.12 65 LEU E CA 1
ATOM 11042 C C . LEU E 1 66 ? 65.658 61.509 165.334 1.00 57.96 65 LEU E C 1
ATOM 11043 O O . LEU E 1 66 ? 65.296 62.688 165.304 1.00 58.73 65 LEU E O 1
ATOM 11048 N N . ALA E 1 67 ? 65.249 60.662 166.278 1.00 58.46 66 ALA E N 1
ATOM 11049 C CA . ALA E 1 67 ? 64.398 61.115 167.367 1.00 58.42 66 ALA E CA 1
ATOM 11050 C C . ALA E 1 67 ? 65.124 62.055 168.323 1.00 58.25 66 ALA E C 1
ATOM 11051 O O . ALA E 1 67 ? 64.465 62.726 169.128 1.00 59.13 66 ALA E O 1
ATOM 11053 N N . ASN E 1 68 ? 66.446 62.120 168.260 1.00 56.68 67 ASN E N 1
ATOM 11054 C CA . ASN E 1 68 ? 67.197 63.067 169.069 1.00 56.07 67 ASN E CA 1
ATOM 11055 C C . ASN E 1 68 ? 66.858 64.489 168.633 1.00 57.09 67 ASN E C 1
ATOM 11056 O O . ASN E 1 68 ? 67.126 64.852 167.480 1.00 58.71 67 ASN E O 1
ATOM 11061 N N . PRO E 1 69 ? 66.264 65.320 169.498 1.00 57.88 68 PRO E N 1
ATOM 11062 C CA . PRO E 1 69 ? 65.961 66.706 169.095 1.00 57.30 68 PRO E CA 1
ATOM 11063 C C . PRO E 1 69 ? 67.195 67.585 168.971 1.00 57.79 68 PRO E C 1
ATOM 11064 O O . PRO E 1 69 ? 67.086 68.701 168.444 1.00 56.45 68 PRO E O 1
ATOM 11068 N N . GLU E 1 70 ? 68.358 67.118 169.426 1.00 59.89 69 GLU E N 1
ATOM 11069 C CA . GLU E 1 70 ? 69.579 67.910 169.371 1.00 60.97 69 GLU E CA 1
ATOM 11070 C C . GLU E 1 70 ? 70.303 67.830 168.033 1.00 61.60 69 GLU E C 1
ATOM 11071 O O . GLU E 1 70 ? 71.212 68.635 167.794 1.00 61.62 69 GLU E O 1
ATOM 11073 N N . VAL E 1 71 ? 69.941 66.891 167.150 1.00 62.63 70 VAL E N 1
ATOM 11074 C CA . VAL E 1 71 ? 70.578 66.816 165.839 1.00 63.36 70 VAL E CA 1
ATOM 11075 C C . VAL E 1 71 ? 69.761 67.638 164.850 1.00 60.64 70 VAL E C 1
ATOM 11076 O O . VAL E 1 71 ? 68.523 67.559 164.812 1.00 59.27 70 VAL E O 1
ATOM 11080 N N . GLU E 1 72 ? 70.460 68.470 164.081 1.00 58.70 71 GLU E N 1
ATOM 11081 C CA . GLU E 1 72 ? 69.854 69.345 163.087 1.00 56.85 71 GLU E CA 1
ATOM 11082 C C . GLU E 1 72 ? 70.265 69.013 161.664 1.00 56.16 71 GLU E C 1
ATOM 11083 O O . GLU E 1 72 ? 69.443 69.150 160.751 1.00 55.91 71 GLU E O 1
ATOM 11085 N N . VAL E 1 73 ? 71.505 68.570 161.456 1.00 56.02 72 VAL E N 1
ATOM 11086 C CA . VAL E 1 73 ? 72.054 68.178 160.164 1.00 55.84 72 VAL E CA 1
ATOM 11087 C C . VAL E 1 73 ? 72.434 66.708 160.237 1.00 55.84 72 VAL E C 1
ATOM 11088 O O . VAL E 1 73 ? 73.183 66.299 161.131 1.00 56.96 72 VAL E O 1
ATOM 11092 N N . VAL E 1 74 ? 71.909 65.889 159.332 1.00 55.21 73 VAL E N 1
ATOM 11093 C CA . VAL E 1 74 ? 72.176 64.456 159.300 1.00 54.27 73 VAL E CA 1
ATOM 11094 C C . VAL E 1 74 ? 72.987 64.147 158.047 1.00 54.65 73 VAL E C 1
ATOM 11095 O O . VAL E 1 74 ? 72.518 64.368 156.922 1.00 54.42 73 VAL E O 1
ATOM 11099 N N . HIS E 1 75 ? 74.200 63.641 158.241 1.00 54.86 74 HIS E N 1
ATOM 11100 C CA . HIS E 1 75 ? 75.037 63.153 157.153 1.00 54.49 74 HIS E CA 1
ATOM 11101 C C . HIS E 1 75 ? 74.791 61.657 157.005 1.00 53.72 74 HIS E C 1
ATOM 11102 O O . HIS E 1 75 ? 75.006 60.893 157.952 1.00 53.67 74 HIS E O 1
ATOM 11109 N N . VAL E 1 76 ? 74.330 61.241 155.830 1.00 52.20 75 VAL E N 1
ATOM 11110 C CA . VAL E 1 76 ? 73.962 59.854 155.581 1.00 49.81 75 VAL E CA 1
ATOM 11111 C C . VAL E 1 76 ? 75.112 59.192 154.835 1.00 52.01 75 VAL E C 1
ATOM 11112 O O . VAL E 1 76 ? 75.306 59.422 153.636 1.00 53.34 75 VAL E O 1
ATOM 11116 N N . CYS E 1 77 ? 75.880 58.356 155.535 1.00 52.40 76 CYS E N 1
ATOM 11117 C CA . CYS E 1 77 ? 77.092 57.742 155.011 1.00 49.72 76 CYS E CA 1
ATOM 11118 C C . CYS E 1 77 ? 76.956 56.223 154.942 1.00 49.12 76 CYS E C 1
ATOM 11119 O O . CYS E 1 77 ? 77.944 55.506 155.094 1.00 50.00 76 CYS E O 1
ATOM 11122 N N . THR E 1 78 ? 75.781 55.780 154.687 1.00 47.78 77 THR E N 1
ATOM 11123 C CA . THR E 1 78 ? 75.473 54.355 154.641 1.00 47.73 77 THR E CA 1
ATOM 11124 C C . THR E 1 78 ? 75.625 53.859 153.213 1.00 46.57 77 THR E C 1
ATOM 11125 O O . THR E 1 78 ? 75.916 54.623 152.407 1.00 45.96 77 THR E O 1
ATOM 11129 N N . PRO E 1 79 ? 75.502 52.569 152.946 1.00 51.18 78 PRO E N 1
ATOM 11130 C CA . PRO E 1 79 ? 75.466 52.115 151.597 1.00 47.64 78 PRO E CA 1
ATOM 11131 C C . PRO E 1 79 ? 74.241 52.641 150.837 1.00 49.39 78 PRO E C 1
ATOM 11132 O O . PRO E 1 79 ? 73.347 53.065 151.385 1.00 49.36 78 PRO E O 1
ATOM 11136 N N . ASN E 1 80 ? 74.252 52.544 149.548 1.00 49.16 79 ASN E N 1
ATOM 11137 C CA . ASN E 1 80 ? 73.206 53.150 148.708 1.00 50.59 79 ASN E CA 1
ATOM 11138 C C . ASN E 1 80 ? 71.826 52.525 148.865 1.00 52.13 79 ASN E C 1
ATOM 11139 O O . ASN E 1 80 ? 70.881 53.207 148.616 1.00 53.48 79 ASN E O 1
ATOM 11144 N N . VAL E 1 81 ? 71.747 51.261 149.177 1.00 52.28 80 VAL E N 1
ATOM 11145 C CA . VAL E 1 81 ? 70.483 50.534 149.344 1.00 53.66 80 VAL E CA 1
ATOM 11146 C C . VAL E 1 81 ? 69.654 51.240 150.387 1.00 55.31 80 VAL E C 1
ATOM 11147 O O . VAL E 1 81 ? 68.468 51.245 150.280 1.00 60.73 80 VAL E O 1
ATOM 11151 N N . SER E 1 82 ? 70.286 51.850 151.366 1.00 51.59 81 SER E N 1
ATOM 11152 C CA . SER E 1 82 ? 69.673 52.484 152.539 1.00 50.02 81 SER E CA 1
ATOM 11153 C C . SER E 1 82 ? 69.486 53.981 152.417 1.00 49.21 81 SER E C 1
ATOM 11154 O O . SER E 1 82 ? 68.735 54.522 153.149 1.00 47.74 81 SER E O 1
ATOM 11157 N N . HIS E 1 83 ? 70.119 54.636 151.496 1.00 50.48 82 HIS E N 1
ATOM 11158 C CA . HIS E 1 83 ? 70.053 56.102 151.400 1.00 53.18 82 HIS E CA 1
ATOM 11159 C C . HIS E 1 83 ? 68.653 56.679 151.520 1.00 54.41 82 HIS E C 1
ATOM 11160 O O . HIS E 1 83 ? 68.451 57.486 152.388 1.00 53.65 82 HIS E O 1
ATOM 11167 N N . SER E 1 84 ? 67.747 56.251 150.663 1.00 55.44 83 SER E N 1
ATOM 11168 C CA . SER E 1 84 ? 66.365 56.754 150.639 1.00 56.33 83 SER E CA 1
ATOM 11169 C C . SER E 1 84 ? 65.767 56.736 152.034 1.00 58.34 83 SER E C 1
ATOM 11170 O O . SER E 1 84 ? 65.614 57.765 152.594 1.00 60.50 83 SER E O 1
ATOM 11172 N N . GLU E 1 85 ? 65.566 55.573 152.584 1.00 58.64 84 GLU E N 1
ATOM 11173 C CA . GLU E 1 85 ? 64.915 55.433 153.883 1.00 57.15 84 GLU E CA 1
ATOM 11174 C C . GLU E 1 85 ? 65.557 56.280 154.967 1.00 55.16 84 GLU E C 1
ATOM 11175 O O . GLU E 1 85 ? 64.838 56.915 155.652 1.00 55.44 84 GLU E O 1
ATOM 11177 N N . ILE E 1 86 ? 66.842 56.255 155.105 1.00 53.55 85 ILE E N 1
ATOM 11178 C CA . ILE E 1 86 ? 67.421 56.977 156.221 1.00 52.81 85 ILE E CA 1
ATOM 11179 C C . ILE E 1 86 ? 67.258 58.437 155.939 1.00 54.53 85 ILE E C 1
ATOM 11180 O O . ILE E 1 86 ? 67.283 59.186 156.867 1.00 55.13 85 ILE E O 1
ATOM 11182 N N . THR E 1 87 ? 67.017 58.777 154.698 1.00 55.81 86 THR E N 1
ATOM 11183 C CA . THR E 1 87 ? 67.019 60.188 154.325 1.00 57.50 86 THR E CA 1
ATOM 11184 C C . THR E 1 87 ? 65.583 60.561 154.121 1.00 65.48 86 THR E C 1
ATOM 11185 O O . THR E 1 87 ? 65.254 61.596 154.603 1.00 61.85 86 THR E O 1
ATOM 11189 N N . ILE E 1 88 ? 64.824 59.695 153.464 1.00 77.88 87 ILE E N 1
ATOM 11190 C CA . ILE E 1 88 ? 63.406 59.970 153.135 1.00 90.29 87 ILE E CA 1
ATOM 11191 C C . ILE E 1 88 ? 62.736 60.178 154.469 1.00 104.41 87 ILE E C 1
ATOM 11192 O O . ILE E 1 88 ? 63.298 59.692 155.439 1.00 106.16 87 ILE E O 1
ATOM 11197 N N . ALA E 1 89 ? 61.556 60.781 154.470 1.00 30.00 88 ALA E N 1
ATOM 11198 C CA . ALA E 1 89 ? 60.970 61.155 155.766 1.00 30.00 88 ALA E CA 1
ATOM 11199 C C . ALA E 1 89 ? 62.104 60.945 156.762 1.00 30.00 88 ALA E C 1
ATOM 11200 O O . ALA E 1 89 ? 62.929 61.863 156.881 1.00 30.00 88 ALA E O 1
ATOM 11202 N N . ALA E 1 90 ? 62.179 59.753 157.357 1.00 114.70 89 ALA E N 1
ATOM 11203 C CA . ALA E 1 90 ? 63.205 59.547 158.383 1.00 106.33 89 ALA E CA 1
ATOM 11204 C C . ALA E 1 90 ? 64.301 60.544 158.050 1.00 98.31 89 ALA E C 1
ATOM 11205 O O . ALA E 1 90 ? 65.033 60.256 157.108 1.00 101.65 89 ALA E O 1
ATOM 11207 N N . PHE E 1 91 ? 64.344 61.664 158.762 1.00 87.62 90 PHE E N 1
ATOM 11208 C CA . PHE E 1 91 ? 65.329 62.744 158.529 1.00 77.42 90 PHE E CA 1
ATOM 11209 C C . PHE E 1 91 ? 64.583 63.973 158.012 1.00 70.48 90 PHE E C 1
ATOM 11210 O O . PHE E 1 91 ? 64.299 64.854 158.816 1.00 67.80 90 PHE E O 1
ATOM 11212 N N . GLU E 1 92 ? 64.233 63.989 156.729 1.00 66.82 91 GLU E N 1
ATOM 11213 C CA . GLU E 1 92 ? 63.452 65.125 156.184 1.00 64.72 91 GLU E CA 1
ATOM 11214 C C . GLU E 1 92 ? 62.142 65.122 156.959 1.00 64.07 91 GLU E C 1
ATOM 11215 O O . GLU E 1 92 ? 61.240 65.883 156.619 1.00 66.29 91 GLU E O 1
ATOM 11221 N N . ALA E 1 93 ? 62.037 64.231 157.925 1.00 62.05 92 ALA E N 1
ATOM 11222 C CA . ALA E 1 93 ? 60.896 64.253 158.851 1.00 60.68 92 ALA E CA 1
ATOM 11223 C C . ALA E 1 93 ? 61.490 64.859 160.125 1.00 58.54 92 ALA E C 1
ATOM 11224 O O . ALA E 1 93 ? 61.394 64.228 161.184 1.00 56.07 92 ALA E O 1
ATOM 11226 N N . GLY E 1 94 ? 62.180 66.005 159.964 1.00 58.71 93 GLY E N 1
ATOM 11227 C CA . GLY E 1 94 ? 62.773 66.752 161.090 1.00 58.31 93 GLY E CA 1
ATOM 11228 C C . GLY E 1 94 ? 64.039 67.535 160.750 1.00 59.23 93 GLY E C 1
ATOM 11229 O O . GLY E 1 94 ? 64.132 68.688 161.169 1.00 59.26 93 GLY E O 1
ATOM 11230 N N . LYS E 1 95 ? 64.962 66.980 159.961 1.00 60.16 94 LYS E N 1
ATOM 11231 C CA . LYS E 1 95 ? 66.307 67.592 159.805 1.00 60.59 94 LYS E CA 1
ATOM 11232 C C . LYS E 1 95 ? 66.807 67.858 158.391 1.00 58.08 94 LYS E C 1
ATOM 11233 O O . LYS E 1 95 ? 66.145 67.455 157.435 1.00 57.51 94 LYS E O 1
ATOM 11239 N N . HIS E 1 96 ? 67.954 68.534 158.305 1.00 56.13 95 HIS E N 1
ATOM 11240 C CA . HIS E 1 96 ? 68.609 68.775 157.001 1.00 55.10 95 HIS E CA 1
ATOM 11241 C C . HIS E 1 96 ? 69.470 67.556 156.693 1.00 52.13 95 HIS E C 1
ATOM 11242 O O . HIS E 1 96 ? 70.018 66.963 157.631 1.00 52.18 95 HIS E O 1
ATOM 11249 N N . VAL E 1 97 ? 69.617 67.227 155.418 1.00 49.70 96 VAL E N 1
ATOM 11250 C CA . VAL E 1 97 ? 70.338 65.989 155.042 1.00 48.97 96 VAL E CA 1
ATOM 11251 C C . VAL E 1 97 ? 71.429 66.142 153.997 1.00 48.12 96 VAL E C 1
ATOM 11252 O O . VAL E 1 97 ? 71.185 66.744 152.992 1.00 47.82 96 VAL E O 1
ATOM 11256 N N . TYR E 1 98 ? 72.592 65.619 154.313 1.00 46.52 97 TYR E N 1
ATOM 11257 C CA . TYR E 1 98 ? 73.671 65.456 153.338 1.00 45.00 97 TYR E CA 1
ATOM 11258 C C . TYR E 1 98 ? 73.771 63.961 153.107 1.00 46.03 97 TYR E C 1
ATOM 11259 O O . TYR E 1 98 ? 74.289 63.273 153.911 1.00 44.74 97 TYR E O 1
ATOM 11268 N N . CYS E 1 99 ? 73.172 63.500 152.043 1.00 47.45 98 CYS E N 1
ATOM 11269 C CA . CYS E 1 99 ? 73.296 62.095 151.638 1.00 48.89 98 CYS E CA 1
ATOM 11270 C C . CYS E 1 99 ? 74.460 61.979 150.693 1.00 48.02 98 CYS E C 1
ATOM 11271 O O . CYS E 1 99 ? 74.561 62.717 149.806 1.00 48.40 98 CYS E O 1
ATOM 11274 N N . GLU E 1 100 ? 75.205 60.956 150.910 1.00 48.49 99 GLU E N 1
ATOM 11275 C CA . GLU E 1 100 ? 76.371 60.686 150.105 1.00 51.12 99 GLU E CA 1
ATOM 11276 C C . GLU E 1 100 ? 76.044 60.244 148.701 1.00 53.26 99 GLU E C 1
ATOM 11277 O O . GLU E 1 100 ? 74.996 59.807 148.456 1.00 53.80 99 GLU E O 1
ATOM 11283 N N . LYS E 1 101 ? 77.062 60.404 147.859 1.00 55.02 100 LYS E N 1
ATOM 11284 C CA . LYS E 1 101 ? 77.039 60.204 146.390 1.00 59.20 100 LYS E CA 1
ATOM 11285 C C . LYS E 1 101 ? 75.787 59.596 145.787 1.00 64.57 100 LYS E C 1
ATOM 11286 O O . LYS E 1 101 ? 74.790 60.300 145.698 1.00 68.92 100 LYS E O 1
ATOM 11292 N N . PRO E 1 102 ? 75.785 58.353 145.301 1.00 62.82 101 PRO E N 1
ATOM 11293 C CA . PRO E 1 102 ? 74.642 57.928 144.539 1.00 65.60 101 PRO E CA 1
ATOM 11294 C C . PRO E 1 102 ? 73.472 58.338 145.438 1.00 61.98 101 PRO E C 1
ATOM 11295 O O . PRO E 1 102 ? 73.436 57.895 146.552 1.00 61.74 101 PRO E O 1
ATOM 11299 N N . MET E 1 103 ? 72.607 59.231 144.963 1.00 62.57 102 MET E N 1
ATOM 11300 C CA . MET E 1 103 ? 71.379 59.536 145.736 1.00 60.90 102 MET E CA 1
ATOM 11301 C C . MET E 1 103 ? 70.765 58.173 146.000 1.00 59.42 102 MET E C 1
ATOM 11302 O O . MET E 1 103 ? 70.455 57.876 147.152 1.00 58.81 102 MET E O 1
ATOM 11307 N N . SER E 1 104 ? 70.604 57.388 144.946 1.00 56.50 103 SER E N 1
ATOM 11308 C CA . SER E 1 104 ? 70.197 55.996 145.137 1.00 54.57 103 SER E CA 1
ATOM 11309 C C . SER E 1 104 ? 70.599 55.254 143.888 1.00 54.00 103 SER E C 1
ATOM 11310 O O . SER E 1 104 ? 70.994 55.846 142.948 1.00 53.14 103 SER E O 1
ATOM 11313 N N . HIS E 1 105 ? 70.484 53.974 143.972 1.00 54.93 104 HIS E N 1
ATOM 11314 C CA . HIS E 1 105 ? 70.784 53.128 142.837 1.00 55.64 104 HIS E CA 1
ATOM 11315 C C . HIS E 1 105 ? 69.540 53.141 142.024 1.00 55.58 104 HIS E C 1
ATOM 11316 O O . HIS E 1 105 ? 69.554 52.802 140.877 1.00 54.75 104 HIS E O 1
ATOM 11323 N N . SER E 1 106 ? 68.516 53.678 142.632 1.00 56.22 105 SER E N 1
ATOM 11324 C CA . SER E 1 106 ? 67.237 53.513 141.959 1.00 57.04 105 SER E CA 1
ATOM 11325 C C . SER E 1 106 ? 66.581 54.871 141.774 1.00 57.21 105 SER E C 1
ATOM 11326 O O . SER E 1 106 ? 66.524 55.668 142.715 1.00 57.35 105 SER E O 1
ATOM 11329 N N . THR E 1 107 ? 66.017 55.055 140.577 1.00 57.37 106 THR E N 1
ATOM 11330 C CA . THR E 1 107 ? 65.350 56.303 140.212 1.00 56.65 106 THR E CA 1
ATOM 11331 C C . THR E 1 107 ? 64.192 56.616 141.154 1.00 58.36 106 THR E C 1
ATOM 11332 O O . THR E 1 107 ? 64.099 57.723 141.696 1.00 58.39 106 THR E O 1
ATOM 11336 N N . GLU E 1 108 ? 63.279 55.652 141.310 1.00 62.03 107 GLU E N 1
ATOM 11337 C CA . GLU E 1 108 ? 62.092 55.986 142.087 1.00 65.76 107 GLU E CA 1
ATOM 11338 C C . GLU E 1 108 ? 62.410 56.125 143.570 1.00 62.08 107 GLU E C 1
ATOM 11339 O O . GLU E 1 108 ? 61.819 56.972 144.246 1.00 60.14 107 GLU E O 1
ATOM 11345 N N . GLU E 1 109 ? 63.427 55.438 144.099 1.00 59.96 108 GLU E N 1
ATOM 11346 C CA . GLU E 1 109 ? 63.908 55.768 145.439 1.00 59.31 108 GLU E CA 1
ATOM 11347 C C . GLU E 1 109 ? 64.412 57.208 145.501 1.00 55.45 108 GLU E C 1
ATOM 11348 O O . GLU E 1 109 ? 64.068 57.959 146.423 1.00 54.94 108 GLU E O 1
ATOM 11354 N N . ALA E 1 110 ? 65.215 57.619 144.517 1.00 54.08 109 ALA E N 1
ATOM 11355 C CA . ALA E 1 110 ? 65.772 58.969 144.521 1.00 52.53 109 ALA E CA 1
ATOM 11356 C C . ALA E 1 110 ? 64.707 60.028 144.259 1.00 54.44 109 ALA E C 1
ATOM 11357 O O . ALA E 1 110 ? 64.838 61.165 144.729 1.00 52.66 109 ALA E O 1
ATOM 11359 N N . GLU E 1 111 ? 63.661 59.689 143.499 1.00 57.66 110 GLU E N 1
ATOM 11360 C CA . GLU E 1 111 ? 62.558 60.628 143.309 1.00 60.40 110 GLU E CA 1
ATOM 11361 C C . GLU E 1 111 ? 61.788 60.844 144.607 1.00 61.03 110 GLU E C 1
ATOM 11362 O O . GLU E 1 111 ? 61.403 61.973 144.925 1.00 60.51 110 GLU E O 1
ATOM 11368 N N . LYS E 1 112 ? 61.548 59.778 145.373 1.00 62.12 111 LYS E N 1
ATOM 11369 C CA . LYS E 1 112 ? 60.897 60.010 146.659 1.00 63.04 111 LYS E CA 1
ATOM 11370 C C . LYS E 1 112 ? 61.783 60.820 147.594 1.00 62.46 111 LYS E C 1
ATOM 11371 O O . LYS E 1 112 ? 61.271 61.563 148.441 1.00 63.16 111 LYS E O 1
ATOM 11377 N N . MET E 1 113 ? 63.106 60.779 147.419 1.00 61.07 112 MET E N 1
ATOM 11378 C CA . MET E 1 113 ? 63.975 61.547 148.299 1.00 60.16 112 MET E CA 1
ATOM 11379 C C . MET E 1 113 ? 63.832 63.043 148.056 1.00 61.54 112 MET E C 1
ATOM 11380 O O . MET E 1 113 ? 63.735 63.818 149.016 1.00 61.90 112 MET E O 1
ATOM 11385 N N . VAL E 1 114 ? 63.819 63.479 146.787 1.00 62.65 113 VAL E N 1
ATOM 11386 C CA . VAL E 1 114 ? 63.608 64.904 146.539 1.00 64.85 113 VAL E CA 1
ATOM 11387 C C . VAL E 1 114 ? 62.197 65.310 146.939 1.00 67.34 113 VAL E C 1
ATOM 11388 O O . VAL E 1 114 ? 61.989 66.388 147.512 1.00 65.85 113 VAL E O 1
ATOM 11392 N N . GLU E 1 115 ? 61.208 64.449 146.686 1.00 71.33 114 GLU E N 1
ATOM 11393 C CA . GLU E 1 115 ? 59.847 64.844 147.026 1.00 75.13 114 GLU E CA 1
ATOM 11394 C C . GLU E 1 115 ? 59.655 64.891 148.536 1.00 72.01 114 GLU E C 1
ATOM 11395 O O . GLU E 1 115 ? 58.975 65.785 149.057 1.00 71.66 114 GLU E O 1
ATOM 11401 N N . ALA E 1 116 ? 60.313 64.007 149.289 1.00 69.30 115 ALA E N 1
ATOM 11402 C CA . ALA E 1 116 ? 60.325 64.140 150.739 1.00 67.25 115 ALA E CA 1
ATOM 11403 C C . ALA E 1 116 ? 61.154 65.340 151.182 1.00 65.45 115 ALA E C 1
ATOM 11404 O O . ALA E 1 116 ? 60.937 65.879 152.276 1.00 65.27 115 ALA E O 1
ATOM 11406 N N . TRP E 1 117 ? 62.097 65.811 150.409 1.00 64.50 116 TRP E N 1
ATOM 11407 C CA . TRP E 1 117 ? 62.830 67.031 150.792 1.00 63.86 116 TRP E CA 1
ATOM 11408 C C . TRP E 1 117 ? 61.954 68.264 150.646 1.00 65.45 116 TRP E C 1
ATOM 11409 O O . TRP E 1 117 ? 61.977 69.076 151.545 1.00 66.50 116 TRP E O 1
ATOM 11420 N N . LYS E 1 118 ? 61.192 68.362 149.584 1.00 65.61 117 LYS E N 1
ATOM 11421 C CA . LYS E 1 118 ? 60.426 69.579 149.263 1.00 66.48 117 LYS E CA 1
ATOM 11422 C C . LYS E 1 118 ? 59.279 69.840 150.255 1.00 66.72 117 LYS E C 1
ATOM 11423 O O . LYS E 1 118 ? 58.861 70.959 150.365 1.00 65.71 117 LYS E O 1
ATOM 11429 N N . LYS E 1 119 ? 58.834 68.806 150.958 1.00 66.27 118 LYS E N 1
ATOM 11430 C CA . LYS E 1 119 ? 57.734 68.942 151.938 1.00 66.26 118 LYS E CA 1
ATOM 11431 C C . LYS E 1 119 ? 58.339 69.103 153.329 1.00 63.63 118 LYS E C 1
ATOM 11432 O O . LYS E 1 119 ? 57.569 69.148 154.289 1.00 63.09 118 LYS E O 1
ATOM 11438 N N . SER E 1 120 ? 59.664 69.202 153.414 1.00 61.42 119 SER E N 1
ATOM 11439 C CA . SER E 1 120 ? 60.352 69.277 154.722 1.00 59.34 119 SER E CA 1
ATOM 11440 C C . SER E 1 120 ? 60.755 70.712 155.025 1.00 59.47 119 SER E C 1
ATOM 11441 O O . SER E 1 120 ? 60.846 71.065 156.204 1.00 59.56 119 SER E O 1
ATOM 11444 N N . GLY E 1 121 ? 61.021 71.488 153.990 1.00 58.71 120 GLY E N 1
ATOM 11445 C CA . GLY E 1 121 ? 61.537 72.841 154.217 1.00 58.16 120 GLY E CA 1
ATOM 11446 C C . GLY E 1 121 ? 62.972 72.785 154.681 1.00 58.19 120 GLY E C 1
ATOM 11447 O O . GLY E 1 121 ? 63.473 73.807 155.164 1.00 59.45 120 GLY E O 1
ATOM 11448 N N . LYS E 1 122 ? 63.613 71.630 154.530 1.00 56.84 121 LYS E N 1
ATOM 11449 C CA . LYS E 1 122 ? 64.971 71.508 155.046 1.00 55.59 121 LYS E CA 1
ATOM 11450 C C . LYS E 1 122 ? 65.968 71.498 153.898 1.00 55.37 121 LYS E C 1
ATOM 11451 O O . LYS E 1 122 ? 65.558 71.382 152.760 1.00 55.08 121 LYS E O 1
ATOM 11457 N N . GLN E 1 123 ? 67.231 71.622 154.238 1.00 54.49 122 GLN E N 1
ATOM 11458 C CA . GLN E 1 123 ? 68.316 71.650 153.234 1.00 53.20 122 GLN E CA 1
ATOM 11459 C C . GLN E 1 123 ? 68.793 70.255 152.850 1.00 52.36 122 GLN E C 1
ATOM 11460 O O . GLN E 1 123 ? 68.938 69.445 153.716 1.00 52.69 122 GLN E O 1
ATOM 11466 N N . PHE E 1 124 ? 68.931 70.029 151.558 1.00 50.52 123 PHE E N 1
ATOM 11467 C CA . PHE E 1 124 ? 69.404 68.756 151.007 1.00 47.14 123 PHE E CA 1
ATOM 11468 C C . PHE E 1 124 ? 70.539 68.988 150.035 1.00 47.56 123 PHE E C 1
ATOM 11469 O O . PHE E 1 124 ? 70.449 69.819 149.184 1.00 50.12 123 PHE E O 1
ATOM 11477 N N . THR E 1 125 ? 71.594 68.260 150.228 1.00 47.78 124 THR E N 1
ATOM 11478 C CA . THR E 1 125 ? 72.664 68.212 149.245 1.00 47.66 124 THR E CA 1
ATOM 11479 C C . THR E 1 125 ? 73.228 66.800 149.184 1.00 45.51 124 THR E C 1
ATOM 11480 O O . THR E 1 125 ? 73.078 66.001 150.109 1.00 44.80 124 THR E O 1
ATOM 11484 N N . ILE E 1 126 ? 73.881 66.508 148.067 1.00 44.99 125 ILE E N 1
ATOM 11485 C CA . ILE E 1 126 ? 74.460 65.204 147.792 1.00 43.94 125 ILE E CA 1
ATOM 11486 C C . ILE E 1 126 ? 75.971 65.357 147.682 1.00 45.93 125 ILE E C 1
ATOM 11487 O O . ILE E 1 126 ? 76.478 66.376 147.201 1.00 47.39 125 ILE E O 1
ATOM 11492 N N . GLY E 1 127 ? 76.691 64.333 148.138 1.00 44.76 126 GLY E N 1
ATOM 11493 C CA . GLY E 1 127 ? 78.134 64.416 148.268 1.00 43.41 126 GLY E CA 1
ATOM 11494 C C . GLY E 1 127 ? 78.958 64.254 147.005 1.00 41.16 126 GLY E C 1
ATOM 11495 O O . GLY E 1 127 ? 79.842 63.397 146.950 1.00 41.06 126 GLY E O 1
ATOM 11496 N N . TYR E 1 128 ? 78.705 65.082 145.995 1.00 41.53 127 TYR E N 1
ATOM 11497 C CA . TYR E 1 128 ? 79.526 65.097 144.782 1.00 41.28 127 TYR E CA 1
ATOM 11498 C C . TYR E 1 128 ? 80.699 66.070 144.941 1.00 40.67 127 TYR E C 1
ATOM 11499 O O . TYR E 1 128 ? 80.826 67.067 144.234 1.00 41.27 127 TYR E O 1
ATOM 11508 N N . GLN E 1 129 ? 81.589 65.752 145.883 1.00 41.36 128 GLN E N 1
ATOM 11509 C CA . GLN E 1 129 ? 82.645 66.689 146.265 1.00 44.03 128 GLN E CA 1
ATOM 11510 C C . GLN E 1 129 ? 83.633 66.972 145.142 1.00 45.64 128 GLN E C 1
ATOM 11511 O O . GLN E 1 129 ? 84.424 67.917 145.262 1.00 46.62 128 GLN E O 1
ATOM 11517 N N . ASN E 1 130 ? 83.615 66.190 144.061 1.00 44.78 129 ASN E N 1
ATOM 11518 C CA . ASN E 1 130 ? 84.533 66.445 142.959 1.00 44.81 129 ASN E CA 1
ATOM 11519 C C . ASN E 1 130 ? 84.287 67.803 142.313 1.00 44.71 129 ASN E C 1
ATOM 11520 O O . ASN E 1 130 ? 85.199 68.347 141.678 1.00 45.64 129 ASN E O 1
ATOM 11525 N N . ARG E 1 131 ? 83.088 68.378 142.476 1.00 44.43 130 ARG E N 1
ATOM 11526 C CA . ARG E 1 131 ? 82.805 69.670 141.857 1.00 44.98 130 ARG E CA 1
ATOM 11527 C C . ARG E 1 131 ? 83.705 70.772 142.393 1.00 44.25 130 ARG E C 1
ATOM 11528 O O . ARG E 1 131 ? 83.896 71.785 141.712 1.00 43.38 130 ARG E O 1
ATOM 11536 N N . PHE E 1 132 ? 84.266 70.594 143.584 1.00 43.77 131 PHE E N 1
ATOM 11537 C CA . PHE E 1 132 ? 85.024 71.631 144.262 1.00 42.99 131 PHE E CA 1
ATOM 11538 C C . PHE E 1 132 ? 86.516 71.553 143.997 1.00 41.65 131 PHE E C 1
ATOM 11539 O O . PHE E 1 132 ? 87.259 72.424 144.461 1.00 41.10 131 PHE E O 1
ATOM 11547 N N . ARG E 1 133 ? 86.974 70.523 143.287 1.00 41.87 132 ARG E N 1
ATOM 11548 C CA . ARG E 1 133 ? 88.342 70.525 142.791 1.00 41.19 132 ARG E CA 1
ATOM 11549 C C . ARG E 1 133 ? 88.586 71.804 141.999 1.00 39.22 132 ARG E C 1
ATOM 11550 O O . ARG E 1 133 ? 87.751 72.215 141.186 1.00 36.23 132 ARG E O 1
ATOM 11558 N N . GLU E 1 134 ? 89.728 72.449 142.264 1.00 39.65 133 GLU E N 1
ATOM 11559 C CA . GLU E 1 134 ? 89.953 73.798 141.751 1.00 42.42 133 GLU E CA 1
ATOM 11560 C C . GLU E 1 134 ? 89.752 73.852 140.245 1.00 41.61 133 GLU E C 1
ATOM 11561 O O . GLU E 1 134 ? 89.041 74.726 139.733 1.00 40.97 133 GLU E O 1
ATOM 11563 N N . GLU E 1 135 ? 90.346 72.904 139.520 1.00 40.71 134 GLU E N 1
ATOM 11564 C CA . GLU E 1 135 ? 90.273 72.938 138.068 1.00 39.85 134 GLU E CA 1
ATOM 11565 C C . GLU E 1 135 ? 88.889 72.583 137.539 1.00 38.97 134 GLU E C 1
ATOM 11566 O O . GLU E 1 135 ? 88.577 72.927 136.394 1.00 40.09 134 GLU E O 1
ATOM 11572 N N . VAL E 1 136 ? 88.043 71.937 138.340 1.00 36.83 135 VAL E N 1
ATOM 11573 C CA . VAL E 1 136 ? 86.661 71.729 137.918 1.00 34.59 135 VAL E CA 1
ATOM 11574 C C . VAL E 1 136 ? 85.854 72.999 138.117 1.00 38.35 135 VAL E C 1
ATOM 11575 O O . VAL E 1 136 ? 85.032 73.361 137.268 1.00 39.69 135 VAL E O 1
ATOM 11579 N N . MET E 1 137 ? 86.062 73.685 139.250 1.00 41.27 136 MET E N 1
ATOM 11580 C CA . MET E 1 137 ? 85.489 75.013 139.437 1.00 43.50 136 MET E CA 1
ATOM 11581 C C . MET E 1 137 ? 85.869 75.924 138.276 1.00 42.39 136 MET E C 1
ATOM 11582 O O . MET E 1 137 ? 84.999 76.507 137.621 1.00 42.56 136 MET E O 1
ATOM 11587 N N . ASN E 1 138 ? 87.174 76.037 138.003 1.00 41.34 137 ASN E N 1
ATOM 11588 C CA . ASN E 1 138 ? 87.691 76.753 136.840 1.00 41.61 137 ASN E CA 1
ATOM 11589 C C . ASN E 1 138 ? 86.845 76.505 135.593 1.00 42.80 137 ASN E C 1
ATOM 11590 O O . ASN E 1 138 ? 86.262 77.437 135.024 1.00 44.84 137 ASN E O 1
ATOM 11595 N N . LEU E 1 139 ? 86.755 75.241 135.169 1.00 41.81 138 LEU E N 1
ATOM 11596 C CA . LEU E 1 139 ? 85.996 74.914 133.964 1.00 41.98 138 LEU E CA 1
ATOM 11597 C C . LEU E 1 139 ? 84.533 75.307 134.107 1.00 42.02 138 LEU E C 1
ATOM 11598 O O . LEU E 1 139 ? 83.941 75.863 133.174 1.00 42.35 138 LEU E O 1
ATOM 11603 N N . LYS E 1 140 ? 83.935 75.029 135.270 1.00 41.72 139 LYS E N 1
ATOM 11604 C CA . LYS E 1 140 ? 82.540 75.396 135.501 1.00 43.15 139 LYS E CA 1
ATOM 11605 C C . LYS E 1 140 ? 82.331 76.894 135.318 1.00 44.17 139 LYS E C 1
ATOM 11606 O O . LYS E 1 140 ? 81.318 77.326 134.754 1.00 44.19 139 LYS E O 1
ATOM 11612 N N . LYS E 1 141 ? 83.287 77.703 135.779 1.00 44.75 140 LYS E N 1
ATOM 11613 C CA . LYS E 1 141 ? 83.174 79.150 135.628 1.00 45.70 140 LYS E CA 1
ATOM 11614 C C . LYS E 1 141 ? 83.209 79.554 134.158 1.00 44.17 140 LYS E C 1
ATOM 11615 O O . LYS E 1 141 ? 82.370 80.340 133.704 1.00 43.64 140 LYS E O 1
ATOM 11621 N N . SER E 1 142 ? 84.161 79.009 133.394 1.00 42.65 141 SER E N 1
ATOM 11622 C CA . SER E 1 142 ? 84.271 79.355 131.978 1.00 41.86 141 SER E CA 1
ATOM 11623 C C . SER E 1 142 ? 83.001 79.006 131.210 1.00 43.10 141 SER E C 1
ATOM 11624 O O . SER E 1 142 ? 82.539 79.789 130.371 1.00 43.25 141 SER E O 1
ATOM 11627 N N . CYS E 1 143 ? 82.442 77.817 131.464 1.00 43.05 142 CYS E N 1
ATOM 11628 C CA . CYS E 1 143 ? 81.240 77.499 130.696 1.00 43.15 142 CYS E CA 1
ATOM 11629 C C . CYS E 1 143 ? 80.069 78.361 131.139 1.00 44.75 142 CYS E C 1
ATOM 11630 O O . CYS E 1 143 ? 79.333 78.915 130.314 1.00 46.14 142 CYS E O 1
ATOM 11633 N N . ASP E 1 144 ? 79.907 78.655 132.427 1.00 45.58 143 ASP E N 1
ATOM 11634 C CA . ASP E 1 144 ? 78.877 79.588 132.860 1.00 47.46 143 ASP E CA 1
ATOM 11635 C C . ASP E 1 144 ? 79.052 80.948 132.197 1.00 45.13 143 ASP E C 1
ATOM 11636 O O . ASP E 1 144 ? 78.073 81.574 131.774 1.00 45.60 143 ASP E O 1
ATOM 11641 N N . LYS E 1 145 ? 80.292 81.415 132.083 1.00 43.19 144 LYS E N 1
ATOM 11642 C CA . LYS E 1 145 ? 80.583 82.657 131.384 1.00 43.46 144 LYS E CA 1
ATOM 11643 C C . LYS E 1 145 ? 80.483 82.521 129.871 1.00 45.91 144 LYS E C 1
ATOM 11644 O O . LYS E 1 145 ? 80.763 83.491 129.156 1.00 48.72 144 LYS E O 1
ATOM 11650 N N . GLY E 1 146 ? 80.079 81.354 129.368 1.00 46.70 145 GLY E N 1
ATOM 11651 C CA . GLY E 1 146 ? 79.885 81.149 127.945 1.00 46.95 145 GLY E CA 1
ATOM 11652 C C . GLY E 1 146 ? 81.150 81.087 127.119 1.00 46.41 145 GLY E C 1
ATOM 11653 O O . GLY E 1 146 ? 81.071 81.107 125.888 1.00 47.22 145 GLY E O 1
ATOM 11654 N N . GLU E 1 147 ? 82.313 80.992 127.752 1.00 45.56 146 GLU E N 1
ATOM 11655 C CA . GLU E 1 147 ? 83.574 81.046 127.031 1.00 45.19 146 GLU E CA 1
ATOM 11656 C C . GLU E 1 147 ? 83.881 79.773 126.258 1.00 42.56 146 GLU E C 1
ATOM 11657 O O . GLU E 1 147 ? 84.945 79.686 125.637 1.00 41.75 146 GLU E O 1
ATOM 11663 N N . LEU E 1 148 ? 82.983 78.795 126.279 1.00 41.74 147 LEU E N 1
ATOM 11664 C CA . LEU E 1 148 ? 83.029 77.687 125.345 1.00 41.08 147 LEU E CA 1
ATOM 11665 C C . LEU E 1 148 ? 81.916 77.751 124.308 1.00 43.62 147 LEU E C 1
ATOM 11666 O O . LEU E 1 148 ? 81.981 77.025 123.310 1.00 43.55 147 LEU E O 1
ATOM 11671 N N . GLY E 1 149 ? 80.918 78.615 124.503 1.00 44.49 148 GLY E N 1
ATOM 11672 C CA . GLY E 1 149 ? 79.737 78.613 123.666 1.00 44.73 148 GLY E CA 1
ATOM 11673 C C . GLY E 1 149 ? 78.753 77.554 124.126 1.00 46.09 148 GLY E C 1
ATOM 11674 O O . GLY E 1 149 ? 78.749 77.129 125.284 1.00 44.45 148 GLY E O 1
ATOM 11675 N N . GLU E 1 150 ? 77.900 77.129 123.199 1.00 50.00 149 GLU E N 1
ATOM 11676 C CA . GLU E 1 150 ? 77.062 75.978 123.507 1.00 54.56 149 GLU E CA 1
ATOM 11677 C C . GLU E 1 150 ? 77.899 74.712 123.377 1.00 51.34 149 GLU E C 1
ATOM 11678 O O . GLU E 1 150 ? 78.418 74.411 122.297 1.00 51.46 149 GLU E O 1
ATOM 11684 N N . ILE E 1 151 ? 77.975 73.983 124.483 1.00 48.21 150 ILE E N 1
ATOM 11685 C CA . ILE E 1 151 ? 78.601 72.668 124.468 1.00 45.76 150 ILE E CA 1
ATOM 11686 C C . ILE E 1 151 ? 77.617 71.687 123.845 1.00 43.72 150 ILE E C 1
ATOM 11687 O O . ILE E 1 151 ? 76.527 71.469 124.380 1.00 44.81 150 ILE E O 1
ATOM 11692 N N . TYR E 1 152 ? 77.989 71.109 122.698 1.00 40.67 151 TYR E N 1
ATOM 11693 C CA . TYR E 1 152 ? 77.118 70.183 121.987 1.00 38.82 151 TYR E CA 1
ATOM 11694 C C . TYR E 1 152 ? 77.595 68.740 122.050 1.00 37.80 151 TYR E C 1
ATOM 11695 O O . TYR E 1 152 ? 76.831 67.834 121.694 1.00 36.31 151 TYR E O 1
ATOM 11704 N N . TYR E 1 153 ? 78.823 68.500 122.495 1.00 37.78 152 TYR E N 1
ATOM 11705 C CA . TYR E 1 153 ? 79.310 67.141 122.670 1.00 37.05 152 TYR E CA 1
ATOM 11706 C C . TYR E 1 153 ? 80.189 67.105 123.908 1.00 38.07 152 TYR E C 1
ATOM 11707 O O . TYR E 1 153 ? 81.143 67.881 124.013 1.00 36.19 152 TYR E O 1
ATOM 11716 N N . GLY E 1 154 ? 79.866 66.203 124.836 1.00 39.78 153 GLY E N 1
ATOM 11717 C CA . GLY E 1 154 ? 80.636 66.049 126.047 1.00 41.11 153 GLY E CA 1
ATOM 11718 C C . GLY E 1 154 ? 80.941 64.588 126.305 1.00 41.69 153 GLY E C 1
ATOM 11719 O O . GLY E 1 154 ? 80.278 63.687 125.789 1.00 41.92 153 GLY E O 1
ATOM 11720 N N . LYS E 1 155 ? 81.971 64.361 127.118 1.00 42.29 154 LYS E N 1
ATOM 11721 C CA . LYS E 1 155 ? 82.403 63.007 127.433 1.00 43.97 154 LYS E CA 1
ATOM 11722 C C . LYS E 1 155 ? 82.632 62.889 128.927 1.00 42.65 154 LYS E C 1
ATOM 11723 O O . LYS E 1 155 ? 83.378 63.681 129.509 1.00 42.39 154 LYS E O 1
ATOM 11729 N N . ALA E 1 156 ? 81.985 61.912 129.546 1.00 42.06 155 ALA E N 1
ATOM 11730 C CA . ALA E 1 156 ? 82.209 61.594 130.949 1.00 41.15 155 ALA E CA 1
ATOM 11731 C C . ALA E 1 156 ? 83.201 60.438 131.030 1.00 40.30 155 ALA E C 1
ATOM 11732 O O . ALA E 1 156 ? 82.920 59.340 130.534 1.00 40.92 155 ALA E O 1
ATOM 11734 N N . HIS E 1 157 ? 84.356 60.686 131.643 1.00 40.98 156 HIS E N 1
ATOM 11735 C CA . HIS E 1 157 ? 85.423 59.697 131.751 1.00 43.28 156 HIS E CA 1
ATOM 11736 C C . HIS E 1 157 ? 85.447 59.137 133.169 1.00 44.51 156 HIS E C 1
ATOM 11737 O O . HIS E 1 157 ? 85.672 59.882 134.129 1.00 44.94 156 HIS E O 1
ATOM 11744 N N . ALA E 1 158 ? 85.236 57.830 133.296 1.00 42.75 157 ALA E N 1
ATOM 11745 C CA . ALA E 1 158 ? 85.295 57.155 134.585 1.00 41.43 157 ALA E CA 1
ATOM 11746 C C . ALA E 1 158 ? 85.970 55.798 134.433 1.00 40.50 157 ALA E C 1
ATOM 11747 O O . ALA E 1 158 ? 85.484 54.778 134.927 1.00 38.65 157 ALA E O 1
ATOM 11749 N N . VAL E 1 159 ? 87.120 55.775 133.757 1.00 39.47 158 VAL E N 1
ATOM 11750 C CA . VAL E 1 159 ? 87.782 54.534 133.368 1.00 39.50 158 VAL E CA 1
ATOM 11751 C C . VAL E 1 159 ? 88.976 54.281 134.274 1.00 38.97 158 VAL E C 1
ATOM 11752 O O . VAL E 1 159 ? 89.787 55.182 134.517 1.00 40.59 158 VAL E O 1
ATOM 11756 N N . ARG E 1 160 ? 89.080 53.056 134.777 1.00 38.29 159 ARG E N 1
ATOM 11757 C CA . ARG E 1 160 ? 90.296 52.541 135.389 1.00 37.76 159 ARG E CA 1
ATOM 11758 C C . ARG E 1 160 ? 90.738 51.326 134.591 1.00 35.93 159 ARG E C 1
ATOM 11759 O O . ARG E 1 160 ? 89.933 50.422 134.353 1.00 34.89 159 ARG E O 1
ATOM 11767 N N . ARG E 1 161 ? 92.005 51.310 134.175 1.00 36.29 160 ARG E N 1
ATOM 11768 C CA . ARG E 1 161 ? 92.528 50.160 133.445 1.00 37.35 160 ARG E CA 1
ATOM 11769 C C . ARG E 1 161 ? 92.379 48.872 134.260 1.00 37.96 160 ARG E C 1
ATOM 11770 O O . ARG E 1 161 ? 91.765 47.899 133.806 1.00 39.28 160 ARG E O 1
ATOM 11778 N N . ARG E 1 162 ? 92.950 48.839 135.466 1.00 37.01 161 ARG E N 1
ATOM 11779 C CA . ARG E 1 162 ? 92.704 47.733 136.403 1.00 38.21 161 ARG E CA 1
ATOM 11780 C C . ARG E 1 162 ? 92.899 48.279 137.817 1.00 37.18 161 ARG E C 1
ATOM 11781 O O . ARG E 1 162 ? 94.015 48.287 138.342 1.00 36.39 161 ARG E O 1
ATOM 11789 N N . ALA E 1 163 ? 91.802 48.726 138.419 1.00 37.91 162 ALA E N 1
ATOM 11790 C CA . ALA E 1 163 ? 91.798 49.194 139.799 1.00 37.41 162 ALA E CA 1
ATOM 11791 C C . ALA E 1 163 ? 90.425 48.897 140.404 1.00 39.04 162 ALA E C 1
ATOM 11792 O O . ALA E 1 163 ? 89.651 49.784 140.769 1.00 40.86 162 ALA E O 1
ATOM 11794 N N . VAL E 1 164 ? 90.088 47.614 140.498 1.00 37.78 163 VAL E N 1
ATOM 11795 C CA . VAL E 1 164 ? 88.851 47.190 141.148 1.00 37.88 163 VAL E CA 1
ATOM 11796 C C . VAL E 1 164 ? 89.034 47.367 142.653 1.00 40.01 163 VAL E C 1
ATOM 11797 O O . VAL E 1 164 ? 89.938 46.756 143.244 1.00 40.83 163 VAL E O 1
ATOM 11801 N N . PRO E 1 165 ? 88.197 48.160 143.325 1.00 41.59 164 PRO E N 1
ATOM 11802 C CA . PRO E 1 165 ? 88.372 48.374 144.771 1.00 42.27 164 PRO E CA 1
ATOM 11803 C C . PRO E 1 165 ? 88.115 47.080 145.529 1.00 43.86 164 PRO E C 1
ATOM 11804 O O . PRO E 1 165 ? 86.989 46.580 145.565 1.00 44.97 164 PRO E O 1
ATOM 11808 N N . THR E 1 166 ? 89.168 46.542 146.134 1.00 44.39 165 THR E N 1
ATOM 11809 C CA . THR E 1 166 ? 89.129 45.238 146.776 1.00 44.21 165 THR E CA 1
ATOM 11810 C C . THR E 1 166 ? 88.749 45.300 148.248 1.00 46.56 165 THR E C 1
ATOM 11811 O O . THR E 1 166 ? 88.874 44.291 148.949 1.00 46.28 165 THR E O 1
ATOM 11815 N N . TRP E 1 167 ? 88.296 46.445 148.731 1.00 47.51 166 TRP E N 1
ATOM 11816 C CA . TRP E 1 167 ? 87.915 46.617 150.121 1.00 47.30 166 TRP E CA 1
ATOM 11817 C C . TRP E 1 167 ? 86.519 47.220 150.190 1.00 48.30 166 TRP E C 1
ATOM 11818 O O . TRP E 1 167 ? 85.925 47.599 149.181 1.00 49.39 166 TRP E O 1
ATOM 11829 N N . GLY E 1 168 ? 86.000 47.300 151.406 1.00 49.97 167 GLY E N 1
ATOM 11830 C CA . GLY E 1 168 ? 84.795 48.050 151.665 1.00 48.29 167 GLY E CA 1
ATOM 11831 C C . GLY E 1 168 ? 83.574 47.509 150.951 1.00 45.85 167 GLY E C 1
ATOM 11832 O O . GLY E 1 168 ? 83.458 46.320 150.635 1.00 47.49 167 GLY E O 1
ATOM 11833 N N . VAL E 1 169 ? 82.650 48.430 150.675 1.00 43.55 168 VAL E N 1
ATOM 11834 C CA . VAL E 1 169 ? 81.305 48.113 150.208 1.00 40.62 168 VAL E CA 1
ATOM 11835 C C . VAL E 1 169 ? 81.210 47.992 148.694 1.00 39.56 168 VAL E C 1
ATOM 11836 O O . VAL E 1 169 ? 80.164 47.568 148.178 1.00 38.78 168 VAL E O 1
ATOM 11840 N N . PHE E 1 170 ? 82.273 48.329 147.964 1.00 40.24 169 PHE E N 1
ATOM 11841 C CA . PHE E 1 170 ? 82.106 48.733 146.571 1.00 40.92 169 PHE E CA 1
ATOM 11842 C C . PHE E 1 170 ? 81.709 47.559 145.679 1.00 41.27 169 PHE E C 1
ATOM 11843 O O . PHE E 1 170 ? 80.919 47.726 144.745 1.00 38.05 169 PHE E O 1
ATOM 11851 N N . MET E 1 171 ? 82.223 46.367 145.959 1.00 45.87 170 MET E N 1
ATOM 11852 C CA . MET E 1 171 ? 81.941 45.194 145.147 1.00 49.75 170 MET E CA 1
ATOM 11853 C C . MET E 1 171 ? 80.645 44.493 145.542 1.00 51.48 170 MET E C 1
ATOM 11854 O O . MET E 1 171 ? 80.263 43.511 144.895 1.00 52.26 170 MET E O 1
ATOM 11859 N N . ASP E 1 172 ? 79.957 44.981 146.571 1.00 52.30 171 ASP E N 1
ATOM 11860 C CA . ASP E 1 172 ? 78.760 44.337 147.112 1.00 52.29 171 ASP E CA 1
ATOM 11861 C C . ASP E 1 172 ? 77.544 44.904 146.387 1.00 49.82 171 ASP E C 1
ATOM 11862 O O . ASP E 1 172 ? 77.065 45.993 146.715 1.00 49.71 171 ASP E O 1
ATOM 11867 N N . LYS E 1 173 ? 77.035 44.152 145.401 1.00 48.40 172 LYS E N 1
ATOM 11868 C CA . LYS E 1 173 ? 75.976 44.669 144.536 1.00 49.30 172 LYS E CA 1
ATOM 11869 C C . LYS E 1 173 ? 74.670 44.899 145.288 1.00 49.69 172 LYS E C 1
ATOM 11870 O O . LYS E 1 173 ? 73.823 45.669 144.827 1.00 48.19 172 LYS E O 1
ATOM 11876 N N . GLU E 1 174 ? 74.473 44.241 146.424 1.00 52.48 173 GLU E N 1
ATOM 11877 C CA . GLU E 1 174 ? 73.195 44.483 147.085 1.00 57.36 173 GLU E CA 1
ATOM 11878 C C . GLU E 1 174 ? 73.235 45.734 147.957 1.00 53.75 173 GLU E C 1
ATOM 11879 O O . GLU E 1 174 ? 72.216 46.422 148.102 1.00 52.69 173 GLU E O 1
ATOM 11881 N N . ALA E 1 175 ? 74.404 46.159 148.435 1.00 50.99 174 ALA E N 1
ATOM 11882 C CA . ALA E 1 175 ? 74.510 47.449 149.101 1.00 49.54 174 ALA E CA 1
ATOM 11883 C C . ALA E 1 175 ? 74.586 48.594 148.094 1.00 48.32 174 ALA E C 1
ATOM 11884 O O . ALA E 1 175 ? 73.851 49.583 148.211 1.00 48.54 174 ALA E O 1
ATOM 11886 N N . GLN E 1 176 ? 75.455 48.471 147.084 1.00 47.57 175 GLN E N 1
ATOM 11887 C CA . GLN E 1 176 ? 75.723 49.574 146.167 1.00 46.97 175 GLN E CA 1
ATOM 11888 C C . GLN E 1 176 ? 74.825 49.593 144.938 1.00 45.17 175 GLN E C 1
ATOM 11889 O O . GLN E 1 176 ? 74.690 50.646 144.312 1.00 43.39 175 GLN E O 1
ATOM 11895 N N . GLY E 1 177 ? 74.214 48.472 144.562 1.00 44.95 176 GLY E N 1
ATOM 11896 C CA . GLY E 1 177 ? 73.310 48.460 143.426 1.00 43.43 176 GLY E CA 1
ATOM 11897 C C . GLY E 1 177 ? 73.968 48.360 142.066 1.00 44.10 176 GLY E C 1
ATOM 11898 O O . GLY E 1 177 ? 73.258 48.220 141.063 1.00 45.17 176 GLY E O 1
ATOM 11899 N N . GLY E 1 178 ? 75.289 48.423 141.992 1.00 43.49 177 GLY E N 1
ATOM 11900 C CA . GLY E 1 178 ? 75.979 48.327 140.718 1.00 41.67 177 GLY E CA 1
ATOM 11901 C C . GLY E 1 178 ? 77.460 48.537 140.935 1.00 42.29 177 GLY E C 1
ATOM 11902 O O . GLY E 1 178 ? 77.909 48.910 142.025 1.00 43.42 177 GLY E O 1
ATOM 11903 N N . GLY E 1 179 ? 78.218 48.300 139.873 1.00 41.10 178 GLY E N 1
ATOM 11904 C CA . GLY E 1 179 ? 79.654 48.398 139.951 1.00 39.64 178 GLY E CA 1
ATOM 11905 C C . GLY E 1 179 ? 80.178 49.750 139.522 1.00 37.94 178 GLY E C 1
ATOM 11906 O O . GLY E 1 179 ? 79.670 50.795 139.932 1.00 38.09 178 GLY E O 1
ATOM 11907 N N . PRO E 1 180 ? 81.197 49.751 138.656 1.00 39.21 179 PRO E N 1
ATOM 11908 C CA . PRO E 1 180 ? 81.867 51.017 138.310 1.00 39.18 179 PRO E CA 1
ATOM 11909 C C . PRO E 1 180 ? 80.940 52.071 137.746 1.00 39.77 179 PRO E C 1
ATOM 11910 O O . PRO E 1 180 ? 81.219 53.262 137.914 1.00 39.45 179 PRO E O 1
ATOM 11914 N N . LEU E 1 181 ? 79.842 51.680 137.094 1.00 40.35 180 LEU E N 1
ATOM 11915 C CA . LEU E 1 181 ? 78.971 52.680 136.489 1.00 42.04 180 LEU E CA 1
ATOM 11916 C C . LEU E 1 181 ? 78.378 53.611 137.539 1.00 45.73 180 LEU E C 1
ATOM 11917 O O . LEU E 1 181 ? 78.271 54.820 137.310 1.00 47.64 180 LEU E O 1
ATOM 11922 N N . ILE E 1 182 ? 77.997 53.084 138.703 1.00 47.86 181 ILE E N 1
ATOM 11923 C CA . ILE E 1 182 ? 77.527 53.942 139.786 1.00 50.94 181 ILE E CA 1
ATOM 11924 C C . ILE E 1 182 ? 78.562 54.116 140.880 1.00 49.61 181 ILE E C 1
ATOM 11925 O O . ILE E 1 182 ? 78.330 54.894 141.816 1.00 50.36 181 ILE E O 1
ATOM 11930 N N . ASP E 1 183 ? 79.699 53.426 140.795 1.00 48.66 182 ASP E N 1
ATOM 11931 C CA . ASP E 1 183 ? 80.794 53.697 141.718 1.00 48.28 182 ASP E CA 1
ATOM 11932 C C . ASP E 1 183 ? 81.526 54.982 141.350 1.00 46.48 182 ASP E C 1
ATOM 11933 O O . ASP E 1 183 ? 81.726 55.851 142.204 1.00 46.75 182 ASP E O 1
ATOM 11938 N N . ILE E 1 184 ? 81.954 55.121 140.096 1.00 43.44 183 ILE E N 1
ATOM 11939 C CA . ILE E 1 184 ? 82.676 56.332 139.719 1.00 42.35 183 ILE E CA 1
ATOM 11940 C C . ILE E 1 184 ? 82.087 56.982 138.471 1.00 40.62 183 ILE E C 1
ATOM 11941 O O . ILE E 1 184 ? 82.389 58.140 138.166 1.00 40.44 183 ILE E O 1
ATOM 11946 N N . GLY E 1 185 ? 81.237 56.261 137.744 1.00 40.78 184 GLY E N 1
ATOM 11947 C CA . GLY E 1 185 ? 80.528 56.893 136.640 1.00 43.05 184 GLY E CA 1
ATOM 11948 C C . GLY E 1 185 ? 79.762 58.127 137.083 1.00 44.70 184 GLY E C 1
ATOM 11949 O O . GLY E 1 185 ? 79.796 59.166 136.414 1.00 44.03 184 GLY E O 1
ATOM 11950 N N . THR E 1 186 ? 79.063 58.021 138.222 1.00 45.77 185 THR E N 1
ATOM 11951 C CA . THR E 1 186 ? 78.405 59.155 138.874 1.00 46.70 185 THR E CA 1
ATOM 11952 C C . THR E 1 186 ? 79.252 60.421 138.831 1.00 47.28 185 THR E C 1
ATOM 11953 O O . THR E 1 186 ? 78.809 61.466 138.336 1.00 47.95 185 THR E O 1
ATOM 11957 N N . HIS E 1 187 ? 80.462 60.347 139.395 1.00 45.15 186 HIS E N 1
ATOM 11958 C CA . HIS E 1 187 ? 81.348 61.504 139.461 1.00 42.84 186 HIS E CA 1
ATOM 11959 C C . HIS E 1 187 ? 81.542 62.140 138.088 1.00 40.39 186 HIS E C 1
ATOM 11960 O O . HIS E 1 187 ? 81.267 63.330 137.895 1.00 39.77 186 HIS E O 1
ATOM 11967 N N . ALA E 1 188 ? 82.013 61.351 137.121 1.00 39.37 187 ALA E N 1
ATOM 11968 C CA . ALA E 1 188 ? 82.312 61.878 135.794 1.00 38.78 187 ALA E CA 1
ATOM 11969 C C . ALA E 1 188 ? 81.084 62.501 135.141 1.00 38.74 187 ALA E C 1
ATOM 11970 O O . ALA E 1 188 ? 81.184 63.552 134.499 1.00 39.57 187 ALA E O 1
ATOM 11972 N N . LEU E 1 189 ? 79.918 61.865 135.278 1.00 37.78 188 LEU E N 1
ATOM 11973 C CA . LEU E 1 189 ? 78.727 62.404 134.626 1.00 38.43 188 LEU E CA 1
ATOM 11974 C C . LEU E 1 189 ? 78.212 63.644 135.339 1.00 41.54 188 LEU E C 1
ATOM 11975 O O . LEU E 1 189 ? 77.738 64.579 134.686 1.00 40.29 188 LEU E O 1
ATOM 11980 N N . ASP E 1 190 ? 78.290 63.667 136.671 1.00 44.69 189 ASP E N 1
ATOM 11981 C CA . ASP E 1 190 ? 77.862 64.846 137.417 1.00 47.30 189 ASP E CA 1
ATOM 11982 C C . ASP E 1 190 ? 78.615 66.089 136.961 1.00 45.40 189 ASP E C 1
ATOM 11983 O O . ASP E 1 190 ? 78.008 67.127 136.684 1.00 45.76 189 ASP E O 1
ATOM 11988 N N . ILE E 1 191 ? 79.944 65.998 136.872 1.00 44.55 190 ILE E N 1
ATOM 11989 C CA . ILE E 1 191 ? 80.749 67.118 136.389 1.00 45.34 190 ILE E CA 1
ATOM 11990 C C . ILE E 1 191 ? 80.363 67.481 134.958 1.00 44.42 190 ILE E C 1
ATOM 11991 O O . ILE E 1 191 ? 80.216 68.660 134.616 1.00 44.30 190 ILE E O 1
ATOM 11996 N N . THR E 1 192 ? 80.175 66.474 134.106 1.00 43.14 191 THR E N 1
ATOM 11997 C CA . THR E 1 192 ? 79.874 66.733 132.705 1.00 40.69 191 THR E CA 1
ATOM 11998 C C . THR E 1 192 ? 78.551 67.470 132.547 1.00 42.37 191 THR E C 1
ATOM 11999 O O . THR E 1 192 ? 78.456 68.433 131.777 1.00 42.81 191 THR E O 1
ATOM 12003 N N . LEU E 1 193 ? 77.512 67.020 133.256 1.00 43.93 192 LEU E N 1
ATOM 12004 C CA . LEU E 1 193 ? 76.211 67.679 133.181 1.00 44.56 192 LEU E CA 1
ATOM 12005 C C . LEU E 1 193 ? 76.228 69.034 133.872 1.00 44.63 192 LEU E C 1
ATOM 12006 O O . LEU E 1 193 ? 75.548 69.962 133.423 1.00 44.84 192 LEU E O 1
ATOM 12011 N N . TRP E 1 194 ? 76.979 69.150 134.969 1.00 43.69 193 TRP E N 1
ATOM 12012 C CA . TRP E 1 194 ? 77.127 70.428 135.656 1.00 44.01 193 TRP E CA 1
ATOM 12013 C C . TRP E 1 194 ? 77.721 71.483 134.730 1.00 45.51 193 TRP E C 1
ATOM 12014 O O . TRP E 1 194 ? 77.160 72.573 134.571 1.00 45.06 193 TRP E O 1
ATOM 12025 N N . CYS E 1 195 ? 78.856 71.167 134.102 1.00 47.50 194 CYS E N 1
ATOM 12026 C CA . CYS E 1 195 ? 79.544 72.163 133.283 1.00 47.89 194 CYS E CA 1
ATOM 12027 C C . CYS E 1 195 ? 78.745 72.509 132.037 1.00 49.57 194 CYS E C 1
ATOM 12028 O O . CYS E 1 195 ? 78.698 73.676 131.630 1.00 50.17 194 CYS E O 1
ATOM 12031 N N . MET E 1 196 ? 78.085 71.521 131.429 1.00 49.44 195 MET E N 1
ATOM 12032 C CA . MET E 1 196 ? 77.223 71.791 130.287 1.00 49.29 195 MET E CA 1
ATOM 12033 C C . MET E 1 196 ? 75.951 72.523 130.685 1.00 49.95 195 MET E C 1
ATOM 12034 O O . MET E 1 196 ? 75.294 73.105 129.815 1.00 50.13 195 MET E O 1
ATOM 12039 N N . ASN E 1 197 ? 75.593 72.502 131.970 1.00 51.97 196 ASN E N 1
ATOM 12040 C CA . ASN E 1 197 ? 74.318 73.005 132.480 1.00 54.51 196 ASN E CA 1
ATOM 12041 C C . ASN E 1 197 ? 73.159 72.505 131.625 1.00 52.65 196 ASN E C 1
ATOM 12042 O O . ASN E 1 197 ? 72.266 73.257 131.230 1.00 53.29 196 ASN E O 1
ATOM 12047 N N . ASN E 1 198 ? 73.176 71.197 131.396 1.00 50.12 197 ASN E N 1
ATOM 12048 C CA . ASN E 1 198 ? 72.211 70.538 130.524 1.00 48.59 197 ASN E CA 1
ATOM 12049 C C . ASN E 1 198 ? 71.719 69.282 131.227 1.00 49.83 197 ASN E C 1
ATOM 12050 O O . ASN E 1 198 ? 72.498 68.351 131.459 1.00 48.18 197 ASN E O 1
ATOM 12055 N N . TYR E 1 199 ? 70.426 69.256 131.565 1.00 51.55 198 TYR E N 1
ATOM 12056 C CA . TYR E 1 199 ? 69.830 68.124 132.255 1.00 52.66 198 TYR E CA 1
ATOM 12057 C C . TYR E 1 199 ? 68.593 67.574 131.557 1.00 57.18 198 TYR E C 1
ATOM 12058 O O . TYR E 1 199 ? 67.990 66.623 132.068 1.00 56.65 198 TYR E O 1
ATOM 12067 N N . ASP E 1 200 ? 68.205 68.124 130.405 1.00 60.65 199 ASP E N 1
ATOM 12068 C CA . ASP E 1 200 ? 66.996 67.594 129.772 1.00 63.98 199 ASP E CA 1
ATOM 12069 C C . ASP E 1 200 ? 67.402 66.462 128.836 1.00 60.59 199 ASP E C 1
ATOM 12070 O O . ASP E 1 200 ? 67.658 66.668 127.649 1.00 60.61 199 ASP E O 1
ATOM 12075 N N . VAL E 1 201 ? 67.285 65.276 129.429 1.00 57.22 200 VAL E N 1
ATOM 12076 C CA . VAL E 1 201 ? 67.646 64.031 128.757 1.00 54.73 200 VAL E CA 1
ATOM 12077 C C . VAL E 1 201 ? 66.578 63.668 127.731 1.00 57.75 200 VAL E C 1
ATOM 12078 O O . VAL E 1 201 ? 65.377 63.696 128.025 1.00 58.83 200 VAL E O 1
ATOM 12082 N N . ASP E 1 202 ? 67.005 63.304 126.519 1.00 60.49 201 ASP E N 1
ATOM 12083 C CA . ASP E 1 202 ? 66.007 62.800 125.583 1.00 63.22 201 ASP E CA 1
ATOM 12084 C C . ASP E 1 202 ? 66.151 61.312 125.314 1.00 58.29 201 ASP E C 1
ATOM 12085 O O . ASP E 1 202 ? 65.151 60.589 125.364 1.00 58.06 201 ASP E O 1
ATOM 12090 N N . SER E 1 203 ? 67.345 60.743 125.166 1.00 53.64 202 SER E N 1
ATOM 12091 C CA . SER E 1 203 ? 67.463 59.299 125.065 1.00 51.35 202 SER E CA 1
ATOM 12092 C C . SER E 1 203 ? 68.786 58.853 125.659 1.00 47.73 202 SER E C 1
ATOM 12093 O O . SER E 1 203 ? 69.752 59.618 125.707 1.00 47.11 202 SER E O 1
ATOM 12096 N N . VAL E 1 204 ? 68.806 57.594 126.099 1.00 45.03 203 VAL E N 1
ATOM 12097 C CA . VAL E 1 204 ? 69.959 56.955 126.721 1.00 42.80 203 VAL E CA 1
ATOM 12098 C C . VAL E 1 204 ? 70.105 55.560 126.120 1.00 43.88 203 VAL E C 1
ATOM 12099 O O . VAL E 1 204 ? 69.202 54.727 126.255 1.00 44.54 203 VAL E O 1
ATOM 12103 N N . THR E 1 205 ? 71.231 55.303 125.459 1.00 44.22 204 THR E N 1
ATOM 12104 C CA . THR E 1 205 ? 71.587 53.974 124.979 1.00 43.54 204 THR E CA 1
ATOM 12105 C C . THR E 1 205 ? 72.851 53.531 125.695 1.00 43.73 204 THR E C 1
ATOM 12106 O O . THR E 1 205 ? 73.802 54.310 125.812 1.00 43.28 204 THR E O 1
ATOM 12110 N N . GLY E 1 206 ? 72.864 52.287 126.173 1.00 44.33 205 GLY E N 1
ATOM 12111 C CA . GLY E 1 206 ? 73.946 51.823 127.015 1.00 42.95 205 GLY E CA 1
ATOM 12112 C C . GLY E 1 206 ? 74.349 50.398 126.701 1.00 42.12 205 GLY E C 1
ATOM 12113 O O . GLY E 1 206 ? 73.607 49.631 126.079 1.00 42.80 205 GLY E O 1
ATOM 12114 N N . SER E 1 207 ? 75.566 50.066 127.140 1.00 40.20 206 SER E N 1
ATOM 12115 C CA . SER E 1 207 ? 76.052 48.696 127.138 1.00 39.19 206 SER E CA 1
ATOM 12116 C C . SER E 1 207 ? 76.871 48.478 128.401 1.00 37.60 206 SER E C 1
ATOM 12117 O O . SER E 1 207 ? 77.669 49.336 128.789 1.00 36.93 206 SER E O 1
ATOM 12120 N N . VAL E 1 208 ? 76.691 47.291 128.970 1.00 36.30 207 VAL E N 1
ATOM 12121 C CA . VAL E 1 208 ? 77.280 46.943 130.256 1.00 36.39 207 VAL E CA 1
ATOM 12122 C C . VAL E 1 208 ? 77.984 45.603 130.107 1.00 38.97 207 VAL E C 1
ATOM 12123 O O . VAL E 1 208 ? 77.405 44.642 129.584 1.00 39.26 207 VAL E O 1
ATOM 12127 N N . PHE E 1 209 ? 79.234 45.545 130.550 1.00 40.88 208 PHE E N 1
ATOM 12128 C CA . PHE E 1 209 ? 80.142 44.471 130.185 1.00 42.11 208 PHE E CA 1
ATOM 12129 C C . PHE E 1 209 ? 80.522 43.663 131.413 1.00 43.48 208 PHE E C 1
ATOM 12130 O O . PHE E 1 209 ? 80.960 44.228 132.424 1.00 43.97 208 PHE E O 1
ATOM 12138 N N . TYR E 1 210 ? 80.357 42.344 131.311 1.00 44.58 209 TYR E N 1
ATOM 12139 C CA . TYR E 1 210 ? 80.792 41.381 132.321 1.00 43.14 209 TYR E CA 1
ATOM 12140 C C . TYR E 1 210 ? 81.836 40.500 131.648 1.00 42.63 209 TYR E C 1
ATOM 12141 O O . TYR E 1 210 ? 81.547 39.383 131.215 1.00 43.11 209 TYR E O 1
ATOM 12150 N N . LYS E 1 211 ? 83.055 41.017 131.532 1.00 42.43 210 LYS E N 1
ATOM 12151 C CA . LYS E 1 211 ? 84.090 40.331 130.767 1.00 42.69 210 LYS E CA 1
ATOM 12152 C C . LYS E 1 211 ? 85.284 39.953 131.627 1.00 42.69 210 LYS E C 1
ATOM 12153 O O . LYS E 1 211 ? 85.541 38.764 131.810 1.00 47.59 210 LYS E O 1
ATOM 12159 N N . LEU E 1 212 ? 86.025 40.917 132.161 1.00 41.76 211 LEU E N 1
ATOM 12160 C CA . LEU E 1 212 ? 87.150 40.565 133.013 1.00 39.98 211 LEU E CA 1
ATOM 12161 C C . LEU E 1 212 ? 86.724 40.246 134.430 1.00 42.90 211 LEU E C 1
ATOM 12162 O O . LEU E 1 212 ? 87.523 39.682 135.183 1.00 44.04 211 LEU E O 1
ATOM 12167 N N . GLY E 1 213 ? 85.483 40.570 134.795 1.00 43.86 212 GLY E N 1
ATOM 12168 C CA . GLY E 1 213 ? 85.071 40.461 136.184 1.00 44.31 212 GLY E CA 1
ATOM 12169 C C . GLY E 1 213 ? 85.106 39.039 136.709 1.00 44.77 212 GLY E C 1
ATOM 12170 O O . GLY E 1 213 ? 85.617 38.784 137.789 1.00 42.82 212 GLY E O 1
ATOM 12171 N N . GLN E 1 214 ? 84.542 38.094 135.973 1.00 47.64 213 GLN E N 1
ATOM 12172 C CA . GLN E 1 214 ? 84.563 36.708 136.411 1.00 49.59 213 GLN E CA 1
ATOM 12173 C C . GLN E 1 214 ? 85.563 35.892 135.612 1.00 48.46 213 GLN E C 1
ATOM 12174 O O . GLN E 1 214 ? 85.400 34.679 135.463 1.00 48.54 213 GLN E O 1
ATOM 12180 N N . LYS E 1 215 ? 86.589 36.550 135.083 1.00 47.03 214 LYS E N 1
ATOM 12181 C CA . LYS E 1 215 ? 87.621 35.906 134.289 1.00 45.72 214 LYS E CA 1
ATOM 12182 C C . LYS E 1 215 ? 88.775 35.518 135.205 1.00 48.82 214 LYS E C 1
ATOM 12183 O O . LYS E 1 215 ? 89.185 36.306 136.064 1.00 48.57 214 LYS E O 1
ATOM 12189 N N . GLU E 1 216 ? 89.295 34.303 135.028 1.00 53.26 215 GLU E N 1
ATOM 12190 C CA . GLU E 1 216 ? 90.274 33.794 135.984 1.00 57.93 215 GLU E CA 1
ATOM 12191 C C . GLU E 1 216 ? 91.507 34.687 136.044 1.00 56.42 215 GLU E C 1
ATOM 12192 O O . GLU E 1 216 ? 91.929 35.104 137.130 1.00 55.58 215 GLU E O 1
ATOM 12198 N N . ASN E 1 217 ? 92.091 35.001 134.892 1.00 55.43 216 ASN E N 1
ATOM 12199 C CA . ASN E 1 217 ? 93.226 35.914 134.842 1.00 54.99 216 ASN E CA 1
ATOM 12200 C C . ASN E 1 217 ? 92.828 37.367 135.079 1.00 50.10 216 ASN E C 1
ATOM 12201 O O . ASN E 1 217 ? 93.710 38.203 135.300 1.00 48.50 216 ASN E O 1
ATOM 12206 N N . GLY E 1 218 ? 91.533 37.677 135.027 1.00 46.56 217 GLY E N 1
ATOM 12207 C CA . GLY E 1 218 ? 91.027 39.021 135.164 1.00 43.15 217 GLY E CA 1
ATOM 12208 C C . GLY E 1 218 ? 91.716 39.892 136.199 1.00 41.53 217 GLY E C 1
ATOM 12209 O O . GLY E 1 218 ? 92.132 41.015 135.902 1.00 41.43 217 GLY E O 1
ATOM 12210 N N . PRO E 1 219 ? 91.820 39.417 137.444 1.00 41.45 218 PRO E N 1
ATOM 12211 C CA . PRO E 1 219 ? 92.442 40.245 138.492 1.00 41.78 218 PRO E CA 1
ATOM 12212 C C . PRO E 1 219 ? 93.936 40.495 138.307 1.00 43.80 218 PRO E C 1
ATOM 12213 O O . PRO E 1 219 ? 94.498 41.317 139.054 1.00 43.41 218 PRO E O 1
ATOM 12217 N N . GLU E 1 220 ? 94.595 39.814 137.365 1.00 44.47 219 GLU E N 1
ATOM 12218 C CA . GLU E 1 220 ? 96.024 40.007 137.144 1.00 46.03 219 GLU E CA 1
ATOM 12219 C C . GLU E 1 220 ? 96.343 41.482 136.978 1.00 43.46 219 GLU E C 1
ATOM 12220 O O . GLU E 1 220 ? 95.814 42.147 136.080 1.00 42.59 219 GLU E O 1
ATOM 12226 N N . GLY E 1 221 ? 97.204 41.990 137.850 1.00 42.78 220 GLY E N 1
ATOM 12227 C CA . GLY E 1 221 ? 97.662 43.357 137.754 1.00 40.25 220 GLY E CA 1
ATOM 12228 C C . GLY E 1 221 ? 96.759 44.404 138.370 1.00 38.77 220 GLY E C 1
ATOM 12229 O O . GLY E 1 221 ? 96.961 45.593 138.105 1.00 38.72 220 GLY E O 1
ATOM 12230 N N . ASN E 1 222 ? 95.782 44.017 139.187 1.00 40.44 221 ASN E N 1
ATOM 12231 C CA . ASN E 1 222 ? 94.892 45.018 139.762 1.00 41.48 221 ASN E CA 1
ATOM 12232 C C . ASN E 1 222 ? 95.628 45.842 140.805 1.00 42.99 221 ASN E C 1
ATOM 12233 O O . ASN E 1 222 ? 96.294 45.298 141.692 1.00 43.23 221 ASN E O 1
ATOM 12238 N N . LEU E 1 223 ? 95.496 47.163 140.690 1.00 43.59 222 LEU E N 1
ATOM 12239 C CA . LEU E 1 223 ? 96.150 48.107 141.588 1.00 45.14 222 LEU E CA 1
ATOM 12240 C C . LEU E 1 223 ? 95.997 47.706 143.050 1.00 46.70 222 LEU E C 1
ATOM 12241 O O . LEU E 1 223 ? 96.947 47.812 143.837 1.00 47.59 222 LEU E O 1
ATOM 12246 N N . PHE E 1 224 ? 94.786 47.307 143.427 1.00 46.48 223 PHE E N 1
ATOM 12247 C CA . PHE E 1 224 ? 94.453 47.065 144.824 1.00 47.19 223 PHE E CA 1
ATOM 12248 C C . PHE E 1 224 ? 94.567 45.600 145.213 1.00 48.43 223 PHE E C 1
ATOM 12249 O O . PHE E 1 224 ? 94.133 45.223 146.308 1.00 48.70 223 PHE E O 1
ATOM 12257 N N . GLY E 1 225 ? 95.153 44.771 144.350 1.00 46.87 224 GLY E N 1
ATOM 12258 C CA . GLY E 1 225 ? 95.366 43.378 144.657 1.00 45.09 224 GLY E CA 1
ATOM 12259 C C . GLY E 1 225 ? 94.297 42.484 144.068 1.00 44.28 224 GLY E C 1
ATOM 12260 O O . GLY E 1 225 ? 93.389 42.935 143.359 1.00 44.25 224 GLY E O 1
ATOM 12261 N N . PRO E 1 226 ? 94.381 41.190 144.358 1.00 42.60 225 PRO E N 1
ATOM 12262 C CA . PRO E 1 226 ? 93.443 40.248 143.754 1.00 43.62 225 PRO E CA 1
ATOM 12263 C C . PRO E 1 226 ? 92.040 40.441 144.292 1.00 45.30 225 PRO E C 1
ATOM 12264 O O . PRO E 1 226 ? 91.828 40.859 145.432 1.00 45.13 225 PRO E O 1
ATOM 12268 N N . TRP E 1 227 ? 91.080 40.156 143.429 1.00 47.82 226 TRP E N 1
ATOM 12269 C CA . TRP E 1 227 ? 89.706 39.902 143.815 1.00 49.01 226 TRP E CA 1
ATOM 12270 C C . TRP E 1 227 ? 89.349 38.501 143.333 1.00 48.90 226 TRP E C 1
ATOM 12271 O O . TRP E 1 227 ? 90.053 37.914 142.509 1.00 47.61 226 TRP E O 1
ATOM 12282 N N . ASP E 1 228 ? 88.281 37.933 143.884 1.00 51.49 227 ASP E N 1
ATOM 12283 C CA . ASP E 1 228 ? 87.892 36.578 143.515 1.00 53.52 227 ASP E CA 1
ATOM 12284 C C . ASP E 1 228 ? 86.908 36.640 142.358 1.00 51.58 227 ASP E C 1
ATOM 12285 O O . ASP E 1 228 ? 85.748 37.027 142.567 1.00 52.80 227 ASP E O 1
ATOM 12290 N N . PRO E 1 229 ? 87.306 36.284 141.136 1.00 47.79 228 PRO E N 1
ATOM 12291 C CA . PRO E 1 229 ? 86.356 36.356 140.017 1.00 47.04 228 PRO E CA 1
ATOM 12292 C C . PRO E 1 229 ? 85.141 35.463 140.198 1.00 48.76 228 PRO E C 1
ATOM 12293 O O . PRO E 1 229 ? 84.089 35.753 139.614 1.00 48.30 228 PRO E O 1
ATOM 12297 N N . LYS E 1 230 ? 85.243 34.401 141.001 1.00 51.31 229 LYS E N 1
ATOM 12298 C CA . LYS E 1 230 ? 84.066 33.543 141.100 1.00 53.14 229 LYS E CA 1
ATOM 12299 C C . LYS E 1 230 ? 82.969 34.174 141.953 1.00 51.27 229 LYS E C 1
ATOM 12300 O O . LYS E 1 230 ? 81.785 33.921 141.719 1.00 51.96 229 LYS E O 1
ATOM 12306 N N . THR E 1 231 ? 83.274 35.125 142.828 1.00 49.31 230 THR E N 1
ATOM 12307 C CA . THR E 1 231 ? 82.231 35.855 143.535 1.00 48.14 230 THR E CA 1
ATOM 12308 C C . THR E 1 231 ? 81.998 37.247 142.977 1.00 47.93 230 THR E C 1
ATOM 12309 O O . THR E 1 231 ? 81.118 37.957 143.473 1.00 48.46 230 THR E O 1
ATOM 12313 N N . PHE E 1 232 ? 82.760 37.659 141.966 1.00 46.74 231 PHE E N 1
ATOM 12314 C CA . PHE E 1 232 ? 82.530 38.962 141.364 1.00 44.87 231 PHE E CA 1
ATOM 12315 C C . PHE E 1 232 ? 81.126 39.018 140.780 1.00 45.46 231 PHE E C 1
ATOM 12316 O O . PHE E 1 232 ? 80.720 38.140 140.013 1.00 46.05 231 PHE E O 1
ATOM 12324 N N . GLU E 1 233 ? 80.396 40.073 141.145 1.00 46.79 232 GLU E N 1
ATOM 12325 C CA . GLU E 1 233 ? 78.945 40.134 141.046 1.00 49.32 232 GLU E CA 1
ATOM 12326 C C . GLU E 1 233 ? 78.435 41.262 140.169 1.00 43.82 232 GLU E C 1
ATOM 12327 O O . GLU E 1 233 ? 77.246 41.267 139.831 1.00 42.35 232 GLU E O 1
ATOM 12333 N N . VAL E 1 234 ? 79.284 42.222 139.812 1.00 39.56 233 VAL E N 1
ATOM 12334 C CA . VAL E 1 234 ? 78.869 43.398 139.059 1.00 37.08 233 VAL E CA 1
ATOM 12335 C C . VAL E 1 234 ? 79.662 43.485 137.764 1.00 37.01 233 VAL E C 1
ATOM 12336 O O . VAL E 1 234 ? 80.558 42.674 137.512 1.00 35.07 233 VAL E O 1
ATOM 12340 N N . GLU E 1 235 ? 79.344 44.487 136.953 1.00 38.67 234 GLU E N 1
ATOM 12341 C CA . GLU E 1 235 ? 80.034 44.732 135.699 1.00 39.33 234 GLU E CA 1
ATOM 12342 C C . GLU E 1 235 ? 81.469 45.179 135.956 1.00 38.13 234 GLU E C 1
ATOM 12343 O O . GLU E 1 235 ? 81.816 45.635 137.044 1.00 38.68 234 GLU E O 1
ATOM 12349 N N . ASP E 1 236 ? 82.322 45.021 134.942 1.00 38.43 235 ASP E N 1
ATOM 12350 C CA . ASP E 1 236 ? 83.642 45.626 135.007 1.00 40.22 235 ASP E CA 1
ATOM 12351 C C . ASP E 1 236 ? 83.748 46.898 134.178 1.00 39.33 235 ASP E C 1
ATOM 12352 O O . ASP E 1 236 ? 84.651 47.704 134.420 1.00 40.05 235 ASP E O 1
ATOM 12357 N N . SER E 1 237 ? 82.837 47.121 133.241 1.00 37.51 236 SER E N 1
ATOM 12358 C CA . SER E 1 237 ? 82.880 48.349 132.462 1.00 37.77 236 SER E CA 1
ATOM 12359 C C . SER E 1 237 ? 81.508 48.573 131.853 1.00 36.65 236 SER E C 1
ATOM 12360 O O . SER E 1 237 ? 80.651 47.685 131.847 1.00 39.07 236 SER E O 1
ATOM 12363 N N . ALA E 1 238 ? 81.303 49.788 131.366 1.00 33.55 237 ALA E N 1
ATOM 12364 C CA . ALA E 1 238 ? 80.032 50.181 130.789 1.00 33.26 237 ALA E CA 1
ATOM 12365 C C . ALA E 1 238 ? 80.264 51.437 129.961 1.00 36.27 237 ALA E C 1
ATOM 12366 O O . ALA E 1 238 ? 81.117 52.260 130.308 1.00 36.48 237 ALA E O 1
ATOM 12368 N N . VAL E 1 239 ? 79.520 51.568 128.865 1.00 37.06 238 VAL E N 1
ATOM 12369 C CA . VAL E 1 239 ? 79.570 52.750 128.008 1.00 36.56 238 VAL E CA 1
ATOM 12370 C C . VAL E 1 239 ? 78.143 53.190 127.706 1.00 37.53 238 VAL E C 1
ATOM 12371 O O . VAL E 1 239 ? 77.239 52.358 127.562 1.00 38.76 238 VAL E O 1
ATOM 12375 N N . GLY E 1 240 ? 77.941 54.496 127.629 1.00 38.63 239 GLY E N 1
ATOM 12376 C CA . GLY E 1 240 ? 76.614 55.048 127.438 1.00 40.18 239 GLY E CA 1
ATOM 12377 C C . GLY E 1 240 ? 76.640 56.175 126.428 1.00 41.12 239 GLY E C 1
ATOM 12378 O O . GLY E 1 240 ? 77.652 56.854 126.243 1.00 41.41 239 GLY E O 1
ATOM 12379 N N . PHE E 1 241 ? 75.500 56.373 125.777 1.00 40.42 240 PHE E N 1
ATOM 12380 C CA . PHE E 1 241 ? 75.336 57.390 124.743 1.00 39.16 240 PHE E CA 1
ATOM 12381 C C . PHE E 1 241 ? 74.086 58.186 125.097 1.00 38.84 240 PHE E C 1
ATOM 12382 O O . PHE E 1 241 ? 72.965 57.707 124.898 1.00 39.47 240 PHE E O 1
ATOM 12390 N N . VAL E 1 242 ? 74.282 59.390 125.622 1.00 38.96 241 VAL E N 1
ATOM 12391 C CA . VAL E 1 242 ? 73.211 60.207 126.180 1.00 39.59 241 VAL E CA 1
ATOM 12392 C C . VAL E 1 242 ? 72.960 61.394 125.264 1.00 41.15 241 VAL E C 1
ATOM 12393 O O . VAL E 1 242 ? 73.840 62.247 125.086 1.00 40.12 241 VAL E O 1
ATOM 12397 N N . LYS E 1 243 ? 71.777 61.405 124.673 1.00 42.42 242 LYS E N 1
ATOM 12398 C CA . LYS E 1 243 ? 71.389 62.521 123.791 1.00 43.82 242 LYS E CA 1
ATOM 12399 C C . LYS E 1 243 ? 70.480 63.437 124.606 1.00 45.88 242 LYS E C 1
ATOM 12400 O O . LYS E 1 243 ? 69.596 62.936 125.296 1.00 46.89 242 LYS E O 1
ATOM 12406 N N . MET E 1 244 ? 70.726 64.736 124.542 1.00 47.85 243 MET E N 1
ATOM 12407 C CA . MET E 1 244 ? 69.902 65.704 125.297 1.00 48.53 243 MET E CA 1
ATOM 12408 C C . MET E 1 244 ? 68.875 66.334 124.356 1.00 50.02 243 MET E C 1
ATOM 12409 O O . MET E 1 244 ? 69.066 66.259 123.143 1.00 50.13 243 MET E O 1
ATOM 12414 N 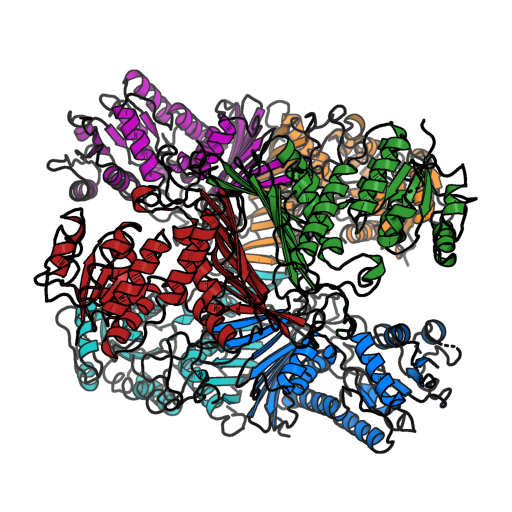N . LYS E 1 245 ? 67.818 66.916 124.911 1.00 51.02 244 LYS E N 1
ATOM 12415 C CA . LYS E 1 245 ? 66.717 67.484 124.092 1.00 51.39 244 LYS E CA 1
ATOM 12416 C C . LYS E 1 245 ? 67.209 68.626 123.194 1.00 50.76 244 LYS E C 1
ATOM 12417 O O . LYS E 1 245 ? 66.709 68.711 122.069 1.00 52.65 244 LYS E O 1
ATOM 12423 N N . ASN E 1 246 ? 68.160 69.446 123.642 1.00 48.89 245 ASN E N 1
ATOM 12424 C CA . ASN E 1 246 ? 68.703 70.486 122.762 1.00 47.90 245 ASN E CA 1
ATOM 12425 C C . ASN E 1 246 ? 69.626 69.925 121.675 1.00 47.54 245 ASN E C 1
ATOM 12426 O O . ASN E 1 246 ? 70.251 70.703 120.950 1.00 45.66 245 ASN E O 1
ATOM 12431 N N . GLY E 1 247 ? 69.734 68.600 121.557 1.00 47.23 246 GLY E N 1
ATOM 12432 C CA . GLY E 1 247 ? 70.577 67.987 120.551 1.00 45.86 246 GLY E CA 1
ATOM 12433 C C . GLY E 1 247 ? 72.000 67.709 120.983 1.00 45.66 246 GLY E C 1
ATOM 12434 O O . GLY E 1 247 ? 72.747 67.089 120.219 1.00 44.72 246 GLY E O 1
ATOM 12435 N N . ALA E 1 248 ? 72.404 68.152 122.171 1.00 45.43 247 ALA E N 1
ATOM 12436 C CA . ALA E 1 248 ? 73.745 67.863 122.656 1.00 45.18 247 ALA E CA 1
ATOM 12437 C C . ALA E 1 248 ? 73.852 66.400 123.077 1.00 46.07 247 ALA E C 1
ATOM 12438 O O . ALA E 1 248 ? 72.882 65.797 123.548 1.00 45.01 247 ALA E O 1
ATOM 12440 N N . THR E 1 249 ? 75.053 65.831 122.913 1.00 46.61 248 THR E N 1
ATOM 12441 C CA . THR E 1 249 ? 75.306 64.415 123.165 1.00 46.36 248 THR E CA 1
ATOM 12442 C C . THR E 1 249 ? 76.430 64.241 124.180 1.00 46.24 248 THR E C 1
ATOM 12443 O O . THR E 1 249 ? 77.430 64.965 124.140 1.00 45.17 248 THR E O 1
ATOM 12447 N N . ILE E 1 250 ? 76.274 63.268 125.080 1.00 47.37 249 ILE E N 1
ATOM 12448 C CA . ILE E 1 250 ? 77.289 62.937 126.079 1.00 45.49 249 ILE E CA 1
ATOM 12449 C C . ILE E 1 250 ? 77.636 61.464 125.949 1.00 45.95 249 ILE E C 1
ATOM 12450 O O . ILE E 1 250 ? 76.764 60.602 126.108 1.00 47.34 249 ILE E O 1
ATOM 12455 N N . GLY E 1 251 ? 78.904 61.174 125.673 1.00 46.64 250 GLY E N 1
ATOM 12456 C CA . GLY E 1 251 ? 79.410 59.815 125.760 1.00 45.44 250 GLY E CA 1
ATOM 12457 C C . GLY E 1 251 ? 79.955 59.552 127.156 1.00 43.24 250 GLY E C 1
ATOM 12458 O O . GLY E 1 251 ? 80.492 60.447 127.807 1.00 41.05 250 GLY E O 1
ATOM 12459 N N . LEU E 1 252 ? 79.804 58.311 127.612 1.00 43.80 251 LEU E N 1
ATOM 12460 C CA . LEU E 1 252 ? 80.201 57.933 128.960 1.00 45.35 251 LEU E CA 1
ATOM 12461 C C . LEU E 1 252 ? 81.003 56.640 128.919 1.00 45.48 251 LEU E C 1
ATOM 12462 O O . LEU E 1 252 ? 80.648 55.703 128.198 1.00 46.38 251 LEU E O 1
ATOM 12467 N N . GLU E 1 253 ? 82.084 56.591 129.696 1.00 45.21 252 GLU E N 1
ATOM 12468 C CA . GLU E 1 253 ? 82.881 55.379 129.841 1.00 45.00 252 GLU E CA 1
ATOM 12469 C C . GLU E 1 253 ? 83.210 55.192 131.309 1.00 41.55 252 GLU E C 1
ATOM 12470 O O . GLU E 1 253 ? 83.671 56.128 131.968 1.00 41.34 252 GLU E O 1
ATOM 12476 N N . ALA E 1 254 ? 82.965 53.989 131.817 1.00 38.94 253 ALA E N 1
ATOM 12477 C CA . ALA E 1 254 ? 83.136 53.723 133.236 1.00 39.48 253 ALA E CA 1
ATOM 12478 C C . ALA E 1 254 ? 83.606 52.290 133.397 1.00 40.01 253 ALA E C 1
ATOM 12479 O O . ALA E 1 254 ? 83.047 51.378 132.776 1.00 40.13 253 ALA E O 1
ATOM 12481 N N . SER E 1 255 ? 84.628 52.093 134.223 1.00 38.72 254 SER E N 1
ATOM 12482 C CA . SER E 1 255 ? 85.180 50.758 134.367 1.00 39.92 254 SER E CA 1
ATOM 12483 C C . SER E 1 255 ? 86.056 50.683 135.602 1.00 40.06 254 SER E C 1
ATOM 12484 O O . SER E 1 255 ? 86.661 51.671 136.021 1.00 39.77 254 SER E O 1
ATOM 12487 N N . TRP E 1 256 ? 86.110 49.484 136.169 1.00 39.74 255 TRP E N 1
ATOM 12488 C CA . TRP E 1 256 ? 87.119 49.101 137.143 1.00 38.69 255 TRP E CA 1
ATOM 12489 C C . TRP E 1 256 ? 88.249 48.320 136.500 1.00 38.71 255 TRP E C 1
ATOM 12490 O O . TRP E 1 256 ? 89.386 48.356 136.988 1.00 37.74 255 TRP E O 1
ATOM 12501 N N . ALA E 1 257 ? 87.938 47.622 135.412 1.00 37.92 256 ALA E N 1
ATOM 12502 C CA . ALA E 1 257 ? 88.884 46.741 134.746 1.00 37.93 256 ALA E CA 1
ATOM 12503 C C . ALA E 1 257 ? 88.526 46.730 133.268 1.00 38.76 256 ALA E C 1
ATOM 12504 O O . ALA E 1 257 ? 87.454 46.241 132.892 1.00 38.05 256 ALA E O 1
ATOM 12506 N N . ILE E 1 258 ? 89.420 47.273 132.441 1.00 37.25 257 ILE E N 1
ATOM 12507 C CA . ILE E 1 258 ? 89.272 47.240 130.992 1.00 35.68 257 ILE E CA 1
ATOM 12508 C C . ILE E 1 258 ? 90.664 47.367 130.397 1.00 37.06 257 ILE E C 1
ATOM 12509 O O . ILE E 1 258 ? 91.541 48.033 130.959 1.00 37.18 257 ILE E O 1
ATOM 12514 N N . ASN E 1 259 ? 90.878 46.707 129.265 1.00 39.13 258 ASN E N 1
ATOM 12515 C CA . ASN E 1 259 ? 92.200 46.686 128.643 1.00 41.36 258 ASN E CA 1
ATOM 12516 C C . ASN E 1 259 ? 92.346 47.904 127.733 1.00 41.64 258 ASN E C 1
ATOM 12517 O O . ASN E 1 259 ? 92.516 47.822 126.517 1.00 41.99 258 ASN E O 1
ATOM 12522 N N . MET E 1 260 ? 92.275 49.060 128.380 1.00 44.17 259 MET E N 1
ATOM 12523 C CA . MET E 1 260 ? 92.474 50.362 127.773 1.00 44.73 259 MET E CA 1
ATOM 12524 C C . MET E 1 260 ? 93.614 51.065 128.495 1.00 42.92 259 MET E C 1
ATOM 12525 O O . MET E 1 260 ? 93.789 50.920 129.714 1.00 40.73 259 MET E O 1
ATOM 12530 N N . LEU E 1 261 ? 94.378 51.844 127.734 1.00 42.28 260 LEU E N 1
ATOM 12531 C CA . LEU E 1 261 ? 95.623 52.379 128.270 1.00 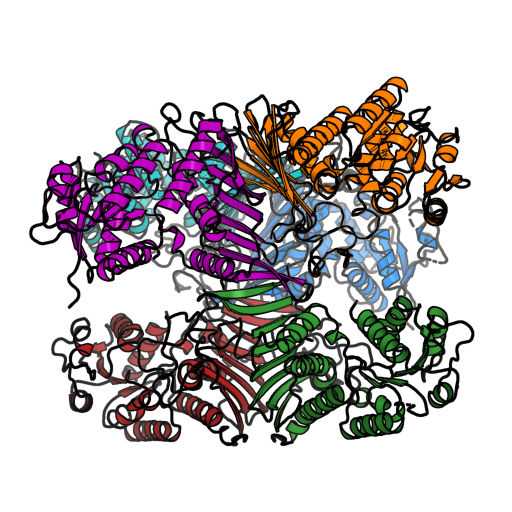41.65 260 LEU E CA 1
ATOM 12532 C C . LEU E 1 261 ? 95.382 53.447 129.338 1.00 44.39 260 LEU E C 1
ATOM 12533 O O . LEU E 1 261 ? 96.094 53.489 130.349 1.00 44.31 260 LEU E O 1
ATOM 12538 N N . ASP E 1 262 ? 94.374 54.299 129.165 1.00 46.50 261 ASP E N 1
ATOM 12539 C CA . ASP E 1 262 ? 94.277 55.546 129.921 1.00 50.14 261 ASP E CA 1
ATOM 12540 C C . ASP E 1 262 ? 93.305 55.399 131.089 1.00 50.18 261 ASP E C 1
ATOM 12541 O O . ASP E 1 262 ? 92.086 55.375 130.893 1.00 54.07 261 ASP E O 1
ATOM 12546 N N . SER E 1 263 ? 93.846 55.327 132.306 1.00 45.08 262 SER E N 1
ATOM 12547 C CA . SER E 1 263 ? 93.011 55.324 133.508 1.00 41.15 262 SER E CA 1
ATOM 12548 C C . SER E 1 263 ? 92.660 56.770 133.839 1.00 39.09 262 SER E C 1
ATOM 12549 O O . SER E 1 263 ? 93.394 57.479 134.532 1.00 36.95 262 SER E O 1
ATOM 12552 N N . ARG E 1 264 ? 91.497 57.180 133.336 1.00 38.77 263 ARG E N 1
ATOM 12553 C CA . ARG E 1 264 ? 91.011 58.547 133.473 1.00 38.36 263 ARG E CA 1
ATOM 12554 C C . ARG E 1 264 ? 89.635 58.509 134.121 1.00 38.66 263 ARG E C 1
ATOM 12555 O O . ARG E 1 264 ? 88.707 57.912 133.566 1.00 41.93 263 ARG E O 1
ATOM 12563 N N . GLU E 1 265 ? 89.507 59.129 135.295 1.00 38.08 264 GLU E N 1
ATOM 12564 C CA . GLU E 1 265 ? 88.249 59.159 136.031 1.00 39.42 264 GLU E CA 1
ATOM 12565 C C . GLU E 1 265 ? 88.036 60.530 136.659 1.00 38.53 264 GLU E C 1
ATOM 12566 O O . GLU E 1 265 ? 88.971 61.320 136.825 1.00 38.36 264 GLU E O 1
ATOM 12572 N N . ALA E 1 266 ? 86.776 60.800 137.005 1.00 37.56 265 ALA E N 1
ATOM 12573 C CA . ALA E 1 266 ? 86.363 62.093 137.549 1.00 40.31 265 ALA E CA 1
ATOM 12574 C C . ALA E 1 266 ? 86.722 63.222 136.593 1.00 42.57 265 ALA E C 1
ATOM 12575 O O . ALA E 1 266 ? 86.875 64.376 136.998 1.00 42.92 265 ALA E O 1
ATOM 12577 N N . SER E 1 267 ? 86.864 62.881 135.317 1.00 44.02 266 SER E N 1
ATOM 12578 C CA . SER E 1 267 ? 87.325 63.812 134.305 1.00 43.81 266 SER E CA 1
ATOM 12579 C C . SER E 1 267 ? 86.229 64.019 133.271 1.00 44.02 266 SER E C 1
ATOM 12580 O O . SER E 1 267 ? 85.272 63.241 133.186 1.00 43.17 266 SER E O 1
ATOM 12583 N N . THR E 1 268 ? 86.392 65.060 132.458 1.00 44.82 267 THR E N 1
ATOM 12584 C CA . THR E 1 268 ? 85.386 65.361 131.451 1.00 45.32 267 THR E CA 1
ATOM 12585 C C . THR E 1 268 ? 86.044 65.966 130.221 1.00 44.98 267 THR E C 1
ATOM 12586 O O . THR E 1 268 ? 87.155 66.499 130.280 1.00 46.12 267 THR E O 1
ATOM 12590 N N . THR E 1 269 ? 85.344 65.862 129.096 1.00 44.06 268 THR E N 1
ATOM 12591 C CA . THR E 1 269 ? 85.741 66.502 127.853 1.00 43.06 268 THR E CA 1
ATOM 12592 C C . THR E 1 269 ? 84.528 67.242 127.319 1.00 42.48 268 THR E C 1
ATOM 12593 O O . THR E 1 269 ? 83.435 66.670 127.262 1.00 43.63 268 THR E O 1
ATOM 12597 N N . LEU E 1 270 ? 84.720 68.511 126.952 1.00 39.49 269 LEU E N 1
ATOM 12598 C CA . LEU E 1 270 ? 83.648 69.394 126.504 1.00 38.38 269 LEU E CA 1
ATOM 12599 C C . LEU E 1 270 ? 84.056 70.052 125.192 1.00 38.59 269 LEU E C 1
ATOM 12600 O O . LEU E 1 270 ? 85.132 70.652 125.099 1.00 38.56 269 LEU E O 1
ATOM 12605 N N . CYS E 1 271 ? 83.202 69.920 124.186 1.00 40.09 270 CYS E N 1
ATOM 12606 C CA . CYS E 1 271 ? 83.479 70.724 123.002 1.00 44.83 270 CYS E CA 1
ATOM 12607 C C . CYS E 1 271 ? 82.282 71.638 122.784 1.00 45.76 270 CYS E C 1
ATOM 12608 O O . CYS E 1 271 ? 81.158 71.153 122.644 1.00 46.40 270 CYS E O 1
ATOM 12611 N N . GLY E 1 272 ? 82.701 72.893 122.578 1.00 46.03 271 GLY E N 1
ATOM 12612 C CA . GLY E 1 272 ? 81.796 74.015 122.455 1.00 48.44 271 GLY E CA 1
ATOM 12613 C C . GLY E 1 272 ? 81.961 74.769 121.141 1.00 49.69 271 GLY E C 1
ATOM 12614 O O . GLY E 1 272 ? 82.937 74.585 120.402 1.00 49.12 271 GLY E O 1
ATOM 12615 N N . THR E 1 273 ? 80.982 75.637 120.861 1.00 50.34 272 THR E N 1
ATOM 12616 C CA . THR E 1 273 ? 80.975 76.416 119.627 1.00 51.13 272 THR E CA 1
ATOM 12617 C C . THR E 1 273 ? 82.085 77.468 119.580 1.00 52.11 272 THR E C 1
ATOM 12618 O O . THR E 1 273 ? 82.487 77.885 118.487 1.00 53.28 272 THR E O 1
ATOM 12622 N N . GLU E 1 274 ? 82.579 77.911 120.739 1.00 51.40 273 GLU E N 1
ATOM 12623 C CA . GLU E 1 274 ? 83.624 78.924 120.815 1.00 49.67 273 GLU E CA 1
ATOM 12624 C C . GLU E 1 274 ? 84.971 78.380 121.256 1.00 45.87 273 GLU E C 1
ATOM 12625 O O . GLU E 1 274 ? 85.999 78.969 120.919 1.00 44.31 273 GLU E O 1
ATOM 12631 N N . ALA E 1 275 ? 84.984 77.273 121.991 1.00 44.11 274 ALA E N 1
ATOM 12632 C CA . ALA E 1 275 ? 86.202 76.677 122.523 1.00 41.19 274 ALA E CA 1
ATOM 12633 C C . ALA E 1 275 ? 85.855 75.297 123.062 1.00 38.31 274 ALA E C 1
ATOM 12634 O O . ALA E 1 275 ? 84.691 74.889 123.081 1.00 37.63 274 ALA E O 1
ATOM 12636 N N . GLY E 1 276 ? 86.886 74.580 123.498 1.00 35.73 275 GLY E N 1
ATOM 12637 C CA . GLY E 1 276 ? 86.706 73.295 124.134 1.00 35.95 275 GLY E CA 1
ATOM 12638 C C . GLY E 1 276 ? 87.633 73.170 125.324 1.00 36.58 275 GLY E C 1
ATOM 12639 O O . GLY E 1 276 ? 88.476 74.033 125.560 1.00 34.62 275 GLY E O 1
ATOM 12640 N N . ALA E 1 277 ? 87.468 72.077 126.062 1.00 38.60 276 ALA E N 1
ATOM 12641 C CA . ALA E 1 277 ? 88.311 71.840 127.224 1.00 39.63 276 ALA E CA 1
ATOM 12642 C C . ALA E 1 277 ? 88.231 70.374 127.610 1.00 40.41 276 ALA E C 1
ATOM 12643 O O . ALA E 1 277 ? 87.345 69.641 127.167 1.00 39.43 276 ALA E O 1
ATOM 12645 N N . GLU E 1 278 ? 89.183 69.956 128.436 1.00 42.68 277 GLU E N 1
ATOM 12646 C CA . GLU E 1 278 ? 89.117 68.633 129.030 1.00 45.28 277 GLU E CA 1
ATOM 12647 C C . GLU E 1 278 ? 89.905 68.637 130.328 1.00 43.19 277 GLU E C 1
ATOM 12648 O O . GLU E 1 278 ? 90.896 69.358 130.470 1.00 43.07 277 GLU E O 1
ATOM 12654 N N . ILE E 1 279 ? 89.431 67.838 131.278 1.00 41.27 278 ILE E N 1
ATOM 12655 C CA . ILE E 1 279 ? 90.089 67.643 132.559 1.00 39.85 278 ILE E CA 1
ATOM 12656 C C . ILE E 1 279 ? 90.674 66.243 132.573 1.00 40.89 278 ILE E C 1
ATOM 12657 O O . ILE E 1 279 ? 90.075 65.308 132.028 1.00 41.01 278 ILE E O 1
ATOM 12662 N N . HIS E 1 280 ? 91.862 66.104 133.159 1.00 42.60 279 HIS E N 1
ATOM 12663 C CA . HIS E 1 280 ? 92.517 64.812 133.332 1.00 44.25 279 HIS E CA 1
ATOM 12664 C C . HIS E 1 280 ? 92.736 64.563 134.815 1.00 44.26 279 HIS E C 1
ATOM 12665 O O . HIS E 1 280 ? 93.411 65.354 135.482 1.00 43.64 279 HIS E O 1
ATOM 12672 N N . SER E 1 281 ? 92.183 63.466 135.330 1.00 44.19 280 SER E N 1
ATOM 12673 C CA . SER E 1 281 ? 92.619 62.936 136.618 1.00 44.39 280 SER E CA 1
ATOM 12674 C C . SER E 1 281 ? 92.340 61.440 136.655 1.00 43.37 280 SER E C 1
ATOM 12675 O O . SER E 1 281 ? 91.653 60.891 135.790 1.00 42.60 280 SER E O 1
ATOM 12678 N N . GLY E 1 282 ? 92.886 60.782 137.663 1.00 42.43 281 GLY E N 1
ATOM 12679 C CA . GLY E 1 282 ? 92.722 59.355 137.825 1.00 41.89 281 GLY E CA 1
ATOM 12680 C C . GLY E 1 282 ? 94.062 58.656 137.872 1.00 42.36 281 GLY E C 1
ATOM 12681 O O . GLY E 1 282 ? 95.127 59.283 137.842 1.00 41.57 281 GLY E O 1
ATOM 12682 N N . MET E 1 283 ? 94.001 57.326 137.913 1.00 44.22 282 MET E N 1
ATOM 12683 C CA . MET E 1 283 ? 95.198 56.546 138.212 1.00 44.06 282 MET E CA 1
ATOM 12684 C C . MET E 1 283 ? 96.329 56.780 137.214 1.00 42.46 282 MET E C 1
ATOM 12685 O O . MET E 1 283 ? 97.462 56.363 137.472 1.00 43.16 282 MET E O 1
ATOM 12690 N N . SER E 1 284 ? 96.070 57.453 136.103 1.00 41.46 283 SER E N 1
ATOM 12691 C CA . SER E 1 284 ? 97.108 57.754 135.131 1.00 41.46 283 SER E CA 1
ATOM 12692 C C . SER E 1 284 ? 97.636 59.173 135.251 1.00 40.31 283 SER E C 1
ATOM 12693 O O . SER E 1 284 ? 98.385 59.619 134.380 1.00 39.23 283 SER E O 1
ATOM 12696 N N . TYR E 1 285 ? 97.250 59.905 136.290 1.00 40.48 284 TYR E N 1
ATOM 12697 C CA . TYR E 1 285 ? 97.602 61.318 136.402 1.00 42.31 284 TYR E CA 1
ATOM 12698 C C . TYR E 1 285 ? 98.042 61.645 137.820 1.00 45.69 284 TYR E C 1
ATOM 12699 O O . TYR E 1 285 ? 97.194 61.845 138.708 1.00 46.03 284 TYR E O 1
ATOM 12708 N N . PRO E 1 286 ? 99.353 61.720 138.066 1.00 47.81 285 PRO E N 1
ATOM 12709 C CA . PRO E 1 286 ? 99.822 62.140 139.393 1.00 49.91 285 PRO E CA 1
ATOM 12710 C C . PRO E 1 286 ? 99.408 63.550 139.731 1.00 51.71 285 PRO E C 1
ATOM 12711 O O . PRO E 1 286 ? 99.371 63.906 140.913 1.00 52.22 285 PRO E O 1
ATOM 12715 N N . LYS E 1 287 ? 99.095 64.365 138.727 1.00 52.59 286 LYS E N 1
ATOM 12716 C CA . LYS E 1 287 ? 98.569 65.701 138.939 1.00 53.79 286 LYS E CA 1
ATOM 12717 C C . LYS E 1 287 ? 97.371 65.909 138.031 1.00 50.73 286 LYS E C 1
ATOM 12718 O O . LYS E 1 287 ? 97.383 65.504 136.864 1.00 49.38 286 LYS E O 1
ATOM 12724 N N . ASN E 1 288 ? 96.330 66.516 138.589 1.00 48.19 287 ASN E N 1
ATOM 12725 C CA . ASN E 1 288 ? 95.144 66.838 137.816 1.00 45.84 287 ASN E CA 1
ATOM 12726 C C . ASN E 1 288 ? 95.469 67.908 136.784 1.00 44.46 287 ASN E C 1
ATOM 12727 O O . ASN E 1 288 ? 96.319 68.771 137.004 1.00 44.74 287 ASN E O 1
ATOM 12732 N N . GLU E 1 289 ? 94.807 67.826 135.638 1.00 45.69 288 GLU E N 1
ATOM 12733 C CA . GLU E 1 289 ? 95.105 68.679 134.501 1.00 46.69 288 GLU E CA 1
ATOM 12734 C C . GLU E 1 289 ? 93.822 69.297 133.974 1.00 43.33 288 GLU E C 1
ATOM 12735 O O . GLU E 1 289 ? 92.752 68.689 134.034 1.00 42.80 288 GLU E O 1
ATOM 12741 N N . LEU E 1 290 ? 93.945 70.510 133.446 1.00 39.67 289 LEU E N 1
ATOM 12742 C CA . LEU E 1 290 ? 92.850 71.161 132.745 1.00 39.77 289 LEU E CA 1
ATOM 12743 C C . LEU E 1 290 ? 93.439 71.832 131.518 1.00 39.96 289 LEU E C 1
ATOM 12744 O O . LEU E 1 290 ? 94.416 72.582 131.626 1.00 39.73 289 LEU E O 1
ATOM 12749 N N . ILE E 1 291 ? 92.877 71.538 130.349 1.00 39.54 290 ILE E N 1
ATOM 12750 C CA . ILE E 1 291 ? 93.384 72.065 129.089 1.00 38.26 290 ILE E CA 1
ATOM 12751 C C . ILE E 1 291 ? 92.211 72.624 128.298 1.00 38.01 290 ILE E C 1
ATOM 12752 O O . ILE E 1 291 ? 91.332 71.870 127.871 1.00 41.79 290 ILE E O 1
ATOM 12757 N N . TYR E 1 292 ? 92.183 73.942 128.121 1.00 37.77 291 TYR E N 1
ATOM 12758 C CA . TYR E 1 292 ? 91.273 74.564 127.172 1.00 35.77 291 TYR E CA 1
ATOM 12759 C C . TYR E 1 292 ? 91.884 74.504 125.780 1.00 34.87 291 TYR E C 1
ATOM 12760 O O . TYR E 1 292 ? 93.106 74.474 125.619 1.00 34.44 291 TYR E O 1
ATOM 12769 N N . ASN E 1 293 ? 91.026 74.494 124.767 1.00 33.96 292 ASN E N 1
ATOM 12770 C CA . ASN E 1 293 ? 91.496 74.528 123.393 1.00 36.13 292 ASN E CA 1
ATOM 12771 C C . ASN E 1 293 ? 90.566 75.415 122.582 1.00 36.83 292 ASN E C 1
ATOM 12772 O O . ASN E 1 293 ? 89.343 75.340 122.724 1.00 35.96 292 ASN E O 1
ATOM 12777 N N . ARG E 1 294 ? 91.157 76.266 121.750 1.00 37.23 293 ARG E N 1
ATOM 12778 C CA . ARG E 1 294 ? 90.405 77.265 121.007 1.00 37.72 293 ARG E CA 1
ATOM 12779 C C . ARG E 1 294 ? 91.272 77.791 119.876 1.00 38.15 293 ARG E C 1
ATOM 12780 O O . ARG E 1 294 ? 92.493 77.632 119.879 1.00 36.29 293 ARG E O 1
ATOM 12788 N N . ALA E 1 295 ? 90.625 78.444 118.921 1.00 42.79 294 ALA E N 1
ATOM 12789 C CA . ALA E 1 295 ? 91.332 79.193 117.895 1.00 44.70 294 ALA E CA 1
ATOM 12790 C C . ALA E 1 295 ? 91.456 80.640 118.359 1.00 45.47 294 ALA E C 1
ATOM 12791 O O . ALA E 1 295 ? 90.445 81.304 118.616 1.00 47.18 294 ALA E O 1
ATOM 12793 N N . ARG E 1 296 ? 92.688 81.122 118.478 1.00 44.27 295 ARG E N 1
ATOM 12794 C CA . ARG E 1 296 ? 92.955 82.495 118.892 1.00 43.68 295 ARG E CA 1
ATOM 12795 C C . ARG E 1 296 ? 93.773 83.183 117.807 1.00 42.99 295 ARG E C 1
ATOM 12796 O O . ARG E 1 296 ? 94.929 82.819 117.568 1.00 41.04 295 ARG E O 1
ATOM 12804 N N . ASN E 1 297 ? 93.179 84.187 117.165 1.00 44.33 296 ASN E N 1
ATOM 12805 C CA . ASN E 1 297 ? 93.860 84.957 116.132 1.00 46.45 296 ASN E CA 1
ATOM 12806 C C . ASN E 1 297 ? 94.426 84.019 115.066 1.00 49.03 296 ASN E C 1
ATOM 12807 O O . ASN E 1 297 ? 95.608 84.073 114.714 1.00 50.86 296 ASN E O 1
ATOM 12812 N N . ASN E 1 298 ? 93.561 83.121 114.588 1.00 49.23 297 ASN E N 1
ATOM 12813 C CA . ASN E 1 298 ? 93.836 82.243 113.451 1.00 50.38 297 ASN E CA 1
ATOM 12814 C C . ASN E 1 298 ? 94.904 81.198 113.758 1.00 48.08 297 ASN E C 1
ATOM 12815 O O . ASN E 1 298 ? 95.612 80.741 112.860 1.00 46.10 297 ASN E O 1
ATOM 12820 N N . GLN E 1 299 ? 95.022 80.789 115.014 1.00 47.72 298 GLN E N 1
ATOM 12821 C CA . GLN E 1 299 ? 95.984 79.767 115.387 1.00 45.72 298 GLN E CA 1
ATOM 12822 C C . GLN E 1 299 ? 95.360 78.861 116.432 1.00 45.06 298 GLN E C 1
ATOM 12823 O O . GLN E 1 299 ? 94.657 79.332 117.331 1.00 46.96 298 GLN E O 1
ATOM 12829 N N . LEU E 1 300 ? 95.587 77.559 116.293 1.00 42.38 299 LEU E N 1
ATOM 12830 C CA . LEU E 1 300 ? 95.139 76.624 117.314 1.00 39.29 299 LEU E CA 1
ATOM 12831 C C . LEU E 1 300 ? 96.028 76.754 118.541 1.00 38.58 299 LEU E C 1
ATOM 12832 O O . LEU E 1 300 ? 97.252 76.647 118.446 1.00 38.14 299 LEU E O 1
ATOM 12837 N N . MET E 1 301 ? 95.416 76.997 119.691 1.00 39.12 300 MET E N 1
ATOM 12838 C CA . MET E 1 301 ? 96.162 77.133 120.930 1.00 38.70 300 MET E CA 1
ATOM 12839 C C . MET E 1 301 ? 95.544 76.240 121.999 1.00 37.90 300 MET E C 1
ATOM 12840 O O . MET E 1 301 ? 94.432 75.729 121.847 1.00 34.55 300 MET E O 1
ATOM 12845 N N . GLU E 1 302 ? 96.304 76.031 123.067 1.00 40.26 301 GLU E N 1
ATOM 12846 C CA . GLU E 1 302 ? 95.865 75.235 124.204 1.00 42.27 301 GLU E CA 1
ATOM 12847 C C . GLU E 1 302 ? 96.318 75.916 125.485 1.00 41.43 301 GLU E C 1
ATOM 12848 O O . GLU E 1 302 ? 97.452 76.391 125.577 1.00 39.11 301 GLU E O 1
ATOM 12854 N N . GLU E 1 303 ? 95.425 75.969 126.467 1.00 44.05 302 GLU E N 1
ATOM 12855 C CA . GLU E 1 303 ? 95.679 76.651 127.729 1.00 46.56 302 GLU E CA 1
ATOM 12856 C C . GLU E 1 303 ? 95.634 75.631 128.863 1.00 44.44 302 GLU E C 1
ATOM 12857 O O . GLU E 1 303 ? 94.611 74.968 129.067 1.00 42.85 302 GLU E O 1
ATOM 12863 N N . THR E 1 304 ? 96.740 75.508 129.594 1.00 45.44 303 THR E N 1
ATOM 12864 C CA . THR E 1 304 ? 96.890 74.512 130.648 1.00 46.00 303 THR E CA 1
ATOM 12865 C C . THR E 1 304 ? 97.298 75.181 131.954 1.00 41.82 303 THR E C 1
ATOM 12866 O O . THR E 1 304 ? 97.885 76.264 131.955 1.00 40.49 303 THR E O 1
ATOM 12870 N N . LEU E 1 305 ? 97.082 74.537 133.055 1.00 40.88 304 LEU E N 1
ATOM 12871 C CA . LEU E 1 305 ? 97.496 75.061 134.347 1.00 38.59 304 LEU E CA 1
ATOM 12872 C C . LEU E 1 305 ? 99.000 75.048 134.393 1.00 40.30 304 LEU E C 1
ATOM 12873 O O . LEU E 1 305 ? 99.590 74.151 133.895 1.00 41.44 304 LEU E O 1
ATOM 12878 N N . SER E 1 306 ? 99.556 76.045 135.004 1.00 40.01 305 SER E N 1
ATOM 12879 C CA . SER E 1 306 ? 100.995 76.108 135.248 1.00 40.26 305 SER E CA 1
ATOM 12880 C C . SER E 1 306 ? 101.311 75.376 136.553 1.00 40.65 305 SER E C 1
ATOM 12881 O O . SER E 1 306 ? 100.547 75.541 137.462 1.00 42.06 305 SER E O 1
ATOM 12884 N N . GLU E 1 320 ? 91.629 68.513 150.275 1.00 63.67 319 GLU E N 1
ATOM 12885 C CA . GLU E 1 320 ? 91.252 69.855 149.857 1.00 63.55 319 GLU E CA 1
ATOM 12886 C C . GLU E 1 320 ? 89.743 69.954 149.592 1.00 62.95 319 GLU E C 1
ATOM 12887 O O . GLU E 1 320 ? 89.012 70.591 150.357 1.00 62.50 319 GLU E O 1
ATOM 12893 N N . GLU E 1 321 ? 89.277 69.321 148.509 1.00 62.38 320 GLU E N 1
ATOM 12894 C CA . GLU E 1 321 ? 87.881 69.471 148.110 1.00 60.88 320 GLU E CA 1
ATOM 12895 C C . GLU E 1 321 ? 86.917 68.772 149.054 1.00 57.92 320 GLU E C 1
ATOM 12896 O O . GLU E 1 321 ? 85.716 69.064 149.019 1.00 57.84 320 GLU E O 1
ATOM 12902 N N . GLY E 1 322 ? 87.404 67.861 149.892 1.00 56.20 321 GLY E N 1
ATOM 12903 C CA . GLY E 1 322 ? 86.540 67.284 150.905 1.00 53.92 321 GLY E CA 1
ATOM 12904 C C . GLY E 1 322 ? 86.125 68.300 151.948 1.00 52.16 321 GLY E C 1
ATOM 12905 O O . GLY E 1 322 ? 84.989 68.283 152.431 1.00 52.69 321 GLY E O 1
ATOM 12906 N N . THR E 1 323 ? 87.036 69.212 152.297 1.00 50.33 322 THR E N 1
ATOM 12907 C CA . THR E 1 323 ? 86.743 70.227 153.303 1.00 48.01 322 THR E CA 1
ATOM 12908 C C . THR E 1 323 ? 85.987 71.410 152.710 1.00 46.53 322 THR E C 1
ATOM 12909 O O . THR E 1 323 ? 85.071 71.941 153.347 1.00 45.78 322 THR E O 1
ATOM 12913 N N . VAL E 1 324 ? 86.355 71.839 151.500 1.00 46.54 323 VAL E N 1
ATOM 12914 C CA . VAL E 1 324 ? 85.631 72.931 150.851 1.00 46.83 323 VAL E CA 1
ATOM 12915 C C . VAL E 1 324 ? 84.157 72.570 150.697 1.00 50.97 323 VAL E C 1
ATOM 12916 O O . VAL E 1 324 ? 83.271 73.400 150.937 1.00 51.15 323 VAL E O 1
ATOM 12920 N N . ASP E 1 325 ? 83.873 71.317 150.320 1.00 53.87 324 ASP E N 1
ATOM 12921 C CA . ASP E 1 325 ? 82.489 70.862 150.199 1.00 56.31 324 ASP E CA 1
ATOM 12922 C C . ASP E 1 325 ? 81.751 70.960 151.532 1.00 54.40 324 ASP E C 1
ATOM 12923 O O . ASP E 1 325 ? 80.616 71.448 151.587 1.00 53.98 324 ASP E O 1
ATOM 12928 N N . ASN E 1 326 ? 82.383 70.514 152.620 1.00 52.00 325 ASN E N 1
ATOM 12929 C CA . ASN E 1 326 ? 81.701 70.483 153.908 1.00 51.68 325 ASN E CA 1
ATOM 12930 C C . ASN E 1 326 ? 81.389 71.888 154.412 1.00 52.74 325 ASN E C 1
ATOM 12931 O O . ASN E 1 326 ? 80.289 72.144 154.922 1.00 52.62 325 ASN E O 1
ATOM 12936 N N . ARG E 1 327 ? 82.347 72.809 154.284 1.00 52.98 326 ARG E N 1
ATOM 12937 C CA . ARG E 1 327 ? 82.129 74.174 154.748 1.00 54.57 326 ARG E CA 1
ATOM 12938 C C . ARG E 1 327 ? 81.043 74.856 153.924 1.00 53.09 326 ARG E C 1
ATOM 12939 O O . ARG E 1 327 ? 80.087 75.416 154.475 1.00 51.74 326 ARG E O 1
ATOM 12947 N N . GLN E 1 328 ? 81.171 74.807 152.600 1.00 52.78 327 GLN E N 1
ATOM 12948 C CA . GLN E 1 328 ? 80.093 75.262 151.725 1.00 53.17 327 GLN E CA 1
ATOM 12949 C C . GLN E 1 328 ? 78.732 74.768 152.209 1.00 52.64 327 GLN E C 1
ATOM 12950 O O . GLN E 1 328 ? 77.752 75.522 152.212 1.00 53.37 327 GLN E O 1
ATOM 12956 N N . TRP E 1 329 ? 78.664 73.514 152.662 1.00 50.09 328 TRP E N 1
ATOM 12957 C CA . TRP E 1 329 ? 77.393 72.929 153.073 1.00 47.45 328 TRP E CA 1
ATOM 12958 C C . TRP E 1 329 ? 76.954 73.468 154.428 1.00 49.30 328 TRP E C 1
ATOM 12959 O O . TRP E 1 329 ? 75.804 73.893 154.600 1.00 47.88 328 TRP E O 1
ATOM 12970 N N . LEU E 1 330 ? 77.865 73.471 155.398 1.00 51.94 329 LEU E N 1
ATOM 12971 C CA . LEU E 1 330 ? 77.541 74.022 156.706 1.00 54.77 329 LEU E CA 1
ATOM 12972 C C . LEU E 1 330 ? 77.156 75.493 156.600 1.00 56.51 329 LEU E C 1
ATOM 12973 O O . LEU E 1 330 ? 76.135 75.917 157.157 1.00 57.72 329 LEU E O 1
ATOM 12978 N N . GLU E 1 331 ? 77.940 76.280 155.856 1.00 57.75 330 GLU E N 1
ATOM 12979 C CA . GLU E 1 331 ? 77.663 77.709 155.752 1.00 59.58 330 GLU E CA 1
ATOM 12980 C C . GLU E 1 331 ? 76.311 77.963 155.108 1.00 56.87 330 GLU E C 1
ATOM 12981 O O . GLU E 1 331 ? 75.545 78.812 155.576 1.00 55.73 330 GLU E O 1
ATOM 12987 N N . ALA E 1 332 ? 75.997 77.238 154.032 1.00 54.84 331 ALA E N 1
ATOM 12988 C CA . ALA E 1 332 ? 74.689 77.390 153.406 1.00 53.99 331 ALA E CA 1
ATOM 12989 C C . ALA E 1 332 ? 73.562 77.119 154.395 1.00 54.55 331 ALA E C 1
ATOM 12990 O O . ALA E 1 332 ? 72.485 77.721 154.290 1.00 56.64 331 ALA E O 1
ATOM 12992 N N . ILE E 1 333 ? 73.784 76.223 155.362 1.00 53.27 332 ILE E N 1
ATOM 12993 C CA . ILE E 1 333 ? 72.763 75.966 156.372 1.00 51.98 332 ILE E CA 1
ATOM 12994 C C . ILE E 1 333 ? 72.651 77.149 157.324 1.00 52.01 332 ILE E C 1
ATOM 12995 O O . ILE E 1 333 ? 71.556 77.670 157.559 1.00 50.44 332 ILE E O 1
ATOM 13000 N N . GLN E 1 334 ? 73.785 77.609 157.862 1.00 54.30 333 GLN E N 1
ATOM 13001 C CA . GLN E 1 334 ? 73.768 78.728 158.800 1.00 57.23 333 GLN E CA 1
ATOM 13002 C C . GLN E 1 334 ? 73.216 80.000 158.161 1.00 57.57 333 GLN E C 1
ATOM 13003 O O . GLN E 1 334 ? 72.529 80.784 158.824 1.00 57.78 333 GLN E O 1
ATOM 13009 N N . ASN E 1 335 ? 73.513 80.228 156.884 1.00 58.05 334 ASN E N 1
ATOM 13010 C CA . ASN E 1 335 ? 73.094 81.447 156.199 1.00 58.42 334 ASN E CA 1
ATOM 13011 C C . ASN E 1 335 ? 71.768 81.297 155.468 1.00 58.29 334 ASN E C 1
ATOM 13012 O O . ASN E 1 335 ? 71.298 82.263 154.858 1.00 58.43 334 ASN E O 1
ATOM 13017 N N . GLY E 1 336 ? 71.151 80.121 155.511 1.00 59.10 335 GLY E N 1
ATOM 13018 C CA . GLY E 1 336 ? 69.883 79.937 154.835 1.00 60.64 335 GLY E CA 1
ATOM 13019 C C . GLY E 1 336 ? 69.947 80.023 153.329 1.00 61.83 335 GLY E C 1
ATOM 13020 O O . GLY E 1 336 ? 68.927 80.290 152.690 1.00 61.76 335 GLY E O 1
ATOM 13021 N N . THR E 1 337 ? 71.121 79.807 152.740 1.00 62.94 336 THR E N 1
ATOM 13022 C CA . THR E 1 337 ? 71.248 79.866 151.289 1.00 64.94 336 THR E CA 1
ATOM 13023 C C . THR E 1 337 ? 71.434 78.473 150.703 1.00 66.22 336 THR E C 1
ATOM 13024 O O . THR E 1 337 ? 71.213 77.467 151.386 1.00 67.26 336 THR E O 1
ATOM 13028 N N . GLU E 1 338 ? 71.866 78.412 149.447 1.00 65.74 337 GLU E N 1
ATOM 13029 C CA . GLU E 1 338 ? 71.752 77.213 148.636 1.00 65.36 337 GLU E CA 1
ATOM 13030 C C . GLU E 1 338 ? 73.054 76.434 148.606 1.00 60.69 337 GLU E C 1
ATOM 13031 O O . GLU E 1 338 ? 74.103 77.002 148.267 1.00 59.47 337 GLU E O 1
ATOM 13037 N N . PRO E 1 339 ? 73.028 75.141 148.928 1.00 56.14 338 PRO E N 1
ATOM 13038 C CA . PRO E 1 339 ? 74.228 74.325 148.748 1.00 53.68 338 PRO E CA 1
ATOM 13039 C C . PRO E 1 339 ? 74.487 74.108 147.271 1.00 52.20 338 PRO E C 1
ATOM 13040 O O . PRO E 1 339 ? 73.566 74.104 146.451 1.00 52.55 338 PRO E O 1
ATOM 13044 N N . LEU E 1 340 ? 75.765 73.940 146.931 1.00 51.13 339 LEU E N 1
ATOM 13045 C CA . LEU E 1 340 ? 76.140 73.915 145.522 1.00 49.55 339 LEU E CA 1
ATOM 13046 C C . LEU E 1 340 ? 75.483 72.756 144.788 1.00 50.86 339 LEU E C 1
ATOM 13047 O O . LEU E 1 340 ? 74.878 72.952 143.728 1.00 53.31 339 LEU E O 1
ATOM 13052 N N . VAL E 1 341 ? 75.586 71.546 145.333 1.00 48.96 340 VAL E N 1
ATOM 13053 C CA . VAL E 1 341 ? 75.029 70.362 144.686 1.00 48.71 340 VAL E CA 1
ATOM 13054 C C . VAL E 1 341 ? 73.521 70.356 144.919 1.00 48.87 340 VAL E C 1
ATOM 13055 O O . VAL E 1 341 ? 73.055 70.129 146.039 1.00 49.61 340 VAL E O 1
ATOM 13059 N N . LYS E 1 342 ? 72.754 70.610 143.858 1.00 49.80 341 LYS E N 1
ATOM 13060 C CA . LYS E 1 342 ? 71.301 70.620 143.958 1.00 51.10 341 LYS E CA 1
ATOM 13061 C C . LYS E 1 342 ? 70.750 69.204 143.790 1.00 51.22 341 LYS E C 1
ATOM 13062 O O . LYS E 1 342 ? 71.218 68.454 142.926 1.00 49.69 341 LYS E O 1
ATOM 13068 N N . PRO E 1 343 ? 69.756 68.821 144.603 1.00 50.14 342 PRO E N 1
ATOM 13069 C CA . PRO E 1 343 ? 69.221 67.451 144.506 1.00 48.78 342 PRO E CA 1
ATOM 13070 C C . PRO E 1 343 ? 68.707 67.090 143.125 1.00 49.57 342 PRO E C 1
ATOM 13071 O O . PRO E 1 343 ? 68.879 65.947 142.687 1.00 49.40 342 PRO E O 1
ATOM 13075 N N . GLU E 1 344 ? 68.077 68.030 142.423 1.00 51.79 343 GLU E N 1
ATOM 13076 C CA . GLU E 1 344 ? 67.539 67.718 141.105 1.00 53.31 343 GLU E CA 1
ATOM 13077 C C . GLU E 1 344 ? 68.644 67.355 140.119 1.00 50.67 343 GLU E C 1
ATOM 13078 O O . GLU E 1 344 ? 68.448 66.486 139.258 1.00 49.62 343 GLU E O 1
ATOM 13084 N N . GLU E 1 345 ? 69.807 67.998 140.226 1.00 49.02 344 GLU E N 1
ATOM 13085 C CA . GLU E 1 345 ? 70.942 67.601 139.402 1.00 46.09 344 GLU E CA 1
ATOM 13086 C C . GLU E 1 345 ? 71.406 66.195 139.763 1.00 43.99 344 GLU E C 1
ATOM 13087 O O . GLU E 1 345 ? 71.581 65.340 138.888 1.00 41.84 344 GLU E O 1
ATOM 13093 N N . ALA E 1 346 ? 71.606 65.935 141.057 1.00 45.24 345 ALA E N 1
ATOM 13094 C CA . ALA E 1 346 ? 71.987 64.593 141.482 1.00 45.40 345 ALA E CA 1
ATOM 13095 C C . ALA E 1 346 ? 70.944 63.573 141.047 1.00 47.08 345 ALA E C 1
ATOM 13096 O O . ALA E 1 346 ? 71.291 62.475 140.593 1.00 49.98 345 ALA E O 1
ATOM 13098 N N . LEU E 1 347 ? 69.663 63.921 141.164 1.00 47.14 346 LEU E N 1
ATOM 13099 C CA . LEU E 1 347 ? 68.605 63.048 140.662 1.00 48.36 346 LEU E CA 1
ATOM 13100 C C . LEU E 1 347 ? 68.837 62.699 139.195 1.00 47.04 346 LEU E C 1
ATOM 13101 O O . LEU E 1 347 ? 68.766 61.529 138.804 1.00 45.63 346 LEU E O 1
ATOM 13106 N N . ALA E 1 348 ? 69.131 63.713 138.372 1.00 46.75 347 ALA E N 1
ATOM 13107 C CA . ALA E 1 348 ? 69.385 63.486 136.948 1.00 47.03 347 ALA E CA 1
ATOM 13108 C C . ALA E 1 348 ? 70.507 62.471 136.730 1.00 46.36 347 ALA E C 1
ATOM 13109 O O . ALA E 1 348 ? 70.375 61.552 135.911 1.00 45.47 347 ALA E O 1
ATOM 13111 N N . VAL E 1 349 ? 71.621 62.624 137.452 1.00 45.46 348 VAL E N 1
ATOM 13112 C CA . VAL E 1 349 ? 72.739 61.690 137.317 1.00 44.47 348 VAL E CA 1
ATOM 13113 C C . VAL E 1 349 ? 72.288 60.261 137.606 1.00 47.14 348 VAL E C 1
ATOM 13114 O O . VAL E 1 349 ? 72.561 59.340 136.825 1.00 50.74 348 VAL E O 1
ATOM 13118 N N . THR E 1 350 ? 71.579 60.057 138.721 1.00 44.12 349 THR E N 1
ATOM 13119 C CA . THR E 1 350 ? 71.034 58.739 139.033 1.00 42.68 349 THR E CA 1
ATOM 13120 C C . THR E 1 350 ? 70.139 58.231 137.910 1.00 44.17 349 THR E C 1
ATOM 13121 O O . THR E 1 350 ? 70.232 57.065 137.509 1.00 42.18 349 THR E O 1
ATOM 13125 N N . LYS E 1 351 ? 69.259 59.093 137.397 1.00 47.12 350 LYS E N 1
ATOM 13126 C CA . LYS E 1 351 ? 68.354 58.557 136.382 1.00 49.64 350 LYS E CA 1
ATOM 13127 C C . LYS E 1 351 ? 69.109 58.162 135.119 1.00 47.48 350 LYS E C 1
ATOM 13128 O O . LYS E 1 351 ? 68.971 57.039 134.621 1.00 48.88 350 LYS E O 1
ATOM 13134 N N . ILE E 1 352 ? 70.100 58.916 134.639 1.00 47.63 351 ILE E N 1
ATOM 13135 C CA . ILE E 1 352 ? 70.816 58.525 133.428 1.00 42.38 351 ILE E CA 1
ATOM 13136 C C . ILE E 1 352 ? 71.548 57.210 133.643 1.00 41.80 351 ILE E C 1
ATOM 13137 O O . ILE E 1 352 ? 71.394 56.261 132.867 1.00 41.97 351 ILE E O 1
ATOM 13142 N N . LEU E 1 353 ? 72.348 57.132 134.705 1.00 43.10 352 LEU E N 1
ATOM 13143 C CA . LEU E 1 353 ? 73.058 55.902 135.027 1.00 42.34 352 LEU E CA 1
ATOM 13144 C C . LEU E 1 353 ? 72.110 54.713 135.082 1.00 43.31 352 LEU E C 1
ATOM 13145 O O . LEU E 1 353 ? 72.440 53.621 134.602 1.00 42.62 352 LEU E O 1
ATOM 13150 N N . ASP E 1 354 ? 70.947 54.908 135.708 1.00 45.09 353 ASP E N 1
ATOM 13151 C CA . ASP E 1 354 ? 69.958 53.841 135.762 1.00 47.44 353 ASP E CA 1
ATOM 13152 C C . ASP E 1 354 ? 69.511 53.451 134.361 1.00 46.28 353 ASP E C 1
ATOM 13153 O O . ASP E 1 354 ? 69.353 52.262 134.053 1.00 45.05 353 ASP E O 1
ATOM 13158 N N . ALA E 1 355 ? 69.316 54.444 133.490 1.00 46.53 354 ALA E N 1
ATOM 13159 C CA . ALA E 1 355 ? 68.906 54.168 132.119 1.00 47.06 354 ALA E CA 1
ATOM 13160 C C . ALA E 1 355 ? 69.957 53.348 131.379 1.00 46.30 354 ALA E C 1
ATOM 13161 O O . ALA E 1 355 ? 69.614 52.431 130.623 1.00 47.93 354 ALA E O 1
ATOM 13163 N N . ILE E 1 356 ? 71.236 53.583 131.559 1.00 45.62 355 ILE E N 1
ATOM 13164 C CA . ILE E 1 356 ? 72.318 52.794 130.902 1.00 45.58 355 ILE E CA 1
ATOM 13165 C C . ILE E 1 356 ? 72.232 51.321 131.305 1.00 45.19 355 ILE E C 1
ATOM 13166 O O . ILE E 1 356 ? 72.246 50.482 130.424 1.00 45.88 355 ILE E O 1
ATOM 13171 N N . TYR E 1 357 ? 72.107 51.041 132.567 1.00 43.52 356 TYR E N 1
ATOM 13172 C CA . TYR E 1 357 ? 71.919 49.662 133.031 1.00 44.53 356 TYR E CA 1
ATOM 13173 C C . TYR E 1 357 ? 70.667 49.066 132.395 1.00 46.97 356 TYR E C 1
ATOM 13174 O O . TYR E 1 357 ? 70.758 48.016 131.867 1.00 46.64 356 TYR E O 1
ATOM 13183 N N . LYS E 1 358 ? 69.554 49.799 132.429 1.00 49.41 357 LYS E N 1
ATOM 13184 C CA . LYS E 1 358 ? 68.266 49.306 131.887 1.00 53.56 357 LYS E CA 1
ATOM 13185 C C . LYS E 1 358 ? 68.350 49.113 130.373 1.00 55.47 357 LYS E C 1
ATOM 13186 O O . LYS E 1 358 ? 67.546 48.354 129.840 1.00 54.73 357 LYS E O 1
ATOM 13188 N N . SER E 1 359 ? 69.279 49.785 129.705 1.00 56.44 358 SER E N 1
ATOM 13189 C CA . SER E 1 359 ? 69.495 49.474 128.274 1.00 64.52 358 SER E CA 1
ATOM 13190 C C . SER E 1 359 ? 70.095 48.064 128.213 1.00 69.20 358 SER E C 1
ATOM 13191 O O . SER E 1 359 ? 70.784 47.780 127.246 1.00 73.80 358 SER E O 1
ATOM 13194 N N . ALA E 1 360 ? 69.891 47.244 129.258 1.00 77.90 359 ALA E N 1
ATOM 13195 C CA . ALA E 1 360 ? 70.223 45.801 129.257 1.00 66.10 359 ALA E CA 1
ATOM 13196 C C . ALA E 1 360 ? 68.937 45.120 128.809 1.00 63.86 359 ALA E C 1
ATOM 13197 O O . ALA E 1 360 ? 68.759 43.936 129.103 1.00 58.48 359 ALA E O 1
ATOM 13199 N N . LYS E 1 361 ? 68.033 45.898 128.227 1.00 58.12 360 LYS E N 1
ATOM 13200 C CA . LYS E 1 361 ? 66.800 45.385 127.623 1.00 55.56 360 LYS E CA 1
ATOM 13201 C C . LYS E 1 361 ? 67.123 45.395 126.138 1.00 54.95 360 LYS E C 1
ATOM 13202 O O . LYS E 1 361 ? 66.259 45.021 125.348 1.00 55.23 360 LYS E O 1
ATOM 13204 N N . THR E 1 362 ? 68.342 45.799 125.800 1.00 53.66 361 THR E N 1
ATOM 13205 C CA . THR E 1 362 ? 68.841 45.925 124.405 1.00 53.57 361 THR E CA 1
ATOM 13206 C C . THR E 1 362 ? 67.961 46.947 123.697 1.00 55.22 361 THR E C 1
ATOM 13207 O O . THR E 1 362 ? 67.681 46.778 122.512 1.00 55.83 361 THR E O 1
ATOM 13211 N N . ASN E 1 363 ? 67.557 47.971 124.434 1.00 56.96 362 ASN E N 1
ATOM 13212 C CA . ASN E 1 363 ? 66.688 49.016 123.850 1.00 58.67 362 ASN E CA 1
ATOM 13213 C C . ASN E 1 363 ? 67.111 50.397 124.346 1.00 55.52 362 ASN E C 1
ATOM 13214 O O . ASN E 1 363 ? 67.608 50.490 125.468 1.00 55.67 362 ASN E O 1
ATOM 13219 N N . THR E 1 364 ? 66.969 51.412 123.507 1.00 52.53 363 THR E N 1
ATOM 13220 C CA . THR E 1 364 ? 67.211 52.794 123.890 1.00 49.70 363 THR E CA 1
ATOM 13221 C C . THR E 1 364 ? 66.085 53.259 124.801 1.00 50.83 363 THR E C 1
ATOM 13222 O O . THR E 1 364 ? 64.908 53.023 124.510 1.00 51.70 363 THR E O 1
ATOM 13226 N N . ILE E 1 365 ? 66.440 53.917 125.899 1.00 50.64 364 ILE E N 1
ATOM 13227 C CA . ILE E 1 365 ? 65.449 54.477 126.812 1.00 50.93 364 ILE E CA 1
ATOM 13228 C C . ILE E 1 365 ? 65.148 55.917 126.411 1.00 51.04 364 ILE E C 1
ATOM 13229 O O . ILE E 1 365 ? 66.015 56.795 126.498 1.00 52.60 364 ILE E O 1
ATOM 13234 N N . LYS E 1 366 ? 63.915 56.162 125.983 1.00 51.28 365 LYS E N 1
ATOM 13235 C CA . LYS E 1 366 ? 63.527 57.536 125.706 1.00 54.63 365 LYS E CA 1
ATOM 13236 C C . LYS E 1 366 ? 62.988 58.187 126.972 1.00 56.31 365 LYS E C 1
ATOM 13237 O O . LYS E 1 366 ? 62.244 57.566 127.732 1.00 56.12 365 LYS E O 1
ATOM 13243 N N . PHE E 1 367 ? 63.367 59.449 127.141 1.00 59.77 366 PHE E N 1
ATOM 13244 C CA . PHE E 1 367 ? 62.942 60.230 128.300 1.00 62.29 366 PHE E CA 1
ATOM 13245 C C . PHE E 1 367 ? 61.866 61.238 127.894 1.00 63.05 366 PHE E C 1
ATOM 13246 O O . PHE E 1 367 ? 61.187 61.816 128.743 1.00 64.23 366 PHE E O 1
ATOM 13254 N N . LYS F 1 4 ? 104.631 30.512 166.147 1.00 99.25 3 LYS F N 1
ATOM 13255 C CA . LYS F 1 4 ? 105.402 31.734 165.804 1.00 92.63 3 LYS F CA 1
ATOM 13256 C C . LYS F 1 4 ? 106.889 31.391 165.902 1.00 91.65 3 LYS F C 1
ATOM 13257 O O . LYS F 1 4 ? 107.214 30.434 166.621 1.00 93.71 3 LYS F O 1
ATOM 13263 N N . LEU F 1 5 ? 107.754 32.113 165.183 1.00 88.88 4 LEU F N 1
ATOM 13264 C CA . LEU F 1 5 ? 109.178 31.702 165.167 1.00 86.00 4 LEU F CA 1
ATOM 13265 C C . LEU F 1 5 ? 110.041 32.721 165.909 1.00 85.99 4 LEU F C 1
ATOM 13266 O O . LEU F 1 5 ? 109.801 33.923 165.762 1.00 85.75 4 LEU F O 1
ATOM 13271 N N . LYS F 1 6 ? 110.992 32.222 166.698 1.00 86.31 5 LYS F N 1
ATOM 13272 C CA . LYS F 1 6 ? 111.898 33.096 167.480 1.00 86.23 5 LYS F CA 1
ATOM 13273 C C . LYS F 1 6 ? 113.100 33.450 166.611 1.00 83.42 5 LYS F C 1
ATOM 13274 O O . LYS F 1 6 ? 113.646 32.533 165.993 1.00 83.63 5 LYS F O 1
ATOM 13280 N N . ILE F 1 7 ? 113.553 34.697 166.653 1.00 81.21 6 ILE F N 1
ATOM 13281 C CA . ILE F 1 7 ? 114.576 35.193 165.737 1.00 79.34 6 ILE F CA 1
ATOM 13282 C C . ILE F 1 7 ? 115.666 35.843 166.555 1.00 77.34 6 ILE F C 1
ATOM 13283 O O . ILE F 1 7 ? 115.438 36.734 167.350 1.00 77.25 6 ILE F O 1
ATOM 13288 N N . GLY F 1 8 ? 116.949 35.404 166.309 1.00 75.08 7 GLY F N 1
ATOM 13289 C CA . GLY F 1 8 ? 118.079 36.108 166.849 1.00 73.80 7 GLY F CA 1
ATOM 13290 C C . GLY F 1 8 ? 118.820 36.826 165.703 1.00 72.18 7 GLY F C 1
ATOM 13291 O O . GLY F 1 8 ? 119.111 36.211 164.686 1.00 72.62 7 GLY F O 1
ATOM 13292 N N . ILE F 1 9 ? 119.087 38.105 165.916 1.00 70.88 8 ILE F N 1
ATOM 13293 C CA . ILE F 1 9 ? 119.671 38.987 164.900 1.00 68.67 8 ILE F CA 1
ATOM 13294 C C . ILE F 1 9 ? 121.111 39.300 165.286 1.00 71.30 8 ILE F C 1
ATOM 13295 O O . ILE F 1 9 ? 121.361 40.056 166.234 1.00 75.39 8 ILE F O 1
ATOM 13300 N N . ILE F 1 10 ? 122.069 38.717 164.573 1.00 70.68 9 ILE F N 1
ATOM 13301 C CA . ILE F 1 10 ? 123.499 38.890 164.793 1.00 70.01 9 ILE F CA 1
ATOM 13302 C C . ILE F 1 10 ? 123.966 40.065 163.944 1.00 71.49 9 ILE F C 1
ATOM 13303 O O . ILE F 1 10 ? 124.089 39.949 162.721 1.00 71.04 9 ILE F O 1
ATOM 13308 N N . GLY F 1 11 ? 124.198 41.230 164.547 1.00 73.44 10 GLY F N 1
ATOM 13309 C CA . GLY F 1 11 ? 124.686 42.381 163.814 1.00 74.17 10 GLY F CA 1
ATOM 13310 C C . GLY F 1 11 ? 123.592 43.378 163.497 1.00 75.64 10 GLY F C 1
ATOM 13311 O O . GLY F 1 11 ? 122.955 43.294 162.444 1.00 75.46 10 GLY F O 1
ATOM 13312 N N . CYS F 1 12 ? 123.363 44.326 164.403 1.00 77.19 11 CYS F N 1
ATOM 13313 C CA . CYS F 1 12 ? 122.361 45.375 164.217 1.00 77.15 11 CYS F CA 1
ATOM 13314 C C . CYS F 1 12 ? 122.925 46.573 163.462 1.00 76.37 11 CYS F C 1
ATOM 13315 O O . CYS F 1 12 ? 122.825 47.720 163.897 1.00 76.08 11 CYS F O 1
ATOM 13318 N N . GLY F 1 13 ? 123.538 46.310 162.311 1.00 75.40 12 GLY F N 1
ATOM 13319 C CA . GLY F 1 13 ? 124.113 47.358 161.492 1.00 73.62 12 GLY F CA 1
ATOM 13320 C C . GLY F 1 13 ? 123.079 47.997 160.598 1.00 72.29 12 GLY F C 1
ATOM 13321 O O . GLY F 1 13 ? 121.874 47.973 160.876 1.00 72.05 12 GLY F O 1
ATOM 13322 N N . GLY F 1 14 ? 123.554 48.578 159.496 1.00 71.29 13 GLY F N 1
ATOM 13323 C CA . GLY F 1 14 ? 122.643 49.209 158.559 1.00 69.65 13 GLY F CA 1
ATOM 13324 C C . GLY F 1 14 ? 121.564 48.266 158.063 1.00 69.30 13 GLY F C 1
ATOM 13325 O O . GLY F 1 14 ? 120.419 48.674 157.861 1.00 69.03 13 GLY F O 1
ATOM 13326 N N . ILE F 1 15 ? 121.907 46.988 157.879 1.00 69.67 14 ILE F N 1
ATOM 13327 C CA . ILE F 1 15 ? 120.967 46.056 157.264 1.00 70.30 14 ILE F CA 1
ATOM 13328 C C . ILE F 1 15 ? 119.922 45.557 158.262 1.00 70.22 14 ILE F C 1
ATOM 13329 O O . ILE F 1 15 ? 118.742 45.427 157.911 1.00 71.59 14 ILE F O 1
ATOM 13334 N N . ALA F 1 16 ? 120.313 45.276 159.508 1.00 68.94 15 ALA F N 1
ATOM 13335 C CA . ALA F 1 16 ? 119.316 44.916 160.513 1.00 67.80 15 ALA F CA 1
ATOM 13336 C C . ALA F 1 16 ? 118.210 45.962 160.579 1.00 68.05 15 ALA F C 1
ATOM 13337 O O . ALA F 1 16 ? 117.022 45.624 160.557 1.00 66.92 15 ALA F O 1
ATOM 13339 N N . ASN F 1 17 ? 118.586 47.238 160.642 1.00 69.91 16 ASN F N 1
ATOM 13340 C CA . ASN F 1 17 ? 117.601 48.311 160.682 1.00 72.05 16 ASN F CA 1
ATOM 13341 C C . ASN F 1 17 ? 116.911 48.480 159.337 1.00 73.66 16 ASN F C 1
ATOM 13342 O O . ASN F 1 17 ? 115.687 48.349 159.239 1.00 77.39 16 ASN F O 1
ATOM 13347 N N . GLN F 1 18 ? 117.687 48.783 158.293 1.00 73.35 17 GLN F N 1
ATOM 13348 C CA . GLN F 1 18 ? 117.113 49.147 157.002 1.00 72.49 17 GLN F CA 1
ATOM 13349 C C . GLN F 1 18 ? 116.141 48.092 156.492 1.00 69.43 17 GLN F C 1
ATOM 13350 O O . GLN F 1 18 ? 115.063 48.434 155.992 1.00 68.16 17 GLN F O 1
ATOM 13356 N N . LYS F 1 19 ? 116.487 46.811 156.620 1.00 68.08 18 LYS F N 1
ATOM 13357 C CA . LYS F 1 19 ? 115.700 45.774 155.968 1.00 67.09 18 LYS F CA 1
ATOM 13358 C C . LYS F 1 19 ? 115.097 44.773 156.949 1.00 66.29 18 LYS F C 1
ATOM 13359 O O . LYS F 1 19 ? 113.890 44.518 156.910 1.00 65.75 18 LYS F O 1
ATOM 13365 N N . HIS F 1 20 ? 115.919 44.203 157.832 1.00 65.42 19 HIS F N 1
ATOM 13366 C CA . HIS F 1 20 ? 115.470 43.057 158.620 1.00 64.94 19 HIS F CA 1
ATOM 13367 C C . HIS F 1 20 ? 114.416 43.449 159.653 1.00 65.80 19 HIS F C 1
ATOM 13368 O O . HIS F 1 20 ? 113.298 42.919 159.640 1.00 66.19 19 HIS F O 1
ATOM 13375 N N . PHE F 1 21 ? 114.754 44.367 160.562 1.00 65.23 20 PHE F N 1
ATOM 13376 C CA . PHE F 1 21 ? 113.797 44.767 161.595 1.00 65.37 20 PHE F CA 1
ATOM 13377 C C . PHE F 1 21 ? 112.424 45.103 161.024 1.00 66.89 20 PHE F C 1
ATOM 13378 O O . PHE F 1 21 ? 111.437 44.483 161.455 1.00 68.67 20 PHE F O 1
ATOM 13386 N N . PRO F 1 22 ? 112.271 46.033 160.071 1.00 68.57 21 PRO F N 1
ATOM 13387 C CA . PRO F 1 22 ? 110.919 46.291 159.545 1.00 69.64 21 PRO F CA 1
ATOM 13388 C C . PRO F 1 22 ? 110.298 45.086 158.858 1.00 71.00 21 PRO F C 1
ATOM 13389 O O . PRO F 1 22 ? 109.083 44.880 158.966 1.00 72.81 21 PRO F O 1
ATOM 13393 N N . ALA F 1 23 ? 111.097 44.274 158.161 1.00 70.55 22 ALA F N 1
ATOM 13394 C CA . ALA F 1 23 ? 110.558 43.068 157.535 1.00 70.36 22 ALA F CA 1
ATOM 13395 C C . ALA F 1 23 ? 109.981 42.112 158.577 1.00 70.19 22 ALA F C 1
ATOM 13396 O O . ALA F 1 23 ? 108.812 41.715 158.494 1.00 69.71 22 ALA F O 1
ATOM 13398 N N . LEU F 1 24 ? 110.790 41.720 159.567 1.00 69.66 23 LEU F N 1
ATOM 13399 C CA . LEU F 1 24 ? 110.270 40.863 160.629 1.00 68.89 23 LEU F CA 1
ATOM 13400 C C . LEU F 1 24 ? 109.030 41.467 161.274 1.00 69.95 23 LEU F C 1
ATOM 13401 O O . LEU F 1 24 ? 108.061 40.749 161.540 1.00 70.20 23 LEU F O 1
ATOM 13406 N N . LYS F 1 25 ? 109.031 42.777 161.520 1.00 70.83 24 LYS F N 1
ATOM 13407 C CA . LYS F 1 25 ? 107.838 43.424 162.049 1.00 72.25 24 LYS F CA 1
ATOM 13408 C C . LYS F 1 25 ? 106.626 43.146 161.170 1.00 71.68 24 LYS F C 1
ATOM 13409 O O . LYS F 1 25 ? 105.696 42.444 161.587 1.00 72.37 24 LYS F O 1
ATOM 13415 N N . ASN F 1 26 ? 106.614 43.694 159.947 1.00 69.47 25 ASN F N 1
ATOM 13416 C CA . ASN F 1 26 ? 105.492 43.459 159.041 1.00 67.85 25 ASN F CA 1
ATOM 13417 C C . ASN F 1 26 ? 105.043 42.006 159.068 1.00 67.69 25 ASN F C 1
ATOM 13418 O O . ASN F 1 26 ? 103.849 41.722 158.927 1.00 67.14 25 ASN F O 1
ATOM 13423 N N . ASN F 1 27 ? 105.977 41.079 159.250 1.00 69.02 26 ASN F N 1
ATOM 13424 C CA . ASN F 1 27 ? 105.677 39.659 159.363 1.00 69.79 26 ASN F CA 1
ATOM 13425 C C . ASN F 1 27 ? 105.598 39.218 160.821 1.00 71.42 26 ASN F C 1
ATOM 13426 O O . ASN F 1 27 ? 106.040 38.121 161.169 1.00 71.03 26 ASN F O 1
ATOM 13431 N N . ALA F 1 28 ? 105.034 40.070 161.683 1.00 73.37 27 ALA F N 1
ATOM 13432 C CA . ALA F 1 28 ? 105.034 39.796 163.118 1.00 76.76 27 ALA F CA 1
ATOM 13433 C C . ALA F 1 28 ? 104.198 38.572 163.470 1.00 79.87 27 ALA F C 1
ATOM 13434 O O . ALA F 1 28 ? 104.484 37.891 164.461 1.00 79.99 27 ALA F O 1
ATOM 13436 N N . ASP F 1 29 ? 103.170 38.268 162.676 1.00 82.80 28 ASP F N 1
ATOM 13437 C CA . ASP F 1 29 ? 102.348 37.093 162.943 1.00 85.69 28 ASP F CA 1
ATOM 13438 C C . ASP F 1 29 ? 103.126 35.789 162.822 1.00 85.99 28 ASP F C 1
ATOM 13439 O O . ASP F 1 29 ? 102.562 34.722 163.088 1.00 86.88 28 ASP F O 1
ATOM 13444 N N . LEU F 1 30 ? 104.397 35.846 162.419 1.00 84.96 29 LEU F N 1
ATOM 13445 C CA . LEU F 1 30 ? 105.265 34.698 162.218 1.00 83.16 29 LEU F CA 1
ATOM 13446 C C . LEU F 1 30 ? 106.473 34.684 163.139 1.00 83.77 29 LEU F C 1
ATOM 13447 O O . LEU F 1 30 ? 107.201 33.684 163.154 1.00 84.10 29 LEU F O 1
ATOM 13452 N N . ASN F 1 31 ? 106.777 35.800 163.798 1.00 83.52 30 ASN F N 1
ATOM 13453 C CA . ASN F 1 31 ? 108.020 35.890 164.545 1.00 83.71 30 ASN F CA 1
ATOM 13454 C C . ASN F 1 31 ? 107.896 36.907 165.668 1.00 83.73 30 ASN F C 1
ATOM 13455 O O . ASN F 1 31 ? 106.874 37.574 165.838 1.00 83.69 30 ASN F O 1
ATOM 13460 N N . GLU F 1 32 ? 108.982 37.016 166.423 1.00 84.28 31 GLU F N 1
ATOM 13461 C CA . GLU F 1 32 ? 109.140 37.886 167.578 1.00 84.53 31 GLU F CA 1
ATOM 13462 C C . GLU F 1 32 ? 110.632 37.886 167.856 1.00 81.78 31 GLU F C 1
ATOM 13463 O O . GLU F 1 32 ? 111.286 36.853 167.671 1.00 81.14 31 GLU F O 1
ATOM 13469 N N . ILE F 1 33 ? 111.256 39.014 168.183 1.00 80.29 32 ILE F N 1
ATOM 13470 C CA . ILE F 1 33 ? 112.717 38.954 168.186 1.00 80.32 32 ILE F CA 1
ATOM 13471 C C . ILE F 1 33 ? 113.251 39.104 169.602 1.00 80.31 32 ILE F C 1
ATOM 13472 O O . ILE F 1 33 ? 112.881 40.034 170.331 1.00 80.29 32 ILE F O 1
ATOM 13477 N N . VAL F 1 34 ? 114.253 38.264 169.844 1.00 80.33 33 VAL F N 1
ATOM 13478 C CA . VAL F 1 34 ? 114.996 38.076 171.080 1.00 81.46 33 VAL F CA 1
ATOM 13479 C C . VAL F 1 34 ? 116.250 38.956 171.115 1.00 82.36 33 VAL F C 1
ATOM 13480 O O . VAL F 1 34 ? 117.056 38.969 170.175 1.00 83.13 33 VAL F O 1
ATOM 13484 N N . PHE F 1 36 ? 119.261 40.006 170.039 1.00 79.24 35 PHE F N 1
ATOM 13485 C CA . PHE F 1 36 ? 119.964 41.190 169.548 1.00 79.98 35 PHE F CA 1
ATOM 13486 C C . PHE F 1 36 ? 121.446 41.165 169.909 1.00 79.70 35 PHE F C 1
ATOM 13487 O O . PHE F 1 36 ? 121.812 41.405 171.057 1.00 78.91 35 PHE F O 1
ATOM 13495 N N . CYS F 1 37 ? 122.314 40.993 168.926 1.00 80.50 36 CYS F N 1
ATOM 13496 C CA . CYS F 1 37 ? 123.775 40.970 169.133 1.00 82.49 36 CYS F CA 1
ATOM 13497 C C . CYS F 1 37 ? 124.522 41.872 168.131 1.00 87.19 36 CYS F C 1
ATOM 13498 O O . CYS F 1 37 ? 124.043 42.055 167.060 1.00 87.57 36 CYS F O 1
ATOM 13501 N N . ASP F 1 38 ? 125.648 42.449 168.570 1.00 91.12 37 ASP F N 1
ATOM 13502 C CA . ASP F 1 38 ? 126.472 43.400 167.781 1.00 94.11 37 ASP F CA 1
ATOM 13503 C C . ASP F 1 38 ? 127.619 43.788 168.714 1.00 95.49 37 ASP F C 1
ATOM 13504 O O . ASP F 1 38 ? 127.316 44.232 169.834 1.00 96.17 37 ASP F O 1
ATOM 13509 N N . ILE F 1 39 ? 128.878 43.630 168.296 1.00 94.91 38 ILE F N 1
ATOM 13510 C CA . ILE F 1 39 ? 130.010 43.872 169.197 1.00 94.57 38 ILE F CA 1
ATOM 13511 C C . ILE F 1 39 ? 129.875 45.267 169.786 1.00 94.86 38 ILE F C 1
ATOM 13512 O O . ILE F 1 39 ? 130.423 45.503 170.822 1.00 95.62 38 ILE F O 1
ATOM 13514 N N . GLN F 1 40 ? 129.260 46.177 169.071 1.00 94.71 39 GLN F N 1
ATOM 13515 C CA . GLN F 1 40 ? 128.950 47.480 169.662 1.00 95.18 39 GLN F CA 1
ATOM 13516 C C . GLN F 1 40 ? 127.623 47.182 170.313 1.00 93.47 39 GLN F C 1
ATOM 13517 O O . GLN F 1 40 ? 126.613 47.283 169.634 1.00 93.96 39 GLN F O 1
ATOM 13523 N N . ILE F 1 41 ? 127.644 46.863 171.614 1.00 92.67 40 ILE F N 1
ATOM 13524 C CA . ILE F 1 41 ? 126.430 46.318 172.217 1.00 89.88 40 ILE F CA 1
ATOM 13525 C C . ILE F 1 41 ? 125.315 47.356 172.293 1.00 91.13 40 ILE F C 1
ATOM 13526 O O . ILE F 1 41 ? 124.132 46.997 172.378 1.00 90.85 40 ILE F O 1
ATOM 13531 N N . ASP F 1 42 ? 125.639 48.649 172.202 1.00 93.17 41 ASP F N 1
ATOM 13532 C CA . ASP F 1 42 ? 124.603 49.673 172.315 1.00 95.22 41 ASP F CA 1
ATOM 13533 C C . ASP F 1 42 ? 123.675 49.675 171.104 1.00 93.80 41 ASP F C 1
ATOM 13534 O O . ASP F 1 42 ? 122.530 50.136 171.203 1.00 93.91 41 ASP F O 1
ATOM 13539 N N . ARG F 1 43 ? 124.144 49.161 169.961 1.00 91.64 42 ARG F N 1
ATOM 13540 C CA . ARG F 1 43 ? 123.133 49.110 168.910 1.00 89.59 42 ARG F CA 1
ATOM 13541 C C . ARG F 1 43 ? 122.321 47.822 168.986 1.00 86.74 42 ARG F C 1
ATOM 13542 O O . ARG F 1 43 ? 121.123 47.826 168.676 1.00 85.60 42 ARG F O 1
ATOM 13550 N N . ALA F 1 44 ? 122.776 46.769 169.672 1.00 85.60 43 ALA F N 1
ATOM 13551 C CA . ALA F 1 44 ? 121.880 45.674 170.035 1.00 84.56 43 ALA F CA 1
ATOM 13552 C C . ALA F 1 44 ? 120.836 46.125 171.050 1.00 84.04 43 ALA F C 1
ATOM 13553 O O . ALA F 1 44 ? 119.682 45.681 170.999 1.00 83.42 43 ALA F O 1
ATOM 13555 N N . GLU F 1 45 ? 121.226 47.007 171.974 1.00 83.93 44 GLU F N 1
ATOM 13556 C CA . GLU F 1 45 ? 120.289 47.510 172.974 1.00 83.98 44 GLU F CA 1
ATOM 13557 C C . GLU F 1 45 ? 119.180 48.328 172.324 1.00 82.96 44 GLU F C 1
ATOM 13558 O O . GLU F 1 45 ? 117.997 47.990 172.439 1.00 83.12 44 GLU F O 1
ATOM 13560 N N . LYS F 1 46 ? 119.549 49.408 171.627 1.00 81.87 45 LYS F N 1
ATOM 13561 C CA . LYS F 1 46 ? 118.585 50.281 170.964 1.00 80.93 45 LYS F CA 1
ATOM 13562 C C . LYS F 1 46 ? 117.652 49.495 170.058 1.00 81.58 45 LYS F C 1
ATOM 13563 O O . LYS F 1 46 ? 116.475 49.848 169.918 1.00 81.38 45 LYS F O 1
ATOM 13569 N N . ALA F 1 47 ? 118.203 48.494 169.369 1.00 82.39 46 ALA F N 1
ATOM 13570 C CA . ALA F 1 47 ? 117.370 47.646 168.528 1.00 83.23 46 ALA F CA 1
ATOM 13571 C C . ALA F 1 47 ? 116.414 46.806 169.364 1.00 84.58 46 ALA F C 1
ATOM 13572 O O . ALA F 1 47 ? 115.229 46.698 169.032 1.00 84.09 46 ALA F O 1
ATOM 13574 N N . ALA F 1 48 ? 116.907 46.217 170.457 1.00 86.63 47 ALA F N 1
ATOM 13575 C CA . ALA F 1 48 ? 116.052 45.391 171.304 1.00 87.87 47 ALA F CA 1
ATOM 13576 C C . ALA F 1 48 ? 114.863 46.183 171.831 1.00 88.08 47 ALA F C 1
ATOM 13577 O O . ALA F 1 48 ? 113.750 45.656 171.928 1.00 88.09 47 ALA F O 1
ATOM 13579 N N . ALA F 1 49 ? 115.079 47.457 172.167 1.00 88.38 48 ALA F N 1
ATOM 13580 C CA . ALA F 1 49 ? 114.007 48.306 172.676 1.00 88.62 48 ALA F CA 1
ATOM 13581 C C . ALA F 1 49 ? 113.011 48.717 171.599 1.00 88.43 48 ALA F C 1
ATOM 13582 O O . ALA F 1 49 ? 111.961 49.278 171.935 1.00 88.57 48 ALA F O 1
ATOM 13584 N N . GLU F 1 50 ? 113.299 48.450 170.322 1.00 87.79 49 GLU F N 1
ATOM 13585 C CA . GLU F 1 50 ? 112.374 48.773 169.247 1.00 86.82 49 GLU F CA 1
ATOM 13586 C C . GLU F 1 50 ? 111.727 47.559 168.594 1.00 83.96 49 GLU F C 1
ATOM 13587 O O . GLU F 1 50 ? 110.700 47.718 167.928 1.00 83.70 49 GLU F O 1
ATOM 13593 N N . PHE F 1 51 ? 112.377 46.411 168.655 1.00 81.59 50 PHE F N 1
ATOM 13594 C CA . PHE F 1 51 ? 111.830 45.267 167.894 1.00 79.33 50 PHE F CA 1
ATOM 13595 C C . PHE F 1 51 ? 111.895 44.064 168.815 1.00 80.53 50 PHE F C 1
ATOM 13596 O O . PHE F 1 51 ? 111.466 42.967 168.432 1.00 79.55 50 PHE F O 1
ATOM 13604 N N . GLY F 1 52 ? 112.427 44.303 170.006 1.00 82.81 51 GLY F N 1
ATOM 13605 C CA . GLY F 1 52 ? 112.559 43.210 170.973 1.00 85.16 51 GLY F CA 1
ATOM 13606 C C . GLY F 1 52 ? 111.194 42.688 171.340 1.00 87.52 51 GLY F C 1
ATOM 13607 O O . GLY F 1 52 ? 110.301 43.514 171.578 1.00 88.28 51 GLY F O 1
ATOM 13608 N N . ALA F 1 53 ? 111.040 41.368 171.354 1.00 30.00 52 ALA F N 1
ATOM 13609 C CA . ALA F 1 53 ? 109.757 40.798 171.790 1.00 30.00 52 ALA F CA 1
ATOM 13610 C C . ALA F 1 53 ? 109.339 41.522 173.064 1.00 30.00 52 ALA F C 1
ATOM 13611 O O . ALA F 1 53 ? 108.534 42.473 172.975 1.00 30.00 52 ALA F O 1
ATOM 13613 N N . GLU F 1 54 ? 109.900 41.108 174.195 1.00 107.95 53 GLU F N 1
ATOM 13614 C CA . GLU F 1 54 ? 109.511 41.678 175.504 1.00 108.58 53 GLU F CA 1
ATOM 13615 C C . GLU F 1 54 ? 110.734 41.555 176.397 1.00 107.79 53 GLU F C 1
ATOM 13616 O O . GLU F 1 54 ? 111.486 42.536 176.504 1.00 107.70 53 GLU F O 1
ATOM 13622 N N . GLY F 1 55 ? 110.915 40.391 177.013 1.00 106.67 54 GLY F N 1
ATOM 13623 C CA . GLY F 1 55 ? 112.164 40.162 177.756 1.00 105.48 54 GLY F CA 1
ATOM 13624 C C . GLY F 1 55 ? 113.137 39.548 176.776 1.00 103.12 54 GLY F C 1
ATOM 13625 O O . GLY F 1 55 ? 112.984 38.352 176.473 1.00 102.57 54 GLY F O 1
ATOM 13626 N N . ALA F 1 56 ? 114.100 40.319 176.287 1.00 101.03 55 ALA F N 1
ATOM 13627 C CA . ALA F 1 56 ? 114.933 39.785 175.200 1.00 97.73 55 ALA F CA 1
ATOM 13628 C C . ALA F 1 56 ? 116.272 39.244 175.627 1.00 94.38 55 ALA F C 1
ATOM 13629 O O . ALA F 1 56 ? 116.335 38.418 176.562 1.00 94.49 55 ALA F O 1
ATOM 13631 N N . GLN F 1 57 ? 117.242 39.616 174.848 1.00 89.88 56 GLN F N 1
ATOM 13632 C CA . GLN F 1 57 ? 118.646 39.279 175.128 1.00 85.70 56 GLN F CA 1
ATOM 13633 C C . GLN F 1 57 ? 119.450 40.213 174.281 1.00 87.01 56 GLN F C 1
ATOM 13634 O O . GLN F 1 57 ? 119.144 40.366 173.185 1.00 87.24 56 GLN F O 1
ATOM 13640 N N . VAL F 1 58 ? 120.451 40.845 174.892 1.00 88.11 57 VAL F N 1
ATOM 13641 C CA . VAL F 1 58 ? 121.274 41.854 174.173 1.00 90.08 57 VAL F CA 1
ATOM 13642 C C . VAL F 1 58 ? 122.746 41.558 174.456 1.00 93.77 57 VAL F C 1
ATOM 13643 O O . VAL F 1 58 ? 123.363 42.298 175.225 1.00 96.39 57 VAL F O 1
ATOM 13647 N N . THR F 1 59 ? 123.270 40.491 173.864 1.00 96.05 58 THR F N 1
ATOM 13648 C CA . THR F 1 59 ? 124.698 40.141 174.028 1.00 97.08 58 THR F CA 1
ATOM 13649 C C . THR F 1 59 ? 125.508 40.879 172.972 1.00 97.95 58 THR F C 1
ATOM 13650 O O . THR F 1 59 ? 124.938 41.267 171.944 1.00 99.39 58 THR F O 1
ATOM 13654 N N . ALA F 1 60 ? 126.783 41.107 173.245 1.00 98.99 59 ALA F N 1
ATOM 13655 C CA . ALA F 1 60 ? 127.640 41.701 172.209 1.00 99.70 59 ALA F CA 1
ATOM 13656 C C . ALA F 1 60 ? 128.446 40.534 171.675 1.00 100.10 59 ALA F C 1
ATOM 13657 O O . ALA F 1 60 ? 129.174 40.722 170.693 1.00 99.40 59 ALA F O 1
ATOM 13659 N N . ASP F 1 61 ? 128.303 39.385 172.337 1.00 101.21 60 ASP F N 1
ATOM 13660 C CA . ASP F 1 61 ? 129.036 38.172 171.902 1.00 102.01 60 ASP F CA 1
ATOM 13661 C C . ASP F 1 61 ? 128.043 37.251 171.202 1.00 99.27 60 ASP F C 1
ATOM 13662 O O . ASP F 1 61 ? 127.012 36.918 171.804 1.00 100.14 60 ASP F O 1
ATOM 13667 N N . TYR F 1 62 ? 128.338 36.907 169.959 1.00 94.97 61 TYR F N 1
ATOM 13668 C CA . TYR F 1 62 ? 127.431 36.082 169.163 1.00 90.62 61 TYR F CA 1
ATOM 13669 C C . TYR F 1 62 ? 127.451 34.629 169.603 1.00 90.31 61 TYR F C 1
ATOM 13670 O O . TYR F 1 62 ? 126.431 33.946 169.488 1.00 90.21 61 TYR F O 1
ATOM 13679 N N . LYS F 1 63 ? 128.590 34.139 170.108 1.00 89.92 62 LYS F N 1
ATOM 13680 C CA . LYS F 1 63 ? 128.628 32.777 170.634 1.00 90.27 62 LYS F CA 1
ATOM 13681 C C . LYS F 1 63 ? 127.715 32.611 171.844 1.00 91.33 62 LYS F C 1
ATOM 13682 O O . LYS F 1 63 ? 127.409 31.476 172.235 1.00 91.35 62 LYS F O 1
ATOM 13684 N N . GLU F 1 64 ? 127.268 33.718 172.434 1.00 92.49 63 GLU F N 1
ATOM 13685 C CA . GLU F 1 64 ? 126.264 33.823 173.485 1.00 93.75 63 GLU F CA 1
ATOM 13686 C C . GLU F 1 64 ? 124.833 33.675 172.990 1.00 90.68 63 GLU F C 1
ATOM 13687 O O . GLU F 1 64 ? 124.006 33.082 173.692 1.00 90.67 63 GLU F O 1
ATOM 13693 N N . LEU F 1 65 ? 124.538 34.394 171.906 1.00 88.43 64 LEU F N 1
ATOM 13694 C CA . LEU F 1 65 ? 123.196 34.382 171.345 1.00 86.84 64 LEU F CA 1
ATOM 13695 C C . LEU F 1 65 ? 122.864 33.014 170.771 1.00 88.65 64 LEU F C 1
ATOM 13696 O O . LEU F 1 65 ? 121.723 32.557 170.875 1.00 88.25 64 LEU F O 1
ATOM 13701 N N . LEU F 1 66 ? 123.845 32.359 170.154 1.00 90.60 65 LEU F N 1
ATOM 13702 C CA . LEU F 1 66 ? 123.584 30.992 169.732 1.00 92.50 65 LEU F CA 1
ATOM 13703 C C . LEU F 1 66 ? 123.404 30.062 170.931 1.00 94.86 65 LEU F C 1
ATOM 13704 O O . LEU F 1 66 ? 122.638 29.095 170.858 1.00 95.69 65 LEU F O 1
ATOM 13709 N N . ALA F 1 67 ? 123.970 30.381 172.100 1.00 95.74 66 ALA F N 1
ATOM 13710 C CA . ALA F 1 67 ? 123.742 29.525 173.260 1.00 95.53 66 ALA F CA 1
ATOM 13711 C C . ALA F 1 67 ? 122.273 29.519 173.660 1.00 94.09 66 ALA F C 1
ATOM 13712 O O . ALA F 1 67 ? 121.719 28.451 173.948 1.00 94.63 66 ALA F O 1
ATOM 13714 N N . ASN F 1 68 ? 121.627 30.690 173.659 1.00 92.30 67 ASN F N 1
ATOM 13715 C CA . ASN F 1 68 ? 120.207 30.878 173.942 1.00 91.69 67 ASN F CA 1
ATOM 13716 C C . ASN F 1 68 ? 119.376 29.844 173.189 1.00 93.39 67 ASN F C 1
ATOM 13717 O O . ASN F 1 68 ? 119.209 29.961 171.969 1.00 96.36 67 ASN F O 1
ATOM 13722 N N . PRO F 1 69 ? 118.832 28.828 173.868 1.00 95.89 68 PRO F N 1
ATOM 13723 C CA . PRO F 1 69 ? 118.055 27.801 173.150 1.00 96.05 68 PRO F CA 1
ATOM 13724 C C . PRO F 1 69 ? 116.682 28.278 172.702 1.00 94.45 68 PRO F C 1
ATOM 13725 O O . PRO F 1 69 ? 116.009 27.548 171.956 1.00 93.76 68 PRO F O 1
ATOM 13729 N N . GLU F 1 70 ? 116.251 29.470 173.127 1.00 93.06 69 GLU F N 1
ATOM 13730 C CA . GLU F 1 70 ? 114.961 30.034 172.741 1.00 91.76 69 GLU F CA 1
ATOM 13731 C C . GLU F 1 70 ? 115.007 30.773 171.407 1.00 90.81 69 GLU F C 1
ATOM 13732 O O . GLU F 1 70 ? 114.017 31.419 171.038 1.00 90.26 69 GLU F O 1
ATOM 13734 N N . VAL F 1 71 ? 116.126 30.693 170.685 1.00 90.48 70 VAL F N 1
ATOM 13735 C CA . VAL F 1 71 ? 116.242 31.215 169.329 1.00 89.45 70 VAL F CA 1
ATOM 13736 C C . VAL F 1 71 ? 116.410 30.032 168.381 1.00 89.19 70 VAL F C 1
ATOM 13737 O O . VAL F 1 71 ? 117.295 29.184 168.570 1.00 89.67 70 VAL F O 1
ATOM 13741 N N . GLU F 1 72 ? 115.529 29.954 167.383 1.00 88.10 71 GLU F N 1
ATOM 13742 C CA . GLU F 1 72 ? 115.538 28.843 166.441 1.00 87.86 71 GLU F CA 1
ATOM 13743 C C . GLU F 1 72 ? 115.902 29.248 165.017 1.00 85.43 71 GLU F C 1
ATOM 13744 O O . GLU F 1 72 ? 116.124 28.361 164.184 1.00 85.10 71 GLU F O 1
ATOM 13746 N N . VAL F 1 73 ? 115.945 30.546 164.706 1.00 82.04 72 VAL F N 1
ATOM 13747 C CA . VAL F 1 73 ? 116.381 31.060 163.414 1.00 78.60 72 VAL F CA 1
ATOM 13748 C C . VAL F 1 73 ? 117.286 32.258 163.669 1.00 75.62 72 VAL F C 1
ATOM 13749 O O . VAL F 1 73 ? 116.925 33.165 164.426 1.00 74.94 72 VAL F O 1
ATOM 13753 N N . VAL F 1 74 ? 118.470 32.261 163.060 1.00 73.93 73 VAL F N 1
ATOM 13754 C CA . VAL F 1 74 ? 119.407 33.372 163.174 1.00 72.29 73 VAL F CA 1
ATOM 13755 C C . VAL F 1 74 ? 119.496 34.083 161.833 1.00 70.26 73 VAL F C 1
ATOM 13756 O O . VAL F 1 74 ? 119.276 33.474 160.781 1.00 70.15 73 VAL F O 1
ATOM 13760 N N . HIS F 1 75 ? 119.816 35.373 161.872 1.00 68.95 74 HIS F N 1
ATOM 13761 C CA . HIS F 1 75 ? 119.983 36.198 160.678 1.00 68.08 74 HIS F CA 1
ATOM 13762 C C . HIS F 1 75 ? 121.362 36.847 160.736 1.00 67.29 74 HIS F C 1
ATOM 13763 O O . HIS F 1 75 ? 121.533 37.903 161.353 1.00 68.08 74 HIS F O 1
ATOM 13770 N N . VAL F 1 76 ? 122.343 36.219 160.089 1.00 65.14 75 VAL F N 1
ATOM 13771 C CA . VAL F 1 76 ? 123.713 36.732 160.081 1.00 63.36 75 VAL F CA 1
ATOM 13772 C C . VAL F 1 76 ? 123.741 38.043 159.301 1.00 64.91 75 VAL F C 1
ATOM 13773 O O . VAL F 1 76 ? 123.630 38.038 158.073 1.00 64.21 75 VAL F O 1
ATOM 13777 N N . CYS F 1 77 ? 123.907 39.167 160.005 1.00 66.71 76 CYS F N 1
ATOM 13778 C CA . CYS F 1 77 ? 123.953 40.485 159.374 1.00 67.42 76 CYS F CA 1
ATOM 13779 C C . CYS F 1 77 ? 125.293 41.178 159.606 1.00 67.59 76 CYS F C 1
ATOM 13780 O O . CYS F 1 77 ? 125.367 42.404 159.739 1.00 67.74 76 CYS F O 1
ATOM 13783 N N . THR F 1 78 ? 126.359 40.402 159.599 1.00 67.49 77 THR F N 1
ATOM 13784 C CA . THR F 1 78 ? 127.705 40.884 159.863 1.00 68.51 77 THR F CA 1
ATOM 13785 C C . THR F 1 78 ? 128.468 41.045 158.557 1.00 71.92 77 THR F C 1
ATOM 13786 O O . THR F 1 78 ? 127.985 40.656 157.490 1.00 74.57 77 THR F O 1
ATOM 13790 N N . PRO F 1 79 ? 129.664 41.625 158.662 1.00 72.75 78 PRO F N 1
ATOM 13791 C CA . PRO F 1 79 ? 130.442 41.802 157.513 1.00 72.56 78 PRO F CA 1
ATOM 13792 C C . PRO F 1 79 ? 130.668 40.399 156.990 1.00 72.04 78 PRO F C 1
ATOM 13793 O O . PRO F 1 79 ? 130.414 39.474 157.678 1.00 73.97 78 PRO F O 1
ATOM 13797 N N . ASN F 1 80 ? 131.228 40.313 155.814 1.00 68.91 79 ASN F N 1
ATOM 13798 C CA . ASN F 1 80 ? 131.325 39.044 155.094 1.00 66.33 79 ASN F CA 1
ATOM 13799 C C . ASN F 1 80 ? 132.325 38.035 155.664 1.00 67.20 79 ASN F C 1
ATOM 13800 O O . ASN F 1 80 ? 132.070 36.851 155.538 1.00 67.30 79 ASN F O 1
ATOM 13805 N N . VAL F 1 81 ? 133.442 38.455 156.227 1.00 67.62 80 VAL F N 1
ATOM 13806 C CA . VAL F 1 81 ? 134.444 37.451 156.661 1.00 68.02 80 VAL F CA 1
ATOM 13807 C C . VAL F 1 81 ? 133.896 36.744 157.866 1.00 69.08 80 VAL F C 1
ATOM 13808 O O . VAL F 1 81 ? 134.292 35.641 158.081 1.00 69.12 80 VAL F O 1
ATOM 13812 N N . SER F 1 82 ? 132.927 37.346 158.506 1.00 71.24 81 SER F N 1
ATOM 13813 C CA . SER F 1 82 ? 132.250 36.744 159.651 1.00 72.85 81 SER F CA 1
ATOM 13814 C C . SER F 1 82 ? 131.282 35.668 159.204 1.00 72.00 81 SER F C 1
ATOM 13815 O O . SER F 1 82 ? 131.168 34.677 159.886 1.00 73.14 81 SER F O 1
ATOM 13817 N N . HIS F 1 83 ? 130.553 35.927 158.123 1.00 69.69 82 HIS F N 1
ATOM 13818 C CA . HIS F 1 83 ? 129.476 35.013 157.671 1.00 67.43 82 HIS F CA 1
ATOM 13819 C C . HIS F 1 83 ? 129.850 33.551 157.883 1.00 66.61 82 HIS F C 1
ATOM 13820 O O . HIS F 1 83 ? 129.075 32.807 158.494 1.00 66.89 82 HIS F O 1
ATOM 13827 N N . SER F 1 84 ? 131.002 33.147 157.379 1.00 67.02 83 SER F N 1
ATOM 13828 C CA . SER F 1 84 ? 131.368 31.721 157.435 1.00 68.29 83 SER F CA 1
ATOM 13829 C C . SER F 1 84 ? 131.399 31.222 158.881 1.00 70.85 83 SER F C 1
ATOM 13830 O O . SER F 1 84 ? 130.869 30.139 159.130 1.00 71.68 83 SER F O 1
ATOM 13832 N N . GLU F 1 85 ? 132.145 31.924 159.746 1.00 72.03 84 GLU F N 1
ATOM 13833 C CA . GLU F 1 85 ? 132.328 31.503 161.153 1.00 73.90 84 GLU F CA 1
ATOM 13834 C C . GLU F 1 85 ? 131.054 31.396 161.966 1.00 74.53 84 GLU F C 1
ATOM 13835 O O . GLU F 1 85 ? 130.785 30.314 162.500 1.00 75.79 84 GLU F O 1
ATOM 13837 N N . ILE F 1 86 ? 130.295 32.480 162.011 1.00 74.26 85 ILE F N 1
ATOM 13838 C CA . ILE F 1 86 ? 128.946 32.317 162.557 1.00 75.54 85 ILE F CA 1
ATOM 13839 C C . ILE F 1 86 ? 128.356 31.477 161.439 1.00 77.43 85 ILE F C 1
ATOM 13840 O O . ILE F 1 86 ? 129.037 31.339 160.426 1.00 78.11 85 ILE F O 1
ATOM 13842 N N . THR F 1 87 ? 127.175 30.914 161.583 1.00 80.33 86 THR F N 1
ATOM 13843 C CA . THR F 1 87 ? 126.608 30.226 160.398 1.00 82.73 86 THR F CA 1
ATOM 13844 C C . THR F 1 87 ? 127.403 28.993 159.988 1.00 86.22 86 THR F C 1
ATOM 13845 O O . THR F 1 87 ? 127.230 28.607 158.847 1.00 88.24 86 THR F O 1
ATOM 13849 N N . ILE F 1 88 ? 128.372 28.523 160.761 1.00 89.86 87 ILE F N 1
ATOM 13850 C CA . ILE F 1 88 ? 128.997 27.205 160.421 1.00 93.09 87 ILE F CA 1
ATOM 13851 C C . ILE F 1 88 ? 128.949 26.423 161.724 1.00 99.63 87 ILE F C 1
ATOM 13852 O O . ILE F 1 88 ? 129.809 26.684 162.566 1.00 102.22 87 ILE F O 1
ATOM 13857 N N . ALA F 1 89 ? 127.982 25.516 161.862 1.00 102.65 88 ALA F N 1
ATOM 13858 C CA . ALA F 1 89 ? 127.755 24.832 163.151 1.00 105.40 88 ALA F CA 1
ATOM 13859 C C . ALA F 1 89 ? 127.394 25.965 164.101 1.00 106.40 88 ALA F C 1
ATOM 13860 O O . ALA F 1 89 ? 126.288 25.959 164.646 1.00 107.31 88 ALA F O 1
ATOM 13862 N N . ALA F 1 90 ? 128.290 26.939 164.212 1.00 106.79 89 ALA F N 1
ATOM 13863 C CA . ALA F 1 90 ? 127.990 28.109 165.049 1.00 108.33 89 ALA F CA 1
ATOM 13864 C C . ALA F 1 90 ? 126.498 28.344 164.872 1.00 107.95 89 ALA F C 1
ATOM 13865 O O . ALA F 1 90 ? 125.770 28.321 165.872 1.00 108.83 89 ALA F O 1
ATOM 13867 N N . PHE F 1 91 ? 126.063 28.470 163.624 1.00 105.32 90 PHE F N 1
ATOM 13868 C CA . PHE F 1 91 ? 124.610 28.565 163.425 1.00 102.07 90 PHE F CA 1
ATOM 13869 C C . PHE F 1 91 ? 124.067 27.166 163.171 1.00 99.38 90 PHE F C 1
ATOM 13870 O O . PHE F 1 91 ? 123.123 26.774 163.856 1.00 99.03 90 PHE F O 1
ATOM 13872 N N . GLU F 1 92 ? 124.634 26.463 162.198 1.00 97.48 91 GLU F N 1
ATOM 13873 C CA . GLU F 1 92 ? 124.043 25.142 161.845 1.00 96.57 91 GLU F CA 1
ATOM 13874 C C . GLU F 1 92 ? 123.901 24.269 163.096 1.00 98.75 91 GLU F C 1
ATOM 13875 O O . GLU F 1 92 ? 122.808 23.700 163.289 1.00 98.68 91 GLU F O 1
ATOM 13881 N N . ALA F 1 93 ? 124.952 24.176 163.914 1.00 100.82 92 ALA F N 1
ATOM 13882 C CA . ALA F 1 93 ? 124.856 23.409 165.177 1.00 105.48 92 ALA F CA 1
ATOM 13883 C C . ALA F 1 93 ? 123.717 23.989 166.022 1.00 105.03 92 ALA F C 1
ATOM 13884 O O . ALA F 1 93 ? 123.111 23.226 166.799 1.00 106.47 92 ALA F O 1
ATOM 13886 N N . GLY F 1 94 ? 123.383 25.260 165.913 1.00 104.20 93 GLY F N 1
ATOM 13887 C CA . GLY F 1 94 ? 122.306 25.739 166.798 1.00 103.51 93 GLY F CA 1
ATOM 13888 C C . GLY F 1 94 ? 120.954 25.887 166.120 1.00 102.66 93 GLY F C 1
ATOM 13889 O O . GLY F 1 94 ? 119.949 25.615 166.788 1.00 102.73 93 GLY F O 1
ATOM 13890 N N . LYS F 1 95 ? 120.901 26.321 164.857 1.00 101.21 94 LYS F N 1
ATOM 13891 C CA . LYS F 1 95 ? 119.570 26.598 164.278 1.00 98.70 94 LYS F CA 1
ATOM 13892 C C . LYS F 1 95 ? 119.586 26.959 162.800 1.00 94.30 94 LYS F C 1
ATOM 13893 O O . LYS F 1 95 ? 120.668 27.033 162.213 1.00 92.78 94 LYS F O 1
ATOM 13899 N N . HIS F 1 96 ? 118.396 27.186 162.245 1.00 91.34 95 HIS F N 1
ATOM 13900 C CA . HIS F 1 96 ? 118.277 27.638 160.840 1.00 86.86 95 HIS F CA 1
ATOM 13901 C C . HIS F 1 96 ? 118.903 29.027 160.725 1.00 84.66 95 HIS F C 1
ATOM 13902 O O . HIS F 1 96 ? 118.819 29.832 161.673 1.00 84.62 95 HIS F O 1
ATOM 13909 N N . VAL F 1 97 ? 119.468 29.320 159.563 1.00 81.91 96 VAL F N 1
ATOM 13910 C CA . VAL F 1 97 ? 120.187 30.571 159.355 1.00 78.88 96 VAL F CA 1
ATOM 13911 C C . VAL F 1 97 ? 119.724 31.250 158.072 1.00 73.52 96 VAL F C 1
ATOM 13912 O O . VAL F 1 97 ? 119.433 30.594 157.064 1.00 71.51 96 VAL F O 1
ATOM 13916 N N . TYR F 1 98 ? 119.683 32.574 158.118 1.00 70.33 97 TYR F N 1
ATOM 13917 C CA . TYR F 1 98 ? 119.509 33.440 156.960 1.00 67.49 97 TYR F CA 1
ATOM 13918 C C . TYR F 1 98 ? 120.792 34.262 156.897 1.00 66.94 97 TYR F C 1
ATOM 13919 O O . TYR F 1 98 ? 120.927 35.263 157.606 1.00 66.81 97 TYR F O 1
ATOM 13928 N N . CYS F 1 99 ? 121.729 33.910 156.037 1.00 67.21 98 CYS F N 1
ATOM 13929 C CA . CYS F 1 99 ? 122.931 34.759 155.859 1.00 68.15 98 CYS F CA 1
ATOM 13930 C C . CYS F 1 99 ? 122.719 35.813 154.789 1.00 68.79 98 CYS F C 1
ATOM 13931 O O . CYS F 1 99 ? 122.002 35.580 153.876 1.00 68.70 98 CYS F O 1
ATOM 13934 N N . GLU F 1 100 ? 123.404 36.954 154.910 1.00 70.78 99 GLU F N 1
ATOM 13935 C CA . GLU F 1 100 ? 123.172 38.077 153.958 1.00 71.69 99 GLU F CA 1
ATOM 13936 C C . GLU F 1 100 ? 123.582 37.694 152.530 1.00 71.74 99 GLU F C 1
ATOM 13937 O O . GLU F 1 100 ? 124.262 36.662 152.367 1.00 72.29 99 GLU F O 1
ATOM 13943 N N . LYS F 1 101 ? 123.220 38.525 151.546 1.00 71.67 100 LYS F N 1
ATOM 13944 C CA . LYS F 1 101 ? 123.490 38.225 150.109 1.00 71.36 100 LYS F CA 1
ATOM 13945 C C . LYS F 1 101 ? 124.925 37.733 149.853 1.00 68.22 100 LYS F C 1
ATOM 13946 O O . LYS F 1 101 ? 125.062 36.760 149.088 1.00 68.84 100 LYS F O 1
ATOM 13952 N N . PRO F 1 102 ? 126.006 38.333 150.405 1.00 65.81 101 PRO F N 1
ATOM 13953 C CA . PRO F 1 102 ? 127.374 37.915 150.057 1.00 61.98 101 PRO F CA 1
ATOM 13954 C C . PRO F 1 102 ? 127.643 36.436 150.365 1.00 59.71 101 PRO F C 1
ATOM 13955 O O . PRO F 1 102 ? 128.313 35.806 149.566 1.00 59.74 101 PRO F O 1
ATOM 13959 N N . MET F 1 103 ? 127.043 35.764 151.279 1.00 58.45 102 MET F N 1
ATOM 13960 C CA . MET F 1 103 ? 127.426 34.354 151.597 1.00 59.53 102 MET F CA 1
ATOM 13961 C C . MET F 1 103 ? 128.842 34.349 152.126 1.00 59.53 102 MET F C 1
ATOM 13962 O O . MET F 1 103 ? 129.001 34.386 153.298 1.00 59.16 102 MET F O 1
ATOM 13967 N N . SER F 1 104 ? 129.804 34.263 151.253 1.00 59.12 103 SER F N 1
ATOM 13968 C CA . SER F 1 104 ? 131.185 34.455 151.701 1.00 59.32 103 SER F CA 1
ATOM 13969 C C . SER F 1 104 ? 131.951 35.242 150.664 1.00 60.27 103 SER F C 1
ATOM 13970 O O . SER F 1 104 ? 131.484 35.355 149.590 1.00 60.27 103 SER F O 1
ATOM 13973 N N . HIS F 1 105 ? 133.110 35.756 151.045 1.00 61.73 104 HIS F N 1
ATOM 13974 C CA . HIS F 1 105 ? 134.015 36.415 150.087 1.00 62.12 104 HIS F CA 1
ATOM 13975 C C . HIS F 1 105 ? 134.919 35.321 149.566 1.00 62.68 104 HIS F C 1
ATOM 13976 O O . HIS F 1 105 ? 135.706 35.573 148.650 1.00 63.97 104 HIS F O 1
ATOM 13983 N N . SER F 1 106 ? 134.774 34.125 150.123 1.00 63.15 105 SER F N 1
ATOM 13984 C CA . SER F 1 106 ? 135.692 33.019 149.808 1.00 64.11 105 SER F CA 1
ATOM 13985 C C . SER F 1 106 ? 134.925 31.853 149.275 1.00 64.49 105 SER F C 1
ATOM 13986 O O . SER F 1 106 ? 133.982 31.472 149.873 1.00 64.89 105 SER F O 1
ATOM 13989 N N . THR F 1 107 ? 135.413 31.328 148.196 1.00 64.97 106 THR F N 1
ATOM 13990 C CA . THR F 1 107 ? 134.771 30.097 147.750 1.00 65.27 106 THR F CA 1
ATOM 13991 C C . THR F 1 107 ? 134.892 28.992 148.795 1.00 67.82 106 THR F C 1
ATOM 13992 O O . THR F 1 107 ? 133.893 28.354 149.148 1.00 68.27 106 THR F O 1
ATOM 13996 N N . GLU F 1 108 ? 136.106 28.744 149.295 1.00 69.74 107 GLU F N 1
ATOM 13997 C CA . GLU F 1 108 ? 136.279 27.620 150.210 1.00 72.54 107 GLU F CA 1
ATOM 13998 C C . GLU F 1 108 ? 135.422 27.781 151.457 1.00 70.66 107 GLU F C 1
ATOM 13999 O O . GLU F 1 108 ? 134.735 26.839 151.866 1.00 69.55 107 GLU F O 1
ATOM 14005 N N . GLU F 1 109 ? 135.397 28.971 152.064 1.00 70.51 108 GLU F N 1
ATOM 14006 C CA . GLU F 1 109 ? 134.559 29.075 153.255 1.00 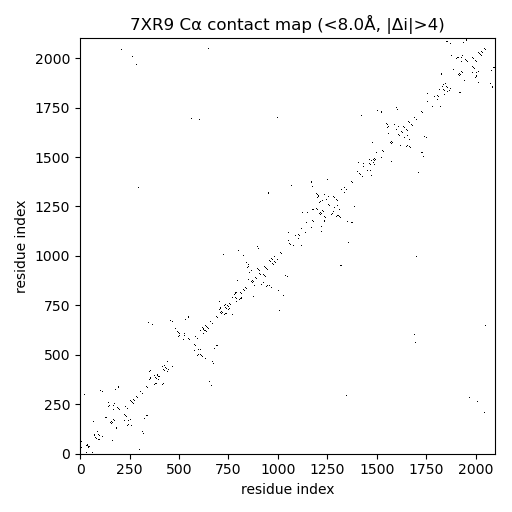71.06 108 GLU F CA 1
ATOM 14007 C C . GLU F 1 109 ? 133.081 28.941 152.913 1.00 69.68 108 GLU F C 1
ATOM 14008 O O . GLU F 1 109 ? 132.318 28.330 153.672 1.00 69.55 108 GLU F O 1
ATOM 14014 N N . ALA F 1 110 ? 132.641 29.379 151.735 1.00 68.40 109 ALA F N 1
ATOM 14015 C CA . ALA F 1 110 ? 131.267 29.125 151.337 1.00 67.12 109 ALA F CA 1
ATOM 14016 C C . ALA F 1 110 ? 131.034 27.642 151.093 1.00 67.78 109 ALA F C 1
ATOM 14017 O O . ALA F 1 110 ? 129.941 27.134 151.364 1.00 67.65 109 ALA F O 1
ATOM 14019 N N . GLU F 1 111 ? 132.047 26.930 150.595 1.00 68.89 110 GLU F N 1
ATOM 14020 C CA . GLU F 1 111 ? 131.913 25.488 150.438 1.00 70.48 110 GLU F CA 1
ATOM 14021 C C . GLU F 1 111 ? 131.621 24.825 151.774 1.00 71.39 110 GLU F C 1
ATOM 14022 O O . GLU F 1 111 ? 130.678 24.031 151.893 1.00 71.85 110 GLU F O 1
ATOM 14028 N N . LYS F 1 112 ? 132.412 25.150 152.799 1.00 72.05 111 LYS F N 1
ATOM 14029 C CA . LYS F 1 112 ? 132.167 24.604 154.127 1.00 72.85 111 LYS F CA 1
ATOM 14030 C C . LYS F 1 112 ? 130.787 24.993 154.634 1.00 70.44 111 LYS F C 1
ATOM 14031 O O . LYS F 1 112 ? 130.102 24.173 155.255 1.00 70.07 111 LYS F O 1
ATOM 14037 N N . MET F 1 113 ? 130.360 26.234 154.370 1.00 69.16 112 MET F N 1
ATOM 14038 C CA . MET F 1 113 ? 129.035 26.684 154.791 1.00 68.29 112 MET F CA 1
ATOM 14039 C C . MET F 1 113 ? 127.938 25.778 154.248 1.00 69.63 112 MET F C 1
ATOM 14040 O O . MET F 1 113 ? 126.959 25.495 154.949 1.00 69.28 112 MET F O 1
ATOM 14045 N N . VAL F 1 114 ? 128.068 25.330 152.998 1.00 71.54 113 VAL F N 1
ATOM 14046 C CA . VAL F 1 114 ? 127.078 24.414 152.443 1.00 74.25 113 VAL F CA 1
ATOM 14047 C C . VAL F 1 114 ? 127.192 23.046 153.108 1.00 80.29 113 VAL F C 1
ATOM 14048 O O . VAL F 1 114 ? 126.179 22.404 153.419 1.00 83.89 113 VAL F O 1
ATOM 14052 N N . GLU F 1 115 ? 128.412 22.597 153.381 1.00 82.40 114 GLU F N 1
ATOM 14053 C CA . GLU F 1 115 ? 128.589 21.263 154.012 1.00 84.28 114 GLU F CA 1
ATOM 14054 C C . GLU F 1 115 ? 128.026 21.308 155.415 1.00 81.28 114 GLU F C 1
ATOM 14055 O O . GLU F 1 115 ? 127.480 20.336 155.826 1.00 81.11 114 GLU F O 1
ATOM 14061 N N . ALA F 1 116 ? 128.083 22.441 156.041 1.00 79.26 115 ALA F N 1
ATOM 14062 C CA . ALA F 1 116 ? 127.649 22.532 157.431 1.00 78.09 115 ALA F CA 1
ATOM 14063 C C . ALA F 1 116 ? 126.166 22.701 157.586 1.00 76.89 115 ALA F C 1
ATOM 14064 O O . ALA F 1 116 ? 125.687 22.666 158.679 1.00 77.45 115 ALA F O 1
ATOM 14066 N N . TRP F 1 117 ? 125.490 22.978 156.526 1.00 76.14 116 TRP F N 1
ATOM 14067 C CA . TRP F 1 117 ? 124.054 23.218 156.638 1.00 75.25 116 TRP F CA 1
ATOM 14068 C C . TRP F 1 117 ? 123.469 21.861 156.403 1.00 77.07 116 TRP F C 1
ATOM 14069 O O . TRP F 1 117 ? 122.580 21.462 157.115 1.00 76.78 116 TRP F O 1
ATOM 14080 N N . LYS F 1 118 ? 124.042 21.207 155.432 1.00 79.42 117 LYS F N 1
ATOM 14081 C CA . LYS F 1 118 ? 123.518 19.901 155.061 1.00 82.19 117 LYS F CA 1
ATOM 14082 C C . LYS F 1 118 ? 123.677 19.037 156.306 1.00 85.16 117 LYS F C 1
ATOM 14083 O O . LYS F 1 118 ? 122.671 18.582 156.866 1.00 85.95 117 LYS F O 1
ATOM 14089 N N . LYS F 1 119 ? 124.904 18.879 156.754 1.00 87.03 118 LYS F N 1
ATOM 14090 C CA . LYS F 1 119 ? 125.175 18.093 157.955 1.00 88.69 118 LYS F CA 1
ATOM 14091 C C . LYS F 1 119 ? 124.443 18.689 159.126 1.00 88.36 118 LYS F C 1
ATOM 14092 O O . LYS F 1 119 ? 124.966 18.525 160.208 1.00 89.36 118 LYS F O 1
ATOM 14094 N N . SER F 1 120 ? 123.318 19.343 158.933 1.00 86.92 119 SER F N 1
ATOM 14095 C CA . SER F 1 120 ? 122.650 19.838 160.149 1.00 86.50 119 SER F CA 1
ATOM 14096 C C . SER F 1 120 ? 121.159 19.690 159.969 1.00 85.67 119 SER F C 1
ATOM 14097 O O . SER F 1 120 ? 120.433 19.931 160.922 1.00 85.35 119 SER F O 1
ATOM 14100 N N . GLY F 1 121 ? 120.735 19.276 158.777 1.00 84.60 120 GLY F N 1
ATOM 14101 C CA . GLY F 1 121 ? 119.304 19.012 158.527 1.00 83.58 120 GLY F CA 1
ATOM 14102 C C . GLY F 1 121 ? 118.433 20.213 158.826 1.00 82.74 120 GLY F C 1
ATOM 14103 O O . GLY F 1 121 ? 117.304 20.028 159.302 1.00 84.13 120 GLY F O 1
ATOM 14104 N N . LYS F 1 122 ? 118.938 21.405 158.540 1.00 79.88 121 LYS F N 1
ATOM 14105 C CA . LYS F 1 122 ? 118.183 22.634 158.872 1.00 76.55 121 LYS F CA 1
ATOM 14106 C C . LYS F 1 122 ? 118.047 23.486 157.604 1.00 74.39 121 LYS F C 1
ATOM 14107 O O . LYS F 1 122 ? 118.673 23.138 156.600 1.00 72.66 121 LYS F O 1
ATOM 14113 N N . GLN F 1 123 ? 117.228 24.533 157.651 1.00 74.66 122 GLN F N 1
ATOM 14114 C CA . GLN F 1 123 ? 116.987 25.399 156.468 1.00 73.74 122 GLN F CA 1
ATOM 14115 C C . GLN F 1 123 ? 118.128 26.403 156.290 1.00 71.47 122 GLN F C 1
ATOM 14116 O O . GLN F 1 123 ? 118.792 26.721 157.286 1.00 76.45 122 GLN F O 1
ATOM 14122 N N . PHE F 1 124 ? 118.305 26.923 155.081 1.00 66.69 123 PHE F N 1
ATOM 14123 C CA . PHE F 1 124 ? 119.406 27.817 154.742 1.00 62.29 123 PHE F CA 1
ATOM 14124 C C . PHE F 1 124 ? 119.024 28.648 153.528 1.00 60.97 123 PHE F C 1
ATOM 14125 O O . PHE F 1 124 ? 118.604 28.098 152.505 1.00 60.02 123 PHE F O 1
ATOM 14133 N N . THR F 1 125 ? 119.192 29.963 153.630 1.00 60.60 124 THR F N 1
ATOM 14134 C CA . THR F 1 125 ? 119.000 30.815 152.469 1.00 59.54 124 THR F CA 1
ATOM 14135 C C . THR F 1 125 ? 119.843 32.069 152.623 1.00 59.29 124 THR F C 1
ATOM 14136 O O . THR F 1 125 ? 120.269 32.431 153.725 1.00 59.79 124 THR F O 1
ATOM 14140 N N . ILE F 1 126 ? 120.107 32.704 151.498 1.00 57.15 125 ILE F N 1
ATOM 14141 C CA . ILE F 1 126 ? 120.953 33.923 151.458 1.00 56.25 125 ILE F CA 1
ATOM 14142 C C . ILE F 1 126 ? 120.085 35.144 151.180 1.00 55.76 125 ILE F C 1
ATOM 14143 O O . ILE F 1 126 ? 119.025 34.979 150.660 1.00 55.76 125 ILE F O 1
ATOM 14148 N N . GLY F 1 127 ? 120.542 36.319 151.572 1.00 54.58 126 GLY F N 1
ATOM 14149 C CA . GLY F 1 127 ? 119.788 37.572 151.402 1.00 53.67 126 GLY F CA 1
ATOM 14150 C C . GLY F 1 127 ? 119.723 38.263 150.054 1.00 52.63 126 GLY F C 1
ATOM 14151 O O . GLY F 1 127 ? 119.936 39.434 150.042 1.00 52.72 126 GLY F O 1
ATOM 14152 N N . TYR F 1 128 ? 119.255 37.584 149.026 1.00 50.84 127 TYR F N 1
ATOM 14153 C CA . TYR F 1 128 ? 119.118 38.137 147.669 1.00 49.35 127 TYR F CA 1
ATOM 14154 C C . TYR F 1 128 ? 117.679 38.601 147.448 1.00 47.79 127 TYR F C 1
ATOM 14155 O O . TYR F 1 128 ? 117.002 38.033 146.656 1.00 47.25 127 TYR F O 1
ATOM 14164 N N . GLN F 1 129 ? 117.291 39.689 148.063 1.00 45.98 128 GLN F N 1
ATOM 14165 C CA . GLN F 1 129 ? 115.892 40.159 148.043 1.00 44.89 128 GLN F CA 1
ATOM 14166 C C . GLN F 1 129 ? 115.511 40.896 146.778 1.00 42.99 128 GLN F C 1
ATOM 14167 O O . GLN F 1 129 ? 114.366 41.094 146.604 1.00 42.95 128 GLN F O 1
ATOM 14173 N N . ASN F 1 130 ? 116.492 41.278 145.956 1.00 42.53 129 ASN F N 1
ATOM 14174 C CA . ASN F 1 130 ? 116.212 42.059 144.722 1.00 42.52 129 ASN F CA 1
ATOM 14175 C C . ASN F 1 130 ? 115.430 41.186 143.735 1.00 42.06 129 ASN F C 1
ATOM 14176 O O . ASN F 1 130 ? 114.778 41.753 142.838 1.00 42.48 129 ASN F O 1
ATOM 14181 N N . ARG F 1 131 ? 115.491 39.861 143.902 1.00 41.22 130 ARG F N 1
ATOM 14182 C CA . ARG F 1 131 ? 114.800 38.934 142.974 1.00 40.28 130 ARG F CA 1
ATOM 14183 C C . ARG F 1 131 ? 113.285 39.007 143.194 1.00 42.40 130 ARG F C 1
ATOM 14184 O O . ARG F 1 131 ? 112.539 38.879 142.203 1.00 43.61 130 ARG F O 1
ATOM 14186 N N . PHE F 1 132 ? 112.853 39.205 144.442 1.00 30.00 131 PHE F N 1
ATOM 14187 C CA . PHE F 1 132 ? 111.400 39.236 144.761 1.00 30.00 131 PHE F CA 1
ATOM 14188 C C . PHE F 1 132 ? 110.742 40.433 144.065 1.00 30.00 131 PHE F C 1
ATOM 14189 O O . PHE F 1 132 ? 109.540 40.347 143.746 1.00 30.00 131 PHE F O 1
ATOM 14197 N N . ARG F 1 133 ? 111.505 41.506 143.834 1.00 45.70 132 ARG F N 1
ATOM 14198 C CA . ARG F 1 133 ? 110.972 42.696 143.154 1.00 46.04 132 ARG F CA 1
ATOM 14199 C C . ARG F 1 133 ? 110.161 42.236 141.950 1.00 44.61 132 ARG F C 1
ATOM 14200 O O . ARG F 1 133 ? 110.678 41.532 141.154 1.00 44.62 132 ARG F O 1
ATOM 14202 N N . GLU F 1 134 ? 108.912 42.592 141.899 1.00 44.35 133 GLU F N 1
ATOM 14203 C CA . GLU F 1 134 ? 107.953 42.167 140.869 1.00 43.60 133 GLU F CA 1
ATOM 14204 C C . GLU F 1 134 ? 108.431 42.265 139.442 1.00 43.77 133 GLU F C 1
ATOM 14205 O O . GLU F 1 134 ? 108.022 41.438 138.727 1.00 44.70 133 GLU F O 1
ATOM 14207 N N . GLU F 1 135 ? 109.247 43.229 139.097 1.00 42.59 134 GLU F N 1
ATOM 14208 C CA . GLU F 1 135 ? 109.824 43.338 137.743 1.00 42.29 134 GLU F CA 1
ATOM 14209 C C . GLU F 1 135 ? 110.776 42.180 137.561 1.00 41.90 134 GLU F C 1
ATOM 14210 O O . GLU F 1 135 ? 110.745 41.613 136.518 1.00 41.90 134 GLU F O 1
ATOM 14216 N N . VAL F 1 136 ? 111.484 41.805 138.600 1.00 39.90 135 VAL F N 1
ATOM 14217 C CA . VAL F 1 136 ? 112.494 40.731 138.502 1.00 40.00 135 VAL F CA 1
ATOM 14218 C C . VAL F 1 136 ? 111.776 39.390 138.368 1.00 41.77 135 VAL F C 1
ATOM 14219 O O . VAL F 1 136 ? 112.159 38.616 137.559 1.00 39.99 135 VAL F O 1
ATOM 14223 N N . MET F 1 137 ? 110.721 39.222 139.113 1.00 42.84 136 MET F N 1
ATOM 14224 C CA . MET F 1 137 ? 109.880 38.049 139.025 1.00 43.60 136 MET F CA 1
ATOM 14225 C C . MET F 1 137 ? 109.211 37.959 137.677 1.00 42.70 136 MET F C 1
ATOM 14226 O O . MET F 1 137 ? 109.265 36.908 137.160 1.00 43.92 136 MET F O 1
ATOM 14231 N N . ASN F 1 138 ? 108.706 39.043 137.134 1.00 41.34 137 ASN F N 1
ATOM 14232 C CA . ASN F 1 138 ? 108.068 39.065 135.816 1.00 40.62 137 ASN F CA 1
ATOM 14233 C C . ASN F 1 138 ? 109.016 38.467 134.806 1.00 40.56 137 ASN F C 1
ATOM 14234 O O . ASN F 1 138 ? 108.626 37.567 134.118 1.00 39.39 137 ASN F O 1
ATOM 14239 N N . LEU F 1 139 ? 110.240 38.938 134.832 1.00 40.24 138 LEU F N 1
ATOM 14240 C CA . LEU F 1 139 ? 111.279 38.494 133.887 1.00 39.33 138 LEU F CA 1
ATOM 14241 C C . LEU F 1 139 ? 111.560 37.030 134.083 1.00 38.08 138 LEU F C 1
ATOM 14242 O O . LEU F 1 139 ? 111.513 36.368 133.129 1.00 36.43 138 LEU F O 1
ATOM 14247 N N . LYS F 1 140 ? 111.797 36.619 135.307 1.00 37.63 139 LYS F N 1
ATOM 14248 C CA . LYS F 1 140 ? 112.032 35.217 135.654 1.00 35.11 139 LYS F CA 1
ATOM 14249 C C . LYS F 1 140 ? 110.900 34.327 135.185 1.00 35.57 139 LYS F C 1
ATOM 14250 O O . LYS F 1 140 ? 111.187 33.360 134.605 1.00 34.39 139 LYS F O 1
ATOM 14256 N N . LYS F 1 141 ? 109.687 34.752 135.378 1.00 37.16 140 LYS F N 1
ATOM 14257 C CA . LYS F 1 141 ? 108.510 33.957 135.009 1.00 37.62 140 LYS F CA 1
ATOM 14258 C C . LYS F 1 141 ? 108.514 33.791 133.503 1.00 37.78 140 LYS F C 1
ATOM 14259 O O . LYS F 1 141 ? 108.356 32.706 133.062 1.00 38.97 140 LYS F O 1
ATOM 14265 N N . SER F 1 142 ? 108.811 34.846 132.808 1.00 37.37 141 SER F N 1
ATOM 14266 C CA . SER F 1 142 ? 108.865 34.832 131.355 1.00 38.01 141 SER F CA 1
ATOM 14267 C C . SER F 1 142 ? 110.008 33.956 130.840 1.00 40.01 141 SER F C 1
ATOM 14268 O O . SER F 1 142 ? 109.801 33.277 129.892 1.00 41.15 141 SER F O 1
ATOM 14271 N N . CYS F 1 143 ? 111.130 33.940 131.494 1.00 40.39 142 CYS F N 1
ATOM 14272 C CA . CYS F 1 143 ? 112.306 33.186 131.050 1.00 42.14 142 CYS F CA 1
ATOM 14273 C C . CYS F 1 143 ? 112.048 31.700 131.288 1.00 43.56 142 CYS F C 1
ATOM 14274 O O . CYS F 1 143 ? 112.416 30.911 130.478 1.00 43.66 142 CYS F O 1
ATOM 14277 N N . ASP F 1 144 ? 111.314 31.375 132.313 1.00 44.52 143 ASP F N 1
ATOM 14278 C CA . ASP F 1 144 ? 110.963 30.001 132.672 1.00 47.38 143 ASP F CA 1
ATOM 14279 C C . ASP F 1 144 ? 109.869 29.501 131.760 1.00 45.67 143 ASP F C 1
ATOM 14280 O O . ASP F 1 144 ? 109.864 28.354 131.495 1.00 44.82 143 ASP F O 1
ATOM 14285 N N . LYS F 1 145 ? 109.039 30.389 131.288 1.00 45.86 144 LYS F N 1
ATOM 14286 C CA . LYS F 1 145 ? 107.984 30.070 130.317 1.00 46.29 144 LYS F CA 1
ATOM 14287 C C . LYS F 1 145 ? 108.523 30.113 128.887 1.00 46.69 144 LYS F C 1
ATOM 14288 O O . LYS F 1 145 ? 107.773 29.847 128.000 1.00 48.92 144 LYS F O 1
ATOM 14294 N N . GLY F 1 146 ? 109.813 30.383 128.710 1.00 45.09 145 GLY F N 1
ATOM 14295 C CA . GLY F 1 146 ? 110.435 30.347 127.376 1.00 44.67 145 GLY F CA 1
ATOM 14296 C C . GLY F 1 146 ? 110.086 31.544 126.521 1.00 44.64 145 GLY F C 1
ATOM 14297 O O . GLY F 1 146 ? 110.273 31.465 125.309 1.00 45.79 145 GLY F O 1
ATOM 14298 N N . GLU F 1 147 ? 109.649 32.628 127.138 1.00 42.48 146 GLU F N 1
ATOM 14299 C CA . GLU F 1 147 ? 109.176 33.797 126.363 1.00 41.72 146 GLU F CA 1
ATOM 14300 C C . GLU F 1 147 ? 110.350 34.655 125.865 1.00 39.97 146 GLU F C 1
ATOM 14301 O O . GLU F 1 147 ? 110.077 35.633 125.169 1.00 40.82 146 GLU F O 1
ATOM 14307 N N . LEU F 1 148 ? 111.597 34.275 126.153 1.00 38.14 147 LEU F N 1
ATOM 14308 C CA . LEU F 1 148 ? 112.793 34.989 125.629 1.00 37.21 147 LEU F CA 1
ATOM 14309 C C . LEU F 1 148 ? 113.632 33.999 124.845 1.00 39.71 147 LEU F C 1
ATOM 14310 O O . LEU F 1 148 ? 114.682 34.323 124.407 1.00 38.05 147 LEU F O 1
ATOM 14315 N N . GLY F 1 149 ? 113.087 32.827 124.655 1.00 40.55 148 GLY F N 1
ATOM 14316 C CA . GLY F 1 149 ? 113.821 31.750 124.041 1.00 42.17 148 GLY F CA 1
ATOM 14317 C C . GLY F 1 149 ? 115.006 31.355 124.861 1.00 46.64 148 GLY F C 1
ATOM 14318 O O . GLY F 1 149 ? 114.940 31.425 126.054 1.00 47.32 148 GLY F O 1
ATOM 14319 N N . GLU F 1 150 ? 116.029 30.919 124.192 1.00 50.14 149 GLU F N 1
ATOM 14320 C CA . GLU F 1 150 ? 117.296 30.582 124.816 1.00 53.15 149 GLU F CA 1
ATOM 14321 C C . GLU F 1 150 ? 118.105 31.845 124.971 1.00 48.14 149 GLU F C 1
ATOM 14322 O O . GLU F 1 150 ? 118.337 32.470 123.993 1.00 46.82 149 GLU F O 1
ATOM 14328 N N . ILE F 1 151 ? 118.515 32.119 126.187 1.00 45.05 150 ILE F N 1
ATOM 14329 C CA . ILE F 1 151 ? 119.309 33.316 126.492 1.00 43.94 150 ILE F CA 1
ATOM 14330 C C . ILE F 1 151 ? 120.779 33.020 126.266 1.00 42.57 150 ILE F C 1
ATOM 14331 O O . ILE F 1 151 ? 121.312 32.246 126.983 1.00 43.49 150 ILE F O 1
ATOM 14336 N N . TYR F 1 152 ? 121.353 33.668 125.281 1.00 40.17 151 TYR F N 1
ATOM 14337 C CA . TYR F 1 152 ? 122.741 33.435 124.892 1.00 39.51 151 TYR F CA 1
ATOM 14338 C C . TYR F 1 152 ? 123.659 34.581 125.283 1.00 39.59 151 TYR F C 1
ATOM 14339 O O . TYR F 1 152 ? 124.814 34.369 125.296 1.00 39.90 151 TYR F O 1
ATOM 14348 N N . TYR F 1 153 ? 123.119 35.734 125.615 1.00 39.09 152 TYR F N 1
ATOM 14349 C CA . TYR F 1 153 ? 123.928 36.890 126.035 1.00 38.47 152 TYR F CA 1
ATOM 14350 C C . TYR F 1 153 ? 123.268 37.612 127.175 1.00 39.37 152 TYR F C 1
ATOM 14351 O O . TYR F 1 153 ? 122.209 38.105 127.056 1.00 39.96 152 TYR F O 1
ATOM 14360 N N . GLY F 1 154 ? 124.010 37.652 128.247 1.00 39.42 153 GLY F N 1
ATOM 14361 C CA . GLY F 1 154 ? 123.524 38.276 129.451 1.00 40.40 153 GLY F CA 1
ATOM 14362 C C . GLY F 1 154 ? 124.463 39.289 130.010 1.00 41.27 153 GLY F C 1
ATOM 14363 O O . GLY F 1 154 ? 125.612 39.085 129.933 1.00 41.68 153 GLY F O 1
ATOM 14364 N N . LYS F 1 155 ? 123.892 40.345 130.528 1.00 41.01 154 LYS F N 1
ATOM 14365 C CA . LYS F 1 155 ? 124.666 41.386 131.210 1.00 41.23 154 LYS F CA 1
ATOM 14366 C C . LYS F 1 155 ? 124.129 41.610 132.625 1.00 39.95 154 LYS F C 1
ATOM 14367 O O . LYS F 1 155 ? 122.985 41.695 132.814 1.00 38.22 154 LYS F O 1
ATOM 14373 N N . ALA F 1 156 ? 125.024 41.603 133.571 1.00 38.99 155 ALA F N 1
ATOM 14374 C CA . ALA F 1 156 ? 124.719 41.912 134.963 1.00 36.49 155 ALA F CA 1
ATOM 14375 C C . ALA F 1 156 ? 125.230 43.293 135.270 1.00 34.88 155 ALA F C 1
ATOM 14376 O O . ALA F 1 156 ? 126.364 43.563 135.097 1.00 34.18 155 ALA F O 1
ATOM 14378 N N . HIS F 1 157 ? 124.345 44.063 135.784 1.00 35.83 156 HIS F N 1
ATOM 14379 C CA . HIS F 1 157 ? 124.633 45.468 136.038 1.00 37.75 156 HIS F CA 1
ATOM 14380 C C . HIS F 1 157 ? 124.643 45.800 137.529 1.00 35.20 156 HIS F C 1
ATOM 14381 O O . HIS F 1 157 ? 123.669 45.717 138.195 1.00 33.19 156 HIS F O 1
ATOM 14388 N N . ALA F 1 158 ? 125.784 46.251 137.976 1.00 34.45 157 ALA F N 1
ATOM 14389 C CA . ALA F 1 158 ? 126.009 46.634 139.376 1.00 35.65 157 ALA F CA 1
ATOM 14390 C C . ALA F 1 158 ? 126.942 47.821 139.408 1.00 36.40 157 ALA F C 1
ATOM 14391 O O . ALA F 1 158 ? 127.916 47.765 140.084 1.00 36.11 157 ALA F O 1
ATOM 14393 N N . VAL F 1 159 ? 126.615 48.895 138.682 1.00 37.12 158 VAL F N 1
ATOM 14394 C CA . VAL F 1 159 ? 127.574 50.038 138.584 1.00 38.11 158 VAL F CA 1
ATOM 14395 C C . VAL F 1 159 ? 126.998 51.301 139.234 1.00 41.03 158 VAL F C 1
ATOM 14396 O O . VAL F 1 159 ? 125.787 51.551 139.067 1.00 41.77 158 VAL F O 1
ATOM 14400 N N . ARG F 1 160 ? 127.838 52.061 139.948 1.00 40.95 159 ARG F N 1
ATOM 14401 C CA . ARG F 1 160 ? 127.406 53.351 140.555 1.00 41.07 159 ARG F CA 1
ATOM 14402 C C . ARG F 1 160 ? 128.531 54.373 140.354 1.00 41.23 159 ARG F C 1
ATOM 14403 O O . ARG F 1 160 ? 129.652 54.108 140.832 1.00 40.90 159 ARG F O 1
ATOM 14411 N N . ARG F 1 161 ? 128.248 55.485 139.669 1.00 41.02 160 ARG F N 1
ATOM 14412 C CA . ARG F 1 161 ? 129.290 56.500 139.374 1.00 41.02 160 ARG F CA 1
ATOM 14413 C C . ARG F 1 161 ? 130.061 56.857 140.649 1.00 41.33 160 ARG F C 1
ATOM 14414 O O . ARG F 1 161 ? 131.301 56.747 140.630 1.00 41.08 160 ARG F O 1
ATOM 14416 N N . ARG F 1 162 ? 129.358 57.288 141.699 1.00 41.93 161 ARG F N 1
ATOM 14417 C CA . ARG F 1 162 ? 129.995 57.643 142.974 1.00 44.58 161 ARG F CA 1
ATOM 14418 C C . ARG F 1 162 ? 129.025 57.483 144.142 1.00 45.93 161 ARG F C 1
ATOM 14419 O O . ARG F 1 162 ? 128.465 58.429 144.582 1.00 48.90 161 ARG F O 1
ATOM 14421 N N . ALA F 1 163 ? 128.890 56.275 144.629 1.00 45.25 162 ALA F N 1
ATOM 14422 C CA . ALA F 1 163 ? 128.081 56.003 145.834 1.00 44.41 162 ALA F CA 1
ATOM 14423 C C . ALA F 1 163 ? 128.799 54.908 146.621 1.00 45.30 162 ALA F C 1
ATOM 14424 O O . ALA F 1 163 ? 128.240 53.823 146.773 1.00 47.26 162 ALA F O 1
ATOM 14426 N N . VAL F 1 164 ? 130.019 55.194 147.056 1.00 46.07 163 VAL F N 1
ATOM 14427 C CA . VAL F 1 164 ? 130.815 54.238 147.870 1.00 46.58 163 VAL F CA 1
ATOM 14428 C C . VAL F 1 164 ? 130.247 54.212 149.287 1.00 47.24 163 VAL F C 1
ATOM 14429 O O . VAL F 1 164 ? 130.053 55.276 149.866 1.00 45.81 163 VAL F O 1
ATOM 14433 N N . PRO F 1 165 ? 129.961 53.022 149.843 1.00 48.50 164 PRO F N 1
ATOM 14434 C CA . PRO F 1 165 ? 129.352 52.921 151.169 1.00 50.48 164 PRO F CA 1
ATOM 14435 C C . PRO F 1 165 ? 130.270 53.466 152.273 1.00 52.65 164 PRO F C 1
ATOM 14436 O O . PRO F 1 165 ? 131.346 52.971 152.417 1.00 53.54 164 PRO F O 1
ATOM 14440 N N . THR F 1 166 ? 129.802 54.459 153.027 1.00 53.81 165 THR F N 1
ATOM 14441 C CA . THR F 1 166 ? 130.642 55.132 154.028 1.00 57.32 165 THR F CA 1
ATOM 14442 C C . THR F 1 166 ? 130.241 54.803 155.468 1.00 59.90 165 THR F C 1
ATOM 14443 O O . THR F 1 166 ? 130.974 55.184 156.339 1.00 59.80 165 THR F O 1
ATOM 14447 N N . TRP F 1 167 ? 129.186 54.043 155.685 1.00 61.47 166 TRP F N 1
ATOM 14448 C CA . TRP F 1 167 ? 128.656 53.758 157.029 1.00 63.94 166 TRP F CA 1
ATOM 14449 C C . TRP F 1 167 ? 129.158 52.462 157.653 1.00 67.21 166 TRP F C 1
ATOM 14450 O O . TRP F 1 167 ? 128.454 51.939 158.474 1.00 72.77 166 TRP F O 1
ATOM 14461 N N . GLY F 1 168 ? 130.344 51.992 157.349 1.00 65.53 167 GLY F N 1
ATOM 14462 C CA . GLY F 1 168 ? 130.819 50.812 158.057 1.00 64.26 167 GLY F CA 1
ATOM 14463 C C . GLY F 1 168 ? 132.256 50.493 157.752 1.00 63.70 167 GLY F C 1
ATOM 14464 O O . GLY F 1 168 ? 133.070 51.375 157.924 1.00 63.45 167 GLY F O 1
ATOM 14465 N N . VAL F 1 169 ? 132.522 49.285 157.288 1.00 63.08 168 VAL F N 1
ATOM 14466 C CA . VAL F 1 169 ? 133.901 48.817 157.037 1.00 61.98 168 VAL F CA 1
ATOM 14467 C C . VAL F 1 169 ? 133.946 48.221 155.646 1.00 60.38 168 VAL F C 1
ATOM 14468 O O . VAL F 1 169 ? 134.811 47.448 155.409 1.00 60.10 168 VAL F O 1
ATOM 14472 N N . PHE F 1 170 ? 133.075 48.677 154.761 1.00 60.58 169 PHE F N 1
ATOM 14473 C CA . PHE F 1 170 ? 132.908 48.139 153.390 1.00 59.97 169 PHE F CA 1
ATOM 14474 C C . PHE F 1 170 ? 134.216 48.276 152.643 1.00 60.23 169 PHE F C 1
ATOM 14475 O O . PHE F 1 170 ? 134.400 47.579 151.693 1.00 59.39 169 PHE F O 1
ATOM 14483 N N . MET F 1 171 ? 135.116 49.056 153.197 1.00 61.16 170 MET F N 1
ATOM 14484 C CA . MET F 1 171 ? 136.412 49.266 152.561 1.00 61.66 170 MET F CA 1
ATOM 14485 C C . MET F 1 171 ? 137.506 48.552 153.328 1.00 63.29 170 MET F C 1
ATOM 14486 O O . MET F 1 171 ? 138.628 48.781 153.002 1.00 62.89 170 MET F O 1
ATOM 14491 N N . ASP F 1 172 ? 137.163 47.693 154.276 1.00 67.02 171 ASP F N 1
ATOM 14492 C CA . ASP F 1 172 ? 138.155 46.881 155.040 1.00 70.43 171 ASP F CA 1
ATOM 14493 C C . ASP F 1 172 ? 138.290 45.487 154.453 1.00 68.96 171 ASP F C 1
ATOM 14494 O O . ASP F 1 172 ? 137.413 44.716 154.593 1.00 66.75 171 ASP F O 1
ATOM 14499 N N . LYS F 1 173 ? 139.444 45.216 153.911 1.00 71.42 172 LYS F N 1
ATOM 14500 C CA . LYS F 1 173 ? 139.676 43.932 153.258 1.00 74.57 172 LYS F CA 1
ATOM 14501 C C . LYS F 1 173 ? 139.945 42.868 154.303 1.00 78.07 172 LYS F C 1
ATOM 14502 O O . LYS F 1 173 ? 140.239 41.746 153.925 1.00 80.03 172 LYS F O 1
ATOM 14508 N N . GLU F 1 174 ? 139.836 43.197 155.567 1.00 80.30 173 GLU F N 1
ATOM 14509 C CA . GLU F 1 174 ? 139.980 42.084 156.524 1.00 83.09 173 GLU F CA 1
ATOM 14510 C C . GLU F 1 174 ? 138.591 41.685 156.973 1.00 77.88 173 GLU F C 1
ATOM 14511 O O . GLU F 1 174 ? 138.458 40.599 157.474 1.00 77.63 173 GLU F O 1
ATOM 14517 N N . ALA F 1 175 ? 137.624 42.521 156.689 1.00 72.14 174 ALA F N 1
ATOM 14518 C CA . ALA F 1 175 ? 136.269 42.307 157.199 1.00 67.45 174 ALA F CA 1
ATOM 14519 C C . ALA F 1 175 ? 135.257 42.038 156.100 1.00 63.50 174 ALA F C 1
ATOM 14520 O O . ALA F 1 175 ? 134.357 41.266 156.317 1.00 62.40 174 ALA F O 1
ATOM 14522 N N . GLN F 1 176 ? 135.456 42.642 154.964 1.00 61.06 175 GLN F N 1
ATOM 14523 C CA . GLN F 1 176 ? 134.465 42.527 153.887 1.00 59.78 175 GLN F CA 1
ATOM 14524 C C . GLN F 1 176 ? 135.009 41.552 152.855 1.00 58.77 175 GLN F C 1
ATOM 14525 O O . GLN F 1 176 ? 134.251 40.888 152.232 1.00 59.00 175 GLN F O 1
ATOM 14531 N N . GLY F 1 177 ? 136.298 41.455 152.750 1.00 57.83 176 GLY F N 1
ATOM 14532 C CA . GLY F 1 177 ? 136.881 40.479 151.839 1.00 56.62 176 GLY F CA 1
ATOM 14533 C C . GLY F 1 177 ? 137.006 41.029 150.456 1.00 54.69 176 GLY F C 1
ATOM 14534 O O . GLY F 1 177 ? 137.730 40.466 149.668 1.00 54.77 176 GLY F O 1
ATOM 14535 N N . GLY F 1 178 ? 136.274 42.075 150.202 1.00 52.02 177 GLY F N 1
ATOM 14536 C CA . GLY F 1 178 ? 136.317 42.713 148.905 1.00 49.91 177 GLY F CA 1
ATOM 14537 C C . GLY F 1 178 ? 135.374 43.860 148.833 1.00 47.91 177 GLY F C 1
ATOM 14538 O O . GLY F 1 178 ? 134.722 44.141 149.800 1.00 47.33 177 GLY F O 1
ATOM 14539 N N . GLY F 1 179 ? 135.329 44.466 147.680 1.00 47.10 178 GLY F N 1
ATOM 14540 C CA . GLY F 1 179 ? 134.472 45.621 147.492 1.00 47.44 178 GLY F CA 1
ATOM 14541 C C . GLY F 1 179 ? 133.303 45.395 146.589 1.00 48.60 178 GLY F C 1
ATOM 14542 O O . GLY F 1 179 ? 132.604 44.411 146.735 1.00 49.01 178 GLY F O 1
ATOM 14543 N N . PRO F 1 180 ? 133.078 46.316 145.663 1.00 49.56 179 PRO F N 1
ATOM 14544 C CA . PRO F 1 180 ? 131.937 46.248 144.791 1.00 48.95 179 PRO F CA 1
ATOM 14545 C C . PRO F 1 180 ? 131.611 44.948 144.057 1.00 46.02 179 PRO F C 1
ATOM 14546 O O . PRO F 1 180 ? 130.505 44.711 143.937 1.00 46.13 179 PRO F O 1
ATOM 14550 N N . LEU F 1 181 ? 132.573 44.162 143.653 1.00 44.41 180 LEU F N 1
ATOM 14551 C CA . LEU F 1 181 ? 132.326 42.853 143.018 1.00 42.40 180 LEU F CA 1
ATOM 14552 C C . LEU F 1 181 ? 131.501 41.974 143.936 1.00 44.30 180 LEU F C 1
ATOM 14553 O O . LEU F 1 181 ? 130.634 41.326 143.458 1.00 44.19 180 LEU F O 1
ATOM 14558 N N . ILE F 1 182 ? 131.744 42.060 145.221 1.00 45.28 181 ILE F N 1
ATOM 14559 C CA . ILE F 1 182 ? 131.031 41.192 146.181 1.00 47.79 181 ILE F CA 1
ATOM 14560 C C . ILE F 1 182 ? 129.918 41.936 146.909 1.00 48.04 181 ILE F C 1
ATOM 14561 O O . ILE F 1 182 ? 129.021 41.280 147.312 1.00 48.73 181 ILE F O 1
ATOM 14566 N N . ASP F 1 183 ? 129.957 43.241 147.006 1.00 48.13 182 ASP F N 1
ATOM 14567 C CA . ASP F 1 183 ? 128.863 44.004 147.644 1.00 47.84 182 ASP F CA 1
ATOM 14568 C C . ASP F 1 183 ? 127.650 44.101 146.750 1.00 45.69 182 ASP F C 1
ATOM 14569 O O . ASP F 1 183 ? 126.594 43.838 147.214 1.00 45.26 182 ASP F O 1
ATOM 14574 N N . ILE F 1 184 ? 127.856 44.414 145.504 1.00 44.32 183 ILE F N 1
ATOM 14575 C CA . ILE F 1 184 ? 126.711 44.712 144.614 1.00 43.03 183 ILE F CA 1
ATOM 14576 C C . ILE F 1 184 ? 126.695 43.832 143.360 1.00 40.83 183 ILE F C 1
ATOM 14577 O O . ILE F 1 184 ? 125.657 43.535 142.892 1.00 41.29 183 ILE F O 1
ATOM 14582 N N . GLY F 1 185 ? 127.811 43.369 142.904 1.00 39.43 184 GLY F N 1
ATOM 14583 C CA . GLY F 1 185 ? 127.773 42.460 141.769 1.00 40.61 184 GLY F CA 1
ATOM 14584 C C . GLY F 1 185 ? 126.997 41.211 142.032 1.00 41.07 184 GLY F C 1
ATOM 14585 O O . GLY F 1 185 ? 126.364 40.766 141.139 1.00 39.91 184 GLY F O 1
ATOM 14586 N N . THR F 1 186 ? 127.105 40.700 143.227 1.00 41.90 185 THR F N 1
ATOM 14587 C CA . THR F 1 186 ? 126.369 39.529 143.695 1.00 42.61 185 THR F CA 1
ATOM 14588 C C . THR F 1 186 ? 124.895 39.634 143.382 1.00 41.58 185 THR F C 1
ATOM 14589 O O . THR F 1 186 ? 124.360 38.703 142.881 1.00 38.94 185 THR F O 1
ATOM 14593 N N . HIS F 1 187 ? 124.341 40.785 143.621 1.00 41.94 186 HIS F N 1
ATOM 14594 C CA . HIS F 1 187 ? 122.906 40.970 143.386 1.00 43.70 186 HIS F CA 1
ATOM 14595 C C . HIS F 1 187 ? 122.582 40.769 141.916 1.00 42.72 186 HIS F C 1
ATOM 14596 O O . HIS F 1 187 ? 121.748 39.987 141.633 1.00 43.42 186 HIS F O 1
ATOM 14603 N N . ALA F 1 188 ? 123.349 41.331 141.037 1.00 42.67 187 ALA F N 1
ATOM 14604 C CA . ALA F 1 188 ? 123.082 41.315 139.598 1.00 41.05 187 ALA F CA 1
ATOM 14605 C C . ALA F 1 188 ? 123.387 39.999 138.925 1.00 40.71 187 ALA F C 1
ATOM 14606 O O . ALA F 1 188 ? 122.579 39.606 138.192 1.00 40.00 187 ALA F O 1
ATOM 14608 N N . LEU F 1 189 ? 124.478 39.344 139.245 1.00 41.08 188 LEU F N 1
ATOM 14609 C CA . LEU F 1 189 ? 124.790 38.029 138.666 1.00 41.35 188 LEU F CA 1
ATOM 14610 C C . LEU F 1 189 ? 123.754 37.016 139.082 1.00 43.29 188 LEU F C 1
ATOM 14611 O O . LEU F 1 189 ? 123.375 36.254 138.282 1.00 42.78 188 LEU F O 1
ATOM 14616 N N . ASP F 1 190 ? 123.299 37.093 140.291 1.00 45.81 189 ASP F N 1
ATOM 14617 C CA . ASP F 1 190 ? 122.252 36.209 140.764 1.00 47.83 189 ASP F CA 1
ATOM 14618 C C . ASP F 1 190 ? 121.024 36.365 139.910 1.00 45.29 189 ASP F C 1
ATOM 14619 O O . ASP F 1 190 ? 120.537 35.393 139.447 1.00 45.47 189 ASP F O 1
ATOM 14624 N N . ILE F 1 191 ? 120.562 37.566 139.785 1.00 43.17 190 ILE F N 1
ATOM 14625 C CA . ILE F 1 191 ? 119.336 37.792 139.037 1.00 41.47 190 ILE F CA 1
ATOM 14626 C C . ILE F 1 191 ? 119.605 37.244 137.646 1.00 41.70 190 ILE F C 1
ATOM 14627 O O . ILE F 1 191 ? 118.761 36.578 137.144 1.00 41.49 190 ILE F O 1
ATOM 14632 N N . THR F 1 192 ? 120.799 37.415 137.148 1.00 42.16 191 THR F N 1
ATOM 14633 C CA . THR F 1 192 ? 121.155 36.999 135.772 1.00 42.96 191 THR F CA 1
ATOM 14634 C C . THR F 1 192 ? 121.161 35.485 135.656 1.00 42.91 191 THR F C 1
ATOM 14635 O O . THR F 1 192 ? 120.498 34.987 134.819 1.00 42.51 191 THR F O 1
ATOM 14639 N N . LEU F 1 193 ? 121.806 34.814 136.568 1.00 43.65 192 LEU F N 1
ATOM 14640 C CA . LEU F 1 193 ? 121.907 33.343 136.557 1.00 43.64 192 LEU F CA 1
ATOM 14641 C C . LEU F 1 193 ? 120.589 32.672 136.896 1.00 42.10 192 LEU F C 1
ATOM 14642 O O . LEU F 1 193 ? 120.365 31.655 136.368 1.00 42.05 192 LEU F O 1
ATOM 14647 N N . TRP F 1 194 ? 119.762 33.291 137.684 1.00 41.47 193 TRP F N 1
ATOM 14648 C CA . TRP F 1 194 ? 118.449 32.745 138.075 1.00 41.18 193 TRP F CA 1
ATOM 14649 C C . TRP F 1 194 ? 117.462 32.893 136.942 1.00 41.68 193 TRP F C 1
ATOM 14650 O O . TRP F 1 194 ? 116.762 31.991 136.660 1.00 40.75 193 TRP F O 1
ATOM 14661 N N . CYS F 1 195 ? 117.569 33.987 136.264 1.00 43.81 194 CYS F N 1
ATOM 14662 C CA . CYS F 1 195 ? 116.701 34.233 135.113 1.00 46.52 194 CYS F CA 1
ATOM 14663 C C . CYS F 1 195 ? 117.150 33.325 133.975 1.00 45.27 194 CYS F C 1
ATOM 14664 O O . CYS F 1 195 ? 116.311 32.786 133.334 1.00 45.00 194 CYS F O 1
ATOM 14667 N N . MET F 1 196 ? 118.421 33.085 133.824 1.00 43.93 195 MET F N 1
ATOM 14668 C CA . MET F 1 196 ? 118.869 32.294 132.684 1.00 43.73 195 MET F CA 1
ATOM 14669 C C . MET F 1 196 ? 118.753 30.823 133.014 1.00 45.60 195 MET F C 1
ATOM 14670 O O . MET F 1 196 ? 118.688 30.060 132.093 1.00 45.74 195 MET F O 1
ATOM 14675 N N . ASN F 1 197 ? 118.623 30.485 134.271 1.00 46.70 196 ASN F N 1
ATOM 14676 C CA . ASN F 1 197 ? 118.654 29.088 134.724 1.00 48.38 196 ASN F CA 1
ATOM 14677 C C . ASN F 1 197 ? 119.938 28.454 134.207 1.00 46.31 196 ASN F C 1
ATOM 14678 O O . ASN F 1 197 ? 119.879 27.397 133.693 1.00 46.34 196 ASN F O 1
ATOM 14683 N N . ASN F 1 198 ? 121.042 29.114 134.411 1.00 44.85 197 ASN F N 1
ATOM 14684 C CA . ASN F 1 198 ? 122.354 28.662 133.949 1.00 44.02 197 ASN F CA 1
ATOM 14685 C C . ASN F 1 198 ? 123.401 28.993 134.985 1.00 42.92 197 ASN F C 1
ATOM 14686 O O . ASN F 1 198 ? 123.819 30.073 135.044 1.00 43.83 197 ASN F O 1
ATOM 14691 N N . TYR F 1 199 ? 123.827 28.007 135.710 1.00 43.45 198 TYR F N 1
ATOM 14692 C CA . TYR F 1 199 ? 124.846 28.174 136.748 1.00 44.22 198 TYR F CA 1
ATOM 14693 C C . TYR F 1 199 ? 126.009 27.241 136.406 1.00 48.29 198 TYR F C 1
ATOM 14694 O O . TYR F 1 199 ? 126.853 27.005 137.225 1.00 48.55 198 TYR F O 1
ATOM 14703 N N . ASP F 1 200 ? 126.047 26.740 135.187 1.00 50.85 199 ASP F N 1
ATOM 14704 C CA . ASP F 1 200 ? 127.122 25.835 134.717 1.00 53.72 199 ASP F CA 1
ATOM 14705 C C . ASP F 1 200 ? 128.220 26.595 133.981 1.00 53.80 199 ASP F C 1
ATOM 14706 O O . ASP F 1 200 ? 128.150 26.703 132.786 1.00 54.48 199 ASP F O 1
ATOM 14711 N N . VAL F 1 201 ? 129.226 27.032 134.704 1.00 52.38 200 VAL F N 1
ATOM 14712 C CA . VAL F 1 201 ? 130.337 27.833 134.139 1.00 50.62 200 VAL F CA 1
ATOM 14713 C C . VAL F 1 201 ? 131.401 26.981 133.473 1.00 52.19 200 VAL F C 1
ATOM 14714 O O . VAL F 1 201 ? 131.546 25.862 133.831 1.00 51.84 200 VAL F O 1
ATOM 14718 N N . ASP F 1 202 ? 132.074 27.548 132.511 1.00 54.46 201 ASP F N 1
ATOM 14719 C CA . ASP F 1 202 ? 133.209 26.928 131.832 1.00 56.25 201 ASP F CA 1
ATOM 14720 C C . ASP F 1 202 ? 134.413 27.813 132.046 1.00 53.20 201 ASP F C 1
ATOM 14721 O O . ASP F 1 202 ? 135.395 27.314 132.419 1.00 54.14 201 ASP F O 1
ATOM 14726 N N . SER F 1 203 ? 134.259 29.098 131.879 1.00 49.82 202 SER F N 1
ATOM 14727 C CA . SER F 1 203 ? 135.391 30.023 131.900 1.00 46.80 202 SER F CA 1
ATOM 14728 C C . SER F 1 203 ? 134.999 31.354 132.507 1.00 43.97 202 SER F C 1
ATOM 14729 O O . SER F 1 203 ? 133.908 31.762 132.262 1.00 41.91 202 SER F O 1
ATOM 14732 N N . VAL F 1 204 ? 135.905 31.959 133.251 1.00 41.55 203 VAL F N 1
ATOM 14733 C CA . VAL F 1 204 ? 135.725 33.297 133.825 1.00 39.83 203 VAL F CA 1
ATOM 14734 C C . VAL F 1 204 ? 136.969 34.123 133.527 1.00 40.59 203 VAL F C 1
ATOM 14735 O O . VAL F 1 204 ? 138.039 33.661 133.761 1.00 40.39 203 VAL F O 1
ATOM 14739 N N . THR F 1 205 ? 136.787 35.296 132.965 1.00 41.91 204 THR F N 1
ATOM 14740 C CA . THR F 1 205 ? 137.858 36.267 132.692 1.00 42.73 204 THR F CA 1
ATOM 14741 C C . THR F 1 205 ? 137.452 37.572 133.370 1.00 41.87 204 THR F C 1
ATOM 14742 O O . THR F 1 205 ? 136.335 37.897 133.382 1.00 42.73 204 THR F O 1
ATOM 14746 N N . GLY F 1 206 ? 138.392 38.252 133.949 1.00 41.95 205 GLY F N 1
ATOM 14747 C CA . GLY F 1 206 ? 138.111 39.481 134.659 1.00 41.52 205 GLY F CA 1
ATOM 14748 C C . GLY F 1 206 ? 139.210 40.481 134.806 1.00 42.12 205 GLY F C 1
ATOM 14749 O O . GLY F 1 206 ? 140.326 40.177 134.631 1.00 41.38 205 GLY F O 1
ATOM 14750 N N . SER F 1 207 ? 138.803 41.672 135.137 1.00 42.56 206 SER F N 1
ATOM 14751 C CA . SER F 1 207 ? 139.705 42.794 135.329 1.00 41.62 206 SER F CA 1
ATOM 14752 C C . SER F 1 207 ? 139.189 43.501 136.569 1.00 42.56 206 SER F C 1
ATOM 14753 O O . SER F 1 207 ? 138.029 43.650 136.668 1.00 45.43 206 SER F O 1
ATOM 14756 N N . VAL F 1 208 ? 140.051 43.813 137.508 1.00 41.75 207 VAL F N 1
ATOM 14757 C CA . VAL F 1 208 ? 139.677 44.501 138.765 1.00 41.40 207 VAL F CA 1
ATOM 14758 C C . VAL F 1 208 ? 140.455 45.807 138.843 1.00 42.21 207 VAL F C 1
ATOM 14759 O O . VAL F 1 208 ? 141.617 45.817 138.562 1.00 43.06 207 VAL F O 1
ATOM 14763 N N . PHE F 1 209 ? 139.792 46.867 139.207 1.00 42.34 208 PHE F N 1
ATOM 14764 C CA . PHE F 1 209 ? 140.376 48.200 139.113 1.00 42.91 208 PHE F CA 1
ATOM 14765 C C . PHE F 1 209 ? 140.455 48.903 140.463 1.00 43.56 208 PHE F C 1
ATOM 14766 O O . PHE F 1 209 ? 139.542 48.953 141.215 1.00 43.41 208 PHE F O 1
ATOM 14774 N N . TYR F 1 210 ? 141.595 49.455 140.732 1.00 45.10 209 TYR F N 1
ATOM 14775 C CA . TYR F 1 210 ? 141.864 50.176 141.981 1.00 47.45 209 TYR F CA 1
ATOM 14776 C C . TYR F 1 210 ? 142.402 51.498 141.527 1.00 48.14 209 TYR F C 1
ATOM 14777 O O . TYR F 1 210 ? 143.573 51.645 141.323 1.00 47.97 209 TYR F O 1
ATOM 14786 N N . LYS F 1 211 ? 141.512 52.431 141.356 1.00 49.29 210 LYS F N 1
ATOM 14787 C CA . LYS F 1 211 ? 141.956 53.644 140.684 1.00 50.28 210 LYS F CA 1
ATOM 14788 C C . LYS F 1 211 ? 141.378 54.855 141.356 1.00 53.29 210 LYS F C 1
ATOM 14789 O O . LYS F 1 211 ? 142.132 55.679 141.775 1.00 58.07 210 LYS F O 1
ATOM 14795 N N . LEU F 1 212 ? 140.088 54.914 141.471 1.00 53.02 211 LEU F N 1
ATOM 14796 C CA . LEU F 1 212 ? 139.459 56.123 142.005 1.00 52.74 211 LEU F CA 1
ATOM 14797 C C . LEU F 1 212 ? 139.434 56.102 143.528 1.00 53.97 211 LEU F C 1
ATOM 14798 O O . LEU F 1 212 ? 139.247 57.134 144.106 1.00 54.56 211 LEU F O 1
ATOM 14803 N N . GLY F 1 213 ? 139.644 54.973 144.144 1.00 54.23 212 GLY F N 1
ATOM 14804 C CA . GLY F 1 213 ? 139.445 54.867 145.587 1.00 56.12 212 GLY F CA 1
ATOM 14805 C C . GLY F 1 213 ? 140.511 55.489 146.431 1.00 58.27 212 GLY F C 1
ATOM 14806 O O . GLY F 1 213 ? 140.247 55.837 147.535 1.00 56.19 212 GLY F O 1
ATOM 14807 N N . GLN F 1 214 ? 141.691 55.571 145.874 1.00 62.51 213 GLN F N 1
ATOM 14808 C CA . GLN F 1 214 ? 142.832 56.089 146.645 1.00 67.12 213 GLN F CA 1
ATOM 14809 C C . GLN F 1 214 ? 143.264 57.418 146.055 1.00 67.81 213 GLN F C 1
ATOM 14810 O O . GLN F 1 214 ? 144.320 57.860 146.392 1.00 71.20 213 GLN F O 1
ATOM 14816 N N . LYS F 1 215 ? 142.413 58.031 145.272 1.00 67.21 214 LYS F N 1
ATOM 14817 C CA . LYS F 1 215 ? 142.716 59.313 144.624 1.00 66.47 214 LYS F CA 1
ATOM 14818 C C . LYS F 1 215 ? 142.100 60.363 145.510 1.00 66.99 214 LYS F C 1
ATOM 14819 O O . LYS F 1 215 ? 141.039 60.145 146.003 1.00 66.18 214 LYS F O 1
ATOM 14825 N N . GLU F 1 216 ? 142.820 61.427 145.731 1.00 69.12 215 GLU F N 1
ATOM 14826 C CA . GLU F 1 216 ? 142.405 62.462 146.678 1.00 70.91 215 GLU F CA 1
ATOM 14827 C C . GLU F 1 216 ? 141.122 63.101 146.193 1.00 67.54 215 GLU F C 1
ATOM 14828 O O . GLU F 1 216 ? 140.334 63.516 147.014 1.00 67.14 215 GLU F O 1
ATOM 14834 N N . ASN F 1 217 ? 140.941 63.173 144.882 1.00 66.16 216 ASN F N 1
ATOM 14835 C CA . ASN F 1 217 ? 139.746 63.849 144.325 1.00 65.88 216 ASN F CA 1
ATOM 14836 C C . ASN F 1 217 ? 138.645 62.803 144.152 1.00 62.31 216 ASN F C 1
ATOM 14837 O O . ASN F 1 217 ? 137.498 63.193 143.944 1.00 61.75 216 ASN F O 1
ATOM 14842 N N . GLY F 1 218 ? 138.992 61.528 144.280 1.00 59.19 217 GLY F N 1
ATOM 14843 C CA . GLY F 1 218 ? 138.019 60.443 144.063 1.00 57.71 217 GLY F CA 1
ATOM 14844 C C . GLY F 1 218 ? 136.742 60.611 144.858 1.00 56.17 217 GLY F C 1
ATOM 14845 O O . GLY F 1 218 ? 135.667 60.505 144.263 1.00 53.85 217 GLY F O 1
ATOM 14846 N N . PRO F 1 219 ? 136.820 60.847 146.181 1.00 56.92 218 PRO F N 1
ATOM 14847 C CA . PRO F 1 219 ? 135.626 60.939 147.006 1.00 58.71 218 PRO F CA 1
ATOM 14848 C C . PRO F 1 219 ? 134.699 62.081 146.579 1.00 65.46 218 PRO F C 1
ATOM 14849 O O . PRO F 1 219 ? 133.721 62.327 147.233 1.00 77.44 218 PRO F O 1
ATOM 14853 N N . GLU F 1 220 ? 135.019 62.733 145.478 1.00 60.15 219 GLU F N 1
ATOM 14854 C CA . GLU F 1 220 ? 134.212 63.906 145.068 1.00 57.51 219 GLU F CA 1
ATOM 14855 C C . GLU F 1 220 ? 132.902 63.460 144.420 1.00 53.44 219 GLU F C 1
ATOM 14856 O O . GLU F 1 220 ? 132.961 62.686 143.467 1.00 51.13 219 GLU F O 1
ATOM 14862 N N . GLY F 1 221 ? 131.787 64.027 144.886 1.00 51.39 220 GLY F N 1
ATOM 14863 C CA . GLY F 1 221 ? 130.460 63.751 144.311 1.00 48.82 220 GLY F CA 1
ATOM 14864 C C . GLY F 1 221 ? 129.828 62.543 144.948 1.00 48.57 220 GLY F C 1
ATOM 14865 O O . GLY F 1 221 ? 128.666 62.262 144.662 1.00 48.60 220 GLY F O 1
ATOM 14866 N N . ASN F 1 222 ? 130.581 61.873 145.798 1.00 48.85 221 ASN F N 1
ATOM 14867 C CA . ASN F 1 222 ? 130.085 60.622 146.398 1.00 47.87 221 ASN F CA 1
ATOM 14868 C C . ASN F 1 222 ? 128.812 60.879 147.176 1.00 46.66 221 ASN F C 1
ATOM 14869 O O . ASN F 1 222 ? 128.825 61.709 148.074 1.00 46.37 221 ASN F O 1
ATOM 14874 N N . LEU F 1 223 ? 127.742 60.216 146.780 1.00 47.88 222 LEU F N 1
ATOM 14875 C CA . LEU F 1 223 ? 126.541 60.268 147.625 1.00 50.57 222 LEU F CA 1
ATOM 14876 C C . LEU F 1 223 ? 127.056 59.618 148.899 1.00 53.06 222 LEU F C 1
ATOM 14877 O O . LEU F 1 223 ? 128.169 59.094 148.873 1.00 53.30 222 LEU F O 1
ATOM 14882 N N . PHE F 1 224 ? 126.309 59.609 149.972 1.00 53.76 223 PHE F N 1
ATOM 14883 C CA . PHE F 1 224 ? 126.862 58.884 151.146 1.00 55.01 223 PHE F CA 1
ATOM 14884 C C . PHE F 1 224 ? 128.027 59.673 151.743 1.00 57.63 223 PHE F C 1
ATOM 14885 O O . PHE F 1 224 ? 128.304 59.504 152.932 1.00 60.80 223 PHE F O 1
ATOM 14893 N N . GLY F 1 225 ? 128.718 60.488 150.952 1.00 56.98 224 GLY F N 1
ATOM 14894 C CA . GLY F 1 225 ? 129.707 61.303 151.617 1.00 56.67 224 GLY F CA 1
ATOM 14895 C C . GLY F 1 225 ? 131.135 61.060 151.269 1.00 55.44 224 GLY F C 1
ATOM 14896 O O . GLY F 1 225 ? 131.440 60.176 150.541 1.00 53.27 224 GLY F O 1
ATOM 14897 N N . PRO F 1 226 ? 131.995 61.844 151.894 1.00 56.16 225 PRO F N 1
ATOM 14898 C CA . PRO F 1 226 ? 133.380 61.722 151.685 1.00 56.40 225 PRO F CA 1
ATOM 14899 C C . PRO F 1 226 ? 134.006 60.517 152.373 1.00 58.03 225 PRO F C 1
ATOM 14900 O O . PRO F 1 226 ? 133.540 60.143 153.357 1.00 58.70 225 PRO F O 1
ATOM 14904 N N . TRP F 1 227 ? 135.034 59.958 151.777 1.00 59.93 226 TRP F N 1
ATOM 14905 C CA . TRP F 1 227 ? 135.788 58.832 152.358 1.00 61.62 226 TRP F CA 1
ATOM 14906 C C . TRP F 1 227 ? 137.278 59.135 152.342 1.00 63.16 226 TRP F C 1
ATOM 14907 O O . TRP F 1 227 ? 137.662 60.052 151.677 1.00 62.90 226 TRP F O 1
ATOM 14918 N N . ASP F 1 228 ? 138.058 58.348 153.064 1.00 65.59 227 ASP F N 1
ATOM 14919 C CA . ASP F 1 228 ? 139.519 58.576 153.143 1.00 67.19 227 ASP F CA 1
ATOM 14920 C C . ASP F 1 228 ? 140.226 57.718 152.125 1.00 65.15 227 ASP F C 1
ATOM 14921 O O . ASP F 1 228 ? 140.192 56.518 152.243 1.00 65.01 227 ASP F O 1
ATOM 14926 N N . PRO F 1 229 ? 140.836 58.348 151.137 1.00 63.72 228 PRO F N 1
ATOM 14927 C CA . PRO F 1 229 ? 141.447 57.596 150.102 1.00 63.49 228 PRO F CA 1
ATOM 14928 C C . PRO F 1 229 ? 142.656 56.791 150.539 1.00 64.02 228 PRO F C 1
ATOM 14929 O O . PRO F 1 229 ? 143.197 56.108 149.770 1.00 64.01 228 PRO F O 1
ATOM 14933 N N . LYS F 1 230 ? 142.975 56.849 151.806 1.00 65.38 229 LYS F N 1
ATOM 14934 C CA . LYS F 1 230 ? 144.218 56.205 152.290 1.00 66.24 229 LYS F CA 1
ATOM 14935 C C . LYS F 1 230 ? 143.880 54.939 153.017 1.00 63.53 229 LYS F C 1
ATOM 14936 O O . LYS F 1 230 ? 144.768 54.167 153.249 1.00 63.85 229 LYS F O 1
ATOM 14942 N N . THR F 1 231 ? 142.617 54.777 153.309 1.00 61.45 230 THR F N 1
ATOM 14943 C CA . THR F 1 231 ? 142.123 53.609 154.047 1.00 60.53 230 THR F CA 1
ATOM 14944 C C . THR F 1 231 ? 141.235 52.800 153.091 1.00 60.74 230 THR F C 1
ATOM 14945 O O . THR F 1 231 ? 140.397 52.069 153.587 1.00 61.75 230 THR F O 1
ATOM 14949 N N . PHE F 1 232 ? 141.386 52.978 151.771 1.00 58.56 231 PHE F N 1
ATOM 14950 C CA . PHE F 1 232 ? 140.610 52.238 150.753 1.00 56.23 231 PHE F CA 1
ATOM 14951 C C . PHE F 1 232 ? 141.395 51.020 150.350 1.00 57.55 231 PHE F C 1
ATOM 14952 O O . PHE F 1 232 ? 142.296 51.139 149.584 1.00 57.39 231 PHE F O 1
ATOM 14960 N N . GLU F 1 233 ? 140.936 49.881 150.799 1.00 59.57 232 GLU F N 1
ATOM 14961 C CA . GLU F 1 233 ? 141.717 48.646 150.638 1.00 61.91 232 GLU F CA 1
ATOM 14962 C C . GLU F 1 233 ? 141.086 47.722 149.619 1.00 59.98 232 GLU F C 1
ATOM 14963 O O . GLU F 1 233 ? 141.625 46.709 149.331 1.00 59.16 232 GLU F O 1
ATOM 14969 N N . VAL F 1 234 ? 139.978 48.142 149.083 1.00 58.90 233 VAL F N 1
ATOM 14970 C CA . VAL F 1 234 ? 139.255 47.335 148.093 1.00 56.64 233 VAL F CA 1
ATOM 14971 C C . VAL F 1 234 ? 139.290 48.028 146.742 1.00 54.48 233 VAL F C 1
ATOM 14972 O O . VAL F 1 234 ? 139.790 49.105 146.652 1.00 53.28 233 VAL F O 1
ATOM 14976 N N . GLU F 1 235 ? 138.746 47.385 145.750 1.00 53.91 234 GLU F N 1
ATOM 14977 C CA . GLU F 1 235 ? 138.666 47.913 144.396 1.00 51.44 234 GLU F CA 1
ATOM 14978 C C . GLU F 1 235 ? 137.521 48.864 144.293 1.00 48.98 234 GLU F C 1
ATOM 14979 O O . GLU F 1 235 ? 136.704 48.847 145.124 1.00 49.96 234 GLU F O 1
ATOM 14985 N N . ASP F 1 236 ? 137.542 49.673 143.286 1.00 48.23 235 ASP F N 1
ATOM 14986 C CA . ASP F 1 236 ? 136.476 50.647 143.056 1.00 49.15 235 ASP F CA 1
ATOM 14987 C C . ASP F 1 236 ? 135.601 50.090 141.953 1.00 45.00 235 ASP F C 1
ATOM 14988 O O . ASP F 1 236 ? 134.503 50.466 141.845 1.00 43.65 235 ASP F O 1
ATOM 14993 N N . SER F 1 237 ? 136.123 49.139 141.252 1.00 43.08 236 SER F N 1
ATOM 14994 C CA . SER F 1 237 ? 135.410 48.566 140.122 1.00 41.45 236 SER F CA 1
ATOM 14995 C C . SER F 1 237 ? 136.005 47.257 139.642 1.00 38.85 236 SER F C 1
ATOM 14996 O O . SER F 1 237 ? 137.119 47.017 139.851 1.00 37.86 236 SER F O 1
ATOM 14999 N N . ALA F 1 238 ? 135.182 46.452 139.037 1.00 39.05 237 ALA F N 1
ATOM 15000 C CA . ALA F 1 238 ? 135.611 45.246 138.334 1.00 39.36 237 ALA F CA 1
ATOM 15001 C C . ALA F 1 238 ? 134.659 44.994 137.173 1.00 40.39 237 ALA F C 1
ATOM 15002 O O . ALA F 1 238 ? 133.563 45.439 137.207 1.00 40.76 237 ALA F O 1
ATOM 15004 N N . VAL F 1 239 ? 135.122 44.278 136.192 1.00 41.45 238 VAL F N 1
ATOM 15005 C CA . VAL F 1 239 ? 134.355 43.956 134.987 1.00 40.52 238 VAL F CA 1
ATOM 15006 C C . VAL F 1 239 ? 134.650 42.495 134.739 1.00 39.82 238 VAL F C 1
ATOM 15007 O O . VAL F 1 239 ? 135.725 42.107 134.998 1.00 40.51 238 VAL F O 1
ATOM 15011 N N . GLY F 1 240 ? 133.673 41.759 134.269 1.00 40.26 239 GLY F N 1
ATOM 15012 C CA . GLY F 1 240 ? 133.825 40.326 134.064 1.00 41.26 239 GLY F CA 1
ATOM 15013 C C . GLY F 1 240 ? 133.294 39.767 132.775 1.00 40.74 239 GLY F C 1
ATOM 15014 O O . GLY F 1 240 ? 132.591 40.461 132.132 1.00 42.32 239 GLY F O 1
ATOM 15015 N N . PHE F 1 241 ? 133.693 38.567 132.427 1.00 39.93 240 PHE F N 1
ATOM 15016 C CA . PHE F 1 241 ? 133.334 37.891 131.159 1.00 41.36 240 PHE F CA 1
ATOM 15017 C C . PHE F 1 241 ? 133.283 36.403 131.440 1.00 40.49 240 PHE F C 1
ATOM 15018 O O . PHE F 1 241 ? 134.260 35.741 131.473 1.00 41.35 240 PHE F O 1
ATOM 15026 N N . VAL F 1 242 ? 132.084 35.932 131.576 1.00 39.72 241 VAL F N 1
ATOM 15027 C CA . VAL F 1 242 ? 131.847 34.540 131.951 1.00 40.75 241 VAL F CA 1
ATOM 15028 C C . VAL F 1 242 ? 131.193 33.792 130.806 1.00 40.24 241 VAL F C 1
ATOM 15029 O O . VAL F 1 242 ? 130.236 34.214 130.271 1.00 38.10 241 VAL F O 1
ATOM 15033 N N . LYS F 1 243 ? 131.829 32.723 130.443 1.00 40.98 242 LYS F N 1
ATOM 15034 C CA . LYS F 1 243 ? 131.312 31.837 129.411 1.00 40.98 242 LYS F CA 1
ATOM 15035 C C . LYS F 1 243 ? 130.751 30.614 130.091 1.00 43.72 242 LYS F C 1
ATOM 15036 O O . LYS F 1 243 ? 131.351 30.109 130.954 1.00 44.81 242 LYS F O 1
ATOM 15042 N N . MET F 1 244 ? 129.589 30.238 129.666 1.00 45.99 243 MET F N 1
ATOM 15043 C CA . MET F 1 244 ? 128.896 29.074 130.211 1.00 50.38 243 MET F CA 1
ATOM 15044 C C . MET F 1 244 ? 129.052 27.902 129.264 1.00 49.99 243 MET F C 1
ATOM 15045 O O . MET F 1 244 ? 129.347 28.113 128.132 1.00 49.45 243 MET F O 1
ATOM 15050 N N . LYS F 1 245 ? 128.815 26.721 129.742 1.00 49.24 244 LYS F N 1
ATOM 15051 C CA . LYS F 1 245 ? 129.088 25.500 128.986 1.00 48.84 244 LYS F CA 1
ATOM 15052 C C . LYS F 1 245 ? 128.123 25.350 127.834 1.00 46.96 244 LYS F C 1
ATOM 15053 O O . LYS F 1 245 ? 128.495 24.728 126.893 1.00 46.32 244 LYS F O 1
ATOM 15059 N N . ASN F 1 246 ? 126.958 25.928 127.935 1.00 47.56 245 ASN F N 1
ATOM 15060 C CA . ASN F 1 246 ? 125.956 25.956 126.849 1.00 47.50 245 ASN F CA 1
ATOM 15061 C C . ASN F 1 246 ? 126.365 26.984 125.817 1.00 49.79 245 ASN F C 1
ATOM 15062 O O . ASN F 1 246 ? 125.781 26.980 124.798 1.00 51.24 245 ASN F O 1
ATOM 15067 N N . GLY F 1 247 ? 127.312 27.838 126.131 1.00 50.02 246 GLY F N 1
ATOM 15068 C CA . GLY F 1 247 ? 127.853 28.811 125.192 1.00 49.47 246 GLY F CA 1
ATOM 15069 C C . GLY F 1 247 ? 127.461 30.227 125.483 1.00 48.84 246 GLY F C 1
ATOM 15070 O O . GLY F 1 247 ? 128.060 31.125 124.966 1.00 48.67 246 GLY F O 1
ATOM 15071 N N . ALA F 1 248 ? 126.479 30.393 126.313 1.00 48.22 247 ALA F N 1
ATOM 15072 C CA . ALA F 1 248 ? 126.047 31.737 126.693 1.00 45.39 247 ALA F CA 1
ATOM 15073 C C . ALA F 1 248 ? 127.141 32.468 127.432 1.00 42.87 247 ALA F C 1
ATOM 15074 O O . ALA F 1 248 ? 127.853 31.867 128.172 1.00 42.28 247 ALA F O 1
ATOM 15076 N N . THR F 1 249 ? 127.215 33.734 127.158 1.00 41.83 248 THR F N 1
ATOM 15077 C CA . THR F 1 249 ? 128.242 34.570 127.747 1.00 42.00 248 THR F CA 1
ATOM 15078 C C . THR F 1 249 ? 127.549 35.611 128.591 1.00 43.01 248 THR F C 1
ATOM 15079 O O . THR F 1 249 ? 126.522 36.035 128.209 1.00 43.36 248 THR F O 1
ATOM 15083 N N . ILE F 1 250 ? 128.088 35.903 129.747 1.00 42.24 249 ILE F N 1
ATOM 15084 C CA . ILE F 1 250 ? 127.523 36.924 130.651 1.00 42.16 249 ILE F CA 1
ATOM 15085 C C . ILE F 1 250 ? 128.596 37.938 130.926 1.00 41.30 249 ILE F C 1
ATOM 15086 O O . ILE F 1 250 ? 129.685 37.582 131.184 1.00 42.70 249 ILE F O 1
ATOM 15091 N N . GLY F 1 251 ? 128.239 39.180 130.831 1.00 40.81 250 GLY F N 1
ATOM 15092 C CA . GLY F 1 251 ? 129.143 40.263 131.173 1.00 40.36 250 GLY F CA 1
ATOM 15093 C C . GLY F 1 251 ? 128.737 40.891 132.466 1.00 40.85 250 GLY F C 1
ATOM 15094 O O . GLY F 1 251 ? 127.587 40.958 132.713 1.00 43.46 250 GLY F O 1
ATOM 15095 N N . LEU F 1 252 ? 129.707 41.279 133.250 1.00 40.26 251 LEU F N 1
ATOM 15096 C CA . LEU F 1 252 ? 129.428 41.915 134.526 1.00 41.46 251 LEU F CA 1
ATOM 15097 C C . LEU F 1 252 ? 130.241 43.168 134.658 1.00 41.00 251 LEU F C 1
ATOM 15098 O O . LEU F 1 252 ? 131.361 43.146 134.308 1.00 40.57 251 LEU F O 1
ATOM 15103 N N . GLU F 1 253 ? 129.588 44.190 135.123 1.00 42.01 252 GLU F N 1
ATOM 15104 C CA . GLU F 1 253 ? 130.253 45.438 135.478 1.00 44.21 252 GLU F CA 1
ATOM 15105 C C . GLU F 1 253 ? 129.833 45.778 136.901 1.00 41.33 252 GLU F C 1
ATOM 15106 O O . GLU F 1 253 ? 128.702 45.761 137.149 1.00 41.52 252 GLU F O 1
ATOM 15112 N N . ALA F 1 254 ? 130.787 46.040 137.766 1.00 39.91 253 ALA F N 1
ATOM 15113 C CA . ALA F 1 254 ? 130.574 46.417 139.168 1.00 39.94 253 ALA F CA 1
ATOM 15114 C C . ALA F 1 254 ? 131.440 47.582 139.618 1.00 41.90 253 ALA F C 1
ATOM 15115 O O . ALA F 1 254 ? 132.585 47.553 139.403 1.00 41.51 253 ALA F O 1
ATOM 15117 N N . SER F 1 255 ? 130.835 48.514 140.311 1.00 44.86 254 SER F N 1
ATOM 15118 C CA . SER F 1 255 ? 131.489 49.749 140.751 1.00 46.49 254 SER F CA 1
ATOM 15119 C C . SER F 1 255 ? 130.817 50.406 141.939 1.00 46.53 254 SER F C 1
ATOM 15120 O O . SER F 1 255 ? 129.664 50.272 142.092 1.00 47.45 254 SER F O 1
ATOM 15123 N N . TRP F 1 256 ? 131.577 51.134 142.703 1.00 45.25 255 TRP F N 1
ATOM 15124 C CA . TRP F 1 256 ? 131.049 52.008 143.746 1.00 43.74 255 TRP F CA 1
ATOM 15125 C C . TRP F 1 256 ? 131.410 53.391 143.238 1.00 42.20 255 TRP F C 1
ATOM 15126 O O . TRP F 1 256 ? 130.743 54.314 143.553 1.00 40.74 255 TRP F O 1
ATOM 15137 N N . ALA F 1 257 ? 132.476 53.450 142.462 1.00 42.52 256 ALA F N 1
ATOM 15138 C CA . ALA F 1 257 ? 132.982 54.680 141.837 1.00 42.76 256 ALA F CA 1
ATOM 15139 C C . ALA F 1 257 ? 133.620 54.404 140.491 1.00 41.37 256 ALA F C 1
ATOM 15140 O O . ALA F 1 257 ? 134.630 53.792 140.438 1.00 42.27 256 ALA F O 1
ATOM 15142 N N . ILE F 1 258 ? 132.960 54.835 139.455 1.00 40.41 257 ILE F N 1
ATOM 15143 C CA . ILE F 1 258 ? 133.438 54.720 138.071 1.00 38.50 257 ILE F CA 1
ATOM 15144 C C . ILE F 1 258 ? 132.902 55.961 137.395 1.00 39.02 257 ILE F C 1
ATOM 15145 O O . ILE F 1 258 ? 131.855 56.406 137.729 1.00 38.07 257 ILE F O 1
ATOM 15150 N N . ASN F 1 259 ? 133.676 56.505 136.521 1.00 41.42 258 ASN F N 1
ATOM 15151 C CA . ASN F 1 259 ? 133.271 57.703 135.783 1.00 42.02 258 ASN F CA 1
ATOM 15152 C C . ASN F 1 259 ? 132.473 57.242 134.580 1.00 43.95 258 ASN F C 1
ATOM 15153 O O . ASN F 1 259 ? 132.924 57.394 133.483 1.00 44.97 258 ASN F O 1
ATOM 15158 N N . MET F 1 260 ? 131.319 56.700 134.840 1.00 44.82 259 MET F N 1
ATOM 15159 C CA . MET F 1 260 ? 130.387 56.319 133.804 1.00 46.20 259 MET F CA 1
ATOM 15160 C C . MET F 1 260 ? 129.102 57.017 134.196 1.00 44.94 259 MET F C 1
ATOM 15161 O O . MET F 1 260 ? 128.970 57.307 135.337 1.00 42.70 259 MET F O 1
ATOM 15166 N N . LEU F 1 261 ? 128.222 57.265 133.229 1.00 44.83 260 LEU F N 1
ATOM 15167 C CA . LEU F 1 261 ? 126.970 58.018 133.461 1.00 44.16 260 LEU F CA 1
ATOM 15168 C C . LEU F 1 261 ? 125.885 57.176 134.098 1.00 43.82 260 LEU F C 1
ATOM 15169 O O . LEU F 1 261 ? 125.193 57.685 134.941 1.00 42.77 260 LEU F O 1
ATOM 15174 N N . ASP F 1 262 ? 125.737 55.944 133.636 1.00 44.28 261 ASP F N 1
ATOM 15175 C CA . ASP F 1 262 ? 124.586 55.125 134.080 1.00 43.82 261 ASP F CA 1
ATOM 15176 C C . ASP F 1 262 ? 124.856 54.412 135.399 1.00 42.80 261 ASP F C 1
ATOM 15177 O O . ASP F 1 262 ? 125.656 53.488 135.422 1.00 43.79 261 ASP F O 1
ATOM 15182 N N . SER F 1 263 ? 124.175 54.856 136.444 1.00 41.95 262 SER F N 1
ATOM 15183 C CA . SER F 1 263 ? 124.244 54.147 137.731 1.00 40.32 262 SER F CA 1
ATOM 15184 C C . SER F 1 263 ? 123.104 53.130 137.719 1.00 39.13 262 SER F C 1
ATOM 15185 O O . SER F 1 263 ? 122.030 53.464 138.203 1.00 37.16 262 SER F O 1
ATOM 15188 N N . ARG F 1 264 ? 123.337 51.966 137.108 1.00 38.13 263 ARG F N 1
ATOM 15189 C CA . ARG F 1 264 ? 122.335 50.879 137.084 1.00 37.81 263 ARG F CA 1
ATOM 15190 C C . ARG F 1 264 ? 122.853 49.696 137.905 1.00 36.94 263 ARG F C 1
ATOM 15191 O O . ARG F 1 264 ? 123.883 49.129 137.558 1.00 36.50 263 ARG F O 1
ATOM 15193 N N . GLU F 1 265 ? 122.122 49.345 138.954 1.00 37.12 264 GLU F N 1
ATOM 15194 C CA . GLU F 1 265 ? 122.548 48.243 139.852 1.00 41.20 264 GLU F CA 1
ATOM 15195 C C . GLU F 1 265 ? 121.385 47.276 140.093 1.00 39.59 264 GLU F C 1
ATOM 15196 O O . GLU F 1 265 ? 120.249 47.685 139.896 1.00 39.50 264 GLU F O 1
ATOM 15202 N N . ALA F 1 266 ? 121.687 46.045 140.491 1.00 38.15 265 ALA F N 1
ATOM 15203 C CA . ALA F 1 266 ? 120.655 45.006 140.690 1.00 39.91 265 ALA F CA 1
ATOM 15204 C C . ALA F 1 266 ? 119.819 44.944 139.420 1.00 40.22 265 ALA F C 1
ATOM 15205 O O . ALA F 1 266 ? 118.601 44.803 139.505 1.00 38.99 265 ALA F O 1
ATOM 15207 N N . SER F 1 267 ? 120.498 45.012 138.289 1.00 41.51 266 SER F N 1
ATOM 15208 C CA . SER F 1 267 ? 119.799 45.064 136.995 1.00 43.41 266 SER F CA 1
ATOM 15209 C C . SER F 1 267 ? 120.420 44.035 136.053 1.00 45.33 266 SER F C 1
ATOM 15210 O O . SER F 1 267 ? 121.535 43.594 136.313 1.00 47.87 266 SER F O 1
ATOM 15213 N N . THR F 1 268 ? 119.684 43.637 135.026 1.00 43.95 267 THR F N 1
ATOM 15214 C CA . THR F 1 268 ? 120.191 42.648 134.064 1.00 41.36 267 THR F CA 1
ATOM 15215 C C . THR F 1 268 ? 119.738 42.978 132.655 1.00 39.92 267 THR F C 1
ATOM 15216 O O . THR F 1 268 ? 118.766 43.653 132.517 1.00 40.06 267 THR F O 1
ATOM 15220 N N . THR F 1 269 ? 120.497 42.494 131.713 1.00 37.60 268 THR F N 1
ATOM 15221 C CA . THR F 1 269 ? 120.162 42.580 130.310 1.00 38.17 268 THR F CA 1
ATOM 15222 C C . THR F 1 269 ? 120.227 41.134 129.824 1.00 38.03 268 THR F C 1
ATOM 15223 O O . THR F 1 269 ? 121.189 40.485 130.066 1.00 39.39 268 THR F O 1
ATOM 15227 N N . LEU F 1 270 ? 119.178 40.682 129.201 1.00 36.81 269 LEU F N 1
ATOM 15228 C CA . LEU F 1 270 ? 119.066 39.307 128.692 1.00 35.67 269 LEU F CA 1
ATOM 15229 C C . LEU F 1 270 ? 118.626 39.300 127.238 1.00 34.62 269 LEU F C 1
ATOM 15230 O O . LEU F 1 270 ? 117.635 39.808 126.935 1.00 34.75 269 LEU F O 1
ATOM 15235 N N . CYS F 1 271 ? 119.391 38.659 126.421 1.00 35.38 270 CYS F N 1
ATOM 15236 C CA . CYS F 1 271 ? 119.191 38.626 124.971 1.00 36.46 270 CYS F CA 1
ATOM 15237 C C . CYS F 1 271 ? 119.038 37.165 124.553 1.00 36.31 270 CYS F C 1
ATOM 15238 O O . CYS F 1 271 ? 119.961 36.409 124.604 1.00 34.37 270 CYS F O 1
ATOM 15241 N N . GLY F 1 272 ? 117.854 36.833 124.126 1.00 36.73 271 GLY F N 1
ATOM 15242 C CA . GLY F 1 272 ? 117.574 35.507 123.618 1.00 37.42 271 GLY F CA 1
ATOM 15243 C C . GLY F 1 272 ? 117.122 35.341 122.197 1.00 37.13 271 GLY F C 1
ATOM 15244 O O . GLY F 1 272 ? 117.127 36.256 121.465 1.00 34.17 271 GLY F O 1
ATOM 15245 N N . THR F 1 273 ? 116.665 34.155 121.911 1.00 39.69 272 THR F N 1
ATOM 15246 C CA . THR F 1 273 ? 116.366 33.715 120.544 1.00 42.03 272 THR F CA 1
ATOM 15247 C C . THR F 1 273 ? 114.992 34.174 120.081 1.00 43.86 272 THR F C 1
ATOM 15248 O O . THR F 1 273 ? 114.798 34.322 118.924 1.00 43.75 272 THR F O 1
ATOM 15252 N N . GLU F 1 274 ? 114.120 34.413 121.003 1.00 46.07 273 GLU F N 1
ATOM 15253 C CA . GLU F 1 274 ? 112.758 34.831 120.711 1.00 47.00 273 GLU F CA 1
ATOM 15254 C C . GLU F 1 274 ? 112.579 36.240 121.225 1.00 43.45 273 GLU F C 1
ATOM 15255 O O . GLU F 1 274 ? 111.786 36.946 120.686 1.00 43.05 273 GLU F O 1
ATOM 15261 N N . ALA F 1 275 ? 113.400 36.607 122.170 1.00 41.06 274 ALA F N 1
ATOM 15262 C CA . ALA F 1 275 ? 113.319 37.944 122.735 1.00 38.16 274 ALA F CA 1
ATOM 15263 C C . ALA F 1 275 ? 114.378 38.303 123.748 1.00 37.05 274 ALA F C 1
ATOM 15264 O O . ALA F 1 275 ? 115.225 37.571 124.016 1.00 34.65 274 ALA F O 1
ATOM 15266 N N . GLY F 1 276 ? 114.255 39.508 124.213 1.00 39.07 275 GLY F N 1
ATOM 15267 C CA . GLY F 1 276 ? 115.128 40.039 125.237 1.00 38.15 275 GLY F CA 1
ATOM 15268 C C . GLY F 1 276 ? 114.461 40.902 126.255 1.00 36.74 275 GLY F C 1
ATOM 15269 O O . GLY F 1 276 ? 113.307 41.085 126.169 1.00 36.07 275 GLY F O 1
ATOM 15270 N N . ALA F 1 277 ? 115.258 41.339 127.204 1.00 37.27 276 ALA F N 1
ATOM 15271 C CA . ALA F 1 277 ? 114.761 42.154 128.287 1.00 37.66 276 ALA F CA 1
ATOM 15272 C C . ALA F 1 277 ? 115.841 42.953 128.962 1.00 40.91 276 ALA F C 1
ATOM 15273 O O . ALA F 1 277 ? 116.948 42.635 128.857 1.00 45.52 276 ALA F O 1
ATOM 15275 N N . GLU F 1 278 ? 115.407 43.942 129.684 1.00 40.06 277 GLU F N 1
ATOM 15276 C CA . GLU F 1 278 ? 116.314 44.798 130.426 1.00 42.34 277 GLU F CA 1
ATOM 15277 C C . GLU F 1 278 ? 115.619 45.258 131.680 1.00 40.53 277 GLU F C 1
ATOM 15278 O O . GLU F 1 278 ? 114.542 45.709 131.569 1.00 41.41 277 GLU F O 1
ATOM 15284 N N . ILE F 1 279 ? 116.234 45.077 132.819 1.00 38.56 278 ILE F N 1
ATOM 15285 C CA . ILE F 1 279 ? 115.743 45.642 134.099 1.00 36.08 278 ILE F CA 1
ATOM 15286 C C . ILE F 1 279 ? 116.618 46.845 134.431 1.00 37.09 278 ILE F C 1
ATOM 15287 O O . ILE F 1 279 ? 117.777 46.799 134.212 1.00 37.09 278 ILE F O 1
ATOM 15292 N N . HIS F 1 280 ? 115.987 47.915 134.827 1.00 38.85 279 HIS F N 1
ATOM 15293 C CA . HIS F 1 280 ? 116.709 49.138 135.193 1.00 39.35 279 HIS F CA 1
ATOM 15294 C C . HIS F 1 280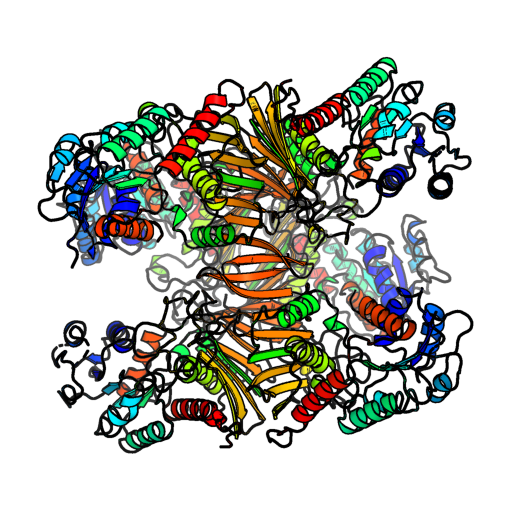 ? 116.394 49.490 136.624 1.00 38.62 279 HIS F C 1
ATOM 15295 O O . HIS F 1 280 ? 115.294 49.605 137.024 1.00 37.89 279 HIS F O 1
ATOM 15302 N N . SER F 1 281 ? 117.450 49.631 137.353 1.00 40.12 280 SER F N 1
ATOM 15303 C CA . SER F 1 281 ? 117.393 49.984 138.771 1.00 40.39 280 SER F CA 1
ATOM 15304 C C . SER F 1 281 ? 118.757 50.521 139.136 1.00 38.67 280 SER F C 1
ATOM 15305 O O . SER F 1 281 ? 119.719 50.189 138.540 1.00 37.85 280 SER F O 1
ATOM 15308 N N . GLY F 1 282 ? 118.748 51.400 140.081 1.00 38.39 281 GLY F N 1
ATOM 15309 C CA . GLY F 1 282 ? 119.974 52.006 140.546 1.00 39.97 281 GLY F CA 1
ATOM 15310 C C . GLY F 1 282 ? 119.820 53.439 140.959 1.00 42.32 281 GLY F C 1
ATOM 15311 O O . GLY F 1 282 ? 118.747 53.915 140.993 1.00 41.78 281 GLY F O 1
ATOM 15312 N N . MET F 1 283 ? 120.914 54.071 141.263 1.00 46.89 282 MET F N 1
ATOM 15313 C CA . MET F 1 283 ? 120.927 55.504 141.609 1.00 52.13 282 MET F CA 1
ATOM 15314 C C . MET F 1 283 ? 120.541 56.420 140.427 1.00 50.24 282 MET F C 1
ATOM 15315 O O . MET F 1 283 ? 120.202 57.535 140.668 1.00 49.27 282 MET F O 1
ATOM 15320 N N . SER F 1 284 ? 120.478 55.911 139.212 1.00 48.86 283 SER F N 1
ATOM 15321 C CA . SER F 1 284 ? 120.121 56.700 138.026 1.00 46.46 283 SER F CA 1
ATOM 15322 C C . SER F 1 284 ? 118.670 56.442 137.667 1.00 44.42 283 SER F C 1
ATOM 15323 O O . SER F 1 284 ? 118.238 56.940 136.680 1.00 43.65 283 SER F O 1
ATOM 15326 N N . TYR F 1 285 ? 117.960 55.739 138.511 1.00 42.88 284 TYR F N 1
ATOM 15327 C CA . TYR F 1 285 ? 116.582 55.332 138.207 1.00 42.52 284 TYR F CA 1
ATOM 15328 C C . TYR F 1 285 ? 115.697 55.566 139.407 1.00 45.74 284 TYR F C 1
ATOM 15329 O O . TYR F 1 285 ? 115.743 54.832 140.336 1.00 48.95 284 TYR F O 1
ATOM 15338 N N . PRO F 1 286 ? 114.851 56.599 139.381 1.00 46.27 285 PRO F N 1
ATOM 15339 C CA . PRO F 1 286 ? 113.921 56.829 140.462 1.00 45.65 285 PRO F CA 1
ATOM 15340 C C . PRO F 1 286 ? 112.862 55.738 140.507 1.00 46.47 285 PRO F C 1
ATOM 15341 O O . PRO F 1 286 ? 112.481 55.378 141.527 1.00 48.37 285 PRO F O 1
ATOM 15345 N N . LYS F 1 287 ? 112.426 55.269 139.365 1.00 47.16 286 LYS F N 1
ATOM 15346 C CA . LYS F 1 287 ? 111.512 54.121 139.287 1.00 47.78 286 LYS F CA 1
ATOM 15347 C C . LYS F 1 287 ? 112.234 52.957 138.622 1.00 46.19 286 LYS F C 1
ATOM 15348 O O . LYS F 1 287 ? 112.936 53.165 137.686 1.00 47.17 286 LYS F O 1
ATOM 15354 N N . ASN F 1 288 ? 112.028 51.778 139.135 1.00 44.57 287 ASN F N 1
ATOM 15355 C CA . ASN F 1 288 ? 112.597 50.561 138.569 1.00 43.36 287 ASN F CA 1
ATOM 15356 C C . ASN F 1 288 ? 111.854 50.280 137.281 1.00 43.03 287 ASN F C 1
ATOM 15357 O O . ASN F 1 288 ? 110.681 50.482 137.221 1.00 43.48 287 ASN F O 1
ATOM 15362 N N . GLU F 1 289 ? 112.563 49.814 136.301 1.00 41.37 288 GLU F N 1
ATOM 15363 C CA . GLU F 1 289 ? 111.957 49.613 134.996 1.00 41.79 288 GLU F CA 1
ATOM 15364 C C . GLU F 1 289 ? 112.194 48.206 134.442 1.00 42.12 288 GLU F C 1
ATOM 15365 O O . GLU F 1 289 ? 113.216 47.656 134.713 1.00 43.63 288 GLU F O 1
ATOM 15371 N N . LEU F 1 290 ? 111.246 47.642 133.710 1.00 40.16 289 LEU F N 1
ATOM 15372 C CA . LEU F 1 290 ? 111.428 46.376 132.977 1.00 39.93 289 LEU F CA 1
ATOM 15373 C C . LEU F 1 290 ? 110.971 46.629 131.553 1.00 40.49 289 LEU F C 1
ATOM 15374 O O . LEU F 1 290 ? 109.908 47.086 131.374 1.00 40.31 289 LEU F O 1
ATOM 15379 N N . ILE F 1 291 ? 111.834 46.345 130.616 1.00 40.03 290 ILE F N 1
ATOM 15380 C CA . ILE F 1 291 ? 111.443 46.435 129.206 1.00 39.83 290 ILE F CA 1
ATOM 15381 C C . ILE F 1 291 ? 111.699 45.129 128.475 1.00 39.51 290 ILE F C 1
ATOM 15382 O O . ILE F 1 291 ? 112.767 44.628 128.531 1.00 41.35 290 ILE F O 1
ATOM 15387 N N . TYR F 1 292 ? 110.704 44.670 127.758 1.00 37.95 291 TYR F N 1
ATOM 15388 C CA . TYR F 1 292 ? 110.908 43.524 126.876 1.00 35.83 291 TYR F CA 1
ATOM 15389 C C . TYR F 1 292 ? 111.075 44.033 125.455 1.00 35.83 291 TYR F C 1
ATOM 15390 O O . TYR F 1 292 ? 110.583 45.056 125.127 1.00 35.48 291 TYR F O 1
ATOM 15399 N N . ASN F 1 293 ? 111.857 43.293 124.680 1.00 36.92 292 ASN F N 1
ATOM 15400 C CA . ASN F 1 293 ? 112.143 43.659 123.277 1.00 37.35 292 ASN F CA 1
ATOM 15401 C C . ASN F 1 293 ? 111.909 42.418 122.422 1.00 37.38 292 ASN F C 1
ATOM 15402 O O . ASN F 1 293 ? 112.473 41.376 122.723 1.00 37.82 292 ASN F O 1
ATOM 15407 N N . ARG F 1 294 ? 111.104 42.558 121.387 1.00 37.19 293 ARG F N 1
ATOM 15408 C CA . ARG F 1 294 ? 110.755 41.421 120.530 1.00 37.20 293 ARG F CA 1
ATOM 15409 C C . ARG F 1 294 ? 110.334 41.937 119.166 1.00 37.52 293 ARG F C 1
ATOM 15410 O O . ARG F 1 294 ? 110.127 43.136 119.021 1.00 36.78 293 ARG F O 1
ATOM 15412 N N . ALA F 1 295 ? 110.216 41.030 118.214 1.00 37.80 294 ALA F N 1
ATOM 15413 C CA . ALA F 1 295 ? 109.639 41.409 116.919 1.00 38.51 294 ALA F CA 1
ATOM 15414 C C . ALA F 1 295 ? 108.226 40.825 116.864 1.00 38.12 294 ALA F C 1
ATOM 15415 O O . ALA F 1 295 ? 108.096 39.618 117.022 1.00 37.50 294 ALA F O 1
ATOM 15417 N N . ARG F 1 296 ? 107.217 41.678 116.705 1.00 39.14 295 ARG F N 1
ATOM 15418 C CA . ARG F 1 296 ? 105.812 41.226 116.599 1.00 37.85 295 ARG F CA 1
ATOM 15419 C C . ARG F 1 296 ? 105.237 41.691 115.265 1.00 38.30 295 ARG F C 1
ATOM 15420 O O . ARG F 1 296 ? 105.226 42.888 115.027 1.00 40.23 295 ARG F O 1
ATOM 15422 N N . ASN F 1 297 ? 104.834 40.751 114.420 1.00 39.64 296 ASN F N 1
ATOM 15423 C CA . ASN F 1 297 ? 104.211 41.072 113.111 1.00 38.53 296 ASN F CA 1
ATOM 15424 C C . ASN F 1 297 ? 105.135 41.968 112.272 1.00 40.76 296 ASN F C 1
ATOM 15425 O O . ASN F 1 297 ? 104.685 43.032 111.861 1.00 42.00 296 ASN F O 1
ATOM 15430 N N . ASN F 1 298 ? 106.366 41.532 112.029 1.00 40.29 297 ASN F N 1
ATOM 15431 C CA . ASN F 1 298 ? 107.362 42.251 111.185 1.00 42.55 297 ASN F CA 1
ATOM 15432 C C . ASN F 1 298 ? 107.597 43.673 111.684 1.00 41.65 297 ASN F C 1
ATOM 15433 O O . ASN F 1 298 ? 108.011 44.499 110.875 1.00 43.47 297 ASN F O 1
ATOM 15438 N N . GLN F 1 299 ? 107.393 43.913 112.971 1.00 39.82 298 GLN F N 1
ATOM 15439 C CA . GLN F 1 299 ? 107.682 45.231 113.564 1.00 38.67 298 GLN F CA 1
ATOM 15440 C C . GLN F 1 299 ? 108.428 45.064 114.898 1.00 39.12 298 GLN F C 1
ATOM 15441 O O . GLN F 1 299 ? 108.095 44.217 115.658 1.00 39.55 298 GLN F O 1
ATOM 15447 N N . LEU F 1 300 ? 109.449 45.844 115.105 1.00 38.98 299 LEU F N 1
ATOM 15448 C CA . LEU F 1 300 ? 110.259 45.839 116.342 1.00 43.53 299 LEU F CA 1
ATOM 15449 C C . LEU F 1 300 ? 109.527 46.611 117.430 1.00 47.75 299 LEU F C 1
ATOM 15450 O O . LEU F 1 300 ? 109.207 47.742 117.236 1.00 46.26 299 LEU F O 1
ATOM 15455 N N . MET F 1 301 ? 109.332 45.968 118.533 1.00 53.30 300 MET F N 1
ATOM 15456 C CA . MET F 1 301 ? 108.514 46.493 119.619 1.00 44.07 300 MET F CA 1
ATOM 15457 C C . MET F 1 301 ? 109.158 46.362 120.998 1.00 38.62 300 MET F C 1
ATOM 15458 O O . MET F 1 301 ? 110.060 45.645 121.155 1.00 35.01 300 MET F O 1
ATOM 15463 N N . GLU F 1 302 ? 108.614 47.077 121.922 1.00 35.12 301 GLU F N 1
ATOM 15464 C CA . GLU F 1 302 ? 109.134 47.202 123.279 1.00 36.35 301 GLU F CA 1
ATOM 15465 C C . GLU F 1 302 ? 108.000 47.218 124.293 1.00 34.81 301 GLU F C 1
ATOM 15466 O O . GLU F 1 302 ? 107.155 48.015 124.171 1.00 33.24 301 GLU F O 1
ATOM 15472 N N . GLU F 1 303 ? 108.080 46.332 125.268 1.00 34.78 302 GLU F N 1
ATOM 15473 C CA . GLU F 1 303 ? 107.058 46.215 126.323 1.00 37.72 302 GLU F CA 1
ATOM 15474 C C . GLU F 1 303 ? 107.585 46.693 127.662 1.00 38.76 302 GLU F C 1
ATOM 15475 O O . GLU F 1 303 ? 108.460 46.093 128.185 1.00 36.48 302 GLU F O 1
ATOM 15481 N N . THR F 1 304 ? 106.928 47.691 128.189 1.00 40.51 303 THR F N 1
ATOM 15482 C CA . THR F 1 304 ? 107.360 48.331 129.428 1.00 43.07 303 THR F CA 1
ATOM 15483 C C . THR F 1 304 ? 106.268 48.252 130.487 1.00 40.15 303 THR F C 1
ATOM 15484 O O . THR F 1 304 ? 105.206 47.855 130.187 1.00 39.38 303 THR F O 1
ATOM 15488 N N . LEU F 1 305 ? 106.607 48.622 131.695 1.00 38.95 304 LEU F N 1
ATOM 15489 C CA . LEU F 1 305 ? 105.688 48.610 132.842 1.00 35.09 304 LEU F CA 1
ATOM 15490 C C . LEU F 1 305 ? 104.876 49.877 132.762 1.00 36.89 304 LEU F C 1
ATOM 15491 O O . LEU F 1 305 ? 105.410 50.914 132.513 1.00 36.41 304 LEU F O 1
ATOM 15496 N N . SER F 1 306 ? 103.596 49.702 132.884 1.00 39.06 305 SER F N 1
ATOM 15497 C CA . SER F 1 306 ? 102.667 50.822 132.848 1.00 40.37 305 SER F CA 1
ATOM 15498 C C . SER F 1 306 ? 102.438 51.327 134.271 1.00 41.46 305 SER F C 1
ATOM 15499 O O . SER F 1 306 ? 102.535 52.503 134.448 1.00 43.27 305 SER F O 1
ATOM 15502 N N . GLU F 1 320 ? 108.926 46.829 150.269 1.00 64.92 319 GLU F N 1
ATOM 15503 C CA . GLU F 1 320 ? 108.176 45.814 149.531 1.00 65.18 319 GLU F CA 1
ATOM 15504 C C . GLU F 1 320 ? 108.940 44.487 149.501 1.00 63.46 319 GLU F C 1
ATOM 15505 O O . GLU F 1 320 ? 108.499 43.563 150.150 1.00 63.26 319 GLU F O 1
ATOM 15511 N N . GLU F 1 321 ? 110.060 44.428 148.809 1.00 61.29 320 GLU F N 1
ATOM 15512 C CA . GLU F 1 321 ? 110.780 43.167 148.538 1.00 60.21 320 GLU F CA 1
ATOM 15513 C C . GLU F 1 321 ? 111.414 42.567 149.779 1.00 58.13 320 GLU F C 1
ATOM 15514 O O . GLU F 1 321 ? 111.473 41.380 149.865 1.00 57.55 320 GLU F O 1
ATOM 15520 N N . GLY F 1 322 ? 111.947 43.402 150.640 1.00 56.15 321 GLY F N 1
ATOM 15521 C CA . GLY F 1 322 ? 112.451 42.850 151.885 1.00 54.18 321 GLY F CA 1
ATOM 15522 C C . GLY F 1 322 ? 111.384 42.147 152.698 1.00 53.46 321 GLY F C 1
ATOM 15523 O O . GLY F 1 322 ? 111.651 41.118 153.323 1.00 53.66 321 GLY F O 1
ATOM 15524 N N . THR F 1 323 ? 110.161 42.678 152.693 1.00 53.34 322 THR F N 1
ATOM 15525 C CA . THR F 1 323 ? 109.081 42.046 153.441 1.00 54.42 322 THR F CA 1
ATOM 15526 C C . THR F 1 323 ? 108.667 40.727 152.804 1.00 52.28 322 THR F C 1
ATOM 15527 O O . THR F 1 323 ? 108.512 39.720 153.500 1.00 53.33 322 THR F O 1
ATOM 15531 N N . VAL F 1 324 ? 108.476 40.716 151.481 1.00 50.81 323 VAL F N 1
ATOM 15532 C CA . VAL F 1 324 ? 108.091 39.485 150.796 1.00 49.01 323 VAL F CA 1
ATOM 15533 C C . VAL F 1 324 ? 109.156 38.415 150.985 1.00 52.37 323 VAL F C 1
ATOM 15534 O O . VAL F 1 324 ? 108.848 37.260 151.303 1.00 53.04 323 VAL F O 1
ATOM 15538 N N . ASP F 1 325 ? 110.425 38.786 150.798 1.00 54.63 324 ASP F N 1
ATOM 15539 C CA . ASP F 1 325 ? 111.528 37.851 151.000 1.00 57.47 324 ASP F CA 1
ATOM 15540 C C . ASP F 1 325 ? 111.480 37.243 152.394 1.00 59.10 324 ASP F C 1
ATOM 15541 O O . ASP F 1 325 ? 111.593 36.020 152.559 1.00 59.04 324 ASP F O 1
ATOM 15546 N N . ASN F 1 326 ? 111.303 38.094 153.410 1.00 59.26 325 ASN F N 1
ATOM 15547 C CA . ASN F 1 326 ? 111.269 37.631 154.791 1.00 60.17 325 ASN F CA 1
ATOM 15548 C C . ASN F 1 326 ? 110.091 36.692 155.030 1.00 60.55 325 ASN F C 1
ATOM 15549 O O . ASN F 1 326 ? 110.255 35.600 155.591 1.00 58.89 325 ASN F O 1
ATOM 15554 N N . ARG F 1 327 ? 108.892 37.102 154.604 1.00 60.99 326 ARG F N 1
ATOM 15555 C CA . ARG F 1 327 ? 107.704 36.284 154.817 1.00 61.35 326 ARG F CA 1
ATOM 15556 C C . ARG F 1 327 ? 107.851 34.923 154.158 1.00 60.68 326 ARG F C 1
ATOM 15557 O O . ARG F 1 327 ? 107.566 33.887 154.768 1.00 62.93 326 ARG F O 1
ATOM 15565 N N . GLN F 1 328 ? 108.295 34.904 152.911 1.00 60.13 327 GLN F N 1
ATOM 15566 C CA . GLN F 1 328 ? 108.535 33.658 152.203 1.00 58.68 327 GLN F CA 1
ATOM 15567 C C . GLN F 1 328 ? 109.470 32.741 152.980 1.00 57.78 327 GLN F C 1
ATOM 15568 O O . GLN F 1 328 ? 109.288 31.519 152.977 1.00 56.41 327 GLN F O 1
ATOM 15574 N N . TRP F 1 329 ? 110.481 33.336 153.615 1.00 58.38 328 TRP F N 1
ATOM 15575 C CA . TRP F 1 329 ? 111.482 32.565 154.341 1.00 59.10 328 TRP F CA 1
ATOM 15576 C C . TRP F 1 329 ? 110.890 31.938 155.598 1.00 62.23 328 TRP F C 1
ATOM 15577 O O . TRP F 1 329 ? 110.997 30.725 155.812 1.00 62.67 328 TRP F O 1
ATOM 15588 N N . LEU F 1 330 ? 110.255 32.757 156.441 1.00 64.64 329 LEU F N 1
ATOM 15589 C CA . LEU F 1 330 ? 109.673 32.270 157.687 1.00 67.04 329 LEU F CA 1
ATOM 15590 C C . LEU F 1 330 ? 108.621 31.201 157.422 1.00 69.25 329 LEU F C 1
ATOM 15591 O O . LEU F 1 330 ? 108.487 30.245 158.195 1.00 72.00 329 LEU F O 1
ATOM 15596 N N . GLU F 1 331 ? 107.857 31.370 156.338 1.00 69.28 330 GLU F N 1
ATOM 15597 C CA . GLU F 1 331 ? 106.831 30.387 156.003 1.00 69.64 330 GLU F CA 1
ATOM 15598 C C . GLU F 1 331 ? 107.454 29.063 155.586 1.00 66.86 330 GLU F C 1
ATOM 15599 O O . GLU F 1 331 ? 106.974 28.000 155.987 1.00 66.30 330 GLU F O 1
ATOM 15605 N N . ALA F 1 332 ? 108.525 29.106 154.788 1.00 64.68 331 ALA F N 1
ATOM 15606 C CA . ALA F 1 332 ? 109.210 27.875 154.410 1.00 62.98 331 ALA F CA 1
ATOM 15607 C C . ALA F 1 332 ? 109.666 27.092 155.629 1.00 64.79 331 ALA F C 1
ATOM 15608 O O . ALA F 1 332 ? 109.529 25.864 155.661 1.00 64.20 331 ALA F O 1
ATOM 15610 N N . ILE F 1 333 ? 110.128 27.726 156.678 1.00 67.22 332 ILE F N 1
ATOM 15611 C CA . ILE F 1 333 ? 110.535 26.905 157.845 1.00 71.48 332 ILE F CA 1
ATOM 15612 C C . ILE F 1 333 ? 109.281 26.477 158.599 1.00 72.84 332 ILE F C 1
ATOM 15613 O O . ILE F 1 333 ? 109.169 25.316 158.852 1.00 73.14 332 ILE F O 1
ATOM 15618 N N . GLN F 1 334 ? 108.341 27.379 158.820 1.00 73.76 333 GLN F N 1
ATOM 15619 C CA . GLN F 1 334 ? 107.055 27.036 159.446 1.00 75.15 333 GLN F CA 1
ATOM 15620 C C . GLN F 1 334 ? 106.307 25.958 158.698 1.00 73.46 333 GLN F C 1
ATOM 15621 O O . GLN F 1 334 ? 105.309 25.569 159.217 1.00 75.73 333 GLN F O 1
ATOM 15627 N N . ASN F 1 335 ? 106.705 25.537 157.521 1.00 70.51 334 ASN F N 1
ATOM 15628 C CA . ASN F 1 335 ? 105.787 24.766 156.662 1.00 67.95 334 ASN F CA 1
ATOM 15629 C C . ASN F 1 335 ? 106.579 23.613 156.105 1.00 65.75 334 ASN F C 1
ATOM 15630 O O . ASN F 1 335 ? 106.020 22.777 155.451 1.00 65.05 334 ASN F O 1
ATOM 15635 N N . GLY F 1 336 ? 107.859 23.643 156.333 1.00 65.25 335 GLY F N 1
ATOM 15636 C CA . GLY F 1 336 ? 108.738 22.566 155.869 1.00 65.31 335 GLY F CA 1
ATOM 15637 C C . GLY F 1 336 ? 108.979 22.527 154.391 1.00 66.84 335 GLY F C 1
ATOM 15638 O O . GLY F 1 336 ? 108.708 21.518 153.791 1.00 67.35 335 GLY F O 1
ATOM 15639 N N . THR F 1 337 ? 109.525 23.587 153.846 1.00 69.10 336 THR F N 1
ATOM 15640 C CA . THR F 1 337 ? 109.666 23.616 152.396 1.00 71.73 336 THR F CA 1
ATOM 15641 C C . THR F 1 337 ? 110.814 24.546 152.017 1.00 72.26 336 THR F C 1
ATOM 15642 O O . THR F 1 337 ? 111.482 25.128 152.877 1.00 73.01 336 THR F O 1
ATOM 15646 N N . GLU F 1 338 ? 111.028 24.692 150.709 1.00 71.25 337 GLU F N 1
ATOM 15647 C CA . GLU F 1 338 ? 112.202 25.394 150.193 1.00 70.61 337 GLU F CA 1
ATOM 15648 C C . GLU F 1 338 ? 111.971 26.899 150.188 1.00 65.17 337 GLU F C 1
ATOM 15649 O O . GLU F 1 338 ? 110.944 27.359 149.681 1.00 64.05 337 GLU F O 1
ATOM 15655 N N . PRO F 1 339 ? 112.886 27.689 150.737 1.00 60.40 338 PRO F N 1
ATOM 15656 C CA . PRO F 1 339 ? 112.900 29.116 150.411 1.00 57.40 338 PRO F CA 1
ATOM 15657 C C . PRO F 1 339 ? 113.429 29.335 148.998 1.00 53.21 338 PRO F C 1
ATOM 15658 O O . PRO F 1 339 ? 114.076 28.466 148.408 1.00 52.72 338 PRO F O 1
ATOM 15662 N N . LEU F 1 340 ? 113.130 30.517 148.446 1.00 50.79 339 LEU F N 1
ATOM 15663 C CA . LEU F 1 340 ? 113.393 30.756 147.026 1.00 48.26 339 LEU F CA 1
ATOM 15664 C C . LEU F 1 340 ? 114.887 30.727 146.722 1.00 48.13 339 LEU F C 1
ATOM 15665 O O . LEU F 1 340 ? 115.326 30.071 145.769 1.00 49.68 339 LEU F O 1
ATOM 15670 N N . VAL F 1 341 ? 115.687 31.429 147.519 1.00 45.70 340 VAL F N 1
ATOM 15671 C CA . VAL F 1 341 ? 117.124 31.490 147.277 1.00 43.72 340 VAL F CA 1
ATOM 15672 C C . VAL F 1 341 ? 117.742 30.188 147.777 1.00 48.79 340 VAL F C 1
ATOM 15673 O O . VAL F 1 341 ? 117.712 29.898 148.974 1.00 49.90 340 VAL F O 1
ATOM 15677 N N . LYS F 1 342 ? 118.301 29.398 146.856 1.00 53.18 341 LYS F N 1
ATOM 15678 C CA . LYS F 1 342 ? 118.914 28.137 147.259 1.00 57.37 341 LYS F CA 1
ATOM 15679 C C . LYS F 1 342 ? 120.425 28.303 147.429 1.00 57.97 341 LYS F C 1
ATOM 15680 O O . LYS F 1 342 ? 121.060 29.030 146.661 1.00 55.41 341 LYS F O 1
ATOM 15686 N N . PRO F 1 343 ? 121.026 27.671 148.441 1.00 60.35 342 PRO F N 1
ATOM 15687 C CA . PRO F 1 343 ? 122.452 27.918 148.702 1.00 61.27 342 PRO F CA 1
ATOM 15688 C C . PRO F 1 343 ? 123.350 27.530 147.548 1.00 61.40 342 PRO F C 1
ATOM 15689 O O . PRO F 1 343 ? 124.365 28.197 147.313 1.00 61.46 342 PRO F O 1
ATOM 15693 N N . GLU F 1 344 ? 123.008 26.478 146.809 1.00 61.31 343 GLU F N 1
ATOM 15694 C CA . GLU F 1 344 ? 123.794 26.151 145.628 1.00 61.21 343 GLU F CA 1
ATOM 15695 C C . GLU F 1 344 ? 123.885 27.350 144.688 1.00 55.42 343 GLU F C 1
ATOM 15696 O O . GLU F 1 344 ? 124.966 27.666 144.180 1.00 53.91 343 GLU F O 1
ATOM 15702 N N . GLU F 1 345 ? 122.765 28.047 144.472 1.00 52.57 344 GLU F N 1
ATOM 15703 C CA . GLU F 1 345 ? 122.773 29.230 143.610 1.00 51.16 344 GLU F CA 1
ATOM 15704 C C . GLU F 1 345 ? 123.706 30.302 144.160 1.00 48.06 344 GLU F C 1
ATOM 15705 O O . GLU F 1 345 ? 124.603 30.785 143.457 1.00 46.72 344 GLU F O 1
ATOM 15711 N N . ALA F 1 346 ? 123.516 30.679 145.426 1.00 46.02 345 ALA F N 1
ATOM 15712 C CA . ALA F 1 346 ? 124.399 31.666 146.038 1.00 44.87 345 ALA F CA 1
ATOM 15713 C C . ALA F 1 346 ? 125.850 31.210 146.027 1.00 44.82 345 ALA F C 1
ATOM 15714 O O . ALA F 1 346 ? 126.753 32.036 145.855 1.00 43.98 345 ALA F O 1
ATOM 15716 N N . LEU F 1 347 ? 126.096 29.907 146.201 1.00 45.57 346 LEU F N 1
ATOM 15717 C CA . LEU F 1 347 ? 127.466 29.409 146.131 1.00 45.77 346 LEU F CA 1
ATOM 15718 C C . LEU F 1 347 ? 128.039 29.570 144.728 1.00 45.34 346 LEU F C 1
ATOM 15719 O O . LEU F 1 347 ? 129.201 29.961 144.567 1.00 46.40 346 LEU F O 1
ATOM 15724 N N . ALA F 1 348 ? 127.237 29.277 143.698 1.00 44.06 347 ALA F N 1
ATOM 15725 C CA . ALA F 1 348 ? 127.703 29.457 142.327 1.00 43.68 347 ALA F CA 1
ATOM 15726 C C . ALA F 1 348 ? 128.064 30.910 142.057 1.00 44.56 347 ALA F C 1
ATOM 15727 O O . ALA F 1 348 ? 129.091 31.197 141.429 1.00 43.89 347 ALA F O 1
ATOM 15729 N N . VAL F 1 349 ? 127.228 31.844 142.514 1.00 44.73 348 VAL F N 1
ATOM 15730 C CA . VAL F 1 349 ? 127.587 33.254 142.403 1.00 46.74 348 VAL F CA 1
ATOM 15731 C C . VAL F 1 349 ? 128.921 33.513 143.090 1.00 47.59 348 VAL F C 1
ATOM 15732 O O . VAL F 1 349 ? 129.833 34.109 142.503 1.00 51.87 348 VAL F O 1
ATOM 15736 N N . THR F 1 350 ? 129.060 33.057 144.336 1.00 46.15 349 THR F N 1
ATOM 15737 C CA . THR F 1 350 ? 130.308 33.265 145.064 1.00 42.84 349 THR F CA 1
ATOM 15738 C C . THR F 1 350 ? 131.502 32.775 144.259 1.00 42.88 349 THR F C 1
ATOM 15739 O O . THR F 1 350 ? 132.503 33.487 144.135 1.00 43.89 349 THR F O 1
ATOM 15743 N N . LYS F 1 351 ? 131.410 31.573 143.681 1.00 43.87 350 LYS F N 1
ATOM 15744 C CA . LYS F 1 351 ? 132.516 31.053 142.877 1.00 44.37 350 LYS F CA 1
ATOM 15745 C C . LYS F 1 351 ? 132.851 31.985 141.718 1.00 42.49 350 LYS F C 1
ATOM 15746 O O . LYS F 1 351 ? 134.010 32.379 141.541 1.00 41.40 350 LYS F O 1
ATOM 15752 N N . ILE F 1 352 ? 131.844 32.342 140.911 1.00 39.98 351 ILE F N 1
ATOM 15753 C CA . ILE F 1 352 ? 132.083 33.177 139.734 1.00 39.62 351 ILE F CA 1
ATOM 15754 C C . ILE F 1 352 ? 132.732 34.495 140.137 1.00 40.92 351 ILE F C 1
ATOM 15755 O O . ILE F 1 352 ? 133.733 34.921 139.549 1.00 41.04 351 ILE F O 1
ATOM 15760 N N . LEU F 1 353 ? 132.169 35.163 141.146 1.00 43.45 352 LEU F N 1
ATOM 15761 C CA . LEU F 1 353 ? 132.766 36.398 141.642 1.00 46.32 352 LEU F CA 1
ATOM 15762 C C . LEU F 1 353 ? 134.211 36.161 142.059 1.00 48.50 352 LEU F C 1
ATOM 15763 O O . LEU F 1 353 ? 135.103 36.968 141.768 1.00 49.11 352 LEU F O 1
ATOM 15768 N N . ASP F 1 354 ? 134.460 35.028 142.716 1.00 50.17 353 ASP F N 1
ATOM 15769 C CA . ASP F 1 354 ? 135.807 34.703 143.164 1.00 51.83 353 ASP F CA 1
ATOM 15770 C C . ASP F 1 354 ? 136.746 34.485 141.983 1.00 47.00 353 ASP F C 1
ATOM 15771 O O . ASP F 1 354 ? 137.908 34.910 142.014 1.00 43.20 353 ASP F O 1
ATOM 15776 N N . ALA F 1 355 ? 136.253 33.841 140.920 1.00 46.28 354 ALA F N 1
ATOM 15777 C CA . ALA F 1 355 ? 137.086 33.628 139.740 1.00 45.47 354 ALA F CA 1
ATOM 15778 C C . ALA F 1 355 ? 137.421 34.941 139.042 1.00 44.65 354 ALA F C 1
ATOM 15779 O O . ALA F 1 355 ? 138.525 35.089 138.502 1.00 44.84 354 ALA F O 1
ATOM 15781 N N . ILE F 1 356 ? 136.496 35.901 139.037 1.00 44.53 355 ILE F N 1
ATOM 15782 C CA . ILE F 1 356 ? 136.832 37.229 138.535 1.00 46.25 355 ILE F CA 1
ATOM 15783 C C . ILE F 1 356 ? 138.030 37.781 139.293 1.00 46.99 355 ILE F C 1
ATOM 15784 O O . ILE F 1 356 ? 139.049 38.151 138.698 1.00 48.52 355 ILE F O 1
ATOM 15789 N N . TYR F 1 357 ? 138.002 37.851 140.579 1.00 47.44 356 TYR F N 1
ATOM 15790 C CA . TYR F 1 357 ? 139.173 38.308 141.335 1.00 47.53 356 TYR F CA 1
ATOM 15791 C C . TYR F 1 357 ? 140.425 37.508 140.988 1.00 47.33 356 TYR F C 1
ATOM 15792 O O . TYR F 1 357 ? 141.466 38.073 141.008 1.00 46.21 356 TYR F O 1
ATOM 15801 N N . LYS F 1 358 ? 140.281 36.215 140.719 1.00 48.86 357 LYS F N 1
ATOM 15802 C CA . LYS F 1 358 ? 141.462 35.352 140.461 1.00 51.80 357 LYS F CA 1
ATOM 15803 C C . LYS F 1 358 ? 142.058 35.719 139.111 1.00 51.79 357 LYS F C 1
ATOM 15804 O O . LYS F 1 358 ? 143.234 35.431 138.907 1.00 51.60 357 LYS F O 1
ATOM 15810 N N . SER F 1 359 ? 141.277 36.342 138.237 1.00 51.37 358 SER F N 1
ATOM 15811 C CA . SER F 1 359 ? 141.891 36.869 137.003 1.00 53.16 358 SER F CA 1
ATOM 15812 C C . SER F 1 359 ? 142.547 38.148 137.548 1.00 53.86 358 SER F C 1
ATOM 15813 O O . SER F 1 359 ? 142.160 39.225 137.134 1.00 54.03 358 SER F O 1
ATOM 15815 N N . ALA F 1 360 ? 143.418 38.016 138.558 1.00 56.09 359 ALA F N 1
ATOM 15816 C CA . ALA F 1 360 ? 144.451 38.979 138.993 1.00 52.77 359 ALA F CA 1
ATOM 15817 C C . ALA F 1 360 ? 145.707 38.152 138.767 1.00 50.42 359 ALA F C 1
ATOM 15818 O O . ALA F 1 360 ? 146.769 38.515 139.260 1.00 49.19 359 ALA F O 1
ATOM 15820 N N . LYS F 1 361 ? 145.526 37.012 138.119 1.00 49.73 360 LYS F N 1
ATOM 15821 C CA . LYS F 1 361 ? 146.582 36.140 137.679 1.00 50.82 360 LYS F CA 1
ATOM 15822 C C . LYS F 1 361 ? 146.714 36.462 136.204 1.00 54.80 360 LYS F C 1
ATOM 15823 O O . LYS F 1 361 ? 147.502 35.829 135.593 1.00 54.47 360 LYS F O 1
ATOM 15825 N N . THR F 1 362 ? 146.016 37.460 135.678 1.00 58.73 361 THR F N 1
ATOM 15826 C CA . THR F 1 362 ? 145.907 37.771 134.227 1.00 61.38 361 THR F CA 1
ATOM 15827 C C . THR F 1 362 ? 145.735 36.460 133.488 1.00 62.21 361 THR F C 1
ATOM 15828 O O . THR F 1 362 ? 146.294 36.317 132.441 1.00 62.01 361 THR F O 1
ATOM 15832 N N . ASN F 1 363 ? 144.892 35.592 134.012 1.00 63.22 362 ASN F N 1
ATOM 15833 C CA . ASN F 1 363 ? 144.563 34.323 133.329 1.00 62.85 362 ASN F CA 1
ATOM 15834 C C . ASN F 1 363 ? 143.064 34.061 133.362 1.00 58.86 362 ASN F C 1
ATOM 15835 O O . ASN F 1 363 ? 142.434 34.409 134.311 1.00 58.42 362 ASN F O 1
ATOM 15840 N N . THR F 1 364 ? 142.548 33.453 132.325 1.00 55.80 363 THR F N 1
ATOM 15841 C CA . THR F 1 364 ? 141.148 33.065 132.294 1.00 52.31 363 THR F CA 1
ATOM 15842 C C . THR F 1 364 ? 140.963 31.789 133.105 1.00 49.21 363 THR F C 1
ATOM 15843 O O . THR F 1 364 ? 141.654 30.795 132.875 1.00 50.20 363 THR F O 1
ATOM 15847 N N . ILE F 1 365 ? 140.041 31.818 134.059 1.00 45.99 364 ILE F N 1
ATOM 15848 C CA . ILE F 1 365 ? 139.864 30.714 134.995 1.00 46.60 364 ILE F CA 1
ATOM 15849 C C . ILE F 1 365 ? 138.922 29.689 134.381 1.00 48.73 364 ILE F C 1
ATOM 15850 O O . ILE F 1 365 ? 137.748 29.981 134.135 1.00 47.27 364 ILE F O 1
ATOM 15855 N N . LYS F 1 366 ? 139.429 28.481 134.148 1.00 52.28 365 LYS F N 1
ATOM 15856 C CA . LYS F 1 366 ? 138.552 27.478 133.567 1.00 56.95 365 LYS F CA 1
ATOM 15857 C C . LYS F 1 366 ? 137.948 26.608 134.663 1.00 56.46 365 LYS F C 1
ATOM 15858 O O . LYS F 1 366 ? 138.672 26.046 135.490 1.00 55.77 365 LYS F O 1
ATOM 15864 N N . PHE F 1 367 ? 136.632 26.474 134.556 1.00 57.38 366 PHE F N 1
ATOM 15865 C CA . PHE F 1 367 ? 135.862 25.663 135.486 1.00 61.63 366 PHE F CA 1
ATOM 15866 C C . PHE F 1 367 ? 135.710 24.252 134.931 1.00 71.85 366 PHE F C 1
ATOM 15867 O O . PHE F 1 367 ? 136.141 23.279 135.547 1.00 80.65 366 PHE F O 1
#

Foldseek 3Di:
DQDAAAEAEQDCDDCNVVFVQVLCVVVVVRHADLCQCPCVVHHVHFGNDHDRVSGCGCLCHAEYEYPFFQVCLLPSAQCVQLVQHHYEYEAQCHLDLVSLVSHCVSCVVSVAAYFYHLLLCQAVLLVVLLVCLVVCVQPQWQEKEFEAEAAAAFDDDDDAQPCVRHVAHFCSVFVLLRVLSVCSSNVALAWFKKAKDFAADLLLDPCSNPPHPNHRDHSVSRDHTFKMWMWIAGPVNRIYIYITGNHDNDDANFTSKMWTHHPAWIKIWGDGPRDPDIKIKIWGADPNRTDIDIPPHSSNVLVVLVSCCNSVVHHRPGHSVSSSSSSVNSVQRVVCVVVDMGGD/DFQAAEEAEADLFDCCVVFVLVLCVVVVRRHFYQYYEALVQVSRVVCCVPRHDPNHHRYHDLVVVLVPVSHAEYEYPFAAQCLLCSQLHCCLVRHHYEYEQLSHLDLVSLVSSVVSNVVSVHAYFYPLLLCQAVLLVVLLVCLVVCLQPQWFEKEFEAAAAAAADARDCQQPCVRHVAHQLSVFLSNRVLSGCSSNVALAWFWKAKDFAADLLLDPCSQPPHPNHGHDSVSRNHTFWMWMWTAGPVNHIYIYITGNHHNDDAFFTSKMWTHGPAWIKIWGDGPNDPDIKIKIWGQDPNDIDIDIDPHSSSVLVNQVSVCNRVVHHRPGDSVSSSSSSVNSVQNVVCVVVDMDGD/DFQAAEEEEADLDDCVVVFVLVLCVVVVRRHAYQFEALPQVSRVVSCVPRHDPPHDGYHDLVVVLVPPSHAEYEYPFFQCCLLVSLSLPNHAYEYEQQSHLDLVSLVSSVVSVVVSVHHYFYHLLLCQPPVLVVLLVCLVVCQLPQWQEKEQEAAAAAAAPADDCAQVCNRHVAHFCSVFLRLSLLSGCSSNVALAWFKKAKDFAADLQLDPCSNPPHPNHGDHSPPRDHTAKMWMWTAGPVNRIYIYITGNHDNDDANFTSKMWTHGPAWIKIWGDGPVDPDIKIKIWGDDPNDTDIDIDPRSSNVQVNLVSVCNRVVHHRPGDSVSSSSSSVRSVQNVVCVVVDMDGD/DQAEAEEAACDDCNVVQNLVLCVVVVVRYAYQYEYLPLCSGVVRCPVGPNVNRPSGNDLLVVQVPPSHAEYEAPFFQDCLLVSLLSNLCHHAYEYEQLSHLDLVSLVSSVVSVVVRVHHYFYHLLLCFAPQLVVLLVCLVVCQLPQWQEKEFAADDAAAADDPDCQQACVRHVAHQCRVFVSLRVLSGCNSSVALAWFWKAKFFAADLLLDPCQQPPHPNHGDHSVSRRHTQKMWMWIAGPVNGIYIYITGNHDNDDAFFTSKMWTHGPAWIKIWGDGPNDPDIKIKIWGQDPNRTDIDIDPHRSSVQVVQSSVCNVVVHHRPGDSVSSSSSSVNSVQNVVCVVVDMDGD/DQDAAEEEEAAQDDCCVVFVQVLCVVVVVRYAYLFEDLPQVSRVVCCVVGHDPNRDRYHDLLVVLPPLRHAEYEYPFFQLCLLVCQQCVALVHHAYEYEAQSHLDLVSLVSNVVSNVVSLHHYFYHLLLCQDPVLVVLLVCVVVCQQPQWQEKEQEAADAAAAPQDDCAQPCNRHVAHFCRVFVRLSVLSGCSSNVAQAWFKKAKDFAADLQLPPCSNPPHPNHDDHSVPRDHTFKMWMWIAGPVGGIYIYITGNHDNDDAFFTSKMWTHGPAWIKIWGDGPRDPDIKIKIWGQDPNDTDIDIDCPSSNVQVCLRSVCNSVVHHRPGDSVSSSSSSVNSSQNVVCVVVDMDGD/DAEEEEAALFPCCPVFVQVLCVVVVVLYAYQAEALVQVSRVVSCVPRHRPNHDRYPDLLVVLVPLRHAEYEAPFAACCLLVCLQCVDLVRHHYEYELLCHLDLVSSVSSVVRNVVRPHAYFYHLLLCLPPLLVVLLVCLVVCVQPQWQEKEFEAADAAAAADRDPLQPCVGNVAHFLRPFSSNRVLSGCSSNVFLAFFKKAKDFAADLQLDPCSNPPHDNHRDHSVSRNHTQWMKMWTAGPVGHIYIYITGNHDNDDAFFTSKMWTHGDAWIKIWGDGPNDPDIKIKIWGQDPNRTDIDIPCPSSNVLSNQVSVCNVPVHHRPGDSVSSSSSSVNSSQNVVCVVVDMDGD

InterPro domains:
  IPR000683 Gfo/Idh/MocA-like oxidoreductase, N-terminal [PF01408] (4-127)
  IPR004104 Gfo/Idh/MocA-like oxidoreductase, C-terminal [PF02894] (140-366)
  IPR036291 NAD(P)-binding domain superfamily [SSF51735] (2-185)
  IPR052515 Gfo/Idh/MocA Oxidoreductase [PTHR43249] (3-366)

Radius of gyration: 40.13 Å; Cα contacts (8 Å, |Δi|>4): 5379; chains: 6; bounding box: 102×97×109 Å

Solvent-accessible surface area: 75628 Å² total; per-residue (Å²): 134,128,86,102,27,23,2,10,28,28,15,36,60,35,70,0,58,133,18,3,15,56,1,4,161,96,2,41,96,25,3,78,55,38,86,60,138,13,18,80,130,28,40,162,38,29,72,54,63,104,63,101,52,93,29,110,36,71,84,83,14,37,1,12,1,0,17,21,41,1,58,42,2,16,70,7,3,16,74,43,7,18,83,30,55,33,6,3,0,11,33,12,0,2,47,29,21,110,54,0,70,102,1,29,99,12,56,70,91,21,64,92,43,2,3,2,0,3,37,21,2,18,12,60,11,0,40,0,0,18,90,0,15,89,152,43,74,0,24,72,14,1,10,0,22,1,14,0,3,26,9,12,2,0,6,49,164,51,53,46,39,51,92,124,17,21,22,3,0,0,0,10,14,7,0,2,15,0,0,6,2,0,0,21,3,19,110,14,62,88,10,17,2,0,4,1,8,36,9,123,69,4,2,116,46,161,71,2,12,41,12,16,108,72,24,111,20,72,22,183,90,7,70,3,2,1,1,0,4,3,8,0,16,4,108,82,40,0,0,0,11,2,14,1,1,0,0,5,5,17,39,35,6,39,20,9,0,0,4,0,0,0,21,79,6,0,1,18,0,19,8,22,86,54,42,151,110,51,58,0,19,4,13,67,31,27,23,91,35,50,2,47,1,45,22,67,171,43,23,32,80,3,7,86,44,0,1,79,3,18,28,104,62,83,75,6,56,8,102,8,100,17,0,16,16,0,8,60,1,4,19,5,0,44,104,1,86,74,65,101,31,51,107,93,126,123,100,97,24,88,0,0,0,6,6,1,18,36,67,0,55,149,24,3,0,51,3,2,140,96,2,43,81,20,5,73,7,19,0,0,2,13,154,100,97,99,99,0,46,126,3,18,91,86,59,27,30,179,79,21,46,59,19,40,59,79,42,84,0,8,79,28,129,42,4,35,0,0,0,0,14,27,54,5,52,43,1,6,59,5,4,43,26,46,0,18,61,43,13,25,5,2,0,8,33,8,1,3,47,25,35,110,43,0,70,104,0,13,111,15,52,128,173,36,68,64,37,4,1,0,0,3,35,14,0,15,10,56,10,0,46,1,0,25,94,4,18,91,117,38,92,1,23,111,19,6,10,0,26,1,15,0,6,31,6,14,1,0,2,44,129,48,62,41,22,60,98,152,23,5,21,1,0,0,0,7,3,4,0,3,18,0,0,1,1,0,0,13,2,19,109,14,70,79,7,24,5,0,4,0,7,37,7,105,67,4,0,108,61,158,74,5,15,45,14,16,96,65,33,116,14,67,27,188,74,4,98,3,3,1,0,0,4,5,9,0,22,4,135,108,43,2,0,0,11,2,12,1,0,0,0,4,4,15,39,39,8,36,25,8,0,0,6,0,0,0,12,84,6,0,1,18,0,22,12,17,96,49,42,125,165,56,65,0,14,19,1,83,25,26,15,89,38,38,0,54,25,46,47,78,171,37,15,33,78,3,6,80,41,0,0,68,5,22,30,89,63,85,132,6,42,1,65,6,90,28,0,20,16,0,9,71,1,3,46,6,0,44,123,6,96,51,78,67,31,30,106,103,137,108,105,103,19,98,0,0,0,2,4,1,25,62,60,0,70,142,17,3,0,48,1,3,132,96,7,46,85,24,6,74,4,18,0,4,12,151,91,86,83,120,0,47,136,4,22,78,99,44,25,33,172,78,25,46,49,7,44,70,89,56,106,0,24,78,32,125,43,1,36,0,0,0,0,14,36,47,4,73,32,1,24,76,3,10,20,21,77,39,15,31,0,1,0,18,23,9,0,2,49,22,29,108,47,0,69,131,4,10,110,33,44,134,172,29,69,68,33,1,2,1,0,2,34,16,0,12,13,58,3,0,48,0,0,21,92,0,15,76,129,39,69,0,19,112,17,4,8,0,24,0,15,0,4,30,10,11,2,0,3,46,162,44,65,54,43,73,83,141,15,15,16,4,0,0,0,13,16,8,0,2,22,0,2,1,0,0,0,12,2,20,104,17,58,75,10,26,4,0,4,0,10,34,7,118,58,4,0,102,48,158,61,4,11,54,12,14,106,67,32,108,18,81,26,193,92,13,95,4,2,0,1,0,8,1,8,2,20,4,121,105,37,2,0,1,12,1,14,1,0,0,0,4,4,20,36,41,5,39,23,9,0,0,6,0,0,0,15,74,8,0,1,14,0,19,15,16,84,55,39,148,127,36,64,0,16,4,2,68,20,26,23,97,32,34,0,49,2,40,34,75,169,39,15,27,78,4,5,70,37,0,0,65,2,21,27,88,67,67,130,4,39,2,62,4,77,26,0,20,15,0,10,67,1,4,51,3,0,43,104,2,91,95,73,82,33,13,95,93,134,112,26,19,0,0,0,6,8,5,48,36,57,0,70,132,18,4,0,53,3,1,138,92,2,45,88,19,6,87,12,24,0,4,19,143,114,117,76,33,0,45,177,1,16,86,119,32,52,6,160,79,22,58,54,18,39,60,75,54,100,0,24,80,24,128,64,3,36,0,0,0,0,13,25,56,6,62,30,1,13,56,2,0,52,39,0,6,88,44,23,28,0,3,0,11,30,7,0,2,41,19,26,104,46,0,98,144,1,12,95,7,48,130,158,24,72,76,32,2,0,0,0,1,30,17,0,18,11,59,11,0,44,0,0,16,98,0,16,90,126,37,70,0,25,75,15,1,4,0,21,1,15,0,3,27,8,11,2,0,2,46,150,46,72,44,28,52,126,83,19,10,32,5,0,0,0,7,8,6,0,2,21,0,0,1,0,0,0,14,3,23,95,18,54,84,10,23,9,0,3,0,7,37,8,126,60,2,1,112,45,154,66,4,12,52,13,13,98,63,31,114,19,80,32,88,65,2,83,5,1,0,1,0,4,3,5,0,24,6,108,82,44,1,0,0,12,2,15,1,0,0,0,5,3,19,36,37,9,37,20,6,0,0,7,0,0,0,23,75,8,0,1,22,0,18,14,16,101,50,40,145,169,56,63,0,19,3,4,66,24,22,28,82,36,35,0,44,2,40,45,91,181,48,18,36,75,2,7,83,38,0,0,65,4,19,63,113,64,73,127,5,48,0,51,4,89,27,0,36,21,1,8,25,0,2,40,6,0,42,44,9,98,56,76,78,33,44,123,84,129,90,98,94,26,80,0,0,0,5,7,1,18,56,65,0,59,143,16,6,0,51,3,2,119,102,2,46,93,11,7,63,6,18,0,3,17,152,86,84,86,118,0,48,134,3,16,95,101,46,29,32,192,78,21,46,54,10,43,67,75,54,95,0,24,80,30,133,40,5,35,0,0,0,0,12,29,53,5,79,32,1,5,55,4,0,41,52,28,1,10,74,49,15,28,0,2,0,14,26,6,0,3,52,28,22,126,49,0,67,122,0,11,97,25,48,114,181,26,74,60,34,2,1,0,0,2,36,17,0,13,14,60,9,0,43,0,0,24,78,0,14,94,113,37,66,0,22,65,12,1,10,0,21,1,16,0,4,25,8,12,2,0,3,42,138,67,46,55,51,70,88,80,16,14,23,1,0,0,0,9,12,10,0,2,22,0,0,1,0,0,0,13,2,19,106,15,53,91,11,34,7,0,6,0,8,32,9,118,70,2,1,110,40,151,55,3,13,59,13,13,106,69,23,117,15,72,16,178,105,12,103,4,2,0,1,1,4,2,8,0,19,5,109,86,41,0,0,0,14,3,15,1,0,0,0,5,4,19,40,44,7,41,21,10,0,0,6,0,1,0,21,79,7,0,1,14,0,18,8,20,86,50,37,145,165,62,67,1,16,4,2,62,24,24,15,93,24,34,0,42,3,39,44,80,184,48,19,36,81,3,5,76,38,0,0,70,6,19,60,104,64,84,123,6,44,0,52,3,74,31,0,23,12,0,7,60,0,3,44,6,0,42,52,3,86,73,69,93,28,45,130,83,128,33,61,0,0,0,5,6,2,22,40,51,0,56,148,25,5,1,49,3,3,118,88,3,51,86,11,5,69,5,16,0,3,24,92,108,69,88,116,0,45,116,3,16,95,103,45,19,26,152,77,46,39,53,16,40,87,79,62,95,0,22,68,35,133,61,5,43,1,0,0,0,12,34,53,6,57,34,0,2,50,6,0,51,51,30,0,7,86,40,2,32,1,2,0,14,34,9,0,4,46,22,27,118,65,0,64,113,0,13,124,22,44,118,93,36,76,72,42,2,3,0,0,3,34,27,3,16,12,53,16,2,40,0,0,15,91,0,18,83,122,42,71,0,20,124,17,4,12,0,26,0,31,0,6,23,18,11,3,0,3,45,132,50,71,47,25,33,100,132,26,7,18,2,0,0,0,8,9,6,0,1,20,0,0,6,1,0,0,22,2,23,102,16,54,82,11,17,5,0,3,0,4,30,6,104,57,10,1,114,49,162,58,12,16,54,14,14,101,81,18,114,22,52,23,172,84,3,78,1,1,0,0,0,3,4,8,0,18,5,105,102,38,3,0,0,12,2,18,1,0,0,2,2,17,16,52,59,8,10,27,11,0,0,3,0,0,0,18,80,5,0,2,32,0,33,18,15,94,52,44,146,149,58,57,0,16,6,4,25,30,28,19,100,30,32,0,46,3,40,34,68,181,56,13,36,83,2,7,75,45,0,0,65,3,24,78,118,62,72,120,5,42,7,64,4,86,29,0,20,17,0,6,74,1,6,44,4,0,45,126,5,88,55,59,84,40,36,112,92

CATH classification: 3.40.50.720 (+1 more: 3.30.360.10)

Nearest PDB structures (foldseek):
  7xre-assembly1_E  TM=9.980E-01  e=2.412E-74  human intestinal bacterium PUE
  7xr9-assembly1_B  TM=9.862E-01  e=4.011E-73  human intestinal bacterium PUE
  7xre-assembly1_F  TM=9.869E-01  e=3.274E-74  human intestinal bacterium PUE
  7xr9-assembly1_F  TM=9.892E-01  e=6.153E-73  human intestinal bacterium PUE
  7xr9-assembly1_A  TM=9.909E-01  e=1.446E-69  human intestinal bacterium PUE

B-factor: mean 55.84, std 16.76, range [27.26, 130.58]

Organism: NCBI:txid498716